Protein 1TI3 (pdb70)

Structure (mmCIF, N/CA/C/O backbone):
data_1TI3
#
_entry.id   1TI3
#
loop_
_atom_site.group_PDB
_atom_site.id
_atom_site.type_symbol
_atom_site.label_atom_id
_atom_site.label_alt_id
_atom_site.label_comp_id
_atom_site.label_asym_id
_atom_site.label_entity_id
_atom_site.label_seq_id
_atom_site.pdbx_PDB_ins_code
_atom_site.Cartn_x
_atom_site.Cartn_y
_atom_site.Cartn_z
_atom_site.occupancy
_atom_site.B_iso_or_equiv
_atom_site.auth_seq_id
_atom_site.auth_comp_id
_atom_site.auth_asym_id
_atom_site.auth_atom_id
_atom_site.pdbx_PDB_model_num
ATOM 1 N N . ALA A 1 1 ? -12.489 9.641 16.914 1.00 0.00 1 ALA A N 1
ATOM 2 C CA . ALA A 1 1 ? -11.226 8.943 16.603 1.00 0.00 1 ALA A CA 1
ATOM 3 C C . ALA A 1 1 ? -11.439 8.187 15.242 1.00 0.00 1 ALA A C 1
ATOM 4 O O . ALA A 1 1 ? -12.292 7.287 15.068 1.00 0.00 1 ALA A O 1
ATOM 12 N N . GLU A 1 2 ? -10.711 8.643 14.258 1.00 0.00 2 GLU A N 1
ATOM 13 C CA . GLU A 1 2 ? -10.891 8.271 12.845 1.00 0.00 2 GLU A CA 1
ATOM 14 C C . GLU A 1 2 ? -9.445 8.214 12.232 1.00 0.00 2 GLU A C 1
ATOM 15 O O . GLU A 1 2 ? -8.724 9.184 12.167 1.00 0.00 2 GLU A O 1
ATOM 28 N N . GLU A 1 3 ? -9.147 7.030 11.662 1.00 0.00 3 GLU A N 1
ATOM 29 C CA . GLU A 1 3 ? -7.829 6.716 11.126 1.00 0.00 3 GLU A CA 1
ATOM 30 C C . GLU A 1 3 ? -7.896 5.509 10.071 1.00 0.00 3 GLU A C 1
ATOM 31 O O . GLU A 1 3 ? -8.845 4.694 10.093 1.00 0.00 3 GLU A O 1
ATOM 44 N N . GLY A 1 4 ? -6.866 5.541 9.226 1.00 0.00 4 GLY A N 1
ATOM 45 C CA . GLY A 1 4 ? -6.468 4.433 8.351 1.00 0.00 4 GLY A CA 1
ATOM 46 C C . GLY A 1 4 ? -5.899 3.273 9.219 1.00 0.00 4 GLY A C 1
ATOM 47 O O . GLY A 1 4 ? -5.446 3.385 10.370 1.00 0.00 4 GLY A O 1
ATOM 51 N N . GLN A 1 5 ? -5.942 2.072 8.622 1.00 0.00 5 GLN A N 1
ATOM 52 C CA . GLN A 1 5 ? -5.759 0.738 9.257 1.00 0.00 5 GLN A CA 1
ATOM 53 C C . GLN A 1 5 ? -4.833 0.016 8.261 1.00 0.00 5 GLN A C 1
ATOM 54 O O . GLN A 1 5 ? -5.182 -0.209 7.085 1.00 0.00 5 GLN A O 1
ATOM 68 N N . VAL A 1 6 ? -3.597 -0.218 8.704 1.00 0.00 6 VAL A N 1
ATOM 69 C CA . VAL A 1 6 ? -2.578 -1.193 8.125 1.00 0.00 6 VAL A CA 1
ATOM 70 C C . VAL A 1 6 ? -2.926 -2.658 8.593 1.00 0.00 6 VAL A C 1
ATOM 71 O O . VAL A 1 6 ? -2.723 -3.022 9.751 1.00 0.00 6 VAL A O 1
ATOM 84 N N . ILE A 1 7 ? -3.246 -3.461 7.562 1.00 0.00 7 ILE A N 1
ATOM 85 C CA . ILE A 1 7 ? -3.661 -4.898 7.617 1.00 0.00 7 ILE A CA 1
ATOM 86 C C . ILE A 1 7 ? -2.578 -5.634 6.754 1.00 0.00 7 ILE A C 1
ATOM 87 O O . ILE A 1 7 ? -2.536 -5.486 5.517 1.00 0.00 7 ILE A O 1
ATOM 103 N N . ALA A 1 8 ? -1.961 -6.690 7.361 1.00 0.00 8 ALA A N 1
ATOM 104 C CA . ALA A 1 8 ? -1.104 -7.711 6.761 1.00 0.00 8 ALA A CA 1
ATOM 105 C C . ALA A 1 8 ? -1.846 -8.791 5.922 1.00 0.00 8 ALA A C 1
ATOM 106 O O . ALA A 1 8 ? -2.991 -9.111 6.216 1.00 0.00 8 ALA A O 1
ATOM 113 N N . CYS A 1 9 ? -1.118 -9.292 4.888 1.00 0.00 9 CYS A N 1
ATOM 114 C CA . CYS A 1 9 ? -1.771 -9.988 3.746 1.00 0.00 9 CYS A CA 1
ATOM 115 C C . CYS A 1 9 ? -0.903 -11.111 3.005 1.00 0.00 9 CYS A C 1
ATOM 116 O O . CYS A 1 9 ? 0.347 -10.995 2.849 1.00 0.00 9 CYS A O 1
ATOM 124 N N . HIS A 1 10 ? -1.556 -12.184 2.533 1.00 0.00 10 HIS A N 1
ATOM 125 C CA . HIS A 1 10 ? -1.001 -13.531 2.454 1.00 0.00 10 HIS A CA 1
ATOM 126 C C . HIS A 1 10 ? -1.387 -14.343 1.192 1.00 0.00 10 HIS A C 1
ATOM 127 O O . HIS A 1 10 ? -0.542 -15.119 0.702 1.00 0.00 10 HIS A O 1
ATOM 141 N N . THR A 1 11 ? -2.700 -14.293 0.756 1.00 0.00 11 THR A N 1
ATOM 142 C CA . THR A 1 11 ? -3.354 -15.231 -0.178 1.00 0.00 11 THR A CA 1
ATOM 143 C C . THR A 1 11 ? -4.407 -14.478 -1.090 1.00 0.00 11 THR A C 1
ATOM 144 O O . THR A 1 11 ? -4.500 -13.236 -1.120 1.00 0.00 11 THR A O 1
ATOM 155 N N . VAL A 1 12 ? -5.245 -15.240 -1.849 1.00 0.00 12 VAL A N 1
ATOM 156 C CA . VAL A 1 12 ? -6.488 -14.734 -2.517 1.00 0.00 12 VAL A CA 1
ATOM 157 C C . VAL A 1 12 ? -7.465 -13.893 -1.654 1.00 0.00 12 VAL A C 1
ATOM 158 O O . VAL A 1 12 ? -8.187 -13.054 -2.150 1.00 0.00 12 VAL A O 1
ATOM 171 N N . ASP A 1 13 ? -7.444 -14.056 -0.311 1.00 0.00 13 ASP A N 1
ATOM 172 C CA . ASP A 1 13 ? -8.090 -13.086 0.597 1.00 0.00 13 ASP A CA 1
ATOM 173 C C . ASP A 1 13 ? -7.718 -11.561 0.515 1.00 0.00 13 ASP A C 1
ATOM 174 O O . ASP A 1 13 ? -8.644 -10.769 0.565 1.00 0.00 13 ASP A O 1
ATOM 184 N N . THR A 1 14 ? -6.469 -11.201 0.318 1.00 0.00 14 THR A N 1
ATOM 185 C CA . THR A 1 14 ? -6.118 -9.847 -0.208 1.00 0.00 14 THR A CA 1
ATOM 186 C C . THR A 1 14 ? -6.642 -9.403 -1.582 1.00 0.00 14 THR A C 1
ATOM 187 O O . THR A 1 14 ? -6.895 -8.195 -1.796 1.00 0.00 14 THR A O 1
ATOM 198 N N . TRP A 1 15 ? -6.776 -10.311 -2.609 1.00 0.00 15 TRP A N 1
ATOM 199 C CA . TRP A 1 15 ? -7.580 -10.046 -3.784 1.00 0.00 15 TRP A CA 1
ATOM 200 C C . TRP A 1 15 ? -8.995 -9.542 -3.506 1.00 0.00 15 TRP A C 1
ATOM 201 O O . TRP A 1 15 ? -9.452 -8.564 -4.139 1.00 0.00 15 TRP A O 1
ATOM 222 N N . LYS A 1 16 ? -9.699 -10.132 -2.566 1.00 0.00 16 LYS A N 1
ATOM 223 C CA . LYS A 1 16 ? -10.946 -9.567 -2.003 1.00 0.00 16 LYS A CA 1
ATOM 224 C C . LYS A 1 16 ? -10.767 -8.169 -1.392 1.00 0.00 16 LYS A C 1
ATOM 225 O O . LYS A 1 16 ? -11.412 -7.249 -1.829 1.00 0.00 16 LYS A O 1
ATOM 243 N N . GLU A 1 17 ? -9.860 -7.898 -0.411 1.00 0.00 17 GLU A N 1
ATOM 244 C CA . GLU A 1 17 ? -9.580 -6.626 0.268 1.00 0.00 17 GLU A CA 1
ATOM 245 C C . GLU A 1 17 ? -9.087 -5.415 -0.673 1.00 0.00 17 GLU A C 1
ATOM 246 O O . GLU A 1 17 ? -9.667 -4.344 -0.699 1.00 0.00 17 GLU A O 1
ATOM 259 N N . HIS A 1 18 ? -7.927 -5.604 -1.358 1.00 0.00 18 HIS A N 1
ATOM 260 C CA . HIS A 1 18 ? -7.349 -4.640 -2.324 1.00 0.00 18 HIS A CA 1
ATOM 261 C C . HIS A 1 18 ? -8.305 -4.099 -3.450 1.00 0.00 18 HIS A C 1
ATOM 262 O O . HIS A 1 18 ? -8.728 -2.933 -3.477 1.00 0.00 18 HIS A O 1
ATOM 276 N N . PHE A 1 19 ? -8.708 -5.049 -4.297 1.00 0.00 19 PHE A N 1
ATOM 277 C CA . PHE A 1 19 ? -9.662 -4.801 -5.412 1.00 0.00 19 PHE A CA 1
ATOM 278 C C . PHE A 1 19 ? -11.113 -4.185 -5.200 1.00 0.00 19 PHE A C 1
ATOM 279 O O . PHE A 1 19 ? -11.428 -3.164 -5.751 1.00 0.00 19 PHE A O 1
ATOM 296 N N . GLU A 1 20 ? -11.874 -4.865 -4.334 1.00 0.00 20 GLU A N 1
ATOM 297 C CA . GLU A 1 20 ? -13.198 -4.464 -3.790 1.00 0.00 20 GLU A CA 1
ATOM 298 C C . GLU A 1 20 ? -13.352 -3.168 -2.894 1.00 0.00 20 GLU A C 1
ATOM 299 O O . GLU A 1 20 ? -14.280 -2.396 -3.116 1.00 0.00 20 GLU A O 1
ATOM 312 N N . LYS A 1 21 ? -12.367 -2.888 -2.007 1.00 0.00 21 LYS A N 1
ATOM 313 C CA . LYS A 1 21 ? -12.146 -1.510 -1.511 1.00 0.00 21 LYS A CA 1
ATOM 314 C C . LYS A 1 21 ? -11.846 -0.464 -2.640 1.00 0.00 21 LYS A C 1
ATOM 315 O O . LYS A 1 21 ? -12.760 0.323 -2.944 1.00 0.00 21 LYS A O 1
ATOM 333 N N . GLY A 1 22 ? -10.741 -0.544 -3.367 1.00 0.00 22 GLY A N 1
ATOM 334 C CA . GLY A 1 22 ? -10.306 0.338 -4.499 1.00 0.00 22 GLY A CA 1
ATOM 335 C C . GLY A 1 22 ? -11.394 0.700 -5.593 1.00 0.00 22 GLY A C 1
ATOM 336 O O . GLY A 1 22 ? -12.040 1.788 -5.489 1.00 0.00 22 GLY A O 1
ATOM 340 N N . LYS A 1 23 ? -11.650 -0.260 -6.545 1.00 0.00 23 LYS A N 1
ATOM 341 C CA . LYS A 1 23 ? -12.802 -0.359 -7.404 1.00 0.00 23 LYS A CA 1
ATOM 342 C C . LYS A 1 23 ? -14.030 -0.969 -6.675 1.00 0.00 23 LYS A C 1
ATOM 343 O O . LYS A 1 23 ? -14.351 -2.138 -6.836 1.00 0.00 23 LYS A O 1
ATOM 361 N N . GLY A 1 24 ? -14.660 -0.091 -5.896 1.00 0.00 24 GLY A N 1
ATOM 362 C CA . GLY A 1 24 ? -15.907 -0.453 -5.257 1.00 0.00 24 GLY A CA 1
ATOM 363 C C . GLY A 1 24 ? -16.486 0.547 -4.299 1.00 0.00 24 GLY A C 1
ATOM 364 O O . GLY A 1 24 ? -17.719 0.709 -4.190 1.00 0.00 24 GLY A O 1
ATOM 368 N N . SER A 1 25 ? -15.505 1.134 -3.562 1.00 0.00 25 SER A N 1
ATOM 369 C CA . SER A 1 25 ? -15.613 2.082 -2.476 1.00 0.00 25 SER A CA 1
ATOM 370 C C . SER A 1 25 ? -14.857 3.362 -2.951 1.00 0.00 25 SER A C 1
ATOM 371 O O . SER A 1 25 ? -13.714 3.324 -3.394 1.00 0.00 25 SER A O 1
ATOM 379 N N . GLN A 1 26 ? -15.523 4.471 -2.595 1.00 0.00 26 GLN A N 1
ATOM 380 C CA . GLN A 1 26 ? -15.004 5.836 -2.621 1.00 0.00 26 GLN A CA 1
ATOM 381 C C . GLN A 1 26 ? -13.945 6.058 -1.476 1.00 0.00 26 GLN A C 1
ATOM 382 O O . GLN A 1 26 ? -14.312 6.794 -0.505 1.00 0.00 26 GLN A O 1
ATOM 396 N N . LYS A 1 27 ? -12.677 5.718 -1.826 1.00 0.00 27 LYS A N 1
ATOM 397 C CA . LYS A 1 27 ? -11.455 5.862 -1.038 1.00 0.00 27 LYS A CA 1
ATOM 398 C C . LYS A 1 27 ? -10.159 5.670 -1.929 1.00 0.00 27 LYS A C 1
ATOM 399 O O . LYS A 1 27 ? -10.154 4.914 -2.951 1.00 0.00 27 LYS A O 1
ATOM 417 N N . LEU A 1 28 ? -9.037 6.284 -1.466 1.00 0.00 28 LEU A N 1
ATOM 418 C CA . LEU A 1 28 ? -7.695 5.827 -1.765 1.00 0.00 28 LEU A CA 1
ATOM 419 C C . LEU A 1 28 ? -7.385 4.555 -0.876 1.00 0.00 28 LEU A C 1
ATOM 420 O O . LEU A 1 28 ? -7.905 4.358 0.222 1.00 0.00 28 LEU A O 1
ATOM 436 N N . ILE A 1 29 ? -6.487 3.732 -1.420 1.00 0.00 29 ILE A N 1
ATOM 437 C CA . ILE A 1 29 ? -6.006 2.451 -0.839 1.00 0.00 29 ILE A CA 1
ATOM 438 C C . ILE A 1 29 ? -4.497 2.351 -1.293 1.00 0.00 29 ILE A C 1
ATOM 439 O O . ILE A 1 29 ? -4.147 2.685 -2.438 1.00 0.00 29 ILE A O 1
ATOM 455 N N . VAL A 1 30 ? -3.651 2.002 -0.355 1.00 0.00 30 VAL A N 1
ATOM 456 C CA . VAL A 1 30 ? -2.226 2.112 -0.438 1.00 0.00 30 VAL A CA 1
ATOM 457 C C . VAL A 1 30 ? -1.664 0.762 0.161 1.00 0.00 30 VAL A C 1
ATOM 458 O O . VAL A 1 30 ? -2.085 0.294 1.250 1.00 0.00 30 VAL A O 1
ATOM 471 N N . VAL A 1 31 ? -0.674 0.215 -0.610 1.00 0.00 31 VAL A N 1
ATOM 472 C CA . VAL A 1 31 ? -0.145 -1.107 -0.445 1.00 0.00 31 VAL A CA 1
ATOM 473 C C . VAL A 1 31 ? 1.314 -1.092 -0.821 1.00 0.00 31 VAL A C 1
ATOM 474 O O . VAL A 1 31 ? 1.724 -0.788 -1.939 1.00 0.00 31 VAL A O 1
ATOM 487 N N . ASP A 1 32 ? 2.109 -1.526 0.204 1.00 0.00 32 ASP A N 1
ATOM 488 C CA . ASP A 1 32 ? 3.516 -1.921 0.106 1.00 0.00 32 ASP A CA 1
ATOM 489 C C . ASP A 1 32 ? 3.578 -3.399 -0.408 1.00 0.00 32 ASP A C 1
ATOM 490 O O . ASP A 1 32 ? 2.792 -4.271 -0.007 1.00 0.00 32 ASP A O 1
ATOM 500 N N . PHE A 1 33 ? 4.665 -3.676 -1.221 1.00 0.00 33 PHE A N 1
ATOM 501 C CA . PHE A 1 33 ? 5.063 -4.912 -1.864 1.00 0.00 33 PHE A CA 1
ATOM 502 C C . PHE A 1 33 ? 6.518 -5.103 -1.379 1.00 0.00 33 PHE A C 1
ATOM 503 O O . PHE A 1 33 ? 7.525 -4.447 -1.805 1.00 0.00 33 PHE A O 1
ATOM 520 N N . THR A 1 34 ? 6.707 -5.976 -0.357 1.00 0.00 34 THR A N 1
ATOM 521 C CA . THR A 1 34 ? 7.939 -6.205 0.473 1.00 0.00 34 THR A CA 1
ATOM 522 C C . THR A 1 34 ? 7.990 -7.685 0.819 1.00 0.00 34 THR A C 1
ATOM 523 O O . THR A 1 34 ? 6.972 -8.331 0.972 1.00 0.00 34 THR A O 1
ATOM 534 N N . ALA A 1 35 ? 9.265 -8.170 0.704 1.00 0.00 35 ALA A N 1
ATOM 535 C CA . ALA A 1 35 ? 9.740 -9.395 1.293 1.00 0.00 35 ALA A CA 1
ATOM 536 C C . ALA A 1 35 ? 9.911 -9.191 2.835 1.00 0.00 35 ALA A C 1
ATOM 537 O O . ALA A 1 35 ? 10.531 -8.253 3.383 1.00 0.00 35 ALA A O 1
ATOM 544 N N . SER A 1 36 ? 9.521 -10.223 3.520 1.00 0.00 36 SER A N 1
ATOM 545 C CA . SER A 1 36 ? 9.745 -10.344 5.003 1.00 0.00 36 SER A CA 1
ATOM 546 C C . SER A 1 36 ? 11.271 -10.207 5.493 1.00 0.00 36 SER A C 1
ATOM 547 O O . SER A 1 36 ? 11.528 -9.588 6.511 1.00 0.00 36 SER A O 1
ATOM 555 N N . TRP A 1 37 ? 12.260 -10.792 4.740 1.00 0.00 37 TRP A N 1
ATOM 556 C CA . TRP A 1 37 ? 13.589 -10.177 4.558 1.00 0.00 37 TRP A CA 1
ATOM 557 C C . TRP A 1 37 ? 13.695 -8.781 3.907 1.00 0.00 37 TRP A C 1
ATOM 558 O O . TRP A 1 37 ? 13.815 -8.634 2.666 1.00 0.00 37 TRP A O 1
ATOM 579 N N . CYS A 1 38 ? 13.658 -7.747 4.787 1.00 0.00 38 CYS A N 1
ATOM 580 C CA . CYS A 1 38 ? 13.847 -6.318 4.460 1.00 0.00 38 CYS A CA 1
ATOM 581 C C . CYS A 1 38 ? 13.831 -5.537 5.810 1.00 0.00 38 CYS A C 1
ATOM 582 O O . CYS A 1 38 ? 12.748 -5.165 6.284 1.00 0.00 38 CYS A O 1
ATOM 590 N N . PRO A 1 39 ? 15.002 -5.333 6.503 1.00 0.00 39 PRO A N 1
ATOM 591 C CA . PRO A 1 39 ? 15.139 -4.314 7.597 1.00 0.00 39 PRO A CA 1
ATOM 592 C C . PRO A 1 39 ? 14.768 -2.803 7.197 1.00 0.00 39 PRO A C 1
ATOM 593 O O . PRO A 1 39 ? 13.901 -2.273 7.888 1.00 0.00 39 PRO A O 1
ATOM 604 N N . PRO A 1 40 ? 15.090 -2.148 6.027 1.00 0.00 40 PRO A N 1
ATOM 605 C CA . PRO A 1 40 ? 14.422 -0.896 5.542 1.00 0.00 40 PRO A CA 1
ATOM 606 C C . PRO A 1 40 ? 12.853 -0.770 5.537 1.00 0.00 40 PRO A C 1
ATOM 607 O O . PRO A 1 40 ? 12.319 0.172 6.174 1.00 0.00 40 PRO A O 1
ATOM 618 N N . CYS A 1 41 ? 12.104 -1.727 4.990 1.00 0.00 41 CYS A N 1
ATOM 619 C CA . CYS A 1 41 ? 10.651 -1.958 5.295 1.00 0.00 41 CYS A CA 1
ATOM 620 C C . CYS A 1 41 ? 10.169 -2.303 6.754 1.00 0.00 41 CYS A C 1
ATOM 621 O O . CYS A 1 41 ? 9.012 -1.957 7.060 1.00 0.00 41 CYS A O 1
ATOM 629 N N . LYS A 1 42 ? 11.001 -2.871 7.589 1.00 0.00 42 LYS A N 1
ATOM 630 C CA . LYS A 1 42 ? 10.836 -2.935 9.089 1.00 0.00 42 LYS A CA 1
ATOM 631 C C . LYS A 1 42 ? 10.749 -1.700 9.933 1.00 0.00 42 LYS A C 1
ATOM 632 O O . LYS A 1 42 ? 10.034 -1.652 10.944 1.00 0.00 42 LYS A O 1
ATOM 650 N N . MET A 1 43 ? 11.615 -0.734 9.652 1.00 0.00 43 MET A N 1
ATOM 651 C CA . MET A 1 43 ? 11.368 0.698 10.033 1.00 0.00 43 MET A CA 1
ATOM 652 C C . MET A 1 43 ? 10.053 1.400 9.385 1.00 0.00 43 MET A C 1
ATOM 653 O O . MET A 1 43 ? 9.245 2.093 10.052 1.00 0.00 43 MET A O 1
ATOM 667 N N . ILE A 1 44 ? 9.887 1.190 8.050 1.00 0.00 44 ILE A N 1
ATOM 668 C CA . ILE A 1 44 ? 8.716 1.657 7.246 1.00 0.00 44 ILE A CA 1
ATOM 669 C C . ILE A 1 44 ? 7.337 1.217 7.687 1.00 0.00 44 ILE A C 1
ATOM 670 O O . ILE A 1 44 ? 6.451 2.085 7.589 1.00 0.00 44 ILE A O 1
ATOM 686 N N . ALA A 1 45 ? 7.125 -0.046 8.063 1.00 0.00 45 ALA A N 1
ATOM 687 C CA . ALA A 1 45 ? 5.894 -0.497 8.722 1.00 0.00 45 ALA A CA 1
ATOM 688 C C . ALA A 1 45 ? 5.366 0.420 9.921 1.00 0.00 45 ALA A C 1
ATOM 689 O O . ALA A 1 45 ? 4.245 0.912 9.838 1.00 0.00 45 ALA A O 1
ATOM 696 N N . PRO A 1 46 ? 6.100 0.755 11.034 1.00 0.00 46 PRO A N 1
ATOM 697 C CA . PRO A 1 46 ? 5.793 1.950 11.860 1.00 0.00 46 PRO A CA 1
ATOM 698 C C . PRO A 1 46 ? 5.541 3.372 11.266 1.00 0.00 46 PRO A C 1
ATOM 699 O O . PRO A 1 46 ? 4.748 4.191 11.765 1.00 0.00 46 PRO A O 1
ATOM 710 N N . ILE A 1 47 ? 6.316 3.765 10.245 1.00 0.00 47 ILE A N 1
ATOM 711 C CA . ILE A 1 47 ? 6.151 4.988 9.408 1.00 0.00 47 ILE A CA 1
ATOM 712 C C . ILE A 1 47 ? 4.769 5.028 8.727 1.00 0.00 47 ILE A C 1
ATOM 713 O O . ILE A 1 47 ? 4.018 5.972 8.952 1.00 0.00 47 ILE A O 1
ATOM 729 N N . PHE A 1 48 ? 4.418 3.974 7.998 1.00 0.00 48 PHE A N 1
ATOM 730 C CA . PHE A 1 48 ? 3.095 3.678 7.424 1.00 0.00 48 PHE A CA 1
ATOM 731 C C . PHE A 1 48 ? 1.877 3.639 8.386 1.00 0.00 48 PHE A C 1
ATOM 732 O O . PHE A 1 48 ? 0.784 4.122 8.016 1.00 0.00 48 PHE A O 1
ATOM 749 N N . ALA A 1 49 ? 2.015 3.207 9.669 1.00 0.00 49 ALA A N 1
ATOM 750 C CA . ALA A 1 49 ? 1.124 3.351 10.855 1.00 0.00 49 ALA A CA 1
ATOM 751 C C . ALA A 1 49 ? 0.984 4.820 11.478 1.00 0.00 49 ALA A C 1
ATOM 752 O O . ALA A 1 49 ? -0.120 5.366 11.618 1.00 0.00 49 ALA A O 1
ATOM 759 N N . GLU A 1 50 ? 2.089 5.546 11.852 1.00 0.00 50 GLU A N 1
ATOM 760 C CA . GLU A 1 50 ? 2.054 6.990 12.217 1.00 0.00 50 GLU A CA 1
ATOM 761 C C . GLU A 1 50 ? 1.332 7.891 11.121 1.00 0.00 50 GLU A C 1
ATOM 762 O O . GLU A 1 50 ? 0.331 8.588 11.319 1.00 0.00 50 GLU A O 1
ATOM 775 N N . LEU A 1 51 ? 1.782 7.761 9.863 1.00 0.00 51 LEU A N 1
ATOM 776 C CA . LEU A 1 51 ? 1.064 8.330 8.642 1.00 0.00 51 LEU A CA 1
ATOM 777 C C . LEU A 1 51 ? -0.426 7.970 8.522 1.00 0.00 51 LEU A C 1
ATOM 778 O O . LEU A 1 51 ? -1.300 8.842 8.385 1.00 0.00 51 LEU A O 1
ATOM 794 N N . ALA A 1 52 ? -0.822 6.692 8.713 1.00 0.00 52 ALA A N 1
ATOM 795 C CA . ALA A 1 52 ? -2.221 6.200 8.905 1.00 0.00 52 ALA A CA 1
ATOM 796 C C . ALA A 1 52 ? -3.180 6.923 9.914 1.00 0.00 52 ALA A C 1
ATOM 797 O O . ALA A 1 52 ? -4.259 7.385 9.580 1.00 0.00 52 ALA A O 1
ATOM 804 N N . LYS A 1 53 ? -2.670 7.120 11.139 1.00 0.00 53 LYS A N 1
ATOM 805 C CA . LYS A 1 53 ? -3.266 8.053 12.172 1.00 0.00 53 LYS A CA 1
ATOM 806 C C . LYS A 1 53 ? -3.433 9.547 11.733 1.00 0.00 53 LYS A C 1
ATOM 807 O O . LYS A 1 53 ? -4.455 10.209 12.042 1.00 0.00 53 LYS A O 1
ATOM 825 N N . LYS A 1 54 ? -2.560 10.035 10.835 1.00 0.00 54 LYS A N 1
ATOM 826 C CA . LYS A 1 54 ? -2.525 11.340 10.118 1.00 0.00 54 LYS A CA 1
ATOM 827 C C . LYS A 1 54 ? -3.656 11.508 9.009 1.00 0.00 54 LYS A C 1
ATOM 828 O O . LYS A 1 54 ? -4.005 12.667 8.744 1.00 0.00 54 LYS A O 1
ATOM 846 N N . PHE A 1 55 ? -4.007 10.405 8.351 1.00 0.00 55 PHE A N 1
ATOM 847 C CA . PHE A 1 55 ? -4.656 10.308 7.052 1.00 0.00 55 PHE A CA 1
ATOM 848 C C . PHE A 1 55 ? -5.845 9.221 7.229 1.00 0.00 55 PHE A C 1
ATOM 849 O O . PHE A 1 55 ? -5.598 8.028 7.232 1.00 0.00 55 PHE A O 1
ATOM 866 N N . PRO A 1 56 ? -7.068 9.706 7.513 1.00 0.00 56 PRO A N 1
ATOM 867 C CA . PRO A 1 56 ? -8.361 8.974 7.450 1.00 0.00 56 PRO A CA 1
ATOM 868 C C . PRO A 1 56 ? -9.080 8.486 6.151 1.00 0.00 56 PRO A C 1
ATOM 869 O O . PRO A 1 56 ? -9.672 7.363 6.192 1.00 0.00 56 PRO A O 1
ATOM 880 N N . ASN A 1 57 ? -8.952 9.242 5.078 1.00 0.00 57 ASN A N 1
ATOM 881 C CA . ASN A 1 57 ? -9.501 9.030 3.710 1.00 0.00 57 ASN A CA 1
ATOM 882 C C . ASN A 1 57 ? -9.007 7.706 2.955 1.00 0.00 57 ASN A C 1
ATOM 883 O O . ASN A 1 57 ? -9.223 7.492 1.769 1.00 0.00 57 ASN A O 1
ATOM 894 N N . VAL A 1 58 ? -8.052 6.977 3.646 1.00 0.00 58 VAL A N 1
ATOM 895 C CA . VAL A 1 58 ? -7.046 6.168 2.906 1.00 0.00 58 VAL A CA 1
ATOM 896 C C . VAL A 1 58 ? -6.745 4.863 3.758 1.00 0.00 58 VAL A C 1
ATOM 897 O O . VAL A 1 58 ? -6.074 4.866 4.797 1.00 0.00 58 VAL A O 1
ATOM 910 N N . THR A 1 59 ? -7.254 3.687 3.218 1.00 0.00 59 THR A N 1
ATOM 911 C CA . THR A 1 59 ? -6.864 2.303 3.673 1.00 0.00 59 THR A CA 1
ATOM 912 C C . THR A 1 59 ? -5.356 1.949 3.299 1.00 0.00 59 THR A C 1
ATOM 913 O O . THR A 1 59 ? -4.698 2.459 2.391 1.00 0.00 59 THR A O 1
ATOM 924 N N . PHE A 1 60 ? -4.818 1.074 4.128 1.00 0.00 60 PHE A N 1
ATOM 925 C CA . PHE A 1 60 ? -3.406 0.706 4.187 1.00 0.00 60 PHE A CA 1
ATOM 926 C C . PHE A 1 60 ? -3.315 -0.837 4.382 1.00 0.00 60 PHE A C 1
ATOM 927 O O . PHE A 1 60 ? -4.026 -1.434 5.194 1.00 0.00 60 PHE A O 1
ATOM 944 N N . LEU A 1 61 ? -2.492 -1.501 3.578 1.00 0.00 61 LEU A N 1
ATOM 945 C CA . LEU A 1 61 ? -2.393 -2.927 3.493 1.00 0.00 61 LEU A CA 1
ATOM 946 C C . LEU A 1 61 ? -0.955 -3.270 3.003 1.00 0.00 61 LEU A C 1
ATOM 947 O O . LEU A 1 61 ? -0.190 -2.402 2.525 1.00 0.00 61 LEU A O 1
ATOM 963 N N . LYS A 1 62 ? -0.492 -4.544 3.242 1.00 0.00 62 LYS A N 1
ATOM 964 C CA . LYS A 1 62 ? 0.979 -4.911 3.034 1.00 0.00 62 LYS A CA 1
ATOM 965 C C . LYS A 1 62 ? 0.983 -6.405 2.819 1.00 0.00 62 LYS A C 1
ATOM 966 O O . LYS A 1 62 ? 0.614 -7.184 3.674 1.00 0.00 62 LYS A O 1
ATOM 984 N N . VAL A 1 63 ? 1.542 -6.714 1.643 1.00 0.00 63 VAL A N 1
ATOM 985 C CA . VAL A 1 63 ? 1.732 -8.057 0.977 1.00 0.00 63 VAL A CA 1
ATOM 986 C C . VAL A 1 63 ? 3.174 -8.543 1.118 1.00 0.00 63 VAL A C 1
ATOM 987 O O . VAL A 1 63 ? 4.074 -7.811 0.693 1.00 0.00 63 VAL A O 1
ATOM 1000 N N . ASP A 1 64 ? 3.249 -9.786 1.664 1.00 0.00 64 ASP A N 1
ATOM 1001 C CA . ASP A 1 64 ? 4.470 -10.680 1.499 1.00 0.00 64 ASP A CA 1
ATOM 1002 C C . ASP A 1 64 ? 4.647 -11.109 -0.015 1.00 0.00 64 ASP A C 1
ATOM 1003 O O . ASP A 1 64 ? 3.863 -11.930 -0.553 1.00 0.00 64 ASP A O 1
ATOM 1013 N N . VAL A 1 65 ? 5.603 -10.439 -0.651 1.00 0.00 65 VAL A N 1
ATOM 1014 C CA . VAL A 1 65 ? 5.982 -10.679 -2.109 1.00 0.00 65 VAL A CA 1
ATOM 1015 C C . VAL A 1 65 ? 6.301 -12.213 -2.440 1.00 0.00 65 VAL A C 1
ATOM 1016 O O . VAL A 1 65 ? 5.781 -12.742 -3.379 1.00 0.00 65 VAL A O 1
ATOM 1029 N N . ASP A 1 66 ? 7.072 -12.920 -1.600 1.00 0.00 66 ASP A N 1
ATOM 1030 C CA . ASP A 1 66 ? 7.304 -14.418 -1.663 1.00 0.00 66 ASP A CA 1
ATOM 1031 C C . ASP A 1 66 ? 5.973 -15.235 -1.792 1.00 0.00 66 ASP A C 1
ATOM 1032 O O . ASP A 1 66 ? 5.870 -16.025 -2.769 1.00 0.00 66 ASP A O 1
ATOM 1042 N N . GLU A 1 67 ? 4.938 -14.954 -1.038 1.00 0.00 67 GLU A N 1
ATOM 1043 C CA . GLU A 1 67 ? 3.512 -15.412 -1.209 1.00 0.00 67 GLU A CA 1
ATOM 1044 C C . GLU A 1 67 ? 2.723 -15.096 -2.511 1.00 0.00 67 GLU A C 1
ATOM 1045 O O . GLU A 1 67 ? 1.984 -15.944 -3.027 1.00 0.00 67 GLU A O 1
ATOM 1058 N N . LEU A 1 68 ? 2.871 -13.872 -3.079 1.00 0.00 68 LEU A N 1
ATOM 1059 C CA . LEU A 1 68 ? 1.917 -13.319 -4.085 1.00 0.00 68 LEU A CA 1
ATOM 1060 C C . LEU A 1 68 ? 2.684 -12.369 -5.086 1.00 0.00 68 LEU A C 1
ATOM 1061 O O . LEU A 1 68 ? 2.385 -11.161 -5.276 1.00 0.00 68 LEU A O 1
ATOM 1077 N N . LYS A 1 69 ? 3.709 -12.946 -5.655 1.00 0.00 69 LYS A N 1
ATOM 1078 C CA . LYS A 1 69 ? 4.411 -12.367 -6.835 1.00 0.00 69 LYS A CA 1
ATOM 1079 C C . LYS A 1 69 ? 3.661 -12.274 -8.163 1.00 0.00 69 LYS A C 1
ATOM 1080 O O . LYS A 1 69 ? 3.909 -11.193 -8.699 1.00 0.00 69 LYS A O 1
ATOM 1098 N N . ALA A 1 70 ? 2.873 -13.236 -8.612 1.00 0.00 70 ALA A N 1
ATOM 1099 C CA . ALA A 1 70 ? 2.010 -13.079 -9.826 1.00 0.00 70 ALA A CA 1
ATOM 1100 C C . ALA A 1 70 ? 1.270 -11.738 -9.993 1.00 0.00 70 ALA A C 1
ATOM 1101 O O . ALA A 1 70 ? 1.640 -11.016 -10.898 1.00 0.00 70 ALA A O 1
ATOM 1108 N N . VAL A 1 71 ? 0.357 -11.477 -9.080 1.00 0.00 71 VAL A N 1
ATOM 1109 C CA . VAL A 1 71 ? -0.225 -10.158 -8.895 1.00 0.00 71 VAL A CA 1
ATOM 1110 C C . VAL A 1 71 ? 0.708 -8.984 -8.550 1.00 0.00 71 VAL A C 1
ATOM 1111 O O . VAL A 1 71 ? 0.587 -7.885 -9.125 1.00 0.00 71 VAL A O 1
ATOM 1124 N N . ALA A 1 72 ? 1.726 -9.050 -7.610 1.00 0.00 72 ALA A N 1
ATOM 1125 C CA . ALA A 1 72 ? 2.716 -7.910 -7.266 1.00 0.00 72 ALA A CA 1
ATOM 1126 C C . ALA A 1 72 ? 3.403 -7.318 -8.545 1.00 0.00 72 ALA A C 1
ATOM 1127 O O . ALA A 1 72 ? 3.348 -6.128 -8.872 1.00 0.00 72 ALA A O 1
ATOM 1134 N N . GLU A 1 73 ? 3.917 -8.302 -9.253 1.00 0.00 73 GLU A N 1
ATOM 1135 C CA . GLU A 1 73 ? 4.555 -8.114 -10.604 1.00 0.00 73 GLU A CA 1
ATOM 1136 C C . GLU A 1 73 ? 3.514 -7.466 -11.555 1.00 0.00 73 GLU A C 1
ATOM 1137 O O . GLU A 1 73 ? 3.918 -6.408 -12.059 1.00 0.00 73 GLU A O 1
ATOM 1150 N N . GLU A 1 74 ? 2.247 -7.968 -11.748 1.00 0.00 74 GLU A N 1
ATOM 1151 C CA . GLU A 1 74 ? 1.168 -7.338 -12.539 1.00 0.00 74 GLU A CA 1
ATOM 1152 C C . GLU A 1 74 ? 0.926 -5.833 -12.287 1.00 0.00 74 GLU A C 1
ATOM 1153 O O . GLU A 1 74 ? 0.762 -5.089 -13.265 1.00 0.00 74 GLU A O 1
ATOM 1166 N N . TRP A 1 75 ? 0.707 -5.395 -11.032 1.00 0.00 75 TRP A N 1
ATOM 1167 C CA . TRP A 1 75 ? 0.596 -3.978 -10.646 1.00 0.00 75 TRP A CA 1
ATOM 1168 C C . TRP A 1 75 ? 1.789 -3.070 -11.148 1.00 0.00 75 TRP A C 1
ATOM 1169 O O . TRP A 1 75 ? 1.557 -2.010 -11.755 1.00 0.00 75 TRP A O 1
ATOM 1190 N N . ASN A 1 76 ? 2.955 -3.559 -10.812 1.00 0.00 76 ASN A N 1
ATOM 1191 C CA . ASN A 1 76 ? 4.226 -3.256 -11.494 1.00 0.00 76 ASN A CA 1
ATOM 1192 C C . ASN A 1 76 ? 5.304 -3.421 -10.322 1.00 0.00 76 ASN A C 1
ATOM 1193 O O . ASN A 1 76 ? 5.399 -2.531 -9.470 1.00 0.00 76 ASN A O 1
ATOM 1204 N N . VAL A 1 77 ? 6.012 -4.532 -10.153 1.00 0.00 77 VAL A N 1
ATOM 1205 C CA . VAL A 1 77 ? 6.935 -4.797 -8.986 1.00 0.00 77 VAL A CA 1
ATOM 1206 C C . VAL A 1 77 ? 7.923 -5.832 -9.669 1.00 0.00 77 VAL A C 1
ATOM 1207 O O . VAL A 1 77 ? 7.942 -7.006 -9.258 1.00 0.00 77 VAL A O 1
ATOM 1220 N N . GLU A 1 78 ? 8.837 -5.349 -10.514 1.00 0.00 78 GLU A N 1
ATOM 1221 C CA . GLU A 1 78 ? 10.210 -5.895 -10.757 1.00 0.00 78 GLU A CA 1
ATOM 1222 C C . GLU A 1 78 ? 11.259 -5.746 -9.540 1.00 0.00 78 GLU A C 1
ATOM 1223 O O . GLU A 1 78 ? 12.441 -6.160 -9.703 1.00 0.00 78 GLU A O 1
ATOM 1236 N N . ALA A 1 79 ? 10.964 -4.975 -8.460 1.00 0.00 79 ALA A N 1
ATOM 1237 C CA . ALA A 1 79 ? 11.962 -4.450 -7.457 1.00 0.00 79 ALA A CA 1
ATOM 1238 C C . ALA A 1 79 ? 11.251 -4.288 -5.978 1.00 0.00 79 ALA A C 1
ATOM 1239 O O . ALA A 1 79 ? 10.080 -3.974 -5.733 1.00 0.00 79 ALA A O 1
ATOM 1246 N N . MET A 1 80 ? 12.012 -4.645 -4.999 1.00 0.00 80 MET A N 1
ATOM 1247 C CA . MET A 1 80 ? 11.811 -4.320 -3.452 1.00 0.00 80 MET A CA 1
ATOM 1248 C C . MET A 1 80 ? 12.249 -2.837 -3.111 1.00 0.00 80 MET A C 1
ATOM 1249 O O . MET A 1 80 ? 13.410 -2.511 -3.208 1.00 0.00 80 MET A O 1
ATOM 1263 N N . PRO A 1 81 ? 11.346 -1.790 -2.641 1.00 0.00 81 PRO A N 1
ATOM 1264 C CA . PRO A 1 81 ? 9.876 -2.237 -2.458 1.00 0.00 81 PRO A CA 1
ATOM 1265 C C . PRO A 1 81 ? 9.079 -1.016 -2.612 1.00 0.00 81 PRO A C 1
ATOM 1266 O O . PRO A 1 81 ? 9.203 0.184 -2.293 1.00 0.00 81 PRO A O 1
ATOM 1277 N N . THR A 1 82 ? 7.997 -1.454 -3.261 1.00 0.00 82 THR A N 1
ATOM 1278 C CA . THR A 1 82 ? 7.018 -0.714 -4.224 1.00 0.00 82 THR A CA 1
ATOM 1279 C C . THR A 1 82 ? 5.574 -0.553 -3.433 1.00 0.00 82 THR A C 1
ATOM 1280 O O . THR A 1 82 ? 4.763 -1.487 -3.180 1.00 0.00 82 THR A O 1
ATOM 1291 N N . PHE A 1 83 ? 5.310 0.733 -3.165 1.00 0.00 83 PHE A N 1
ATOM 1292 C CA . PHE A 1 83 ? 4.020 1.363 -2.775 1.00 0.00 83 PHE A CA 1
ATOM 1293 C C . PHE A 1 83 ? 3.163 1.795 -4.009 1.00 0.00 83 PHE A C 1
ATOM 1294 O O . PHE A 1 83 ? 3.456 2.669 -4.829 1.00 0.00 83 PHE A O 1
ATOM 1311 N N . ILE A 1 84 ? 1.925 1.211 -4.099 1.00 0.00 84 ILE A N 1
ATOM 1312 C CA . ILE A 1 84 ? 0.834 1.383 -5.046 1.00 0.00 84 ILE A CA 1
ATOM 1313 C C . ILE A 1 84 ? -0.336 2.141 -4.427 1.00 0.00 84 ILE A C 1
ATOM 1314 O O . ILE A 1 84 ? -0.582 2.314 -3.166 1.00 0.00 84 ILE A O 1
ATOM 1330 N N . PHE A 1 85 ? -0.999 2.746 -5.408 1.00 0.00 85 PHE A N 1
ATOM 1331 C CA . PHE A 1 85 ? -2.049 3.789 -5.301 1.00 0.00 85 PHE A CA 1
ATOM 1332 C C . PHE A 1 85 ? -3.223 3.506 -6.223 1.00 0.00 85 PHE A C 1
ATOM 1333 O O . PHE A 1 85 ? -3.128 3.617 -7.461 1.00 0.00 85 PHE A O 1
ATOM 1350 N N . LEU A 1 86 ? -4.312 3.112 -5.634 1.00 0.00 86 LEU A N 1
ATOM 1351 C CA . LEU A 1 86 ? -5.441 2.567 -6.268 1.00 0.00 86 LEU A CA 1
ATOM 1352 C C . LEU A 1 86 ? -6.569 3.210 -5.456 1.00 0.00 86 LEU A C 1
ATOM 1353 O O . LEU A 1 86 ? -6.757 3.095 -4.232 1.00 0.00 86 LEU A O 1
ATOM 1369 N N . LYS A 1 87 ? -7.393 3.841 -6.242 1.00 0.00 87 LYS A N 1
ATOM 1370 C CA . LYS A 1 87 ? -8.438 4.759 -5.802 1.00 0.00 87 LYS A CA 1
ATOM 1371 C C . LYS A 1 87 ? -9.794 4.253 -6.427 1.00 0.00 87 LYS A C 1
ATOM 1372 O O . LYS A 1 87 ? -9.817 3.292 -7.206 1.00 0.00 87 LYS A O 1
ATOM 1390 N N . ASP A 1 88 ? -10.857 4.927 -6.120 1.00 0.00 88 ASP A N 1
ATOM 1391 C CA . ASP A 1 88 ? -12.107 4.877 -6.971 1.00 0.00 88 ASP A CA 1
ATOM 1392 C C . ASP A 1 88 ? -12.016 5.426 -8.502 1.00 0.00 88 ASP A C 1
ATOM 1393 O O . ASP A 1 88 ? -12.813 6.233 -8.950 1.00 0.00 88 ASP A O 1
ATOM 1403 N N . GLY A 1 89 ? -11.038 4.993 -9.222 1.00 0.00 89 GLY A N 1
ATOM 1404 C CA . GLY A 1 89 ? -10.845 5.131 -10.641 1.00 0.00 89 GLY A CA 1
ATOM 1405 C C . GLY A 1 89 ? -9.561 4.573 -11.195 1.00 0.00 89 GLY A C 1
ATOM 1406 O O . GLY A 1 89 ? -8.718 5.316 -11.760 1.00 0.00 89 GLY A O 1
ATOM 1410 N N . LYS A 1 90 ? -9.433 3.263 -10.973 1.00 0.00 90 LYS A N 1
ATOM 1411 C CA . LYS A 1 90 ? -8.227 2.381 -11.224 1.00 0.00 90 LYS A CA 1
ATOM 1412 C C . LYS A 1 90 ? -6.819 2.748 -10.553 1.00 0.00 90 LYS A C 1
ATOM 1413 O O . LYS A 1 90 ? -6.723 3.611 -9.680 1.00 0.00 90 LYS A O 1
ATOM 1431 N N . LEU A 1 91 ? -5.700 2.090 -11.016 1.00 0.00 91 LEU A N 1
ATOM 1432 C CA . LEU A 1 91 ? -4.269 2.476 -10.718 1.00 0.00 91 LEU A CA 1
ATOM 1433 C C . LEU A 1 91 ? -3.945 3.961 -11.130 1.00 0.00 91 LEU A C 1
ATOM 1434 O O . LEU A 1 91 ? -3.602 4.299 -12.280 1.00 0.00 91 LEU A O 1
ATOM 1450 N N . VAL A 1 92 ? -3.947 4.821 -10.034 1.00 0.00 92 VAL A N 1
ATOM 1451 C CA . VAL A 1 92 ? -3.436 6.179 -10.017 1.00 0.00 92 VAL A CA 1
ATOM 1452 C C . VAL A 1 92 ? -1.886 6.383 -10.127 1.00 0.00 92 VAL A C 1
ATOM 1453 O O . VAL A 1 92 ? -1.466 7.227 -10.878 1.00 0.00 92 VAL A O 1
ATOM 1466 N N . ASP A 1 93 ? -1.137 5.686 -9.279 1.00 0.00 93 ASP A N 1
ATOM 1467 C CA . ASP A 1 93 ? 0.309 5.889 -9.065 1.00 0.00 93 ASP A CA 1
ATOM 1468 C C . ASP A 1 93 ? 1.050 4.582 -8.594 1.00 0.00 93 ASP A C 1
ATOM 1469 O O . ASP A 1 93 ? 0.466 3.611 -8.171 1.00 0.00 93 ASP A O 1
ATOM 1479 N N . LYS A 1 94 ? 2.356 4.715 -8.791 1.00 0.00 94 LYS A N 1
ATOM 1480 C CA . LYS A 1 94 ? 3.442 3.731 -8.470 1.00 0.00 94 LYS A CA 1
ATOM 1481 C C . LYS A 1 94 ? 4.789 4.477 -8.065 1.00 0.00 94 LYS A C 1
ATOM 1482 O O . LYS A 1 94 ? 5.154 5.437 -8.731 1.00 0.00 94 LYS A O 1
ATOM 1500 N N . THR A 1 95 ? 5.491 4.055 -7.001 1.00 0.00 95 THR A N 1
ATOM 1501 C CA . THR A 1 95 ? 6.751 4.593 -6.386 1.00 0.00 95 THR A CA 1
ATOM 1502 C C . THR A 1 95 ? 7.319 3.472 -5.420 1.00 0.00 95 THR A C 1
ATOM 1503 O O . THR A 1 95 ? 6.507 2.848 -4.793 1.00 0.00 95 THR A O 1
ATOM 1514 N N . VAL A 1 96 ? 8.636 3.305 -5.468 1.00 0.00 96 VAL A N 1
ATOM 1515 C CA . VAL A 1 96 ? 9.353 2.125 -4.963 1.00 0.00 96 VAL A CA 1
ATOM 1516 C C . VAL A 1 96 ? 10.582 2.849 -4.311 1.00 0.00 96 VAL A C 1
ATOM 1517 O O . VAL A 1 96 ? 11.503 3.379 -5.004 1.00 0.00 96 VAL A O 1
ATOM 1530 N N . GLY A 1 97 ? 10.589 2.917 -2.976 1.00 0.00 97 GLY A N 1
ATOM 1531 C CA . GLY A 1 97 ? 11.711 3.276 -2.158 1.00 0.00 97 GLY A CA 1
ATOM 1532 C C . GLY A 1 97 ? 11.215 3.517 -0.750 1.00 0.00 97 GLY A C 1
ATOM 1533 O O . GLY A 1 97 ? 10.546 4.469 -0.561 1.00 0.00 97 GLY A O 1
ATOM 1537 N N . ALA A 1 98 ? 11.718 2.708 0.218 1.00 0.00 98 ALA A N 1
ATOM 1538 C CA . ALA A 1 98 ? 11.661 2.970 1.638 1.00 0.00 98 ALA A CA 1
ATOM 1539 C C . ALA A 1 98 ? 12.379 4.251 2.037 1.00 0.00 98 ALA A C 1
ATOM 1540 O O . ALA A 1 98 ? 13.560 4.470 1.710 1.00 0.00 98 ALA A O 1
ATOM 1547 N N . ASP A 1 99 ? 11.622 5.236 2.548 1.00 0.00 99 ASP A N 1
ATOM 1548 C CA . ASP A 1 99 ? 12.086 6.601 2.918 1.00 0.00 99 ASP A CA 1
ATOM 1549 C C . ASP A 1 99 ? 11.035 7.146 3.900 1.00 0.00 99 ASP A C 1
ATOM 1550 O O . ASP A 1 99 ? 9.871 7.405 3.576 1.00 0.00 99 ASP A O 1
ATOM 1560 N N . LYS A 1 100 ? 11.462 7.477 5.110 1.00 0.00 100 LYS A N 1
ATOM 1561 C CA . LYS A 1 100 ? 10.666 8.091 6.186 1.00 0.00 100 LYS A CA 1
ATOM 1562 C C . LYS A 1 100 ? 9.689 9.312 5.914 1.00 0.00 100 LYS A C 1
ATOM 1563 O O . LYS A 1 100 ? 8.468 9.181 6.061 1.00 0.00 100 LYS A O 1
ATOM 1581 N N . ASP A 1 101 ? 10.233 10.462 5.473 1.00 0.00 101 ASP A N 1
ATOM 1582 C CA . ASP A 1 101 ? 9.488 11.650 4.839 1.00 0.00 101 ASP A CA 1
ATOM 1583 C C . ASP A 1 101 ? 8.812 11.347 3.452 1.00 0.00 101 ASP A C 1
ATOM 1584 O O . ASP A 1 101 ? 7.735 11.845 3.259 1.00 0.00 101 ASP A O 1
ATOM 1594 N N . GLY A 1 102 ? 9.378 10.509 2.550 1.00 0.00 102 GLY A N 1
ATOM 1595 C CA . GLY A 1 102 ? 8.805 10.092 1.233 1.00 0.00 102 GLY A CA 1
ATOM 1596 C C . GLY A 1 102 ? 7.340 9.745 1.145 1.00 0.00 102 GLY A C 1
ATOM 1597 O O . GLY A 1 102 ? 6.623 10.520 0.516 1.00 0.00 102 GLY A O 1
ATOM 1601 N N . LEU A 1 103 ? 6.995 8.615 1.771 1.00 0.00 103 LEU A N 1
ATOM 1602 C CA . LEU A 1 103 ? 5.618 8.124 1.981 1.00 0.00 103 LEU A CA 1
ATOM 1603 C C . LEU A 1 103 ? 4.646 9.298 2.466 1.00 0.00 103 LEU A C 1
ATOM 1604 O O . LEU A 1 103 ? 3.735 9.544 1.675 1.00 0.00 103 LEU A O 1
ATOM 1620 N N . PRO A 1 104 ? 4.744 9.960 3.682 1.00 0.00 104 PRO A N 1
ATOM 1621 C CA . PRO A 1 104 ? 3.902 11.162 4.011 1.00 0.00 104 PRO A CA 1
ATOM 1622 C C . PRO A 1 104 ? 3.687 12.250 2.986 1.00 0.00 104 PRO A C 1
ATOM 1623 O O . PRO A 1 104 ? 2.534 12.632 2.804 1.00 0.00 104 PRO A O 1
ATOM 1634 N N . THR A 1 105 ? 4.763 12.668 2.281 1.00 0.00 105 THR A N 1
ATOM 1635 C CA . THR A 1 105 ? 4.703 13.540 1.050 1.00 0.00 105 THR A CA 1
ATOM 1636 C C . THR A 1 105 ? 3.793 12.925 -0.075 1.00 0.00 105 THR A C 1
ATOM 1637 O O . THR A 1 105 ? 2.831 13.610 -0.489 1.00 0.00 105 THR A O 1
ATOM 1648 N N . LEU A 1 106 ? 4.075 11.685 -0.563 1.00 0.00 106 LEU A N 1
ATOM 1649 C CA . LEU A 1 106 ? 3.359 10.897 -1.566 1.00 0.00 106 LEU A CA 1
ATOM 1650 C C . LEU A 1 106 ? 1.888 10.803 -1.409 1.00 0.00 106 LEU A C 1
ATOM 1651 O O . LEU A 1 106 ? 1.070 11.234 -2.260 1.00 0.00 106 LEU A O 1
ATOM 1667 N N . VAL A 1 107 ? 1.436 10.271 -0.240 1.00 0.00 107 VAL A N 1
ATOM 1668 C CA . VAL A 1 107 ? 0.029 10.310 0.282 1.00 0.00 107 VAL A CA 1
ATOM 1669 C C . VAL A 1 107 ? -0.530 11.732 0.384 1.00 0.00 107 VAL A C 1
ATOM 1670 O O . VAL A 1 107 ? -1.641 11.923 -0.212 1.00 0.00 107 VAL A O 1
ATOM 1683 N N . ALA A 1 108 ? 0.097 12.638 1.088 1.00 0.00 108 ALA A N 1
ATOM 1684 C CA . ALA A 1 108 ? -0.370 14.061 0.948 1.00 0.00 108 ALA A CA 1
ATOM 1685 C C . ALA A 1 108 ? -0.798 14.684 -0.385 1.00 0.00 108 ALA A C 1
ATOM 1686 O O . ALA A 1 108 ? -1.855 15.295 -0.465 1.00 0.00 108 ALA A O 1
ATOM 1693 N N . LYS A 1 109 ? 0.045 14.546 -1.405 1.00 0.00 109 LYS A N 1
ATOM 1694 C CA . LYS A 1 109 ? -0.317 14.846 -2.819 1.00 0.00 109 LYS A CA 1
ATOM 1695 C C . LYS A 1 109 ? -1.570 14.061 -3.309 1.00 0.00 109 LYS A C 1
ATOM 1696 O O . LYS A 1 109 ? -2.539 14.683 -3.767 1.00 0.00 109 LYS A O 1
ATOM 1714 N N . HIS A 1 110 ? -1.514 12.741 -3.230 1.00 0.00 110 HIS A N 1
ATOM 1715 C CA . HIS A 1 110 ? -2.597 11.778 -3.601 1.00 0.00 110 HIS A CA 1
ATOM 1716 C C . HIS A 1 110 ? -4.005 11.877 -2.948 1.00 0.00 110 HIS A C 1
ATOM 1717 O O . HIS A 1 110 ? -5.036 12.038 -3.567 1.00 0.00 110 HIS A O 1
ATOM 1731 N N . ALA A 1 111 ? -4.012 11.790 -1.606 1.00 0.00 111 ALA A N 1
ATOM 1732 C CA . ALA A 1 111 ? -5.158 12.089 -0.701 1.00 0.00 111 ALA A CA 1
ATOM 1733 C C . ALA A 1 111 ? -5.746 13.579 -0.793 1.00 0.00 111 ALA A C 1
ATOM 1734 O O . ALA A 1 111 ? -6.988 13.668 -0.727 1.00 0.00 111 ALA A O 1
ATOM 1741 N N . THR A 1 112 ? -4.953 14.678 -0.855 1.00 0.00 112 THR A N 1
ATOM 1742 C CA . THR A 1 112 ? -5.504 16.021 -1.390 1.00 0.00 112 THR A CA 1
ATOM 1743 C C . THR A 1 112 ? -6.335 15.959 -2.798 1.00 0.00 112 THR A C 1
ATOM 1744 O O . THR A 1 112 ? -7.491 16.385 -2.823 1.00 0.00 112 THR A O 1
ATOM 1755 N N . ALA A 1 113 ? -5.778 15.363 -3.869 1.00 0.00 113 ALA A N 1
ATOM 1756 C CA . ALA A 1 113 ? -6.303 15.073 -5.194 1.00 0.00 113 ALA A CA 1
ATOM 1757 C C . ALA A 1 113 ? -7.370 13.953 -5.070 1.00 0.00 113 ALA A C 1
ATOM 1758 O O . ALA A 1 113 ? -7.235 12.818 -5.423 1.00 0.00 113 ALA A O 1
ATOM 1767 N N . ALA A 1 1 ? -13.034 9.030 17.324 1.00 0.00 1 ALA A N 2
ATOM 1768 C CA . ALA A 1 1 ? -11.958 8.134 16.868 1.00 0.00 1 ALA A CA 2
ATOM 1769 C C . ALA A 1 1 ? -12.300 7.747 15.404 1.00 0.00 1 ALA A C 2
ATOM 1770 O O . ALA A 1 1 ? -13.238 6.967 15.046 1.00 0.00 1 ALA A O 2
ATOM 1778 N N . GLU A 1 2 ? -11.415 8.238 14.524 1.00 0.00 2 GLU A N 2
ATOM 1779 C CA . GLU A 1 2 ? -11.542 8.206 13.057 1.00 0.00 2 GLU A CA 2
ATOM 1780 C C . GLU A 1 2 ? -10.119 8.189 12.424 1.00 0.00 2 GLU A C 2
ATOM 1781 O O . GLU A 1 2 ? -9.344 9.160 12.594 1.00 0.00 2 GLU A O 2
ATOM 1794 N N . GLU A 1 3 ? -9.721 7.085 11.766 1.00 0.00 3 GLU A N 2
ATOM 1795 C CA . GLU A 1 3 ? -8.299 6.817 11.368 1.00 0.00 3 GLU A CA 2
ATOM 1796 C C . GLU A 1 3 ? -8.159 5.805 10.158 1.00 0.00 3 GLU A C 2
ATOM 1797 O O . GLU A 1 3 ? -9.066 5.092 9.809 1.00 0.00 3 GLU A O 2
ATOM 1810 N N . GLY A 1 4 ? -6.909 5.798 9.604 1.00 0.00 4 GLY A N 2
ATOM 1811 C CA . GLY A 1 4 ? -6.347 4.700 8.771 1.00 0.00 4 GLY A CA 2
ATOM 1812 C C . GLY A 1 4 ? -6.058 3.425 9.531 1.00 0.00 4 GLY A C 2
ATOM 1813 O O . GLY A 1 4 ? -6.026 3.452 10.733 1.00 0.00 4 GLY A O 2
ATOM 1817 N N . GLN A 1 5 ? -5.864 2.319 8.801 1.00 0.00 5 GLN A N 2
ATOM 1818 C CA . GLN A 1 5 ? -5.696 0.953 9.361 1.00 0.00 5 GLN A CA 2
ATOM 1819 C C . GLN A 1 5 ? -4.798 0.233 8.352 1.00 0.00 5 GLN A C 2
ATOM 1820 O O . GLN A 1 5 ? -5.109 0.067 7.168 1.00 0.00 5 GLN A O 2
ATOM 1834 N N . VAL A 1 6 ? -3.698 -0.308 8.871 1.00 0.00 6 VAL A N 2
ATOM 1835 C CA . VAL A 1 6 ? -2.785 -1.311 8.311 1.00 0.00 6 VAL A CA 2
ATOM 1836 C C . VAL A 1 6 ? -3.201 -2.836 8.638 1.00 0.00 6 VAL A C 2
ATOM 1837 O O . VAL A 1 6 ? -3.203 -3.287 9.790 1.00 0.00 6 VAL A O 2
ATOM 1850 N N . ILE A 1 7 ? -3.326 -3.635 7.528 1.00 0.00 7 ILE A N 2
ATOM 1851 C CA . ILE A 1 7 ? -3.785 -5.073 7.452 1.00 0.00 7 ILE A CA 2
ATOM 1852 C C . ILE A 1 7 ? -2.768 -5.964 6.594 1.00 0.00 7 ILE A C 2
ATOM 1853 O O . ILE A 1 7 ? -2.419 -5.610 5.461 1.00 0.00 7 ILE A O 2
ATOM 1869 N N . ALA A 1 8 ? -2.319 -7.074 7.202 1.00 0.00 8 ALA A N 2
ATOM 1870 C CA . ALA A 1 8 ? -1.571 -8.221 6.613 1.00 0.00 8 ALA A CA 2
ATOM 1871 C C . ALA A 1 8 ? -2.330 -9.138 5.590 1.00 0.00 8 ALA A C 2
ATOM 1872 O O . ALA A 1 8 ? -3.496 -9.476 5.730 1.00 0.00 8 ALA A O 2
ATOM 1879 N N . CYS A 1 9 ? -1.625 -9.416 4.491 1.00 0.00 9 CYS A N 2
ATOM 1880 C CA . CYS A 1 9 ? -2.208 -9.831 3.154 1.00 0.00 9 CYS A CA 2
ATOM 1881 C C . CYS A 1 9 ? -1.299 -11.029 2.676 1.00 0.00 9 CYS A C 2
ATOM 1882 O O . CYS A 1 9 ? -0.080 -10.924 2.694 1.00 0.00 9 CYS A O 2
ATOM 1890 N N . HIS A 1 10 ? -1.884 -12.103 2.193 1.00 0.00 10 HIS A N 2
ATOM 1891 C CA . HIS A 1 10 ? -1.221 -13.470 2.138 1.00 0.00 10 HIS A CA 2
ATOM 1892 C C . HIS A 1 10 ? -1.680 -14.405 0.968 1.00 0.00 10 HIS A C 2
ATOM 1893 O O . HIS A 1 10 ? -0.997 -15.441 0.725 1.00 0.00 10 HIS A O 2
ATOM 1907 N N . THR A 1 11 ? -2.897 -14.165 0.354 1.00 0.00 11 THR A N 2
ATOM 1908 C CA . THR A 1 11 ? -3.633 -15.216 -0.428 1.00 0.00 11 THR A CA 2
ATOM 1909 C C . THR A 1 11 ? -4.449 -14.463 -1.558 1.00 0.00 11 THR A C 2
ATOM 1910 O O . THR A 1 11 ? -4.228 -13.313 -1.933 1.00 0.00 11 THR A O 2
ATOM 1921 N N . VAL A 1 12 ? -5.363 -15.205 -2.212 1.00 0.00 12 VAL A N 2
ATOM 1922 C CA . VAL A 1 12 ? -6.531 -14.541 -2.834 1.00 0.00 12 VAL A CA 2
ATOM 1923 C C . VAL A 1 12 ? -7.468 -13.546 -2.013 1.00 0.00 12 VAL A C 2
ATOM 1924 O O . VAL A 1 12 ? -8.214 -12.741 -2.631 1.00 0.00 12 VAL A O 2
ATOM 1937 N N . ASP A 1 13 ? -7.424 -13.663 -0.709 1.00 0.00 13 ASP A N 2
ATOM 1938 C CA . ASP A 1 13 ? -8.082 -12.755 0.229 1.00 0.00 13 ASP A CA 2
ATOM 1939 C C . ASP A 1 13 ? -7.744 -11.255 0.033 1.00 0.00 13 ASP A C 2
ATOM 1940 O O . ASP A 1 13 ? -8.651 -10.434 0.128 1.00 0.00 13 ASP A O 2
ATOM 1950 N N . THR A 1 14 ? -6.482 -10.872 -0.121 1.00 0.00 14 THR A N 2
ATOM 1951 C CA . THR A 1 14 ? -6.103 -9.560 -0.736 1.00 0.00 14 THR A CA 2
ATOM 1952 C C . THR A 1 14 ?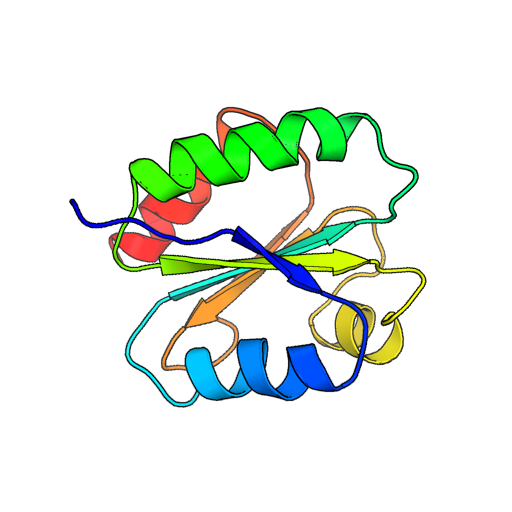 -6.764 -9.139 -2.125 1.00 0.00 14 THR A C 2
ATOM 1953 O O . THR A 1 14 ? -7.108 -7.981 -2.290 1.00 0.00 14 THR A O 2
ATOM 1964 N N . TRP A 1 15 ? -6.816 -10.085 -3.098 1.00 0.00 15 TRP A N 2
ATOM 1965 C CA . TRP A 1 15 ? -7.576 -9.885 -4.353 1.00 0.00 15 TRP A CA 2
ATOM 1966 C C . TRP A 1 15 ? -8.989 -9.326 -4.219 1.00 0.00 15 TRP A C 2
ATOM 1967 O O . TRP A 1 15 ? -9.370 -8.320 -4.875 1.00 0.00 15 TRP A O 2
ATOM 1988 N N . LYS A 1 16 ? -9.770 -9.976 -3.294 1.00 0.00 16 LYS A N 2
ATOM 1989 C CA . LYS A 1 16 ? -10.988 -9.321 -2.709 1.00 0.00 16 LYS A CA 2
ATOM 1990 C C . LYS A 1 16 ? -10.716 -7.898 -2.116 1.00 0.00 16 LYS A C 2
ATOM 1991 O O . LYS A 1 16 ? -11.291 -6.918 -2.627 1.00 0.00 16 LYS A O 2
ATOM 2009 N N . GLU A 1 17 ? -9.909 -7.729 -1.069 1.00 0.00 17 GLU A N 2
ATOM 2010 C CA . GLU A 1 17 ? -9.583 -6.463 -0.343 1.00 0.00 17 GLU A CA 2
ATOM 2011 C C . GLU A 1 17 ? -9.145 -5.226 -1.194 1.00 0.00 17 GLU A C 2
ATOM 2012 O O . GLU A 1 17 ? -9.825 -4.166 -1.276 1.00 0.00 17 GLU A O 2
ATOM 2025 N N . HIS A 1 18 ? -7.986 -5.355 -1.882 1.00 0.00 18 HIS A N 2
ATOM 2026 C CA . HIS A 1 18 ? -7.448 -4.391 -2.854 1.00 0.00 18 HIS A CA 2
ATOM 2027 C C . HIS A 1 18 ? -8.423 -3.918 -3.966 1.00 0.00 18 HIS A C 2
ATOM 2028 O O . HIS A 1 18 ? -8.680 -2.708 -4.030 1.00 0.00 18 HIS A O 2
ATOM 2042 N N . PHE A 1 19 ? -8.981 -4.871 -4.711 1.00 0.00 19 PHE A N 2
ATOM 2043 C CA . PHE A 1 19 ? -10.038 -4.632 -5.741 1.00 0.00 19 PHE A CA 2
ATOM 2044 C C . PHE A 1 19 ? -11.422 -3.953 -5.306 1.00 0.00 19 PHE A C 2
ATOM 2045 O O . PHE A 1 19 ? -11.800 -2.882 -5.778 1.00 0.00 19 PHE A O 2
ATOM 2062 N N . GLU A 1 20 ? -12.171 -4.581 -4.338 1.00 0.00 20 GLU A N 2
ATOM 2063 C CA . GLU A 1 20 ? -13.478 -4.136 -3.777 1.00 0.00 20 GLU A CA 2
ATOM 2064 C C . GLU A 1 20 ? -13.439 -2.787 -3.051 1.00 0.00 20 GLU A C 2
ATOM 2065 O O . GLU A 1 20 ? -14.086 -1.826 -3.574 1.00 0.00 20 GLU A O 2
ATOM 2078 N N . LYS A 1 21 ? -12.695 -2.578 -1.977 1.00 0.00 21 LYS A N 2
ATOM 2079 C CA . LYS A 1 21 ? -12.436 -1.176 -1.390 1.00 0.00 21 LYS A CA 2
ATOM 2080 C C . LYS A 1 21 ? -11.997 -0.113 -2.452 1.00 0.00 21 LYS A C 2
ATOM 2081 O O . LYS A 1 21 ? -12.758 0.869 -2.651 1.00 0.00 21 LYS A O 2
ATOM 2099 N N . GLY A 1 22 ? -10.847 -0.364 -3.152 1.00 0.00 22 GLY A N 2
ATOM 2100 C CA . GLY A 1 22 ? -10.337 0.467 -4.281 1.00 0.00 22 GLY A CA 2
ATOM 2101 C C . GLY A 1 22 ? -11.273 1.034 -5.322 1.00 0.00 22 GLY A C 2
ATOM 2102 O O . GLY A 1 22 ? -11.825 2.136 -5.120 1.00 0.00 22 GLY A O 2
ATOM 2106 N N . LYS A 1 23 ? -11.596 0.198 -6.258 1.00 0.00 23 LYS A N 2
ATOM 2107 C CA . LYS A 1 23 ? -12.813 0.263 -7.034 1.00 0.00 23 LYS A CA 2
ATOM 2108 C C . LYS A 1 23 ? -14.020 -0.288 -6.287 1.00 0.00 23 LYS A C 2
ATOM 2109 O O . LYS A 1 23 ? -14.336 -1.498 -6.271 1.00 0.00 23 LYS A O 2
ATOM 2127 N N . GLY A 1 24 ? -14.763 0.731 -5.776 1.00 0.00 24 GLY A N 2
ATOM 2128 C CA . GLY A 1 24 ? -16.202 0.475 -5.416 1.00 0.00 24 GLY A CA 2
ATOM 2129 C C . GLY A 1 24 ? -16.779 1.438 -4.327 1.00 0.00 24 GLY A C 2
ATOM 2130 O O . GLY A 1 24 ? -17.909 1.963 -4.461 1.00 0.00 24 GLY A O 2
ATOM 2134 N N . SER A 1 25 ? -15.967 1.542 -3.229 1.00 0.00 25 SER A N 2
ATOM 2135 C CA . SER A 1 25 ? -16.159 2.514 -2.087 1.00 0.00 25 SER A CA 2
ATOM 2136 C C . SER A 1 25 ? -15.302 3.758 -2.475 1.00 0.00 25 SER A C 2
ATOM 2137 O O . SER A 1 25 ? -14.149 3.614 -2.840 1.00 0.00 25 SER A O 2
ATOM 2145 N N . GLN A 1 26 ? -15.864 4.936 -2.373 1.00 0.00 26 GLN A N 2
ATOM 2146 C CA . GLN A 1 26 ? -15.267 6.276 -2.528 1.00 0.00 26 GLN A CA 2
ATOM 2147 C C . GLN A 1 26 ? -14.171 6.612 -1.447 1.00 0.00 26 GLN A C 2
ATOM 2148 O O . GLN A 1 26 ? -14.230 7.343 -0.467 1.00 0.00 26 GLN A O 2
ATOM 2162 N N . LYS A 1 27 ? -13.047 6.012 -1.692 1.00 0.00 27 LYS A N 2
ATOM 2163 C CA . LYS A 1 27 ? -11.758 6.048 -0.861 1.00 0.00 27 LYS A CA 2
ATOM 2164 C C . LYS A 1 27 ? -10.469 5.785 -1.666 1.00 0.00 27 LYS A C 2
ATOM 2165 O O . LYS A 1 27 ? -10.488 5.243 -2.797 1.00 0.00 27 LYS A O 2
ATOM 2183 N N . LEU A 1 28 ? -9.399 6.305 -1.060 1.00 0.00 28 LEU A N 2
ATOM 2184 C CA . LEU A 1 28 ? -7.953 5.992 -1.357 1.00 0.00 28 LEU A CA 2
ATOM 2185 C C . LEU A 1 28 ? -7.492 4.663 -0.593 1.00 0.00 28 LEU A C 2
ATOM 2186 O O . LEU A 1 28 ? -7.961 4.241 0.445 1.00 0.00 28 LEU A O 2
ATOM 2202 N N . ILE A 1 29 ? -6.545 3.892 -1.233 1.00 0.00 29 ILE A N 2
ATOM 2203 C CA . ILE A 1 29 ? -5.972 2.582 -0.752 1.00 0.00 29 ILE A CA 2
ATOM 2204 C C . ILE A 1 29 ? -4.463 2.575 -1.273 1.00 0.00 29 ILE A C 2
ATOM 2205 O O . ILE A 1 29 ? -4.101 3.061 -2.340 1.00 0.00 29 ILE A O 2
ATOM 2221 N N . VAL A 1 30 ? -3.559 2.223 -0.388 1.00 0.00 30 VAL A N 2
ATOM 2222 C CA . VAL A 1 30 ? -2.097 2.369 -0.531 1.00 0.00 30 VAL A CA 2
ATOM 2223 C C . VAL A 1 30 ? -1.563 1.129 0.074 1.00 0.00 30 VAL A C 2
ATOM 2224 O O . VAL A 1 30 ? -1.870 0.712 1.156 1.00 0.00 30 VAL A O 2
ATOM 2237 N N . VAL A 1 31 ? -0.681 0.455 -0.644 1.00 0.00 31 VAL A N 2
ATOM 2238 C CA . VAL A 1 31 ? -0.257 -0.961 -0.526 1.00 0.00 31 VAL A CA 2
ATOM 2239 C C . VAL A 1 31 ? 1.326 -0.932 -0.768 1.00 0.00 31 VAL A C 2
ATOM 2240 O O . VAL A 1 31 ? 1.888 -0.849 -1.828 1.00 0.00 31 VAL A O 2
ATOM 2253 N N . ASP A 1 32 ? 2.037 -1.237 0.302 1.00 0.00 32 ASP A N 2
ATOM 2254 C CA . ASP A 1 32 ? 3.392 -1.816 0.355 1.00 0.00 32 ASP A CA 2
ATOM 2255 C C . ASP A 1 32 ? 3.467 -3.359 -0.114 1.00 0.00 32 ASP A C 2
ATOM 2256 O O . ASP A 1 32 ? 2.659 -4.210 0.178 1.00 0.00 32 ASP A O 2
ATOM 2266 N N . PHE A 1 33 ? 4.414 -3.682 -1.023 1.00 0.00 33 PHE A N 2
ATOM 2267 C CA . PHE A 1 33 ? 4.889 -4.947 -1.658 1.00 0.00 33 PHE A CA 2
ATOM 2268 C C . PHE A 1 33 ? 6.342 -5.123 -1.148 1.00 0.00 33 PHE A C 2
ATOM 2269 O O . PHE A 1 33 ? 7.223 -4.199 -1.531 1.00 0.00 33 PHE A O 2
ATOM 2286 N N . THR A 1 34 ? 6.691 -6.114 -0.309 1.00 0.00 34 THR A N 2
ATOM 2287 C CA . THR A 1 34 ? 8.014 -6.129 0.433 1.00 0.00 34 THR A CA 2
ATOM 2288 C C . THR A 1 34 ? 8.137 -7.662 0.833 1.00 0.00 34 THR A C 2
ATOM 2289 O O . THR A 1 34 ? 7.151 -8.376 1.176 1.00 0.00 34 THR A O 2
ATOM 2300 N N . ALA A 1 35 ? 9.430 -8.001 0.800 1.00 0.00 35 ALA A N 2
ATOM 2301 C CA . ALA A 1 35 ? 9.884 -9.248 1.425 1.00 0.00 35 ALA A CA 2
ATOM 2302 C C . ALA A 1 35 ? 10.011 -9.025 2.908 1.00 0.00 35 ALA A C 2
ATOM 2303 O O . ALA A 1 35 ? 10.343 -7.983 3.423 1.00 0.00 35 ALA A O 2
ATOM 2310 N N . SER A 1 36 ? 9.986 -10.087 3.661 1.00 0.00 36 SER A N 2
ATOM 2311 C CA . SER A 1 36 ? 10.381 -10.169 5.124 1.00 0.00 36 SER A CA 2
ATOM 2312 C C . SER A 1 36 ? 11.849 -9.776 5.465 1.00 0.00 36 SER A C 2
ATOM 2313 O O . SER A 1 36 ? 12.140 -9.083 6.448 1.00 0.00 36 SER A O 2
ATOM 2321 N N . TRP A 1 37 ? 12.757 -10.256 4.625 1.00 0.00 37 TRP A N 2
ATOM 2322 C CA . TRP A 1 37 ? 14.139 -9.806 4.445 1.00 0.00 37 TRP A CA 2
ATOM 2323 C C . TRP A 1 37 ? 14.369 -8.400 3.792 1.00 0.00 37 TRP A C 2
ATOM 2324 O O . TRP A 1 37 ? 14.902 -8.234 2.708 1.00 0.00 37 TRP A O 2
ATOM 2345 N N . CYS A 1 38 ? 14.003 -7.399 4.581 1.00 0.00 38 CYS A N 2
ATOM 2346 C CA . CYS A 1 38 ? 14.030 -5.989 4.135 1.00 0.00 38 CYS A CA 2
ATOM 2347 C C . CYS A 1 38 ? 14.134 -5.004 5.387 1.00 0.00 38 CYS A C 2
ATOM 2348 O O . CYS A 1 38 ? 13.078 -4.498 5.812 1.00 0.00 38 CYS A O 2
ATOM 2356 N N . PRO A 1 39 ? 15.346 -4.720 5.988 1.00 0.00 39 PRO A N 2
ATOM 2357 C CA . PRO A 1 39 ? 15.566 -3.663 6.975 1.00 0.00 39 PRO A CA 2
ATOM 2358 C C . PRO A 1 39 ? 15.106 -2.175 6.681 1.00 0.00 39 PRO A C 2
ATOM 2359 O O . PRO A 1 39 ? 14.400 -1.702 7.583 1.00 0.00 39 PRO A O 2
ATOM 2370 N N . PRO A 1 40 ? 15.248 -1.543 5.480 1.00 0.00 40 PRO A N 2
ATOM 2371 C CA . PRO A 1 40 ? 14.534 -0.346 5.048 1.00 0.00 40 PRO A CA 2
ATOM 2372 C C . PRO A 1 40 ? 12.987 -0.292 5.186 1.00 0.00 40 PRO A C 2
ATOM 2373 O O . PRO A 1 40 ? 12.468 0.735 5.643 1.00 0.00 40 PRO A O 2
ATOM 2384 N N . CYS A 1 41 ? 12.276 -1.365 4.811 1.00 0.00 41 CYS A N 2
ATOM 2385 C CA . CYS A 1 41 ? 10.885 -1.706 5.129 1.00 0.00 41 CYS A CA 2
ATOM 2386 C C . CYS A 1 41 ? 10.472 -2.282 6.516 1.00 0.00 41 CYS A C 2
ATOM 2387 O O . CYS A 1 41 ? 9.327 -2.147 6.806 1.00 0.00 41 CYS A O 2
ATOM 2395 N N . LYS A 1 42 ? 11.322 -2.905 7.339 1.00 0.00 42 LYS A N 2
ATOM 2396 C CA . LYS A 1 42 ? 11.144 -3.101 8.809 1.00 0.00 42 LYS A CA 2
ATOM 2397 C C . LYS A 1 42 ? 10.993 -1.806 9.619 1.00 0.00 42 LYS A C 2
ATOM 2398 O O . LYS A 1 42 ? 10.034 -1.763 10.367 1.00 0.00 42 LYS A O 2
ATOM 2416 N N . MET A 1 43 ? 11.778 -0.681 9.413 1.00 0.00 43 MET A N 2
ATOM 2417 C CA . MET A 1 43 ? 11.359 0.711 9.712 1.00 0.00 43 MET A CA 2
ATOM 2418 C C . MET A 1 43 ? 10.149 1.374 8.999 1.00 0.00 43 MET A C 2
ATOM 2419 O O . MET A 1 43 ? 9.385 2.112 9.640 1.00 0.00 43 MET A O 2
ATOM 2433 N N . ILE A 1 44 ? 9.922 1.124 7.696 1.00 0.00 44 ILE A N 2
ATOM 2434 C CA . ILE A 1 44 ? 8.682 1.497 6.928 1.00 0.00 44 ILE A CA 2
ATOM 2435 C C . ILE A 1 44 ? 7.324 0.938 7.369 1.00 0.00 44 ILE A C 2
ATOM 2436 O O . ILE A 1 44 ? 6.356 1.698 7.166 1.00 0.00 44 ILE A O 2
ATOM 2452 N N . ALA A 1 45 ? 7.261 -0.301 7.947 1.00 0.00 45 ALA A N 2
ATOM 2453 C CA . ALA A 1 45 ? 6.072 -0.790 8.638 1.00 0.00 45 ALA A CA 2
ATOM 2454 C C . ALA A 1 45 ? 5.462 0.172 9.676 1.00 0.00 45 ALA A C 2
ATOM 2455 O O . ALA A 1 45 ? 4.403 0.630 9.423 1.00 0.00 45 ALA A O 2
ATOM 2462 N N . PRO A 1 46 ? 6.170 0.624 10.752 1.00 0.00 46 PRO A N 2
ATOM 2463 C CA . PRO A 1 46 ? 5.854 1.874 11.554 1.00 0.00 46 PRO A CA 2
ATOM 2464 C C . PRO A 1 46 ? 5.654 3.273 10.935 1.00 0.00 46 PRO A C 2
ATOM 2465 O O . PRO A 1 46 ? 4.759 4.017 11.368 1.00 0.00 46 PRO A O 2
ATOM 2476 N N . ILE A 1 47 ? 6.454 3.722 9.895 1.00 0.00 47 ILE A N 2
ATOM 2477 C CA . ILE A 1 47 ? 6.092 4.924 9.076 1.00 0.00 47 ILE A CA 2
ATOM 2478 C C . ILE A 1 47 ? 4.645 4.904 8.474 1.00 0.00 47 ILE A C 2
ATOM 2479 O O . ILE A 1 47 ? 3.854 5.787 8.747 1.00 0.00 47 ILE A O 2
ATOM 2495 N N . PHE A 1 48 ? 4.354 3.844 7.707 1.00 0.00 48 PHE A N 2
ATOM 2496 C CA . PHE A 1 48 ? 3.030 3.462 7.217 1.00 0.00 48 PHE A CA 2
ATOM 2497 C C . PHE A 1 48 ? 1.872 3.485 8.280 1.00 0.00 48 PHE A C 2
ATOM 2498 O O . PHE A 1 48 ? 0.843 4.027 7.939 1.00 0.00 48 PHE A O 2
ATOM 2515 N N . ALA A 1 49 ? 2.059 2.980 9.486 1.00 0.00 49 ALA A N 2
ATOM 2516 C CA . ALA A 1 49 ? 1.221 3.154 10.688 1.00 0.00 49 ALA A CA 2
ATOM 2517 C C . ALA A 1 49 ? 1.070 4.576 11.291 1.00 0.00 49 ALA A C 2
ATOM 2518 O O . ALA A 1 49 ? -0.045 4.991 11.540 1.00 0.00 49 ALA A O 2
ATOM 2525 N N . GLU A 1 50 ? 2.139 5.252 11.551 1.00 0.00 50 GLU A N 2
ATOM 2526 C CA . GLU A 1 50 ? 2.141 6.734 11.913 1.00 0.00 50 GLU A CA 2
ATOM 2527 C C . GLU A 1 50 ? 1.380 7.638 10.935 1.00 0.00 50 GLU A C 2
ATOM 2528 O O . GLU A 1 50 ? 0.394 8.318 11.299 1.00 0.00 50 GLU A O 2
ATOM 2541 N N . LEU A 1 51 ? 1.824 7.642 9.681 1.00 0.00 51 LEU A N 2
ATOM 2542 C CA . LEU A 1 51 ? 1.162 8.233 8.545 1.00 0.00 51 LEU A CA 2
ATOM 2543 C C . LEU A 1 51 ? -0.379 7.822 8.417 1.00 0.00 51 LEU A C 2
ATOM 2544 O O . LEU A 1 51 ? -1.185 8.736 8.263 1.00 0.00 51 LEU A O 2
ATOM 2560 N N . ALA A 1 52 ? -0.737 6.523 8.443 1.00 0.00 52 ALA A N 2
ATOM 2561 C CA . ALA A 1 52 ? -2.115 6.038 8.492 1.00 0.00 52 ALA A CA 2
ATOM 2562 C C . ALA A 1 52 ? -2.983 6.744 9.587 1.00 0.00 52 ALA A C 2
ATOM 2563 O O . ALA A 1 52 ? -4.172 6.964 9.344 1.00 0.00 52 ALA A O 2
ATOM 2570 N N . LYS A 1 53 ? -2.488 6.861 10.873 1.00 0.00 53 LYS A N 2
ATOM 2571 C CA . LYS A 1 53 ? -3.115 7.704 11.931 1.00 0.00 53 LYS A CA 2
ATOM 2572 C C . LYS A 1 53 ? -3.342 9.223 11.490 1.00 0.00 53 LYS A C 2
ATOM 2573 O O . LYS A 1 53 ? -4.360 9.728 11.850 1.00 0.00 53 LYS A O 2
ATOM 2591 N N . LYS A 1 54 ? -2.267 9.854 10.907 1.00 0.00 54 LYS A N 2
ATOM 2592 C CA . LYS A 1 54 ? -2.173 11.251 10.340 1.00 0.00 54 LYS A CA 2
ATOM 2593 C C . LYS A 1 54 ? -3.253 11.532 9.212 1.00 0.00 54 LYS A C 2
ATOM 2594 O O . LYS A 1 54 ? -3.520 12.654 8.853 1.00 0.00 54 LYS A O 2
ATOM 2612 N N . PHE A 1 55 ? -3.752 10.459 8.506 1.00 0.00 55 PHE A N 2
ATOM 2613 C CA . PHE A 1 55 ? -4.428 10.433 7.235 1.00 0.00 55 PHE A CA 2
ATOM 2614 C C . PHE A 1 55 ? -5.686 9.400 7.397 1.00 0.00 55 PHE A C 2
ATOM 2615 O O . PHE A 1 55 ? -5.397 8.216 7.200 1.00 0.00 55 PHE A O 2
ATOM 2632 N N . PRO A 1 56 ? -6.982 9.764 7.607 1.00 0.00 56 PRO A N 2
ATOM 2633 C CA . PRO A 1 56 ? -8.214 8.962 7.705 1.00 0.00 56 PRO A CA 2
ATOM 2634 C C . PRO A 1 56 ? -9.041 8.434 6.502 1.00 0.00 56 PRO A C 2
ATOM 2635 O O . PRO A 1 56 ? -9.787 7.498 6.651 1.00 0.00 56 PRO A O 2
ATOM 2646 N N . ASN A 1 57 ? -9.016 9.130 5.323 1.00 0.00 57 ASN A N 2
ATOM 2647 C CA . ASN A 1 57 ? -9.687 8.741 3.985 1.00 0.00 57 ASN A CA 2
ATOM 2648 C C . ASN A 1 57 ? -9.202 7.383 3.298 1.00 0.00 57 ASN A C 2
ATOM 2649 O O . ASN A 1 57 ? -9.546 7.187 2.098 1.00 0.00 57 ASN A O 2
ATOM 2660 N N . VAL A 1 58 ? -8.329 6.662 3.948 1.00 0.00 58 VAL A N 2
ATOM 2661 C CA . VAL A 1 58 ? -7.349 5.828 3.224 1.00 0.00 58 VAL A CA 2
ATOM 2662 C C . VAL A 1 58 ? -7.079 4.581 4.007 1.00 0.00 58 VAL A C 2
ATOM 2663 O O . VAL A 1 58 ? -6.681 4.620 5.191 1.00 0.00 58 VAL A O 2
ATOM 2676 N N . THR A 1 59 ? -7.464 3.445 3.366 1.00 0.00 59 THR A N 2
ATOM 2677 C CA . THR A 1 59 ? -7.059 2.083 3.772 1.00 0.00 59 THR A CA 2
ATOM 2678 C C . THR A 1 59 ? -5.523 1.858 3.451 1.00 0.00 59 THR A C 2
ATOM 2679 O O . THR A 1 59 ? -4.884 2.412 2.550 1.00 0.00 59 THR A O 2
ATOM 2690 N N . PHE A 1 60 ? -4.954 0.902 4.179 1.00 0.00 60 PHE A N 2
ATOM 2691 C CA . PHE A 1 60 ? -3.504 0.485 4.193 1.00 0.00 60 PHE A CA 2
ATOM 2692 C C . PHE A 1 60 ? -3.436 -1.058 4.396 1.00 0.00 60 PHE A C 2
ATOM 2693 O O . PHE A 1 60 ? -4.169 -1.646 5.159 1.00 0.00 60 PHE A O 2
ATOM 2710 N N . LEU A 1 61 ? -2.540 -1.620 3.593 1.00 0.00 61 LEU A N 2
ATOM 2711 C CA . LEU A 1 61 ? -2.392 -3.047 3.511 1.00 0.00 61 LEU A CA 2
ATOM 2712 C C . LEU A 1 61 ? -0.945 -3.404 2.983 1.00 0.00 61 LEU A C 2
ATOM 2713 O O . LEU A 1 61 ? -0.250 -2.648 2.290 1.00 0.00 61 LEU A O 2
ATOM 2729 N N . LYS A 1 62 ? -0.496 -4.646 3.317 1.00 0.00 62 LYS A N 2
ATOM 2730 C CA . LYS A 1 62 ? 0.944 -5.048 3.302 1.00 0.00 62 LYS A CA 2
ATOM 2731 C C . LYS A 1 62 ? 0.938 -6.518 2.822 1.00 0.00 62 LYS A C 2
ATOM 2732 O O . LYS A 1 62 ? 0.397 -7.424 3.468 1.00 0.00 62 LYS A O 2
ATOM 2750 N N . VAL A 1 63 ? 1.409 -6.710 1.579 1.00 0.00 63 VAL A N 2
ATOM 2751 C CA . VAL A 1 63 ? 1.620 -7.987 0.872 1.00 0.00 63 VAL A CA 2
ATOM 2752 C C . VAL A 1 63 ? 3.044 -8.486 1.201 1.00 0.00 63 VAL A C 2
ATOM 2753 O O . VAL A 1 63 ? 4.085 -7.866 0.977 1.00 0.00 63 VAL A O 2
ATOM 2766 N N . ASP A 1 64 ? 3.007 -9.718 1.692 1.00 0.00 64 ASP A N 2
ATOM 2767 C CA . ASP A 1 64 ? 4.119 -10.666 1.835 1.00 0.00 64 ASP A CA 2
ATOM 2768 C C . ASP A 1 64 ? 4.315 -11.232 0.403 1.00 0.00 64 ASP A C 2
ATOM 2769 O O . ASP A 1 64 ? 3.789 -12.300 0.001 1.00 0.00 64 ASP A O 2
ATOM 2779 N N . VAL A 1 65 ? 5.207 -10.514 -0.323 1.00 0.00 65 VAL A N 2
ATOM 2780 C CA . VAL A 1 65 ? 5.721 -11.016 -1.621 1.00 0.00 65 VAL A CA 2
ATOM 2781 C C . VAL A 1 65 ? 6.171 -12.542 -1.795 1.00 0.00 65 VAL A C 2
ATOM 2782 O O . VAL A 1 65 ? 6.002 -13.108 -2.876 1.00 0.00 65 VAL A O 2
ATOM 2795 N N . ASP A 1 66 ? 6.910 -13.081 -0.734 1.00 0.00 66 ASP A N 2
ATOM 2796 C CA . ASP A 1 66 ? 7.277 -14.479 -0.677 1.00 0.00 66 ASP A CA 2
ATOM 2797 C C . ASP A 1 66 ? 6.031 -15.500 -0.964 1.00 0.00 66 ASP A C 2
ATOM 2798 O O . ASP A 1 66 ? 6.106 -16.417 -1.761 1.00 0.00 66 ASP A O 2
ATOM 2808 N N . GLU A 1 67 ? 4.840 -15.200 -0.325 1.00 0.00 67 GLU A N 2
ATOM 2809 C CA . GLU A 1 67 ? 3.514 -15.706 -0.685 1.00 0.00 67 GLU A CA 2
ATOM 2810 C C . GLU A 1 67 ? 2.935 -15.341 -2.118 1.00 0.00 67 GLU A C 2
ATOM 2811 O O . GLU A 1 67 ? 2.154 -16.140 -2.597 1.00 0.00 67 GLU A O 2
ATOM 2824 N N . LEU A 1 68 ? 3.158 -14.107 -2.592 1.00 0.00 68 LEU A N 2
ATOM 2825 C CA . LEU A 1 68 ? 2.394 -13.393 -3.678 1.00 0.00 68 LEU A CA 2
ATOM 2826 C C . LEU A 1 68 ? 3.308 -12.458 -4.662 1.00 0.00 68 LEU A C 2
ATOM 2827 O O . LEU A 1 68 ? 3.108 -11.284 -4.921 1.00 0.00 68 LEU A O 2
ATOM 2843 N N . LYS A 1 69 ? 4.275 -13.194 -5.227 1.00 0.00 69 LYS A N 2
ATOM 2844 C CA . LYS A 1 69 ? 5.229 -12.800 -6.302 1.00 0.00 69 LYS A CA 2
ATOM 2845 C C . LYS A 1 69 ? 4.624 -12.580 -7.704 1.00 0.00 69 LYS A C 2
ATOM 2846 O O . LYS A 1 69 ? 4.980 -11.581 -8.242 1.00 0.00 69 LYS A O 2
ATOM 2864 N N . ALA A 1 70 ? 3.864 -13.542 -8.227 1.00 0.00 70 ALA A N 2
ATOM 2865 C CA . ALA A 1 70 ? 3.101 -13.464 -9.552 1.00 0.00 70 ALA A CA 2
ATOM 2866 C C . ALA A 1 70 ? 2.190 -12.166 -9.816 1.00 0.00 70 ALA A C 2
ATOM 2867 O O . ALA A 1 70 ? 2.559 -11.243 -10.601 1.00 0.00 70 ALA A O 2
ATOM 2874 N N . VAL A 1 71 ? 1.115 -12.026 -9.018 1.00 0.00 71 VAL A N 2
ATOM 2875 C CA . VAL A 1 71 ? 0.356 -10.744 -8.854 1.00 0.00 71 VAL A CA 2
ATOM 2876 C C . VAL A 1 71 ? 1.123 -9.460 -8.284 1.00 0.00 71 VAL A C 2
ATOM 2877 O O . VAL A 1 71 ? 0.810 -8.391 -8.900 1.00 0.00 71 VAL A O 2
ATOM 2890 N N . ALA A 1 72 ? 2.004 -9.494 -7.224 1.00 0.00 72 ALA A N 2
ATOM 2891 C CA . ALA A 1 72 ? 2.932 -8.371 -7.022 1.00 0.00 72 ALA A CA 2
ATOM 2892 C C . ALA A 1 72 ? 3.556 -7.793 -8.350 1.00 0.00 72 ALA A C 2
ATOM 2893 O O . ALA A 1 72 ? 3.097 -6.716 -8.777 1.00 0.00 72 ALA A O 2
ATOM 2900 N N . GLU A 1 73 ? 4.207 -8.692 -9.021 1.00 0.00 73 GLU A N 2
ATOM 2901 C CA . GLU A 1 73 ? 4.789 -8.425 -10.409 1.00 0.00 73 GLU A CA 2
ATOM 2902 C C . GLU A 1 73 ? 3.791 -7.735 -11.460 1.00 0.00 73 GLU A C 2
ATOM 2903 O O . GLU A 1 73 ? 4.006 -6.754 -12.053 1.00 0.00 73 GLU A O 2
ATOM 2916 N N . GLU A 1 74 ? 2.588 -8.353 -11.625 1.00 0.00 74 GLU A N 2
ATOM 2917 C CA . GLU A 1 74 ? 1.405 -7.812 -12.377 1.00 0.00 74 GLU A CA 2
ATOM 2918 C C . GLU A 1 74 ? 0.940 -6.313 -12.173 1.00 0.00 74 GLU A C 2
ATOM 2919 O O . GLU A 1 74 ? 0.832 -5.505 -13.068 1.00 0.00 74 GLU A O 2
ATOM 2932 N N . TRP A 1 75 ? 0.726 -5.817 -10.950 1.00 0.00 75 TRP A N 2
ATOM 2933 C CA . TRP A 1 75 ? 0.513 -4.348 -10.576 1.00 0.00 75 TRP A CA 2
ATOM 2934 C C . TRP A 1 75 ? 1.749 -3.459 -10.932 1.00 0.00 75 TRP A C 2
ATOM 2935 O O . TRP A 1 75 ? 1.453 -2.534 -11.654 1.00 0.00 75 TRP A O 2
ATOM 2956 N N . ASN A 1 76 ? 2.986 -3.939 -10.588 1.00 0.00 76 ASN A N 2
ATOM 2957 C CA . ASN A 1 76 ? 4.220 -3.668 -11.348 1.00 0.00 76 ASN A CA 2
ATOM 2958 C C . ASN A 1 76 ? 5.361 -3.730 -10.279 1.00 0.00 76 ASN A C 2
ATOM 2959 O O . ASN A 1 76 ? 5.752 -2.764 -9.659 1.00 0.00 76 ASN A O 2
ATOM 2970 N N . VAL A 1 77 ? 5.817 -4.917 -9.943 1.00 0.00 77 VAL A N 2
ATOM 2971 C CA . VAL A 1 77 ? 6.823 -5.264 -8.835 1.00 0.00 77 VAL A CA 2
ATOM 2972 C C . VAL A 1 77 ? 7.766 -6.455 -9.300 1.00 0.00 77 VAL A C 2
ATOM 2973 O O . VAL A 1 77 ? 7.643 -7.555 -8.781 1.00 0.00 77 VAL A O 2
ATOM 2986 N N . GLU A 1 78 ? 8.694 -6.097 -10.194 1.00 0.00 78 GLU A N 2
ATOM 2987 C CA . GLU A 1 78 ? 10.138 -6.576 -10.172 1.00 0.00 78 GLU A CA 2
ATOM 2988 C C . GLU A 1 78 ? 11.113 -6.123 -9.049 1.00 0.00 78 GLU A C 2
ATOM 2989 O O . GLU A 1 78 ? 12.366 -6.282 -9.182 1.00 0.00 78 GLU A O 2
ATOM 3002 N N . ALA A 1 79 ? 10.700 -5.236 -8.034 1.00 0.00 79 ALA A N 2
ATOM 3003 C CA . ALA A 1 79 ? 11.564 -4.496 -7.123 1.00 0.00 79 ALA A CA 2
ATOM 3004 C C . ALA A 1 79 ? 10.939 -4.185 -5.826 1.00 0.00 79 ALA A C 2
ATOM 3005 O O . ALA A 1 79 ? 9.955 -3.479 -5.679 1.00 0.00 79 ALA A O 2
ATOM 3012 N N . MET A 1 80 ? 11.658 -4.648 -4.827 1.00 0.00 80 MET A N 2
ATOM 3013 C CA . MET A 1 80 ? 11.591 -4.181 -3.374 1.00 0.00 80 MET A CA 2
ATOM 3014 C C . MET A 1 80 ? 12.088 -2.727 -3.359 1.00 0.00 80 MET A C 2
ATOM 3015 O O . MET A 1 80 ? 13.303 -2.513 -3.506 1.00 0.00 80 MET A O 2
ATOM 3029 N N . PRO A 1 81 ? 11.275 -1.608 -3.015 1.00 0.00 81 PRO A N 2
ATOM 3030 C CA . PRO A 1 81 ? 9.865 -1.830 -2.675 1.00 0.00 81 PRO A CA 2
ATOM 3031 C C . PRO A 1 81 ? 8.895 -0.631 -2.790 1.00 0.00 81 PRO A C 2
ATOM 3032 O O . PRO A 1 81 ? 9.096 0.513 -2.613 1.00 0.00 81 PRO A O 2
ATOM 3043 N N . THR A 1 82 ? 7.730 -1.117 -3.148 1.00 0.00 82 THR A N 2
ATOM 3044 C CA . THR A 1 82 ? 6.744 -0.526 -4.017 1.00 0.00 82 THR A CA 2
ATOM 3045 C C . THR A 1 82 ? 5.397 -0.367 -3.193 1.00 0.00 82 THR A C 2
ATOM 3046 O O . THR A 1 82 ? 4.834 -1.323 -2.758 1.00 0.00 82 THR A O 2
ATOM 3057 N N . PHE A 1 83 ? 5.059 0.902 -3.372 1.00 0.00 83 PHE A N 2
ATOM 3058 C CA . PHE A 1 83 ? 3.896 1.640 -2.796 1.00 0.00 83 PHE A CA 2
ATOM 3059 C C . PHE A 1 83 ? 3.066 2.159 -4.037 1.00 0.00 83 PHE A C 2
ATOM 3060 O O . PHE A 1 83 ? 3.511 2.836 -5.036 1.00 0.00 83 PHE A O 2
ATOM 3077 N N . ILE A 1 84 ? 1.851 1.630 -4.070 1.00 0.00 84 ILE A N 2
ATOM 3078 C CA . ILE A 1 84 ? 0.901 1.589 -5.238 1.00 0.00 84 ILE A CA 2
ATOM 3079 C C . ILE A 1 84 ? -0.453 2.130 -4.677 1.00 0.00 84 ILE A C 2
ATOM 3080 O O . ILE A 1 84 ? -0.853 2.049 -3.516 1.00 0.00 84 ILE A O 2
ATOM 3096 N N . PHE A 1 85 ? -0.999 2.883 -5.629 1.00 0.00 85 PHE A N 2
ATOM 3097 C CA . PHE A 1 85 ? -1.944 3.958 -5.330 1.00 0.00 85 PHE A CA 2
ATOM 3098 C C . PHE A 1 85 ? -3.100 3.692 -6.321 1.00 0.00 85 PHE A C 2
ATOM 3099 O O . PHE A 1 85 ? -2.965 3.635 -7.574 1.00 0.00 85 PHE A O 2
ATOM 3116 N N . LEU A 1 86 ? -4.264 3.305 -5.617 1.00 0.00 86 LEU A N 2
ATOM 3117 C CA . LEU A 1 86 ? -5.494 2.687 -6.239 1.00 0.00 86 LEU A CA 2
ATOM 3118 C C . LEU A 1 86 ? -6.653 3.291 -5.401 1.00 0.00 86 LEU A C 2
ATOM 3119 O O . LEU A 1 86 ? -6.693 3.293 -4.180 1.00 0.00 86 LEU A O 2
ATOM 3135 N N . LYS A 1 87 ? -7.537 3.865 -6.194 1.00 0.00 87 LYS A N 2
ATOM 3136 C CA . LYS A 1 87 ? -8.668 4.739 -5.775 1.00 0.00 87 LYS A CA 2
ATOM 3137 C C . LYS A 1 87 ? -9.973 4.185 -6.499 1.00 0.00 87 LYS A C 2
ATOM 3138 O O . LYS A 1 87 ? -9.927 3.235 -7.232 1.00 0.00 87 LYS A O 2
ATOM 3156 N N . ASP A 1 88 ? -11.080 4.891 -6.152 1.00 0.00 88 ASP A N 2
ATOM 3157 C CA . ASP A 1 88 ? -12.352 4.786 -6.968 1.00 0.00 88 ASP A CA 2
ATOM 3158 C C . ASP A 1 88 ? -12.231 5.226 -8.468 1.00 0.00 88 ASP A C 2
ATOM 3159 O O . ASP A 1 88 ? -12.755 6.285 -8.844 1.00 0.00 88 ASP A O 2
ATOM 3169 N N . GLY A 1 89 ? -11.292 4.601 -9.227 1.00 0.00 89 GLY A N 2
ATOM 3170 C CA . GLY A 1 89 ? -11.200 4.724 -10.712 1.00 0.00 89 GLY A CA 2
ATOM 3171 C C . GLY A 1 89 ? -9.908 4.124 -11.389 1.00 0.00 89 GLY A C 2
ATOM 3172 O O . GLY A 1 89 ? -9.261 4.725 -12.319 1.00 0.00 89 GLY A O 2
ATOM 3176 N N . LYS A 1 90 ? -9.566 2.878 -10.918 1.00 0.00 90 LYS A N 2
ATOM 3177 C CA . LYS A 1 90 ? -8.312 2.063 -11.239 1.00 0.00 90 LYS A CA 2
ATOM 3178 C C . LYS A 1 90 ? -6.970 2.672 -10.641 1.00 0.00 90 LYS A C 2
ATOM 3179 O O . LYS A 1 90 ? -6.960 3.553 -9.783 1.00 0.00 90 LYS A O 2
ATOM 3197 N N . LEU A 1 91 ? -5.799 2.147 -11.098 1.00 0.00 91 LEU A N 2
ATOM 3198 C CA . LEU A 1 91 ? -4.399 2.627 -10.856 1.00 0.00 91 LEU A CA 2
ATOM 3199 C C . LEU A 1 91 ? -4.236 4.149 -11.178 1.00 0.00 91 LEU A C 2
ATOM 3200 O O . LEU A 1 91 ? -4.230 4.526 -12.347 1.00 0.00 91 LEU A O 2
ATOM 3216 N N . VAL A 1 92 ? -4.110 4.954 -10.183 1.00 0.00 92 VAL A N 2
ATOM 3217 C CA . VAL A 1 92 ? -3.697 6.393 -10.200 1.00 0.00 92 VAL A CA 2
ATOM 3218 C C . VAL A 1 92 ? -2.115 6.644 -10.192 1.00 0.00 92 VAL A C 2
ATOM 3219 O O . VAL A 1 92 ? -1.667 7.570 -10.896 1.00 0.00 92 VAL A O 2
ATOM 3232 N N . ASP A 1 93 ? -1.249 5.905 -9.475 1.00 0.00 93 ASP A N 2
ATOM 3233 C CA . ASP A 1 93 ? 0.226 6.182 -9.358 1.00 0.00 93 ASP A CA 2
ATOM 3234 C C . ASP A 1 93 ? 1.082 5.015 -8.737 1.00 0.00 93 ASP A C 2
ATOM 3235 O O . ASP A 1 93 ? 0.479 4.095 -8.160 1.00 0.00 93 ASP A O 2
ATOM 3245 N N . LYS A 1 94 ? 2.444 5.039 -8.897 1.00 0.00 94 LYS A N 2
ATOM 3246 C CA . LYS A 1 94 ? 3.377 4.051 -8.482 1.00 0.00 94 LYS A CA 2
ATOM 3247 C C . LYS A 1 94 ? 4.769 4.671 -8.292 1.00 0.00 94 LYS A C 2
ATOM 3248 O O . LYS A 1 94 ? 5.268 5.466 -9.075 1.00 0.00 94 LYS A O 2
ATOM 3266 N N . THR A 1 95 ? 5.344 4.341 -7.143 1.00 0.00 95 THR A N 2
ATOM 3267 C CA . THR A 1 95 ? 6.528 4.874 -6.573 1.00 0.00 95 THR A CA 2
ATOM 3268 C C . THR A 1 95 ? 7.147 3.564 -5.990 1.00 0.00 95 THR A C 2
ATOM 3269 O O . THR A 1 95 ? 6.520 2.589 -5.605 1.00 0.00 95 THR A O 2
ATOM 3280 N N . VAL A 1 96 ? 8.485 3.588 -5.961 1.00 0.00 96 VAL A N 2
ATOM 3281 C CA . VAL A 1 96 ? 9.317 2.432 -5.530 1.00 0.00 96 VAL A CA 2
ATOM 3282 C C . VAL A 1 96 ? 10.606 3.035 -4.923 1.00 0.00 96 VAL A C 2
ATOM 3283 O O . VAL A 1 96 ? 11.606 3.358 -5.623 1.00 0.00 96 VAL A O 2
ATOM 3296 N N . GLY A 1 97 ? 10.552 3.105 -3.609 1.00 0.00 97 GLY A N 2
ATOM 3297 C CA . GLY A 1 97 ? 11.631 3.646 -2.739 1.00 0.00 97 GLY A CA 2
ATOM 3298 C C . GLY A 1 97 ? 11.206 3.312 -1.293 1.00 0.00 97 GLY A C 2
ATOM 3299 O O . GLY A 1 97 ? 10.332 2.436 -1.052 1.00 0.00 97 GLY A O 2
ATOM 3303 N N . ALA A 1 98 ? 11.937 3.947 -0.351 1.00 0.00 98 ALA A N 2
ATOM 3304 C CA . ALA A 1 98 ? 11.789 3.676 1.145 1.00 0.00 98 ALA A CA 2
ATOM 3305 C C . ALA A 1 98 ? 12.425 4.877 1.819 1.00 0.00 98 ALA A C 2
ATOM 3306 O O . ALA A 1 98 ? 13.652 5.154 1.782 1.00 0.00 98 ALA A O 2
ATOM 3313 N N . ASP A 1 99 ? 11.546 5.718 2.347 1.00 0.00 99 ASP A N 2
ATOM 3314 C CA . ASP A 1 99 ? 11.862 7.061 2.904 1.00 0.00 99 ASP A CA 2
ATOM 3315 C C . ASP A 1 99 ? 10.801 7.387 4.023 1.00 0.00 99 ASP A C 2
ATOM 3316 O O . ASP A 1 99 ? 9.610 7.430 3.811 1.00 0.00 99 ASP A O 2
ATOM 3326 N N . LYS A 1 100 ? 11.307 7.704 5.196 1.00 0.00 100 LYS A N 2
ATOM 3327 C CA . LYS A 1 100 ? 10.488 8.298 6.291 1.00 0.00 100 LYS A CA 2
ATOM 3328 C C . LYS A 1 100 ? 9.542 9.501 6.113 1.00 0.00 100 LYS A C 2
ATOM 3329 O O . LYS A 1 100 ? 8.311 9.367 6.174 1.00 0.00 100 LYS A O 2
ATOM 3347 N N . ASP A 1 101 ? 10.097 10.630 5.708 1.00 0.00 101 ASP A N 2
ATOM 3348 C CA . ASP A 1 101 ? 9.386 11.882 5.203 1.00 0.00 101 ASP A CA 2
ATOM 3349 C C . ASP A 1 101 ? 8.798 11.781 3.745 1.00 0.00 101 ASP A C 2
ATOM 3350 O O . ASP A 1 101 ? 7.739 12.370 3.478 1.00 0.00 101 ASP A O 2
ATOM 3360 N N . GLY A 1 102 ? 9.484 11.151 2.768 1.00 0.00 102 GLY A N 2
ATOM 3361 C CA . GLY A 1 102 ? 9.020 10.847 1.388 1.00 0.00 102 GLY A CA 2
ATOM 3362 C C . GLY A 1 102 ? 7.614 10.273 1.123 1.00 0.00 102 GLY A C 2
ATOM 3363 O O . GLY A 1 102 ? 6.797 10.780 0.327 1.00 0.00 102 GLY A O 2
ATOM 3367 N N . LEU A 1 103 ? 7.379 9.081 1.720 1.00 0.00 103 LEU A N 2
ATOM 3368 C CA . LEU A 1 103 ? 6.065 8.393 1.766 1.00 0.00 103 LEU A CA 2
ATOM 3369 C C . LEU A 1 103 ? 4.860 9.264 2.339 1.00 0.00 103 LEU A C 2
ATOM 3370 O O . LEU A 1 103 ? 3.960 9.516 1.538 1.00 0.00 103 LEU A O 2
ATOM 3386 N N . PRO A 1 104 ? 4.774 9.825 3.605 1.00 0.00 104 PRO A N 2
ATOM 3387 C CA . PRO A 1 104 ? 3.882 10.967 3.974 1.00 0.00 104 PRO A CA 2
ATOM 3388 C C . PRO A 1 104 ? 3.721 12.278 2.998 1.00 0.00 104 PRO A C 2
ATOM 3389 O O . PRO A 1 104 ? 2.574 12.789 2.821 1.00 0.00 104 PRO A O 2
ATOM 3400 N N . THR A 1 105 ? 4.801 12.735 2.328 1.00 0.00 105 THR A N 2
ATOM 3401 C CA . THR A 1 105 ? 4.799 13.816 1.279 1.00 0.00 105 THR A CA 2
ATOM 3402 C C . THR A 1 105 ? 3.974 13.343 0.015 1.00 0.00 105 THR A C 2
ATOM 3403 O O . THR A 1 105 ? 3.034 14.122 -0.323 1.00 0.00 105 THR A O 2
ATOM 3414 N N . LEU A 1 106 ? 4.331 12.218 -0.670 1.00 0.00 106 LEU A N 2
ATOM 3415 C CA . LEU A 1 106 ? 3.540 11.558 -1.718 1.00 0.00 106 LEU A CA 2
ATOM 3416 C C . LEU A 1 106 ? 2.021 11.280 -1.363 1.00 0.00 106 LEU A C 2
ATOM 3417 O O . LEU A 1 106 ? 1.153 11.463 -2.209 1.00 0.00 106 LEU A O 2
ATOM 3433 N N . VAL A 1 107 ? 1.774 10.691 -0.231 1.00 0.00 107 VAL A N 2
ATOM 3434 C CA . VAL A 1 107 ? 0.395 10.374 0.322 1.00 0.00 107 VAL A CA 2
ATOM 3435 C C . VAL A 1 107 ? -0.434 11.672 0.598 1.00 0.00 107 VAL A C 2
ATOM 3436 O O . VAL A 1 107 ? -1.585 11.708 0.372 1.00 0.00 107 VAL A O 2
ATOM 3449 N N . ALA A 1 108 ? 0.167 12.794 1.148 1.00 0.00 108 ALA A N 2
ATOM 3450 C CA . ALA A 1 108 ? -0.412 14.173 1.179 1.00 0.00 108 ALA A CA 2
ATOM 3451 C C . ALA A 1 108 ? -0.803 14.724 -0.235 1.00 0.00 108 ALA A C 2
ATOM 3452 O O . ALA A 1 108 ? -1.974 15.145 -0.428 1.00 0.00 108 ALA A O 2
ATOM 3459 N N . LYS A 1 109 ? 0.027 14.607 -1.250 1.00 0.00 109 LYS A N 2
ATOM 3460 C CA . LYS A 1 109 ? -0.301 14.832 -2.695 1.00 0.00 109 LYS A CA 2
ATOM 3461 C C . LYS A 1 109 ? -1.448 13.910 -3.345 1.00 0.00 109 LYS A C 2
ATOM 3462 O O . LYS A 1 109 ? -2.257 14.411 -4.117 1.00 0.00 109 LYS A O 2
ATOM 3480 N N . HIS A 1 110 ? -1.526 12.590 -3.066 1.00 0.00 110 HIS A N 2
ATOM 3481 C CA . HIS A 1 110 ? -2.717 11.703 -3.325 1.00 0.00 110 HIS A CA 2
ATOM 3482 C C . HIS A 1 110 ? -4.050 12.042 -2.573 1.00 0.00 110 HIS A C 2
ATOM 3483 O O . HIS A 1 110 ? -5.052 12.257 -3.235 1.00 0.00 110 HIS A O 2
ATOM 3497 N N . ALA A 1 111 ? -4.049 11.975 -1.224 1.00 0.00 111 ALA A N 2
ATOM 3498 C CA . ALA A 1 111 ? -5.213 12.209 -0.258 1.00 0.00 111 ALA A CA 2
ATOM 3499 C C . ALA A 1 111 ? -5.973 13.523 -0.407 1.00 0.00 111 ALA A C 2
ATOM 3500 O O . ALA A 1 111 ? -7.190 13.504 -0.499 1.00 0.00 111 ALA A O 2
ATOM 3507 N N . THR A 1 112 ? -5.245 14.656 -0.508 1.00 0.00 112 THR A N 2
ATOM 3508 C CA . THR A 1 112 ? -5.702 15.906 -1.116 1.00 0.00 112 THR A CA 2
ATOM 3509 C C . THR A 1 112 ? -6.107 15.828 -2.601 1.00 0.00 112 THR A C 2
ATOM 3510 O O . THR A 1 112 ? -7.233 16.133 -2.976 1.00 0.00 112 THR A O 2
ATOM 3521 N N . ALA A 1 113 ? -5.168 15.516 -3.486 1.00 0.00 113 ALA A N 2
ATOM 3522 C CA . ALA A 1 113 ? -5.296 15.625 -4.956 1.00 0.00 113 ALA A CA 2
ATOM 3523 C C . ALA A 1 113 ? -6.019 16.913 -5.468 1.00 0.00 113 ALA A C 2
ATOM 3524 O O . ALA A 1 113 ? -7.192 16.931 -5.801 1.00 0.00 113 ALA A O 2
ATOM 3533 N N . ALA A 1 1 ? -12.493 5.913 17.150 1.00 0.00 1 ALA A N 3
ATOM 3534 C CA . ALA A 1 1 ? -11.273 6.351 16.430 1.00 0.00 1 ALA A CA 3
ATOM 3535 C C . ALA A 1 1 ? -11.704 6.450 14.893 1.00 0.00 1 ALA A C 3
ATOM 3536 O O . ALA A 1 1 ? -12.435 5.635 14.334 1.00 0.00 1 ALA A O 3
ATOM 3544 N N . GLU A 1 2 ? -11.113 7.456 14.281 1.00 0.00 2 GLU A N 3
ATOM 3545 C CA . GLU A 1 2 ? -11.309 7.951 12.869 1.00 0.00 2 GLU A CA 3
ATOM 3546 C C . GLU A 1 2 ? -9.874 8.033 12.161 1.00 0.00 2 GLU A C 3
ATOM 3547 O O . GLU A 1 2 ? -9.229 9.097 12.177 1.00 0.00 2 GLU A O 3
ATOM 3560 N N . GLU A 1 3 ? -9.423 6.856 11.701 1.00 0.00 3 GLU A N 3
ATOM 3561 C CA . GLU A 1 3 ? -8.036 6.623 11.249 1.00 0.00 3 GLU A CA 3
ATOM 3562 C C . GLU A 1 3 ? -7.986 5.540 10.156 1.00 0.00 3 GLU A C 3
ATOM 3563 O O . GLU A 1 3 ? -8.771 4.546 10.133 1.00 0.00 3 GLU A O 3
ATOM 3576 N N . GLY A 1 4 ? -6.954 5.587 9.362 1.00 0.00 4 GLY A N 3
ATOM 3577 C CA . GLY A 1 4 ? -6.509 4.488 8.510 1.00 0.00 4 GLY A CA 3
ATOM 3578 C C . GLY A 1 4 ? -5.822 3.297 9.265 1.00 0.00 4 GLY A C 3
ATOM 3579 O O . GLY A 1 4 ? -5.520 3.420 10.467 1.00 0.00 4 GLY A O 3
ATOM 3583 N N . GLN A 1 5 ? -5.529 2.207 8.617 1.00 0.00 5 GLN A N 3
ATOM 3584 C CA . GLN A 1 5 ? -5.091 0.985 9.269 1.00 0.00 5 GLN A CA 3
ATOM 3585 C C . GLN A 1 5 ? -4.370 0.098 8.194 1.00 0.00 5 GLN A C 3
ATOM 3586 O O . GLN A 1 5 ? -4.776 -0.042 7.053 1.00 0.00 5 GLN A O 3
ATOM 3600 N N . VAL A 1 6 ? -3.214 -0.444 8.628 1.00 0.00 6 VAL A N 3
ATOM 3601 C CA . VAL A 1 6 ? -2.334 -1.377 7.874 1.00 0.00 6 VAL A CA 3
ATOM 3602 C C . VAL A 1 6 ? -2.897 -2.791 8.299 1.00 0.00 6 VAL A C 3
ATOM 3603 O O . VAL A 1 6 ? -2.959 -3.112 9.474 1.00 0.00 6 VAL A O 3
ATOM 3616 N N . ILE A 1 7 ? -3.305 -3.523 7.241 1.00 0.00 7 ILE A N 3
ATOM 3617 C CA . ILE A 1 7 ? -3.939 -4.852 7.245 1.00 0.00 7 ILE A CA 3
ATOM 3618 C C . ILE A 1 7 ? -2.847 -5.748 6.502 1.00 0.00 7 ILE A C 3
ATOM 3619 O O . ILE A 1 7 ? -2.425 -5.586 5.367 1.00 0.00 7 ILE A O 3
ATOM 3635 N N . ALA A 1 8 ? -2.508 -6.817 7.285 1.00 0.00 8 ALA A N 3
ATOM 3636 C CA . ALA A 1 8 ? -1.757 -8.052 6.827 1.00 0.00 8 ALA A CA 3
ATOM 3637 C C . ALA A 1 8 ? -2.499 -8.918 5.757 1.00 0.00 8 ALA A C 3
ATOM 3638 O O . ALA A 1 8 ? -3.677 -9.284 5.845 1.00 0.00 8 ALA A O 3
ATOM 3645 N N . CYS A 1 9 ? -1.704 -9.351 4.743 1.00 0.00 9 CYS A N 3
ATOM 3646 C CA . CYS A 1 9 ? -2.108 -10.044 3.491 1.00 0.00 9 CYS A CA 3
ATOM 3647 C C . CYS A 1 9 ? -1.043 -11.141 3.029 1.00 0.00 9 CYS A C 3
ATOM 3648 O O . CYS A 1 9 ? 0.162 -10.948 3.201 1.00 0.00 9 CYS A O 3
ATOM 3656 N N . HIS A 1 10 ? -1.566 -12.266 2.506 1.00 0.00 10 HIS A N 3
ATOM 3657 C CA . HIS A 1 10 ? -0.823 -13.504 2.220 1.00 0.00 10 HIS A CA 3
ATOM 3658 C C . HIS A 1 10 ? -1.364 -14.434 1.038 1.00 0.00 10 HIS A C 3
ATOM 3659 O O . HIS A 1 10 ? -0.626 -15.255 0.436 1.00 0.00 10 HIS A O 3
ATOM 3673 N N . THR A 1 11 ? -2.660 -14.230 0.578 1.00 0.00 11 THR A N 3
ATOM 3674 C CA . THR A 1 11 ? -3.481 -15.256 -0.209 1.00 0.00 11 THR A CA 3
ATOM 3675 C C . THR A 1 11 ? -4.467 -14.544 -1.248 1.00 0.00 11 THR A C 3
ATOM 3676 O O . THR A 1 11 ? -4.546 -13.347 -1.265 1.00 0.00 11 THR A O 3
ATOM 3687 N N . VAL A 1 12 ? -5.343 -15.381 -1.834 1.00 0.00 12 VAL A N 3
ATOM 3688 C CA . VAL A 1 12 ? -6.557 -14.866 -2.574 1.00 0.00 12 VAL A CA 3
ATOM 3689 C C . VAL A 1 12 ? -7.424 -13.895 -1.719 1.00 0.00 12 VAL A C 3
ATOM 3690 O O . VAL A 1 12 ? -8.215 -13.094 -2.301 1.00 0.00 12 VAL A O 3
ATOM 3703 N N . ASP A 1 13 ? -7.534 -14.056 -0.415 1.00 0.00 13 ASP A N 3
ATOM 3704 C CA . ASP A 1 13 ? -8.166 -13.096 0.542 1.00 0.00 13 ASP A CA 3
ATOM 3705 C C . ASP A 1 13 ? -7.778 -11.586 0.320 1.00 0.00 13 ASP A C 3
ATOM 3706 O O . ASP A 1 13 ? -8.699 -10.820 -0.043 1.00 0.00 13 ASP A O 3
ATOM 3716 N N . THR A 1 14 ? -6.510 -11.195 0.330 1.00 0.00 14 THR A N 3
ATOM 3717 C CA . THR A 1 14 ? -6.032 -9.838 -0.271 1.00 0.00 14 THR A CA 3
ATOM 3718 C C . THR A 1 14 ? -6.592 -9.415 -1.749 1.00 0.00 14 THR A C 3
ATOM 3719 O O . THR A 1 14 ? -6.948 -8.252 -1.922 1.00 0.00 14 THR A O 3
ATOM 3730 N N . TRP A 1 15 ? -6.703 -10.371 -2.695 1.00 0.00 15 TRP A N 3
ATOM 3731 C CA . TRP A 1 15 ? -7.438 -10.177 -4.026 1.00 0.00 15 TRP A CA 3
ATOM 3732 C C . TRP A 1 15 ? -8.895 -9.648 -3.862 1.00 0.00 15 TRP A C 3
ATOM 3733 O O . TRP A 1 15 ? -9.271 -8.724 -4.611 1.00 0.00 15 TRP A O 3
ATOM 3754 N N . LYS A 1 16 ? -9.655 -10.171 -2.934 1.00 0.00 16 LYS A N 3
ATOM 3755 C CA . LYS A 1 16 ? -10.886 -9.522 -2.422 1.00 0.00 16 LYS A CA 3
ATOM 3756 C C . LYS A 1 16 ? -10.735 -8.119 -1.705 1.00 0.00 16 LYS A C 3
ATOM 3757 O O . LYS A 1 16 ? -11.591 -7.231 -1.945 1.00 0.00 16 LYS A O 3
ATOM 3775 N N . GLU A 1 17 ? -9.870 -7.965 -0.678 1.00 0.00 17 GLU A N 3
ATOM 3776 C CA . GLU A 1 17 ? -9.571 -6.717 0.102 1.00 0.00 17 GLU A CA 3
ATOM 3777 C C . GLU A 1 17 ? -9.206 -5.450 -0.754 1.00 0.00 17 GLU A C 3
ATOM 3778 O O . GLU A 1 17 ? -9.959 -4.452 -0.866 1.00 0.00 17 GLU A O 3
ATOM 3791 N N . HIS A 1 18 ? -8.101 -5.613 -1.463 1.00 0.00 18 HIS A N 3
ATOM 3792 C CA . HIS A 1 18 ? -7.547 -4.651 -2.439 1.00 0.00 18 HIS A CA 3
ATOM 3793 C C . HIS A 1 18 ? -8.501 -4.136 -3.552 1.00 0.00 18 HIS A C 3
ATOM 3794 O O . HIS A 1 18 ? -8.685 -2.936 -3.677 1.00 0.00 18 HIS A O 3
ATOM 3808 N N . PHE A 1 19 ? -8.956 -5.072 -4.343 1.00 0.00 19 PHE A N 3
ATOM 3809 C CA . PHE A 1 19 ? -9.868 -4.790 -5.491 1.00 0.00 19 PHE A CA 3
ATOM 3810 C C . PHE A 1 19 ? -11.203 -3.942 -5.188 1.00 0.00 19 PHE A C 3
ATOM 3811 O O . PHE A 1 19 ? -11.371 -2.815 -5.696 1.00 0.00 19 PHE A O 3
ATOM 3828 N N . GLU A 1 20 ? -12.084 -4.512 -4.319 1.00 0.00 20 GLU A N 3
ATOM 3829 C CA . GLU A 1 20 ? -13.358 -3.900 -3.871 1.00 0.00 20 GLU A CA 3
ATOM 3830 C C . GLU A 1 20 ? -13.241 -2.551 -3.058 1.00 0.00 20 GLU A C 3
ATOM 3831 O O . GLU A 1 20 ? -14.035 -1.646 -3.337 1.00 0.00 20 GLU A O 3
ATOM 3844 N N . LYS A 1 21 ? -12.341 -2.512 -2.079 1.00 0.00 21 LYS A N 3
ATOM 3845 C CA . LYS A 1 21 ? -11.959 -1.249 -1.408 1.00 0.00 21 LYS A CA 3
ATOM 3846 C C . LYS A 1 21 ? -11.581 -0.104 -2.349 1.00 0.00 21 LYS A C 3
ATOM 3847 O O . LYS A 1 21 ? -12.453 0.741 -2.514 1.00 0.00 21 LYS A O 3
ATOM 3865 N N . GLY A 1 22 ? -10.496 -0.202 -3.086 1.00 0.00 22 GLY A N 3
ATOM 3866 C CA . GLY A 1 22 ? -10.210 0.686 -4.239 1.00 0.00 22 GLY A CA 3
ATOM 3867 C C . GLY A 1 22 ? -11.354 1.031 -5.234 1.00 0.00 22 GLY A C 3
ATOM 3868 O O . GLY A 1 22 ? -12.038 2.044 -5.120 1.00 0.00 22 GLY A O 3
ATOM 3872 N N . LYS A 1 23 ? -11.462 0.277 -6.347 1.00 0.00 23 LYS A N 3
ATOM 3873 C CA . LYS A 1 23 ? -12.695 0.144 -7.142 1.00 0.00 23 LYS A CA 3
ATOM 3874 C C . LYS A 1 23 ? -13.872 -0.488 -6.374 1.00 0.00 23 LYS A C 3
ATOM 3875 O O . LYS A 1 23 ? -14.197 -1.656 -6.486 1.00 0.00 23 LYS A O 3
ATOM 3893 N N . GLY A 1 24 ? -14.580 0.441 -5.742 1.00 0.00 24 GLY A N 3
ATOM 3894 C CA . GLY A 1 24 ? -15.943 0.137 -5.249 1.00 0.00 24 GLY A CA 3
ATOM 3895 C C . GLY A 1 24 ? -16.399 1.164 -4.175 1.00 0.00 24 GLY A C 3
ATOM 3896 O O . GLY A 1 24 ? -17.460 1.818 -4.179 1.00 0.00 24 GLY A O 3
ATOM 3900 N N . SER A 1 25 ? -15.510 1.355 -3.211 1.00 0.00 25 SER A N 3
ATOM 3901 C CA . SER A 1 25 ? -15.616 2.203 -1.997 1.00 0.00 25 SER A CA 3
ATOM 3902 C C . SER A 1 25 ? -15.003 3.589 -2.392 1.00 0.00 25 SER A C 3
ATOM 3903 O O . SER A 1 25 ? -13.825 3.624 -2.737 1.00 0.00 25 SER A O 3
ATOM 3911 N N . GLN A 1 26 ? -15.796 4.730 -2.243 1.00 0.00 26 GLN A N 3
ATOM 3912 C CA . GLN A 1 26 ? -15.353 6.190 -2.374 1.00 0.00 26 GLN A CA 3
ATOM 3913 C C . GLN A 1 26 ? -14.263 6.463 -1.310 1.00 0.00 26 GLN A C 3
ATOM 3914 O O . GLN A 1 26 ? -14.462 6.971 -0.192 1.00 0.00 26 GLN A O 3
ATOM 3928 N N . LYS A 1 27 ? -13.051 6.060 -1.708 1.00 0.00 27 LYS A N 3
ATOM 3929 C CA . LYS A 1 27 ? -11.790 6.240 -0.914 1.00 0.00 27 LYS A CA 3
ATOM 3930 C C . LYS A 1 27 ? -10.515 5.884 -1.782 1.00 0.00 27 LYS A C 3
ATOM 3931 O O . LYS A 1 27 ? -10.589 5.073 -2.750 1.00 0.00 27 LYS A O 3
ATOM 3949 N N . LEU A 1 28 ? -9.350 6.329 -1.308 1.00 0.00 28 LEU A N 3
ATOM 3950 C CA . LEU A 1 28 ? -7.958 5.943 -1.718 1.00 0.00 28 LEU A CA 3
ATOM 3951 C C . LEU A 1 28 ? -7.570 4.618 -0.909 1.00 0.00 28 LEU A C 3
ATOM 3952 O O . LEU A 1 28 ? -8.072 4.327 0.203 1.00 0.00 28 LEU A O 3
ATOM 3968 N N . ILE A 1 29 ? -6.616 3.798 -1.470 1.00 0.00 29 ILE A N 3
ATOM 3969 C CA . ILE A 1 29 ? -6.089 2.505 -0.905 1.00 0.00 29 ILE A CA 3
ATOM 3970 C C . ILE A 1 29 ? -4.613 2.603 -1.429 1.00 0.00 29 ILE A C 3
ATOM 3971 O O . ILE A 1 29 ? -4.249 2.977 -2.560 1.00 0.00 29 ILE A O 3
ATOM 3987 N N . VAL A 1 30 ? -3.728 2.196 -0.537 1.00 0.00 30 VAL A N 3
ATOM 3988 C CA . VAL A 1 30 ? -2.265 2.387 -0.665 1.00 0.00 30 VAL A CA 3
ATOM 3989 C C . VAL A 1 30 ? -1.553 1.161 -0.019 1.00 0.00 30 VAL A C 3
ATOM 3990 O O . VAL A 1 30 ? -1.859 0.770 1.102 1.00 0.00 30 VAL A O 3
ATOM 4003 N N . VAL A 1 31 ? -0.674 0.514 -0.838 1.00 0.00 31 VAL A N 3
ATOM 4004 C CA . VAL A 1 31 ? -0.297 -0.893 -0.689 1.00 0.00 31 VAL A CA 3
ATOM 4005 C C . VAL A 1 31 ? 1.215 -1.087 -0.997 1.00 0.00 31 VAL A C 3
ATOM 4006 O O . VAL A 1 31 ? 1.638 -1.028 -2.137 1.00 0.00 31 VAL A O 3
ATOM 4019 N N . ASP A 1 32 ? 1.934 -1.448 0.068 1.00 0.00 32 ASP A N 3
ATOM 4020 C CA . ASP A 1 32 ? 3.243 -2.078 0.020 1.00 0.00 32 ASP A CA 3
ATOM 4021 C C . ASP A 1 32 ? 3.275 -3.546 -0.494 1.00 0.00 32 ASP A C 3
ATOM 4022 O O . ASP A 1 32 ? 2.441 -4.420 -0.362 1.00 0.00 32 ASP A O 3
ATOM 4032 N N . PHE A 1 33 ? 4.444 -3.775 -1.113 1.00 0.00 33 PHE A N 3
ATOM 4033 C CA . PHE A 1 33 ? 4.797 -5.015 -1.801 1.00 0.00 33 PHE A CA 3
ATOM 4034 C C . PHE A 1 33 ? 6.280 -5.139 -1.257 1.00 0.00 33 PHE A C 3
ATOM 4035 O O . PHE A 1 33 ? 7.188 -4.373 -1.677 1.00 0.00 33 PHE A O 3
ATOM 4052 N N . THR A 1 34 ? 6.508 -6.097 -0.353 1.00 0.00 34 THR A N 3
ATOM 4053 C CA . THR A 1 34 ? 7.771 -6.202 0.405 1.00 0.00 34 THR A CA 3
ATOM 4054 C C . THR A 1 34 ? 7.833 -7.741 0.816 1.00 0.00 34 THR A C 3
ATOM 4055 O O . THR A 1 34 ? 6.826 -8.431 1.138 1.00 0.00 34 THR A O 3
ATOM 4066 N N . ALA A 1 35 ? 9.110 -8.164 0.841 1.00 0.00 35 ALA A N 3
ATOM 4067 C CA . ALA A 1 35 ? 9.632 -9.464 1.385 1.00 0.00 35 ALA A CA 3
ATOM 4068 C C . ALA A 1 35 ? 9.929 -9.273 2.890 1.00 0.00 35 ALA A C 3
ATOM 4069 O O . ALA A 1 35 ? 10.729 -8.331 3.213 1.00 0.00 35 ALA A O 3
ATOM 4076 N N . SER A 1 36 ? 9.409 -10.214 3.673 1.00 0.00 36 SER A N 3
ATOM 4077 C CA . SER A 1 36 ? 9.723 -10.293 5.139 1.00 0.00 36 SER A CA 3
ATOM 4078 C C . SER A 1 36 ? 11.285 -10.085 5.595 1.00 0.00 36 SER A C 3
ATOM 4079 O O . SER A 1 36 ? 11.628 -9.332 6.528 1.00 0.00 36 SER A O 3
ATOM 4087 N N . TRP A 1 37 ? 12.212 -10.771 4.890 1.00 0.00 37 TRP A N 3
ATOM 4088 C CA . TRP A 1 37 ? 13.708 -10.431 4.877 1.00 0.00 37 TRP A CA 3
ATOM 4089 C C . TRP A 1 37 ? 14.013 -9.050 4.335 1.00 0.00 37 TRP A C 3
ATOM 4090 O O . TRP A 1 37 ? 14.342 -8.866 3.150 1.00 0.00 37 TRP A O 3
ATOM 4111 N N . CYS A 1 38 ? 13.752 -8.012 5.138 1.00 0.00 38 CYS A N 3
ATOM 4112 C CA . CYS A 1 38 ? 13.928 -6.566 4.725 1.00 0.00 38 CYS A CA 3
ATOM 4113 C C . CYS A 1 38 ? 13.931 -5.679 5.967 1.00 0.00 38 CYS A C 3
ATOM 4114 O O . CYS A 1 38 ? 12.952 -5.024 6.275 1.00 0.00 38 CYS A O 3
ATOM 4122 N N . PRO A 1 39 ? 15.093 -5.493 6.674 1.00 0.00 39 PRO A N 3
ATOM 4123 C CA . PRO A 1 39 ? 15.276 -4.493 7.750 1.00 0.00 39 PRO A CA 3
ATOM 4124 C C . PRO A 1 39 ? 14.847 -2.989 7.465 1.00 0.00 39 PRO A C 3
ATOM 4125 O O . PRO A 1 39 ? 14.119 -2.519 8.335 1.00 0.00 39 PRO A O 3
ATOM 4136 N N . PRO A 1 40 ? 15.191 -2.359 6.336 1.00 0.00 40 PRO A N 3
ATOM 4137 C CA . PRO A 1 40 ? 14.646 -1.059 5.836 1.00 0.00 40 PRO A CA 3
ATOM 4138 C C . PRO A 1 40 ? 13.105 -0.887 5.879 1.00 0.00 40 PRO A C 3
ATOM 4139 O O . PRO A 1 40 ? 12.601 0.064 6.506 1.00 0.00 40 PRO A O 3
ATOM 4150 N N . CYS A 1 41 ? 12.381 -1.838 5.300 1.00 0.00 41 CYS A N 3
ATOM 4151 C CA . CYS A 1 41 ? 10.913 -2.023 5.482 1.00 0.00 41 CYS A CA 3
ATOM 4152 C C . CYS A 1 41 ? 10.401 -2.438 6.892 1.00 0.00 41 CYS A C 3
ATOM 4153 O O . CYS A 1 41 ? 9.202 -2.084 7.177 1.00 0.00 41 CYS A O 3
ATOM 4161 N N . LYS A 1 42 ? 11.210 -3.037 7.748 1.00 0.00 42 LYS A N 3
ATOM 4162 C CA . LYS A 1 42 ? 10.948 -3.239 9.241 1.00 0.00 42 LYS A CA 3
ATOM 4163 C C . LYS A 1 42 ? 10.776 -1.847 9.997 1.00 0.00 42 LYS A C 3
ATOM 4164 O O . LYS A 1 42 ? 9.830 -1.543 10.703 1.00 0.00 42 LYS A O 3
ATOM 4182 N N . MET A 1 43 ? 11.608 -0.821 9.639 1.00 0.00 43 MET A N 3
ATOM 4183 C CA . MET A 1 43 ? 11.354 0.630 9.895 1.00 0.00 43 MET A CA 3
ATOM 4184 C C . MET A 1 43 ? 10.117 1.306 9.108 1.00 0.00 43 MET A C 3
ATOM 4185 O O . MET A 1 43 ? 9.247 1.958 9.716 1.00 0.00 43 MET A O 3
ATOM 4199 N N . ILE A 1 44 ? 10.066 1.185 7.729 1.00 0.00 44 ILE A N 3
ATOM 4200 C CA . ILE A 1 44 ? 8.922 1.607 6.882 1.00 0.00 44 ILE A CA 3
ATOM 4201 C C . ILE A 1 44 ? 7.434 1.183 7.277 1.00 0.00 44 ILE A C 3
ATOM 4202 O O . ILE A 1 44 ? 6.552 2.023 7.164 1.00 0.00 44 ILE A O 3
ATOM 4218 N N . ALA A 1 45 ? 7.270 -0.036 7.889 1.00 0.00 45 ALA A N 3
ATOM 4219 C CA . ALA A 1 45 ? 6.005 -0.400 8.528 1.00 0.00 45 ALA A CA 3
ATOM 4220 C C . ALA A 1 45 ? 5.460 0.529 9.694 1.00 0.00 45 ALA A C 3
ATOM 4221 O O . ALA A 1 45 ? 4.388 1.052 9.450 1.00 0.00 45 ALA A O 3
ATOM 4228 N N . PRO A 1 46 ? 6.246 0.916 10.753 1.00 0.00 46 PRO A N 3
ATOM 4229 C CA . PRO A 1 46 ? 5.976 2.142 11.521 1.00 0.00 46 PRO A CA 3
ATOM 4230 C C . PRO A 1 46 ? 5.746 3.551 10.796 1.00 0.00 46 PRO A C 3
ATOM 4231 O O . PRO A 1 46 ? 4.930 4.340 11.314 1.00 0.00 46 PRO A O 3
ATOM 4242 N N . ILE A 1 47 ? 6.552 3.893 9.771 1.00 0.00 47 ILE A N 3
ATOM 4243 C CA . ILE A 1 47 ? 6.315 5.106 8.878 1.00 0.00 47 ILE A CA 3
ATOM 4244 C C . ILE A 1 47 ? 4.925 5.162 8.171 1.00 0.00 47 ILE A C 3
ATOM 4245 O O . ILE A 1 47 ? 4.207 6.137 8.317 1.00 0.00 47 ILE A O 3
ATOM 4261 N N . PHE A 1 48 ? 4.595 4.054 7.546 1.00 0.00 48 PHE A N 3
ATOM 4262 C CA . PHE A 1 48 ? 3.215 3.729 7.055 1.00 0.00 48 PHE A CA 3
ATOM 4263 C C . PHE A 1 48 ? 2.027 3.803 8.145 1.00 0.00 48 PHE A C 3
ATOM 4264 O O . PHE A 1 48 ? 0.977 4.461 7.902 1.00 0.00 48 PHE A O 3
ATOM 4281 N N . ALA A 1 49 ? 2.320 3.286 9.366 1.00 0.00 49 ALA A N 3
ATOM 4282 C CA . ALA A 1 49 ? 1.505 3.422 10.636 1.00 0.00 49 ALA A CA 3
ATOM 4283 C C . ALA A 1 49 ? 1.333 4.822 11.262 1.00 0.00 49 ALA A C 3
ATOM 4284 O O . ALA A 1 49 ? 0.136 5.166 11.517 1.00 0.00 49 ALA A O 3
ATOM 4291 N N . GLU A 1 50 ? 2.385 5.637 11.444 1.00 0.00 50 GLU A N 3
ATOM 4292 C CA . GLU A 1 50 ? 2.215 7.142 11.658 1.00 0.00 50 GLU A CA 3
ATOM 4293 C C . GLU A 1 50 ? 1.433 7.917 10.547 1.00 0.00 50 GLU A C 3
ATOM 4294 O O . GLU A 1 50 ? 0.488 8.687 10.869 1.00 0.00 50 GLU A O 3
ATOM 4307 N N . LEU A 1 51 ? 1.827 7.827 9.230 1.00 0.00 51 LEU A N 3
ATOM 4308 C CA . LEU A 1 51 ? 0.924 8.232 8.108 1.00 0.00 51 LEU A CA 3
ATOM 4309 C C . LEU A 1 51 ? -0.621 7.712 8.140 1.00 0.00 51 LEU A C 3
ATOM 4310 O O . LEU A 1 51 ? -1.493 8.548 8.201 1.00 0.00 51 LEU A O 3
ATOM 4326 N N . ALA A 1 52 ? -0.879 6.458 8.380 1.00 0.00 52 ALA A N 3
ATOM 4327 C CA . ALA A 1 52 ? -2.252 5.927 8.708 1.00 0.00 52 ALA A CA 3
ATOM 4328 C C . ALA A 1 52 ? -2.994 6.724 9.793 1.00 0.00 52 ALA A C 3
ATOM 4329 O O . ALA A 1 52 ? -4.181 6.969 9.664 1.00 0.00 52 ALA A O 3
ATOM 4336 N N . LYS A 1 53 ? -2.351 6.996 10.938 1.00 0.00 53 LYS A N 3
ATOM 4337 C CA . LYS A 1 53 ? -2.860 7.889 12.030 1.00 0.00 53 LYS A CA 3
ATOM 4338 C C . LYS A 1 53 ? -3.220 9.317 11.652 1.00 0.00 53 LYS A C 3
ATOM 4339 O O . LYS A 1 53 ? -4.355 9.784 11.864 1.00 0.00 53 LYS A O 3
ATOM 4357 N N . LYS A 1 54 ? -2.301 9.983 10.870 1.00 0.00 54 LYS A N 3
ATOM 4358 C CA . LYS A 1 54 ? -2.472 11.338 10.209 1.00 0.00 54 LYS A CA 3
ATOM 4359 C C . LYS A 1 54 ? -3.756 11.472 9.282 1.00 0.00 54 LYS A C 3
ATOM 4360 O O . LYS A 1 54 ? -4.365 12.558 9.279 1.00 0.00 54 LYS A O 3
ATOM 4378 N N . PHE A 1 55 ? -4.099 10.349 8.572 1.00 0.00 55 PHE A N 3
ATOM 4379 C CA . PHE A 1 55 ? -4.900 10.294 7.306 1.00 0.00 55 PHE A CA 3
ATOM 4380 C C . PHE A 1 55 ? -5.960 9.174 7.397 1.00 0.00 55 PHE A C 3
ATOM 4381 O O . PHE A 1 55 ? -5.626 8.001 7.363 1.00 0.00 55 PHE A O 3
ATOM 4398 N N . PRO A 1 56 ? -7.260 9.530 7.674 1.00 0.00 56 PRO A N 3
ATOM 4399 C CA . PRO A 1 56 ? -8.446 8.626 7.652 1.00 0.00 56 PRO A CA 3
ATOM 4400 C C . PRO A 1 56 ? -9.136 8.333 6.239 1.00 0.00 56 PRO A C 3
ATOM 4401 O O . PRO A 1 56 ? -9.981 7.495 6.138 1.00 0.00 56 PRO A O 3
ATOM 4412 N N . ASN A 1 57 ? -8.980 9.161 5.140 1.00 0.00 57 ASN A N 3
ATOM 4413 C CA . ASN A 1 57 ? -9.495 8.847 3.783 1.00 0.00 57 ASN A CA 3
ATOM 4414 C C . ASN A 1 57 ? -9.033 7.527 3.093 1.00 0.00 57 ASN A C 3
ATOM 4415 O O . ASN A 1 57 ? -9.459 7.335 1.863 1.00 0.00 57 ASN A O 3
ATOM 4426 N N . VAL A 1 58 ? -8.210 6.779 3.775 1.00 0.00 58 VAL A N 3
ATOM 4427 C CA . VAL A 1 58 ? -7.336 5.909 3.071 1.00 0.00 58 VAL A CA 3
ATOM 4428 C C . VAL A 1 58 ? -7.032 4.661 3.899 1.00 0.00 58 VAL A C 3
ATOM 4429 O O . VAL A 1 58 ? -6.556 4.692 5.031 1.00 0.00 58 VAL A O 3
ATOM 4442 N N . THR A 1 59 ? -7.391 3.531 3.337 1.00 0.00 59 THR A N 3
ATOM 4443 C CA . THR A 1 59 ? -7.024 2.133 3.740 1.00 0.00 59 THR A CA 3
ATOM 4444 C C . THR A 1 59 ? -5.562 1.833 3.323 1.00 0.00 59 THR A C 3
ATOM 4445 O O . THR A 1 59 ? -4.957 2.504 2.511 1.00 0.00 59 THR A O 3
ATOM 4456 N N . PHE A 1 60 ? -4.999 0.794 4.053 1.00 0.00 60 PHE A N 3
ATOM 4457 C CA . PHE A 1 60 ? -3.545 0.446 4.013 1.00 0.00 60 PHE A CA 3
ATOM 4458 C C . PHE A 1 60 ? -3.440 -1.081 4.249 1.00 0.00 60 PHE A C 3
ATOM 4459 O O . PHE A 1 60 ? -4.021 -1.698 5.095 1.00 0.00 60 PHE A O 3
ATOM 4476 N N . LEU A 1 61 ? -2.543 -1.610 3.397 1.00 0.00 61 LEU A N 3
ATOM 4477 C CA . LEU A 1 61 ? -2.297 -3.053 3.326 1.00 0.00 61 LEU A CA 3
ATOM 4478 C C . LEU A 1 61 ? -0.875 -3.368 2.829 1.00 0.00 61 LEU A C 3
ATOM 4479 O O . LEU A 1 61 ? -0.251 -2.606 2.094 1.00 0.00 61 LEU A O 3
ATOM 4495 N N . LYS A 1 62 ? -0.374 -4.528 3.194 1.00 0.00 62 LYS A N 3
ATOM 4496 C CA . LYS A 1 62 ? 1.004 -4.973 2.985 1.00 0.00 62 LYS A CA 3
ATOM 4497 C C . LYS A 1 62 ? 0.914 -6.544 2.704 1.00 0.00 62 LYS A C 3
ATOM 4498 O O . LYS A 1 62 ? 0.692 -7.446 3.529 1.00 0.00 62 LYS A O 3
ATOM 4516 N N . VAL A 1 63 ? 1.337 -6.824 1.487 1.00 0.00 63 VAL A N 3
ATOM 4517 C CA . VAL A 1 63 ? 1.614 -8.157 0.868 1.00 0.00 63 VAL A CA 3
ATOM 4518 C C . VAL A 1 63 ? 3.067 -8.697 1.259 1.00 0.00 63 VAL A C 3
ATOM 4519 O O . VAL A 1 63 ? 4.039 -8.088 0.804 1.00 0.00 63 VAL A O 3
ATOM 4532 N N . ASP A 1 64 ? 3.101 -9.923 1.821 1.00 0.00 64 ASP A N 3
ATOM 4533 C CA . ASP A 1 64 ? 4.260 -10.812 1.711 1.00 0.00 64 ASP A CA 3
ATOM 4534 C C . ASP A 1 64 ? 4.572 -11.226 0.208 1.00 0.00 64 ASP A C 3
ATOM 4535 O O . ASP A 1 64 ? 3.779 -11.921 -0.400 1.00 0.00 64 ASP A O 3
ATOM 4545 N N . VAL A 1 65 ? 5.538 -10.696 -0.413 1.00 0.00 65 VAL A N 3
ATOM 4546 C CA . VAL A 1 65 ? 5.971 -11.111 -1.735 1.00 0.00 65 VAL A CA 3
ATOM 4547 C C . VAL A 1 65 ? 6.310 -12.617 -1.963 1.00 0.00 65 VAL A C 3
ATOM 4548 O O . VAL A 1 65 ? 5.835 -13.189 -2.916 1.00 0.00 65 VAL A O 3
ATOM 4561 N N . ASP A 1 66 ? 7.085 -13.291 -1.122 1.00 0.00 66 ASP A N 3
ATOM 4562 C CA . ASP A 1 66 ? 7.325 -14.841 -1.176 1.00 0.00 66 ASP A CA 3
ATOM 4563 C C . ASP A 1 66 ? 6.037 -15.617 -1.536 1.00 0.00 66 ASP A C 3
ATOM 4564 O O . ASP A 1 66 ? 5.894 -16.236 -2.610 1.00 0.00 66 ASP A O 3
ATOM 4574 N N . GLU A 1 67 ? 4.953 -15.345 -0.754 1.00 0.00 67 GLU A N 3
ATOM 4575 C CA . GLU A 1 67 ? 3.557 -15.841 -0.854 1.00 0.00 67 GLU A CA 3
ATOM 4576 C C . GLU A 1 67 ? 2.810 -15.332 -2.183 1.00 0.00 67 GLU A C 3
ATOM 4577 O O . GLU A 1 67 ? 1.907 -16.020 -2.633 1.00 0.00 67 GLU A O 3
ATOM 4590 N N . LEU A 1 68 ? 3.008 -14.159 -2.797 1.00 0.00 68 LEU A N 3
ATOM 4591 C CA . LEU A 1 68 ? 2.247 -13.485 -3.894 1.00 0.00 68 LEU A CA 3
ATOM 4592 C C . LEU A 1 68 ? 3.220 -12.627 -4.763 1.00 0.00 68 LEU A C 3
ATOM 4593 O O . LEU A 1 68 ? 3.000 -11.460 -5.087 1.00 0.00 68 LEU A O 3
ATOM 4609 N N . LYS A 1 69 ? 4.220 -13.251 -5.303 1.00 0.00 69 LYS A N 3
ATOM 4610 C CA . LYS A 1 69 ? 5.246 -12.784 -6.249 1.00 0.00 69 LYS A CA 3
ATOM 4611 C C . LYS A 1 69 ? 4.820 -12.530 -7.735 1.00 0.00 69 LYS A C 3
ATOM 4612 O O . LYS A 1 69 ? 5.199 -11.515 -8.387 1.00 0.00 69 LYS A O 3
ATOM 4630 N N . ALA A 1 70 ? 4.027 -13.500 -8.341 1.00 0.00 70 ALA A N 3
ATOM 4631 C CA . ALA A 1 70 ? 3.347 -13.415 -9.725 1.00 0.00 70 ALA A CA 3
ATOM 4632 C C . ALA A 1 70 ? 2.393 -12.194 -9.889 1.00 0.00 70 ALA A C 3
ATOM 4633 O O . ALA A 1 70 ? 2.489 -11.506 -10.891 1.00 0.00 70 ALA A O 3
ATOM 4640 N N . VAL A 1 71 ? 1.514 -12.071 -8.967 1.00 0.00 71 VAL A N 3
ATOM 4641 C CA . VAL A 1 71 ? 0.648 -10.884 -8.801 1.00 0.00 71 VAL A CA 3
ATOM 4642 C C . VAL A 1 71 ? 1.240 -9.506 -8.530 1.00 0.00 71 VAL A C 3
ATOM 4643 O O . VAL A 1 71 ? 0.835 -8.465 -9.082 1.00 0.00 71 VAL A O 3
ATOM 4656 N N . ALA A 1 72 ? 2.127 -9.491 -7.528 1.00 0.00 72 ALA A N 3
ATOM 4657 C CA . ALA A 1 72 ? 3.013 -8.336 -7.286 1.00 0.00 72 ALA A CA 3
ATOM 4658 C C . ALA A 1 72 ? 3.774 -7.762 -8.553 1.00 0.00 72 ALA A C 3
ATOM 4659 O O . ALA A 1 72 ? 3.663 -6.587 -8.979 1.00 0.00 72 ALA A O 3
ATOM 4666 N N . GLU A 1 73 ? 4.455 -8.732 -9.277 1.00 0.00 73 GLU A N 3
ATOM 4667 C CA . GLU A 1 73 ? 5.008 -8.473 -10.633 1.00 0.00 73 GLU A CA 3
ATOM 4668 C C . GLU A 1 73 ? 3.887 -7.957 -11.585 1.00 0.00 73 GLU A C 3
ATOM 4669 O O . GLU A 1 73 ? 4.105 -6.851 -12.063 1.00 0.00 73 GLU A O 3
ATOM 4682 N N . GLU A 1 74 ? 2.679 -8.608 -11.725 1.00 0.00 74 GLU A N 3
ATOM 4683 C CA . GLU A 1 74 ? 1.455 -8.016 -12.430 1.00 0.00 74 GLU A CA 3
ATOM 4684 C C . GLU A 1 74 ? 1.035 -6.529 -12.234 1.00 0.00 74 GLU A C 3
ATOM 4685 O O . GLU A 1 74 ? 0.946 -5.806 -13.236 1.00 0.00 74 GLU A O 3
ATOM 4698 N N . TRP A 1 75 ? 0.812 -6.048 -11.005 1.00 0.00 75 TRP A N 3
ATOM 4699 C CA . TRP A 1 75 ? 0.698 -4.566 -10.679 1.00 0.00 75 TRP A CA 3
ATOM 4700 C C . TRP A 1 75 ? 1.890 -3.655 -11.054 1.00 0.00 75 TRP A C 3
ATOM 4701 O O . TRP A 1 75 ? 1.645 -2.664 -11.711 1.00 0.00 75 TRP A O 3
ATOM 4722 N N . ASN A 1 76 ? 3.131 -4.068 -10.706 1.00 0.00 76 ASN A N 3
ATOM 4723 C CA . ASN A 1 76 ? 4.330 -3.796 -11.433 1.00 0.00 76 ASN A CA 3
ATOM 4724 C C . ASN A 1 76 ? 5.451 -3.747 -10.347 1.00 0.00 76 ASN A C 3
ATOM 4725 O O . ASN A 1 76 ? 5.955 -2.748 -9.851 1.00 0.00 76 ASN A O 3
ATOM 4736 N N . VAL A 1 77 ? 5.997 -4.978 -9.966 1.00 0.00 77 VAL A N 3
ATOM 4737 C CA . VAL A 1 77 ? 6.903 -5.142 -8.770 1.00 0.00 77 VAL A CA 3
ATOM 4738 C C . VAL A 1 77 ? 7.910 -6.317 -9.164 1.00 0.00 77 VAL A C 3
ATOM 4739 O O . VAL A 1 77 ? 7.839 -7.505 -8.758 1.00 0.00 77 VAL A O 3
ATOM 4752 N N . GLU A 1 78 ? 9.042 -5.899 -9.737 1.00 0.00 78 GLU A N 3
ATOM 4753 C CA . GLU A 1 78 ? 10.319 -6.628 -9.789 1.00 0.00 78 GLU A CA 3
ATOM 4754 C C . GLU A 1 78 ? 11.352 -6.212 -8.681 1.00 0.00 78 GLU A C 3
ATOM 4755 O O . GLU A 1 78 ? 12.527 -6.685 -8.773 1.00 0.00 78 GLU A O 3
ATOM 4768 N N . ALA A 1 79 ? 10.922 -5.457 -7.619 1.00 0.00 79 ALA A N 3
ATOM 4769 C CA . ALA A 1 79 ? 11.762 -4.748 -6.595 1.00 0.00 79 ALA A CA 3
ATOM 4770 C C . ALA A 1 79 ? 11.024 -4.576 -5.282 1.00 0.00 79 ALA A C 3
ATOM 4771 O O . ALA A 1 79 ? 9.931 -3.999 -5.098 1.00 0.00 79 ALA A O 3
ATOM 4778 N N . MET A 1 80 ? 11.838 -4.903 -4.311 1.00 0.00 80 MET A N 3
ATOM 4779 C CA . MET A 1 80 ? 11.704 -4.519 -2.853 1.00 0.00 80 MET A CA 3
ATOM 4780 C C . MET A 1 80 ? 12.272 -3.053 -2.715 1.00 0.00 80 MET A C 3
ATOM 4781 O O . MET A 1 80 ? 13.479 -2.935 -3.011 1.00 0.00 80 MET A O 3
ATOM 4795 N N . PRO A 1 81 ? 11.517 -1.945 -2.311 1.00 0.00 81 PRO A N 3
ATOM 4796 C CA . PRO A 1 81 ? 10.006 -2.171 -2.192 1.00 0.00 81 PRO A CA 3
ATOM 4797 C C . PRO A 1 81 ? 9.107 -0.941 -2.493 1.00 0.00 81 PRO A C 3
ATOM 4798 O O . PRO A 1 81 ? 9.462 0.236 -2.579 1.00 0.00 81 PRO A O 3
ATOM 4809 N N . THR A 1 82 ? 7.937 -1.405 -2.880 1.00 0.00 82 THR A N 3
ATOM 4810 C CA . THR A 1 82 ? 7.062 -0.749 -3.846 1.00 0.00 82 THR A CA 3
ATOM 4811 C C . THR A 1 82 ? 5.663 -0.544 -3.217 1.00 0.00 82 THR A C 3
ATOM 4812 O O . THR A 1 82 ? 4.906 -1.440 -2.844 1.00 0.00 82 THR A O 3
ATOM 4823 N N . PHE A 1 83 ? 5.400 0.714 -3.107 1.00 0.00 83 PHE A N 3
ATOM 4824 C CA . PHE A 1 83 ? 4.059 1.285 -2.956 1.00 0.00 83 PHE A CA 3
ATOM 4825 C C . PHE A 1 83 ? 3.324 1.594 -4.308 1.00 0.00 83 PHE A C 3
ATOM 4826 O O . PHE A 1 83 ? 3.837 2.002 -5.327 1.00 0.00 83 PHE A O 3
ATOM 4843 N N . ILE A 1 84 ? 2.066 1.100 -4.322 1.00 0.00 84 ILE A N 3
ATOM 4844 C CA . ILE A 1 84 ? 1.070 1.068 -5.479 1.00 0.00 84 ILE A CA 3
ATOM 4845 C C . ILE A 1 84 ? -0.170 1.778 -4.805 1.00 0.00 84 ILE A C 3
ATOM 4846 O O . ILE A 1 84 ? -0.486 1.577 -3.621 1.00 0.00 84 ILE A O 3
ATOM 4862 N N . PHE A 1 85 ? -0.763 2.601 -5.649 1.00 0.00 85 PHE A N 3
ATOM 4863 C CA . PHE A 1 85 ? -1.729 3.656 -5.255 1.00 0.00 85 PHE A CA 3
ATOM 4864 C C . PHE A 1 85 ? -2.938 3.594 -6.284 1.00 0.00 85 PHE A C 3
ATOM 4865 O O . PHE A 1 85 ? -2.843 3.841 -7.450 1.00 0.00 85 PHE A O 3
ATOM 4882 N N . LEU A 1 86 ? -4.137 3.302 -5.639 1.00 0.00 86 LEU A N 3
ATOM 4883 C CA . LEU A 1 86 ? -5.310 2.869 -6.447 1.00 0.00 86 LEU A CA 3
ATOM 4884 C C . LEU A 1 86 ? -6.456 3.470 -5.565 1.00 0.00 86 LEU A C 3
ATOM 4885 O O . LEU A 1 86 ? -6.648 3.311 -4.402 1.00 0.00 86 LEU A O 3
ATOM 4901 N N . LYS A 1 87 ? -7.293 4.243 -6.312 1.00 0.00 87 LYS A N 3
ATOM 4902 C CA . LYS A 1 87 ? -8.629 4.934 -5.917 1.00 0.00 87 LYS A CA 3
ATOM 4903 C C . LYS A 1 87 ? -9.850 4.270 -6.575 1.00 0.00 87 LYS A C 3
ATOM 4904 O O . LYS A 1 87 ? -9.689 3.479 -7.520 1.00 0.00 87 LYS A O 3
ATOM 4922 N N . ASP A 1 88 ? -11.042 4.733 -6.149 1.00 0.00 88 ASP A N 3
ATOM 4923 C CA . ASP A 1 88 ? -12.341 4.663 -6.906 1.00 0.00 88 ASP A CA 3
ATOM 4924 C C . ASP A 1 88 ? -12.546 5.171 -8.369 1.00 0.00 88 ASP A C 3
ATOM 4925 O O . ASP A 1 88 ? -13.604 5.459 -8.923 1.00 0.00 88 ASP A O 3
ATOM 4935 N N . GLY A 1 89 ? -11.380 5.347 -8.996 1.00 0.00 89 GLY A N 3
ATOM 4936 C CA . GLY A 1 89 ? -11.136 5.852 -10.334 1.00 0.00 89 GLY A CA 3
ATOM 4937 C C . GLY A 1 89 ? -9.863 5.252 -10.965 1.00 0.00 89 GLY A C 3
ATOM 4938 O O . GLY A 1 89 ? -9.132 5.992 -11.604 1.00 0.00 89 GLY A O 3
ATOM 4942 N N . LYS A 1 90 ? -9.622 3.963 -10.855 1.00 0.00 90 LYS A N 3
ATOM 4943 C CA . LYS A 1 90 ? -8.449 3.141 -11.331 1.00 0.00 90 LYS A CA 3
ATOM 4944 C C . LYS A 1 90 ? -7.077 3.581 -10.616 1.00 0.00 90 LYS A C 3
ATOM 4945 O O . LYS A 1 90 ? -7.013 4.439 -9.708 1.00 0.00 90 LYS A O 3
ATOM 4963 N N . LEU A 1 91 ? -5.991 3.040 -11.087 1.00 0.00 91 LEU A N 3
ATOM 4964 C CA . LEU A 1 91 ? -4.613 3.384 -10.771 1.00 0.00 91 LEU A CA 3
ATOM 4965 C C . LEU A 1 91 ? -4.204 4.874 -11.010 1.00 0.00 91 LEU A C 3
ATOM 4966 O O . LEU A 1 91 ? -4.033 5.339 -12.130 1.00 0.00 91 LEU A O 3
ATOM 4982 N N . VAL A 1 92 ? -4.086 5.545 -9.844 1.00 0.00 92 VAL A N 3
ATOM 4983 C CA . VAL A 1 92 ? -3.555 6.880 -9.735 1.00 0.00 92 VAL A CA 3
ATOM 4984 C C . VAL A 1 92 ? -1.998 6.930 -9.975 1.00 0.00 92 VAL A C 3
ATOM 4985 O O . VAL A 1 92 ? -1.564 7.800 -10.732 1.00 0.00 92 VAL A O 3
ATOM 4998 N N . ASP A 1 93 ? -1.157 6.111 -9.177 1.00 0.00 93 ASP A N 3
ATOM 4999 C CA . ASP A 1 93 ? 0.306 6.330 -9.105 1.00 0.00 93 ASP A CA 3
ATOM 5000 C C . ASP A 1 93 ? 1.086 5.023 -8.677 1.00 0.00 93 ASP A C 3
ATOM 5001 O O . ASP A 1 93 ? 0.564 4.099 -8.103 1.00 0.00 93 ASP A O 3
ATOM 5011 N N . LYS A 1 94 ? 2.443 5.059 -8.913 1.00 0.00 94 LYS A N 3
ATOM 5012 C CA . LYS A 1 94 ? 3.412 3.974 -8.704 1.00 0.00 94 LYS A CA 3
ATOM 5013 C C . LYS A 1 94 ? 4.851 4.592 -8.405 1.00 0.00 94 LYS A C 3
ATOM 5014 O O . LYS A 1 94 ? 5.218 5.579 -9.016 1.00 0.00 94 LYS A O 3
ATOM 5032 N N . THR A 1 95 ? 5.521 4.104 -7.298 1.00 0.00 95 THR A N 3
ATOM 5033 C CA . THR A 1 95 ? 6.818 4.554 -6.801 1.00 0.00 95 THR A CA 3
ATOM 5034 C C . THR A 1 95 ? 7.398 3.387 -5.876 1.00 0.00 95 THR A C 3
ATOM 5035 O O . THR A 1 95 ? 6.697 2.599 -5.248 1.00 0.00 95 THR A O 3
ATOM 5046 N N . VAL A 1 96 ? 8.753 3.341 -5.832 1.00 0.00 96 VAL A N 3
ATOM 5047 C CA . VAL A 1 96 ? 9.588 2.161 -5.424 1.00 0.00 96 VAL A CA 3
ATOM 5048 C C . VAL A 1 96 ? 10.728 2.815 -4.611 1.00 0.00 96 VAL A C 3
ATOM 5049 O O . VAL A 1 96 ? 11.749 3.237 -5.148 1.00 0.00 96 VAL A O 3
ATOM 5062 N N . GLY A 1 97 ? 10.609 2.873 -3.287 1.00 0.00 97 GLY A N 3
ATOM 5063 C CA . GLY A 1 97 ? 11.690 3.489 -2.435 1.00 0.00 97 GLY A CA 3
ATOM 5064 C C . GLY A 1 97 ? 11.343 3.312 -0.983 1.00 0.00 97 GLY A C 3
ATOM 5065 O O . GLY A 1 97 ? 10.325 2.764 -0.543 1.00 0.00 97 GLY A O 3
ATOM 5069 N N . ALA A 1 98 ? 12.239 3.931 -0.208 1.00 0.00 98 ALA A N 3
ATOM 5070 C CA . ALA A 1 98 ? 12.320 3.944 1.227 1.00 0.00 98 ALA A CA 3
ATOM 5071 C C . ALA A 1 98 ? 12.783 5.370 1.759 1.00 0.00 98 ALA A C 3
ATOM 5072 O O . ALA A 1 98 ? 13.873 5.894 1.457 1.00 0.00 98 ALA A O 3
ATOM 5079 N N . ASP A 1 99 ? 11.919 6.004 2.608 1.00 0.00 99 ASP A N 3
ATOM 5080 C CA . ASP A 1 99 ? 12.164 7.319 3.264 1.00 0.00 99 ASP A CA 3
ATOM 5081 C C . ASP A 1 99 ? 11.045 7.678 4.303 1.00 0.00 99 ASP A C 3
ATOM 5082 O O . ASP A 1 99 ? 9.824 7.622 3.994 1.00 0.00 99 ASP A O 3
ATOM 5092 N N . LYS A 1 100 ? 11.551 8.057 5.494 1.00 0.00 100 LYS A N 3
ATOM 5093 C CA . LYS A 1 100 ? 10.777 8.581 6.608 1.00 0.00 100 LYS A CA 3
ATOM 5094 C C . LYS A 1 100 ? 9.627 9.668 6.197 1.00 0.00 100 LYS A C 3
ATOM 5095 O O . LYS A 1 100 ? 8.407 9.429 6.408 1.00 0.00 100 LYS A O 3
ATOM 5113 N N . ASP A 1 101 ? 9.961 10.799 5.517 1.00 0.00 101 ASP A N 3
ATOM 5114 C CA . ASP A 1 101 ? 9.192 11.930 4.918 1.00 0.00 101 ASP A CA 3
ATOM 5115 C C . ASP A 1 101 ? 8.505 11.689 3.499 1.00 0.00 101 ASP A C 3
ATOM 5116 O O . ASP A 1 101 ? 7.373 12.225 3.367 1.00 0.00 101 ASP A O 3
ATOM 5126 N N . GLY A 1 102 ? 9.211 11.010 2.597 1.00 0.00 102 GLY A N 3
ATOM 5127 C CA . GLY A 1 102 ? 8.786 10.668 1.209 1.00 0.00 102 GLY A CA 3
ATOM 5128 C C . GLY A 1 102 ? 7.300 10.100 1.103 1.00 0.00 102 GLY A C 3
ATOM 5129 O O . GLY A 1 102 ? 6.410 10.742 0.522 1.00 0.00 102 GLY A O 3
ATOM 5133 N N . LEU A 1 103 ? 7.026 8.933 1.823 1.00 0.00 103 LEU A N 3
ATOM 5134 C CA . LEU A 1 103 ? 5.607 8.390 1.967 1.00 0.00 103 LEU A CA 3
ATOM 5135 C C . LEU A 1 103 ? 4.486 9.391 2.543 1.00 0.00 103 LEU A C 3
ATOM 5136 O O . LEU A 1 103 ? 3.544 9.553 1.777 1.00 0.00 103 LEU A O 3
ATOM 5152 N N . PRO A 1 104 ? 4.649 10.176 3.658 1.00 0.00 104 PRO A N 3
ATOM 5153 C CA . PRO A 1 104 ? 3.844 11.382 3.929 1.00 0.00 104 PRO A CA 3
ATOM 5154 C C . PRO A 1 104 ? 3.637 12.520 2.854 1.00 0.00 104 PRO A C 3
ATOM 5155 O O . PRO A 1 104 ? 2.508 12.960 2.715 1.00 0.00 104 PRO A O 3
ATOM 5166 N N . THR A 1 105 ? 4.727 12.835 2.102 1.00 0.00 105 THR A N 3
ATOM 5167 C CA . THR A 1 105 ? 4.870 13.781 0.966 1.00 0.00 105 THR A CA 3
ATOM 5168 C C . THR A 1 105 ? 4.015 13.342 -0.274 1.00 0.00 105 THR A C 3
ATOM 5169 O O . THR A 1 105 ? 3.144 14.158 -0.656 1.00 0.00 105 THR A O 3
ATOM 5180 N N . LEU A 1 106 ? 4.314 12.132 -0.846 1.00 0.00 106 LEU A N 3
ATOM 5181 C CA . LEU A 1 106 ? 3.543 11.388 -1.871 1.00 0.00 106 LEU A CA 3
ATOM 5182 C C . LEU A 1 106 ? 1.984 11.130 -1.692 1.00 0.00 106 LEU A C 3
ATOM 5183 O O . LEU A 1 106 ? 1.198 11.373 -2.632 1.00 0.00 106 LEU A O 3
ATOM 5199 N N . VAL A 1 107 ? 1.621 10.645 -0.486 1.00 0.00 107 VAL A N 3
ATOM 5200 C CA . VAL A 1 107 ? 0.226 10.509 0.078 1.00 0.00 107 VAL A CA 3
ATOM 5201 C C . VAL A 1 107 ? -0.471 11.838 0.301 1.00 0.00 107 VAL A C 3
ATOM 5202 O O . VAL A 1 107 ? -1.581 11.976 -0.257 1.00 0.00 107 VAL A O 3
ATOM 5215 N N . ALA A 1 108 ? 0.096 12.859 0.963 1.00 0.00 108 ALA A N 3
ATOM 5216 C CA . ALA A 1 108 ? -0.477 14.253 0.926 1.00 0.00 108 ALA A CA 3
ATOM 5217 C C . ALA A 1 108 ? -1.002 14.729 -0.446 1.00 0.00 108 ALA A C 3
ATOM 5218 O O . ALA A 1 108 ? -2.212 15.006 -0.661 1.00 0.00 108 ALA A O 3
ATOM 5225 N N . LYS A 1 109 ? -0.058 14.820 -1.372 1.00 0.00 109 LYS A N 3
ATOM 5226 C CA . LYS A 1 109 ? -0.367 15.053 -2.857 1.00 0.00 109 LYS A CA 3
ATOM 5227 C C . LYS A 1 109 ? -1.549 14.279 -3.505 1.00 0.00 109 LYS A C 3
ATOM 5228 O O . LYS A 1 109 ? -2.441 14.875 -4.140 1.00 0.00 109 LYS A O 3
ATOM 5246 N N . HIS A 1 110 ? -1.614 12.895 -3.310 1.00 0.00 110 HIS A N 3
ATOM 5247 C CA . HIS A 1 110 ? -2.748 12.004 -3.679 1.00 0.00 110 HIS A CA 3
ATOM 5248 C C . HIS A 1 110 ? -4.046 12.369 -2.857 1.00 0.00 110 HIS A C 3
ATOM 5249 O O . HIS A 1 110 ? -4.993 12.879 -3.503 1.00 0.00 110 HIS A O 3
ATOM 5263 N N . ALA A 1 111 ? -4.092 12.148 -1.551 1.00 0.00 111 ALA A N 3
ATOM 5264 C CA . ALA A 1 111 ? -5.198 12.490 -0.619 1.00 0.00 111 ALA A CA 3
ATOM 5265 C C . ALA A 1 111 ? -6.031 13.782 -0.666 1.00 0.00 111 ALA A C 3
ATOM 5266 O O . ALA A 1 111 ? -7.154 13.801 -0.248 1.00 0.00 111 ALA A O 3
ATOM 5273 N N . THR A 1 112 ? -5.432 14.899 -1.146 1.00 0.00 112 THR A N 3
ATOM 5274 C CA . THR A 1 112 ? -6.081 16.255 -1.447 1.00 0.00 112 THR A CA 3
ATOM 5275 C C . THR A 1 112 ? -6.981 16.163 -2.717 1.00 0.00 112 THR A C 3
ATOM 5276 O O . THR A 1 112 ? -8.181 15.968 -2.594 1.00 0.00 112 THR A O 3
ATOM 5287 N N . ALA A 1 113 ? -6.497 16.293 -3.986 1.00 0.00 113 ALA A N 3
ATOM 5288 C CA . ALA A 1 113 ? -7.323 16.020 -5.204 1.00 0.00 113 ALA A CA 3
ATOM 5289 C C . ALA A 1 113 ? -8.056 14.706 -5.192 1.00 0.00 113 ALA A C 3
ATOM 5290 O O . ALA A 1 113 ? -9.266 14.643 -4.810 1.00 0.00 113 ALA A O 3
ATOM 5299 N N . ALA A 1 1 ? -13.588 7.522 16.813 1.00 0.00 1 ALA A N 4
ATOM 5300 C CA . ALA A 1 1 ? -12.604 6.559 16.189 1.00 0.00 1 ALA A CA 4
ATOM 5301 C C . ALA A 1 1 ? -12.779 6.515 14.661 1.00 0.00 1 ALA A C 4
ATOM 5302 O O . ALA A 1 1 ? -13.678 5.920 14.020 1.00 0.00 1 ALA A O 4
ATOM 5310 N N . GLU A 1 2 ? -11.779 7.144 13.963 1.00 0.00 2 GLU A N 4
ATOM 5311 C CA . GLU A 1 2 ? -11.769 7.327 12.477 1.00 0.00 2 GLU A CA 4
ATOM 5312 C C . GLU A 1 2 ? -10.288 7.562 12.180 1.00 0.00 2 GLU A C 4
ATOM 5313 O O . GLU A 1 2 ? -9.715 8.576 12.498 1.00 0.00 2 GLU A O 4
ATOM 5326 N N . GLU A 1 3 ? -9.744 6.504 11.553 1.00 0.00 3 GLU A N 4
ATOM 5327 C CA . GLU A 1 3 ? -8.322 6.447 11.161 1.00 0.00 3 GLU A CA 4
ATOM 5328 C C . GLU A 1 3 ? -8.133 5.315 10.130 1.00 0.00 3 GLU A C 4
ATOM 5329 O O . GLU A 1 3 ? -8.853 4.389 9.957 1.00 0.00 3 GLU A O 4
ATOM 5342 N N . GLY A 1 4 ? -6.975 5.508 9.500 1.00 0.00 4 GLY A N 4
ATOM 5343 C CA . GLY A 1 4 ? -6.234 4.565 8.620 1.00 0.00 4 GLY A CA 4
ATOM 5344 C C . GLY A 1 4 ? -5.650 3.419 9.429 1.00 0.00 4 GLY A C 4
ATOM 5345 O O . GLY A 1 4 ? -5.464 3.437 10.667 1.00 0.00 4 GLY A O 4
ATOM 5349 N N . GLN A 1 5 ? -5.449 2.340 8.690 1.00 0.00 5 GLN A N 4
ATOM 5350 C CA . GLN A 1 5 ? -5.097 1.050 9.258 1.00 0.00 5 GLN A CA 4
ATOM 5351 C C . GLN A 1 5 ? -4.247 0.285 8.165 1.00 0.00 5 GLN A C 4
ATOM 5352 O O . GLN A 1 5 ? -4.636 0.240 6.992 1.00 0.00 5 GLN A O 4
ATOM 5366 N N . VAL A 1 6 ? -3.132 -0.314 8.643 1.00 0.00 6 VAL A N 4
ATOM 5367 C CA . VAL A 1 6 ? -2.167 -1.172 7.934 1.00 0.00 6 VAL A CA 4
ATOM 5368 C C . VAL A 1 6 ? -2.445 -2.601 8.501 1.00 0.00 6 VAL A C 4
ATOM 5369 O O . VAL A 1 6 ? -2.381 -2.936 9.680 1.00 0.00 6 VAL A O 4
ATOM 5382 N N . ILE A 1 7 ? -2.905 -3.447 7.604 1.00 0.00 7 ILE A N 4
ATOM 5383 C CA . ILE A 1 7 ? -3.415 -4.851 7.733 1.00 0.00 7 ILE A CA 4
ATOM 5384 C C . ILE A 1 7 ? -2.454 -5.749 6.887 1.00 0.00 7 ILE A C 4
ATOM 5385 O O . ILE A 1 7 ? -2.350 -5.619 5.651 1.00 0.00 7 ILE A O 4
ATOM 5401 N N . ALA A 1 8 ? -1.849 -6.668 7.641 1.00 0.00 8 ALA A N 4
ATOM 5402 C CA . ALA A 1 8 ? -1.107 -7.840 7.161 1.00 0.00 8 ALA A CA 4
ATOM 5403 C C . ALA A 1 8 ? -1.821 -8.815 6.181 1.00 0.00 8 ALA A C 4
ATOM 5404 O O . ALA A 1 8 ? -2.981 -9.212 6.347 1.00 0.00 8 ALA A O 4
ATOM 5411 N N . CYS A 1 9 ? -1.156 -9.156 5.053 1.00 0.00 9 CYS A N 4
ATOM 5412 C CA . CYS A 1 9 ? -1.758 -9.764 3.804 1.00 0.00 9 CYS A CA 4
ATOM 5413 C C . CYS A 1 9 ? -0.797 -10.802 3.114 1.00 0.00 9 CYS A C 4
ATOM 5414 O O . CYS A 1 9 ? 0.412 -10.687 3.087 1.00 0.00 9 CYS A O 4
ATOM 5422 N N . HIS A 1 10 ? -1.449 -11.945 2.633 1.00 0.00 10 HIS A N 4
ATOM 5423 C CA . HIS A 1 10 ? -0.734 -13.211 2.361 1.00 0.00 10 HIS A CA 4
ATOM 5424 C C . HIS A 1 10 ? -1.382 -14.038 1.148 1.00 0.00 10 HIS A C 4
ATOM 5425 O O . HIS A 1 10 ? -0.781 -14.990 0.670 1.00 0.00 10 HIS A O 4
ATOM 5439 N N . THR A 1 11 ? -2.643 -13.856 0.788 1.00 0.00 11 THR A N 4
ATOM 5440 C CA . THR A 1 11 ? -3.425 -14.976 0.120 1.00 0.00 11 THR A CA 4
ATOM 5441 C C . THR A 1 11 ? -4.493 -14.292 -0.826 1.00 0.00 11 THR A C 4
ATOM 5442 O O . THR A 1 11 ? -4.602 -13.025 -0.813 1.00 0.00 11 THR A O 4
ATOM 5453 N N . VAL A 1 12 ? -5.306 -15.034 -1.691 1.00 0.00 12 VAL A N 4
ATOM 5454 C CA . VAL A 1 12 ? -6.509 -14.485 -2.412 1.00 0.00 12 VAL A CA 4
ATOM 5455 C C . VAL A 1 12 ? -7.609 -13.651 -1.531 1.00 0.00 12 VAL A C 4
ATOM 5456 O O . VAL A 1 12 ? -8.478 -12.986 -2.065 1.00 0.00 12 VAL A O 4
ATOM 5469 N N . ASP A 1 13 ? -7.604 -13.829 -0.175 1.00 0.00 13 ASP A N 4
ATOM 5470 C CA . ASP A 1 13 ? -8.302 -12.976 0.752 1.00 0.00 13 ASP A CA 4
ATOM 5471 C C . ASP A 1 13 ? -7.858 -11.494 0.621 1.00 0.00 13 ASP A C 4
ATOM 5472 O O . ASP A 1 13 ? -8.798 -10.667 0.659 1.00 0.00 13 ASP A O 4
ATOM 5482 N N . THR A 1 14 ? -6.603 -11.124 0.510 1.00 0.00 14 THR A N 4
ATOM 5483 C CA . THR A 1 14 ? -6.175 -9.799 -0.001 1.00 0.00 14 THR A CA 4
ATOM 5484 C C . THR A 1 14 ? -6.749 -9.333 -1.432 1.00 0.00 14 THR A C 4
ATOM 5485 O O . THR A 1 14 ? -7.164 -8.177 -1.483 1.00 0.00 14 THR A O 4
ATOM 5496 N N . TRP A 1 15 ? -6.806 -10.234 -2.386 1.00 0.00 15 TRP A N 4
ATOM 5497 C CA . TRP A 1 15 ? -7.574 -9.952 -3.602 1.00 0.00 15 TRP A CA 4
ATOM 5498 C C . TRP A 1 15 ? -9.083 -9.534 -3.382 1.00 0.00 15 TRP A C 4
ATOM 5499 O O . TRP A 1 15 ? -9.536 -8.682 -4.160 1.00 0.00 15 TRP A O 4
ATOM 5520 N N . LYS A 1 16 ? -9.780 -10.081 -2.432 1.00 0.00 16 LYS A N 4
ATOM 5521 C CA . LYS A 1 16 ? -11.040 -9.435 -1.960 1.00 0.00 16 LYS A CA 4
ATOM 5522 C C . LYS A 1 16 ? -10.849 -7.981 -1.476 1.00 0.00 16 LYS A C 4
ATOM 5523 O O . LYS A 1 16 ? -11.529 -7.034 -1.978 1.00 0.00 16 LYS A O 4
ATOM 5541 N N . GLU A 1 17 ? -10.039 -7.816 -0.412 1.00 0.00 17 GLU A N 4
ATOM 5542 C CA . GLU A 1 17 ? -9.722 -6.517 0.254 1.00 0.00 17 GLU A CA 4
ATOM 5543 C C . GLU A 1 17 ? -9.313 -5.325 -0.598 1.00 0.00 17 GLU A C 4
ATOM 5544 O O . GLU A 1 17 ? -9.951 -4.242 -0.593 1.00 0.00 17 GLU A O 4
ATOM 5557 N N . HIS A 1 18 ? -8.187 -5.501 -1.303 1.00 0.00 18 HIS A N 4
ATOM 5558 C CA . HIS A 1 18 ? -7.625 -4.556 -2.262 1.00 0.00 18 HIS A CA 4
ATOM 5559 C C . HIS A 1 18 ? -8.618 -4.148 -3.387 1.00 0.00 18 HIS A C 4
ATOM 5560 O O . HIS A 1 18 ? -8.961 -2.945 -3.499 1.00 0.00 18 HIS A O 4
ATOM 5574 N N . PHE A 1 19 ? -9.119 -5.104 -4.194 1.00 0.00 19 PHE A N 4
ATOM 5575 C CA . PHE A 1 19 ? -10.133 -4.926 -5.230 1.00 0.00 19 PHE A CA 4
ATOM 5576 C C . PHE A 1 19 ? -11.522 -4.308 -4.791 1.00 0.00 19 PHE A C 4
ATOM 5577 O O . PHE A 1 19 ? -11.865 -3.313 -5.449 1.00 0.00 19 PHE A O 4
ATOM 5594 N N . GLU A 1 20 ? -12.273 -4.857 -3.786 1.00 0.00 20 GLU A N 4
ATOM 5595 C CA . GLU A 1 20 ? -13.464 -4.233 -3.093 1.00 0.00 20 GLU A CA 4
ATOM 5596 C C . GLU A 1 20 ? -13.338 -2.784 -2.572 1.00 0.00 20 GLU A C 4
ATOM 5597 O O . GLU A 1 20 ? -14.216 -1.999 -2.926 1.00 0.00 20 GLU A O 4
ATOM 5610 N N . LYS A 1 21 ? -12.398 -2.430 -1.702 1.00 0.00 21 LYS A N 4
ATOM 5611 C CA . LYS A 1 21 ? -12.095 -1.034 -1.273 1.00 0.00 21 LYS A CA 4
ATOM 5612 C C . LYS A 1 21 ? -11.760 -0.062 -2.469 1.00 0.00 21 LYS A C 4
ATOM 5613 O O . LYS A 1 21 ? -12.544 0.875 -2.742 1.00 0.00 21 LYS A O 4
ATOM 5631 N N . GLY A 1 22 ? -10.739 -0.408 -3.211 1.00 0.00 22 GLY A N 4
ATOM 5632 C CA . GLY A 1 22 ? -10.234 0.318 -4.402 1.00 0.00 22 GLY A CA 4
ATOM 5633 C C . GLY A 1 22 ? -11.292 0.739 -5.427 1.00 0.00 22 GLY A C 4
ATOM 5634 O O . GLY A 1 22 ? -11.853 1.790 -5.320 1.00 0.00 22 GLY A O 4
ATOM 5638 N N . LYS A 1 23 ? -11.681 -0.196 -6.305 1.00 0.00 23 LYS A N 4
ATOM 5639 C CA . LYS A 1 23 ? -12.799 -0.248 -7.176 1.00 0.00 23 LYS A CA 4
ATOM 5640 C C . LYS A 1 23 ? -14.026 -0.951 -6.417 1.00 0.00 23 LYS A C 4
ATOM 5641 O O . LYS A 1 23 ? -14.139 -2.198 -6.327 1.00 0.00 23 LYS A O 4
ATOM 5659 N N . GLY A 1 24 ? -14.765 -0.062 -5.752 1.00 0.00 24 GLY A N 4
ATOM 5660 C CA . GLY A 1 24 ? -16.087 -0.384 -5.229 1.00 0.00 24 GLY A CA 4
ATOM 5661 C C . GLY A 1 24 ? -16.597 0.753 -4.206 1.00 0.00 24 GLY A C 4
ATOM 5662 O O . GLY A 1 24 ? -17.788 1.039 -4.114 1.00 0.00 24 GLY A O 4
ATOM 5666 N N . SER A 1 25 ? -15.634 1.393 -3.512 1.00 0.00 25 SER A N 4
ATOM 5667 C CA . SER A 1 25 ? -15.756 2.373 -2.426 1.00 0.00 25 SER A CA 4
ATOM 5668 C C . SER A 1 25 ? -15.040 3.709 -2.902 1.00 0.00 25 SER A C 4
ATOM 5669 O O . SER A 1 25 ? -13.879 3.747 -3.241 1.00 0.00 25 SER A O 4
ATOM 5677 N N . GLN A 1 26 ? -15.782 4.848 -2.715 1.00 0.00 26 GLN A N 4
ATOM 5678 C CA . GLN A 1 26 ? -15.247 6.210 -2.802 1.00 0.00 26 GLN A CA 4
ATOM 5679 C C . GLN A 1 26 ? -14.129 6.483 -1.695 1.00 0.00 26 GLN A C 4
ATOM 5680 O O . GLN A 1 26 ? -14.333 7.180 -0.652 1.00 0.00 26 GLN A O 4
ATOM 5694 N N . LYS A 1 27 ? -12.910 5.914 -2.011 1.00 0.00 27 LYS A N 4
ATOM 5695 C CA . LYS A 1 27 ? -11.719 5.976 -1.162 1.00 0.00 27 LYS A CA 4
ATOM 5696 C C . LYS A 1 27 ? -10.422 5.666 -2.058 1.00 0.00 27 LYS A C 4
ATOM 5697 O O . LYS A 1 27 ? -10.498 5.052 -3.114 1.00 0.00 27 LYS A O 4
ATOM 5715 N N . LEU A 1 28 ? -9.340 6.073 -1.460 1.00 0.00 28 LEU A N 4
ATOM 5716 C CA . LEU A 1 28 ? -7.931 5.681 -1.754 1.00 0.00 28 LEU A CA 4
ATOM 5717 C C . LEU A 1 28 ? -7.437 4.435 -1.024 1.00 0.00 28 LEU A C 4
ATOM 5718 O O . LEU A 1 28 ? -7.952 4.145 0.044 1.00 0.00 28 LEU A O 4
ATOM 5734 N N . ILE A 1 29 ? -6.533 3.676 -1.619 1.00 0.00 29 ILE A N 4
ATOM 5735 C CA . ILE A 1 29 ? -5.914 2.416 -1.212 1.00 0.00 29 ILE A CA 4
ATOM 5736 C C . ILE A 1 29 ? -4.386 2.438 -1.664 1.00 0.00 29 ILE A C 4
ATOM 5737 O O . ILE A 1 29 ? -3.957 2.724 -2.815 1.00 0.00 29 ILE A O 4
ATOM 5753 N N . VAL A 1 30 ? -3.556 2.308 -0.648 1.00 0.00 30 VAL A N 4
ATOM 5754 C CA . VAL A 1 30 ? -2.124 2.499 -0.664 1.00 0.00 30 VAL A CA 4
ATOM 5755 C C . VAL A 1 30 ? -1.502 1.166 -0.017 1.00 0.00 30 VAL A C 4
ATOM 5756 O O . VAL A 1 30 ? -1.783 0.678 1.065 1.00 0.00 30 VAL A O 4
ATOM 5769 N N . VAL A 1 31 ? -0.688 0.549 -0.873 1.00 0.00 31 VAL A N 4
ATOM 5770 C CA . VAL A 1 31 ? -0.412 -0.932 -0.737 1.00 0.00 31 VAL A CA 4
ATOM 5771 C C . VAL A 1 31 ? 1.171 -1.228 -1.130 1.00 0.00 31 VAL A C 4
ATOM 5772 O O . VAL A 1 31 ? 1.610 -1.262 -2.337 1.00 0.00 31 VAL A O 4
ATOM 5785 N N . ASP A 1 32 ? 1.898 -1.570 -0.068 1.00 0.00 32 ASP A N 4
ATOM 5786 C CA . ASP A 1 32 ? 3.246 -2.124 -0.083 1.00 0.00 32 ASP A CA 4
ATOM 5787 C C . ASP A 1 32 ? 3.345 -3.629 -0.596 1.00 0.00 32 ASP A C 4
ATOM 5788 O O . ASP A 1 32 ? 2.490 -4.486 -0.278 1.00 0.00 32 ASP A O 4
ATOM 5798 N N . PHE A 1 33 ? 4.400 -3.925 -1.279 1.00 0.00 33 PHE A N 4
ATOM 5799 C CA . PHE A 1 33 ? 4.705 -5.196 -1.957 1.00 0.00 33 PHE A CA 4
ATOM 5800 C C . PHE A 1 33 ? 6.207 -5.414 -1.600 1.00 0.00 33 PHE A C 4
ATOM 5801 O O . PHE A 1 33 ? 7.001 -4.566 -2.058 1.00 0.00 33 PHE A O 4
ATOM 5818 N N . THR A 1 34 ? 6.411 -6.295 -0.585 1.00 0.00 34 THR A N 4
ATOM 5819 C CA . THR A 1 34 ? 7.664 -6.428 0.113 1.00 0.00 34 THR A CA 4
ATOM 5820 C C . THR A 1 34 ? 7.681 -7.912 0.388 1.00 0.00 34 THR A C 4
ATOM 5821 O O . THR A 1 34 ? 6.726 -8.629 0.724 1.00 0.00 34 THR A O 4
ATOM 5832 N N . ALA A 1 35 ? 8.945 -8.417 0.398 1.00 0.00 35 ALA A N 4
ATOM 5833 C CA . ALA A 1 35 ? 9.322 -9.642 1.172 1.00 0.00 35 ALA A CA 4
ATOM 5834 C C . ALA A 1 35 ? 9.446 -9.248 2.744 1.00 0.00 35 ALA A C 4
ATOM 5835 O O . ALA A 1 35 ? 10.133 -8.257 3.134 1.00 0.00 35 ALA A O 4
ATOM 5842 N N . SER A 1 36 ? 8.675 -9.945 3.605 1.00 0.00 36 SER A N 4
ATOM 5843 C CA . SER A 1 36 ? 8.769 -9.818 5.073 1.00 0.00 36 SER A CA 4
ATOM 5844 C C . SER A 1 36 ? 10.127 -9.571 5.714 1.00 0.00 36 SER A C 4
ATOM 5845 O O . SER A 1 36 ? 10.367 -8.506 6.379 1.00 0.00 36 SER A O 4
ATOM 5853 N N . TRP A 1 37 ? 11.170 -10.426 5.396 1.00 0.00 37 TRP A N 4
ATOM 5854 C CA . TRP A 1 37 ? 12.688 -10.203 5.545 1.00 0.00 37 TRP A CA 4
ATOM 5855 C C . TRP A 1 37 ? 13.252 -8.936 4.812 1.00 0.00 37 TRP A C 4
ATOM 5856 O O . TRP A 1 37 ? 13.603 -8.986 3.609 1.00 0.00 37 TRP A O 4
ATOM 5877 N N . CYS A 1 38 ? 13.243 -7.813 5.501 1.00 0.00 38 CYS A N 4
ATOM 5878 C CA . CYS A 1 38 ? 13.693 -6.492 4.915 1.00 0.00 38 CYS A CA 4
ATOM 5879 C C . CYS A 1 38 ? 13.888 -5.508 6.136 1.00 0.00 38 CYS A C 4
ATOM 5880 O O . CYS A 1 38 ? 12.869 -4.946 6.547 1.00 0.00 38 CYS A O 4
ATOM 5888 N N . PRO A 1 39 ? 15.121 -5.153 6.593 1.00 0.00 39 PRO A N 4
ATOM 5889 C CA . PRO A 1 39 ? 15.412 -3.967 7.459 1.00 0.00 39 PRO A CA 4
ATOM 5890 C C . PRO A 1 39 ? 15.002 -2.585 6.940 1.00 0.00 39 PRO A C 4
ATOM 5891 O O . PRO A 1 39 ? 14.470 -1.882 7.793 1.00 0.00 39 PRO A O 4
ATOM 5902 N N . PRO A 1 40 ? 15.131 -2.104 5.619 1.00 0.00 40 PRO A N 4
ATOM 5903 C CA . PRO A 1 40 ? 14.481 -0.928 5.042 1.00 0.00 40 PRO A CA 4
ATOM 5904 C C . PRO A 1 40 ? 12.935 -0.815 5.256 1.00 0.00 40 PRO A C 4
ATOM 5905 O O . PRO A 1 40 ? 12.440 0.218 5.683 1.00 0.00 40 PRO A O 4
ATOM 5916 N N . CYS A 1 41 ? 12.177 -1.827 4.876 1.00 0.00 41 CYS A N 4
ATOM 5917 C CA . CYS A 1 41 ? 10.782 -2.028 5.255 1.00 0.00 41 CYS A CA 4
ATOM 5918 C C . CYS A 1 41 ? 10.487 -2.364 6.753 1.00 0.00 41 CYS A C 4
ATOM 5919 O O . CYS A 1 41 ? 9.307 -2.247 7.129 1.00 0.00 41 CYS A O 4
ATOM 5927 N N . LYS A 1 42 ? 11.426 -2.779 7.586 1.00 0.00 42 LYS A N 4
ATOM 5928 C CA . LYS A 1 42 ? 11.325 -2.671 9.108 1.00 0.00 42 LYS A CA 4
ATOM 5929 C C . LYS A 1 42 ? 11.134 -1.190 9.640 1.00 0.00 42 LYS A C 4
ATOM 5930 O O . LYS A 1 42 ? 10.196 -0.893 10.379 1.00 0.00 42 LYS A O 4
ATOM 5948 N N . MET A 1 43 ? 12.074 -0.172 9.401 1.00 0.00 43 MET A N 4
ATOM 5949 C CA . MET A 1 43 ? 11.761 1.256 9.569 1.00 0.00 43 MET A CA 4
ATOM 5950 C C . MET A 1 43 ? 10.442 1.824 8.942 1.00 0.00 43 MET A C 4
ATOM 5951 O O . MET A 1 43 ? 9.701 2.469 9.672 1.00 0.00 43 MET A O 4
ATOM 5965 N N . ILE A 1 44 ? 10.229 1.589 7.646 1.00 0.00 44 ILE A N 4
ATOM 5966 C CA . ILE A 1 44 ? 8.842 1.776 6.968 1.00 0.00 44 ILE A CA 4
ATOM 5967 C C . ILE A 1 44 ? 7.600 1.146 7.686 1.00 0.00 44 ILE A C 4
ATOM 5968 O O . ILE A 1 44 ? 6.575 1.810 7.659 1.00 0.00 44 ILE A O 4
ATOM 5984 N N . ALA A 1 45 ? 7.671 0.034 8.409 1.00 0.00 45 ALA A N 4
ATOM 5985 C CA . ALA A 1 45 ? 6.538 -0.498 9.218 1.00 0.00 45 ALA A CA 4
ATOM 5986 C C . ALA A 1 45 ? 5.905 0.573 10.248 1.00 0.00 45 ALA A C 4
ATOM 5987 O O . ALA A 1 45 ? 4.773 1.094 10.031 1.00 0.00 45 ALA A O 4
ATOM 5994 N N . PRO A 1 46 ? 6.594 1.062 11.348 1.00 0.00 46 PRO A N 4
ATOM 5995 C CA . PRO A 1 46 ? 6.218 2.332 12.043 1.00 0.00 46 PRO A CA 4
ATOM 5996 C C . PRO A 1 46 ? 6.014 3.684 11.148 1.00 0.00 46 PRO A C 4
ATOM 5997 O O . PRO A 1 46 ? 5.017 4.322 11.452 1.00 0.00 46 PRO A O 4
ATOM 6008 N N . ILE A 1 47 ? 6.852 4.013 10.151 1.00 0.00 47 ILE A N 4
ATOM 6009 C CA . ILE A 1 47 ? 6.572 5.145 9.211 1.00 0.00 47 ILE A CA 4
ATOM 6010 C C . ILE A 1 47 ? 5.155 5.099 8.551 1.00 0.00 47 ILE A C 4
ATOM 6011 O O . ILE A 1 47 ? 4.341 6.043 8.666 1.00 0.00 47 ILE A O 4
ATOM 6027 N N . PHE A 1 48 ? 4.849 3.942 7.935 1.00 0.00 48 PHE A N 4
ATOM 6028 C CA . PHE A 1 48 ? 3.469 3.583 7.398 1.00 0.00 48 PHE A CA 4
ATOM 6029 C C . PHE A 1 48 ? 2.300 3.598 8.437 1.00 0.00 48 PHE A C 4
ATOM 6030 O O . PHE A 1 48 ? 1.167 3.869 8.122 1.00 0.00 48 PHE A O 4
ATOM 6047 N N . ALA A 1 49 ? 2.522 3.241 9.705 1.00 0.00 49 ALA A N 4
ATOM 6048 C CA . ALA A 1 49 ? 1.680 3.379 10.838 1.00 0.00 49 ALA A CA 4
ATOM 6049 C C . ALA A 1 49 ? 1.462 4.721 11.567 1.00 0.00 49 ALA A C 4
ATOM 6050 O O . ALA A 1 49 ? 0.324 4.924 11.998 1.00 0.00 49 ALA A O 4
ATOM 6057 N N . GLU A 1 50 ? 2.443 5.595 11.702 1.00 0.00 50 GLU A N 4
ATOM 6058 C CA . GLU A 1 50 ? 2.303 7.022 12.032 1.00 0.00 50 GLU A CA 4
ATOM 6059 C C . GLU A 1 50 ? 1.411 7.746 10.950 1.00 0.00 50 GLU A C 4
ATOM 6060 O O . GLU A 1 50 ? 0.317 8.309 11.231 1.00 0.00 50 GLU A O 4
ATOM 6073 N N . LEU A 1 51 ? 1.876 7.783 9.666 1.00 0.00 51 LEU A N 4
ATOM 6074 C CA . LEU A 1 51 ? 1.176 8.254 8.455 1.00 0.00 51 LEU A CA 4
ATOM 6075 C C . LEU A 1 51 ? -0.314 7.687 8.383 1.00 0.00 51 LEU A C 4
ATOM 6076 O O . LEU A 1 51 ? -1.257 8.419 8.147 1.00 0.00 51 LEU A O 4
ATOM 6092 N N . ALA A 1 52 ? -0.563 6.358 8.585 1.00 0.00 52 ALA A N 4
ATOM 6093 C CA . ALA A 1 52 ? -1.952 5.825 8.772 1.00 0.00 52 ALA A CA 4
ATOM 6094 C C . ALA A 1 52 ? -2.861 6.443 9.880 1.00 0.00 52 ALA A C 4
ATOM 6095 O O . ALA A 1 52 ? -4.028 6.803 9.624 1.00 0.00 52 ALA A O 4
ATOM 6102 N N . LYS A 1 53 ? -2.229 6.578 11.076 1.00 0.00 53 LYS A N 4
ATOM 6103 C CA . LYS A 1 53 ? -2.881 7.425 12.149 1.00 0.00 53 LYS A CA 4
ATOM 6104 C C . LYS A 1 53 ? -3.200 8.923 11.745 1.00 0.00 53 LYS A C 4
ATOM 6105 O O . LYS A 1 53 ? -4.259 9.414 12.139 1.00 0.00 53 LYS A O 4
ATOM 6123 N N . LYS A 1 54 ? -2.410 9.607 10.944 1.00 0.00 54 LYS A N 4
ATOM 6124 C CA . LYS A 1 54 ? -2.615 10.905 10.333 1.00 0.00 54 LYS A CA 4
ATOM 6125 C C . LYS A 1 54 ? -3.777 11.110 9.324 1.00 0.00 54 LYS A C 4
ATOM 6126 O O . LYS A 1 54 ? -4.338 12.183 9.143 1.00 0.00 54 LYS A O 4
ATOM 6144 N N . PHE A 1 55 ? -4.116 10.036 8.622 1.00 0.00 55 PHE A N 4
ATOM 6145 C CA . PHE A 1 55 ? -4.835 9.942 7.329 1.00 0.00 55 PHE A CA 4
ATOM 6146 C C . PHE A 1 55 ? -6.028 8.916 7.308 1.00 0.00 55 PHE A C 4
ATOM 6147 O O . PHE A 1 55 ? -5.832 7.770 6.936 1.00 0.00 55 PHE A O 4
ATOM 6164 N N . PRO A 1 56 ? -7.290 9.389 7.516 1.00 0.00 56 PRO A N 4
ATOM 6165 C CA . PRO A 1 56 ? -8.555 8.724 7.445 1.00 0.00 56 PRO A CA 4
ATOM 6166 C C . PRO A 1 56 ? -9.244 8.152 6.120 1.00 0.00 56 PRO A C 4
ATOM 6167 O O . PRO A 1 56 ? -9.955 7.151 6.155 1.00 0.00 56 PRO A O 4
ATOM 6178 N N . ASN A 1 57 ? -9.102 8.929 5.019 1.00 0.00 57 ASN A N 4
ATOM 6179 C CA . ASN A 1 57 ? -9.621 8.712 3.628 1.00 0.00 57 ASN A CA 4
ATOM 6180 C C . ASN A 1 57 ? -9.098 7.425 2.816 1.00 0.00 57 ASN A C 4
ATOM 6181 O O . ASN A 1 57 ? -9.270 7.336 1.607 1.00 0.00 57 ASN A O 4
ATOM 6192 N N . VAL A 1 58 ? -8.112 6.718 3.456 1.00 0.00 58 VAL A N 4
ATOM 6193 C CA . VAL A 1 58 ? -7.164 5.943 2.721 1.00 0.00 58 VAL A CA 4
ATOM 6194 C C . VAL A 1 58 ? -6.932 4.678 3.701 1.00 0.00 58 VAL A C 4
ATOM 6195 O O . VAL A 1 58 ? -6.274 4.750 4.759 1.00 0.00 58 VAL A O 4
ATOM 6208 N N . THR A 1 59 ? -7.415 3.519 3.193 1.00 0.00 59 THR A N 4
ATOM 6209 C CA . THR A 1 59 ? -6.978 2.209 3.600 1.00 0.00 59 THR A CA 4
ATOM 6210 C C . THR A 1 59 ? -5.582 1.812 3.116 1.00 0.00 59 THR A C 4
ATOM 6211 O O . THR A 1 59 ? -5.168 2.229 2.029 1.00 0.00 59 THR A O 4
ATOM 6222 N N . PHE A 1 60 ? -4.939 1.011 3.926 1.00 0.00 60 PHE A N 4
ATOM 6223 C CA . PHE A 1 60 ? -3.514 0.607 3.819 1.00 0.00 60 PHE A CA 4
ATOM 6224 C C . PHE A 1 60 ? -3.390 -0.943 4.194 1.00 0.00 60 PHE A C 4
ATOM 6225 O O . PHE A 1 60 ? -3.981 -1.559 5.110 1.00 0.00 60 PHE A O 4
ATOM 6242 N N . LEU A 1 61 ? -2.545 -1.586 3.337 1.00 0.00 61 LEU A N 4
ATOM 6243 C CA . LEU A 1 61 ? -2.345 -3.002 3.366 1.00 0.00 61 LEU A CA 4
ATOM 6244 C C . LEU A 1 61 ? -0.943 -3.372 2.776 1.00 0.00 61 LEU A C 4
ATOM 6245 O O . LEU A 1 61 ? -0.262 -2.539 2.232 1.00 0.00 61 LEU A O 4
ATOM 6261 N N . LYS A 1 62 ? -0.487 -4.559 3.209 1.00 0.00 62 LYS A N 4
ATOM 6262 C CA . LYS A 1 62 ? 0.974 -4.888 3.096 1.00 0.00 62 LYS A CA 4
ATOM 6263 C C . LYS A 1 62 ? 1.050 -6.474 2.851 1.00 0.00 62 LYS A C 4
ATOM 6264 O O . LYS A 1 62 ? 0.870 -7.411 3.689 1.00 0.00 62 LYS A O 4
ATOM 6282 N N . VAL A 1 63 ? 1.355 -6.748 1.595 1.00 0.00 63 VAL A N 4
ATOM 6283 C CA . VAL A 1 63 ? 1.480 -8.104 0.942 1.00 0.00 63 VAL A CA 4
ATOM 6284 C C . VAL A 1 63 ? 2.968 -8.568 1.048 1.00 0.00 63 VAL A C 4
ATOM 6285 O O . VAL A 1 63 ? 3.904 -8.019 0.471 1.00 0.00 63 VAL A O 4
ATOM 6298 N N . ASP A 1 64 ? 3.106 -9.715 1.748 1.00 0.00 64 ASP A N 4
ATOM 6299 C CA . ASP A 1 64 ? 4.186 -10.660 1.553 1.00 0.00 64 ASP A CA 4
ATOM 6300 C C . ASP A 1 64 ? 4.205 -11.279 0.125 1.00 0.00 64 ASP A C 4
ATOM 6301 O O . ASP A 1 64 ? 3.390 -12.074 -0.347 1.00 0.00 64 ASP A O 4
ATOM 6311 N N . VAL A 1 65 ? 5.155 -10.757 -0.657 1.00 0.00 65 VAL A N 4
ATOM 6312 C CA . VAL A 1 65 ? 5.492 -11.138 -2.035 1.00 0.00 65 VAL A CA 4
ATOM 6313 C C . VAL A 1 65 ? 5.785 -12.657 -2.377 1.00 0.00 65 VAL A C 4
ATOM 6314 O O . VAL A 1 65 ? 5.293 -13.169 -3.403 1.00 0.00 65 VAL A O 4
ATOM 6327 N N . ASP A 1 66 ? 6.534 -13.397 -1.539 1.00 0.00 66 ASP A N 4
ATOM 6328 C CA . ASP A 1 66 ? 6.784 -14.875 -1.676 1.00 0.00 66 ASP A CA 4
ATOM 6329 C C . ASP A 1 66 ? 5.577 -15.774 -2.127 1.00 0.00 66 ASP A C 4
ATOM 6330 O O . ASP A 1 66 ? 5.657 -16.438 -3.108 1.00 0.00 66 ASP A O 4
ATOM 6340 N N . GLU A 1 67 ? 4.449 -15.585 -1.437 1.00 0.00 67 GLU A N 4
ATOM 6341 C CA . GLU A 1 67 ? 3.085 -16.077 -1.768 1.00 0.00 67 GLU A CA 4
ATOM 6342 C C . GLU A 1 67 ? 2.272 -15.388 -2.949 1.00 0.00 67 GLU A C 4
ATOM 6343 O O . GLU A 1 67 ? 1.376 -16.024 -3.521 1.00 0.00 67 GLU A O 4
ATOM 6356 N N . LEU A 1 68 ? 2.671 -14.181 -3.454 1.00 0.00 68 LEU A N 4
ATOM 6357 C CA . LEU A 1 68 ? 1.865 -13.298 -4.354 1.00 0.00 68 LEU A CA 4
ATOM 6358 C C . LEU A 1 68 ? 2.675 -12.314 -5.290 1.00 0.00 68 LEU A C 4
ATOM 6359 O O . LEU A 1 68 ? 2.520 -11.115 -5.350 1.00 0.00 68 LEU A O 4
ATOM 6375 N N . LYS A 1 69 ? 3.629 -12.847 -5.987 1.00 0.00 69 LYS A N 4
ATOM 6376 C CA . LYS A 1 69 ? 4.520 -12.291 -7.033 1.00 0.00 69 LYS A CA 4
ATOM 6377 C C . LYS A 1 69 ? 3.842 -12.047 -8.408 1.00 0.00 69 LYS A C 4
ATOM 6378 O O . LYS A 1 69 ? 4.049 -10.998 -9.039 1.00 0.00 69 LYS A O 4
ATOM 6396 N N . ALA A 1 70 ? 2.936 -12.962 -8.858 1.00 0.00 70 ALA A N 4
ATOM 6397 C CA . ALA A 1 70 ? 2.135 -12.777 -10.100 1.00 0.00 70 ALA A CA 4
ATOM 6398 C C . ALA A 1 70 ? 1.295 -11.453 -10.090 1.00 0.00 70 ALA A C 4
ATOM 6399 O O . ALA A 1 70 ? 1.338 -10.633 -11.028 1.00 0.00 70 ALA A O 4
ATOM 6406 N N . VAL A 1 71 ? 0.493 -11.250 -9.084 1.00 0.00 71 VAL A N 4
ATOM 6407 C CA . VAL A 1 71 ? -0.203 -10.034 -8.756 1.00 0.00 71 VAL A CA 4
ATOM 6408 C C . VAL A 1 71 ? 0.706 -8.760 -8.517 1.00 0.00 71 VAL A C 4
ATOM 6409 O O . VAL A 1 71 ? 0.467 -7.694 -9.101 1.00 0.00 71 VAL A O 4
ATOM 6422 N N . ALA A 1 72 ? 1.755 -8.837 -7.588 1.00 0.00 72 ALA A N 4
ATOM 6423 C CA . ALA A 1 72 ? 2.815 -7.791 -7.462 1.00 0.00 72 ALA A CA 4
ATOM 6424 C C . ALA A 1 72 ? 3.495 -7.220 -8.712 1.00 0.00 72 ALA A C 4
ATOM 6425 O O . ALA A 1 72 ? 3.349 -6.044 -8.957 1.00 0.00 72 ALA A O 4
ATOM 6432 N N . GLU A 1 73 ? 4.005 -8.169 -9.472 1.00 0.00 73 GLU A N 4
ATOM 6433 C CA . GLU A 1 73 ? 4.597 -8.027 -10.783 1.00 0.00 73 GLU A CA 4
ATOM 6434 C C . GLU A 1 73 ? 3.506 -7.374 -11.749 1.00 0.00 73 GLU A C 4
ATOM 6435 O O . GLU A 1 73 ? 3.909 -6.325 -12.234 1.00 0.00 73 GLU A O 4
ATOM 6448 N N . GLU A 1 74 ? 2.169 -7.845 -11.826 1.00 0.00 74 GLU A N 4
ATOM 6449 C CA . GLU A 1 74 ? 1.071 -7.177 -12.549 1.00 0.00 74 GLU A CA 4
ATOM 6450 C C . GLU A 1 74 ? 0.882 -5.586 -12.357 1.00 0.00 74 GLU A C 4
ATOM 6451 O O . GLU A 1 74 ? 0.847 -4.808 -13.273 1.00 0.00 74 GLU A O 4
ATOM 6464 N N . TRP A 1 75 ? 0.766 -5.085 -11.093 1.00 0.00 75 TRP A N 4
ATOM 6465 C CA . TRP A 1 75 ? 0.806 -3.627 -10.797 1.00 0.00 75 TRP A CA 4
ATOM 6466 C C . TRP A 1 75 ? 2.044 -2.773 -11.253 1.00 0.00 75 TRP A C 4
ATOM 6467 O O . TRP A 1 75 ? 1.933 -1.690 -11.817 1.00 0.00 75 TRP A O 4
ATOM 6488 N N . ASN A 1 76 ? 3.201 -3.362 -10.943 1.00 0.00 76 ASN A N 4
ATOM 6489 C CA . ASN A 1 76 ? 4.478 -3.261 -11.640 1.00 0.00 76 ASN A CA 4
ATOM 6490 C C . ASN A 1 76 ? 5.604 -3.261 -10.502 1.00 0.00 76 ASN A C 4
ATOM 6491 O O . ASN A 1 76 ? 5.931 -2.308 -9.873 1.00 0.00 76 ASN A O 4
ATOM 6502 N N . VAL A 1 77 ? 6.062 -4.496 -10.284 1.00 0.00 77 VAL A N 4
ATOM 6503 C CA . VAL A 1 77 ? 7.007 -4.870 -9.221 1.00 0.00 77 VAL A CA 4
ATOM 6504 C C . VAL A 1 77 ? 8.019 -5.993 -9.618 1.00 0.00 77 VAL A C 4
ATOM 6505 O O . VAL A 1 77 ? 7.968 -7.127 -9.154 1.00 0.00 77 VAL A O 4
ATOM 6518 N N . GLU A 1 78 ? 8.978 -5.576 -10.383 1.00 0.00 78 GLU A N 4
ATOM 6519 C CA . GLU A 1 78 ? 10.295 -6.155 -10.467 1.00 0.00 78 GLU A CA 4
ATOM 6520 C C . GLU A 1 78 ? 11.179 -6.101 -9.162 1.00 0.00 78 GLU A C 4
ATOM 6521 O O . GLU A 1 78 ? 11.888 -7.096 -8.837 1.00 0.00 78 GLU A O 4
ATOM 6534 N N . ALA A 1 79 ? 11.024 -5.122 -8.304 1.00 0.00 79 ALA A N 4
ATOM 6535 C CA . ALA A 1 79 ? 12.012 -4.505 -7.308 1.00 0.00 79 ALA A CA 4
ATOM 6536 C C . ALA A 1 79 ? 11.314 -4.375 -5.971 1.00 0.00 79 ALA A C 4
ATOM 6537 O O . ALA A 1 79 ? 10.173 -3.795 -5.869 1.00 0.00 79 ALA A O 4
ATOM 6544 N N . MET A 1 80 ? 12.036 -4.802 -4.853 1.00 0.00 80 MET A N 4
ATOM 6545 C CA . MET A 1 80 ? 11.777 -4.502 -3.455 1.00 0.00 80 MET A CA 4
ATOM 6546 C C . MET A 1 80 ? 12.334 -3.090 -3.163 1.00 0.00 80 MET A C 4
ATOM 6547 O O . MET A 1 80 ? 13.536 -2.818 -3.319 1.00 0.00 80 MET A O 4
ATOM 6561 N N . PRO A 1 81 ? 11.461 -2.211 -2.529 1.00 0.00 81 PRO A N 4
ATOM 6562 C CA . PRO A 1 81 ? 9.966 -2.407 -2.342 1.00 0.00 81 PRO A CA 4
ATOM 6563 C C . PRO A 1 81 ? 9.055 -1.117 -2.444 1.00 0.00 81 PRO A C 4
ATOM 6564 O O . PRO A 1 81 ? 9.260 0.099 -2.297 1.00 0.00 81 PRO A O 4
ATOM 6575 N N . THR A 1 82 ? 8.014 -1.522 -3.051 1.00 0.00 82 THR A N 4
ATOM 6576 C CA . THR A 1 82 ? 7.196 -0.738 -3.928 1.00 0.00 82 THR A CA 4
ATOM 6577 C C . THR A 1 82 ? 5.759 -0.598 -3.412 1.00 0.00 82 THR A C 4
ATOM 6578 O O . THR A 1 82 ? 5.153 -1.560 -3.033 1.00 0.00 82 THR A O 4
ATOM 6589 N N . PHE A 1 83 ? 5.256 0.607 -3.200 1.00 0.00 83 PHE A N 4
ATOM 6590 C CA . PHE A 1 83 ? 3.948 1.103 -2.843 1.00 0.00 83 PHE A CA 4
ATOM 6591 C C . PHE A 1 83 ? 3.209 1.507 -4.194 1.00 0.00 83 PHE A C 4
ATOM 6592 O O . PHE A 1 83 ? 3.766 2.002 -5.194 1.00 0.00 83 PHE A O 4
ATOM 6609 N N . ILE A 1 84 ? 1.959 1.140 -4.218 1.00 0.00 84 ILE A N 4
ATOM 6610 C CA . ILE A 1 84 ? 0.988 1.233 -5.330 1.00 0.00 84 ILE A CA 4
ATOM 6611 C C . ILE A 1 84 ? -0.291 1.856 -4.753 1.00 0.00 84 ILE A C 4
ATOM 6612 O O . ILE A 1 84 ? -1.042 1.435 -3.776 1.00 0.00 84 ILE A O 4
ATOM 6628 N N . PHE A 1 85 ? -0.684 2.892 -5.477 1.00 0.00 85 PHE A N 4
ATOM 6629 C CA . PHE A 1 85 ? -1.816 3.831 -5.270 1.00 0.00 85 PHE A CA 4
ATOM 6630 C C . PHE A 1 85 ? -2.924 3.373 -6.279 1.00 0.00 85 PHE A C 4
ATOM 6631 O O . PHE A 1 85 ? -2.783 3.431 -7.516 1.00 0.00 85 PHE A O 4
ATOM 6648 N N . LEU A 1 86 ? -4.063 2.896 -5.747 1.00 0.00 86 LEU A N 4
ATOM 6649 C CA . LEU A 1 86 ? -5.139 2.201 -6.442 1.00 0.00 86 LEU A CA 4
ATOM 6650 C C . LEU A 1 86 ? -6.411 2.879 -5.728 1.00 0.00 86 LEU A C 4
ATOM 6651 O O . LEU A 1 86 ? -6.643 2.825 -4.486 1.00 0.00 86 LEU A O 4
ATOM 6667 N N . LYS A 1 87 ? -7.260 3.418 -6.507 1.00 0.00 87 LYS A N 4
ATOM 6668 C CA . LYS A 1 87 ? -8.368 4.276 -6.166 1.00 0.00 87 LYS A CA 4
ATOM 6669 C C . LYS A 1 87 ? -9.696 3.668 -6.772 1.00 0.00 87 LYS A C 4
ATOM 6670 O O . LYS A 1 87 ? -9.729 2.672 -7.567 1.00 0.00 87 LYS A O 4
ATOM 6688 N N . ASP A 1 88 ? -10.869 4.211 -6.436 1.00 0.00 88 ASP A N 4
ATOM 6689 C CA . ASP A 1 88 ? -12.018 4.287 -7.389 1.00 0.00 88 ASP A CA 4
ATOM 6690 C C . ASP A 1 88 ? -11.752 5.055 -8.769 1.00 0.00 88 ASP A C 4
ATOM 6691 O O . ASP A 1 88 ? -12.537 5.821 -9.228 1.00 0.00 88 ASP A O 4
ATOM 6701 N N . GLY A 1 89 ? -10.657 4.614 -9.458 1.00 0.00 89 GLY A N 4
ATOM 6702 C CA . GLY A 1 89 ? -10.304 5.123 -10.813 1.00 0.00 89 GLY A CA 4
ATOM 6703 C C . GLY A 1 89 ? -9.043 4.387 -11.390 1.00 0.00 89 GLY A C 4
ATOM 6704 O O . GLY A 1 89 ? -8.189 5.035 -12.087 1.00 0.00 89 GLY A O 4
ATOM 6708 N N . LYS A 1 90 ? -8.967 3.023 -11.191 1.00 0.00 90 LYS A N 4
ATOM 6709 C CA . LYS A 1 90 ? -7.865 2.098 -11.534 1.00 0.00 90 LYS A CA 4
ATOM 6710 C C . LYS A 1 90 ? -6.554 2.515 -10.893 1.00 0.00 90 LYS A C 4
ATOM 6711 O O . LYS A 1 90 ? -6.556 3.410 -9.997 1.00 0.00 90 LYS A O 4
ATOM 6729 N N . LEU A 1 91 ? -5.436 1.943 -11.293 1.00 0.00 91 LEU A N 4
ATOM 6730 C CA . LEU A 1 91 ? -4.037 2.320 -10.920 1.00 0.00 91 LEU A CA 4
ATOM 6731 C C . LEU A 1 91 ? -3.716 3.819 -11.302 1.00 0.00 91 LEU A C 4
ATOM 6732 O O . LEU A 1 91 ? -3.249 4.194 -12.389 1.00 0.00 91 LEU A O 4
ATOM 6748 N N . VAL A 1 92 ? -3.793 4.671 -10.242 1.00 0.00 92 VAL A N 4
ATOM 6749 C CA . VAL A 1 92 ? -3.317 6.051 -10.172 1.00 0.00 92 VAL A CA 4
ATOM 6750 C C . VAL A 1 92 ? -1.790 6.352 -10.001 1.00 0.00 92 VAL A C 4
ATOM 6751 O O . VAL A 1 92 ? -1.429 7.388 -10.573 1.00 0.00 92 VAL A O 4
ATOM 6764 N N . ASP A 1 93 ? -0.870 5.571 -9.273 1.00 0.00 93 ASP A N 4
ATOM 6765 C CA . ASP A 1 93 ? 0.529 5.904 -8.972 1.00 0.00 93 ASP A CA 4
ATOM 6766 C C . ASP A 1 93 ? 1.348 4.682 -8.430 1.00 0.00 93 ASP A C 4
ATOM 6767 O O . ASP A 1 93 ? 0.814 3.616 -8.106 1.00 0.00 93 ASP A O 4
ATOM 6777 N N . LYS A 1 94 ? 2.717 4.864 -8.424 1.00 0.00 94 LYS A N 4
ATOM 6778 C CA . LYS A 1 94 ? 3.692 3.850 -8.033 1.00 0.00 94 LYS A CA 4
ATOM 6779 C C . LYS A 1 94 ? 5.068 4.463 -7.675 1.00 0.00 94 LYS A C 4
ATOM 6780 O O . LYS A 1 94 ? 5.599 5.362 -8.346 1.00 0.00 94 LYS A O 4
ATOM 6798 N N . THR A 1 95 ? 5.590 4.054 -6.485 1.00 0.00 95 THR A N 4
ATOM 6799 C CA . THR A 1 95 ? 6.871 4.535 -5.848 1.00 0.00 95 THR A CA 4
ATOM 6800 C C . THR A 1 95 ? 7.465 3.332 -4.992 1.00 0.00 95 THR A C 4
ATOM 6801 O O . THR A 1 95 ? 6.856 2.731 -4.111 1.00 0.00 95 THR A O 4
ATOM 6812 N N . VAL A 1 96 ? 8.811 3.344 -5.163 1.00 0.00 96 VAL A N 4
ATOM 6813 C CA . VAL A 1 96 ? 9.609 2.158 -4.800 1.00 0.00 96 VAL A CA 4
ATOM 6814 C C . VAL A 1 96 ? 10.865 2.738 -4.095 1.00 0.00 96 VAL A C 4
ATOM 6815 O O . VAL A 1 96 ? 11.729 3.239 -4.741 1.00 0.00 96 VAL A O 4
ATOM 6828 N N . GLY A 1 97 ? 10.906 2.582 -2.737 1.00 0.00 97 GLY A N 4
ATOM 6829 C CA . GLY A 1 97 ? 12.106 2.855 -1.875 1.00 0.00 97 GLY A CA 4
ATOM 6830 C C . GLY A 1 97 ? 11.614 2.668 -0.436 1.00 0.00 97 GLY A C 4
ATOM 6831 O O . GLY A 1 97 ? 10.907 1.700 -0.042 1.00 0.00 97 GLY A O 4
ATOM 6835 N N . ALA A 1 98 ? 12.272 3.465 0.398 1.00 0.00 98 ALA A N 4
ATOM 6836 C CA . ALA A 1 98 ? 12.040 3.553 1.844 1.00 0.00 98 ALA A CA 4
ATOM 6837 C C . ALA A 1 98 ? 12.784 4.869 2.416 1.00 0.00 98 ALA A C 4
ATOM 6838 O O . ALA A 1 98 ? 14.003 4.887 2.587 1.00 0.00 98 ALA A O 4
ATOM 6845 N N . ASP A 1 99 ? 11.993 5.943 2.660 1.00 0.00 99 ASP A N 4
ATOM 6846 C CA . ASP A 1 99 ? 12.463 7.297 3.069 1.00 0.00 99 ASP A CA 4
ATOM 6847 C C . ASP A 1 99 ? 11.284 7.772 3.996 1.00 0.00 99 ASP A C 4
ATOM 6848 O O . ASP A 1 99 ? 10.166 7.964 3.561 1.00 0.00 99 ASP A O 4
ATOM 6858 N N . LYS A 1 100 ? 11.652 8.029 5.302 1.00 0.00 100 LYS A N 4
ATOM 6859 C CA . LYS A 1 100 ? 10.798 8.555 6.440 1.00 0.00 100 LYS A CA 4
ATOM 6860 C C . LYS A 1 100 ? 9.868 9.777 6.168 1.00 0.00 100 LYS A C 4
ATOM 6861 O O . LYS A 1 100 ? 8.707 9.838 6.578 1.00 0.00 100 LYS A O 4
ATOM 6879 N N . ASP A 1 101 ? 10.417 10.704 5.392 1.00 0.00 101 ASP A N 4
ATOM 6880 C CA . ASP A 1 101 ? 9.792 11.940 4.766 1.00 0.00 101 ASP A CA 4
ATOM 6881 C C . ASP A 1 101 ? 9.040 11.692 3.448 1.00 0.00 101 ASP A C 4
ATOM 6882 O O . ASP A 1 101 ? 7.867 12.081 3.337 1.00 0.00 101 ASP A O 4
ATOM 6892 N N . GLY A 1 102 ? 9.633 10.929 2.473 1.00 0.00 102 GLY A N 4
ATOM 6893 C CA . GLY A 1 102 ? 9.103 10.580 1.181 1.00 0.00 102 GLY A CA 4
ATOM 6894 C C . GLY A 1 102 ? 7.604 10.110 1.021 1.00 0.00 102 GLY A C 4
ATOM 6895 O O . GLY A 1 102 ? 6.781 10.696 0.325 1.00 0.00 102 GLY A O 4
ATOM 6899 N N . LEU A 1 103 ? 7.218 9.151 1.846 1.00 0.00 103 LEU A N 4
ATOM 6900 C CA . LEU A 1 103 ? 5.941 8.442 1.937 1.00 0.00 103 LEU A CA 4
ATOM 6901 C C . LEU A 1 103 ? 4.859 9.426 2.536 1.00 0.00 103 LEU A C 4
ATOM 6902 O O . LEU A 1 103 ? 3.856 9.663 1.824 1.00 0.00 103 LEU A O 4
ATOM 6918 N N . PRO A 1 104 ? 4.922 10.012 3.751 1.00 0.00 104 PRO A N 4
ATOM 6919 C CA . PRO A 1 104 ? 4.057 11.138 4.144 1.00 0.00 104 PRO A CA 4
ATOM 6920 C C . PRO A 1 104 ? 3.834 12.309 3.135 1.00 0.00 104 PRO A C 4
ATOM 6921 O O . PRO A 1 104 ? 2.683 12.694 2.945 1.00 0.00 104 PRO A O 4
ATOM 6932 N N . THR A 1 105 ? 4.908 12.747 2.458 1.00 0.00 105 THR A N 4
ATOM 6933 C CA . THR A 1 105 ? 4.803 13.734 1.308 1.00 0.00 105 THR A CA 4
ATOM 6934 C C . THR A 1 105 ? 3.918 13.255 0.046 1.00 0.00 105 THR A C 4
ATOM 6935 O O . THR A 1 105 ? 2.873 13.838 -0.265 1.00 0.00 105 THR A O 4
ATOM 6946 N N . LEU A 1 106 ? 4.319 12.196 -0.591 1.00 0.00 106 LEU A N 4
ATOM 6947 C CA . LEU A 1 106 ? 3.503 11.476 -1.687 1.00 0.00 106 LEU A CA 4
ATOM 6948 C C . LEU A 1 106 ? 1.928 11.320 -1.360 1.00 0.00 106 LEU A C 4
ATOM 6949 O O . LEU A 1 106 ? 1.052 11.792 -2.107 1.00 0.00 106 LEU A O 4
ATOM 6965 N N . VAL A 1 107 ? 1.609 10.654 -0.261 1.00 0.00 107 VAL A N 4
ATOM 6966 C CA . VAL A 1 107 ? 0.208 10.543 0.243 1.00 0.00 107 VAL A CA 4
ATOM 6967 C C . VAL A 1 107 ? -0.540 11.895 0.483 1.00 0.00 107 VAL A C 4
ATOM 6968 O O . VAL A 1 107 ? -1.738 11.983 0.097 1.00 0.00 107 VAL A O 4
ATOM 6981 N N . ALA A 1 108 ? 0.079 12.898 1.172 1.00 0.00 108 ALA A N 4
ATOM 6982 C CA . ALA A 1 108 ? -0.443 14.262 1.227 1.00 0.00 108 ALA A CA 4
ATOM 6983 C C . ALA A 1 108 ? -0.883 14.851 -0.159 1.00 0.00 108 ALA A C 4
ATOM 6984 O O . ALA A 1 108 ? -2.024 15.238 -0.365 1.00 0.00 108 ALA A O 4
ATOM 6991 N N . LYS A 1 109 ? -0.055 14.705 -1.170 1.00 0.00 109 LYS A N 4
ATOM 6992 C CA . LYS A 1 109 ? -0.327 15.034 -2.561 1.00 0.00 109 LYS A CA 4
ATOM 6993 C C . LYS A 1 109 ? -1.610 14.266 -3.213 1.00 0.00 109 LYS A C 4
ATOM 6994 O O . LYS A 1 109 ? -2.403 14.898 -3.897 1.00 0.00 109 LYS A O 4
ATOM 7012 N N . HIS A 1 110 ? -1.721 12.945 -2.976 1.00 0.00 110 HIS A N 4
ATOM 7013 C CA . HIS A 1 110 ? -2.827 12.006 -3.410 1.00 0.00 110 HIS A CA 4
ATOM 7014 C C . HIS A 1 110 ? -4.274 12.121 -2.753 1.00 0.00 110 HIS A C 4
ATOM 7015 O O . HIS A 1 110 ? -5.334 12.072 -3.440 1.00 0.00 110 HIS A O 4
ATOM 7029 N N . ALA A 1 111 ? -4.303 12.053 -1.456 1.00 0.00 111 ALA A N 4
ATOM 7030 C CA . ALA A 1 111 ? -5.489 12.385 -0.604 1.00 0.00 111 ALA A CA 4
ATOM 7031 C C . ALA A 1 111 ? -6.166 13.781 -0.620 1.00 0.00 111 ALA A C 4
ATOM 7032 O O . ALA A 1 111 ? -7.391 13.943 -0.780 1.00 0.00 111 ALA A O 4
ATOM 7039 N N . THR A 1 112 ? -5.325 14.802 -0.432 1.00 0.00 112 THR A N 4
ATOM 7040 C CA . THR A 1 112 ? -5.691 16.266 -0.538 1.00 0.00 112 THR A CA 4
ATOM 7041 C C . THR A 1 112 ? -6.114 16.752 -2.030 1.00 0.00 112 THR A C 4
ATOM 7042 O O . THR A 1 112 ? -7.122 17.422 -2.170 1.00 0.00 112 THR A O 4
ATOM 7053 N N . ALA A 1 113 ? -5.589 16.138 -3.125 1.00 0.00 113 ALA A N 4
ATOM 7054 C CA . ALA A 1 113 ? -6.200 16.120 -4.474 1.00 0.00 113 ALA A CA 4
ATOM 7055 C C . ALA A 1 113 ? -7.628 15.599 -4.553 1.00 0.00 113 ALA A C 4
ATOM 7056 O O . ALA A 1 113 ? -8.620 16.247 -4.844 1.00 0.00 113 ALA A O 4
ATOM 7065 N N . ALA A 1 1 ? -13.638 8.172 16.964 1.00 0.00 1 ALA A N 5
ATOM 7066 C CA . ALA A 1 1 ? -12.380 7.494 16.612 1.00 0.00 1 ALA A CA 5
ATOM 7067 C C . ALA A 1 1 ? -12.426 7.092 15.082 1.00 0.00 1 ALA A C 5
ATOM 7068 O O . ALA A 1 1 ? -13.138 6.182 14.675 1.00 0.00 1 ALA A O 5
ATOM 7076 N N . GLU A 1 2 ? -11.569 7.732 14.227 1.00 0.00 2 GLU A N 5
ATOM 7077 C CA . GLU A 1 2 ? -11.708 7.724 12.747 1.00 0.00 2 GLU A CA 5
ATOM 7078 C C . GLU A 1 2 ? -10.249 7.883 12.164 1.00 0.00 2 GLU A C 5
ATOM 7079 O O . GLU A 1 2 ? -9.630 8.952 12.307 1.00 0.00 2 GLU A O 5
ATOM 7092 N N . GLU A 1 3 ? -9.715 6.798 11.512 1.00 0.00 3 GLU A N 5
ATOM 7093 C CA . GLU A 1 3 ? -8.290 6.745 11.073 1.00 0.00 3 GLU A CA 5
ATOM 7094 C C . GLU A 1 3 ? -8.127 5.656 9.919 1.00 0.00 3 GLU A C 5
ATOM 7095 O O . GLU A 1 3 ? -9.031 4.868 9.673 1.00 0.00 3 GLU A O 5
ATOM 7108 N N . GLY A 1 4 ? -6.981 5.713 9.210 1.00 0.00 4 GLY A N 5
ATOM 7109 C CA . GLY A 1 4 ? -6.475 4.522 8.451 1.00 0.00 4 GLY A CA 5
ATOM 7110 C C . GLY A 1 4 ? -6.133 3.403 9.305 1.00 0.00 4 GLY A C 5
ATOM 7111 O O . GLY A 1 4 ? -6.098 3.570 10.531 1.00 0.00 4 GLY A O 5
ATOM 7115 N N . GLN A 1 5 ? -5.653 2.274 8.662 1.00 0.00 5 GLN A N 5
ATOM 7116 C CA . GLN A 1 5 ? -5.327 0.999 9.347 1.00 0.00 5 GLN A CA 5
ATOM 7117 C C . GLN A 1 5 ? -4.388 0.235 8.315 1.00 0.00 5 GLN A C 5
ATOM 7118 O O . GLN A 1 5 ? -4.689 0.077 7.171 1.00 0.00 5 GLN A O 5
ATOM 7132 N N . VAL A 1 6 ? -3.362 -0.353 8.904 1.00 0.00 6 VAL A N 5
ATOM 7133 C CA . VAL A 1 6 ? -2.323 -1.227 8.388 1.00 0.00 6 VAL A CA 5
ATOM 7134 C C . VAL A 1 6 ? -2.709 -2.715 8.685 1.00 0.00 6 VAL A C 5
ATOM 7135 O O . VAL A 1 6 ? -3.059 -3.066 9.798 1.00 0.00 6 VAL A O 5
ATOM 7148 N N . ILE A 1 7 ? -2.887 -3.453 7.574 1.00 0.00 7 ILE A N 5
ATOM 7149 C CA . ILE A 1 7 ? -3.545 -4.759 7.502 1.00 0.00 7 ILE A CA 5
ATOM 7150 C C . ILE A 1 7 ? -2.629 -5.715 6.539 1.00 0.00 7 ILE A C 5
ATOM 7151 O O . ILE A 1 7 ? -2.538 -5.550 5.318 1.00 0.00 7 ILE A O 5
ATOM 7167 N N . ALA A 1 8 ? -2.024 -6.760 7.241 1.00 0.00 8 ALA A N 5
ATOM 7168 C CA . ALA A 1 8 ? -1.364 -7.849 6.648 1.00 0.00 8 ALA A CA 5
ATOM 7169 C C . ALA A 1 8 ? -2.190 -8.693 5.654 1.00 0.00 8 ALA A C 5
ATOM 7170 O O . ALA A 1 8 ? -3.364 -9.095 5.907 1.00 0.00 8 ALA A O 5
ATOM 7177 N N . CYS A 1 9 ? -1.438 -9.130 4.645 1.00 0.00 9 CYS A N 5
ATOM 7178 C CA . CYS A 1 9 ? -1.961 -9.716 3.410 1.00 0.00 9 CYS A CA 5
ATOM 7179 C C . CYS A 1 9 ? -1.043 -10.835 2.871 1.00 0.00 9 CYS A C 5
ATOM 7180 O O . CYS A 1 9 ? 0.168 -10.694 2.784 1.00 0.00 9 CYS A O 5
ATOM 7188 N N . HIS A 1 10 ? -1.660 -11.971 2.464 1.00 0.00 10 HIS A N 5
ATOM 7189 C CA . HIS A 1 10 ? -0.969 -13.283 2.259 1.00 0.00 10 HIS A CA 5
ATOM 7190 C C . HIS A 1 10 ? -1.589 -14.217 1.167 1.00 0.00 10 HIS A C 5
ATOM 7191 O O . HIS A 1 10 ? -0.903 -15.248 0.943 1.00 0.00 10 HIS A O 5
ATOM 7205 N N . THR A 1 11 ? -2.799 -13.993 0.613 1.00 0.00 11 THR A N 5
ATOM 7206 C CA . THR A 1 11 ? -3.528 -15.079 -0.120 1.00 0.00 11 THR A CA 5
ATOM 7207 C C . THR A 1 11 ? -4.562 -14.357 -1.088 1.00 0.00 11 THR A C 5
ATOM 7208 O O . THR A 1 11 ? -4.621 -13.140 -1.202 1.00 0.00 11 THR A O 5
ATOM 7219 N N . VAL A 1 12 ? -5.479 -15.112 -1.781 1.00 0.00 12 VAL A N 5
ATOM 7220 C CA . VAL A 1 12 ? -6.681 -14.558 -2.456 1.00 0.00 12 VAL A CA 5
ATOM 7221 C C . VAL A 1 12 ? -7.747 -13.768 -1.576 1.00 0.00 12 VAL A C 5
ATOM 7222 O O . VAL A 1 12 ? -8.652 -13.108 -2.050 1.00 0.00 12 VAL A O 5
ATOM 7235 N N . ASP A 1 13 ? -7.714 -13.890 -0.282 1.00 0.00 13 ASP A N 5
ATOM 7236 C CA . ASP A 1 13 ? -8.250 -12.885 0.629 1.00 0.00 13 ASP A CA 5
ATOM 7237 C C . ASP A 1 13 ? -7.858 -11.348 0.514 1.00 0.00 13 ASP A C 5
ATOM 7238 O O . ASP A 1 13 ? -8.738 -10.483 0.572 1.00 0.00 13 ASP A O 5
ATOM 7248 N N . THR A 1 14 ? -6.575 -10.954 0.329 1.00 0.00 14 THR A N 5
ATOM 7249 C CA . THR A 1 14 ? -6.176 -9.629 -0.237 1.00 0.00 14 THR A CA 5
ATOM 7250 C C . THR A 1 14 ? -6.714 -9.179 -1.690 1.00 0.00 14 THR A C 5
ATOM 7251 O O . THR A 1 14 ? -6.858 -7.965 -1.897 1.00 0.00 14 THR A O 5
ATOM 7262 N N . TRP A 1 15 ? -6.891 -10.139 -2.629 1.00 0.00 15 TRP A N 5
ATOM 7263 C CA . TRP A 1 15 ? -7.744 -9.928 -3.833 1.00 0.00 15 TRP A CA 5
ATOM 7264 C C . TRP A 1 15 ? -9.242 -9.444 -3.505 1.00 0.00 15 TRP A C 5
ATOM 7265 O O . TRP A 1 15 ? -9.779 -8.540 -4.117 1.00 0.00 15 TRP A O 5
ATOM 7286 N N . LYS A 1 16 ? -9.894 -10.033 -2.478 1.00 0.00 16 LYS A N 5
ATOM 7287 C CA . LYS A 1 16 ? -11.130 -9.512 -1.757 1.00 0.00 16 LYS A CA 5
ATOM 7288 C C . LYS A 1 16 ? -10.947 -8.030 -1.247 1.00 0.00 16 LYS A C 5
ATOM 7289 O O . LYS A 1 16 ? -11.851 -7.210 -1.441 1.00 0.00 16 LYS A O 5
ATOM 7307 N N . GLU A 1 17 ? -9.900 -7.772 -0.440 1.00 0.00 17 GLU A N 5
ATOM 7308 C CA . GLU A 1 17 ? -9.477 -6.437 -0.039 1.00 0.00 17 GLU A CA 5
ATOM 7309 C C . GLU A 1 17 ? -9.084 -5.318 -1.074 1.00 0.00 17 GLU A C 5
ATOM 7310 O O . GLU A 1 17 ? -9.862 -4.396 -1.257 1.00 0.00 17 GLU A O 5
ATOM 7323 N N . HIS A 1 18 ? -7.963 -5.500 -1.720 1.00 0.00 18 HIS A N 5
ATOM 7324 C CA . HIS A 1 18 ? -7.348 -4.534 -2.689 1.00 0.00 18 HIS A CA 5
ATOM 7325 C C . HIS A 1 18 ? -8.285 -4.014 -3.845 1.00 0.00 18 HIS A C 5
ATOM 7326 O O . HIS A 1 18 ? -8.610 -2.848 -4.024 1.00 0.00 18 HIS A O 5
ATOM 7340 N N . PHE A 1 19 ? -8.784 -4.975 -4.603 1.00 0.00 19 PHE A N 5
ATOM 7341 C CA . PHE A 1 19 ? -9.823 -4.796 -5.644 1.00 0.00 19 PHE A CA 5
ATOM 7342 C C . PHE A 1 19 ? -11.225 -4.170 -5.405 1.00 0.00 19 PHE A C 5
ATOM 7343 O O . PHE A 1 19 ? -11.634 -3.152 -5.977 1.00 0.00 19 PHE A O 5
ATOM 7360 N N . GLU A 1 20 ? -11.970 -4.800 -4.451 1.00 0.00 20 GLU A N 5
ATOM 7361 C CA . GLU A 1 20 ? -13.307 -4.455 -3.911 1.00 0.00 20 GLU A CA 5
ATOM 7362 C C . GLU A 1 20 ? -13.450 -3.078 -3.133 1.00 0.00 20 GLU A C 5
ATOM 7363 O O . GLU A 1 20 ? -14.393 -2.315 -3.458 1.00 0.00 20 GLU A O 5
ATOM 7376 N N . LYS A 1 21 ? -12.569 -2.813 -2.150 1.00 0.00 21 LYS A N 5
ATOM 7377 C CA . LYS A 1 21 ? -12.213 -1.440 -1.692 1.00 0.00 21 LYS A CA 5
ATOM 7378 C C . LYS A 1 21 ? -11.768 -0.376 -2.790 1.00 0.00 21 LYS A C 5
ATOM 7379 O O . LYS A 1 21 ? -12.484 0.576 -3.046 1.00 0.00 21 LYS A O 5
ATOM 7397 N N . GLY A 1 22 ? -10.623 -0.633 -3.420 1.00 0.00 22 GLY A N 5
ATOM 7398 C CA . GLY A 1 22 ? -10.079 0.193 -4.564 1.00 0.00 22 GLY A CA 5
ATOM 7399 C C . GLY A 1 22 ? -11.057 0.619 -5.650 1.00 0.00 22 GLY A C 5
ATOM 7400 O O . GLY A 1 22 ? -11.697 1.656 -5.484 1.00 0.00 22 GLY A O 5
ATOM 7404 N N . LYS A 1 23 ? -11.263 -0.090 -6.762 1.00 0.00 23 LYS A N 5
ATOM 7405 C CA . LYS A 1 23 ? -12.443 -0.088 -7.623 1.00 0.00 23 LYS A CA 5
ATOM 7406 C C . LYS A 1 23 ? -13.676 -0.693 -6.782 1.00 0.00 23 LYS A C 5
ATOM 7407 O O . LYS A 1 23 ? -13.905 -1.876 -6.621 1.00 0.00 23 LYS A O 5
ATOM 7425 N N . GLY A 1 24 ? -14.400 0.280 -6.257 1.00 0.00 24 GLY A N 5
ATOM 7426 C CA . GLY A 1 24 ? -15.793 0.045 -5.765 1.00 0.00 24 GLY A CA 5
ATOM 7427 C C . GLY A 1 24 ? -16.258 1.142 -4.735 1.00 0.00 24 GLY A C 5
ATOM 7428 O O . GLY A 1 24 ? -17.376 1.708 -4.786 1.00 0.00 24 GLY A O 5
ATOM 7432 N N . SER A 1 25 ? -15.481 1.027 -3.716 1.00 0.00 25 SER A N 5
ATOM 7433 C CA . SER A 1 25 ? -15.604 1.819 -2.482 1.00 0.00 25 SER A CA 5
ATOM 7434 C C . SER A 1 25 ? -14.811 3.149 -2.768 1.00 0.00 25 SER A C 5
ATOM 7435 O O . SER A 1 25 ? -13.637 3.167 -3.195 1.00 0.00 25 SER A O 5
ATOM 7443 N N . GLN A 1 26 ? -15.555 4.226 -2.588 1.00 0.00 26 GLN A N 5
ATOM 7444 C CA . GLN A 1 26 ? -15.049 5.622 -2.641 1.00 0.00 26 GLN A CA 5
ATOM 7445 C C . GLN A 1 26 ? -14.092 6.054 -1.513 1.00 0.00 26 GLN A C 5
ATOM 7446 O O . GLN A 1 26 ? -14.440 6.752 -0.568 1.00 0.00 26 GLN A O 5
ATOM 7460 N N . LYS A 1 27 ? -12.800 5.594 -1.680 1.00 0.00 27 LYS A N 5
ATOM 7461 C CA . LYS A 1 27 ? -11.606 5.812 -0.841 1.00 0.00 27 LYS A CA 5
ATOM 7462 C C . LYS A 1 27 ? -10.355 5.742 -1.748 1.00 0.00 27 LYS A C 5
ATOM 7463 O O . LYS A 1 27 ? -10.372 5.328 -2.926 1.00 0.00 27 LYS A O 5
ATOM 7481 N N . LEU A 1 28 ? -9.204 5.974 -1.115 1.00 0.00 28 LEU A N 5
ATOM 7482 C CA . LEU A 1 28 ? -7.847 5.770 -1.563 1.00 0.00 28 LEU A CA 5
ATOM 7483 C C . LEU A 1 28 ? -7.315 4.581 -0.784 1.00 0.00 28 LEU A C 5
ATOM 7484 O O . LEU A 1 28 ? -7.829 4.182 0.276 1.00 0.00 28 LEU A O 5
ATOM 7500 N N . ILE A 1 29 ? -6.343 3.870 -1.362 1.00 0.00 29 ILE A N 5
ATOM 7501 C CA . ILE A 1 29 ? -5.695 2.657 -0.904 1.00 0.00 29 ILE A CA 5
ATOM 7502 C C . ILE A 1 29 ? -4.216 2.796 -1.421 1.00 0.00 29 ILE A C 5
ATOM 7503 O O . ILE A 1 29 ? -3.959 3.289 -2.545 1.00 0.00 29 ILE A O 5
ATOM 7519 N N . VAL A 1 30 ? -3.267 2.477 -0.555 1.00 0.00 30 VAL A N 5
ATOM 7520 C CA . VAL A 1 30 ? -1.813 2.743 -0.714 1.00 0.00 30 VAL A CA 5
ATOM 7521 C C . VAL A 1 30 ? -1.232 1.436 -0.134 1.00 0.00 30 VAL A C 5
ATOM 7522 O O . VAL A 1 30 ? -1.639 0.903 0.940 1.00 0.00 30 VAL A O 5
ATOM 7535 N N . VAL A 1 31 ? -0.352 0.808 -0.842 1.00 0.00 31 VAL A N 5
ATOM 7536 C CA . VAL A 1 31 ? -0.062 -0.729 -0.747 1.00 0.00 31 VAL A CA 5
ATOM 7537 C C . VAL A 1 31 ? 1.431 -0.971 -0.956 1.00 0.00 31 VAL A C 5
ATOM 7538 O O . VAL A 1 31 ? 1.998 -0.841 -2.049 1.00 0.00 31 VAL A O 5
ATOM 7551 N N . ASP A 1 32 ? 2.035 -1.483 0.141 1.00 0.00 32 ASP A N 5
ATOM 7552 C CA . ASP A 1 32 ? 3.380 -2.131 0.115 1.00 0.00 32 ASP A CA 5
ATOM 7553 C C . ASP A 1 32 ? 3.295 -3.593 -0.480 1.00 0.00 32 ASP A C 5
ATOM 7554 O O . ASP A 1 32 ? 2.299 -4.343 -0.356 1.00 0.00 32 ASP A O 5
ATOM 7564 N N . PHE A 1 33 ? 4.358 -3.933 -1.276 1.00 0.00 33 PHE A N 5
ATOM 7565 C CA . PHE A 1 33 ? 4.724 -5.168 -1.939 1.00 0.00 33 PHE A CA 5
ATOM 7566 C C . PHE A 1 33 ? 6.274 -5.213 -1.646 1.00 0.00 33 PHE A C 5
ATOM 7567 O O . PHE A 1 33 ? 7.014 -4.368 -2.198 1.00 0.00 33 PHE A O 5
ATOM 7584 N N . THR A 1 34 ? 6.545 -6.087 -0.747 1.00 0.00 34 THR A N 5
ATOM 7585 C CA . THR A 1 34 ? 7.821 -6.198 -0.086 1.00 0.00 34 THR A CA 5
ATOM 7586 C C . THR A 1 34 ? 7.931 -7.687 0.223 1.00 0.00 34 THR A C 5
ATOM 7587 O O . THR A 1 34 ? 6.965 -8.409 0.455 1.00 0.00 34 THR A O 5
ATOM 7598 N N . ALA A 1 35 ? 9.151 -8.129 0.308 1.00 0.00 35 ALA A N 5
ATOM 7599 C CA . ALA A 1 35 ? 9.608 -9.324 0.956 1.00 0.00 35 ALA A CA 5
ATOM 7600 C C . ALA A 1 35 ? 9.670 -9.116 2.494 1.00 0.00 35 ALA A C 5
ATOM 7601 O O . ALA A 1 35 ? 10.168 -8.030 2.980 1.00 0.00 35 ALA A O 5
ATOM 7608 N N . SER A 1 36 ? 9.260 -10.102 3.250 1.00 0.00 36 SER A N 5
ATOM 7609 C CA . SER A 1 36 ? 9.484 -10.116 4.758 1.00 0.00 36 SER A CA 5
ATOM 7610 C C . SER A 1 36 ? 10.955 -9.862 5.320 1.00 0.00 36 SER A C 5
ATOM 7611 O O . SER A 1 36 ? 11.307 -9.106 6.224 1.00 0.00 36 SER A O 5
ATOM 7619 N N . TRP A 1 37 ? 11.820 -10.439 4.575 1.00 0.00 37 TRP A N 5
ATOM 7620 C CA . TRP A 1 37 ? 13.238 -10.199 4.740 1.00 0.00 37 TRP A CA 5
ATOM 7621 C C . TRP A 1 37 ? 13.753 -8.817 4.262 1.00 0.00 37 TRP A C 5
ATOM 7622 O O . TRP A 1 37 ? 14.306 -8.733 3.152 1.00 0.00 37 TRP A O 5
ATOM 7643 N N . CYS A 1 38 ? 13.653 -7.776 5.107 1.00 0.00 38 CYS A N 5
ATOM 7644 C CA . CYS A 1 38 ? 14.007 -6.336 4.680 1.00 0.00 38 CYS A CA 5
ATOM 7645 C C . CYS A 1 38 ? 14.129 -5.434 5.973 1.00 0.00 38 CYS A C 5
ATOM 7646 O O . CYS A 1 38 ? 13.106 -4.775 6.288 1.00 0.00 38 CYS A O 5
ATOM 7654 N N . PRO A 1 39 ? 15.372 -5.276 6.564 1.00 0.00 39 PRO A N 5
ATOM 7655 C CA . PRO A 1 39 ? 15.665 -4.184 7.585 1.00 0.00 39 PRO A CA 5
ATOM 7656 C C . PRO A 1 39 ? 15.196 -2.714 7.255 1.00 0.00 39 PRO A C 5
ATOM 7657 O O . PRO A 1 39 ? 14.413 -2.172 8.059 1.00 0.00 39 PRO A O 5
ATOM 7668 N N . PRO A 1 40 ? 15.413 -2.174 6.011 1.00 0.00 40 PRO A N 5
ATOM 7669 C CA . PRO A 1 40 ? 14.686 -0.978 5.539 1.00 0.00 40 PRO A CA 5
ATOM 7670 C C . PRO A 1 40 ? 13.128 -0.922 5.750 1.00 0.00 40 PRO A C 5
ATOM 7671 O O . PRO A 1 40 ? 12.600 -0.009 6.379 1.00 0.00 40 PRO A O 5
ATOM 7682 N N . CYS A 1 41 ? 12.394 -1.931 5.218 1.00 0.00 41 CYS A N 5
ATOM 7683 C CA . CYS A 1 41 ? 10.941 -2.133 5.507 1.00 0.00 41 CYS A CA 5
ATOM 7684 C C . CYS A 1 41 ? 10.478 -2.473 6.972 1.00 0.00 41 CYS A C 5
ATOM 7685 O O . CYS A 1 41 ? 9.379 -2.161 7.343 1.00 0.00 41 CYS A O 5
ATOM 7693 N N . LYS A 1 42 ? 11.387 -3.050 7.798 1.00 0.00 42 LYS A N 5
ATOM 7694 C CA . LYS A 1 42 ? 11.249 -3.082 9.315 1.00 0.00 42 LYS A CA 5
ATOM 7695 C C . LYS A 1 42 ? 11.118 -1.716 10.054 1.00 0.00 42 LYS A C 5
ATOM 7696 O O . LYS A 1 42 ? 10.202 -1.595 10.900 1.00 0.00 42 LYS A O 5
ATOM 7714 N N . MET A 1 43 ? 11.902 -0.671 9.675 1.00 0.00 43 MET A N 5
ATOM 7715 C CA . MET A 1 43 ? 11.531 0.743 9.940 1.00 0.00 43 MET A CA 5
ATOM 7716 C C . MET A 1 43 ? 10.206 1.358 9.247 1.00 0.00 43 MET A C 5
ATOM 7717 O O . MET A 1 43 ? 9.381 1.975 9.998 1.00 0.00 43 MET A O 5
ATOM 7731 N N . ILE A 1 44 ? 10.059 1.231 7.876 1.00 0.00 44 ILE A N 5
ATOM 7732 C CA . ILE A 1 44 ? 8.812 1.539 7.136 1.00 0.00 44 ILE A CA 5
ATOM 7733 C C . ILE A 1 44 ? 7.441 1.097 7.648 1.00 0.00 44 ILE A C 5
ATOM 7734 O O . ILE A 1 44 ? 6.448 1.835 7.429 1.00 0.00 44 ILE A O 5
ATOM 7750 N N . ALA A 1 45 ? 7.319 -0.123 8.191 1.00 0.00 45 ALA A N 5
ATOM 7751 C CA . ALA A 1 45 ? 6.106 -0.598 8.908 1.00 0.00 45 ALA A CA 5
ATOM 7752 C C . ALA A 1 45 ? 5.762 0.382 10.071 1.00 0.00 45 ALA A C 5
ATOM 7753 O O . ALA A 1 45 ? 4.681 0.986 9.813 1.00 0.00 45 ALA A O 5
ATOM 7760 N N . PRO A 1 46 ? 6.448 0.721 11.180 1.00 0.00 46 PRO A N 5
ATOM 7761 C CA . PRO A 1 46 ? 6.178 1.836 12.101 1.00 0.00 46 PRO A CA 5
ATOM 7762 C C . PRO A 1 46 ? 5.885 3.231 11.439 1.00 0.00 46 PRO A C 5
ATOM 7763 O O . PRO A 1 46 ? 4.890 3.792 11.813 1.00 0.00 46 PRO A O 5
ATOM 7774 N N . ILE A 1 47 ? 6.553 3.673 10.373 1.00 0.00 47 ILE A N 5
ATOM 7775 C CA . ILE A 1 47 ? 6.172 4.858 9.552 1.00 0.00 47 ILE A CA 5
ATOM 7776 C C . ILE A 1 47 ? 4.731 4.813 8.985 1.00 0.00 47 ILE A C 5
ATOM 7777 O O . ILE A 1 47 ? 3.861 5.620 9.335 1.00 0.00 47 ILE A O 5
ATOM 7793 N N . PHE A 1 48 ? 4.457 3.835 8.209 1.00 0.00 48 PHE A N 5
ATOM 7794 C CA . PHE A 1 48 ? 3.156 3.506 7.557 1.00 0.00 48 PHE A CA 5
ATOM 7795 C C . PHE A 1 48 ? 1.967 3.417 8.658 1.00 0.00 48 PHE A C 5
ATOM 7796 O O . PHE A 1 48 ? 0.889 3.854 8.339 1.00 0.00 48 PHE A O 5
ATOM 7813 N N . ALA A 1 49 ? 2.144 2.915 9.918 1.00 0.00 49 ALA A N 5
ATOM 7814 C CA . ALA A 1 49 ? 1.266 3.107 11.063 1.00 0.00 49 ALA A CA 5
ATOM 7815 C C . ALA A 1 49 ? 1.053 4.526 11.603 1.00 0.00 49 ALA A C 5
ATOM 7816 O O . ALA A 1 49 ? -0.057 4.969 11.886 1.00 0.00 49 ALA A O 5
ATOM 7823 N N . GLU A 1 50 ? 2.122 5.221 11.997 1.00 0.00 50 GLU A N 5
ATOM 7824 C CA . GLU A 1 50 ? 2.070 6.673 12.304 1.00 0.00 50 GLU A CA 5
ATOM 7825 C C . GLU A 1 50 ? 1.440 7.611 11.228 1.00 0.00 50 GLU A C 5
ATOM 7826 O O . GLU A 1 50 ? 0.477 8.354 11.561 1.00 0.00 50 GLU A O 5
ATOM 7839 N N . LEU A 1 51 ? 1.851 7.472 9.957 1.00 0.00 51 LEU A N 5
ATOM 7840 C CA . LEU A 1 51 ? 1.173 7.987 8.760 1.00 0.00 51 LEU A CA 5
ATOM 7841 C C . LEU A 1 51 ? -0.341 7.617 8.573 1.00 0.00 51 LEU A C 5
ATOM 7842 O O . LEU A 1 51 ? -1.159 8.463 8.254 1.00 0.00 51 LEU A O 5
ATOM 7858 N N . ALA A 1 52 ? -0.729 6.387 8.985 1.00 0.00 52 ALA A N 5
ATOM 7859 C CA . ALA A 1 52 ? -2.125 5.906 9.167 1.00 0.00 52 ALA A CA 5
ATOM 7860 C C . ALA A 1 52 ? -2.956 6.616 10.239 1.00 0.00 52 ALA A C 5
ATOM 7861 O O . ALA A 1 52 ? -4.036 7.096 9.891 1.00 0.00 52 ALA A O 5
ATOM 7868 N N . LYS A 1 53 ? -2.352 6.784 11.461 1.00 0.00 53 LYS A N 5
ATOM 7869 C CA . LYS A 1 53 ? -2.838 7.764 12.481 1.00 0.00 53 LYS A CA 5
ATOM 7870 C C . LYS A 1 53 ? -3.050 9.227 12.030 1.00 0.00 53 LYS A C 5
ATOM 7871 O O . LYS A 1 53 ? -4.079 9.863 12.375 1.00 0.00 53 LYS A O 5
ATOM 7889 N N . LYS A 1 54 ? -2.179 9.742 11.074 1.00 0.00 54 LYS A N 5
ATOM 7890 C CA . LYS A 1 54 ? -2.328 10.991 10.365 1.00 0.00 54 LYS A CA 5
ATOM 7891 C C . LYS A 1 54 ? -3.531 11.174 9.385 1.00 0.00 54 LYS A C 5
ATOM 7892 O O . LYS A 1 54 ? -4.032 12.276 9.188 1.00 0.00 54 LYS A O 5
ATOM 7910 N N . PHE A 1 55 ? -3.907 10.086 8.675 1.00 0.00 55 PHE A N 5
ATOM 7911 C CA . PHE A 1 55 ? -4.608 9.991 7.362 1.00 0.00 55 PHE A CA 5
ATOM 7912 C C . PHE A 1 55 ? -5.860 8.957 7.445 1.00 0.00 55 PHE A C 5
ATOM 7913 O O . PHE A 1 55 ? -5.741 7.776 7.074 1.00 0.00 55 PHE A O 5
ATOM 7930 N N . PRO A 1 56 ? -7.132 9.423 7.810 1.00 0.00 56 PRO A N 5
ATOM 7931 C CA . PRO A 1 56 ? -8.485 8.763 7.732 1.00 0.00 56 PRO A CA 5
ATOM 7932 C C . PRO A 1 56 ? -9.160 8.312 6.338 1.00 0.00 56 PRO A C 5
ATOM 7933 O O . PRO A 1 56 ? -9.987 7.442 6.398 1.00 0.00 56 PRO A O 5
ATOM 7944 N N . ASN A 1 57 ? -8.964 9.031 5.261 1.00 0.00 57 ASN A N 5
ATOM 7945 C CA . ASN A 1 57 ? -9.474 8.686 3.911 1.00 0.00 57 ASN A CA 5
ATOM 7946 C C . ASN A 1 57 ? -9.040 7.388 3.195 1.00 0.00 57 ASN A C 5
ATOM 7947 O O . ASN A 1 57 ? -9.560 7.055 2.088 1.00 0.00 57 ASN A O 5
ATOM 7958 N N . VAL A 1 58 ? -8.019 6.771 3.773 1.00 0.00 58 VAL A N 5
ATOM 7959 C CA . VAL A 1 58 ? -6.986 6.036 2.990 1.00 0.00 58 VAL A CA 5
ATOM 7960 C C . VAL A 1 58 ? -6.668 4.743 3.789 1.00 0.00 58 VAL A C 5
ATOM 7961 O O . VAL A 1 58 ? -5.874 4.760 4.713 1.00 0.00 58 VAL A O 5
ATOM 7974 N N . THR A 1 59 ? -7.123 3.599 3.299 1.00 0.00 59 THR A N 5
ATOM 7975 C CA . THR A 1 59 ? -6.611 2.260 3.670 1.00 0.00 59 THR A CA 5
ATOM 7976 C C . THR A 1 59 ? -5.113 1.983 3.235 1.00 0.00 59 THR A C 5
ATOM 7977 O O . THR A 1 59 ? -4.517 2.741 2.458 1.00 0.00 59 THR A O 5
ATOM 7988 N N . PHE A 1 60 ? -4.615 1.021 4.001 1.00 0.00 60 PHE A N 5
ATOM 7989 C CA . PHE A 1 60 ? -3.194 0.741 3.967 1.00 0.00 60 PHE A CA 5
ATOM 7990 C C . PHE A 1 60 ? -3.034 -0.741 4.266 1.00 0.00 60 PHE A C 5
ATOM 7991 O O . PHE A 1 60 ? -3.472 -1.302 5.280 1.00 0.00 60 PHE A O 5
ATOM 8008 N N . LEU A 1 61 ? -2.331 -1.330 3.364 1.00 0.00 61 LEU A N 5
ATOM 8009 C CA . LEU A 1 61 ? -2.220 -2.804 3.257 1.00 0.00 61 LEU A CA 5
ATOM 8010 C C . LEU A 1 61 ? -0.713 -3.153 2.815 1.00 0.00 61 LEU A C 5
ATOM 8011 O O . LEU A 1 61 ? -0.012 -2.409 2.074 1.00 0.00 61 LEU A O 5
ATOM 8027 N N . LYS A 1 62 ? -0.257 -4.279 3.291 1.00 0.00 62 LYS A N 5
ATOM 8028 C CA . LYS A 1 62 ? 1.169 -4.744 3.208 1.00 0.00 62 LYS A CA 5
ATOM 8029 C C . LYS A 1 62 ? 1.032 -6.324 2.866 1.00 0.00 62 LYS A C 5
ATOM 8030 O O . LYS A 1 62 ? 0.630 -7.170 3.677 1.00 0.00 62 LYS A O 5
ATOM 8048 N N . VAL A 1 63 ? 1.409 -6.560 1.587 1.00 0.00 63 VAL A N 5
ATOM 8049 C CA . VAL A 1 63 ? 1.593 -7.850 0.896 1.00 0.00 63 VAL A CA 5
ATOM 8050 C C . VAL A 1 63 ? 3.100 -8.294 1.114 1.00 0.00 63 VAL A C 5
ATOM 8051 O O . VAL A 1 63 ? 4.036 -7.690 0.562 1.00 0.00 63 VAL A O 5
ATOM 8064 N N . ASP A 1 64 ? 3.167 -9.586 1.622 1.00 0.00 64 ASP A N 5
ATOM 8065 C CA . ASP A 1 64 ? 4.370 -10.444 1.470 1.00 0.00 64 ASP A CA 5
ATOM 8066 C C . ASP A 1 64 ? 4.406 -10.967 -0.009 1.00 0.00 64 ASP A C 5
ATOM 8067 O O . ASP A 1 64 ? 3.588 -11.807 -0.429 1.00 0.00 64 ASP A O 5
ATOM 8077 N N . VAL A 1 65 ? 5.464 -10.530 -0.768 1.00 0.00 65 VAL A N 5
ATOM 8078 C CA . VAL A 1 65 ? 5.919 -11.121 -2.060 1.00 0.00 65 VAL A CA 5
ATOM 8079 C C . VAL A 1 65 ? 6.221 -12.601 -2.098 1.00 0.00 65 VAL A C 5
ATOM 8080 O O . VAL A 1 65 ? 5.813 -13.230 -3.051 1.00 0.00 65 VAL A O 5
ATOM 8093 N N . ASP A 1 66 ? 6.921 -13.070 -1.073 1.00 0.00 66 ASP A N 5
ATOM 8094 C CA . ASP A 1 66 ? 7.160 -14.578 -0.851 1.00 0.00 66 ASP A CA 5
ATOM 8095 C C . ASP A 1 66 ? 5.864 -15.488 -0.888 1.00 0.00 66 ASP A C 5
ATOM 8096 O O . ASP A 1 66 ? 5.908 -16.564 -1.474 1.00 0.00 66 ASP A O 5
ATOM 8106 N N . GLU A 1 67 ? 4.722 -15.008 -0.267 1.00 0.00 67 GLU A N 5
ATOM 8107 C CA . GLU A 1 67 ? 3.298 -15.411 -0.586 1.00 0.00 67 GLU A CA 5
ATOM 8108 C C . GLU A 1 67 ? 2.678 -15.094 -2.020 1.00 0.00 67 GLU A C 5
ATOM 8109 O O . GLU A 1 67 ? 1.943 -15.975 -2.503 1.00 0.00 67 GLU A O 5
ATOM 8122 N N . LEU A 1 68 ? 2.808 -13.865 -2.568 1.00 0.00 68 LEU A N 5
ATOM 8123 C CA . LEU A 1 68 ? 2.020 -13.290 -3.696 1.00 0.00 68 LEU A CA 5
ATOM 8124 C C . LEU A 1 68 ? 2.917 -12.348 -4.637 1.00 0.00 68 LEU A C 5
ATOM 8125 O O . LEU A 1 68 ? 2.815 -11.121 -4.928 1.00 0.00 68 LEU A O 5
ATOM 8141 N N . LYS A 1 69 ? 3.866 -13.072 -5.204 1.00 0.00 69 LYS A N 5
ATOM 8142 C CA . LYS A 1 69 ? 4.772 -12.661 -6.307 1.00 0.00 69 LYS A CA 5
ATOM 8143 C C . LYS A 1 69 ? 4.161 -12.384 -7.730 1.00 0.00 69 LYS A C 5
ATOM 8144 O O . LYS A 1 69 ? 4.346 -11.284 -8.293 1.00 0.00 69 LYS A O 5
ATOM 8162 N N . ALA A 1 70 ? 3.315 -13.362 -8.133 1.00 0.00 70 ALA A N 5
ATOM 8163 C CA . ALA A 1 70 ? 2.498 -13.209 -9.385 1.00 0.00 70 ALA A CA 5
ATOM 8164 C C . ALA A 1 70 ? 1.601 -11.987 -9.524 1.00 0.00 70 ALA A C 5
ATOM 8165 O O . ALA A 1 70 ? 1.812 -11.164 -10.382 1.00 0.00 70 ALA A O 5
ATOM 8172 N N . VAL A 1 71 ? 0.666 -11.862 -8.593 1.00 0.00 71 VAL A N 5
ATOM 8173 C CA . VAL A 1 71 ? -0.163 -10.649 -8.404 1.00 0.00 71 VAL A CA 5
ATOM 8174 C C . VAL A 1 71 ? 0.660 -9.338 -8.140 1.00 0.00 71 VAL A C 5
ATOM 8175 O O . VAL A 1 71 ? 0.332 -8.334 -8.781 1.00 0.00 71 VAL A O 5
ATOM 8188 N N . ALA A 1 72 ? 1.600 -9.208 -7.258 1.00 0.00 72 ALA A N 5
ATOM 8189 C CA . ALA A 1 72 ? 2.461 -7.975 -7.185 1.00 0.00 72 ALA A CA 5
ATOM 8190 C C . ALA A 1 72 ? 3.104 -7.437 -8.506 1.00 0.00 72 ALA A C 5
ATOM 8191 O O . ALA A 1 72 ? 2.850 -6.384 -9.030 1.00 0.00 72 ALA A O 5
ATOM 8198 N N . GLU A 1 73 ? 3.708 -8.405 -9.222 1.00 0.00 73 GLU A N 5
ATOM 8199 C CA . GLU A 1 73 ? 4.211 -8.257 -10.619 1.00 0.00 73 GLU A CA 5
ATOM 8200 C C . GLU A 1 73 ? 3.155 -7.707 -11.553 1.00 0.00 73 GLU A C 5
ATOM 8201 O O . GLU A 1 73 ? 3.393 -6.642 -12.162 1.00 0.00 73 GLU A O 5
ATOM 8214 N N . GLU A 1 74 ? 1.931 -8.327 -11.558 1.00 0.00 74 GLU A N 5
ATOM 8215 C CA . GLU A 1 74 ? 0.734 -7.801 -12.332 1.00 0.00 74 GLU A CA 5
ATOM 8216 C C . GLU A 1 74 ? 0.354 -6.284 -12.209 1.00 0.00 74 GLU A C 5
ATOM 8217 O O . GLU A 1 74 ? 0.259 -5.663 -13.266 1.00 0.00 74 GLU A O 5
ATOM 8230 N N . TRP A 1 75 ? 0.138 -5.808 -10.978 1.00 0.00 75 TRP A N 5
ATOM 8231 C CA . TRP A 1 75 ? -0.183 -4.370 -10.631 1.00 0.00 75 TRP A CA 5
ATOM 8232 C C . TRP A 1 75 ? 0.897 -3.438 -11.189 1.00 0.00 75 TRP A C 5
ATOM 8233 O O . TRP A 1 75 ? 0.613 -2.537 -11.963 1.00 0.00 75 TRP A O 5
ATOM 8254 N N . ASN A 1 76 ? 2.169 -3.756 -10.913 1.00 0.00 76 ASN A N 5
ATOM 8255 C CA . ASN A 1 76 ? 3.347 -3.400 -11.675 1.00 0.00 76 ASN A CA 5
ATOM 8256 C C . ASN A 1 76 ? 4.526 -3.310 -10.683 1.00 0.00 76 ASN A C 5
ATOM 8257 O O . ASN A 1 76 ? 4.896 -2.187 -10.238 1.00 0.00 76 ASN A O 5
ATOM 8268 N N . VAL A 1 77 ? 5.202 -4.452 -10.450 1.00 0.00 77 VAL A N 5
ATOM 8269 C CA . VAL A 1 77 ? 6.164 -4.637 -9.327 1.00 0.00 77 VAL A CA 5
ATOM 8270 C C . VAL A 1 77 ? 7.219 -5.686 -10.037 1.00 0.00 77 VAL A C 5
ATOM 8271 O O . VAL A 1 77 ? 7.315 -6.886 -9.773 1.00 0.00 77 VAL A O 5
ATOM 8284 N N . GLU A 1 78 ? 8.132 -5.047 -10.781 1.00 0.00 78 GLU A N 5
ATOM 8285 C CA . GLU A 1 78 ? 9.447 -5.504 -11.080 1.00 0.00 78 GLU A CA 5
ATOM 8286 C C . GLU A 1 78 ? 10.591 -5.301 -10.044 1.00 0.00 78 GLU A C 5
ATOM 8287 O O . GLU A 1 78 ? 11.788 -5.371 -10.351 1.00 0.00 78 GLU A O 5
ATOM 8300 N N . ALA A 1 79 ? 10.293 -4.823 -8.791 1.00 0.00 79 ALA A N 5
ATOM 8301 C CA . ALA A 1 79 ? 11.333 -4.426 -7.820 1.00 0.00 79 ALA A CA 5
ATOM 8302 C C . ALA A 1 79 ? 10.808 -4.301 -6.232 1.00 0.00 79 ALA A C 5
ATOM 8303 O O . ALA A 1 79 ? 9.742 -3.767 -6.001 1.00 0.00 79 ALA A O 5
ATOM 8310 N N . MET A 1 80 ? 11.597 -4.914 -5.399 1.00 0.00 80 MET A N 5
ATOM 8311 C CA . MET A 1 80 ? 11.564 -4.717 -3.928 1.00 0.00 80 MET A CA 5
ATOM 8312 C C . MET A 1 80 ? 12.221 -3.315 -3.473 1.00 0.00 80 MET A C 5
ATOM 8313 O O . MET A 1 80 ? 13.457 -3.288 -3.641 1.00 0.00 80 MET A O 5
ATOM 8327 N N . PRO A 1 81 ? 11.485 -2.272 -2.909 1.00 0.00 81 PRO A N 5
ATOM 8328 C CA . PRO A 1 81 ? 9.987 -2.374 -2.788 1.00 0.00 81 PRO A CA 5
ATOM 8329 C C . PRO A 1 81 ? 9.060 -1.102 -2.824 1.00 0.00 81 PRO A C 5
ATOM 8330 O O . PRO A 1 81 ? 9.503 0.045 -2.585 1.00 0.00 81 PRO A O 5
ATOM 8341 N N . THR A 1 82 ? 7.959 -1.433 -3.441 1.00 0.00 82 THR A N 5
ATOM 8342 C CA . THR A 1 82 ? 7.049 -0.591 -4.337 1.00 0.00 82 THR A CA 5
ATOM 8343 C C . THR A 1 82 ? 5.688 -0.481 -3.628 1.00 0.00 82 THR A C 5
ATOM 8344 O O . THR A 1 82 ? 5.074 -1.386 -2.954 1.00 0.00 82 THR A O 5
ATOM 8355 N N . PHE A 1 83 ? 5.311 0.785 -3.735 1.00 0.00 83 PHE A N 5
ATOM 8356 C CA . PHE A 1 83 ? 4.189 1.492 -3.059 1.00 0.00 83 PHE A CA 5
ATOM 8357 C C . PHE A 1 83 ? 3.352 1.976 -4.263 1.00 0.00 83 PHE A C 5
ATOM 8358 O O . PHE A 1 83 ? 3.786 2.690 -5.174 1.00 0.00 83 PHE A O 5
ATOM 8375 N N . ILE A 1 84 ? 2.122 1.478 -4.350 1.00 0.00 84 ILE A N 5
ATOM 8376 C CA . ILE A 1 84 ? 1.151 1.467 -5.443 1.00 0.00 84 ILE A CA 5
ATOM 8377 C C . ILE A 1 84 ? -0.143 2.052 -4.868 1.00 0.00 84 ILE A C 5
ATOM 8378 O O . ILE A 1 84 ? -0.700 1.830 -3.783 1.00 0.00 84 ILE A O 5
ATOM 8394 N N . PHE A 1 85 ? -0.666 2.925 -5.732 1.00 0.00 85 PHE A N 5
ATOM 8395 C CA . PHE A 1 85 ? -1.695 3.964 -5.494 1.00 0.00 85 PHE A CA 5
ATOM 8396 C C . PHE A 1 85 ? -2.862 3.653 -6.503 1.00 0.00 85 PHE A C 5
ATOM 8397 O O . PHE A 1 85 ? -2.774 3.648 -7.750 1.00 0.00 85 PHE A O 5
ATOM 8414 N N . LEU A 1 86 ? -3.926 3.180 -5.851 1.00 0.00 86 LEU A N 5
ATOM 8415 C CA . LEU A 1 86 ? -5.096 2.618 -6.433 1.00 0.00 86 LEU A CA 5
ATOM 8416 C C . LEU A 1 86 ? -6.283 3.235 -5.619 1.00 0.00 86 LEU A C 5
ATOM 8417 O O . LEU A 1 86 ? -6.407 3.327 -4.390 1.00 0.00 86 LEU A O 5
ATOM 8433 N N . LYS A 1 87 ? -7.237 3.697 -6.433 1.00 0.00 87 LYS A N 5
ATOM 8434 C CA . LYS A 1 87 ? -8.395 4.555 -6.043 1.00 0.00 87 LYS A CA 5
ATOM 8435 C C . LYS A 1 87 ? -9.738 4.030 -6.681 1.00 0.00 87 LYS A C 5
ATOM 8436 O O . LYS A 1 87 ? -9.774 3.154 -7.553 1.00 0.00 87 LYS A O 5
ATOM 8454 N N . ASP A 1 88 ? -10.869 4.678 -6.284 1.00 0.00 88 ASP A N 5
ATOM 8455 C CA . ASP A 1 88 ? -12.018 4.767 -7.136 1.00 0.00 88 ASP A CA 5
ATOM 8456 C C . ASP A 1 88 ? -11.907 5.425 -8.568 1.00 0.00 88 ASP A C 5
ATOM 8457 O O . ASP A 1 88 ? -12.871 6.082 -9.062 1.00 0.00 88 ASP A O 5
ATOM 8467 N N . GLY A 1 89 ? -10.849 5.059 -9.301 1.00 0.00 89 GLY A N 5
ATOM 8468 C CA . GLY A 1 89 ? -10.572 5.453 -10.684 1.00 0.00 89 GLY A CA 5
ATOM 8469 C C . GLY A 1 89 ? -9.253 4.728 -11.207 1.00 0.00 89 GLY A C 5
ATOM 8470 O O . GLY A 1 89 ? -8.343 5.381 -11.789 1.00 0.00 89 GLY A O 5
ATOM 8474 N N . LYS A 1 90 ? -9.210 3.314 -11.026 1.00 0.00 90 LYS A N 5
ATOM 8475 C CA . LYS A 1 90 ? -8.102 2.338 -11.341 1.00 0.00 90 LYS A CA 5
ATOM 8476 C C . LYS A 1 90 ? -6.675 2.781 -10.762 1.00 0.00 90 LYS A C 5
ATOM 8477 O O . LYS A 1 90 ? -6.553 3.436 -9.706 1.00 0.00 90 LYS A O 5
ATOM 8495 N N . LEU A 1 91 ? -5.541 2.280 -11.346 1.00 0.00 91 LEU A N 5
ATOM 8496 C CA . LEU A 1 91 ? -4.167 2.690 -11.045 1.00 0.00 91 LEU A CA 5
ATOM 8497 C C . LEU A 1 91 ? -4.012 4.261 -11.378 1.00 0.00 91 LEU A C 5
ATOM 8498 O O . LEU A 1 91 ? -3.822 4.703 -12.514 1.00 0.00 91 LEU A O 5
ATOM 8514 N N . VAL A 1 92 ? -3.973 4.992 -10.279 1.00 0.00 92 VAL A N 5
ATOM 8515 C CA . VAL A 1 92 ? -3.543 6.411 -10.123 1.00 0.00 92 VAL A CA 5
ATOM 8516 C C . VAL A 1 92 ? -1.997 6.699 -10.144 1.00 0.00 92 VAL A C 5
ATOM 8517 O O . VAL A 1 92 ? -1.655 7.605 -10.974 1.00 0.00 92 VAL A O 5
ATOM 8530 N N . ASP A 1 93 ? -1.128 5.941 -9.491 1.00 0.00 93 ASP A N 5
ATOM 8531 C CA . ASP A 1 93 ? 0.336 6.253 -9.444 1.00 0.00 93 ASP A CA 5
ATOM 8532 C C . ASP A 1 93 ? 1.173 5.098 -8.812 1.00 0.00 93 ASP A C 5
ATOM 8533 O O . ASP A 1 93 ? 0.574 4.077 -8.350 1.00 0.00 93 ASP A O 5
ATOM 8543 N N . LYS A 1 94 ? 2.493 5.200 -8.924 1.00 0.00 94 LYS A N 5
ATOM 8544 C CA . LYS A 1 94 ? 3.478 4.158 -8.447 1.00 0.00 94 LYS A CA 5
ATOM 8545 C C . LYS A 1 94 ? 4.918 4.865 -8.246 1.00 0.00 94 LYS A C 5
ATOM 8546 O O . LYS A 1 94 ? 5.456 5.660 -9.054 1.00 0.00 94 LYS A O 5
ATOM 8564 N N . THR A 1 95 ? 5.478 4.346 -7.098 1.00 0.00 95 THR A N 5
ATOM 8565 C CA . THR A 1 95 ? 6.786 4.845 -6.586 1.00 0.00 95 THR A CA 5
ATOM 8566 C C . THR A 1 95 ? 7.396 3.656 -5.750 1.00 0.00 95 THR A C 5
ATOM 8567 O O . THR A 1 95 ? 6.671 2.883 -5.154 1.00 0.00 95 THR A O 5
ATOM 8578 N N . VAL A 1 96 ? 8.723 3.679 -5.708 1.00 0.00 96 VAL A N 5
ATOM 8579 C CA . VAL A 1 96 ? 9.529 2.541 -5.274 1.00 0.00 96 VAL A CA 5
ATOM 8580 C C . VAL A 1 96 ? 10.812 3.021 -4.521 1.00 0.00 96 VAL A C 5
ATOM 8581 O O . VAL A 1 96 ? 11.733 3.625 -5.119 1.00 0.00 96 VAL A O 5
ATOM 8594 N N . GLY A 1 97 ? 10.724 2.894 -3.152 1.00 0.00 97 GLY A N 5
ATOM 8595 C CA . GLY A 1 97 ? 11.863 3.439 -2.337 1.00 0.00 97 GLY A CA 5
ATOM 8596 C C . GLY A 1 97 ? 11.786 2.991 -0.891 1.00 0.00 97 GLY A C 5
ATOM 8597 O O . GLY A 1 97 ? 11.234 1.859 -0.621 1.00 0.00 97 GLY A O 5
ATOM 8601 N N . ALA A 1 98 ? 12.128 3.888 0.076 1.00 0.00 98 ALA A N 5
ATOM 8602 C CA . ALA A 1 98 ? 11.887 3.696 1.569 1.00 0.00 98 ALA A CA 5
ATOM 8603 C C . ALA A 1 98 ? 12.536 4.984 2.122 1.00 0.00 98 ALA A C 5
ATOM 8604 O O . ALA A 1 98 ? 13.691 5.378 1.955 1.00 0.00 98 ALA A O 5
ATOM 8611 N N . ASP A 1 99 ? 11.607 5.835 2.716 1.00 0.00 99 ASP A N 5
ATOM 8612 C CA . ASP A 1 99 ? 11.931 7.198 3.311 1.00 0.00 99 ASP A CA 5
ATOM 8613 C C . ASP A 1 99 ? 10.689 7.473 4.249 1.00 0.00 99 ASP A C 5
ATOM 8614 O O . ASP A 1 99 ? 9.489 7.348 3.912 1.00 0.00 99 ASP A O 5
ATOM 8624 N N . LYS A 1 100 ? 11.131 7.848 5.469 1.00 0.00 100 LYS A N 5
ATOM 8625 C CA . LYS A 1 100 ? 10.325 8.334 6.585 1.00 0.00 100 LYS A CA 5
ATOM 8626 C C . LYS A 1 100 ? 9.477 9.619 6.334 1.00 0.00 100 LYS A C 5
ATOM 8627 O O . LYS A 1 100 ? 8.254 9.568 6.372 1.00 0.00 100 LYS A O 5
ATOM 8645 N N . ASP A 1 101 ? 10.061 10.720 5.870 1.00 0.00 101 ASP A N 5
ATOM 8646 C CA . ASP A 1 101 ? 9.432 11.876 5.375 1.00 0.00 101 ASP A CA 5
ATOM 8647 C C . ASP A 1 101 ? 8.763 11.658 3.998 1.00 0.00 101 ASP A C 5
ATOM 8648 O O . ASP A 1 101 ? 7.605 11.986 3.782 1.00 0.00 101 ASP A O 5
ATOM 8658 N N . GLY A 1 102 ? 9.453 11.028 3.042 1.00 0.00 102 GLY A N 5
ATOM 8659 C CA . GLY A 1 102 ? 8.993 10.722 1.663 1.00 0.00 102 GLY A CA 5
ATOM 8660 C C . GLY A 1 102 ? 7.547 10.185 1.263 1.00 0.00 102 GLY A C 5
ATOM 8661 O O . GLY A 1 102 ? 6.749 10.794 0.486 1.00 0.00 102 GLY A O 5
ATOM 8665 N N . LEU A 1 103 ? 7.203 9.096 1.927 1.00 0.00 103 LEU A N 5
ATOM 8666 C CA . LEU A 1 103 ? 5.879 8.415 1.943 1.00 0.00 103 LEU A CA 5
ATOM 8667 C C . LEU A 1 103 ? 4.680 9.235 2.577 1.00 0.00 103 LEU A C 5
ATOM 8668 O O . LEU A 1 103 ? 3.710 9.387 1.811 1.00 0.00 103 LEU A O 5
ATOM 8684 N N . PRO A 1 104 ? 4.651 9.836 3.769 1.00 0.00 104 PRO A N 5
ATOM 8685 C CA . PRO A 1 104 ? 3.724 10.946 4.098 1.00 0.00 104 PRO A CA 5
ATOM 8686 C C . PRO A 1 104 ? 3.568 12.151 3.133 1.00 0.00 104 PRO A C 5
ATOM 8687 O O . PRO A 1 104 ? 2.495 12.755 3.015 1.00 0.00 104 PRO A O 5
ATOM 8698 N N . THR A 1 105 ? 4.655 12.622 2.501 1.00 0.00 105 THR A N 5
ATOM 8699 C CA . THR A 1 105 ? 4.665 13.695 1.477 1.00 0.00 105 THR A CA 5
ATOM 8700 C C . THR A 1 105 ? 3.888 13.319 0.139 1.00 0.00 105 THR A C 5
ATOM 8701 O O . THR A 1 105 ? 2.820 13.862 -0.190 1.00 0.00 105 THR A O 5
ATOM 8712 N N . LEU A 1 106 ? 4.250 12.198 -0.474 1.00 0.00 106 LEU A N 5
ATOM 8713 C CA . LEU A 1 106 ? 3.442 11.531 -1.606 1.00 0.00 106 LEU A CA 5
ATOM 8714 C C . LEU A 1 106 ? 1.960 11.139 -1.409 1.00 0.00 106 LEU A C 5
ATOM 8715 O O . LEU A 1 106 ? 1.194 11.477 -2.273 1.00 0.00 106 LEU A O 5
ATOM 8731 N N . VAL A 1 107 ? 1.587 10.652 -0.226 1.00 0.00 107 VAL A N 5
ATOM 8732 C CA . VAL A 1 107 ? 0.239 10.411 0.307 1.00 0.00 107 VAL A CA 5
ATOM 8733 C C . VAL A 1 107 ? -0.658 11.680 0.518 1.00 0.00 107 VAL A C 5
ATOM 8734 O O . VAL A 1 107 ? -1.817 11.649 0.159 1.00 0.00 107 VAL A O 5
ATOM 8747 N N . ALA A 1 108 ? -0.153 12.661 1.160 1.00 0.00 108 ALA A N 5
ATOM 8748 C CA . ALA A 1 108 ? -0.741 13.967 1.314 1.00 0.00 108 ALA A CA 5
ATOM 8749 C C . ALA A 1 108 ? -1.129 14.574 -0.071 1.00 0.00 108 ALA A C 5
ATOM 8750 O O . ALA A 1 108 ? -2.300 14.782 -0.334 1.00 0.00 108 ALA A O 5
ATOM 8757 N N . LYS A 1 109 ? -0.211 14.701 -1.029 1.00 0.00 109 LYS A N 5
ATOM 8758 C CA . LYS A 1 109 ? -0.537 15.028 -2.416 1.00 0.00 109 LYS A CA 5
ATOM 8759 C C . LYS A 1 109 ? -1.748 14.170 -3.069 1.00 0.00 109 LYS A C 5
ATOM 8760 O O . LYS A 1 109 ? -2.670 14.722 -3.716 1.00 0.00 109 LYS A O 5
ATOM 8778 N N . HIS A 1 110 ? -1.738 12.826 -2.880 1.00 0.00 110 HIS A N 5
ATOM 8779 C CA . HIS A 1 110 ? -2.837 11.884 -3.283 1.00 0.00 110 HIS A CA 5
ATOM 8780 C C . HIS A 1 110 ? -4.232 12.000 -2.613 1.00 0.00 110 HIS A C 5
ATOM 8781 O O . HIS A 1 110 ? -5.234 12.152 -3.335 1.00 0.00 110 HIS A O 5
ATOM 8795 N N . ALA A 1 111 ? -4.277 12.000 -1.278 1.00 0.00 111 ALA A N 5
ATOM 8796 C CA . ALA A 1 111 ? -5.429 12.422 -0.487 1.00 0.00 111 ALA A CA 5
ATOM 8797 C C . ALA A 1 111 ? -6.024 13.869 -0.783 1.00 0.00 111 ALA A C 5
ATOM 8798 O O . ALA A 1 111 ? -7.212 13.957 -0.523 1.00 0.00 111 ALA A O 5
ATOM 8805 N N . THR A 1 112 ? -5.225 14.763 -1.398 1.00 0.00 112 THR A N 5
ATOM 8806 C CA . THR A 1 112 ? -5.604 16.050 -2.049 1.00 0.00 112 THR A CA 5
ATOM 8807 C C . THR A 1 112 ? -6.231 15.788 -3.499 1.00 0.00 112 THR A C 5
ATOM 8808 O O . THR A 1 112 ? -7.440 15.505 -3.652 1.00 0.00 112 THR A O 5
ATOM 8819 N N . ALA A 1 113 ? -5.388 15.821 -4.486 1.00 0.00 113 ALA A N 5
ATOM 8820 C CA . ALA A 1 113 ? -5.653 15.378 -5.868 1.00 0.00 113 ALA A CA 5
ATOM 8821 C C . ALA A 1 113 ? -6.298 14.014 -6.124 1.00 0.00 113 ALA A C 5
ATOM 8822 O O . ALA A 1 113 ? -7.529 13.828 -6.435 1.00 0.00 113 ALA A O 5
ATOM 8831 N N . ALA A 1 1 ? -13.107 6.022 17.339 1.00 0.00 1 ALA A N 6
ATOM 8832 C CA . ALA A 1 1 ? -12.130 6.410 16.366 1.00 0.00 1 ALA A CA 6
ATOM 8833 C C . ALA A 1 1 ? -12.593 6.666 14.911 1.00 0.00 1 ALA A C 6
ATOM 8834 O O . ALA A 1 1 ? -13.645 6.217 14.489 1.00 0.00 1 ALA A O 6
ATOM 8842 N N . GLU A 1 2 ? -11.721 7.319 14.153 1.00 0.00 2 GLU A N 6
ATOM 8843 C CA . GLU A 1 2 ? -12.052 7.711 12.743 1.00 0.00 2 GLU A CA 6
ATOM 8844 C C . GLU A 1 2 ? -10.709 8.042 11.989 1.00 0.00 2 GLU A C 6
ATOM 8845 O O . GLU A 1 2 ? -10.204 9.163 11.983 1.00 0.00 2 GLU A O 6
ATOM 8858 N N . GLU A 1 3 ? -10.047 6.902 11.636 1.00 0.00 3 GLU A N 6
ATOM 8859 C CA . GLU A 1 3 ? -8.628 6.788 11.111 1.00 0.00 3 GLU A CA 6
ATOM 8860 C C . GLU A 1 3 ? -8.433 5.709 10.007 1.00 0.00 3 GLU A C 6
ATOM 8861 O O . GLU A 1 3 ? -9.237 4.776 9.848 1.00 0.00 3 GLU A O 6
ATOM 8874 N N . GLY A 1 4 ? -7.263 5.860 9.303 1.00 0.00 4 GLY A N 6
ATOM 8875 C CA . GLY A 1 4 ? -6.619 4.785 8.594 1.00 0.00 4 GLY A CA 6
ATOM 8876 C C . GLY A 1 4 ? -6.014 3.715 9.520 1.00 0.00 4 GLY A C 6
ATOM 8877 O O . GLY A 1 4 ? -5.842 3.812 10.726 1.00 0.00 4 GLY A O 6
ATOM 8881 N N . GLN A 1 5 ? -5.858 2.514 8.890 1.00 0.00 5 GLN A N 6
ATOM 8882 C CA . GLN A 1 5 ? -5.486 1.248 9.545 1.00 0.00 5 GLN A CA 6
ATOM 8883 C C . GLN A 1 5 ? -4.669 0.372 8.496 1.00 0.00 5 GLN A C 6
ATOM 8884 O O . GLN A 1 5 ? -5.128 0.168 7.351 1.00 0.00 5 GLN A O 6
ATOM 8898 N N . VAL A 1 6 ? -3.557 -0.167 9.009 1.00 0.00 6 VAL A N 6
ATOM 8899 C CA . VAL A 1 6 ? -2.606 -1.067 8.349 1.00 0.00 6 VAL A CA 6
ATOM 8900 C C . VAL A 1 6 ? -3.047 -2.488 8.742 1.00 0.00 6 VAL A C 6
ATOM 8901 O O . VAL A 1 6 ? -3.188 -2.924 9.867 1.00 0.00 6 VAL A O 6
ATOM 8914 N N . ILE A 1 7 ? -3.200 -3.300 7.693 1.00 0.00 7 ILE A N 6
ATOM 8915 C CA . ILE A 1 7 ? -3.750 -4.718 7.635 1.00 0.00 7 ILE A CA 6
ATOM 8916 C C . ILE A 1 7 ? -2.602 -5.552 6.876 1.00 0.00 7 ILE A C 6
ATOM 8917 O O . ILE A 1 7 ? -2.305 -5.342 5.668 1.00 0.00 7 ILE A O 6
ATOM 8933 N N . ALA A 1 8 ? -2.093 -6.569 7.582 1.00 0.00 8 ALA A N 6
ATOM 8934 C CA . ALA A 1 8 ? -1.241 -7.686 7.039 1.00 0.00 8 ALA A CA 6
ATOM 8935 C C . ALA A 1 8 ? -1.977 -8.490 5.926 1.00 0.00 8 ALA A C 6
ATOM 8936 O O . ALA A 1 8 ? -3.206 -8.670 5.885 1.00 0.00 8 ALA A O 6
ATOM 8943 N N . CYS A 1 9 ? -1.171 -8.974 4.967 1.00 0.00 9 CYS A N 6
ATOM 8944 C CA . CYS A 1 9 ? -1.622 -9.617 3.729 1.00 0.00 9 CYS A CA 6
ATOM 8945 C C . CYS A 1 9 ? -0.593 -10.703 3.180 1.00 0.00 9 CYS A C 6
ATOM 8946 O O . CYS A 1 9 ? 0.634 -10.459 3.133 1.00 0.00 9 CYS A O 6
ATOM 8954 N N . HIS A 1 10 ? -1.221 -11.870 2.770 1.00 0.00 10 HIS A N 6
ATOM 8955 C CA . HIS A 1 10 ? -0.452 -13.106 2.546 1.00 0.00 10 HIS A CA 6
ATOM 8956 C C . HIS A 1 10 ? -1.110 -14.036 1.463 1.00 0.00 10 HIS A C 6
ATOM 8957 O O . HIS A 1 10 ? -0.445 -14.962 1.052 1.00 0.00 10 HIS A O 6
ATOM 8971 N N . THR A 1 11 ? -2.382 -13.875 1.022 1.00 0.00 11 THR A N 6
ATOM 8972 C CA . THR A 1 11 ? -3.286 -14.904 0.420 1.00 0.00 11 THR A CA 6
ATOM 8973 C C . THR A 1 11 ? -4.237 -14.238 -0.681 1.00 0.00 11 THR A C 6
ATOM 8974 O O . THR A 1 11 ? -4.102 -13.001 -0.818 1.00 0.00 11 THR A O 6
ATOM 8985 N N . VAL A 1 12 ? -5.143 -15.016 -1.273 1.00 0.00 12 VAL A N 6
ATOM 8986 C CA . VAL A 1 12 ? -6.421 -14.448 -1.879 1.00 0.00 12 VAL A CA 6
ATOM 8987 C C . VAL A 1 12 ? -7.355 -13.588 -0.944 1.00 0.00 12 VAL A C 6
ATOM 8988 O O . VAL A 1 12 ? -8.190 -12.815 -1.482 1.00 0.00 12 VAL A O 6
ATOM 9001 N N . ASP A 1 13 ? -7.240 -13.652 0.396 1.00 0.00 13 ASP A N 6
ATOM 9002 C CA . ASP A 1 13 ? -7.867 -12.712 1.320 1.00 0.00 13 ASP A CA 6
ATOM 9003 C C . ASP A 1 13 ? -7.601 -11.146 1.035 1.00 0.00 13 ASP A C 6
ATOM 9004 O O . ASP A 1 13 ? -8.481 -10.349 1.054 1.00 0.00 13 ASP A O 6
ATOM 9014 N N . THR A 1 14 ? -6.343 -10.757 0.675 1.00 0.00 14 THR A N 6
ATOM 9015 C CA . THR A 1 14 ? -6.005 -9.461 0.087 1.00 0.00 14 THR A CA 6
ATOM 9016 C C . THR A 1 14 ? -6.639 -9.140 -1.295 1.00 0.00 14 THR A C 6
ATOM 9017 O O . THR A 1 14 ? -7.109 -8.040 -1.596 1.00 0.00 14 THR A O 6
ATOM 9028 N N . TRP A 1 15 ? -6.734 -10.130 -2.167 1.00 0.00 15 TRP A N 6
ATOM 9029 C CA . TRP A 1 15 ? -7.416 -10.009 -3.473 1.00 0.00 15 TRP A CA 6
ATOM 9030 C C . TRP A 1 15 ? -8.879 -9.448 -3.397 1.00 0.00 15 TRP A C 6
ATOM 9031 O O . TRP A 1 15 ? -9.183 -8.441 -4.020 1.00 0.00 15 TRP A O 6
ATOM 9052 N N . LYS A 1 16 ? -9.665 -10.065 -2.494 1.00 0.00 16 LYS A N 6
ATOM 9053 C CA . LYS A 1 16 ? -10.946 -9.493 -2.047 1.00 0.00 16 LYS A CA 6
ATOM 9054 C C . LYS A 1 16 ? -10.887 -8.068 -1.391 1.00 0.00 16 LYS A C 6
ATOM 9055 O O . LYS A 1 16 ? -11.712 -7.190 -1.704 1.00 0.00 16 LYS A O 6
ATOM 9073 N N . GLU A 1 17 ? -9.971 -7.863 -0.460 1.00 0.00 17 GLU A N 6
ATOM 9074 C CA . GLU A 1 17 ? -9.685 -6.543 0.199 1.00 0.00 17 GLU A CA 6
ATOM 9075 C C . GLU A 1 17 ? -9.254 -5.301 -0.746 1.00 0.00 17 GLU A C 6
ATOM 9076 O O . GLU A 1 17 ? -9.975 -4.277 -0.907 1.00 0.00 17 GLU A O 6
ATOM 9089 N N . HIS A 1 18 ? -8.117 -5.421 -1.375 1.00 0.00 18 HIS A N 6
ATOM 9090 C CA . HIS A 1 18 ? -7.615 -4.428 -2.366 1.00 0.00 18 HIS A CA 6
ATOM 9091 C C . HIS A 1 18 ? -8.620 -3.928 -3.493 1.00 0.00 18 HIS A C 6
ATOM 9092 O O . HIS A 1 18 ? -9.068 -2.774 -3.556 1.00 0.00 18 HIS A O 6
ATOM 9106 N N . PHE A 1 19 ? -8.998 -4.922 -4.340 1.00 0.00 19 PHE A N 6
ATOM 9107 C CA . PHE A 1 19 ? -9.914 -4.691 -5.468 1.00 0.00 19 PHE A CA 6
ATOM 9108 C C . PHE A 1 19 ? -11.367 -4.015 -5.228 1.00 0.00 19 PHE A C 6
ATOM 9109 O O . PHE A 1 19 ? -11.733 -2.947 -5.701 1.00 0.00 19 PHE A O 6
ATOM 9126 N N . GLU A 1 20 ? -12.121 -4.707 -4.404 1.00 0.00 20 GLU A N 6
ATOM 9127 C CA . GLU A 1 20 ? -13.443 -4.212 -3.908 1.00 0.00 20 GLU A CA 6
ATOM 9128 C C . GLU A 1 20 ? -13.434 -2.865 -3.125 1.00 0.00 20 GLU A C 6
ATOM 9129 O O . GLU A 1 20 ? -14.415 -2.116 -3.312 1.00 0.00 20 GLU A O 6
ATOM 9142 N N . LYS A 1 21 ? -12.490 -2.573 -2.208 1.00 0.00 21 LYS A N 6
ATOM 9143 C CA . LYS A 1 21 ? -12.304 -1.271 -1.585 1.00 0.00 21 LYS A CA 6
ATOM 9144 C C . LYS A 1 21 ? -11.908 -0.167 -2.640 1.00 0.00 21 LYS A C 6
ATOM 9145 O O . LYS A 1 21 ? -12.556 0.869 -2.796 1.00 0.00 21 LYS A O 6
ATOM 9163 N N . GLY A 1 22 ? -10.770 -0.347 -3.259 1.00 0.00 22 GLY A N 6
ATOM 9164 C CA . GLY A 1 22 ? -10.192 0.610 -4.269 1.00 0.00 22 GLY A CA 6
ATOM 9165 C C . GLY A 1 22 ? -11.162 1.038 -5.425 1.00 0.00 22 GLY A C 6
ATOM 9166 O O . GLY A 1 22 ? -11.774 2.137 -5.336 1.00 0.00 22 GLY A O 6
ATOM 9170 N N . LYS A 1 23 ? -11.332 0.082 -6.360 1.00 0.00 23 LYS A N 6
ATOM 9171 C CA . LYS A 1 23 ? -12.445 0.005 -7.343 1.00 0.00 23 LYS A CA 6
ATOM 9172 C C . LYS A 1 23 ? -13.717 -0.611 -6.551 1.00 0.00 23 LYS A C 6
ATOM 9173 O O . LYS A 1 23 ? -14.089 -1.784 -6.594 1.00 0.00 23 LYS A O 6
ATOM 9191 N N . GLY A 1 24 ? -14.457 0.334 -6.032 1.00 0.00 24 GLY A N 6
ATOM 9192 C CA . GLY A 1 24 ? -15.840 0.105 -5.591 1.00 0.00 24 GLY A CA 6
ATOM 9193 C C . GLY A 1 24 ? -16.479 1.037 -4.552 1.00 0.00 24 GLY A C 6
ATOM 9194 O O . GLY A 1 24 ? -17.754 1.240 -4.480 1.00 0.00 24 GLY A O 6
ATOM 9198 N N . SER A 1 25 ? -15.552 1.543 -3.732 1.00 0.00 25 SER A N 6
ATOM 9199 C CA . SER A 1 25 ? -15.756 2.443 -2.550 1.00 0.00 25 SER A CA 6
ATOM 9200 C C . SER A 1 25 ? -14.994 3.727 -2.857 1.00 0.00 25 SER A C 6
ATOM 9201 O O . SER A 1 25 ? -13.776 3.770 -3.215 1.00 0.00 25 SER A O 6
ATOM 9209 N N . GLN A 1 26 ? -15.688 4.835 -2.498 1.00 0.00 26 GLN A N 6
ATOM 9210 C CA . GLN A 1 26 ? -15.148 6.194 -2.459 1.00 0.00 26 GLN A CA 6
ATOM 9211 C C . GLN A 1 26 ? -13.985 6.434 -1.398 1.00 0.00 26 GLN A C 6
ATOM 9212 O O . GLN A 1 26 ? -14.171 7.093 -0.400 1.00 0.00 26 GLN A O 6
ATOM 9226 N N . LYS A 1 27 ? -12.825 5.936 -1.728 1.00 0.00 27 LYS A N 6
ATOM 9227 C CA . LYS A 1 27 ? -11.593 5.930 -0.893 1.00 0.00 27 LYS A CA 6
ATOM 9228 C C . LYS A 1 27 ? -10.345 5.758 -1.790 1.00 0.00 27 LYS A C 6
ATOM 9229 O O . LYS A 1 27 ? -10.367 5.052 -2.854 1.00 0.00 27 LYS A O 6
ATOM 9247 N N . LEU A 1 28 ? -9.229 6.254 -1.295 1.00 0.00 28 LEU A N 6
ATOM 9248 C CA . LEU A 1 28 ? -7.886 5.898 -1.705 1.00 0.00 28 LEU A CA 6
ATOM 9249 C C . LEU A 1 28 ? -7.491 4.657 -0.881 1.00 0.00 28 LEU A C 6
ATOM 9250 O O . LEU A 1 28 ? -7.937 4.387 0.243 1.00 0.00 28 LEU A O 6
ATOM 9266 N N . ILE A 1 29 ? -6.567 3.836 -1.450 1.00 0.00 29 ILE A N 6
ATOM 9267 C CA . ILE A 1 29 ? -6.027 2.606 -0.855 1.00 0.00 29 ILE A CA 6
ATOM 9268 C C . ILE A 1 29 ? -4.553 2.551 -1.464 1.00 0.00 29 ILE A C 6
ATOM 9269 O O . ILE A 1 29 ? -4.212 2.935 -2.598 1.00 0.00 29 ILE A O 6
ATOM 9285 N N . VAL A 1 30 ? -3.668 2.194 -0.520 1.00 0.00 30 VAL A N 6
ATOM 9286 C CA . VAL A 1 30 ? -2.190 2.398 -0.613 1.00 0.00 30 VAL A CA 6
ATOM 9287 C C . VAL A 1 30 ? -1.546 1.091 -0.052 1.00 0.00 30 VAL A C 6
ATOM 9288 O O . VAL A 1 30 ? -1.815 0.710 1.100 1.00 0.00 30 VAL A O 6
ATOM 9301 N N . VAL A 1 31 ? -0.561 0.504 -0.774 1.00 0.00 31 VAL A N 6
ATOM 9302 C CA . VAL A 1 31 ? -0.193 -0.917 -0.629 1.00 0.00 31 VAL A CA 6
ATOM 9303 C C . VAL A 1 31 ? 1.312 -1.183 -0.956 1.00 0.00 31 VAL A C 6
ATOM 9304 O O . VAL A 1 31 ? 1.794 -1.077 -2.102 1.00 0.00 31 VAL A O 6
ATOM 9317 N N . ASP A 1 32 ? 2.029 -1.572 0.091 1.00 0.00 32 ASP A N 6
ATOM 9318 C CA . ASP A 1 32 ? 3.397 -2.069 0.145 1.00 0.00 32 ASP A CA 6
ATOM 9319 C C . ASP A 1 32 ? 3.511 -3.553 -0.316 1.00 0.00 32 ASP A C 6
ATOM 9320 O O . ASP A 1 32 ? 2.781 -4.456 0.039 1.00 0.00 32 ASP A O 6
ATOM 9330 N N . PHE A 1 33 ? 4.571 -3.676 -1.207 1.00 0.00 33 PHE A N 6
ATOM 9331 C CA . PHE A 1 33 ? 5.149 -4.875 -1.733 1.00 0.00 33 PHE A CA 6
ATOM 9332 C C . PHE A 1 33 ? 6.577 -4.892 -1.136 1.00 0.00 33 PHE A C 6
ATOM 9333 O O . PHE A 1 33 ? 7.404 -4.012 -1.548 1.00 0.00 33 PHE A O 6
ATOM 9350 N N . THR A 1 34 ? 6.769 -5.829 -0.237 1.00 0.00 34 THR A N 6
ATOM 9351 C CA . THR A 1 34 ? 7.985 -5.958 0.636 1.00 0.00 34 THR A CA 6
ATOM 9352 C C . THR A 1 34 ? 7.973 -7.481 0.922 1.00 0.00 34 THR A C 6
ATOM 9353 O O . THR A 1 34 ? 7.030 -8.087 1.445 1.00 0.00 34 THR A O 6
ATOM 9364 N N . ALA A 1 35 ? 9.195 -7.968 0.804 1.00 0.00 35 ALA A N 6
ATOM 9365 C CA . ALA A 1 35 ? 9.605 -9.073 1.538 1.00 0.00 35 ALA A CA 6
ATOM 9366 C C . ALA A 1 35 ? 9.883 -8.854 3.020 1.00 0.00 35 ALA A C 6
ATOM 9367 O O . ALA A 1 35 ? 10.204 -7.724 3.358 1.00 0.00 35 ALA A O 6
ATOM 9374 N N . SER A 1 36 ? 9.746 -9.931 3.850 1.00 0.00 36 SER A N 6
ATOM 9375 C CA . SER A 1 36 ? 10.332 -9.960 5.222 1.00 0.00 36 SER A CA 6
ATOM 9376 C C . SER A 1 36 ? 11.833 -9.695 5.299 1.00 0.00 36 SER A C 6
ATOM 9377 O O . SER A 1 36 ? 12.291 -8.897 6.128 1.00 0.00 36 SER A O 6
ATOM 9385 N N . TRP A 1 37 ? 12.629 -10.320 4.385 1.00 0.00 37 TRP A N 6
ATOM 9386 C CA . TRP A 1 37 ? 14.082 -9.977 4.073 1.00 0.00 37 TRP A CA 6
ATOM 9387 C C . TRP A 1 37 ? 14.347 -8.508 3.484 1.00 0.00 37 TRP A C 6
ATOM 9388 O O . TRP A 1 37 ? 15.035 -8.171 2.497 1.00 0.00 37 TRP A O 6
ATOM 9409 N N . CYS A 1 38 ? 13.925 -7.518 4.323 1.00 0.00 38 CYS A N 6
ATOM 9410 C CA . CYS A 1 38 ? 14.041 -6.051 4.104 1.00 0.00 38 CYS A CA 6
ATOM 9411 C C . CYS A 1 38 ? 14.069 -5.322 5.480 1.00 0.00 38 CYS A C 6
ATOM 9412 O O . CYS A 1 38 ? 13.000 -4.850 5.929 1.00 0.00 38 CYS A O 6
ATOM 9420 N N . PRO A 1 39 ? 15.207 -5.227 6.230 1.00 0.00 39 PRO A N 6
ATOM 9421 C CA . PRO A 1 39 ? 15.388 -4.237 7.298 1.00 0.00 39 PRO A CA 6
ATOM 9422 C C . PRO A 1 39 ? 15.025 -2.675 7.076 1.00 0.00 39 PRO A C 6
ATOM 9423 O O . PRO A 1 39 ? 14.412 -2.059 7.944 1.00 0.00 39 PRO A O 6
ATOM 9434 N N . PRO A 1 40 ? 15.244 -2.069 5.868 1.00 0.00 40 PRO A N 6
ATOM 9435 C CA . PRO A 1 40 ? 14.578 -0.845 5.408 1.00 0.00 40 PRO A CA 6
ATOM 9436 C C . PRO A 1 40 ? 12.997 -0.747 5.399 1.00 0.00 40 PRO A C 6
ATOM 9437 O O . PRO A 1 40 ? 12.407 0.284 5.709 1.00 0.00 40 PRO A O 6
ATOM 9448 N N . CYS A 1 41 ? 12.337 -1.838 5.066 1.00 0.00 41 CYS A N 6
ATOM 9449 C CA . CYS A 1 41 ? 10.924 -2.088 5.342 1.00 0.00 41 CYS A CA 6
ATOM 9450 C C . CYS A 1 41 ? 10.458 -2.471 6.816 1.00 0.00 41 CYS A C 6
ATOM 9451 O O . CYS A 1 41 ? 9.298 -2.204 7.169 1.00 0.00 41 CYS A O 6
ATOM 9459 N N . LYS A 1 42 ? 11.309 -3.087 7.588 1.00 0.00 42 LYS A N 6
ATOM 9460 C CA . LYS A 1 42 ? 11.095 -3.233 9.044 1.00 0.00 42 LYS A CA 6
ATOM 9461 C C . LYS A 1 42 ? 10.980 -1.876 9.830 1.00 0.00 42 LYS A C 6
ATOM 9462 O O . LYS A 1 42 ? 10.169 -1.780 10.752 1.00 0.00 42 LYS A O 6
ATOM 9480 N N . MET A 1 43 ? 11.786 -0.816 9.499 1.00 0.00 43 MET A N 6
ATOM 9481 C CA . MET A 1 43 ? 11.398 0.657 9.751 1.00 0.00 43 MET A CA 6
ATOM 9482 C C . MET A 1 43 ? 10.082 1.254 9.052 1.00 0.00 43 MET A C 6
ATOM 9483 O O . MET A 1 43 ? 9.242 1.894 9.687 1.00 0.00 43 MET A O 6
ATOM 9497 N N . ILE A 1 44 ? 9.927 1.021 7.743 1.00 0.00 44 ILE A N 6
ATOM 9498 C CA . ILE A 1 44 ? 8.793 1.435 6.881 1.00 0.00 44 ILE A CA 6
ATOM 9499 C C . ILE A 1 44 ? 7.299 1.081 7.221 1.00 0.00 44 ILE A C 6
ATOM 9500 O O . ILE A 1 44 ? 6.377 1.958 7.055 1.00 0.00 44 ILE A O 6
ATOM 9516 N N . ALA A 1 45 ? 7.016 -0.194 7.670 1.00 0.00 45 ALA A N 6
ATOM 9517 C CA . ALA A 1 45 ? 5.716 -0.582 8.283 1.00 0.00 45 ALA A CA 6
ATOM 9518 C C . ALA A 1 45 ? 5.338 0.259 9.512 1.00 0.00 45 ALA A C 6
ATOM 9519 O O . ALA A 1 45 ? 4.212 0.822 9.527 1.00 0.00 45 ALA A O 6
ATOM 9526 N N . PRO A 1 46 ? 6.155 0.422 10.572 1.00 0.00 46 PRO A N 6
ATOM 9527 C CA . PRO A 1 46 ? 6.008 1.523 11.566 1.00 0.00 46 PRO A CA 6
ATOM 9528 C C . PRO A 1 46 ? 5.779 3.004 11.109 1.00 0.00 46 PRO A C 6
ATOM 9529 O O . PRO A 1 46 ? 4.882 3.691 11.635 1.00 0.00 46 PRO A O 6
ATOM 9540 N N . ILE A 1 47 ? 6.458 3.544 10.066 1.00 0.00 47 ILE A N 6
ATOM 9541 C CA . ILE A 1 47 ? 6.116 4.815 9.322 1.00 0.00 47 ILE A CA 6
ATOM 9542 C C . ILE A 1 47 ? 4.713 4.806 8.692 1.00 0.00 47 ILE A C 6
ATOM 9543 O O . ILE A 1 47 ? 3.878 5.648 9.092 1.00 0.00 47 ILE A O 6
ATOM 9559 N N . PHE A 1 48 ? 4.432 3.883 7.791 1.00 0.00 48 PHE A N 6
ATOM 9560 C CA . PHE A 1 48 ? 3.067 3.594 7.291 1.00 0.00 48 PHE A CA 6
ATOM 9561 C C . PHE A 1 48 ? 1.932 3.495 8.348 1.00 0.00 48 PHE A C 6
ATOM 9562 O O . PHE A 1 48 ? 0.778 3.773 8.020 1.00 0.00 48 PHE A O 6
ATOM 9579 N N . ALA A 1 49 ? 2.144 3.019 9.556 1.00 0.00 49 ALA A N 6
ATOM 9580 C CA . ALA A 1 49 ? 1.245 3.117 10.710 1.00 0.00 49 ALA A CA 6
ATOM 9581 C C . ALA A 1 49 ? 1.051 4.581 11.291 1.00 0.00 49 ALA A C 6
ATOM 9582 O O . ALA A 1 49 ? -0.065 5.018 11.513 1.00 0.00 49 ALA A O 6
ATOM 9589 N N . GLU A 1 50 ? 2.145 5.243 11.566 1.00 0.00 50 GLU A N 6
ATOM 9590 C CA . GLU A 1 50 ? 2.110 6.713 11.944 1.00 0.00 50 GLU A CA 6
ATOM 9591 C C . GLU A 1 50 ? 1.409 7.643 10.945 1.00 0.00 50 GLU A C 6
ATOM 9592 O O . GLU A 1 50 ? 0.386 8.219 11.363 1.00 0.00 50 GLU A O 6
ATOM 9605 N N . LEU A 1 51 ? 1.762 7.589 9.572 1.00 0.00 51 LEU A N 6
ATOM 9606 C CA . LEU A 1 51 ? 1.004 8.120 8.485 1.00 0.00 51 LEU A CA 6
ATOM 9607 C C . LEU A 1 51 ? -0.544 7.604 8.376 1.00 0.00 51 LEU A C 6
ATOM 9608 O O . LEU A 1 51 ? -1.422 8.415 8.114 1.00 0.00 51 LEU A O 6
ATOM 9624 N N . ALA A 1 52 ? -0.878 6.296 8.536 1.00 0.00 52 ALA A N 6
ATOM 9625 C CA . ALA A 1 52 ? -2.305 5.814 8.618 1.00 0.00 52 ALA A CA 6
ATOM 9626 C C . ALA A 1 52 ? -3.229 6.499 9.754 1.00 0.00 52 ALA A C 6
ATOM 9627 O O . ALA A 1 52 ? -4.383 6.750 9.450 1.00 0.00 52 ALA A O 6
ATOM 9634 N N . LYS A 1 53 ? -2.631 6.637 10.950 1.00 0.00 53 LYS A N 6
ATOM 9635 C CA . LYS A 1 53 ? -3.177 7.486 12.053 1.00 0.00 53 LYS A CA 6
ATOM 9636 C C . LYS A 1 53 ? -3.408 9.064 11.726 1.00 0.00 53 LYS A C 6
ATOM 9637 O O . LYS A 1 53 ? -4.290 9.760 12.235 1.00 0.00 53 LYS A O 6
ATOM 9655 N N . LYS A 1 54 ? -2.503 9.631 10.913 1.00 0.00 54 LYS A N 6
ATOM 9656 C CA . LYS A 1 54 ? -2.570 11.016 10.349 1.00 0.00 54 LYS A CA 6
ATOM 9657 C C . LYS A 1 54 ? -3.798 11.278 9.387 1.00 0.00 54 LYS A C 6
ATOM 9658 O O . LYS A 1 54 ? -4.327 12.394 9.464 1.00 0.00 54 LYS A O 6
ATOM 9676 N N . PHE A 1 55 ? -4.128 10.267 8.501 1.00 0.00 55 PHE A N 6
ATOM 9677 C CA . PHE A 1 55 ? -4.674 10.410 7.169 1.00 0.00 55 PHE A CA 6
ATOM 9678 C C . PHE A 1 55 ? -5.920 9.394 7.095 1.00 0.00 55 PHE A C 6
ATOM 9679 O O . PHE A 1 55 ? -5.829 8.286 6.548 1.00 0.00 55 PHE A O 6
ATOM 9696 N N . PRO A 1 56 ? -7.129 9.799 7.639 1.00 0.00 56 PRO A N 6
ATOM 9697 C CA . PRO A 1 56 ? -8.356 9.035 7.621 1.00 0.00 56 PRO A CA 6
ATOM 9698 C C . PRO A 1 56 ? -8.999 8.529 6.300 1.00 0.00 56 PRO A C 6
ATOM 9699 O O . PRO A 1 56 ? -9.628 7.489 6.390 1.00 0.00 56 PRO A O 6
ATOM 9710 N N . ASN A 1 57 ? -9.006 9.251 5.180 1.00 0.00 57 ASN A N 6
ATOM 9711 C CA . ASN A 1 57 ? -9.613 8.883 3.875 1.00 0.00 57 ASN A CA 6
ATOM 9712 C C . ASN A 1 57 ? -9.143 7.525 3.158 1.00 0.00 57 ASN A C 6
ATOM 9713 O O . ASN A 1 57 ? -9.457 7.382 1.952 1.00 0.00 57 ASN A O 6
ATOM 9724 N N . VAL A 1 58 ? -8.245 6.778 3.778 1.00 0.00 58 VAL A N 6
ATOM 9725 C CA . VAL A 1 58 ? -7.282 5.864 3.153 1.00 0.00 58 VAL A CA 6
ATOM 9726 C C . VAL A 1 58 ? -7.052 4.507 3.906 1.00 0.00 58 VAL A C 6
ATOM 9727 O O . VAL A 1 58 ? -6.389 4.398 4.945 1.00 0.00 58 VAL A O 6
ATOM 9740 N N . THR A 1 59 ? -7.511 3.400 3.336 1.00 0.00 59 THR A N 6
ATOM 9741 C CA . THR A 1 59 ? -7.088 2.027 3.666 1.00 0.00 59 THR A CA 6
ATOM 9742 C C . THR A 1 59 ? -5.618 1.739 3.334 1.00 0.00 59 THR A C 6
ATOM 9743 O O . THR A 1 59 ? -5.019 2.302 2.409 1.00 0.00 59 THR A O 6
ATOM 9754 N N . PHE A 1 60 ? -4.928 0.956 4.154 1.00 0.00 60 PHE A N 6
ATOM 9755 C CA . PHE A 1 60 ? -3.501 0.706 4.189 1.00 0.00 60 PHE A CA 6
ATOM 9756 C C . PHE A 1 60 ? -3.338 -0.778 4.438 1.00 0.00 60 PHE A C 6
ATOM 9757 O O . PHE A 1 60 ? -3.919 -1.452 5.302 1.00 0.00 60 PHE A O 6
ATOM 9774 N N . LEU A 1 61 ? -2.500 -1.409 3.572 1.00 0.00 61 LEU A N 6
ATOM 9775 C CA . LEU A 1 61 ? -2.318 -2.849 3.486 1.00 0.00 61 LEU A CA 6
ATOM 9776 C C . LEU A 1 61 ? -0.903 -3.131 2.968 1.00 0.00 61 LEU A C 6
ATOM 9777 O O . LEU A 1 61 ? -0.206 -2.305 2.399 1.00 0.00 61 LEU A O 6
ATOM 9793 N N . LYS A 1 62 ? -0.380 -4.311 3.272 1.00 0.00 62 LYS A N 6
ATOM 9794 C CA . LYS A 1 62 ? 1.104 -4.651 3.161 1.00 0.00 62 LYS A CA 6
ATOM 9795 C C . LYS A 1 62 ? 1.179 -6.194 2.818 1.00 0.00 62 LYS A C 6
ATOM 9796 O O . LYS A 1 62 ? 0.889 -7.045 3.680 1.00 0.00 62 LYS A O 6
ATOM 9814 N N . VAL A 1 63 ? 1.676 -6.411 1.598 1.00 0.00 63 VAL A N 6
ATOM 9815 C CA . VAL A 1 63 ? 1.794 -7.625 0.913 1.00 0.00 63 VAL A CA 6
ATOM 9816 C C . VAL A 1 63 ? 3.256 -8.255 1.207 1.00 0.00 63 VAL A C 6
ATOM 9817 O O . VAL A 1 63 ? 4.286 -7.735 0.737 1.00 0.00 63 VAL A O 6
ATOM 9830 N N . ASP A 1 64 ? 3.315 -9.372 1.983 1.00 0.00 64 ASP A N 6
ATOM 9831 C CA . ASP A 1 64 ? 4.455 -10.277 2.091 1.00 0.00 64 ASP A CA 6
ATOM 9832 C C . ASP A 1 64 ? 4.484 -11.001 0.684 1.00 0.00 64 ASP A C 6
ATOM 9833 O O . ASP A 1 64 ? 3.601 -11.812 0.379 1.00 0.00 64 ASP A O 6
ATOM 9843 N N . VAL A 1 65 ? 5.377 -10.496 -0.170 1.00 0.00 65 VAL A N 6
ATOM 9844 C CA . VAL A 1 65 ? 5.705 -11.012 -1.559 1.00 0.00 65 VAL A CA 6
ATOM 9845 C C . VAL A 1 65 ? 6.110 -12.477 -1.839 1.00 0.00 65 VAL A C 6
ATOM 9846 O O . VAL A 1 65 ? 5.767 -12.967 -2.935 1.00 0.00 65 VAL A O 6
ATOM 9859 N N . ASP A 1 66 ? 6.751 -13.124 -0.867 1.00 0.00 66 ASP A N 6
ATOM 9860 C CA . ASP A 1 66 ? 7.002 -14.558 -0.973 1.00 0.00 66 ASP A CA 6
ATOM 9861 C C . ASP A 1 66 ? 5.772 -15.481 -1.305 1.00 0.00 66 ASP A C 6
ATOM 9862 O O . ASP A 1 66 ? 5.810 -16.217 -2.274 1.00 0.00 66 ASP A O 6
ATOM 9872 N N . GLU A 1 67 ? 4.670 -15.233 -0.650 1.00 0.00 67 GLU A N 6
ATOM 9873 C CA . GLU A 1 67 ? 3.332 -15.716 -1.060 1.00 0.00 67 GLU A CA 6
ATOM 9874 C C . GLU A 1 67 ? 2.724 -15.306 -2.510 1.00 0.00 67 GLU A C 6
ATOM 9875 O O . GLU A 1 67 ? 2.185 -16.110 -3.288 1.00 0.00 67 GLU A O 6
ATOM 9888 N N . LEU A 1 68 ? 2.907 -14.009 -2.890 1.00 0.00 68 LEU A N 6
ATOM 9889 C CA . LEU A 1 68 ? 2.030 -13.260 -3.813 1.00 0.00 68 LEU A CA 6
ATOM 9890 C C . LEU A 1 68 ? 2.943 -12.330 -4.811 1.00 0.00 68 LEU A C 6
ATOM 9891 O O . LEU A 1 68 ? 2.763 -11.117 -5.021 1.00 0.00 68 LEU A O 6
ATOM 9907 N N . LYS A 1 69 ? 3.904 -12.978 -5.439 1.00 0.00 69 LYS A N 6
ATOM 9908 C CA . LYS A 1 69 ? 4.793 -12.466 -6.509 1.00 0.00 69 LYS A CA 6
ATOM 9909 C C . LYS A 1 69 ? 4.235 -12.326 -7.912 1.00 0.00 69 LYS A C 6
ATOM 9910 O O . LYS A 1 69 ? 4.690 -11.345 -8.543 1.00 0.00 69 LYS A O 6
ATOM 9928 N N . ALA A 1 70 ? 3.444 -13.323 -8.361 1.00 0.00 70 ALA A N 6
ATOM 9929 C CA . ALA A 1 70 ? 2.684 -13.315 -9.652 1.00 0.00 70 ALA A CA 6
ATOM 9930 C C . ALA A 1 70 ? 1.790 -12.098 -9.870 1.00 0.00 70 ALA A C 6
ATOM 9931 O O . ALA A 1 70 ? 2.031 -11.365 -10.850 1.00 0.00 70 ALA A O 6
ATOM 9938 N N . VAL A 1 71 ? 0.880 -11.912 -8.895 1.00 0.00 71 VAL A N 6
ATOM 9939 C CA . VAL A 1 71 ? 0.164 -10.613 -8.711 1.00 0.00 71 VAL A CA 6
ATOM 9940 C C . VAL A 1 71 ? 0.913 -9.223 -8.453 1.00 0.00 71 VAL A C 6
ATOM 9941 O O . VAL A 1 71 ? 0.560 -8.275 -9.190 1.00 0.00 71 VAL A O 6
ATOM 9954 N N . ALA A 1 72 ? 1.836 -9.128 -7.510 1.00 0.00 72 ALA A N 6
ATOM 9955 C CA . ALA A 1 72 ? 2.783 -8.022 -7.451 1.00 0.00 72 ALA A CA 6
ATOM 9956 C C . ALA A 1 72 ? 3.382 -7.538 -8.761 1.00 0.00 72 ALA A C 6
ATOM 9957 O O . ALA A 1 72 ? 3.207 -6.410 -9.181 1.00 0.00 72 ALA A O 6
ATOM 9964 N N . GLU A 1 73 ? 3.986 -8.474 -9.465 1.00 0.00 73 GLU A N 6
ATOM 9965 C CA . GLU A 1 73 ? 4.316 -8.261 -10.896 1.00 0.00 73 GLU A CA 6
ATOM 9966 C C . GLU A 1 73 ? 3.214 -7.682 -11.816 1.00 0.00 73 GLU A C 6
ATOM 9967 O O . GLU A 1 73 ? 3.488 -6.563 -12.248 1.00 0.00 73 GLU A O 6
ATOM 9980 N N . GLU A 1 74 ? 1.992 -8.309 -11.889 1.00 0.00 74 GLU A N 6
ATOM 9981 C CA . GLU A 1 74 ? 0.778 -7.836 -12.654 1.00 0.00 74 GLU A CA 6
ATOM 9982 C C . GLU A 1 74 ? 0.336 -6.380 -12.470 1.00 0.00 74 GLU A C 6
ATOM 9983 O O . GLU A 1 74 ? -0.139 -5.822 -13.474 1.00 0.00 74 GLU A O 6
ATOM 9996 N N . TRP A 1 75 ? 0.140 -5.797 -11.238 1.00 0.00 75 TRP A N 6
ATOM 9997 C CA . TRP A 1 75 ? 0.017 -4.372 -11.063 1.00 0.00 75 TRP A CA 6
ATOM 9998 C C . TRP A 1 75 ? 1.225 -3.544 -11.551 1.00 0.00 75 TRP A C 6
ATOM 9999 O O . TRP A 1 75 ? 0.902 -2.556 -12.181 1.00 0.00 75 TRP A O 6
ATOM 10020 N N . ASN A 1 76 ? 2.473 -3.812 -11.221 1.00 0.00 76 ASN A N 6
ATOM 10021 C CA . ASN A 1 76 ? 3.704 -3.493 -11.970 1.00 0.00 76 ASN A CA 6
ATOM 10022 C C . ASN A 1 76 ? 4.891 -3.485 -10.899 1.00 0.00 76 ASN A C 6
ATOM 10023 O O . ASN A 1 76 ? 5.195 -2.402 -10.385 1.00 0.00 76 ASN A O 6
ATOM 10034 N N . VAL A 1 77 ? 5.523 -4.621 -10.529 1.00 0.00 77 VAL A N 6
ATOM 10035 C CA . VAL A 1 77 ? 6.381 -4.755 -9.347 1.00 0.00 77 VAL A CA 6
ATOM 10036 C C . VAL A 1 77 ? 7.420 -5.867 -9.718 1.00 0.00 77 VAL A C 6
ATOM 10037 O O . VAL A 1 77 ? 7.212 -7.021 -9.539 1.00 0.00 77 VAL A O 6
ATOM 10050 N N . GLU A 1 78 ? 8.576 -5.498 -10.209 1.00 0.00 78 GLU A N 6
ATOM 10051 C CA . GLU A 1 78 ? 9.888 -6.260 -10.375 1.00 0.00 78 GLU A CA 6
ATOM 10052 C C . GLU A 1 78 ? 10.829 -6.135 -9.116 1.00 0.00 78 GLU A C 6
ATOM 10053 O O . GLU A 1 78 ? 11.942 -6.731 -9.230 1.00 0.00 78 GLU A O 6
ATOM 10066 N N . ALA A 1 79 ? 10.484 -5.323 -8.118 1.00 0.00 79 ALA A N 6
ATOM 10067 C CA . ALA A 1 79 ? 11.451 -4.676 -7.216 1.00 0.00 79 ALA A CA 6
ATOM 10068 C C . ALA A 1 79 ? 10.931 -4.505 -5.708 1.00 0.00 79 ALA A C 6
ATOM 10069 O O . ALA A 1 79 ? 9.920 -3.821 -5.462 1.00 0.00 79 ALA A O 6
ATOM 10076 N N . MET A 1 80 ? 11.821 -4.919 -4.795 1.00 0.00 80 MET A N 6
ATOM 10077 C CA . MET A 1 80 ? 11.879 -4.359 -3.392 1.00 0.00 80 MET A CA 6
ATOM 10078 C C . MET A 1 80 ? 12.410 -2.906 -3.383 1.00 0.00 80 MET A C 6
ATOM 10079 O O . MET A 1 80 ? 13.551 -2.767 -3.837 1.00 0.00 80 MET A O 6
ATOM 10093 N N . PRO A 1 81 ? 11.620 -1.769 -2.978 1.00 0.00 81 PRO A N 6
ATOM 10094 C CA . PRO A 1 81 ? 10.167 -1.948 -2.626 1.00 0.00 81 PRO A CA 6
ATOM 10095 C C . PRO A 1 81 ? 9.152 -0.777 -2.850 1.00 0.00 81 PRO A C 6
ATOM 10096 O O . PRO A 1 81 ? 9.204 0.439 -2.660 1.00 0.00 81 PRO A O 6
ATOM 10107 N N . THR A 1 82 ? 8.022 -1.263 -3.223 1.00 0.00 82 THR A N 6
ATOM 10108 C CA . THR A 1 82 ? 7.113 -0.688 -4.266 1.00 0.00 82 THR A CA 6
ATOM 10109 C C . THR A 1 82 ? 5.744 -0.542 -3.608 1.00 0.00 82 THR A C 6
ATOM 10110 O O . THR A 1 82 ? 5.194 -1.374 -2.808 1.00 0.00 82 THR A O 6
ATOM 10121 N N . PHE A 1 83 ? 5.252 0.635 -3.912 1.00 0.00 83 PHE A N 6
ATOM 10122 C CA . PHE A 1 83 ? 4.094 1.321 -3.252 1.00 0.00 83 PHE A CA 6
ATOM 10123 C C . PHE A 1 83 ? 3.127 1.860 -4.359 1.00 0.00 83 PHE A C 6
ATOM 10124 O O . PHE A 1 83 ? 3.446 2.777 -5.094 1.00 0.00 83 PHE A O 6
ATOM 10141 N N . ILE A 1 84 ? 2.014 1.214 -4.518 1.00 0.00 84 ILE A N 6
ATOM 10142 C CA . ILE A 1 84 ? 0.954 1.305 -5.528 1.00 0.00 84 ILE A CA 6
ATOM 10143 C C . ILE A 1 84 ? -0.293 1.917 -4.814 1.00 0.00 84 ILE A C 6
ATOM 10144 O O . ILE A 1 84 ? -0.528 1.864 -3.615 1.00 0.00 84 ILE A O 6
ATOM 10160 N N . PHE A 1 85 ? -0.975 2.696 -5.716 1.00 0.00 85 PHE A N 6
ATOM 10161 C CA . PHE A 1 85 ? -1.931 3.774 -5.324 1.00 0.00 85 PHE A CA 6
ATOM 10162 C C . PHE A 1 85 ? -3.163 3.587 -6.298 1.00 0.00 85 PHE A C 6
ATOM 10163 O O . PHE A 1 85 ? -3.002 3.743 -7.539 1.00 0.00 85 PHE A O 6
ATOM 10180 N N . LEU A 1 86 ? -4.214 3.017 -5.636 1.00 0.00 86 LEU A N 6
ATOM 10181 C CA . LEU A 1 86 ? -5.389 2.445 -6.344 1.00 0.00 86 LEU A CA 6
ATOM 10182 C C . LEU A 1 86 ? -6.486 3.192 -5.476 1.00 0.00 86 LEU A C 6
ATOM 10183 O O . LEU A 1 86 ? -6.723 3.141 -4.283 1.00 0.00 86 LEU A O 6
ATOM 10199 N N . LYS A 1 87 ? -7.260 3.829 -6.327 1.00 0.00 87 LYS A N 6
ATOM 10200 C CA . LYS A 1 87 ? -8.428 4.691 -6.017 1.00 0.00 87 LYS A CA 6
ATOM 10201 C C . LYS A 1 87 ? -9.747 4.112 -6.637 1.00 0.00 87 LYS A C 6
ATOM 10202 O O . LYS A 1 87 ? -9.720 3.306 -7.588 1.00 0.00 87 LYS A O 6
ATOM 10220 N N . ASP A 1 88 ? -10.885 4.784 -6.237 1.00 0.00 88 ASP A N 6
ATOM 10221 C CA . ASP A 1 88 ? -12.047 4.907 -7.133 1.00 0.00 88 ASP A CA 6
ATOM 10222 C C . ASP A 1 88 ? -11.878 5.644 -8.572 1.00 0.00 88 ASP A C 6
ATOM 10223 O O . ASP A 1 88 ? -12.707 6.505 -8.916 1.00 0.00 88 ASP A O 6
ATOM 10233 N N . GLY A 1 89 ? -10.787 5.212 -9.266 1.00 0.00 89 GLY A N 6
ATOM 10234 C CA . GLY A 1 89 ? -10.368 5.695 -10.637 1.00 0.00 89 GLY A CA 6
ATOM 10235 C C . GLY A 1 89 ? -9.272 4.779 -11.271 1.00 0.00 89 GLY A C 6
ATOM 10236 O O . GLY A 1 89 ? -8.450 5.313 -12.000 1.00 0.00 89 GLY A O 6
ATOM 10240 N N . LYS A 1 90 ? -9.271 3.487 -10.963 1.00 0.00 90 LYS A N 6
ATOM 10241 C CA . LYS A 1 90 ? -8.130 2.607 -11.243 1.00 0.00 90 LYS A CA 6
ATOM 10242 C C . LYS A 1 90 ? -6.716 3.034 -10.531 1.00 0.00 90 LYS A C 6
ATOM 10243 O O . LYS A 1 90 ? -6.677 3.638 -9.488 1.00 0.00 90 LYS A O 6
ATOM 10261 N N . LEU A 1 91 ? -5.635 2.687 -11.162 1.00 0.00 91 LEU A N 6
ATOM 10262 C CA . LEU A 1 91 ? -4.249 3.003 -10.714 1.00 0.00 91 LEU A CA 6
ATOM 10263 C C . LEU A 1 91 ? -3.833 4.471 -10.879 1.00 0.00 91 LEU A C 6
ATOM 10264 O O . LEU A 1 91 ? -3.301 4.847 -11.919 1.00 0.00 91 LEU A O 6
ATOM 10280 N N . VAL A 1 92 ? -4.077 5.247 -9.877 1.00 0.00 92 VAL A N 6
ATOM 10281 C CA . VAL A 1 92 ? -3.583 6.644 -9.776 1.00 0.00 92 VAL A CA 6
ATOM 10282 C C . VAL A 1 92 ? -2.050 6.892 -9.708 1.00 0.00 92 VAL A C 6
ATOM 10283 O O . VAL A 1 92 ? -1.638 7.904 -10.292 1.00 0.00 92 VAL A O 6
ATOM 10296 N N . ASP A 1 93 ? -1.197 5.972 -9.164 1.00 0.00 93 ASP A N 6
ATOM 10297 C CA . ASP A 1 93 ? 0.276 6.150 -9.003 1.00 0.00 93 ASP A CA 6
ATOM 10298 C C . ASP A 1 93 ? 1.019 4.802 -8.681 1.00 0.00 93 ASP A C 6
ATOM 10299 O O . ASP A 1 93 ? 0.404 3.796 -8.385 1.00 0.00 93 ASP A O 6
ATOM 10309 N N . LYS A 1 94 ? 2.348 4.839 -8.726 1.00 0.00 94 LYS A N 6
ATOM 10310 C CA . LYS A 1 94 ? 3.260 3.740 -8.392 1.00 0.00 94 LYS A CA 6
ATOM 10311 C C . LYS A 1 94 ? 4.686 4.396 -8.253 1.00 0.00 94 LYS A C 6
ATOM 10312 O O . LYS A 1 94 ? 5.052 5.258 -9.021 1.00 0.00 94 LYS A O 6
ATOM 10330 N N . THR A 1 95 ? 5.382 4.097 -7.176 1.00 0.00 95 THR A N 6
ATOM 10331 C CA . THR A 1 95 ? 6.656 4.665 -6.703 1.00 0.00 95 THR A CA 6
ATOM 10332 C C . THR A 1 95 ? 7.379 3.392 -6.012 1.00 0.00 95 THR A C 6
ATOM 10333 O O . THR A 1 95 ? 6.810 2.351 -5.811 1.00 0.00 95 THR A O 6
ATOM 10344 N N . VAL A 1 96 ? 8.740 3.438 -5.888 1.00 0.00 96 VAL A N 6
ATOM 10345 C CA . VAL A 1 96 ? 9.572 2.245 -5.506 1.00 0.00 96 VAL A CA 6
ATOM 10346 C C . VAL A 1 96 ? 10.783 2.949 -4.759 1.00 0.00 96 VAL A C 6
ATOM 10347 O O . VAL A 1 96 ? 11.738 3.530 -5.407 1.00 0.00 96 VAL A O 6
ATOM 10360 N N . GLY A 1 97 ? 10.779 2.769 -3.378 1.00 0.00 97 GLY A N 6
ATOM 10361 C CA . GLY A 1 97 ? 11.848 3.219 -2.515 1.00 0.00 97 GLY A CA 6
ATOM 10362 C C . GLY A 1 97 ? 11.542 2.853 -1.080 1.00 0.00 97 GLY A C 6
ATOM 10363 O O . GLY A 1 97 ? 10.844 1.912 -0.788 1.00 0.00 97 GLY A O 6
ATOM 10367 N N . ALA A 1 98 ? 12.205 3.611 -0.188 1.00 0.00 98 ALA A N 6
ATOM 10368 C CA . ALA A 1 98 ? 12.033 3.438 1.291 1.00 0.00 98 ALA A CA 6
ATOM 10369 C C . ALA A 1 98 ? 12.713 4.713 1.896 1.00 0.00 98 ALA A C 6
ATOM 10370 O O . ALA A 1 98 ? 13.936 4.899 1.759 1.00 0.00 98 ALA A O 6
ATOM 10377 N N . ASP A 1 99 ? 11.891 5.577 2.597 1.00 0.00 99 ASP A N 6
ATOM 10378 C CA . ASP A 1 99 ? 12.268 6.867 3.221 1.00 0.00 99 ASP A CA 6
ATOM 10379 C C . ASP A 1 99 ? 11.148 7.255 4.299 1.00 0.00 99 ASP A C 6
ATOM 10380 O O . ASP A 1 99 ? 9.987 7.425 3.985 1.00 0.00 99 ASP A O 6
ATOM 10390 N N . LYS A 1 100 ? 11.589 7.432 5.554 1.00 0.00 100 LYS A N 6
ATOM 10391 C CA . LYS A 1 100 ? 10.716 7.984 6.619 1.00 0.00 100 LYS A CA 6
ATOM 10392 C C . LYS A 1 100 ? 9.754 9.293 6.398 1.00 0.00 100 LYS A C 6
ATOM 10393 O O . LYS A 1 100 ? 8.695 9.270 7.007 1.00 0.00 100 LYS A O 6
ATOM 10411 N N . ASP A 1 101 ? 10.173 10.241 5.594 1.00 0.00 101 ASP A N 6
ATOM 10412 C CA . ASP A 1 101 ? 9.608 11.546 5.221 1.00 0.00 101 ASP A CA 6
ATOM 10413 C C . ASP A 1 101 ? 8.988 11.602 3.789 1.00 0.00 101 ASP A C 6
ATOM 10414 O O . ASP A 1 101 ? 7.852 12.037 3.691 1.00 0.00 101 ASP A O 6
ATOM 10424 N N . GLY A 1 102 ? 9.733 11.078 2.796 1.00 0.00 102 GLY A N 6
ATOM 10425 C CA . GLY A 1 102 ? 9.295 10.900 1.397 1.00 0.00 102 GLY A CA 6
ATOM 10426 C C . GLY A 1 102 ? 7.937 10.209 1.147 1.00 0.00 102 GLY A C 6
ATOM 10427 O O . GLY A 1 102 ? 7.172 10.661 0.303 1.00 0.00 102 GLY A O 6
ATOM 10431 N N . LEU A 1 103 ? 7.660 9.136 1.859 1.00 0.00 103 LEU A N 6
ATOM 10432 C CA . LEU A 1 103 ? 6.356 8.396 1.925 1.00 0.00 103 LEU A CA 6
ATOM 10433 C C . LEU A 1 103 ? 5.214 9.319 2.499 1.00 0.00 103 LEU A C 6
ATOM 10434 O O . LEU A 1 103 ? 4.387 9.574 1.661 1.00 0.00 103 LEU A O 6
ATOM 10450 N N . PRO A 1 104 ? 5.232 9.880 3.731 1.00 0.00 104 PRO A N 6
ATOM 10451 C CA . PRO A 1 104 ? 4.280 10.884 4.206 1.00 0.00 104 PRO A CA 6
ATOM 10452 C C . PRO A 1 104 ? 3.963 12.062 3.159 1.00 0.00 104 PRO A C 6
ATOM 10453 O O . PRO A 1 104 ? 2.820 12.512 3.109 1.00 0.00 104 PRO A O 6
ATOM 10464 N N . THR A 1 105 ? 4.970 12.645 2.408 1.00 0.00 105 THR A N 6
ATOM 10465 C CA . THR A 1 105 ? 4.831 13.654 1.315 1.00 0.00 105 THR A CA 6
ATOM 10466 C C . THR A 1 105 ? 3.940 13.284 0.047 1.00 0.00 105 THR A C 6
ATOM 10467 O O . THR A 1 105 ? 3.149 14.097 -0.489 1.00 0.00 105 THR A O 6
ATOM 10478 N N . LEU A 1 106 ? 4.281 12.040 -0.383 1.00 0.00 106 LEU A N 6
ATOM 10479 C CA . LEU A 1 106 ? 3.661 11.318 -1.518 1.00 0.00 106 LEU A CA 6
ATOM 10480 C C . LEU A 1 106 ? 2.128 11.077 -1.327 1.00 0.00 106 LEU A C 6
ATOM 10481 O O . LEU A 1 106 ? 1.293 11.426 -2.118 1.00 0.00 106 LEU A O 6
ATOM 10497 N N . VAL A 1 107 ? 1.742 10.316 -0.249 1.00 0.00 107 VAL A N 6
ATOM 10498 C CA . VAL A 1 107 ? 0.335 10.182 0.196 1.00 0.00 107 VAL A CA 6
ATOM 10499 C C . VAL A 1 107 ? -0.447 11.513 0.589 1.00 0.00 107 VAL A C 6
ATOM 10500 O O . VAL A 1 107 ? -1.626 11.617 0.269 1.00 0.00 107 VAL A O 6
ATOM 10513 N N . ALA A 1 108 ? 0.236 12.488 1.221 1.00 0.00 108 ALA A N 6
ATOM 10514 C CA . ALA A 1 108 ? -0.224 13.886 1.319 1.00 0.00 108 ALA A CA 6
ATOM 10515 C C . ALA A 1 108 ? -0.753 14.524 -0.005 1.00 0.00 108 ALA A C 6
ATOM 10516 O O . ALA A 1 108 ? -1.890 15.021 -0.031 1.00 0.00 108 ALA A O 6
ATOM 10523 N N . LYS A 1 109 ? 0.042 14.570 -1.083 1.00 0.00 109 LYS A N 6
ATOM 10524 C CA . LYS A 1 109 ? -0.377 14.862 -2.432 1.00 0.00 109 LYS A CA 6
ATOM 10525 C C . LYS A 1 109 ? -1.567 14.065 -3.096 1.00 0.00 109 LYS A C 6
ATOM 10526 O O . LYS A 1 109 ? -2.501 14.666 -3.684 1.00 0.00 109 LYS A O 6
ATOM 10544 N N . HIS A 1 110 ? -1.547 12.748 -3.028 1.00 0.00 110 HIS A N 6
ATOM 10545 C CA . HIS A 1 110 ? -2.625 11.831 -3.426 1.00 0.00 110 HIS A CA 6
ATOM 10546 C C . HIS A 1 110 ? -3.971 12.071 -2.592 1.00 0.00 110 HIS A C 6
ATOM 10547 O O . HIS A 1 110 ? -4.993 12.348 -3.237 1.00 0.00 110 HIS A O 6
ATOM 10561 N N . ALA A 1 111 ? -3.985 11.945 -1.228 1.00 0.00 111 ALA A N 6
ATOM 10562 C CA . ALA A 1 111 ? -5.110 12.322 -0.339 1.00 0.00 111 ALA A CA 6
ATOM 10563 C C . ALA A 1 111 ? -5.818 13.718 -0.558 1.00 0.00 111 ALA A C 6
ATOM 10564 O O . ALA A 1 111 ? -7.057 13.843 -0.400 1.00 0.00 111 ALA A O 6
ATOM 10571 N N . THR A 1 112 ? -5.018 14.781 -0.746 1.00 0.00 112 THR A N 6
ATOM 10572 C CA . THR A 1 112 ? -5.531 16.162 -1.257 1.00 0.00 112 THR A CA 6
ATOM 10573 C C . THR A 1 112 ? -6.281 16.157 -2.655 1.00 0.00 112 THR A C 6
ATOM 10574 O O . THR A 1 112 ? -7.457 16.516 -2.774 1.00 0.00 112 THR A O 6
ATOM 10585 N N . ALA A 1 113 ? -5.677 15.724 -3.723 1.00 0.00 113 ALA A N 6
ATOM 10586 C CA . ALA A 1 113 ? -6.345 15.415 -5.020 1.00 0.00 113 ALA A CA 6
ATOM 10587 C C . ALA A 1 113 ? -7.582 14.453 -4.975 1.00 0.00 113 ALA A C 6
ATOM 10588 O O . ALA A 1 113 ? -8.624 14.502 -5.628 1.00 0.00 113 ALA A O 6
ATOM 10597 N N . ALA A 1 1 ? -13.911 10.653 15.674 1.00 0.00 1 ALA A N 7
ATOM 10598 C CA . ALA A 1 1 ? -12.878 9.539 15.737 1.00 0.00 1 ALA A CA 7
ATOM 10599 C C . ALA A 1 1 ? -12.950 8.701 14.428 1.00 0.00 1 ALA A C 7
ATOM 10600 O O . ALA A 1 1 ? -13.924 7.974 14.152 1.00 0.00 1 ALA A O 7
ATOM 10608 N N . GLU A 1 2 ? -11.895 8.923 13.645 1.00 0.00 2 GLU A N 7
ATOM 10609 C CA . GLU A 1 2 ? -11.771 8.339 12.294 1.00 0.00 2 GLU A CA 7
ATOM 10610 C C . GLU A 1 2 ? -10.231 8.328 11.841 1.00 0.00 2 GLU A C 7
ATOM 10611 O O . GLU A 1 2 ? -9.353 9.142 12.139 1.00 0.00 2 GLU A O 7
ATOM 10624 N N . GLU A 1 3 ? -9.848 7.207 11.179 1.00 0.00 3 GLU A N 7
ATOM 10625 C CA . GLU A 1 3 ? -8.463 6.948 10.752 1.00 0.00 3 GLU A CA 7
ATOM 10626 C C . GLU A 1 3 ? -8.384 5.851 9.623 1.00 0.00 3 GLU A C 7
ATOM 10627 O O . GLU A 1 3 ? -9.356 5.091 9.445 1.00 0.00 3 GLU A O 7
ATOM 10640 N N . GLY A 1 4 ? -7.194 5.827 9.057 1.00 0.00 4 GLY A N 7
ATOM 10641 C CA . GLY A 1 4 ? -6.684 4.656 8.211 1.00 0.00 4 GLY A CA 7
ATOM 10642 C C . GLY A 1 4 ? -6.297 3.483 9.070 1.00 0.00 4 GLY A C 7
ATOM 10643 O O . GLY A 1 4 ? -6.130 3.595 10.296 1.00 0.00 4 GLY A O 7
ATOM 10647 N N . GLN A 1 5 ? -5.940 2.382 8.419 1.00 0.00 5 GLN A N 7
ATOM 10648 C CA . GLN A 1 5 ? -5.712 1.130 9.115 1.00 0.00 5 GLN A CA 7
ATOM 10649 C C . GLN A 1 5 ? -4.832 0.236 8.203 1.00 0.00 5 GLN A C 7
ATOM 10650 O O . GLN A 1 5 ? -5.140 -0.147 7.077 1.00 0.00 5 GLN A O 7
ATOM 10664 N N . VAL A 1 6 ? -3.760 -0.206 8.797 1.00 0.00 6 VAL A N 7
ATOM 10665 C CA . VAL A 1 6 ? -2.794 -1.214 8.358 1.00 0.00 6 VAL A CA 7
ATOM 10666 C C . VAL A 1 6 ? -3.291 -2.676 8.725 1.00 0.00 6 VAL A C 7
ATOM 10667 O O . VAL A 1 6 ? -3.653 -3.050 9.884 1.00 0.00 6 VAL A O 7
ATOM 10680 N N . ILE A 1 7 ? -3.357 -3.527 7.627 1.00 0.00 7 ILE A N 7
ATOM 10681 C CA . ILE A 1 7 ? -3.773 -4.951 7.539 1.00 0.00 7 ILE A CA 7
ATOM 10682 C C . ILE A 1 7 ? -2.646 -5.890 6.829 1.00 0.00 7 ILE A C 7
ATOM 10683 O O . ILE A 1 7 ? -2.344 -5.816 5.667 1.00 0.00 7 ILE A O 7
ATOM 10699 N N . ALA A 1 8 ? -2.058 -6.834 7.583 1.00 0.00 8 ALA A N 7
ATOM 10700 C CA . ALA A 1 8 ? -1.228 -8.000 7.115 1.00 0.00 8 ALA A CA 7
ATOM 10701 C C . ALA A 1 8 ? -1.995 -8.914 6.092 1.00 0.00 8 ALA A C 7
ATOM 10702 O O . ALA A 1 8 ? -3.207 -9.174 6.185 1.00 0.00 8 ALA A O 7
ATOM 10709 N N . CYS A 1 9 ? -1.249 -9.328 5.022 1.00 0.00 9 CYS A N 7
ATOM 10710 C CA . CYS A 1 9 ? -1.881 -9.834 3.767 1.00 0.00 9 CYS A CA 7
ATOM 10711 C C . CYS A 1 9 ? -0.904 -10.875 3.165 1.00 0.00 9 CYS A C 7
ATOM 10712 O O . CYS A 1 9 ? 0.344 -10.846 3.139 1.00 0.00 9 CYS A O 7
ATOM 10720 N N . HIS A 1 10 ? -1.541 -12.043 2.827 1.00 0.00 10 HIS A N 7
ATOM 10721 C CA . HIS A 1 10 ? -0.867 -13.365 2.620 1.00 0.00 10 HIS A CA 7
ATOM 10722 C C . HIS A 1 10 ? -1.464 -14.327 1.522 1.00 0.00 10 HIS A C 7
ATOM 10723 O O . HIS A 1 10 ? -0.770 -15.272 1.157 1.00 0.00 10 HIS A O 7
ATOM 10737 N N . THR A 1 11 ? -2.676 -14.113 1.036 1.00 0.00 11 THR A N 7
ATOM 10738 C CA . THR A 1 11 ? -3.468 -15.085 0.305 1.00 0.00 11 THR A CA 7
ATOM 10739 C C . THR A 1 11 ? -4.398 -14.298 -0.724 1.00 0.00 11 THR A C 7
ATOM 10740 O O . THR A 1 11 ? -4.418 -13.074 -0.712 1.00 0.00 11 THR A O 7
ATOM 10751 N N . VAL A 1 12 ? -5.324 -15.003 -1.342 1.00 0.00 12 VAL A N 7
ATOM 10752 C CA . VAL A 1 12 ? -6.525 -14.426 -2.026 1.00 0.00 12 VAL A CA 7
ATOM 10753 C C . VAL A 1 12 ? -7.580 -13.596 -1.205 1.00 0.00 12 VAL A C 7
ATOM 10754 O O . VAL A 1 12 ? -8.465 -12.892 -1.732 1.00 0.00 12 VAL A O 7
ATOM 10767 N N . ASP A 1 13 ? -7.479 -13.656 0.157 1.00 0.00 13 ASP A N 7
ATOM 10768 C CA . ASP A 1 13 ? -8.152 -12.667 1.099 1.00 0.00 13 ASP A CA 7
ATOM 10769 C C . ASP A 1 13 ? -7.844 -11.185 0.809 1.00 0.00 13 ASP A C 7
ATOM 10770 O O . ASP A 1 13 ? -8.806 -10.425 0.659 1.00 0.00 13 ASP A O 7
ATOM 10780 N N . THR A 1 14 ? -6.570 -10.778 0.749 1.00 0.00 14 THR A N 7
ATOM 10781 C CA . THR A 1 14 ? -6.162 -9.470 0.167 1.00 0.00 14 THR A CA 7
ATOM 10782 C C . THR A 1 14 ? -6.776 -9.127 -1.246 1.00 0.00 14 THR A C 7
ATOM 10783 O O . THR A 1 14 ? -7.217 -8.010 -1.471 1.00 0.00 14 THR A O 7
ATOM 10794 N N . TRP A 1 15 ? -6.875 -10.067 -2.225 1.00 0.00 15 TRP A N 7
ATOM 10795 C CA . TRP A 1 15 ? -7.554 -9.844 -3.517 1.00 0.00 15 TRP A CA 7
ATOM 10796 C C . TRP A 1 15 ? -9.013 -9.302 -3.334 1.00 0.00 15 TRP A C 7
ATOM 10797 O O . TRP A 1 15 ? -9.376 -8.251 -3.866 1.00 0.00 15 TRP A O 7
ATOM 10818 N N . LYS A 1 16 ? -9.851 -9.972 -2.475 1.00 0.00 16 LYS A N 7
ATOM 10819 C CA . LYS A 1 16 ? -11.078 -9.341 -1.996 1.00 0.00 16 LYS A CA 7
ATOM 10820 C C . LYS A 1 16 ? -10.991 -7.850 -1.426 1.00 0.00 16 LYS A C 7
ATOM 10821 O O . LYS A 1 16 ? -11.671 -6.976 -1.958 1.00 0.00 16 LYS A O 7
ATOM 10839 N N . GLU A 1 17 ? -10.023 -7.620 -0.448 1.00 0.00 17 GLU A N 7
ATOM 10840 C CA . GLU A 1 17 ? -9.767 -6.278 0.251 1.00 0.00 17 GLU A CA 7
ATOM 10841 C C . GLU A 1 17 ? -9.241 -5.136 -0.674 1.00 0.00 17 GLU A C 7
ATOM 10842 O O . GLU A 1 17 ? -9.909 -4.162 -0.827 1.00 0.00 17 GLU A O 7
ATOM 10855 N N . HIS A 1 18 ? -8.052 -5.293 -1.336 1.00 0.00 18 HIS A N 7
ATOM 10856 C CA . HIS A 1 18 ? -7.452 -4.371 -2.282 1.00 0.00 18 HIS A CA 7
ATOM 10857 C C . HIS A 1 18 ? -8.424 -3.914 -3.456 1.00 0.00 18 HIS A C 7
ATOM 10858 O O . HIS A 1 18 ? -8.747 -2.740 -3.629 1.00 0.00 18 HIS A O 7
ATOM 10872 N N . PHE A 1 19 ? -8.876 -4.850 -4.277 1.00 0.00 19 PHE A N 7
ATOM 10873 C CA . PHE A 1 19 ? -9.746 -4.650 -5.402 1.00 0.00 19 PHE A CA 7
ATOM 10874 C C . PHE A 1 19 ? -11.245 -4.078 -5.179 1.00 0.00 19 PHE A C 7
ATOM 10875 O O . PHE A 1 19 ? -11.517 -2.959 -5.543 1.00 0.00 19 PHE A O 7
ATOM 10892 N N . GLU A 1 20 ? -12.052 -4.828 -4.361 1.00 0.00 20 GLU A N 7
ATOM 10893 C CA . GLU A 1 20 ? -13.381 -4.357 -3.823 1.00 0.00 20 GLU A CA 7
ATOM 10894 C C . GLU A 1 20 ? -13.318 -2.996 -3.057 1.00 0.00 20 GLU A C 7
ATOM 10895 O O . GLU A 1 20 ? -14.187 -2.145 -3.398 1.00 0.00 20 GLU A O 7
ATOM 10908 N N . LYS A 1 21 ? -12.357 -2.736 -2.101 1.00 0.00 21 LYS A N 7
ATOM 10909 C CA . LYS A 1 21 ? -12.042 -1.351 -1.554 1.00 0.00 21 LYS A CA 7
ATOM 10910 C C . LYS A 1 21 ? -11.734 -0.206 -2.653 1.00 0.00 21 LYS A C 7
ATOM 10911 O O . LYS A 1 21 ? -12.531 0.761 -2.809 1.00 0.00 21 LYS A O 7
ATOM 10929 N N . GLY A 1 22 ? -10.712 -0.441 -3.432 1.00 0.00 22 GLY A N 7
ATOM 10930 C CA . GLY A 1 22 ? -10.199 0.489 -4.478 1.00 0.00 22 GLY A CA 7
ATOM 10931 C C . GLY A 1 22 ? -11.214 0.934 -5.549 1.00 0.00 22 GLY A C 7
ATOM 10932 O O . GLY A 1 22 ? -11.930 1.909 -5.412 1.00 0.00 22 GLY A O 7
ATOM 10936 N N . LYS A 1 23 ? -11.298 0.073 -6.598 1.00 0.00 23 LYS A N 7
ATOM 10937 C CA . LYS A 1 23 ? -12.411 0.070 -7.553 1.00 0.00 23 LYS A CA 7
ATOM 10938 C C . LYS A 1 23 ? -13.592 -0.604 -6.797 1.00 0.00 23 LYS A C 7
ATOM 10939 O O . LYS A 1 23 ? -13.792 -1.782 -6.745 1.00 0.00 23 LYS A O 7
ATOM 10957 N N . GLY A 1 24 ? -14.462 0.255 -6.292 1.00 0.00 24 GLY A N 7
ATOM 10958 C CA . GLY A 1 24 ? -15.845 -0.029 -5.876 1.00 0.00 24 GLY A CA 7
ATOM 10959 C C . GLY A 1 24 ? -16.406 1.026 -4.778 1.00 0.00 24 GLY A C 7
ATOM 10960 O O . GLY A 1 24 ? -17.474 1.523 -4.828 1.00 0.00 24 GLY A O 7
ATOM 10964 N N . SER A 1 25 ? -15.536 1.223 -3.744 1.00 0.00 25 SER A N 7
ATOM 10965 C CA . SER A 1 25 ? -15.699 2.059 -2.585 1.00 0.00 25 SER A CA 7
ATOM 10966 C C . SER A 1 25 ? -15.050 3.435 -2.976 1.00 0.00 25 SER A C 7
ATOM 10967 O O . SER A 1 25 ? -13.872 3.500 -3.338 1.00 0.00 25 SER A O 7
ATOM 10975 N N . GLN A 1 26 ? -15.825 4.510 -2.899 1.00 0.00 26 GLN A N 7
ATOM 10976 C CA . GLN A 1 26 ? -15.367 5.957 -3.001 1.00 0.00 26 GLN A CA 7
ATOM 10977 C C . GLN A 1 26 ? -14.285 6.359 -1.885 1.00 0.00 26 GLN A C 7
ATOM 10978 O O . GLN A 1 26 ? -14.533 6.816 -0.819 1.00 0.00 26 GLN A O 7
ATOM 10992 N N . LYS A 1 27 ? -13.013 5.901 -2.161 1.00 0.00 27 LYS A N 7
ATOM 10993 C CA . LYS A 1 27 ? -11.840 6.146 -1.281 1.00 0.00 27 LYS A CA 7
ATOM 10994 C C . LYS A 1 27 ? -10.521 5.827 -2.071 1.00 0.00 27 LYS A C 7
ATOM 10995 O O . LYS A 1 27 ? -10.573 5.376 -3.260 1.00 0.00 27 LYS A O 7
ATOM 11013 N N . LEU A 1 28 ? -9.396 6.184 -1.440 1.00 0.00 28 LEU A N 7
ATOM 11014 C CA . LEU A 1 28 ? -7.975 5.772 -1.742 1.00 0.00 28 LEU A CA 7
ATOM 11015 C C . LEU A 1 28 ? -7.634 4.510 -0.813 1.00 0.00 28 LEU A C 7
ATOM 11016 O O . LEU A 1 28 ? -8.007 4.329 0.345 1.00 0.00 28 LEU A O 7
ATOM 11032 N N . ILE A 1 29 ? -6.712 3.741 -1.473 1.00 0.00 29 ILE A N 7
ATOM 11033 C CA . ILE A 1 29 ? -6.074 2.446 -0.948 1.00 0.00 29 ILE A CA 7
ATOM 11034 C C . ILE A 1 29 ? -4.541 2.587 -1.425 1.00 0.00 29 ILE A C 7
ATOM 11035 O O . ILE A 1 29 ? -4.252 3.136 -2.496 1.00 0.00 29 ILE A O 7
ATOM 11051 N N . VAL A 1 30 ? -3.673 2.068 -0.518 1.00 0.00 30 VAL A N 7
ATOM 11052 C CA . VAL A 1 30 ? -2.214 2.189 -0.571 1.00 0.00 30 VAL A CA 7
ATOM 11053 C C . VAL A 1 30 ? -1.639 0.887 0.007 1.00 0.00 30 VAL A C 7
ATOM 11054 O O . VAL A 1 30 ? -2.122 0.289 0.992 1.00 0.00 30 VAL A O 7
ATOM 11067 N N . VAL A 1 31 ? -0.570 0.368 -0.739 1.00 0.00 31 VAL A N 7
ATOM 11068 C CA . VAL A 1 31 ? -0.075 -1.002 -0.599 1.00 0.00 31 VAL A CA 7
ATOM 11069 C C . VAL A 1 31 ? 1.424 -1.167 -0.959 1.00 0.00 31 VAL A C 7
ATOM 11070 O O . VAL A 1 31 ? 1.886 -1.155 -2.107 1.00 0.00 31 VAL A O 7
ATOM 11083 N N . ASP A 1 32 ? 2.149 -1.554 0.082 1.00 0.00 32 ASP A N 7
ATOM 11084 C CA . ASP A 1 32 ? 3.550 -2.031 0.060 1.00 0.00 32 ASP A CA 7
ATOM 11085 C C . ASP A 1 32 ? 3.514 -3.521 -0.430 1.00 0.00 32 ASP A C 7
ATOM 11086 O O . ASP A 1 32 ? 2.838 -4.411 0.043 1.00 0.00 32 ASP A O 7
ATOM 11096 N N . PHE A 1 33 ? 4.378 -3.773 -1.442 1.00 0.00 33 PHE A N 7
ATOM 11097 C CA . PHE A 1 33 ? 4.786 -5.066 -2.038 1.00 0.00 33 PHE A CA 7
ATOM 11098 C C . PHE A 1 33 ? 6.326 -5.069 -1.626 1.00 0.00 33 PHE A C 7
ATOM 11099 O O . PHE A 1 33 ? 7.157 -4.364 -2.243 1.00 0.00 33 PHE A O 7
ATOM 11116 N N . THR A 1 34 ? 6.614 -5.902 -0.570 1.00 0.00 34 THR A N 7
ATOM 11117 C CA . THR A 1 34 ? 7.925 -5.913 0.145 1.00 0.00 34 THR A CA 7
ATOM 11118 C C . THR A 1 34 ? 8.020 -7.414 0.574 1.00 0.00 34 THR A C 7
ATOM 11119 O O . THR A 1 34 ? 7.038 -8.156 0.863 1.00 0.00 34 THR A O 7
ATOM 11130 N N . ALA A 1 35 ? 9.262 -7.849 0.662 1.00 0.00 35 ALA A N 7
ATOM 11131 C CA . ALA A 1 35 ? 9.744 -9.154 1.189 1.00 0.00 35 ALA A CA 7
ATOM 11132 C C . ALA A 1 35 ? 9.972 -9.087 2.715 1.00 0.00 35 ALA A C 7
ATOM 11133 O O . ALA A 1 35 ? 10.389 -8.083 3.311 1.00 0.00 35 ALA A O 7
ATOM 11140 N N . SER A 1 36 ? 9.847 -10.223 3.381 1.00 0.00 36 SER A N 7
ATOM 11141 C CA . SER A 1 36 ? 10.456 -10.441 4.677 1.00 0.00 36 SER A CA 7
ATOM 11142 C C . SER A 1 36 ? 12.020 -10.241 4.802 1.00 0.00 36 SER A C 7
ATOM 11143 O O . SER A 1 36 ? 12.570 -9.701 5.806 1.00 0.00 36 SER A O 7
ATOM 11151 N N . TRP A 1 37 ? 12.752 -10.673 3.774 1.00 0.00 37 TRP A N 7
ATOM 11152 C CA . TRP A 1 37 ? 14.090 -10.134 3.424 1.00 0.00 37 TRP A CA 7
ATOM 11153 C C . TRP A 1 37 ? 14.176 -8.616 3.027 1.00 0.00 37 TRP A C 7
ATOM 11154 O O . TRP A 1 37 ? 14.365 -8.339 1.882 1.00 0.00 37 TRP A O 7
ATOM 11175 N N . CYS A 1 38 ? 14.017 -7.705 4.005 1.00 0.00 38 CYS A N 7
ATOM 11176 C CA . CYS A 1 38 ? 14.074 -6.167 3.876 1.00 0.00 38 CYS A CA 7
ATOM 11177 C C . CYS A 1 38 ? 14.127 -5.419 5.303 1.00 0.00 38 CYS A C 7
ATOM 11178 O O . CYS A 1 38 ? 13.091 -5.118 5.884 1.00 0.00 38 CYS A O 7
ATOM 11186 N N . PRO A 1 39 ? 15.325 -4.993 5.887 1.00 0.00 39 PRO A N 7
ATOM 11187 C CA . PRO A 1 39 ? 15.482 -4.022 7.060 1.00 0.00 39 PRO A CA 7
ATOM 11188 C C . PRO A 1 39 ? 14.988 -2.548 6.706 1.00 0.00 39 PRO A C 7
ATOM 11189 O O . PRO A 1 39 ? 14.191 -2.005 7.484 1.00 0.00 39 PRO A O 7
ATOM 11200 N N . PRO A 1 40 ? 15.271 -1.876 5.545 1.00 0.00 40 PRO A N 7
ATOM 11201 C CA . PRO A 1 40 ? 14.561 -0.671 5.131 1.00 0.00 40 PRO A CA 7
ATOM 11202 C C . PRO A 1 40 ? 12.982 -0.575 5.176 1.00 0.00 40 PRO A C 7
ATOM 11203 O O . PRO A 1 40 ? 12.496 0.297 5.875 1.00 0.00 40 PRO A O 7
ATOM 11214 N N . CYS A 1 41 ? 12.276 -1.542 4.633 1.00 0.00 41 CYS A N 7
ATOM 11215 C CA . CYS A 1 41 ? 10.832 -1.822 4.964 1.00 0.00 41 CYS A CA 7
ATOM 11216 C C . CYS A 1 41 ? 10.403 -2.420 6.345 1.00 0.00 41 CYS A C 7
ATOM 11217 O O . CYS A 1 41 ? 9.260 -2.265 6.823 1.00 0.00 41 CYS A O 7
ATOM 11225 N N . LYS A 1 42 ? 11.341 -3.027 7.105 1.00 0.00 42 LYS A N 7
ATOM 11226 C CA . LYS A 1 42 ? 11.143 -3.239 8.597 1.00 0.00 42 LYS A CA 7
ATOM 11227 C C . LYS A 1 42 ? 10.840 -1.922 9.422 1.00 0.00 42 LYS A C 7
ATOM 11228 O O . LYS A 1 42 ? 9.819 -1.953 10.113 1.00 0.00 42 LYS A O 7
ATOM 11246 N N . MET A 1 43 ? 11.685 -0.878 9.321 1.00 0.00 43 MET A N 7
ATOM 11247 C CA . MET A 1 43 ? 11.411 0.562 9.741 1.00 0.00 43 MET A CA 7
ATOM 11248 C C . MET A 1 43 ? 10.243 1.314 9.082 1.00 0.00 43 MET A C 7
ATOM 11249 O O . MET A 1 43 ? 9.370 1.899 9.704 1.00 0.00 43 MET A O 7
ATOM 11263 N N . ILE A 1 44 ? 10.071 1.127 7.783 1.00 0.00 44 ILE A N 7
ATOM 11264 C CA . ILE A 1 44 ? 8.860 1.451 7.036 1.00 0.00 44 ILE A CA 7
ATOM 11265 C C . ILE A 1 44 ? 7.459 0.910 7.534 1.00 0.00 44 ILE A C 7
ATOM 11266 O O . ILE A 1 44 ? 6.411 1.534 7.407 1.00 0.00 44 ILE A O 7
ATOM 11282 N N . ALA A 1 45 ? 7.421 -0.347 8.122 1.00 0.00 45 ALA A N 7
ATOM 11283 C CA . ALA A 1 45 ? 6.191 -0.877 8.850 1.00 0.00 45 ALA A CA 7
ATOM 11284 C C . ALA A 1 45 ? 5.623 0.206 9.895 1.00 0.00 45 ALA A C 7
ATOM 11285 O O . ALA A 1 45 ? 4.591 0.859 9.610 1.00 0.00 45 ALA A O 7
ATOM 11292 N N . PRO A 1 46 ? 6.259 0.483 11.058 1.00 0.00 46 PRO A N 7
ATOM 11293 C CA . PRO A 1 46 ? 5.917 1.742 11.801 1.00 0.00 46 PRO A CA 7
ATOM 11294 C C . PRO A 1 46 ? 5.782 3.154 11.182 1.00 0.00 46 PRO A C 7
ATOM 11295 O O . PRO A 1 46 ? 4.908 3.862 11.686 1.00 0.00 46 PRO A O 7
ATOM 11306 N N . ILE A 1 47 ? 6.549 3.583 10.121 1.00 0.00 47 ILE A N 7
ATOM 11307 C CA . ILE A 1 47 ? 6.190 4.772 9.312 1.00 0.00 47 ILE A CA 7
ATOM 11308 C C . ILE A 1 47 ? 4.799 4.876 8.739 1.00 0.00 47 ILE A C 7
ATOM 11309 O O . ILE A 1 47 ? 3.967 5.780 9.026 1.00 0.00 47 ILE A O 7
ATOM 11325 N N . PHE A 1 48 ? 4.582 3.889 7.853 1.00 0.00 48 PHE A N 7
ATOM 11326 C CA . PHE A 1 48 ? 3.270 3.536 7.203 1.00 0.00 48 PHE A CA 7
ATOM 11327 C C . PHE A 1 48 ? 2.017 3.450 8.203 1.00 0.00 48 PHE A C 7
ATOM 11328 O O . PHE A 1 48 ? 0.946 4.025 7.936 1.00 0.00 48 PHE A O 7
ATOM 11345 N N . ALA A 1 49 ? 2.218 2.830 9.383 1.00 0.00 49 ALA A N 7
ATOM 11346 C CA . ALA A 1 49 ? 1.381 2.989 10.578 1.00 0.00 49 ALA A CA 7
ATOM 11347 C C . ALA A 1 49 ? 1.066 4.398 11.294 1.00 0.00 49 ALA A C 7
ATOM 11348 O O . ALA A 1 49 ? -0.072 4.618 11.560 1.00 0.00 49 ALA A O 7
ATOM 11355 N N . GLU A 1 50 ? 2.094 5.239 11.662 1.00 0.00 50 GLU A N 7
ATOM 11356 C CA . GLU A 1 50 ? 1.935 6.618 12.150 1.00 0.00 50 GLU A CA 7
ATOM 11357 C C . GLU A 1 50 ? 1.222 7.605 11.159 1.00 0.00 50 GLU A C 7
ATOM 11358 O O . GLU A 1 50 ? 0.136 8.132 11.502 1.00 0.00 50 GLU A O 7
ATOM 11371 N N . LEU A 1 51 ? 1.713 7.653 9.909 1.00 0.00 51 LEU A N 7
ATOM 11372 C CA . LEU A 1 51 ? 0.948 8.206 8.732 1.00 0.00 51 LEU A CA 7
ATOM 11373 C C . LEU A 1 51 ? -0.512 7.634 8.486 1.00 0.00 51 LEU A C 7
ATOM 11374 O O . LEU A 1 51 ? -1.388 8.439 8.116 1.00 0.00 51 LEU A O 7
ATOM 11390 N N . ALA A 1 52 ? -0.796 6.384 8.629 1.00 0.00 52 ALA A N 7
ATOM 11391 C CA . ALA A 1 52 ? -2.148 5.864 8.696 1.00 0.00 52 ALA A CA 7
ATOM 11392 C C . ALA A 1 52 ? -3.092 6.409 9.835 1.00 0.00 52 ALA A C 7
ATOM 11393 O O . ALA A 1 52 ? -4.304 6.543 9.691 1.00 0.00 52 ALA A O 7
ATOM 11400 N N . LYS A 1 53 ? -2.461 6.644 11.002 1.00 0.00 53 LYS A N 7
ATOM 11401 C CA . LYS A 1 53 ? -3.052 7.428 12.204 1.00 0.00 53 LYS A CA 7
ATOM 11402 C C . LYS A 1 53 ? -3.337 8.963 12.010 1.00 0.00 53 LYS A C 7
ATOM 11403 O O . LYS A 1 53 ? -4.270 9.530 12.511 1.00 0.00 53 LYS A O 7
ATOM 11421 N N . LYS A 1 54 ? -2.429 9.515 11.224 1.00 0.00 54 LYS A N 7
ATOM 11422 C CA . LYS A 1 54 ? -2.497 10.911 10.707 1.00 0.00 54 LYS A CA 7
ATOM 11423 C C . LYS A 1 54 ? -3.612 11.211 9.638 1.00 0.00 54 LYS A C 7
ATOM 11424 O O . LYS A 1 54 ? -4.081 12.339 9.565 1.00 0.00 54 LYS A O 7
ATOM 11442 N N . PHE A 1 55 ? -4.051 10.256 8.818 1.00 0.00 55 PHE A N 7
ATOM 11443 C CA . PHE A 1 55 ? -4.759 10.327 7.524 1.00 0.00 55 PHE A CA 7
ATOM 11444 C C . PHE A 1 55 ? -5.969 9.243 7.438 1.00 0.00 55 PHE A C 7
ATOM 11445 O O . PHE A 1 55 ? -5.831 7.999 7.293 1.00 0.00 55 PHE A O 7
ATOM 11462 N N . PRO A 1 56 ? -7.274 9.746 7.618 1.00 0.00 56 PRO A N 7
ATOM 11463 C CA . PRO A 1 56 ? -8.610 9.060 7.514 1.00 0.00 56 PRO A CA 7
ATOM 11464 C C . PRO A 1 56 ? -9.353 8.392 6.292 1.00 0.00 56 PRO A C 7
ATOM 11465 O O . PRO A 1 56 ? -10.033 7.365 6.295 1.00 0.00 56 PRO A O 7
ATOM 11476 N N . ASN A 1 57 ? -9.203 9.069 5.108 1.00 0.00 57 ASN A N 7
ATOM 11477 C CA . ASN A 1 57 ? -9.739 8.787 3.719 1.00 0.00 57 ASN A CA 7
ATOM 11478 C C . ASN A 1 57 ? -9.201 7.465 3.024 1.00 0.00 57 ASN A C 7
ATOM 11479 O O . ASN A 1 57 ? -9.578 7.161 1.925 1.00 0.00 57 ASN A O 7
ATOM 11490 N N . VAL A 1 58 ? -8.372 6.744 3.777 1.00 0.00 58 VAL A N 7
ATOM 11491 C CA . VAL A 1 58 ? -7.273 5.950 3.121 1.00 0.00 58 VAL A CA 7
ATOM 11492 C C . VAL A 1 58 ? -7.120 4.603 3.987 1.00 0.00 58 VAL A C 7
ATOM 11493 O O . VAL A 1 58 ? -6.378 4.635 5.010 1.00 0.00 58 VAL A O 7
ATOM 11506 N N . THR A 1 59 ? -7.655 3.464 3.512 1.00 0.00 59 THR A N 7
ATOM 11507 C CA . THR A 1 59 ? -7.031 2.140 3.845 1.00 0.00 59 THR A CA 7
ATOM 11508 C C . THR A 1 59 ? -5.587 1.852 3.360 1.00 0.00 59 THR A C 7
ATOM 11509 O O . THR A 1 59 ? -5.055 2.402 2.376 1.00 0.00 59 THR A O 7
ATOM 11520 N N . PHE A 1 60 ? -4.950 0.932 4.144 1.00 0.00 60 PHE A N 7
ATOM 11521 C CA . PHE A 1 60 ? -3.458 0.699 4.112 1.00 0.00 60 PHE A CA 7
ATOM 11522 C C . PHE A 1 60 ? -3.215 -0.842 4.375 1.00 0.00 60 PHE A C 7
ATOM 11523 O O . PHE A 1 60 ? -3.958 -1.468 5.120 1.00 0.00 60 PHE A O 7
ATOM 11540 N N . LEU A 1 61 ? -2.351 -1.487 3.538 1.00 0.00 61 LEU A N 7
ATOM 11541 C CA . LEU A 1 61 ? -2.281 -2.947 3.490 1.00 0.00 61 LEU A CA 7
ATOM 11542 C C . LEU A 1 61 ? -0.831 -3.247 3.015 1.00 0.00 61 LEU A C 7
ATOM 11543 O O . LEU A 1 61 ? -0.230 -2.572 2.165 1.00 0.00 61 LEU A O 7
ATOM 11559 N N . LYS A 1 62 ? -0.354 -4.395 3.446 1.00 0.00 62 LYS A N 7
ATOM 11560 C CA . LYS A 1 62 ? 1.051 -4.852 3.319 1.00 0.00 62 LYS A CA 7
ATOM 11561 C C . LYS A 1 62 ? 1.090 -6.377 3.088 1.00 0.00 62 LYS A C 7
ATOM 11562 O O . LYS A 1 62 ? 0.898 -7.224 4.003 1.00 0.00 62 LYS A O 7
ATOM 11580 N N . VAL A 1 63 ? 1.553 -6.648 1.877 1.00 0.00 63 VAL A N 7
ATOM 11581 C CA . VAL A 1 63 ? 1.790 -7.965 1.127 1.00 0.00 63 VAL A CA 7
ATOM 11582 C C . VAL A 1 63 ? 3.226 -8.508 1.397 1.00 0.00 63 VAL A C 7
ATOM 11583 O O . VAL A 1 63 ? 4.204 -7.845 0.954 1.00 0.00 63 VAL A O 7
ATOM 11596 N N . ASP A 1 64 ? 3.367 -9.667 2.096 1.00 0.00 64 ASP A N 7
ATOM 11597 C CA . ASP A 1 64 ? 4.553 -10.593 1.887 1.00 0.00 64 ASP A CA 7
ATOM 11598 C C . ASP A 1 64 ? 4.548 -11.025 0.430 1.00 0.00 64 ASP A C 7
ATOM 11599 O O . ASP A 1 64 ? 3.714 -11.829 0.057 1.00 0.00 64 ASP A O 7
ATOM 11609 N N . VAL A 1 65 ? 5.442 -10.468 -0.372 1.00 0.00 65 VAL A N 7
ATOM 11610 C CA . VAL A 1 65 ? 5.672 -10.847 -1.840 1.00 0.00 65 VAL A CA 7
ATOM 11611 C C . VAL A 1 65 ? 5.988 -12.318 -2.077 1.00 0.00 65 VAL A C 7
ATOM 11612 O O . VAL A 1 65 ? 5.559 -12.840 -3.118 1.00 0.00 65 VAL A O 7
ATOM 11625 N N . ASP A 1 66 ? 6.873 -13.024 -1.273 1.00 0.00 66 ASP A N 7
ATOM 11626 C CA . ASP A 1 66 ? 7.102 -14.523 -1.357 1.00 0.00 66 ASP A CA 7
ATOM 11627 C C . ASP A 1 66 ? 5.767 -15.360 -1.446 1.00 0.00 66 ASP A C 7
ATOM 11628 O O . ASP A 1 66 ? 5.721 -16.296 -2.236 1.00 0.00 66 ASP A O 7
ATOM 11638 N N . GLU A 1 67 ? 4.711 -14.941 -0.712 1.00 0.00 67 GLU A N 7
ATOM 11639 C CA . GLU A 1 67 ? 3.303 -15.418 -0.870 1.00 0.00 67 GLU A CA 7
ATOM 11640 C C . GLU A 1 67 ? 2.675 -15.092 -2.235 1.00 0.00 67 GLU A C 7
ATOM 11641 O O . GLU A 1 67 ? 1.887 -15.932 -2.725 1.00 0.00 67 GLU A O 7
ATOM 11654 N N . LEU A 1 68 ? 2.786 -13.864 -2.702 1.00 0.00 68 LEU A N 7
ATOM 11655 C CA . LEU A 1 68 ? 1.947 -13.166 -3.698 1.00 0.00 68 LEU A CA 7
ATOM 11656 C C . LEU A 1 68 ? 2.826 -12.299 -4.685 1.00 0.00 68 LEU A C 7
ATOM 11657 O O . LEU A 1 68 ? 2.468 -11.151 -4.976 1.00 0.00 68 LEU A O 7
ATOM 11673 N N . LYS A 1 69 ? 3.800 -12.970 -5.262 1.00 0.00 69 LYS A N 7
ATOM 11674 C CA . LYS A 1 69 ? 4.734 -12.522 -6.300 1.00 0.00 69 LYS A CA 7
ATOM 11675 C C . LYS A 1 69 ? 3.991 -12.430 -7.694 1.00 0.00 69 LYS A C 7
ATOM 11676 O O . LYS A 1 69 ? 4.072 -11.362 -8.247 1.00 0.00 69 LYS A O 7
ATOM 11694 N N . ALA A 1 70 ? 3.211 -13.492 -8.158 1.00 0.00 70 ALA A N 7
ATOM 11695 C CA . ALA A 1 70 ? 2.473 -13.442 -9.457 1.00 0.00 70 ALA A CA 7
ATOM 11696 C C . ALA A 1 70 ? 1.620 -12.181 -9.708 1.00 0.00 70 ALA A C 7
ATOM 11697 O O . ALA A 1 70 ? 1.959 -11.459 -10.634 1.00 0.00 70 ALA A O 7
ATOM 11704 N N . VAL A 1 71 ? 0.633 -11.829 -8.813 1.00 0.00 71 VAL A N 7
ATOM 11705 C CA . VAL A 1 71 ? -0.044 -10.512 -8.620 1.00 0.00 71 VAL A CA 7
ATOM 11706 C C . VAL A 1 71 ? 0.789 -9.198 -8.406 1.00 0.00 71 VAL A C 7
ATOM 11707 O O . VAL A 1 71 ? 0.526 -8.123 -8.971 1.00 0.00 71 VAL A O 7
ATOM 11720 N N . ALA A 1 72 ? 1.768 -9.194 -7.460 1.00 0.00 72 ALA A N 7
ATOM 11721 C CA . ALA A 1 72 ? 2.772 -8.098 -7.283 1.00 0.00 72 ALA A CA 7
ATOM 11722 C C . ALA A 1 72 ? 3.415 -7.682 -8.572 1.00 0.00 72 ALA A C 7
ATOM 11723 O O . ALA A 1 72 ? 3.209 -6.558 -8.978 1.00 0.00 72 ALA A O 7
ATOM 11730 N N . GLU A 1 73 ? 3.901 -8.690 -9.331 1.00 0.00 73 GLU A N 7
ATOM 11731 C CA . GLU A 1 73 ? 4.401 -8.522 -10.738 1.00 0.00 73 GLU A CA 7
ATOM 11732 C C . GLU A 1 73 ? 3.344 -7.849 -11.584 1.00 0.00 73 GLU A C 7
ATOM 11733 O O . GLU A 1 73 ? 3.685 -6.757 -12.003 1.00 0.00 73 GLU A O 7
ATOM 11746 N N . GLU A 1 74 ? 2.119 -8.325 -11.656 1.00 0.00 74 GLU A N 7
ATOM 11747 C CA . GLU A 1 74 ? 0.962 -7.697 -12.373 1.00 0.00 74 GLU A CA 7
ATOM 11748 C C . GLU A 1 74 ? 0.685 -6.144 -12.233 1.00 0.00 74 GLU A C 7
ATOM 11749 O O . GLU A 1 74 ? 0.578 -5.340 -13.217 1.00 0.00 74 GLU A O 7
ATOM 11762 N N . TRP A 1 75 ? 0.462 -5.596 -11.004 1.00 0.00 75 TRP A N 7
ATOM 11763 C CA . TRP A 1 75 ? 0.350 -4.141 -10.668 1.00 0.00 75 TRP A CA 7
ATOM 11764 C C . TRP A 1 75 ? 1.585 -3.279 -11.042 1.00 0.00 75 TRP A C 7
ATOM 11765 O O . TRP A 1 75 ? 1.424 -2.202 -11.592 1.00 0.00 75 TRP A O 7
ATOM 11786 N N . ASN A 1 76 ? 2.804 -3.803 -10.760 1.00 0.00 76 ASN A N 7
ATOM 11787 C CA . ASN A 1 76 ? 4.080 -3.604 -11.564 1.00 0.00 76 ASN A CA 7
ATOM 11788 C C . ASN A 1 76 ? 5.238 -3.611 -10.440 1.00 0.00 76 ASN A C 7
ATOM 11789 O O . ASN A 1 76 ? 5.719 -2.628 -9.896 1.00 0.00 76 ASN A O 7
ATOM 11800 N N . VAL A 1 77 ? 5.648 -4.793 -10.172 1.00 0.00 77 VAL A N 7
ATOM 11801 C CA . VAL A 1 77 ? 6.591 -5.154 -9.132 1.00 0.00 77 VAL A CA 7
ATOM 11802 C C . VAL A 1 77 ? 7.692 -6.186 -9.697 1.00 0.00 77 VAL A C 7
ATOM 11803 O O . VAL A 1 77 ? 7.671 -7.365 -9.266 1.00 0.00 77 VAL A O 7
ATOM 11816 N N . GLU A 1 78 ? 8.630 -5.637 -10.523 1.00 0.00 78 GLU A N 7
ATOM 11817 C CA . GLU A 1 78 ? 9.998 -6.081 -10.640 1.00 0.00 78 GLU A CA 7
ATOM 11818 C C . GLU A 1 78 ? 10.997 -5.968 -9.412 1.00 0.00 78 GLU A C 7
ATOM 11819 O O . GLU A 1 78 ? 12.000 -6.670 -9.455 1.00 0.00 78 GLU A O 7
ATOM 11832 N N . ALA A 1 79 ? 10.755 -5.146 -8.411 1.00 0.00 79 ALA A N 7
ATOM 11833 C CA . ALA A 1 79 ? 11.792 -4.665 -7.443 1.00 0.00 79 ALA A CA 7
ATOM 11834 C C . ALA A 1 79 ? 11.158 -4.388 -6.082 1.00 0.00 79 ALA A C 7
ATOM 11835 O O . ALA A 1 79 ? 10.125 -3.772 -5.927 1.00 0.00 79 ALA A O 7
ATOM 11842 N N . MET A 1 80 ? 11.960 -4.761 -5.130 1.00 0.00 80 MET A N 7
ATOM 11843 C CA . MET A 1 80 ? 11.696 -4.454 -3.687 1.00 0.00 80 MET A CA 7
ATOM 11844 C C . MET A 1 80 ? 12.245 -3.005 -3.439 1.00 0.00 80 MET A C 7
ATOM 11845 O O . MET A 1 80 ? 13.467 -2.803 -3.698 1.00 0.00 80 MET A O 7
ATOM 11859 N N . PRO A 1 81 ? 11.457 -1.929 -3.015 1.00 0.00 81 PRO A N 7
ATOM 11860 C CA . PRO A 1 81 ? 10.034 -2.108 -2.856 1.00 0.00 81 PRO A CA 7
ATOM 11861 C C . PRO A 1 81 ? 9.076 -0.881 -2.904 1.00 0.00 81 PRO A C 7
ATOM 11862 O O . PRO A 1 81 ? 9.437 0.264 -2.732 1.00 0.00 81 PRO A O 7
ATOM 11873 N N . THR A 1 82 ? 7.935 -1.387 -3.397 1.00 0.00 82 THR A N 7
ATOM 11874 C CA . THR A 1 82 ? 6.985 -0.728 -4.346 1.00 0.00 82 THR A CA 7
ATOM 11875 C C . THR A 1 82 ? 5.676 -0.625 -3.615 1.00 0.00 82 THR A C 7
ATOM 11876 O O . THR A 1 82 ? 5.104 -1.626 -3.239 1.00 0.00 82 THR A O 7
ATOM 11887 N N . PHE A 1 83 ? 5.354 0.651 -3.345 1.00 0.00 83 PHE A N 7
ATOM 11888 C CA . PHE A 1 83 ? 4.112 1.172 -2.864 1.00 0.00 83 PHE A CA 7
ATOM 11889 C C . PHE A 1 83 ? 3.316 1.577 -4.093 1.00 0.00 83 PHE A C 7
ATOM 11890 O O . PHE A 1 83 ? 3.678 2.458 -4.980 1.00 0.00 83 PHE A O 7
ATOM 11907 N N . ILE A 1 84 ? 2.160 0.972 -4.248 1.00 0.00 84 ILE A N 7
ATOM 11908 C CA . ILE A 1 84 ? 1.143 1.116 -5.291 1.00 0.00 84 ILE A CA 7
ATOM 11909 C C . ILE A 1 84 ? -0.156 1.885 -4.668 1.00 0.00 84 ILE A C 7
ATOM 11910 O O . ILE A 1 84 ? -0.519 1.737 -3.469 1.00 0.00 84 ILE A O 7
ATOM 11926 N N . PHE A 1 85 ? -0.715 2.669 -5.542 1.00 0.00 85 PHE A N 7
ATOM 11927 C CA . PHE A 1 85 ? -1.648 3.775 -5.247 1.00 0.00 85 PHE A CA 7
ATOM 11928 C C . PHE A 1 85 ? -2.815 3.432 -6.204 1.00 0.00 85 PHE A C 7
ATOM 11929 O O . PHE A 1 85 ? -2.691 3.624 -7.423 1.00 0.00 85 PHE A O 7
ATOM 11946 N N . LEU A 1 86 ? -3.961 3.038 -5.612 1.00 0.00 86 LEU A N 7
ATOM 11947 C CA . LEU A 1 86 ? -5.181 2.443 -6.218 1.00 0.00 86 LEU A CA 7
ATOM 11948 C C . LEU A 1 86 ? -6.353 3.126 -5.436 1.00 0.00 86 LEU A C 7
ATOM 11949 O O . LEU A 1 86 ? -6.666 3.096 -4.258 1.00 0.00 86 LEU A O 7
ATOM 11965 N N . LYS A 1 87 ? -7.271 3.700 -6.258 1.00 0.00 87 LYS A N 7
ATOM 11966 C CA . LYS A 1 87 ? -8.501 4.410 -5.959 1.00 0.00 87 LYS A CA 7
ATOM 11967 C C . LYS A 1 87 ? -9.695 3.802 -6.776 1.00 0.00 87 LYS A C 7
ATOM 11968 O O . LYS A 1 87 ? -9.560 2.822 -7.592 1.00 0.00 87 LYS A O 7
ATOM 11986 N N . ASP A 1 88 ? -10.844 4.341 -6.499 1.00 0.00 88 ASP A N 7
ATOM 11987 C CA . ASP A 1 88 ? -12.006 4.255 -7.513 1.00 0.00 88 ASP A CA 7
ATOM 11988 C C . ASP A 1 88 ? -11.847 4.885 -8.927 1.00 0.00 88 ASP A C 7
ATOM 11989 O O . ASP A 1 88 ? -12.611 5.628 -9.479 1.00 0.00 88 ASP A O 7
ATOM 11999 N N . GLY A 1 89 ? -10.645 4.671 -9.454 1.00 0.00 89 GLY A N 7
ATOM 12000 C CA . GLY A 1 89 ? -10.210 5.109 -10.813 1.00 0.00 89 GLY A CA 7
ATOM 12001 C C . GLY A 1 89 ? -8.977 4.338 -11.285 1.00 0.00 89 GLY A C 7
ATOM 12002 O O . GLY A 1 89 ? -8.055 4.921 -11.790 1.00 0.00 89 GLY A O 7
ATOM 12006 N N . LYS A 1 90 ? -9.021 2.982 -11.066 1.00 0.00 90 LYS A N 7
ATOM 12007 C CA . LYS A 1 90 ? -7.867 2.010 -11.299 1.00 0.00 90 LYS A CA 7
ATOM 12008 C C . LYS A 1 90 ? -6.505 2.475 -10.604 1.00 0.00 90 LYS A C 7
ATOM 12009 O O . LYS A 1 90 ? -6.540 3.337 -9.744 1.00 0.00 90 LYS A O 7
ATOM 12027 N N . LEU A 1 91 ? -5.379 1.997 -11.100 1.00 0.00 91 LEU A N 7
ATOM 12028 C CA . LEU A 1 91 ? -4.039 2.440 -10.742 1.00 0.00 91 LEU A CA 7
ATOM 12029 C C . LEU A 1 91 ? -3.606 3.920 -11.146 1.00 0.00 91 LEU A C 7
ATOM 12030 O O . LEU A 1 91 ? -3.154 4.144 -12.263 1.00 0.00 91 LEU A O 7
ATOM 12046 N N . VAL A 1 92 ? -3.817 4.852 -10.198 1.00 0.00 92 VAL A N 7
ATOM 12047 C CA . VAL A 1 92 ? -3.350 6.271 -10.199 1.00 0.00 92 VAL A CA 7
ATOM 12048 C C . VAL A 1 92 ? -1.873 6.653 -10.071 1.00 0.00 92 VAL A C 7
ATOM 12049 O O . VAL A 1 92 ? -1.475 7.702 -10.550 1.00 0.00 92 VAL A O 7
ATOM 12062 N N . ASP A 1 93 ? -1.032 5.868 -9.380 1.00 0.00 93 ASP A N 7
ATOM 12063 C CA . ASP A 1 93 ? 0.409 6.150 -9.133 1.00 0.00 93 ASP A CA 7
ATOM 12064 C C . ASP A 1 93 ? 1.179 4.936 -8.566 1.00 0.00 93 ASP A C 7
ATOM 12065 O O . ASP A 1 93 ? 0.575 3.955 -8.118 1.00 0.00 93 ASP A O 7
ATOM 12075 N N . LYS A 1 94 ? 2.476 4.998 -8.623 1.00 0.00 94 LYS A N 7
ATOM 12076 C CA . LYS A 1 94 ? 3.414 3.913 -8.277 1.00 0.00 94 LYS A CA 7
ATOM 12077 C C . LYS A 1 94 ? 4.853 4.527 -7.903 1.00 0.00 94 LYS A C 7
ATOM 12078 O O . LYS A 1 94 ? 5.239 5.524 -8.557 1.00 0.00 94 LYS A O 7
ATOM 12096 N N . THR A 1 95 ? 5.515 4.036 -6.913 1.00 0.00 95 THR A N 7
ATOM 12097 C CA . THR A 1 95 ? 6.826 4.520 -6.411 1.00 0.00 95 THR A CA 7
ATOM 12098 C C . THR A 1 95 ? 7.481 3.417 -5.522 1.00 0.00 95 THR A C 7
ATOM 12099 O O . THR A 1 95 ? 6.871 2.611 -4.876 1.00 0.00 95 THR A O 7
ATOM 12110 N N . VAL A 1 96 ? 8.779 3.428 -5.564 1.00 0.00 96 VAL A N 7
ATOM 12111 C CA . VAL A 1 96 ? 9.662 2.283 -5.116 1.00 0.00 96 VAL A CA 7
ATOM 12112 C C . VAL A 1 96 ? 10.886 2.829 -4.455 1.00 0.00 96 VAL A C 7
ATOM 12113 O O . VAL A 1 96 ? 11.853 3.345 -5.010 1.00 0.00 96 VAL A O 7
ATOM 12126 N N . GLY A 1 97 ? 10.855 2.833 -3.091 1.00 0.00 97 GLY A N 7
ATOM 12127 C CA . GLY A 1 97 ? 11.922 3.382 -2.213 1.00 0.00 97 GLY A CA 7
ATOM 12128 C C . GLY A 1 97 ? 11.832 2.984 -0.731 1.00 0.00 97 GLY A C 7
ATOM 12129 O O . GLY A 1 97 ? 11.290 1.876 -0.417 1.00 0.00 97 GLY A O 7
ATOM 12133 N N . ALA A 1 98 ? 12.270 3.783 0.276 1.00 0.00 98 ALA A N 7
ATOM 12134 C CA . ALA A 1 98 ? 12.182 3.523 1.720 1.00 0.00 98 ALA A CA 7
ATOM 12135 C C . ALA A 1 98 ? 12.741 4.753 2.492 1.00 0.00 98 ALA A C 7
ATOM 12136 O O . ALA A 1 98 ? 13.955 4.861 2.484 1.00 0.00 98 ALA A O 7
ATOM 12143 N N . ASP A 1 99 ? 11.891 5.664 3.090 1.00 0.00 99 ASP A N 7
ATOM 12144 C CA . ASP A 1 99 ? 12.390 6.912 3.703 1.00 0.00 99 ASP A CA 7
ATOM 12145 C C . ASP A 1 99 ? 11.252 7.538 4.603 1.00 0.00 99 ASP A C 7
ATOM 12146 O O . ASP A 1 99 ? 10.154 7.771 4.078 1.00 0.00 99 ASP A O 7
ATOM 12156 N N . LYS A 1 100 ? 11.531 7.955 5.862 1.00 0.00 100 LYS A N 7
ATOM 12157 C CA . LYS A 1 100 ? 10.526 8.580 6.758 1.00 0.00 100 LYS A CA 7
ATOM 12158 C C . LYS A 1 100 ? 9.622 9.717 6.205 1.00 0.00 100 LYS A C 7
ATOM 12159 O O . LYS A 1 100 ? 8.398 9.603 6.333 1.00 0.00 100 LYS A O 7
ATOM 12177 N N . ASP A 1 101 ? 10.239 10.862 5.881 1.00 0.00 101 ASP A N 7
ATOM 12178 C CA . ASP A 1 101 ? 9.655 11.996 5.105 1.00 0.00 101 ASP A CA 7
ATOM 12179 C C . ASP A 1 101 ? 9.092 11.655 3.656 1.00 0.00 101 ASP A C 7
ATOM 12180 O O . ASP A 1 101 ? 8.069 12.209 3.279 1.00 0.00 101 ASP A O 7
ATOM 12190 N N . GLY A 1 102 ? 9.854 10.822 2.855 1.00 0.00 102 GLY A N 7
ATOM 12191 C CA . GLY A 1 102 ? 9.315 10.360 1.501 1.00 0.00 102 GLY A CA 7
ATOM 12192 C C . GLY A 1 102 ? 7.788 9.981 1.404 1.00 0.00 102 GLY A C 7
ATOM 12193 O O . GLY A 1 102 ? 6.919 10.724 0.927 1.00 0.00 102 GLY A O 7
ATOM 12197 N N . LEU A 1 103 ? 7.500 8.736 1.836 1.00 0.00 103 LEU A N 7
ATOM 12198 C CA . LEU A 1 103 ? 6.067 8.283 1.960 1.00 0.00 103 LEU A CA 7
ATOM 12199 C C . LEU A 1 103 ? 4.896 9.207 2.450 1.00 0.00 103 LEU A C 7
ATOM 12200 O O . LEU A 1 103 ? 3.942 9.412 1.689 1.00 0.00 103 LEU A O 7
ATOM 12216 N N . PRO A 1 104 ? 4.924 9.817 3.639 1.00 0.00 104 PRO A N 7
ATOM 12217 C CA . PRO A 1 104 ? 4.073 11.020 3.998 1.00 0.00 104 PRO A CA 7
ATOM 12218 C C . PRO A 1 104 ? 3.913 12.202 2.949 1.00 0.00 104 PRO A C 7
ATOM 12219 O O . PRO A 1 104 ? 2.776 12.630 2.784 1.00 0.00 104 PRO A O 7
ATOM 12230 N N . THR A 1 105 ? 4.998 12.665 2.373 1.00 0.00 105 THR A N 7
ATOM 12231 C CA . THR A 1 105 ? 4.948 13.636 1.205 1.00 0.00 105 THR A CA 7
ATOM 12232 C C . THR A 1 105 ? 4.058 13.229 -0.008 1.00 0.00 105 THR A C 7
ATOM 12233 O O . THR A 1 105 ? 3.178 14.020 -0.413 1.00 0.00 105 THR A O 7
ATOM 12244 N N . LEU A 1 106 ? 4.380 12.063 -0.651 1.00 0.00 106 LEU A N 7
ATOM 12245 C CA . LEU A 1 106 ? 3.633 11.373 -1.736 1.00 0.00 106 LEU A CA 7
ATOM 12246 C C . LEU A 1 106 ? 2.120 11.080 -1.422 1.00 0.00 106 LEU A C 7
ATOM 12247 O O . LEU A 1 106 ? 1.204 11.395 -2.195 1.00 0.00 106 LEU A O 7
ATOM 12263 N N . VAL A 1 107 ? 1.809 10.316 -0.368 1.00 0.00 107 VAL A N 7
ATOM 12264 C CA . VAL A 1 107 ? 0.421 10.174 0.228 1.00 0.00 107 VAL A CA 7
ATOM 12265 C C . VAL A 1 107 ? -0.360 11.478 0.434 1.00 0.00 107 VAL A C 7
ATOM 12266 O O . VAL A 1 107 ? -1.530 11.532 0.028 1.00 0.00 107 VAL A O 7
ATOM 12279 N N . ALA A 1 108 ? 0.234 12.459 1.180 1.00 0.00 108 ALA A N 7
ATOM 12280 C CA . ALA A 1 108 ? -0.338 13.797 1.236 1.00 0.00 108 ALA A CA 7
ATOM 12281 C C . ALA A 1 108 ? -0.789 14.464 -0.048 1.00 0.00 108 ALA A C 7
ATOM 12282 O O . ALA A 1 108 ? -1.947 14.906 -0.075 1.00 0.00 108 ALA A O 7
ATOM 12289 N N . LYS A 1 109 ? 0.073 14.563 -1.111 1.00 0.00 109 LYS A N 7
ATOM 12290 C CA . LYS A 1 109 ? -0.399 14.832 -2.478 1.00 0.00 109 LYS A CA 7
ATOM 12291 C C . LYS A 1 109 ? -1.627 14.005 -2.987 1.00 0.00 109 LYS A C 7
ATOM 12292 O O . LYS A 1 109 ? -2.547 14.552 -3.569 1.00 0.00 109 LYS A O 7
ATOM 12310 N N . HIS A 1 110 ? -1.557 12.610 -2.872 1.00 0.00 110 HIS A N 7
ATOM 12311 C CA . HIS A 1 110 ? -2.653 11.714 -3.186 1.00 0.00 110 HIS A CA 7
ATOM 12312 C C . HIS A 1 110 ? -4.042 11.926 -2.389 1.00 0.00 110 HIS A C 7
ATOM 12313 O O . HIS A 1 110 ? -4.976 12.486 -2.920 1.00 0.00 110 HIS A O 7
ATOM 12327 N N . ALA A 1 111 ? -4.022 11.584 -1.117 1.00 0.00 111 ALA A N 7
ATOM 12328 C CA . ALA A 1 111 ? -5.121 11.721 -0.152 1.00 0.00 111 ALA A CA 7
ATOM 12329 C C . ALA A 1 111 ? -5.778 13.146 0.080 1.00 0.00 111 ALA A C 7
ATOM 12330 O O . ALA A 1 111 ? -7.025 13.146 0.004 1.00 0.00 111 ALA A O 7
ATOM 12337 N N . THR A 1 112 ? -5.005 14.169 0.310 1.00 0.00 112 THR A N 7
ATOM 12338 C CA . THR A 1 112 ? -5.536 15.561 0.553 1.00 0.00 112 THR A CA 7
ATOM 12339 C C . THR A 1 112 ? -6.562 15.996 -0.479 1.00 0.00 112 THR A C 7
ATOM 12340 O O . THR A 1 112 ? -7.777 16.122 -0.203 1.00 0.00 112 THR A O 7
ATOM 12351 N N . ALA A 1 113 ? -6.158 16.201 -1.711 1.00 0.00 113 ALA A N 7
ATOM 12352 C CA . ALA A 1 113 ? -7.065 16.364 -2.867 1.00 0.00 113 ALA A CA 7
ATOM 12353 C C . ALA A 1 113 ? -8.075 15.208 -3.292 1.00 0.00 113 ALA A C 7
ATOM 12354 O O . ALA A 1 113 ? -9.219 15.374 -3.789 1.00 0.00 113 ALA A O 7
ATOM 12363 N N . ALA A 1 1 ? -11.931 9.134 17.348 1.00 0.00 1 ALA A N 8
ATOM 12364 C CA . ALA A 1 1 ? -11.011 8.376 16.536 1.00 0.00 1 ALA A CA 8
ATOM 12365 C C . ALA A 1 1 ? -11.069 8.865 15.100 1.00 0.00 1 ALA A C 8
ATOM 12366 O O . ALA A 1 1 ? -12.128 9.043 14.507 1.00 0.00 1 ALA A O 8
ATOM 12374 N N . GLU A 1 2 ? -9.887 8.945 14.410 1.00 0.00 2 GLU A N 8
ATOM 12375 C CA . GLU A 1 2 ? -9.758 9.586 13.058 1.00 0.00 2 GLU A CA 8
ATOM 12376 C C . GLU A 1 2 ? -8.484 9.065 12.339 1.00 0.00 2 GLU A C 8
ATOM 12377 O O . GLU A 1 2 ? -7.376 9.614 12.416 1.00 0.00 2 GLU A O 8
ATOM 12390 N N . GLU A 1 3 ? -8.605 7.983 11.591 1.00 0.00 3 GLU A N 8
ATOM 12391 C CA . GLU A 1 3 ? -7.448 7.279 10.914 1.00 0.00 3 GLU A CA 8
ATOM 12392 C C . GLU A 1 3 ? -7.845 6.271 9.778 1.00 0.00 3 GLU A C 8
ATOM 12393 O O . GLU A 1 3 ? -9.013 5.811 9.646 1.00 0.00 3 GLU A O 8
ATOM 12406 N N . GLY A 1 4 ? -6.783 5.901 9.030 1.00 0.00 4 GLY A N 8
ATOM 12407 C CA . GLY A 1 4 ? -6.632 4.634 8.292 1.00 0.00 4 GLY A CA 8
ATOM 12408 C C . GLY A 1 4 ? -5.930 3.512 9.096 1.00 0.00 4 GLY A C 8
ATOM 12409 O O . GLY A 1 4 ? -5.590 3.704 10.286 1.00 0.00 4 GLY A O 8
ATOM 12413 N N . GLN A 1 5 ? -5.704 2.401 8.487 1.00 0.00 5 GLN A N 8
ATOM 12414 C CA . GLN A 1 5 ? -5.227 1.185 9.183 1.00 0.00 5 GLN A CA 8
ATOM 12415 C C . GLN A 1 5 ? -4.509 0.225 8.204 1.00 0.00 5 GLN A C 8
ATOM 12416 O O . GLN A 1 5 ? -4.787 0.095 6.982 1.00 0.00 5 GLN A O 8
ATOM 12430 N N . VAL A 1 6 ? -3.675 -0.607 8.807 1.00 0.00 6 VAL A N 8
ATOM 12431 C CA . VAL A 1 6 ? -2.578 -1.381 8.240 1.00 0.00 6 VAL A CA 8
ATOM 12432 C C . VAL A 1 6 ? -2.857 -2.897 8.643 1.00 0.00 6 VAL A C 8
ATOM 12433 O O . VAL A 1 6 ? -2.857 -3.271 9.796 1.00 0.00 6 VAL A O 8
ATOM 12446 N N . ILE A 1 7 ? -2.955 -3.686 7.557 1.00 0.00 7 ILE A N 8
ATOM 12447 C CA . ILE A 1 7 ? -3.505 -5.053 7.536 1.00 0.00 7 ILE A CA 8
ATOM 12448 C C . ILE A 1 7 ? -2.419 -5.845 6.705 1.00 0.00 7 ILE A C 8
ATOM 12449 O O . ILE A 1 7 ? -2.147 -5.640 5.487 1.00 0.00 7 ILE A O 8
ATOM 12465 N N . ALA A 1 8 ? -1.938 -6.914 7.336 1.00 0.00 8 ALA A N 8
ATOM 12466 C CA . ALA A 1 8 ? -1.208 -8.006 6.689 1.00 0.00 8 ALA A CA 8
ATOM 12467 C C . ALA A 1 8 ? -1.949 -8.955 5.786 1.00 0.00 8 ALA A C 8
ATOM 12468 O O . ALA A 1 8 ? -3.125 -9.309 5.996 1.00 0.00 8 ALA A O 8
ATOM 12475 N N . CYS A 1 9 ? -1.237 -9.301 4.711 1.00 0.00 9 CYS A N 8
ATOM 12476 C CA . CYS A 1 9 ? -1.804 -9.972 3.547 1.00 0.00 9 CYS A CA 8
ATOM 12477 C C . CYS A 1 9 ? -0.666 -10.933 2.977 1.00 0.00 9 CYS A C 8
ATOM 12478 O O . CYS A 1 9 ? 0.546 -10.696 2.894 1.00 0.00 9 CYS A O 8
ATOM 12486 N N . HIS A 1 10 ? -1.192 -12.127 2.751 1.00 0.00 10 HIS A N 8
ATOM 12487 C CA . HIS A 1 10 ? -0.407 -13.366 2.403 1.00 0.00 10 HIS A CA 8
ATOM 12488 C C . HIS A 1 10 ? -0.978 -14.342 1.373 1.00 0.00 10 HIS A C 8
ATOM 12489 O O . HIS A 1 10 ? -0.378 -15.369 1.102 1.00 0.00 10 HIS A O 8
ATOM 12503 N N . THR A 1 11 ? -2.191 -14.137 0.861 1.00 0.00 11 THR A N 8
ATOM 12504 C CA . THR A 1 11 ? -3.055 -15.203 0.241 1.00 0.00 11 THR A CA 8
ATOM 12505 C C . THR A 1 11 ? -3.980 -14.637 -0.875 1.00 0.00 11 THR A C 8
ATOM 12506 O O . THR A 1 11 ? -3.957 -13.409 -1.059 1.00 0.00 11 THR A O 8
ATOM 12517 N N . VAL A 1 12 ? -4.971 -15.376 -1.403 1.00 0.00 12 VAL A N 8
ATOM 12518 C CA . VAL A 1 12 ? -6.246 -14.776 -2.021 1.00 0.00 12 VAL A CA 8
ATOM 12519 C C . VAL A 1 12 ? -7.197 -13.817 -1.205 1.00 0.00 12 VAL A C 8
ATOM 12520 O O . VAL A 1 12 ? -7.994 -13.084 -1.822 1.00 0.00 12 VAL A O 8
ATOM 12533 N N . ASP A 1 13 ? -6.998 -13.788 0.115 1.00 0.00 13 ASP A N 8
ATOM 12534 C CA . ASP A 1 13 ? -7.667 -12.766 0.987 1.00 0.00 13 ASP A CA 8
ATOM 12535 C C . ASP A 1 13 ? -7.612 -11.254 0.555 1.00 0.00 13 ASP A C 8
ATOM 12536 O O . ASP A 1 13 ? -8.630 -10.571 0.393 1.00 0.00 13 ASP A O 8
ATOM 12546 N N . THR A 1 14 ? -6.371 -10.874 0.232 1.00 0.00 14 THR A N 8
ATOM 12547 C CA . THR A 1 14 ? -6.075 -9.567 -0.437 1.00 0.00 14 THR A CA 8
ATOM 12548 C C . THR A 1 14 ? -6.696 -9.369 -1.902 1.00 0.00 14 THR A C 8
ATOM 12549 O O . THR A 1 14 ? -7.095 -8.291 -2.321 1.00 0.00 14 THR A O 8
ATOM 12560 N N . TRP A 1 15 ? -6.850 -10.482 -2.693 1.00 0.00 15 TRP A N 8
ATOM 12561 C CA . TRP A 1 15 ? -7.680 -10.471 -3.904 1.00 0.00 15 TRP A CA 8
ATOM 12562 C C . TRP A 1 15 ? -9.189 -9.986 -3.746 1.00 0.00 15 TRP A C 8
ATOM 12563 O O . TRP A 1 15 ? -9.686 -9.159 -4.504 1.00 0.00 15 TRP A O 8
ATOM 12584 N N . LYS A 1 16 ? -9.837 -10.427 -2.666 1.00 0.00 16 LYS A N 8
ATOM 12585 C CA . LYS A 1 16 ? -11.093 -9.736 -2.102 1.00 0.00 16 LYS A CA 8
ATOM 12586 C C . LYS A 1 16 ? -10.823 -8.205 -1.612 1.00 0.00 16 LYS A C 8
ATOM 12587 O O . LYS A 1 16 ? -11.481 -7.260 -2.089 1.00 0.00 16 LYS A O 8
ATOM 12605 N N . GLU A 1 17 ? -9.854 -7.977 -0.726 1.00 0.00 17 GLU A N 8
ATOM 12606 C CA . GLU A 1 17 ? -9.429 -6.653 -0.256 1.00 0.00 17 GLU A CA 8
ATOM 12607 C C . GLU A 1 17 ? -8.936 -5.451 -1.146 1.00 0.00 17 GLU A C 8
ATOM 12608 O O . GLU A 1 17 ? -9.562 -4.379 -1.237 1.00 0.00 17 GLU A O 8
ATOM 12621 N N . HIS A 1 18 ? -7.795 -5.650 -1.843 1.00 0.00 18 HIS A N 8
ATOM 12622 C CA . HIS A 1 18 ? -7.235 -4.732 -2.824 1.00 0.00 18 HIS A CA 8
ATOM 12623 C C . HIS A 1 18 ? -8.227 -4.278 -3.984 1.00 0.00 18 HIS A C 8
ATOM 12624 O O . HIS A 1 18 ? -8.545 -3.134 -4.170 1.00 0.00 18 HIS A O 8
ATOM 12638 N N . PHE A 1 19 ? -8.650 -5.299 -4.766 1.00 0.00 19 PHE A N 8
ATOM 12639 C CA . PHE A 1 19 ? -9.680 -5.183 -5.862 1.00 0.00 19 PHE A CA 8
ATOM 12640 C C . PHE A 1 19 ? -11.043 -4.475 -5.485 1.00 0.00 19 PHE A C 8
ATOM 12641 O O . PHE A 1 19 ? -11.384 -3.460 -6.073 1.00 0.00 19 PHE A O 8
ATOM 12658 N N . GLU A 1 20 ? -11.734 -5.019 -4.506 1.00 0.00 20 GLU A N 8
ATOM 12659 C CA . GLU A 1 20 ? -13.049 -4.577 -3.953 1.00 0.00 20 GLU A CA 8
ATOM 12660 C C . GLU A 1 20 ? -13.062 -3.132 -3.336 1.00 0.00 20 GLU A C 8
ATOM 12661 O O . GLU A 1 20 ? -13.845 -2.341 -3.825 1.00 0.00 20 GLU A O 8
ATOM 12674 N N . LYS A 1 21 ? -12.268 -2.767 -2.278 1.00 0.00 21 LYS A N 8
ATOM 12675 C CA . LYS A 1 21 ? -12.019 -1.365 -1.808 1.00 0.00 21 LYS A CA 8
ATOM 12676 C C . LYS A 1 21 ? -11.675 -0.421 -2.966 1.00 0.00 21 LYS A C 8
ATOM 12677 O O . LYS A 1 21 ? -12.506 0.417 -3.226 1.00 0.00 21 LYS A O 8
ATOM 12695 N N . GLY A 1 22 ? -10.609 -0.697 -3.794 1.00 0.00 22 GLY A N 8
ATOM 12696 C CA . GLY A 1 22 ? -10.066 0.043 -4.911 1.00 0.00 22 GLY A CA 8
ATOM 12697 C C . GLY A 1 22 ? -11.219 0.493 -5.940 1.00 0.00 22 GLY A C 8
ATOM 12698 O O . GLY A 1 22 ? -11.941 1.431 -5.685 1.00 0.00 22 GLY A O 8
ATOM 12702 N N . LYS A 1 23 ? -11.390 -0.373 -7.005 1.00 0.00 23 LYS A N 8
ATOM 12703 C CA . LYS A 1 23 ? -12.646 -0.413 -7.754 1.00 0.00 23 LYS A CA 8
ATOM 12704 C C . LYS A 1 23 ? -13.784 -1.044 -6.884 1.00 0.00 23 LYS A C 8
ATOM 12705 O O . LYS A 1 23 ? -14.046 -2.214 -6.906 1.00 0.00 23 LYS A O 8
ATOM 12723 N N . GLY A 1 24 ? -14.591 -0.121 -6.340 1.00 0.00 24 GLY A N 8
ATOM 12724 C CA . GLY A 1 24 ? -15.927 -0.402 -5.836 1.00 0.00 24 GLY A CA 8
ATOM 12725 C C . GLY A 1 24 ? -16.458 0.632 -4.807 1.00 0.00 24 GLY A C 8
ATOM 12726 O O . GLY A 1 24 ? -17.613 0.955 -4.796 1.00 0.00 24 GLY A O 8
ATOM 12730 N N . SER A 1 25 ? -15.494 0.964 -3.981 1.00 0.00 25 SER A N 8
ATOM 12731 C CA . SER A 1 25 ? -15.542 1.799 -2.756 1.00 0.00 25 SER A CA 8
ATOM 12732 C C . SER A 1 25 ? -14.847 3.199 -3.120 1.00 0.00 25 SER A C 8
ATOM 12733 O O . SER A 1 25 ? -13.689 3.298 -3.543 1.00 0.00 25 SER A O 8
ATOM 12741 N N . GLN A 1 26 ? -15.623 4.258 -2.876 1.00 0.00 26 GLN A N 8
ATOM 12742 C CA . GLN A 1 26 ? -15.150 5.688 -2.874 1.00 0.00 26 GLN A CA 8
ATOM 12743 C C . GLN A 1 26 ? -14.140 6.031 -1.751 1.00 0.00 26 GLN A C 8
ATOM 12744 O O . GLN A 1 26 ? -14.437 6.684 -0.784 1.00 0.00 26 GLN A O 8
ATOM 12758 N N . LYS A 1 27 ? -12.871 5.553 -1.988 1.00 0.00 27 LYS A N 8
ATOM 12759 C CA . LYS A 1 27 ? -11.794 5.758 -1.013 1.00 0.00 27 LYS A CA 8
ATOM 12760 C C . LYS A 1 27 ? -10.460 5.593 -1.929 1.00 0.00 27 LYS A C 8
ATOM 12761 O O . LYS A 1 27 ? -10.361 4.920 -2.987 1.00 0.00 27 LYS A O 8
ATOM 12779 N N . LEU A 1 28 ? -9.396 6.084 -1.287 1.00 0.00 28 LEU A N 8
ATOM 12780 C CA . LEU A 1 28 ? -8.019 5.778 -1.623 1.00 0.00 28 LEU A CA 8
ATOM 12781 C C . LEU A 1 28 ? -7.503 4.529 -0.869 1.00 0.00 28 LEU A C 8
ATOM 12782 O O . LEU A 1 28 ? -8.096 4.128 0.175 1.00 0.00 28 LEU A O 8
ATOM 12798 N N . ILE A 1 29 ? -6.532 3.839 -1.463 1.00 0.00 29 ILE A N 8
ATOM 12799 C CA . ILE A 1 29 ? -5.914 2.602 -1.077 1.00 0.00 29 ILE A CA 8
ATOM 12800 C C . ILE A 1 29 ? -4.470 2.722 -1.597 1.00 0.00 29 ILE A C 8
ATOM 12801 O O . ILE A 1 29 ? -4.170 3.084 -2.751 1.00 0.00 29 ILE A O 8
ATOM 12817 N N . VAL A 1 30 ? -3.601 2.351 -0.680 1.00 0.00 30 VAL A N 8
ATOM 12818 C CA . VAL A 1 30 ? -2.100 2.483 -0.822 1.00 0.00 30 VAL A CA 8
ATOM 12819 C C . VAL A 1 30 ? -1.550 1.086 -0.190 1.00 0.00 30 VAL A C 8
ATOM 12820 O O . VAL A 1 30 ? -2.029 0.460 0.832 1.00 0.00 30 VAL A O 8
ATOM 12833 N N . VAL A 1 31 ? -0.526 0.571 -0.867 1.00 0.00 31 VAL A N 8
ATOM 12834 C CA . VAL A 1 31 ? -0.102 -0.863 -0.672 1.00 0.00 31 VAL A CA 8
ATOM 12835 C C . VAL A 1 31 ? 1.422 -1.018 -0.945 1.00 0.00 31 VAL A C 8
ATOM 12836 O O . VAL A 1 31 ? 1.907 -1.159 -2.046 1.00 0.00 31 VAL A O 8
ATOM 12849 N N . ASP A 1 32 ? 2.167 -1.247 0.133 1.00 0.00 32 ASP A N 8
ATOM 12850 C CA . ASP A 1 32 ? 3.484 -1.844 0.176 1.00 0.00 32 ASP A CA 8
ATOM 12851 C C . ASP A 1 32 ? 3.520 -3.359 -0.247 1.00 0.00 32 ASP A C 8
ATOM 12852 O O . ASP A 1 32 ? 2.607 -4.150 0.012 1.00 0.00 32 ASP A O 8
ATOM 12862 N N . PHE A 1 33 ? 4.543 -3.623 -1.036 1.00 0.00 33 PHE A N 8
ATOM 12863 C CA . PHE A 1 33 ? 4.774 -4.857 -1.778 1.00 0.00 33 PHE A CA 8
ATOM 12864 C C . PHE A 1 33 ? 6.289 -5.133 -1.521 1.00 0.00 33 PHE A C 8
ATOM 12865 O O . PHE A 1 33 ? 7.112 -4.420 -2.074 1.00 0.00 33 PHE A O 8
ATOM 12882 N N . THR A 1 34 ? 6.548 -5.953 -0.471 1.00 0.00 34 THR A N 8
ATOM 12883 C CA . THR A 1 34 ? 7.846 -6.091 0.247 1.00 0.00 34 THR A CA 8
ATOM 12884 C C . THR A 1 34 ? 8.009 -7.578 0.407 1.00 0.00 34 THR A C 8
ATOM 12885 O O . THR A 1 34 ? 7.142 -8.421 0.800 1.00 0.00 34 THR A O 8
ATOM 12896 N N . ALA A 1 35 ? 9.268 -7.904 0.453 1.00 0.00 35 ALA A N 8
ATOM 12897 C CA . ALA A 1 35 ? 9.802 -9.163 1.045 1.00 0.00 35 ALA A CA 8
ATOM 12898 C C . ALA A 1 35 ? 9.895 -9.151 2.599 1.00 0.00 35 ALA A C 8
ATOM 12899 O O . ALA A 1 35 ? 10.637 -8.349 3.171 1.00 0.00 35 ALA A O 8
ATOM 12906 N N . SER A 1 36 ? 9.335 -10.187 3.273 1.00 0.00 36 SER A N 8
ATOM 12907 C CA . SER A 1 36 ? 9.497 -10.369 4.770 1.00 0.00 36 SER A CA 8
ATOM 12908 C C . SER A 1 36 ? 10.930 -10.244 5.433 1.00 0.00 36 SER A C 8
ATOM 12909 O O . SER A 1 36 ? 11.131 -9.564 6.475 1.00 0.00 36 SER A O 8
ATOM 12917 N N . TRP A 1 37 ? 11.930 -10.671 4.684 1.00 0.00 37 TRP A N 8
ATOM 12918 C CA . TRP A 1 37 ? 13.380 -10.458 4.874 1.00 0.00 37 TRP A CA 8
ATOM 12919 C C . TRP A 1 37 ? 13.677 -9.065 4.244 1.00 0.00 37 TRP A C 8
ATOM 12920 O O . TRP A 1 37 ? 14.040 -8.913 3.102 1.00 0.00 37 TRP A O 8
ATOM 12941 N N . CYS A 1 38 ? 13.549 -8.073 5.160 1.00 0.00 38 CYS A N 8
ATOM 12942 C CA . CYS A 1 38 ? 13.856 -6.648 4.937 1.00 0.00 38 CYS A CA 8
ATOM 12943 C C . CYS A 1 38 ? 13.825 -5.856 6.286 1.00 0.00 38 CYS A C 8
ATOM 12944 O O . CYS A 1 38 ? 12.692 -5.564 6.655 1.00 0.00 38 CYS A O 8
ATOM 12952 N N . PRO A 1 39 ? 14.930 -5.590 7.026 1.00 0.00 39 PRO A N 8
ATOM 12953 C CA . PRO A 1 39 ? 14.993 -4.484 8.067 1.00 0.00 39 PRO A CA 8
ATOM 12954 C C . PRO A 1 39 ? 14.576 -2.957 7.665 1.00 0.00 39 PRO A C 8
ATOM 12955 O O . PRO A 1 39 ? 13.958 -2.285 8.534 1.00 0.00 39 PRO A O 8
ATOM 12966 N N . PRO A 1 40 ? 14.969 -2.387 6.467 1.00 0.00 40 PRO A N 8
ATOM 12967 C CA . PRO A 1 40 ? 14.423 -1.079 5.922 1.00 0.00 40 PRO A CA 8
ATOM 12968 C C . PRO A 1 40 ? 12.820 -0.978 5.801 1.00 0.00 40 PRO A C 8
ATOM 12969 O O . PRO A 1 40 ? 12.279 0.042 6.308 1.00 0.00 40 PRO A O 8
ATOM 12980 N N . CYS A 1 41 ? 12.125 -1.939 5.191 1.00 0.00 41 CYS A N 8
ATOM 12981 C CA . CYS A 1 41 ? 10.688 -2.204 5.345 1.00 0.00 41 CYS A CA 8
ATOM 12982 C C . CYS A 1 41 ? 9.989 -2.631 6.698 1.00 0.00 41 CYS A C 8
ATOM 12983 O O . CYS A 1 41 ? 8.790 -2.381 6.901 1.00 0.00 41 CYS A O 8
ATOM 12991 N N . LYS A 1 42 ? 10.768 -3.309 7.578 1.00 0.00 42 LYS A N 8
ATOM 12992 C CA . LYS A 1 42 ? 10.417 -3.469 9.000 1.00 0.00 42 LYS A CA 8
ATOM 12993 C C . LYS A 1 42 ? 10.170 -2.137 9.798 1.00 0.00 42 LYS A C 8
ATOM 12994 O O . LYS A 1 42 ? 9.093 -2.159 10.449 1.00 0.00 42 LYS A O 8
ATOM 13012 N N . MET A 1 43 ? 11.070 -1.170 9.764 1.00 0.00 43 MET A N 8
ATOM 13013 C CA . MET A 1 43 ? 10.771 0.264 10.095 1.00 0.00 43 MET A CA 8
ATOM 13014 C C . MET A 1 43 ? 9.775 1.124 9.259 1.00 0.00 43 MET A C 8
ATOM 13015 O O . MET A 1 43 ? 8.964 1.913 9.788 1.00 0.00 43 MET A O 8
ATOM 13029 N N . ILE A 1 44 ? 9.761 0.869 7.914 1.00 0.00 44 ILE A N 8
ATOM 13030 C CA . ILE A 1 44 ? 8.674 1.377 7.010 1.00 0.00 44 ILE A CA 8
ATOM 13031 C C . ILE A 1 44 ? 7.200 1.009 7.418 1.00 0.00 44 ILE A C 8
ATOM 13032 O O . ILE A 1 44 ? 6.328 1.827 7.160 1.00 0.00 44 ILE A O 8
ATOM 13048 N N . ALA A 1 45 ? 6.912 -0.241 7.947 1.00 0.00 45 ALA A N 8
ATOM 13049 C CA . ALA A 1 45 ? 5.631 -0.532 8.642 1.00 0.00 45 ALA A CA 8
ATOM 13050 C C . ALA A 1 45 ? 5.233 0.487 9.757 1.00 0.00 45 ALA A C 8
ATOM 13051 O O . ALA A 1 45 ? 4.271 1.158 9.580 1.00 0.00 45 ALA A O 8
ATOM 13058 N N . PRO A 1 46 ? 5.955 0.857 10.872 1.00 0.00 46 PRO A N 8
ATOM 13059 C CA . PRO A 1 46 ? 5.718 2.096 11.697 1.00 0.00 46 PRO A CA 8
ATOM 13060 C C . PRO A 1 46 ? 5.564 3.452 11.050 1.00 0.00 46 PRO A C 8
ATOM 13061 O O . PRO A 1 46 ? 4.780 4.267 11.485 1.00 0.00 46 PRO A O 8
ATOM 13072 N N . ILE A 1 47 ? 6.342 3.889 9.982 1.00 0.00 47 ILE A N 8
ATOM 13073 C CA . ILE A 1 47 ? 6.039 5.002 9.076 1.00 0.00 47 ILE A CA 8
ATOM 13074 C C . ILE A 1 47 ? 4.616 4.975 8.434 1.00 0.00 47 ILE A C 8
ATOM 13075 O O . ILE A 1 47 ? 3.848 5.924 8.656 1.00 0.00 47 ILE A O 8
ATOM 13091 N N . PHE A 1 48 ? 4.252 3.830 7.726 1.00 0.00 48 PHE A N 8
ATOM 13092 C CA . PHE A 1 48 ? 2.940 3.502 7.182 1.00 0.00 48 PHE A CA 8
ATOM 13093 C C . PHE A 1 48 ? 1.788 3.395 8.201 1.00 0.00 48 PHE A C 8
ATOM 13094 O O . PHE A 1 48 ? 0.677 3.848 7.878 1.00 0.00 48 PHE A O 8
ATOM 13111 N N . ALA A 1 49 ? 2.077 2.962 9.424 1.00 0.00 49 ALA A N 8
ATOM 13112 C CA . ALA A 1 49 ? 1.223 3.097 10.629 1.00 0.00 49 ALA A CA 8
ATOM 13113 C C . ALA A 1 49 ? 1.011 4.543 11.212 1.00 0.00 49 ALA A C 8
ATOM 13114 O O . ALA A 1 49 ? -0.150 5.002 11.478 1.00 0.00 49 ALA A O 8
ATOM 13121 N N . GLU A 1 50 ? 2.080 5.288 11.540 1.00 0.00 50 GLU A N 8
ATOM 13122 C CA . GLU A 1 50 ? 1.961 6.753 11.825 1.00 0.00 50 GLU A CA 8
ATOM 13123 C C . GLU A 1 50 ? 1.204 7.625 10.761 1.00 0.00 50 GLU A C 8
ATOM 13124 O O . GLU A 1 50 ? 0.283 8.345 11.140 1.00 0.00 50 GLU A O 8
ATOM 13137 N N . LEU A 1 51 ? 1.733 7.571 9.554 1.00 0.00 51 LEU A N 8
ATOM 13138 C CA . LEU A 1 51 ? 1.064 8.136 8.362 1.00 0.00 51 LEU A CA 8
ATOM 13139 C C . LEU A 1 51 ? -0.464 7.797 8.227 1.00 0.00 51 LEU A C 8
ATOM 13140 O O . LEU A 1 51 ? -1.301 8.678 8.138 1.00 0.00 51 LEU A O 8
ATOM 13156 N N . ALA A 1 52 ? -0.815 6.513 8.409 1.00 0.00 52 ALA A N 8
ATOM 13157 C CA . ALA A 1 52 ? -2.219 6.057 8.559 1.00 0.00 52 ALA A CA 8
ATOM 13158 C C . ALA A 1 52 ? -3.048 6.743 9.687 1.00 0.00 52 ALA A C 8
ATOM 13159 O O . ALA A 1 52 ? -4.207 7.133 9.446 1.00 0.00 52 ALA A O 8
ATOM 13166 N N . LYS A 1 53 ? -2.470 6.912 10.874 1.00 0.00 53 LYS A N 8
ATOM 13167 C CA . LYS A 1 53 ? -3.007 7.765 11.990 1.00 0.00 53 LYS A CA 8
ATOM 13168 C C . LYS A 1 53 ? -3.283 9.255 11.685 1.00 0.00 53 LYS A C 8
ATOM 13169 O O . LYS A 1 53 ? -4.271 9.930 12.014 1.00 0.00 53 LYS A O 8
ATOM 13187 N N . LYS A 1 54 ? -2.351 9.889 10.848 1.00 0.00 54 LYS A N 8
ATOM 13188 C CA . LYS A 1 54 ? -2.610 11.216 10.216 1.00 0.00 54 LYS A CA 8
ATOM 13189 C C . LYS A 1 54 ? -3.841 11.346 9.190 1.00 0.00 54 LYS A C 8
ATOM 13190 O O . LYS A 1 54 ? -4.141 12.495 8.893 1.00 0.00 54 LYS A O 8
ATOM 13208 N N . PHE A 1 55 ? -4.187 10.299 8.491 1.00 0.00 55 PHE A N 8
ATOM 13209 C CA . PHE A 1 55 ? -4.902 10.277 7.217 1.00 0.00 55 PHE A CA 8
ATOM 13210 C C . PHE A 1 55 ? -6.067 9.135 7.138 1.00 0.00 55 PHE A C 8
ATOM 13211 O O . PHE A 1 55 ? -5.827 7.960 6.974 1.00 0.00 55 PHE A O 8
ATOM 13228 N N . PRO A 1 56 ? -7.364 9.541 7.378 1.00 0.00 56 PRO A N 8
ATOM 13229 C CA . PRO A 1 56 ? -8.672 8.783 7.406 1.00 0.00 56 PRO A CA 8
ATOM 13230 C C . PRO A 1 56 ? -9.419 8.092 6.284 1.00 0.00 56 PRO A C 8
ATOM 13231 O O . PRO A 1 56 ? -10.067 7.055 6.439 1.00 0.00 56 PRO A O 8
ATOM 13242 N N . ASN A 1 57 ? -9.338 8.703 5.070 1.00 0.00 57 ASN A N 8
ATOM 13243 C CA . ASN A 1 57 ? -10.010 8.313 3.783 1.00 0.00 57 ASN A CA 8
ATOM 13244 C C . ASN A 1 57 ? -9.471 7.012 3.147 1.00 0.00 57 ASN A C 8
ATOM 13245 O O . ASN A 1 57 ? -9.964 6.662 2.059 1.00 0.00 57 ASN A O 8
ATOM 13256 N N . VAL A 1 58 ? -8.466 6.388 3.714 1.00 0.00 58 VAL A N 8
ATOM 13257 C CA . VAL A 1 58 ? -7.371 5.701 3.031 1.00 0.00 58 VAL A CA 8
ATOM 13258 C C . VAL A 1 58 ? -7.040 4.399 3.806 1.00 0.00 58 VAL A C 8
ATOM 13259 O O . VAL A 1 58 ? -6.649 4.542 4.919 1.00 0.00 58 VAL A O 8
ATOM 13272 N N . THR A 1 59 ? -7.173 3.190 3.203 1.00 0.00 59 THR A N 8
ATOM 13273 C CA . THR A 1 59 ? -6.811 1.829 3.690 1.00 0.00 59 THR A CA 8
ATOM 13274 C C . THR A 1 59 ? -5.296 1.678 3.208 1.00 0.00 59 THR A C 8
ATOM 13275 O O . THR A 1 59 ? -4.939 2.028 2.068 1.00 0.00 59 THR A O 8
ATOM 13286 N N . PHE A 1 60 ? -4.535 0.956 4.030 1.00 0.00 60 PHE A N 8
ATOM 13287 C CA . PHE A 1 60 ? -3.113 0.643 3.985 1.00 0.00 60 PHE A CA 8
ATOM 13288 C C . PHE A 1 60 ? -2.893 -0.887 4.245 1.00 0.00 60 PHE A C 8
ATOM 13289 O O . PHE A 1 60 ? -3.545 -1.540 5.112 1.00 0.00 60 PHE A O 8
ATOM 13306 N N . LEU A 1 61 ? -2.153 -1.530 3.309 1.00 0.00 61 LEU A N 8
ATOM 13307 C CA . LEU A 1 61 ? -2.100 -3.055 3.164 1.00 0.00 61 LEU A CA 8
ATOM 13308 C C . LEU A 1 61 ? -0.706 -3.483 2.618 1.00 0.00 61 LEU A C 8
ATOM 13309 O O . LEU A 1 61 ? -0.106 -2.783 1.803 1.00 0.00 61 LEU A O 8
ATOM 13325 N N . LYS A 1 62 ? -0.193 -4.563 3.156 1.00 0.00 62 LYS A N 8
ATOM 13326 C CA . LYS A 1 62 ? 1.220 -4.905 3.192 1.00 0.00 62 LYS A CA 8
ATOM 13327 C C . LYS A 1 62 ? 1.274 -6.449 2.874 1.00 0.00 62 LYS A C 8
ATOM 13328 O O . LYS A 1 62 ? 0.659 -7.266 3.576 1.00 0.00 62 LYS A O 8
ATOM 13346 N N . VAL A 1 63 ? 1.955 -6.806 1.821 1.00 0.00 63 VAL A N 8
ATOM 13347 C CA . VAL A 1 63 ? 1.826 -8.053 1.031 1.00 0.00 63 VAL A CA 8
ATOM 13348 C C . VAL A 1 63 ? 3.316 -8.571 1.018 1.00 0.00 63 VAL A C 8
ATOM 13349 O O . VAL A 1 63 ? 4.225 -7.936 0.432 1.00 0.00 63 VAL A O 8
ATOM 13362 N N . ASP A 1 64 ? 3.429 -9.763 1.578 1.00 0.00 64 ASP A N 8
ATOM 13363 C CA . ASP A 1 64 ? 4.570 -10.723 1.400 1.00 0.00 64 ASP A CA 8
ATOM 13364 C C . ASP A 1 64 ? 4.668 -11.196 -0.089 1.00 0.00 64 ASP A C 8
ATOM 13365 O O . ASP A 1 64 ? 3.738 -11.849 -0.648 1.00 0.00 64 ASP A O 8
ATOM 13375 N N . VAL A 1 65 ? 5.695 -10.696 -0.732 1.00 0.00 65 VAL A N 8
ATOM 13376 C CA . VAL A 1 65 ? 6.079 -11.001 -2.189 1.00 0.00 65 VAL A CA 8
ATOM 13377 C C . VAL A 1 65 ? 6.388 -12.538 -2.492 1.00 0.00 65 VAL A C 8
ATOM 13378 O O . VAL A 1 65 ? 5.836 -13.089 -3.442 1.00 0.00 65 VAL A O 8
ATOM 13391 N N . ASP A 1 66 ? 7.032 -13.167 -1.519 1.00 0.00 66 ASP A N 8
ATOM 13392 C CA . ASP A 1 66 ? 7.244 -14.608 -1.403 1.00 0.00 66 ASP A CA 8
ATOM 13393 C C . ASP A 1 66 ? 6.037 -15.587 -1.590 1.00 0.00 66 ASP A C 8
ATOM 13394 O O . ASP A 1 66 ? 6.162 -16.485 -2.406 1.00 0.00 66 ASP A O 8
ATOM 13404 N N . GLU A 1 67 ? 4.928 -15.295 -0.927 1.00 0.00 67 GLU A N 8
ATOM 13405 C CA . GLU A 1 67 ? 3.575 -15.817 -1.304 1.00 0.00 67 GLU A CA 8
ATOM 13406 C C . GLU A 1 67 ? 2.873 -15.367 -2.646 1.00 0.00 67 GLU A C 8
ATOM 13407 O O . GLU A 1 67 ? 2.164 -16.165 -3.265 1.00 0.00 67 GLU A O 8
ATOM 13420 N N . LEU A 1 68 ? 3.074 -14.125 -3.059 1.00 0.00 68 LEU A N 8
ATOM 13421 C CA . LEU A 1 68 ? 2.277 -13.387 -4.071 1.00 0.00 68 LEU A CA 8
ATOM 13422 C C . LEU A 1 68 ? 3.216 -12.482 -4.981 1.00 0.00 68 LEU A C 8
ATOM 13423 O O . LEU A 1 68 ? 3.086 -11.284 -5.159 1.00 0.00 68 LEU A O 8
ATOM 13439 N N . LYS A 1 69 ? 4.112 -13.203 -5.664 1.00 0.00 69 LYS A N 8
ATOM 13440 C CA . LYS A 1 69 ? 4.995 -12.637 -6.708 1.00 0.00 69 LYS A CA 8
ATOM 13441 C C . LYS A 1 69 ? 4.347 -12.440 -8.096 1.00 0.00 69 LYS A C 8
ATOM 13442 O O . LYS A 1 69 ? 4.560 -11.377 -8.661 1.00 0.00 69 LYS A O 8
ATOM 13460 N N . ALA A 1 70 ? 3.513 -13.369 -8.626 1.00 0.00 70 ALA A N 8
ATOM 13461 C CA . ALA A 1 70 ? 2.812 -13.218 -9.854 1.00 0.00 70 ALA A CA 8
ATOM 13462 C C . ALA A 1 70 ? 1.911 -11.894 -9.960 1.00 0.00 70 ALA A C 8
ATOM 13463 O O . ALA A 1 70 ? 2.250 -10.943 -10.682 1.00 0.00 70 ALA A O 8
ATOM 13470 N N . VAL A 1 71 ? 0.949 -11.783 -9.026 1.00 0.00 71 VAL A N 8
ATOM 13471 C CA . VAL A 1 71 ? 0.151 -10.571 -8.777 1.00 0.00 71 VAL A CA 8
ATOM 13472 C C . VAL A 1 71 ? 0.925 -9.285 -8.449 1.00 0.00 71 VAL A C 8
ATOM 13473 O O . VAL A 1 71 ? 0.564 -8.249 -8.974 1.00 0.00 71 VAL A O 8
ATOM 13486 N N . ALA A 1 72 ? 1.788 -9.221 -7.375 1.00 0.00 72 ALA A N 8
ATOM 13487 C CA . ALA A 1 72 ? 2.718 -8.001 -7.291 1.00 0.00 72 ALA A CA 8
ATOM 13488 C C . ALA A 1 72 ? 3.423 -7.442 -8.590 1.00 0.00 72 ALA A C 8
ATOM 13489 O O . ALA A 1 72 ? 3.231 -6.277 -8.996 1.00 0.00 72 ALA A O 8
ATOM 13496 N N . GLU A 1 73 ? 3.990 -8.382 -9.407 1.00 0.00 73 GLU A N 8
ATOM 13497 C CA . GLU A 1 73 ? 4.510 -8.180 -10.792 1.00 0.00 73 GLU A CA 8
ATOM 13498 C C . GLU A 1 73 ? 3.424 -7.547 -11.722 1.00 0.00 73 GLU A C 8
ATOM 13499 O O . GLU A 1 73 ? 3.717 -6.455 -12.248 1.00 0.00 73 GLU A O 8
ATOM 13512 N N . GLU A 1 74 ? 2.143 -8.130 -11.870 1.00 0.00 74 GLU A N 8
ATOM 13513 C CA . GLU A 1 74 ? 0.921 -7.569 -12.572 1.00 0.00 74 GLU A CA 8
ATOM 13514 C C . GLU A 1 74 ? 0.539 -6.110 -12.176 1.00 0.00 74 GLU A C 8
ATOM 13515 O O . GLU A 1 74 ? 0.508 -5.270 -13.115 1.00 0.00 74 GLU A O 8
ATOM 13528 N N . TRP A 1 75 ? 0.387 -5.682 -10.882 1.00 0.00 75 TRP A N 8
ATOM 13529 C CA . TRP A 1 75 ? 0.197 -4.281 -10.431 1.00 0.00 75 TRP A CA 8
ATOM 13530 C C . TRP A 1 75 ? 1.386 -3.363 -10.985 1.00 0.00 75 TRP A C 8
ATOM 13531 O O . TRP A 1 75 ? 1.086 -2.454 -11.717 1.00 0.00 75 TRP A O 8
ATOM 13552 N N . ASN A 1 76 ? 2.617 -3.756 -10.641 1.00 0.00 76 ASN A N 8
ATOM 13553 C CA . ASN A 1 76 ? 3.919 -3.416 -11.434 1.00 0.00 76 ASN A CA 8
ATOM 13554 C C . ASN A 1 76 ? 5.041 -3.497 -10.355 1.00 0.00 76 ASN A C 8
ATOM 13555 O O . ASN A 1 76 ? 5.316 -2.503 -9.688 1.00 0.00 76 ASN A O 8
ATOM 13566 N N . VAL A 1 77 ? 5.619 -4.653 -10.166 1.00 0.00 77 VAL A N 8
ATOM 13567 C CA . VAL A 1 77 ? 6.563 -4.969 -8.983 1.00 0.00 77 VAL A CA 8
ATOM 13568 C C . VAL A 1 77 ? 7.542 -6.035 -9.458 1.00 0.00 77 VAL A C 8
ATOM 13569 O O . VAL A 1 77 ? 7.720 -7.127 -8.900 1.00 0.00 77 VAL A O 8
ATOM 13582 N N . GLU A 1 78 ? 8.373 -5.603 -10.375 1.00 0.00 78 GLU A N 8
ATOM 13583 C CA . GLU A 1 78 ? 9.752 -6.135 -10.530 1.00 0.00 78 GLU A CA 8
ATOM 13584 C C . GLU A 1 78 ? 10.862 -5.856 -9.413 1.00 0.00 78 GLU A C 8
ATOM 13585 O O . GLU A 1 78 ? 12.014 -6.335 -9.540 1.00 0.00 78 GLU A O 8
ATOM 13598 N N . ALA A 1 79 ? 10.578 -5.016 -8.456 1.00 0.00 79 ALA A N 8
ATOM 13599 C CA . ALA A 1 79 ? 11.445 -4.366 -7.499 1.00 0.00 79 ALA A CA 8
ATOM 13600 C C . ALA A 1 79 ? 10.817 -4.317 -6.048 1.00 0.00 79 ALA A C 8
ATOM 13601 O O . ALA A 1 79 ? 9.673 -3.871 -5.873 1.00 0.00 79 ALA A O 8
ATOM 13608 N N . MET A 1 80 ? 11.808 -4.576 -5.089 1.00 0.00 80 MET A N 8
ATOM 13609 C CA . MET A 1 80 ? 11.742 -4.269 -3.590 1.00 0.00 80 MET A CA 8
ATOM 13610 C C . MET A 1 80 ? 12.207 -2.775 -3.450 1.00 0.00 80 MET A C 8
ATOM 13611 O O . MET A 1 80 ? 13.384 -2.451 -3.800 1.00 0.00 80 MET A O 8
ATOM 13625 N N . PRO A 1 81 ? 11.313 -1.875 -2.853 1.00 0.00 81 PRO A N 8
ATOM 13626 C CA . PRO A 1 81 ? 9.818 -2.113 -2.555 1.00 0.00 81 PRO A CA 8
ATOM 13627 C C . PRO A 1 81 ? 8.849 -0.939 -2.515 1.00 0.00 81 PRO A C 8
ATOM 13628 O O . PRO A 1 81 ? 9.173 0.264 -2.376 1.00 0.00 81 PRO A O 8
ATOM 13639 N N . THR A 1 82 ? 7.787 -1.330 -3.216 1.00 0.00 82 THR A N 8
ATOM 13640 C CA . THR A 1 82 ? 6.726 -0.622 -3.979 1.00 0.00 82 THR A CA 8
ATOM 13641 C C . THR A 1 82 ? 5.408 -0.463 -3.105 1.00 0.00 82 THR A C 8
ATOM 13642 O O . THR A 1 82 ? 4.696 -1.304 -2.694 1.00 0.00 82 THR A O 8
ATOM 13653 N N . PHE A 1 83 ? 5.008 0.771 -3.216 1.00 0.00 83 PHE A N 8
ATOM 13654 C CA . PHE A 1 83 ? 3.747 1.373 -2.930 1.00 0.00 83 PHE A CA 8
ATOM 13655 C C . PHE A 1 83 ? 3.093 1.826 -4.298 1.00 0.00 83 PHE A C 8
ATOM 13656 O O . PHE A 1 83 ? 3.792 2.663 -4.985 1.00 0.00 83 PHE A O 8
ATOM 13673 N N . ILE A 1 84 ? 1.877 1.296 -4.422 1.00 0.00 84 ILE A N 8
ATOM 13674 C CA . ILE A 1 84 ? 0.934 1.394 -5.593 1.00 0.00 84 ILE A CA 8
ATOM 13675 C C . ILE A 1 84 ? -0.432 2.023 -5.006 1.00 0.00 84 ILE A C 8
ATOM 13676 O O . ILE A 1 84 ? -0.983 1.700 -3.963 1.00 0.00 84 ILE A O 8
ATOM 13692 N N . PHE A 1 85 ? -0.853 2.957 -5.767 1.00 0.00 85 PHE A N 8
ATOM 13693 C CA . PHE A 1 85 ? -1.879 3.974 -5.448 1.00 0.00 85 PHE A CA 8
ATOM 13694 C C . PHE A 1 85 ? -3.025 3.564 -6.491 1.00 0.00 85 PHE A C 8
ATOM 13695 O O . PHE A 1 85 ? -2.850 3.525 -7.729 1.00 0.00 85 PHE A O 8
ATOM 13712 N N . LEU A 1 86 ? -4.111 3.080 -5.897 1.00 0.00 86 LEU A N 8
ATOM 13713 C CA . LEU A 1 86 ? -5.275 2.575 -6.578 1.00 0.00 86 LEU A CA 8
ATOM 13714 C C . LEU A 1 86 ? -6.440 3.344 -5.752 1.00 0.00 86 LEU A C 8
ATOM 13715 O O . LEU A 1 86 ? -6.684 3.208 -4.570 1.00 0.00 86 LEU A O 8
ATOM 13731 N N . LYS A 1 87 ? -7.193 4.163 -6.477 1.00 0.00 87 LYS A N 8
ATOM 13732 C CA . LYS A 1 87 ? -8.379 4.963 -6.117 1.00 0.00 87 LYS A CA 8
ATOM 13733 C C . LYS A 1 87 ? -9.714 4.304 -6.613 1.00 0.00 87 LYS A C 8
ATOM 13734 O O . LYS A 1 87 ? -9.658 3.276 -7.307 1.00 0.00 87 LYS A O 8
ATOM 13752 N N . ASP A 1 88 ? -10.915 4.845 -6.274 1.00 0.00 88 ASP A N 8
ATOM 13753 C CA . ASP A 1 88 ? -12.132 4.749 -7.086 1.00 0.00 88 ASP A CA 8
ATOM 13754 C C . ASP A 1 88 ? -12.114 5.216 -8.640 1.00 0.00 88 ASP A C 8
ATOM 13755 O O . ASP A 1 88 ? -12.846 6.140 -9.075 1.00 0.00 88 ASP A O 8
ATOM 13765 N N . GLY A 1 89 ? -11.053 4.786 -9.340 1.00 0.00 89 GLY A N 8
ATOM 13766 C CA . GLY A 1 89 ? -10.827 5.005 -10.803 1.00 0.00 89 GLY A CA 8
ATOM 13767 C C . GLY A 1 89 ? -9.559 4.255 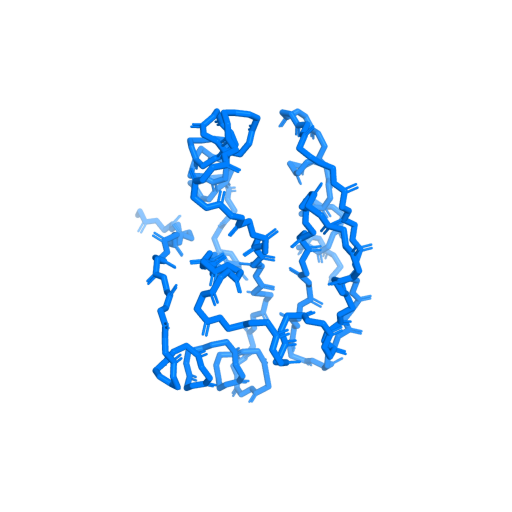-11.429 1.00 0.00 89 GLY A C 8
ATOM 13768 O O . GLY A 1 89 ? -8.913 4.795 -12.286 1.00 0.00 89 GLY A O 8
ATOM 13772 N N . LYS A 1 90 ? -9.422 2.986 -11.115 1.00 0.00 90 LYS A N 8
ATOM 13773 C CA . LYS A 1 90 ? -8.245 2.127 -11.370 1.00 0.00 90 LYS A CA 8
ATOM 13774 C C . LYS A 1 90 ? -6.911 2.823 -10.838 1.00 0.00 90 LYS A C 8
ATOM 13775 O O . LYS A 1 90 ? -6.923 3.591 -9.898 1.00 0.00 90 LYS A O 8
ATOM 13793 N N . LEU A 1 91 ? -5.734 2.312 -11.209 1.00 0.00 91 LEU A N 8
ATOM 13794 C CA . LEU A 1 91 ? -4.349 2.836 -10.911 1.00 0.00 91 LEU A CA 8
ATOM 13795 C C . LEU A 1 91 ? -4.198 4.299 -11.323 1.00 0.00 91 LEU A C 8
ATOM 13796 O O . LEU A 1 91 ? -4.133 4.679 -12.484 1.00 0.00 91 LEU A O 8
ATOM 13812 N N . VAL A 1 92 ? -4.108 5.052 -10.213 1.00 0.00 92 VAL A N 8
ATOM 13813 C CA . VAL A 1 92 ? -3.698 6.521 -10.076 1.00 0.00 92 VAL A CA 8
ATOM 13814 C C . VAL A 1 92 ? -2.137 6.723 -10.179 1.00 0.00 92 VAL A C 8
ATOM 13815 O O . VAL A 1 92 ? -1.685 7.490 -11.034 1.00 0.00 92 VAL A O 8
ATOM 13828 N N . ASP A 1 93 ? -1.253 6.044 -9.414 1.00 0.00 93 ASP A N 8
ATOM 13829 C CA . ASP A 1 93 ? 0.268 6.376 -9.401 1.00 0.00 93 ASP A CA 8
ATOM 13830 C C . ASP A 1 93 ? 1.040 5.187 -8.696 1.00 0.00 93 ASP A C 8
ATOM 13831 O O . ASP A 1 93 ? 0.548 4.190 -8.231 1.00 0.00 93 ASP A O 8
ATOM 13841 N N . LYS A 1 94 ? 2.384 5.318 -8.797 1.00 0.00 94 LYS A N 8
ATOM 13842 C CA . LYS A 1 94 ? 3.337 4.254 -8.267 1.00 0.00 94 LYS A CA 8
ATOM 13843 C C . LYS A 1 94 ? 4.823 4.863 -8.092 1.00 0.00 94 LYS A C 8
ATOM 13844 O O . LYS A 1 94 ? 5.380 5.544 -8.976 1.00 0.00 94 LYS A O 8
ATOM 13862 N N . THR A 1 95 ? 5.410 4.490 -6.948 1.00 0.00 95 THR A N 8
ATOM 13863 C CA . THR A 1 95 ? 6.743 4.930 -6.432 1.00 0.00 95 THR A CA 8
ATOM 13864 C C . THR A 1 95 ? 7.406 3.680 -5.682 1.00 0.00 95 THR A C 8
ATOM 13865 O O . THR A 1 95 ? 6.638 2.754 -5.367 1.00 0.00 95 THR A O 8
ATOM 13876 N N . VAL A 1 96 ? 8.700 3.701 -5.519 1.00 0.00 96 VAL A N 8
ATOM 13877 C CA . VAL A 1 96 ? 9.441 2.469 -5.158 1.00 0.00 96 VAL A CA 8
ATOM 13878 C C . VAL A 1 96 ? 10.644 3.069 -4.388 1.00 0.00 96 VAL A C 8
ATOM 13879 O O . VAL A 1 96 ? 11.588 3.582 -4.967 1.00 0.00 96 VAL A O 8
ATOM 13892 N N . GLY A 1 97 ? 10.692 2.944 -3.070 1.00 0.00 97 GLY A N 8
ATOM 13893 C CA . GLY A 1 97 ? 11.801 3.309 -2.252 1.00 0.00 97 GLY A CA 8
ATOM 13894 C C . GLY A 1 97 ? 11.409 2.884 -0.770 1.00 0.00 97 GLY A C 8
ATOM 13895 O O . GLY A 1 97 ? 10.432 2.220 -0.386 1.00 0.00 97 GLY A O 8
ATOM 13899 N N . ALA A 1 98 ? 12.219 3.509 0.042 1.00 0.00 98 ALA A N 8
ATOM 13900 C CA . ALA A 1 98 ? 12.213 3.321 1.508 1.00 0.00 98 ALA A CA 8
ATOM 13901 C C . ALA A 1 98 ? 12.748 4.620 2.200 1.00 0.00 98 ALA A C 8
ATOM 13902 O O . ALA A 1 98 ? 13.913 4.834 2.415 1.00 0.00 98 ALA A O 8
ATOM 13909 N N . ASP A 1 99 ? 11.740 5.478 2.562 1.00 0.00 99 ASP A N 8
ATOM 13910 C CA . ASP A 1 99 ? 12.061 6.877 2.973 1.00 0.00 99 ASP A CA 8
ATOM 13911 C C . ASP A 1 99 ? 10.862 7.367 3.885 1.00 0.00 99 ASP A C 8
ATOM 13912 O O . ASP A 1 99 ? 9.735 7.502 3.555 1.00 0.00 99 ASP A O 8
ATOM 13922 N N . LYS A 1 100 ? 11.326 7.602 5.131 1.00 0.00 100 LYS A N 8
ATOM 13923 C CA . LYS A 1 100 ? 10.544 8.081 6.343 1.00 0.00 100 LYS A CA 8
ATOM 13924 C C . LYS A 1 100 ? 9.630 9.360 6.193 1.00 0.00 100 LYS A C 8
ATOM 13925 O O . LYS A 1 100 ? 8.417 9.348 6.480 1.00 0.00 100 LYS A O 8
ATOM 13943 N N . ASP A 1 101 ? 10.224 10.455 5.665 1.00 0.00 101 ASP A N 8
ATOM 13944 C CA . ASP A 1 101 ? 9.543 11.670 5.251 1.00 0.00 101 ASP A CA 8
ATOM 13945 C C . ASP A 1 101 ? 8.821 11.588 3.874 1.00 0.00 101 ASP A C 8
ATOM 13946 O O . ASP A 1 101 ? 7.618 12.038 3.761 1.00 0.00 101 ASP A O 8
ATOM 13956 N N . GLY A 1 102 ? 9.427 11.023 2.828 1.00 0.00 102 GLY A N 8
ATOM 13957 C CA . GLY A 1 102 ? 8.850 10.788 1.471 1.00 0.00 102 GLY A CA 8
ATOM 13958 C C . GLY A 1 102 ? 7.417 10.212 1.320 1.00 0.00 102 GLY A C 8
ATOM 13959 O O . GLY A 1 102 ? 6.525 10.708 0.658 1.00 0.00 102 GLY A O 8
ATOM 13963 N N . LEU A 1 103 ? 7.267 9.042 1.951 1.00 0.00 103 LEU A N 8
ATOM 13964 C CA . LEU A 1 103 ? 5.963 8.329 2.066 1.00 0.00 103 LEU A CA 8
ATOM 13965 C C . LEU A 1 103 ? 4.753 9.171 2.667 1.00 0.00 103 LEU A C 8
ATOM 13966 O O . LEU A 1 103 ? 3.721 9.290 2.006 1.00 0.00 103 LEU A O 8
ATOM 13982 N N . PRO A 1 104 ? 4.813 9.844 3.875 1.00 0.00 104 PRO A N 8
ATOM 13983 C CA . PRO A 1 104 ? 3.872 10.974 4.205 1.00 0.00 104 PRO A CA 8
ATOM 13984 C C . PRO A 1 104 ? 3.690 12.136 3.109 1.00 0.00 104 PRO A C 8
ATOM 13985 O O . PRO A 1 104 ? 2.529 12.514 2.805 1.00 0.00 104 PRO A O 8
ATOM 13996 N N . THR A 1 105 ? 4.815 12.658 2.595 1.00 0.00 105 THR A N 8
ATOM 13997 C CA . THR A 1 105 ? 4.851 13.782 1.554 1.00 0.00 105 THR A CA 8
ATOM 13998 C C . THR A 1 105 ? 3.987 13.389 0.325 1.00 0.00 105 THR A C 8
ATOM 13999 O O . THR A 1 105 ? 3.037 14.088 -0.027 1.00 0.00 105 THR A O 8
ATOM 14010 N N . LEU A 1 106 ? 4.365 12.284 -0.327 1.00 0.00 106 LEU A N 8
ATOM 14011 C CA . LEU A 1 106 ? 3.622 11.605 -1.454 1.00 0.00 106 LEU A CA 8
ATOM 14012 C C . LEU A 1 106 ? 2.059 11.311 -1.146 1.00 0.00 106 LEU A C 8
ATOM 14013 O O . LEU A 1 106 ? 1.179 11.708 -1.903 1.00 0.00 106 LEU A O 8
ATOM 14029 N N . VAL A 1 107 ? 1.733 10.586 -0.081 1.00 0.00 107 VAL A N 8
ATOM 14030 C CA . VAL A 1 107 ? 0.300 10.372 0.462 1.00 0.00 107 VAL A CA 8
ATOM 14031 C C . VAL A 1 107 ? -0.503 11.666 0.778 1.00 0.00 107 VAL A C 8
ATOM 14032 O O . VAL A 1 107 ? -1.636 11.706 0.355 1.00 0.00 107 VAL A O 8
ATOM 14045 N N . ALA A 1 108 ? 0.100 12.679 1.479 1.00 0.00 108 ALA A N 8
ATOM 14046 C CA . ALA A 1 108 ? -0.529 14.034 1.596 1.00 0.00 108 ALA A CA 8
ATOM 14047 C C . ALA A 1 108 ? -1.025 14.660 0.303 1.00 0.00 108 ALA A C 8
ATOM 14048 O O . ALA A 1 108 ? -2.231 14.952 0.151 1.00 0.00 108 ALA A O 8
ATOM 14055 N N . LYS A 1 109 ? -0.116 14.817 -0.665 1.00 0.00 109 LYS A N 8
ATOM 14056 C CA . LYS A 1 109 ? -0.439 15.202 -2.047 1.00 0.00 109 LYS A CA 8
ATOM 14057 C C . LYS A 1 109 ? -1.484 14.353 -2.806 1.00 0.00 109 LYS A C 8
ATOM 14058 O O . LYS A 1 109 ? -2.309 14.881 -3.550 1.00 0.00 109 LYS A O 8
ATOM 14076 N N . HIS A 1 110 ? -1.564 12.987 -2.638 1.00 0.00 110 HIS A N 8
ATOM 14077 C CA . HIS A 1 110 ? -2.573 12.072 -3.113 1.00 0.00 110 HIS A CA 8
ATOM 14078 C C . HIS A 1 110 ? -4.006 12.274 -2.498 1.00 0.00 110 HIS A C 8
ATOM 14079 O O . HIS A 1 110 ? -4.941 12.588 -3.203 1.00 0.00 110 HIS A O 8
ATOM 14093 N N . ALA A 1 111 ? -4.098 12.157 -1.172 1.00 0.00 111 ALA A N 8
ATOM 14094 C CA . ALA A 1 111 ? -5.290 12.495 -0.402 1.00 0.00 111 ALA A CA 8
ATOM 14095 C C . ALA A 1 111 ? -5.878 13.968 -0.622 1.00 0.00 111 ALA A C 8
ATOM 14096 O O . ALA A 1 111 ? -7.074 14.088 -0.925 1.00 0.00 111 ALA A O 8
ATOM 14103 N N . THR A 1 112 ? -5.093 15.038 -0.506 1.00 0.00 112 THR A N 8
ATOM 14104 C CA . THR A 1 112 ? -5.430 16.415 -0.883 1.00 0.00 112 THR A CA 8
ATOM 14105 C C . THR A 1 112 ? -5.973 16.653 -2.360 1.00 0.00 112 THR A C 8
ATOM 14106 O O . THR A 1 112 ? -7.010 17.315 -2.575 1.00 0.00 112 THR A O 8
ATOM 14117 N N . ALA A 1 113 ? -5.318 16.033 -3.378 1.00 0.00 113 ALA A N 8
ATOM 14118 C CA . ALA A 1 113 ? -5.759 15.926 -4.759 1.00 0.00 113 ALA A CA 8
ATOM 14119 C C . ALA A 1 113 ? -7.113 15.044 -4.934 1.00 0.00 113 ALA A C 8
ATOM 14120 O O . ALA A 1 113 ? -7.190 13.841 -4.778 1.00 0.00 113 ALA A O 8
ATOM 14129 N N . ALA A 1 1 ? -11.641 11.942 16.983 1.00 0.00 1 ALA A N 9
ATOM 14130 C CA . ALA A 1 1 ? -11.109 10.783 16.258 1.00 0.00 1 ALA A CA 9
ATOM 14131 C C . ALA A 1 1 ? -10.563 11.225 14.886 1.00 0.00 1 ALA A C 9
ATOM 14132 O O . ALA A 1 1 ? -11.314 11.853 14.121 1.00 0.00 1 ALA A O 9
ATOM 14140 N N . GLU A 1 2 ? -9.432 10.599 14.541 1.00 0.00 2 GLU A N 9
ATOM 14141 C CA . GLU A 1 2 ? -8.641 10.852 13.332 1.00 0.00 2 GLU A CA 9
ATOM 14142 C C . GLU A 1 2 ? -7.695 9.614 13.119 1.00 0.00 2 GLU A C 9
ATOM 14143 O O . GLU A 1 2 ? -6.548 9.572 13.576 1.00 0.00 2 GLU A O 9
ATOM 14156 N N . GLU A 1 3 ? -8.134 8.638 12.285 1.00 0.00 3 GLU A N 9
ATOM 14157 C CA . GLU A 1 3 ? -7.282 7.397 11.965 1.00 0.00 3 GLU A CA 9
ATOM 14158 C C . GLU A 1 3 ? -7.887 6.424 10.910 1.00 0.00 3 GLU A C 9
ATOM 14159 O O . GLU A 1 3 ? -9.060 6.408 10.575 1.00 0.00 3 GLU A O 9
ATOM 14172 N N . GLY A 1 4 ? -6.963 5.623 10.358 1.00 0.00 4 GLY A N 9
ATOM 14173 C CA . GLY A 1 4 ? -7.060 4.641 9.236 1.00 0.00 4 GLY A CA 9
ATOM 14174 C C . GLY A 1 4 ? -6.359 3.418 9.896 1.00 0.00 4 GLY A C 9
ATOM 14175 O O . GLY A 1 4 ? -6.291 3.186 11.113 1.00 0.00 4 GLY A O 9
ATOM 14179 N N . GLN A 1 5 ? -5.960 2.457 9.027 1.00 0.00 5 GLN A N 9
ATOM 14180 C CA . GLN A 1 5 ? -5.554 1.069 9.465 1.00 0.00 5 GLN A CA 9
ATOM 14181 C C . GLN A 1 5 ? -4.549 0.534 8.413 1.00 0.00 5 GLN A C 9
ATOM 14182 O O . GLN A 1 5 ? -4.629 0.818 7.194 1.00 0.00 5 GLN A O 9
ATOM 14196 N N . VAL A 1 6 ? -3.698 -0.322 9.000 1.00 0.00 6 VAL A N 9
ATOM 14197 C CA . VAL A 1 6 ? -2.666 -1.157 8.399 1.00 0.00 6 VAL A CA 9
ATOM 14198 C C . VAL A 1 6 ? -3.041 -2.610 8.834 1.00 0.00 6 VAL A C 9
ATOM 14199 O O . VAL A 1 6 ? -3.038 -2.991 10.029 1.00 0.00 6 VAL A O 9
ATOM 14212 N N . ILE A 1 7 ? -3.202 -3.427 7.810 1.00 0.00 7 ILE A N 9
ATOM 14213 C CA . ILE A 1 7 ? -3.641 -4.810 7.833 1.00 0.00 7 ILE A CA 9
ATOM 14214 C C . ILE A 1 7 ? -2.634 -5.747 6.960 1.00 0.00 7 ILE A C 9
ATOM 14215 O O . ILE A 1 7 ? -2.251 -5.424 5.831 1.00 0.00 7 ILE A O 9
ATOM 14231 N N . ALA A 1 8 ? -2.229 -6.836 7.633 1.00 0.00 8 ALA A N 9
ATOM 14232 C CA . ALA A 1 8 ? -1.401 -7.966 7.130 1.00 0.00 8 ALA A CA 9
ATOM 14233 C C . ALA A 1 8 ? -2.058 -8.974 6.104 1.00 0.00 8 ALA A C 9
ATOM 14234 O O . ALA A 1 8 ? -3.015 -9.722 6.441 1.00 0.00 8 ALA A O 9
ATOM 14241 N N . CYS A 1 9 ? -1.470 -9.040 4.875 1.00 0.00 9 CYS A N 9
ATOM 14242 C CA . CYS A 1 9 ? -1.906 -9.644 3.621 1.00 0.00 9 CYS A CA 9
ATOM 14243 C C . CYS A 1 9 ? -0.798 -10.709 3.146 1.00 0.00 9 CYS A C 9
ATOM 14244 O O . CYS A 1 9 ? 0.449 -10.614 3.282 1.00 0.00 9 CYS A O 9
ATOM 14252 N N . HIS A 1 10 ? -1.338 -11.862 2.734 1.00 0.00 10 HIS A N 9
ATOM 14253 C CA . HIS A 1 10 ? -0.612 -13.147 2.495 1.00 0.00 10 HIS A CA 9
ATOM 14254 C C . HIS A 1 10 ? -1.038 -14.058 1.304 1.00 0.00 10 HIS A C 9
ATOM 14255 O O . HIS A 1 10 ? -0.356 -15.006 0.992 1.00 0.00 10 HIS A O 9
ATOM 14269 N N . THR A 1 11 ? -2.298 -13.958 0.850 1.00 0.00 11 THR A N 9
ATOM 14270 C CA . THR A 1 11 ? -3.004 -14.993 0.034 1.00 0.00 11 THR A CA 9
ATOM 14271 C C . THR A 1 11 ? -3.989 -14.318 -0.930 1.00 0.00 11 THR A C 9
ATOM 14272 O O . THR A 1 11 ? -4.007 -13.098 -1.094 1.00 0.00 11 THR A O 9
ATOM 14283 N N . VAL A 1 12 ? -4.915 -15.131 -1.546 1.00 0.00 12 VAL A N 9
ATOM 14284 C CA . VAL A 1 12 ? -6.151 -14.620 -2.297 1.00 0.00 12 VAL A CA 9
ATOM 14285 C C . VAL A 1 12 ? -7.149 -13.734 -1.491 1.00 0.00 12 VAL A C 9
ATOM 14286 O O . VAL A 1 12 ? -8.012 -12.960 -1.979 1.00 0.00 12 VAL A O 9
ATOM 14299 N N . ASP A 1 13 ? -7.171 -13.884 -0.141 1.00 0.00 13 ASP A N 9
ATOM 14300 C CA . ASP A 1 13 ? -7.826 -12.945 0.775 1.00 0.00 13 ASP A CA 9
ATOM 14301 C C . ASP A 1 13 ? -7.570 -11.388 0.674 1.00 0.00 13 ASP A C 9
ATOM 14302 O O . ASP A 1 13 ? -8.488 -10.593 0.838 1.00 0.00 13 ASP A O 9
ATOM 14312 N N . THR A 1 14 ? -6.296 -11.057 0.326 1.00 0.00 14 THR A N 9
ATOM 14313 C CA . THR A 1 14 ? -5.877 -9.733 -0.236 1.00 0.00 14 THR A CA 9
ATOM 14314 C C . THR A 1 14 ? -6.521 -9.320 -1.602 1.00 0.00 14 THR A C 9
ATOM 14315 O O . THR A 1 14 ? -6.797 -8.180 -1.819 1.00 0.00 14 THR A O 9
ATOM 14326 N N . TRP A 1 15 ? -6.601 -10.255 -2.587 1.00 0.00 15 TRP A N 9
ATOM 14327 C CA . TRP A 1 15 ? -7.437 -10.054 -3.849 1.00 0.00 15 TRP A CA 9
ATOM 14328 C C . TRP A 1 15 ? -8.852 -9.487 -3.687 1.00 0.00 15 TRP A C 9
ATOM 14329 O O . TRP A 1 15 ? -9.248 -8.503 -4.366 1.00 0.00 15 TRP A O 9
ATOM 14350 N N . LYS A 1 16 ? -9.625 -10.133 -2.778 1.00 0.00 16 LYS A N 9
ATOM 14351 C CA . LYS A 1 16 ? -10.910 -9.637 -2.172 1.00 0.00 16 LYS A CA 9
ATOM 14352 C C . LYS A 1 16 ? -10.854 -8.220 -1.418 1.00 0.00 16 LYS A C 9
ATOM 14353 O O . LYS A 1 16 ? -11.735 -7.411 -1.594 1.00 0.00 16 LYS A O 9
ATOM 14371 N N . GLU A 1 17 ? -9.772 -7.926 -0.675 1.00 0.00 17 GLU A N 9
ATOM 14372 C CA . GLU A 1 17 ? -9.500 -6.641 -0.011 1.00 0.00 17 GLU A CA 9
ATOM 14373 C C . GLU A 1 17 ? -9.084 -5.563 -1.020 1.00 0.00 17 GLU A C 9
ATOM 14374 O O . GLU A 1 17 ? -9.782 -4.580 -1.163 1.00 0.00 17 GLU A O 9
ATOM 14387 N N . HIS A 1 18 ? -7.935 -5.639 -1.768 1.00 0.00 18 HIS A N 9
ATOM 14388 C CA . HIS A 1 18 ? -7.454 -4.641 -2.769 1.00 0.00 18 HIS A CA 9
ATOM 14389 C C . HIS A 1 18 ? -8.363 -4.085 -3.887 1.00 0.00 18 HIS A C 9
ATOM 14390 O O . HIS A 1 18 ? -8.761 -2.943 -4.008 1.00 0.00 18 HIS A O 9
ATOM 14404 N N . PHE A 1 19 ? -8.804 -5.056 -4.682 1.00 0.00 19 PHE A N 9
ATOM 14405 C CA . PHE A 1 19 ? -9.794 -4.940 -5.783 1.00 0.00 19 PHE A CA 9
ATOM 14406 C C . PHE A 1 19 ? -11.296 -4.536 -5.415 1.00 0.00 19 PHE A C 9
ATOM 14407 O O . PHE A 1 19 ? -11.878 -3.607 -5.952 1.00 0.00 19 PHE A O 9
ATOM 14424 N N . GLU A 1 20 ? -11.864 -5.307 -4.536 1.00 0.00 20 GLU A N 9
ATOM 14425 C CA . GLU A 1 20 ? -13.248 -5.069 -3.950 1.00 0.00 20 GLU A CA 9
ATOM 14426 C C . GLU A 1 20 ? -13.446 -3.773 -3.178 1.00 0.00 20 GLU A C 9
ATOM 14427 O O . GLU A 1 20 ? -14.461 -3.077 -3.414 1.00 0.00 20 GLU A O 9
ATOM 14440 N N . LYS A 1 21 ? -12.508 -3.326 -2.300 1.00 0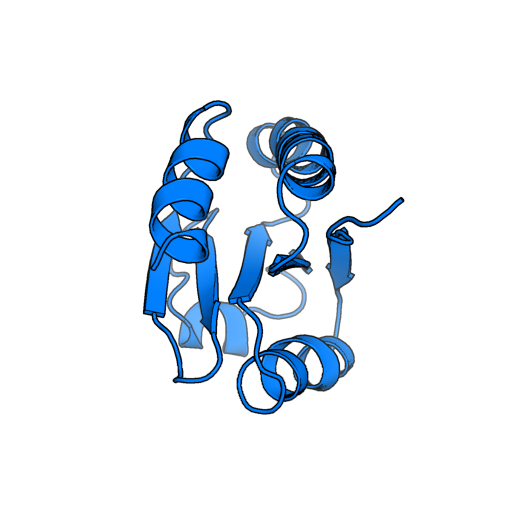.00 21 LYS A N 9
ATOM 14441 C CA . LYS A 1 21 ? -12.363 -1.942 -1.739 1.00 0.00 21 LYS A CA 9
ATOM 14442 C C . LYS A 1 21 ? -12.145 -0.736 -2.695 1.00 0.00 21 LYS A C 9
ATOM 14443 O O . LYS A 1 21 ? -13.018 0.115 -2.883 1.00 0.00 21 LYS A O 9
ATOM 14461 N N . GLY A 1 22 ? -11.007 -0.808 -3.382 1.00 0.00 22 GLY A N 9
ATOM 14462 C CA . GLY A 1 22 ? -10.627 0.213 -4.408 1.00 0.00 22 GLY A CA 9
ATOM 14463 C C . GLY A 1 22 ? -11.761 0.629 -5.466 1.00 0.00 22 GLY A C 9
ATOM 14464 O O . GLY A 1 22 ? -12.384 1.702 -5.361 1.00 0.00 22 GLY A O 9
ATOM 14468 N N . LYS A 1 23 ? -12.071 -0.336 -6.301 1.00 0.00 23 LYS A N 9
ATOM 14469 C CA . LYS A 1 23 ? -13.368 -0.417 -7.054 1.00 0.00 23 LYS A CA 9
ATOM 14470 C C . LYS A 1 23 ? -14.479 -1.072 -6.165 1.00 0.00 23 LYS A C 9
ATOM 14471 O O . LYS A 1 23 ? -14.721 -2.325 -6.179 1.00 0.00 23 LYS A O 9
ATOM 14489 N N . GLY A 1 24 ? -15.063 -0.149 -5.477 1.00 0.00 24 GLY A N 9
ATOM 14490 C CA . GLY A 1 24 ? -16.290 -0.385 -4.707 1.00 0.00 24 GLY A CA 9
ATOM 14491 C C . GLY A 1 24 ? -16.765 0.736 -3.741 1.00 0.00 24 GLY A C 9
ATOM 14492 O O . GLY A 1 24 ? -17.936 1.144 -3.665 1.00 0.00 24 GLY A O 9
ATOM 14496 N N . SER A 1 25 ? -15.788 1.393 -3.152 1.00 0.00 25 SER A N 9
ATOM 14497 C CA . SER A 1 25 ? -15.832 2.356 -2.013 1.00 0.00 25 SER A CA 9
ATOM 14498 C C . SER A 1 25 ? -15.258 3.674 -2.582 1.00 0.00 25 SER A C 9
ATOM 14499 O O . SER A 1 25 ? -14.201 3.810 -3.137 1.00 0.00 25 SER A O 9
ATOM 14507 N N . GLN A 1 26 ? -15.921 4.724 -2.157 1.00 0.00 26 GLN A N 9
ATOM 14508 C CA . GLN A 1 26 ? -15.466 6.169 -2.246 1.00 0.00 26 GLN A CA 9
ATOM 14509 C C . GLN A 1 26 ? -14.319 6.448 -1.227 1.00 0.00 26 GLN A C 9
ATOM 14510 O O . GLN A 1 26 ? -14.496 7.097 -0.190 1.00 0.00 26 GLN A O 9
ATOM 14524 N N . LYS A 1 27 ? -13.053 6.033 -1.642 1.00 0.00 27 LYS A N 9
ATOM 14525 C CA . LYS A 1 27 ? -11.759 6.172 -0.943 1.00 0.00 27 LYS A CA 9
ATOM 14526 C C . LYS A 1 27 ? -10.558 5.846 -1.926 1.00 0.00 27 LYS A C 9
ATOM 14527 O O . LYS A 1 27 ? -10.673 5.364 -3.095 1.00 0.00 27 LYS A O 9
ATOM 14545 N N . LEU A 1 28 ? -9.421 6.278 -1.464 1.00 0.00 28 LEU A N 9
ATOM 14546 C CA . LEU A 1 28 ? -8.090 5.868 -1.851 1.00 0.00 28 LEU A CA 9
ATOM 14547 C C . LEU A 1 28 ? -7.672 4.594 -1.006 1.00 0.00 28 LEU A C 9
ATOM 14548 O O . LEU A 1 28 ? -8.077 4.414 0.184 1.00 0.00 28 LEU A O 9
ATOM 14564 N N . ILE A 1 29 ? -6.960 3.661 -1.651 1.00 0.00 29 ILE A N 9
ATOM 14565 C CA . ILE A 1 29 ? -6.579 2.296 -1.126 1.00 0.00 29 ILE A CA 9
ATOM 14566 C C . ILE A 1 29 ? -5.165 2.082 -1.755 1.00 0.00 29 ILE A C 9
ATOM 14567 O O . ILE A 1 29 ? -4.884 2.279 -2.910 1.00 0.00 29 ILE A O 9
ATOM 14583 N N . VAL A 1 30 ? -4.232 1.774 -0.856 1.00 0.00 30 VAL A N 9
ATOM 14584 C CA . VAL A 1 30 ? -2.755 1.691 -0.981 1.00 0.00 30 VAL A CA 9
ATOM 14585 C C . VAL A 1 30 ? -2.138 0.397 -0.456 1.00 0.00 30 VAL A C 9
ATOM 14586 O O . VAL A 1 30 ? -2.698 -0.183 0.511 1.00 0.00 30 VAL A O 9
ATOM 14599 N N . VAL A 1 31 ? -1.015 -0.030 -0.985 1.00 0.00 31 VAL A N 9
ATOM 14600 C CA . VAL A 1 31 ? -0.380 -1.330 -0.744 1.00 0.00 31 VAL A CA 9
ATOM 14601 C C . VAL A 1 31 ? 1.120 -1.191 -1.048 1.00 0.00 31 VAL A C 9
ATOM 14602 O O . VAL A 1 31 ? 1.562 -1.120 -2.188 1.00 0.00 31 VAL A O 9
ATOM 14615 N N . ASP A 1 32 ? 1.869 -1.507 0.005 1.00 0.00 32 ASP A N 9
ATOM 14616 C CA . ASP A 1 32 ? 3.245 -1.934 -0.039 1.00 0.00 32 ASP A CA 9
ATOM 14617 C C . ASP A 1 32 ? 3.502 -3.486 -0.369 1.00 0.00 32 ASP A C 9
ATOM 14618 O O . ASP A 1 32 ? 3.244 -4.306 0.444 1.00 0.00 32 ASP A O 9
ATOM 14628 N N . PHE A 1 33 ? 4.012 -3.779 -1.582 1.00 0.00 33 PHE A N 9
ATOM 14629 C CA . PHE A 1 33 ? 4.562 -5.058 -2.083 1.00 0.00 33 PHE A CA 9
ATOM 14630 C C . PHE A 1 33 ? 6.089 -5.058 -1.626 1.00 0.00 33 PHE A C 9
ATOM 14631 O O . PHE A 1 33 ? 6.901 -4.343 -2.198 1.00 0.00 33 PHE A O 9
ATOM 14648 N N . THR A 1 34 ? 6.344 -5.808 -0.580 1.00 0.00 34 THR A N 9
ATOM 14649 C CA . THR A 1 34 ? 7.657 -5.770 0.175 1.00 0.00 34 THR A CA 9
ATOM 14650 C C . THR A 1 34 ? 7.783 -7.210 0.747 1.00 0.00 34 THR A C 9
ATOM 14651 O O . THR A 1 34 ? 6.870 -7.890 1.109 1.00 0.00 34 THR A O 9
ATOM 14662 N N . ALA A 1 35 ? 9.016 -7.606 0.763 1.00 0.00 35 ALA A N 9
ATOM 14663 C CA . ALA A 1 35 ? 9.525 -8.913 1.324 1.00 0.00 35 ALA A CA 9
ATOM 14664 C C . ALA A 1 35 ? 9.545 -9.016 2.864 1.00 0.00 35 ALA A C 9
ATOM 14665 O O . ALA A 1 35 ? 9.744 -8.048 3.593 1.00 0.00 35 ALA A O 9
ATOM 14672 N N . SER A 1 36 ? 9.408 -10.214 3.447 1.00 0.00 36 SER A N 9
ATOM 14673 C CA . SER A 1 36 ? 9.951 -10.540 4.829 1.00 0.00 36 SER A CA 9
ATOM 14674 C C . SER A 1 36 ? 11.451 -10.335 5.089 1.00 0.00 36 SER A C 9
ATOM 14675 O O . SER A 1 36 ? 11.829 -9.806 6.113 1.00 0.00 36 SER A O 9
ATOM 14683 N N . TRP A 1 37 ? 12.269 -10.689 4.097 1.00 0.00 37 TRP A N 9
ATOM 14684 C CA . TRP A 1 37 ? 13.696 -10.266 3.887 1.00 0.00 37 TRP A CA 9
ATOM 14685 C C . TRP A 1 37 ? 13.882 -8.733 3.554 1.00 0.00 37 TRP A C 9
ATOM 14686 O O . TRP A 1 37 ? 14.246 -8.305 2.431 1.00 0.00 37 TRP A O 9
ATOM 14707 N N . CYS A 1 38 ? 13.418 -7.902 4.589 1.00 0.00 38 CYS A N 9
ATOM 14708 C CA . CYS A 1 38 ? 13.333 -6.439 4.434 1.00 0.00 38 CYS A CA 9
ATOM 14709 C C . CYS A 1 38 ? 13.375 -5.757 5.795 1.00 0.00 38 CYS A C 9
ATOM 14710 O O . CYS A 1 38 ? 12.353 -5.380 6.320 1.00 0.00 38 CYS A O 9
ATOM 14718 N N . PRO A 1 39 ? 14.569 -5.558 6.464 1.00 0.00 39 PRO A N 9
ATOM 14719 C CA . PRO A 1 39 ? 14.874 -4.608 7.602 1.00 0.00 39 PRO A CA 9
ATOM 14720 C C . PRO A 1 39 ? 14.469 -3.114 7.330 1.00 0.00 39 PRO A C 9
ATOM 14721 O O . PRO A 1 39 ? 13.838 -2.590 8.269 1.00 0.00 39 PRO A O 9
ATOM 14732 N N . PRO A 1 40 ? 14.776 -2.393 6.182 1.00 0.00 40 PRO A N 9
ATOM 14733 C CA . PRO A 1 40 ? 14.175 -1.070 5.825 1.00 0.00 40 PRO A CA 9
ATOM 14734 C C . PRO A 1 40 ? 12.640 -0.879 5.997 1.00 0.00 40 PRO A C 9
ATOM 14735 O O . PRO A 1 40 ? 12.136 0.121 6.518 1.00 0.00 40 PRO A O 9
ATOM 14746 N N . CYS A 1 41 ? 11.922 -1.789 5.456 1.00 0.00 41 CYS A N 9
ATOM 14747 C CA . CYS A 1 41 ? 10.475 -1.983 5.731 1.00 0.00 41 CYS A CA 9
ATOM 14748 C C . CYS A 1 41 ? 9.971 -2.555 7.114 1.00 0.00 41 CYS A C 9
ATOM 14749 O O . CYS A 1 41 ? 8.857 -2.210 7.485 1.00 0.00 41 CYS A O 9
ATOM 14757 N N . LYS A 1 42 ? 10.778 -3.264 7.875 1.00 0.00 42 LYS A N 9
ATOM 14758 C CA . LYS A 1 42 ? 10.538 -3.527 9.271 1.00 0.00 42 LYS A CA 9
ATOM 14759 C C . LYS A 1 42 ? 10.520 -2.221 10.173 1.00 0.00 42 LYS A C 9
ATOM 14760 O O . LYS A 1 42 ? 9.705 -2.129 11.056 1.00 0.00 42 LYS A O 9
ATOM 14778 N N . MET A 1 43 ? 11.311 -1.152 9.934 1.00 0.00 43 MET A N 9
ATOM 14779 C CA . MET A 1 43 ? 11.065 0.360 10.355 1.00 0.00 43 MET A CA 9
ATOM 14780 C C . MET A 1 43 ? 9.876 1.113 9.651 1.00 0.00 43 MET A C 9
ATOM 14781 O O . MET A 1 43 ? 9.067 1.767 10.314 1.00 0.00 43 MET A O 9
ATOM 14795 N N . ILE A 1 44 ? 9.791 1.058 8.269 1.00 0.00 44 ILE A N 9
ATOM 14796 C CA . ILE A 1 44 ? 8.599 1.586 7.483 1.00 0.00 44 ILE A CA 9
ATOM 14797 C C . ILE A 1 44 ? 7.191 1.137 7.902 1.00 0.00 44 ILE A C 9
ATOM 14798 O O . ILE A 1 44 ? 6.274 1.916 7.831 1.00 0.00 44 ILE A O 9
ATOM 14814 N N . ALA A 1 45 ? 6.988 -0.136 8.344 1.00 0.00 45 ALA A N 9
ATOM 14815 C CA . ALA A 1 45 ? 5.714 -0.614 9.028 1.00 0.00 45 ALA A CA 9
ATOM 14816 C C . ALA A 1 45 ? 5.119 0.335 10.140 1.00 0.00 45 ALA A C 9
ATOM 14817 O O . ALA A 1 45 ? 4.115 0.995 9.864 1.00 0.00 45 ALA A O 9
ATOM 14824 N N . PRO A 1 46 ? 5.753 0.541 11.281 1.00 0.00 46 PRO A N 9
ATOM 14825 C CA . PRO A 1 46 ? 5.494 1.765 12.071 1.00 0.00 46 PRO A CA 9
ATOM 14826 C C . PRO A 1 46 ? 5.372 3.169 11.472 1.00 0.00 46 PRO A C 9
ATOM 14827 O O . PRO A 1 46 ? 4.423 3.928 11.775 1.00 0.00 46 PRO A O 9
ATOM 14838 N N . ILE A 1 47 ? 6.234 3.567 10.526 1.00 0.00 47 ILE A N 9
ATOM 14839 C CA . ILE A 1 47 ? 6.041 4.805 9.690 1.00 0.00 47 ILE A CA 9
ATOM 14840 C C . ILE A 1 47 ? 4.619 4.874 8.952 1.00 0.00 47 ILE A C 9
ATOM 14841 O O . ILE A 1 47 ? 3.715 5.674 9.234 1.00 0.00 47 ILE A O 9
ATOM 14857 N N . PHE A 1 48 ? 4.416 3.926 8.063 1.00 0.00 48 PHE A N 9
ATOM 14858 C CA . PHE A 1 48 ? 3.134 3.665 7.372 1.00 0.00 48 PHE A CA 9
ATOM 14859 C C . PHE A 1 48 ? 1.928 3.532 8.346 1.00 0.00 48 PHE A C 9
ATOM 14860 O O . PHE A 1 48 ? 0.843 3.974 7.925 1.00 0.00 48 PHE A O 9
ATOM 14877 N N . ALA A 1 49 ? 2.051 3.104 9.614 1.00 0.00 49 ALA A N 9
ATOM 14878 C CA . ALA A 1 49 ? 1.097 3.197 10.741 1.00 0.00 49 ALA A CA 9
ATOM 14879 C C . ALA A 1 49 ? 0.901 4.655 11.321 1.00 0.00 49 ALA A C 9
ATOM 14880 O O . ALA A 1 49 ? -0.259 5.064 11.462 1.00 0.00 49 ALA A O 9
ATOM 14887 N N . GLU A 1 50 ? 1.914 5.455 11.637 1.00 0.00 50 GLU A N 9
ATOM 14888 C CA . GLU A 1 50 ? 1.839 6.922 11.924 1.00 0.00 50 GLU A CA 9
ATOM 14889 C C . GLU A 1 50 ? 1.068 7.731 10.881 1.00 0.00 50 GLU A C 9
ATOM 14890 O O . GLU A 1 50 ? 0.172 8.503 11.216 1.00 0.00 50 GLU A O 9
ATOM 14903 N N . LEU A 1 51 ? 1.540 7.625 9.610 1.00 0.00 51 LEU A N 9
ATOM 14904 C CA . LEU A 1 51 ? 0.832 8.052 8.446 1.00 0.00 51 LEU A CA 9
ATOM 14905 C C . LEU A 1 51 ? -0.627 7.565 8.318 1.00 0.00 51 LEU A C 9
ATOM 14906 O O . LEU A 1 51 ? -1.436 8.420 7.970 1.00 0.00 51 LEU A O 9
ATOM 14922 N N . ALA A 1 52 ? -0.978 6.301 8.489 1.00 0.00 52 ALA A N 9
ATOM 14923 C CA . ALA A 1 52 ? -2.401 5.909 8.630 1.00 0.00 52 ALA A CA 9
ATOM 14924 C C . ALA A 1 52 ? -3.350 6.696 9.620 1.00 0.00 52 ALA A C 9
ATOM 14925 O O . ALA A 1 52 ? -4.442 7.079 9.243 1.00 0.00 52 ALA A O 9
ATOM 14932 N N . LYS A 1 53 ? -2.846 6.876 10.869 1.00 0.00 53 LYS A N 9
ATOM 14933 C CA . LYS A 1 53 ? -3.449 7.842 11.858 1.00 0.00 53 LYS A CA 9
ATOM 14934 C C . LYS A 1 53 ? -3.564 9.318 11.360 1.00 0.00 53 LYS A C 9
ATOM 14935 O O . LYS A 1 53 ? -4.604 9.916 11.687 1.00 0.00 53 LYS A O 9
ATOM 14953 N N . LYS A 1 54 ? -2.567 9.924 10.722 1.00 0.00 54 LYS A N 9
ATOM 14954 C CA . LYS A 1 54 ? -2.642 11.191 10.031 1.00 0.00 54 LYS A CA 9
ATOM 14955 C C . LYS A 1 54 ? -3.778 11.417 8.861 1.00 0.00 54 LYS A C 9
ATOM 14956 O O . LYS A 1 54 ? -4.317 12.489 8.565 1.00 0.00 54 LYS A O 9
ATOM 14974 N N . PHE A 1 55 ? -4.118 10.239 8.278 1.00 0.00 55 PHE A N 9
ATOM 14975 C CA . PHE A 1 55 ? -4.738 10.117 6.956 1.00 0.00 55 PHE A CA 9
ATOM 14976 C C . PHE A 1 55 ? -5.883 9.069 7.060 1.00 0.00 55 PHE A C 9
ATOM 14977 O O . PHE A 1 55 ? -5.633 7.929 6.716 1.00 0.00 55 PHE A O 9
ATOM 14994 N N . PRO A 1 56 ? -7.099 9.414 7.607 1.00 0.00 56 PRO A N 9
ATOM 14995 C CA . PRO A 1 56 ? -8.409 8.681 7.487 1.00 0.00 56 PRO A CA 9
ATOM 14996 C C . PRO A 1 56 ? -9.229 8.429 6.143 1.00 0.00 56 PRO A C 9
ATOM 14997 O O . PRO A 1 56 ? -10.087 7.518 6.116 1.00 0.00 56 PRO A O 9
ATOM 15008 N N . ASN A 1 57 ? -8.976 9.197 5.122 1.00 0.00 57 ASN A N 9
ATOM 15009 C CA . ASN A 1 57 ? -9.535 9.063 3.703 1.00 0.00 57 ASN A CA 9
ATOM 15010 C C . ASN A 1 57 ? -9.111 7.760 2.888 1.00 0.00 57 ASN A C 9
ATOM 15011 O O . ASN A 1 57 ? -9.602 7.512 1.797 1.00 0.00 57 ASN A O 9
ATOM 15022 N N . VAL A 1 58 ? -8.177 6.930 3.556 1.00 0.00 58 VAL A N 9
ATOM 15023 C CA . VAL A 1 58 ? -7.274 6.055 2.827 1.00 0.00 58 VAL A CA 9
ATOM 15024 C C . VAL A 1 58 ? -7.032 4.742 3.655 1.00 0.00 58 VAL A C 9
ATOM 15025 O O . VAL A 1 58 ? -6.415 4.785 4.682 1.00 0.00 58 VAL A O 9
ATOM 15038 N N . THR A 1 59 ? -7.521 3.548 3.243 1.00 0.00 59 THR A N 9
ATOM 15039 C CA . THR A 1 59 ? -6.995 2.278 3.715 1.00 0.00 59 THR A CA 9
ATOM 15040 C C . THR A 1 59 ? -5.523 2.003 3.218 1.00 0.00 59 THR A C 9
ATOM 15041 O O . THR A 1 59 ? -5.057 2.485 2.164 1.00 0.00 59 THR A O 9
ATOM 15052 N N . PHE A 1 60 ? -4.812 1.177 4.009 1.00 0.00 60 PHE A N 9
ATOM 15053 C CA . PHE A 1 60 ? -3.449 0.647 3.900 1.00 0.00 60 PHE A CA 9
ATOM 15054 C C . PHE A 1 60 ? -3.275 -0.841 4.285 1.00 0.00 60 PHE A C 9
ATOM 15055 O O . PHE A 1 60 ? -3.814 -1.354 5.311 1.00 0.00 60 PHE A O 9
ATOM 15072 N N . LEU A 1 61 ? -2.604 -1.532 3.356 1.00 0.00 61 LEU A N 9
ATOM 15073 C CA . LEU A 1 61 ? -2.413 -3.017 3.289 1.00 0.00 61 LEU A CA 9
ATOM 15074 C C . LEU A 1 61 ? -0.918 -3.350 2.895 1.00 0.00 61 LEU A C 9
ATOM 15075 O O . LEU A 1 61 ? -0.220 -2.495 2.317 1.00 0.00 61 LEU A O 9
ATOM 15091 N N . LYS A 1 62 ? -0.470 -4.572 3.243 1.00 0.00 62 LYS A N 9
ATOM 15092 C CA . LYS A 1 62 ? 1.013 -4.824 3.252 1.00 0.00 62 LYS A CA 9
ATOM 15093 C C . LYS A 1 62 ? 1.084 -6.348 3.005 1.00 0.00 62 LYS A C 9
ATOM 15094 O O . LYS A 1 62 ? 0.938 -7.282 3.829 1.00 0.00 62 LYS A O 9
ATOM 15112 N N . VAL A 1 63 ? 1.469 -6.536 1.732 1.00 0.00 63 VAL A N 9
ATOM 15113 C CA . VAL A 1 63 ? 1.822 -7.866 1.128 1.00 0.00 63 VAL A CA 9
ATOM 15114 C C . VAL A 1 63 ? 3.256 -8.290 1.490 1.00 0.00 63 VAL A C 9
ATOM 15115 O O . VAL A 1 63 ? 4.211 -7.597 1.133 1.00 0.00 63 VAL A O 9
ATOM 15128 N N . ASP A 1 64 ? 3.360 -9.394 2.246 1.00 0.00 64 ASP A N 9
ATOM 15129 C CA . ASP A 1 64 ? 4.572 -10.307 2.104 1.00 0.00 64 ASP A CA 9
ATOM 15130 C C . ASP A 1 64 ? 4.502 -10.987 0.682 1.00 0.00 64 ASP A C 9
ATOM 15131 O O . ASP A 1 64 ? 3.753 -11.921 0.418 1.00 0.00 64 ASP A O 9
ATOM 15141 N N . VAL A 1 65 ? 5.372 -10.470 -0.123 1.00 0.00 65 VAL A N 9
ATOM 15142 C CA . VAL A 1 65 ? 5.688 -10.878 -1.535 1.00 0.00 65 VAL A CA 9
ATOM 15143 C C . VAL A 1 65 ? 6.281 -12.279 -1.882 1.00 0.00 65 VAL A C 9
ATOM 15144 O O . VAL A 1 65 ? 6.195 -12.712 -3.056 1.00 0.00 65 VAL A O 9
ATOM 15157 N N . ASP A 1 66 ? 6.774 -13.006 -0.887 1.00 0.00 66 ASP A N 9
ATOM 15158 C CA . ASP A 1 66 ? 7.107 -14.450 -1.018 1.00 0.00 66 ASP A CA 9
ATOM 15159 C C . ASP A 1 66 ? 5.940 -15.292 -1.595 1.00 0.00 66 ASP A C 9
ATOM 15160 O O . ASP A 1 66 ? 6.100 -15.888 -2.625 1.00 0.00 66 ASP A O 9
ATOM 15170 N N . GLU A 1 67 ? 4.717 -15.344 -0.975 1.00 0.00 67 GLU A N 9
ATOM 15171 C CA . GLU A 1 67 ? 3.438 -15.923 -1.527 1.00 0.00 67 GLU A CA 9
ATOM 15172 C C . GLU A 1 67 ? 2.802 -15.201 -2.825 1.00 0.00 67 GLU A C 9
ATOM 15173 O O . GLU A 1 67 ? 1.962 -15.893 -3.428 1.00 0.00 67 GLU A O 9
ATOM 15186 N N . LEU A 1 68 ? 3.138 -13.935 -3.160 1.00 0.00 68 LEU A N 9
ATOM 15187 C CA . LEU A 1 68 ? 2.370 -13.008 -3.996 1.00 0.00 68 LEU A CA 9
ATOM 15188 C C . LEU A 1 68 ? 3.275 -12.050 -4.871 1.00 0.00 68 LEU A C 9
ATOM 15189 O O . LEU A 1 68 ? 2.884 -10.897 -5.175 1.00 0.00 68 LEU A O 9
ATOM 15205 N N . LYS A 1 69 ? 4.374 -12.638 -5.423 1.00 0.00 69 LYS A N 9
ATOM 15206 C CA . LYS A 1 69 ? 5.204 -12.111 -6.541 1.00 0.00 69 LYS A CA 9
ATOM 15207 C C . LYS A 1 69 ? 4.477 -11.955 -7.954 1.00 0.00 69 LYS A C 9
ATOM 15208 O O . LYS A 1 69 ? 4.673 -10.984 -8.632 1.00 0.00 69 LYS A O 9
ATOM 15226 N N . ALA A 1 70 ? 3.846 -12.994 -8.531 1.00 0.00 70 ALA A N 9
ATOM 15227 C CA . ALA A 1 70 ? 3.075 -12.968 -9.876 1.00 0.00 70 ALA A CA 9
ATOM 15228 C C . ALA A 1 70 ? 2.215 -11.671 -10.051 1.00 0.00 70 ALA A C 9
ATOM 15229 O O . ALA A 1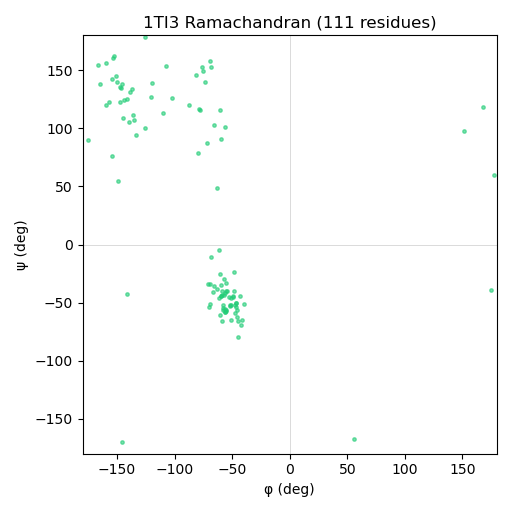 70 ? 2.524 -10.897 -10.917 1.00 0.00 70 ALA A O 9
ATOM 15236 N N . VAL A 1 71 ? 1.273 -11.366 -9.109 1.00 0.00 71 VAL A N 9
ATOM 15237 C CA . VAL A 1 71 ? 0.483 -10.103 -8.949 1.00 0.00 71 VAL A CA 9
ATOM 15238 C C . VAL A 1 71 ? 1.309 -8.844 -8.686 1.00 0.00 71 VAL A C 9
ATOM 15239 O O . VAL A 1 71 ? 1.223 -7.916 -9.420 1.00 0.00 71 VAL A O 9
ATOM 15252 N N . ALA A 1 72 ? 2.271 -8.897 -7.704 1.00 0.00 72 ALA A N 9
ATOM 15253 C CA . ALA A 1 72 ? 3.276 -7.788 -7.495 1.00 0.00 72 ALA A CA 9
ATOM 15254 C C . ALA A 1 72 ? 3.890 -7.159 -8.762 1.00 0.00 72 ALA A C 9
ATOM 15255 O O . ALA A 1 72 ? 3.645 -6.026 -9.139 1.00 0.00 72 ALA A O 9
ATOM 15262 N N . GLU A 1 73 ? 4.452 -8.052 -9.517 1.00 0.00 73 GLU A N 9
ATOM 15263 C CA . GLU A 1 73 ? 5.005 -7.831 -10.856 1.00 0.00 73 GLU A CA 9
ATOM 15264 C C . GLU A 1 73 ? 3.893 -7.303 -11.859 1.00 0.00 73 GLU A C 9
ATOM 15265 O O . GLU A 1 73 ? 4.093 -6.211 -12.302 1.00 0.00 73 GLU A O 9
ATOM 15278 N N . GLU A 1 74 ? 2.679 -7.946 -12.056 1.00 0.00 74 GLU A N 9
ATOM 15279 C CA . GLU A 1 74 ? 1.542 -7.460 -12.958 1.00 0.00 74 GLU A CA 9
ATOM 15280 C C . GLU A 1 74 ? 1.078 -5.995 -12.718 1.00 0.00 74 GLU A C 9
ATOM 15281 O O . GLU A 1 74 ? 1.062 -5.247 -13.684 1.00 0.00 74 GLU A O 9
ATOM 15294 N N . TRP A 1 75 ? 0.742 -5.458 -11.486 1.00 0.00 75 TRP A N 9
ATOM 15295 C CA . TRP A 1 75 ? 0.547 -4.024 -11.185 1.00 0.00 75 TRP A CA 9
ATOM 15296 C C . TRP A 1 75 ? 1.739 -3.072 -11.487 1.00 0.00 75 TRP A C 9
ATOM 15297 O O . TRP A 1 75 ? 1.511 -2.021 -12.133 1.00 0.00 75 TRP A O 9
ATOM 15318 N N . ASN A 1 76 ? 2.940 -3.507 -11.073 1.00 0.00 76 ASN A N 9
ATOM 15319 C CA . ASN A 1 76 ? 4.203 -3.193 -11.820 1.00 0.00 76 ASN A CA 9
ATOM 15320 C C . ASN A 1 76 ? 5.328 -3.097 -10.735 1.00 0.00 76 ASN A C 9
ATOM 15321 O O . ASN A 1 76 ? 5.608 -1.981 -10.217 1.00 0.00 76 ASN A O 9
ATOM 15332 N N . VAL A 1 77 ? 6.002 -4.207 -10.431 1.00 0.00 77 VAL A N 9
ATOM 15333 C CA . VAL A 1 77 ? 6.964 -4.373 -9.292 1.00 0.00 77 VAL A CA 9
ATOM 15334 C C . VAL A 1 77 ? 8.048 -5.375 -9.804 1.00 0.00 77 VAL A C 9
ATOM 15335 O O . VAL A 1 77 ? 8.070 -6.562 -9.586 1.00 0.00 77 VAL A O 9
ATOM 15348 N N . GLU A 1 78 ? 8.984 -4.775 -10.466 1.00 0.00 78 GLU A N 9
ATOM 15349 C CA . GLU A 1 78 ? 10.401 -5.255 -10.694 1.00 0.00 78 GLU A CA 9
ATOM 15350 C C . GLU A 1 78 ? 11.462 -5.072 -9.557 1.00 0.00 78 GLU A C 9
ATOM 15351 O O . GLU A 1 78 ? 12.641 -5.359 -9.761 1.00 0.00 78 GLU A O 9
ATOM 15364 N N . ALA A 1 79 ? 10.977 -4.529 -8.367 1.00 0.00 79 ALA A N 9
ATOM 15365 C CA . ALA A 1 79 ? 11.874 -4.084 -7.303 1.00 0.00 79 ALA A CA 9
ATOM 15366 C C . ALA A 1 79 ? 11.191 -3.972 -5.899 1.00 0.00 79 ALA A C 9
ATOM 15367 O O . ALA A 1 79 ? 10.193 -3.312 -5.706 1.00 0.00 79 ALA A O 9
ATOM 15374 N N . MET A 1 80 ? 11.878 -4.600 -4.945 1.00 0.00 80 MET A N 9
ATOM 15375 C CA . MET A 1 80 ? 11.806 -4.248 -3.517 1.00 0.00 80 MET A CA 9
ATOM 15376 C C . MET A 1 80 ? 12.334 -2.748 -3.251 1.00 0.00 80 MET A C 9
ATOM 15377 O O . MET A 1 80 ? 13.509 -2.489 -3.462 1.00 0.00 80 MET A O 9
ATOM 15391 N N . PRO A 1 81 ? 11.537 -1.682 -2.745 1.00 0.00 81 PRO A N 9
ATOM 15392 C CA . PRO A 1 81 ? 10.044 -1.850 -2.496 1.00 0.00 81 PRO A CA 9
ATOM 15393 C C . PRO A 1 81 ? 8.896 -0.713 -2.546 1.00 0.00 81 PRO A C 9
ATOM 15394 O O . PRO A 1 81 ? 9.132 0.453 -2.491 1.00 0.00 81 PRO A O 9
ATOM 15405 N N . THR A 1 82 ? 7.742 -1.196 -3.050 1.00 0.00 82 THR A N 9
ATOM 15406 C CA . THR A 1 82 ? 6.910 -0.475 -4.022 1.00 0.00 82 THR A CA 9
ATOM 15407 C C . THR A 1 82 ? 5.437 -0.546 -3.549 1.00 0.00 82 THR A C 9
ATOM 15408 O O . THR A 1 82 ? 4.757 -1.594 -3.420 1.00 0.00 82 THR A O 9
ATOM 15419 N N . PHE A 1 83 ? 4.986 0.743 -3.490 1.00 0.00 83 PHE A N 9
ATOM 15420 C CA . PHE A 1 83 ? 3.717 1.277 -2.997 1.00 0.00 83 PHE A CA 9
ATOM 15421 C C . PHE A 1 83 ? 2.901 1.620 -4.309 1.00 0.00 83 PHE A C 9
ATOM 15422 O O . PHE A 1 83 ? 3.452 2.147 -5.293 1.00 0.00 83 PHE A O 9
ATOM 15439 N N . ILE A 1 84 ? 1.682 1.175 -4.353 1.00 0.00 84 ILE A N 9
ATOM 15440 C CA . ILE A 1 84 ? 0.779 1.099 -5.519 1.00 0.00 84 ILE A CA 9
ATOM 15441 C C . ILE A 1 84 ? -0.587 1.663 -4.923 1.00 0.00 84 ILE A C 9
ATOM 15442 O O . ILE A 1 84 ? -0.929 1.500 -3.733 1.00 0.00 84 ILE A O 9
ATOM 15458 N N . PHE A 1 85 ? -1.267 2.408 -5.832 1.00 0.00 85 PHE A N 9
ATOM 15459 C CA . PHE A 1 85 ? -2.227 3.488 -5.441 1.00 0.00 85 PHE A CA 9
ATOM 15460 C C . PHE A 1 85 ? -3.416 3.202 -6.464 1.00 0.00 85 PHE A C 9
ATOM 15461 O O . PHE A 1 85 ? -3.240 3.328 -7.711 1.00 0.00 85 PHE A O 9
ATOM 15478 N N . LEU A 1 86 ? -4.552 2.855 -5.889 1.00 0.00 86 LEU A N 9
ATOM 15479 C CA . LEU A 1 86 ? -5.861 2.434 -6.515 1.00 0.00 86 LEU A CA 9
ATOM 15480 C C . LEU A 1 86 ? -6.889 3.340 -5.846 1.00 0.00 86 LEU A C 9
ATOM 15481 O O . LEU A 1 86 ? -7.133 3.391 -4.640 1.00 0.00 86 LEU A O 9
ATOM 15497 N N . LYS A 1 87 ? -7.635 3.932 -6.791 1.00 0.00 87 LYS A N 9
ATOM 15498 C CA . LYS A 1 87 ? -8.823 4.799 -6.638 1.00 0.00 87 LYS A CA 9
ATOM 15499 C C . LYS A 1 87 ? -10.145 4.042 -6.795 1.00 0.00 87 LYS A C 9
ATOM 15500 O O . LYS A 1 87 ? -10.218 3.019 -7.407 1.00 0.00 87 LYS A O 9
ATOM 15518 N N . ASP A 1 88 ? -11.250 4.640 -6.389 1.00 0.00 88 ASP A N 9
ATOM 15519 C CA . ASP A 1 88 ? -12.597 4.486 -7.120 1.00 0.00 88 ASP A CA 9
ATOM 15520 C C . ASP A 1 88 ? -12.608 5.076 -8.623 1.00 0.00 88 ASP A C 9
ATOM 15521 O O . ASP A 1 88 ? -13.481 5.852 -8.997 1.00 0.00 88 ASP A O 9
ATOM 15531 N N . GLY A 1 89 ? -11.672 4.669 -9.410 1.00 0.00 89 GLY A N 9
ATOM 15532 C CA . GLY A 1 89 ? -11.487 4.947 -10.866 1.00 0.00 89 GLY A CA 9
ATOM 15533 C C . GLY A 1 89 ? -10.265 4.235 -11.560 1.00 0.00 89 GLY A C 9
ATOM 15534 O O . GLY A 1 89 ? -9.702 4.859 -12.465 1.00 0.00 89 GLY A O 9
ATOM 15538 N N . LYS A 1 90 ? -9.938 2.958 -11.127 1.00 0.00 90 LYS A N 9
ATOM 15539 C CA . LYS A 1 90 ? -8.762 2.054 -11.592 1.00 0.00 90 LYS A CA 9
ATOM 15540 C C . LYS A 1 90 ? -7.334 2.618 -11.046 1.00 0.00 90 LYS A C 9
ATOM 15541 O O . LYS A 1 90 ? -7.324 3.617 -10.327 1.00 0.00 90 LYS A O 9
ATOM 15559 N N . LEU A 1 91 ? -6.286 1.768 -11.384 1.00 0.00 91 LEU A N 9
ATOM 15560 C CA . LEU A 1 91 ? -4.830 2.022 -11.127 1.00 0.00 91 LEU A CA 9
ATOM 15561 C C . LEU A 1 91 ? -4.407 3.464 -11.522 1.00 0.00 91 LEU A C 9
ATOM 15562 O O . LEU A 1 91 ? -4.104 3.764 -12.740 1.00 0.00 91 LEU A O 9
ATOM 15578 N N . VAL A 1 92 ? -4.342 4.366 -10.526 1.00 0.00 92 VAL A N 9
ATOM 15579 C CA . VAL A 1 92 ? -3.810 5.756 -10.608 1.00 0.00 92 VAL A CA 9
ATOM 15580 C C . VAL A 1 92 ? -2.251 5.792 -10.767 1.00 0.00 92 VAL A C 9
ATOM 15581 O O . VAL A 1 92 ? -1.757 6.189 -11.863 1.00 0.00 92 VAL A O 9
ATOM 15594 N N . ASP A 1 93 ? -1.453 5.455 -9.712 1.00 0.00 93 ASP A N 9
ATOM 15595 C CA . ASP A 1 93 ? -0.019 5.778 -9.605 1.00 0.00 93 ASP A CA 9
ATOM 15596 C C . ASP A 1 93 ? 0.806 4.793 -8.709 1.00 0.00 93 ASP A C 9
ATOM 15597 O O . ASP A 1 93 ? 0.330 3.763 -8.278 1.00 0.00 93 ASP A O 9
ATOM 15607 N N . LYS A 1 94 ? 2.167 5.034 -8.628 1.00 0.00 94 LYS A N 9
ATOM 15608 C CA . LYS A 1 94 ? 3.204 4.148 -7.910 1.00 0.00 94 LYS A CA 9
ATOM 15609 C C . LYS A 1 94 ? 4.543 4.878 -7.672 1.00 0.00 94 LYS A C 9
ATOM 15610 O O . LYS A 1 94 ? 4.862 5.855 -8.361 1.00 0.00 94 LYS A O 9
ATOM 15628 N N . THR A 1 95 ? 5.319 4.351 -6.696 1.00 0.00 95 THR A N 9
ATOM 15629 C CA . THR A 1 95 ? 6.603 4.940 -6.283 1.00 0.00 95 THR A CA 9
ATOM 15630 C C . THR A 1 95 ? 7.314 3.757 -5.552 1.00 0.00 95 THR A C 9
ATOM 15631 O O . THR A 1 95 ? 6.897 3.160 -4.551 1.00 0.00 95 THR A O 9
ATOM 15642 N N . VAL A 1 96 ? 8.562 3.588 -5.917 1.00 0.00 96 VAL A N 9
ATOM 15643 C CA . VAL A 1 96 ? 9.519 2.532 -5.538 1.00 0.00 96 VAL A CA 9
ATOM 15644 C C . VAL A 1 96 ? 10.699 3.217 -4.650 1.00 0.00 96 VAL A C 9
ATOM 15645 O O . VAL A 1 96 ? 11.573 3.904 -5.183 1.00 0.00 96 VAL A O 9
ATOM 15658 N N . GLY A 1 97 ? 10.603 3.111 -3.318 1.00 0.00 97 GLY A N 9
ATOM 15659 C CA . GLY A 1 97 ? 11.670 3.532 -2.299 1.00 0.00 97 GLY A CA 9
ATOM 15660 C C . GLY A 1 97 ? 11.285 3.193 -0.815 1.00 0.00 97 GLY A C 9
ATOM 15661 O O . GLY A 1 97 ? 10.414 2.400 -0.501 1.00 0.00 97 GLY A O 9
ATOM 15665 N N . ALA A 1 98 ? 12.023 3.910 0.104 1.00 0.00 98 ALA A N 9
ATOM 15666 C CA . ALA A 1 98 ? 11.918 3.657 1.611 1.00 0.00 98 ALA A CA 9
ATOM 15667 C C . ALA A 1 98 ? 12.540 4.911 2.372 1.00 0.00 98 ALA A C 9
ATOM 15668 O O . ALA A 1 98 ? 13.770 4.995 2.382 1.00 0.00 98 ALA A O 9
ATOM 15675 N N . ASP A 1 99 ? 11.640 5.798 2.894 1.00 0.00 99 ASP A N 9
ATOM 15676 C CA . ASP A 1 99 ? 12.039 7.146 3.420 1.00 0.00 99 ASP A CA 9
ATOM 15677 C C . ASP A 1 99 ? 10.910 7.579 4.436 1.00 0.00 99 ASP A C 9
ATOM 15678 O O . ASP A 1 99 ? 9.711 7.587 4.118 1.00 0.00 99 ASP A O 9
ATOM 15688 N N . LYS A 1 100 ? 11.384 7.962 5.641 1.00 0.00 100 LYS A N 9
ATOM 15689 C CA . LYS A 1 100 ? 10.617 8.320 6.867 1.00 0.00 100 LYS A CA 9
ATOM 15690 C C . LYS A 1 100 ? 9.541 9.491 6.726 1.00 0.00 100 LYS A C 9
ATOM 15691 O O . LYS A 1 100 ? 8.334 9.230 6.992 1.00 0.00 100 LYS A O 9
ATOM 15709 N N . ASP A 1 101 ? 9.985 10.682 6.378 1.00 0.00 101 ASP A N 9
ATOM 15710 C CA . ASP A 1 101 ? 9.129 11.735 5.742 1.00 0.00 101 ASP A CA 9
ATOM 15711 C C . ASP A 1 101 ? 8.670 11.536 4.257 1.00 0.00 101 ASP A C 9
ATOM 15712 O O . ASP A 1 101 ? 7.550 11.793 3.841 1.00 0.00 101 ASP A O 9
ATOM 15722 N N . GLY A 1 102 ? 9.593 11.116 3.391 1.00 0.00 102 GLY A N 9
ATOM 15723 C CA . GLY A 1 102 ? 9.256 10.728 1.957 1.00 0.00 102 GLY A CA 9
ATOM 15724 C C . GLY A 1 102 ? 7.877 9.993 1.595 1.00 0.00 102 GLY A C 9
ATOM 15725 O O . GLY A 1 102 ? 7.073 10.539 0.875 1.00 0.00 102 GLY A O 9
ATOM 15729 N N . LEU A 1 103 ? 7.579 8.873 2.268 1.00 0.00 103 LEU A N 9
ATOM 15730 C CA . LEU A 1 103 ? 6.268 8.201 2.242 1.00 0.00 103 LEU A CA 9
ATOM 15731 C C . LEU A 1 103 ? 5.116 9.117 2.768 1.00 0.00 103 LEU A C 9
ATOM 15732 O O . LEU A 1 103 ? 4.265 9.300 1.916 1.00 0.00 103 LEU A O 9
ATOM 15748 N N . PRO A 1 104 ? 4.981 9.782 4.008 1.00 0.00 104 PRO A N 9
ATOM 15749 C CA . PRO A 1 104 ? 4.015 10.848 4.308 1.00 0.00 104 PRO A CA 9
ATOM 15750 C C . PRO A 1 104 ? 3.895 12.076 3.260 1.00 0.00 104 PRO A C 9
ATOM 15751 O O . PRO A 1 104 ? 2.745 12.476 2.940 1.00 0.00 104 PRO A O 9
ATOM 15762 N N . THR A 1 105 ? 4.951 12.442 2.633 1.00 0.00 105 THR A N 9
ATOM 15763 C CA . THR A 1 105 ? 4.999 13.460 1.507 1.00 0.00 105 THR A CA 9
ATOM 15764 C C . THR A 1 105 ? 4.148 13.031 0.284 1.00 0.00 105 THR A C 9
ATOM 15765 O O . THR A 1 105 ? 3.194 13.718 -0.046 1.00 0.00 105 THR A O 9
ATOM 15776 N N . LEU A 1 106 ? 4.611 11.912 -0.246 1.00 0.00 106 LEU A N 9
ATOM 15777 C CA . LEU A 1 106 ? 3.965 11.194 -1.374 1.00 0.00 106 LEU A CA 9
ATOM 15778 C C . LEU A 1 106 ? 2.442 10.882 -1.213 1.00 0.00 106 LEU A C 9
ATOM 15779 O O . LEU A 1 106 ? 1.638 11.390 -2.009 1.00 0.00 106 LEU A O 9
ATOM 15795 N N . VAL A 1 107 ? 2.064 10.126 -0.173 1.00 0.00 107 VAL A N 9
ATOM 15796 C CA . VAL A 1 107 ? 0.625 9.969 0.256 1.00 0.00 107 VAL A CA 9
ATOM 15797 C C . VAL A 1 107 ? -0.181 11.264 0.402 1.00 0.00 107 VAL A C 9
ATOM 15798 O O . VAL A 1 107 ? -1.300 11.374 -0.163 1.00 0.00 107 VAL A O 9
ATOM 15811 N N . ALA A 1 108 ? 0.352 12.258 1.143 1.00 0.00 108 ALA A N 9
ATOM 15812 C CA . ALA A 1 108 ? -0.240 13.639 1.291 1.00 0.00 108 ALA A CA 9
ATOM 15813 C C . ALA A 1 108 ? -0.592 14.259 -0.086 1.00 0.00 108 ALA A C 9
ATOM 15814 O O . ALA A 1 108 ? -1.685 14.667 -0.367 1.00 0.00 108 ALA A O 9
ATOM 15821 N N . LYS A 1 109 ? 0.413 14.277 -0.934 1.00 0.00 109 LYS A N 9
ATOM 15822 C CA . LYS A 1 109 ? 0.226 14.544 -2.377 1.00 0.00 109 LYS A CA 9
ATOM 15823 C C . LYS A 1 109 ? -0.828 13.783 -3.166 1.00 0.00 109 LYS A C 9
ATOM 15824 O O . LYS A 1 109 ? -1.613 14.451 -3.780 1.00 0.00 109 LYS A O 9
ATOM 15842 N N . HIS A 1 110 ? -0.910 12.426 -3.112 1.00 0.00 110 HIS A N 9
ATOM 15843 C CA . HIS A 1 110 ? -1.976 11.578 -3.713 1.00 0.00 110 HIS A CA 9
ATOM 15844 C C . HIS A 1 110 ? -3.485 11.766 -3.201 1.00 0.00 110 HIS A C 9
ATOM 15845 O O . HIS A 1 110 ? -4.452 11.803 -3.976 1.00 0.00 110 HIS A O 9
ATOM 15859 N N . ALA A 1 111 ? -3.604 11.806 -1.893 1.00 0.00 111 ALA A N 9
ATOM 15860 C CA . ALA A 1 111 ? -4.856 12.036 -1.126 1.00 0.00 111 ALA A CA 9
ATOM 15861 C C . ALA A 1 111 ? -5.567 13.455 -1.261 1.00 0.00 111 ALA A C 9
ATOM 15862 O O . ALA A 1 111 ? -6.770 13.530 -1.584 1.00 0.00 111 ALA A O 9
ATOM 15869 N N . THR A 1 112 ? -4.789 14.524 -0.981 1.00 0.00 112 THR A N 9
ATOM 15870 C CA . THR A 1 112 ? -5.160 15.966 -1.202 1.00 0.00 112 THR A CA 9
ATOM 15871 C C . THR A 1 112 ? -5.621 16.332 -2.628 1.00 0.00 112 THR A C 9
ATOM 15872 O O . THR A 1 112 ? -6.691 16.950 -2.764 1.00 0.00 112 THR A O 9
ATOM 15883 N N . ALA A 1 113 ? -4.934 15.931 -3.732 1.00 0.00 113 ALA A N 9
ATOM 15884 C CA . ALA A 1 113 ? -5.437 15.819 -5.126 1.00 0.00 113 ALA A CA 9
ATOM 15885 C C . ALA A 1 113 ? -6.519 14.690 -5.284 1.00 0.00 113 ALA A C 9
ATOM 15886 O O . ALA A 1 113 ? -6.666 13.721 -4.453 1.00 0.00 113 ALA A O 9
ATOM 15895 N N . ALA A 1 1 ? -10.429 9.567 17.594 1.00 0.00 1 ALA A N 10
ATOM 15896 C CA . ALA A 1 1 ? -9.929 8.369 16.962 1.00 0.00 1 ALA A CA 10
ATOM 15897 C C . ALA A 1 1 ? -10.329 8.459 15.417 1.00 0.00 1 ALA A C 10
ATOM 15898 O O . ALA A 1 1 ? -11.527 8.500 15.033 1.00 0.00 1 ALA A O 10
ATOM 15906 N N . GLU A 1 2 ? -9.348 8.731 14.496 1.00 0.00 2 GLU A N 10
ATOM 15907 C CA . GLU A 1 2 ? -9.570 9.297 13.186 1.00 0.00 2 GLU A CA 10
ATOM 15908 C C . GLU A 1 2 ? -8.511 8.681 12.250 1.00 0.00 2 GLU A C 10
ATOM 15909 O O . GLU A 1 2 ? -7.468 9.263 12.026 1.00 0.00 2 GLU A O 10
ATOM 15922 N N . GLU A 1 3 ? -8.765 7.473 11.701 1.00 0.00 3 GLU A N 10
ATOM 15923 C CA . GLU A 1 3 ? -7.689 6.595 11.126 1.00 0.00 3 GLU A CA 10
ATOM 15924 C C . GLU A 1 3 ? -8.136 5.598 10.009 1.00 0.00 3 GLU A C 10
ATOM 15925 O O . GLU A 1 3 ? -9.292 5.066 9.895 1.00 0.00 3 GLU A O 10
ATOM 15938 N N . GLY A 1 4 ? -7.131 5.281 9.168 1.00 0.00 4 GLY A N 10
ATOM 15939 C CA . GLY A 1 4 ? -7.003 4.027 8.421 1.00 0.00 4 GLY A CA 10
ATOM 15940 C C . GLY A 1 4 ? -6.565 2.861 9.313 1.00 0.00 4 GLY A C 10
ATOM 15941 O O . GLY A 1 4 ? -6.652 2.926 10.561 1.00 0.00 4 GLY A O 10
ATOM 15945 N N . GLN A 1 5 ? -6.176 1.804 8.641 1.00 0.00 5 GLN A N 10
ATOM 15946 C CA . GLN A 1 5 ? -5.897 0.450 9.231 1.00 0.00 5 GLN A CA 10
ATOM 15947 C C . GLN A 1 5 ? -4.771 -0.220 8.355 1.00 0.00 5 GLN A C 10
ATOM 15948 O O . GLN A 1 5 ? -4.972 -0.415 7.147 1.00 0.00 5 GLN A O 10
ATOM 15962 N N . VAL A 1 6 ? -3.560 -0.377 8.910 1.00 0.00 6 VAL A N 10
ATOM 15963 C CA . VAL A 1 6 ? -2.367 -1.088 8.350 1.00 0.00 6 VAL A CA 10
ATOM 15964 C C . VAL A 1 6 ? -2.474 -2.571 8.701 1.00 0.00 6 VAL A C 10
ATOM 15965 O O . VAL A 1 6 ? -2.378 -2.996 9.826 1.00 0.00 6 VAL A O 10
ATOM 15978 N N . ILE A 1 7 ? -2.663 -3.423 7.749 1.00 0.00 7 ILE A N 10
ATOM 15979 C CA . ILE A 1 7 ? -3.141 -4.816 7.831 1.00 0.00 7 ILE A CA 10
ATOM 15980 C C . ILE A 1 7 ? -2.163 -5.707 6.876 1.00 0.00 7 ILE A C 10
ATOM 15981 O O . ILE A 1 7 ? -1.880 -5.430 5.706 1.00 0.00 7 ILE A O 10
ATOM 15997 N N . ALA A 1 8 ? -1.625 -6.807 7.487 1.00 0.00 8 ALA A N 10
ATOM 15998 C CA . ALA A 1 8 ? -0.958 -7.927 6.818 1.00 0.00 8 ALA A CA 10
ATOM 15999 C C . ALA A 1 8 ? -1.848 -8.720 5.779 1.00 0.00 8 ALA A C 10
ATOM 16000 O O . ALA A 1 8 ? -3.027 -8.974 6.119 1.00 0.00 8 ALA A O 10
ATOM 16007 N N . CYS A 1 9 ? -1.250 -9.188 4.729 1.00 0.00 9 CYS A N 10
ATOM 16008 C CA . CYS A 1 9 ? -1.959 -9.696 3.575 1.00 0.00 9 CYS A CA 10
ATOM 16009 C C . CYS A 1 9 ? -0.983 -10.771 3.005 1.00 0.00 9 CYS A C 10
ATOM 16010 O O . CYS A 1 9 ? 0.242 -10.631 3.057 1.00 0.00 9 CYS A O 10
ATOM 16018 N N . HIS A 1 10 ? -1.547 -11.877 2.523 1.00 0.00 10 HIS A N 10
ATOM 16019 C CA . HIS A 1 10 ? -0.855 -13.160 2.150 1.00 0.00 10 HIS A CA 10
ATOM 16020 C C . HIS A 1 10 ? -1.460 -14.019 0.940 1.00 0.00 10 HIS A C 10
ATOM 16021 O O . HIS A 1 10 ? -0.830 -14.987 0.534 1.00 0.00 10 HIS A O 10
ATOM 16035 N N . THR A 1 11 ? -2.685 -13.813 0.455 1.00 0.00 11 THR A N 10
ATOM 16036 C CA . THR A 1 11 ? -3.528 -14.823 -0.253 1.00 0.00 11 THR A CA 10
ATOM 16037 C C . THR A 1 11 ? -4.406 -14.101 -1.373 1.00 0.00 11 THR A C 10
ATOM 16038 O O . THR A 1 11 ? -4.233 -12.961 -1.679 1.00 0.00 11 THR A O 10
ATOM 16049 N N . VAL A 1 12 ? -5.324 -14.860 -2.027 1.00 0.00 12 VAL A N 10
ATOM 16050 C CA . VAL A 1 12 ? -6.505 -14.316 -2.793 1.00 0.00 12 VAL A CA 10
ATOM 16051 C C . VAL A 1 12 ? -7.602 -13.501 -1.923 1.00 0.00 12 VAL A C 10
ATOM 16052 O O . VAL A 1 12 ? -8.505 -12.780 -2.478 1.00 0.00 12 VAL A O 10
ATOM 16065 N N . ASP A 1 13 ? -7.520 -13.617 -0.603 1.00 0.00 13 ASP A N 10
ATOM 16066 C CA . ASP A 1 13 ? -8.253 -12.800 0.383 1.00 0.00 13 ASP A CA 10
ATOM 16067 C C . ASP A 1 13 ? -8.005 -11.242 0.387 1.00 0.00 13 ASP A C 10
ATOM 16068 O O . ASP A 1 13 ? -8.845 -10.421 0.615 1.00 0.00 13 ASP A O 10
ATOM 16078 N N . THR A 1 14 ? -6.707 -10.906 0.189 1.00 0.00 14 THR A N 10
ATOM 16079 C CA . THR A 1 14 ? -6.259 -9.566 -0.199 1.00 0.00 14 THR A CA 10
ATOM 16080 C C . THR A 1 14 ? -6.708 -9.000 -1.540 1.00 0.00 14 THR A C 10
ATOM 16081 O O . THR A 1 14 ? -6.925 -7.778 -1.606 1.00 0.00 14 THR A O 10
ATOM 16092 N N . TRP A 1 15 ? -6.772 -9.862 -2.602 1.00 0.00 15 TRP A N 10
ATOM 16093 C CA . TRP A 1 15 ? -7.604 -9.500 -3.801 1.00 0.00 15 TRP A CA 10
ATOM 16094 C C . TRP A 1 15 ? -9.020 -9.002 -3.437 1.00 0.00 15 TRP A C 10
ATOM 16095 O O . TRP A 1 15 ? -9.360 -7.915 -3.894 1.00 0.00 15 TRP A O 10
ATOM 16116 N N . LYS A 1 16 ? -9.816 -9.706 -2.681 1.00 0.00 16 LYS A N 10
ATOM 16117 C CA . LYS A 1 16 ? -11.022 -9.186 -2.035 1.00 0.00 16 LYS A CA 10
ATOM 16118 C C . LYS A 1 16 ? -10.983 -7.834 -1.165 1.00 0.00 16 LYS A C 10
ATOM 16119 O O . LYS A 1 16 ? -11.962 -7.085 -1.175 1.00 0.00 16 LYS A O 10
ATOM 16137 N N . GLU A 1 17 ? -9.925 -7.516 -0.466 1.00 0.00 17 GLU A N 10
ATOM 16138 C CA . GLU A 1 17 ? -9.611 -6.315 0.277 1.00 0.00 17 GLU A CA 10
ATOM 16139 C C . GLU A 1 17 ? -9.177 -5.064 -0.591 1.00 0.00 17 GLU A C 10
ATOM 16140 O O . GLU A 1 17 ? -9.909 -4.030 -0.489 1.00 0.00 17 GLU A O 10
ATOM 16153 N N . HIS A 1 18 ? -8.120 -5.222 -1.376 1.00 0.00 18 HIS A N 10
ATOM 16154 C CA . HIS A 1 18 ? -7.598 -4.222 -2.322 1.00 0.00 18 HIS A CA 10
ATOM 16155 C C . HIS A 1 18 ? -8.648 -3.618 -3.323 1.00 0.00 18 HIS A C 10
ATOM 16156 O O . HIS A 1 18 ? -8.912 -2.421 -3.280 1.00 0.00 18 HIS A O 10
ATOM 16170 N N . PHE A 1 19 ? -9.170 -4.524 -4.113 1.00 0.00 19 PHE A N 10
ATOM 16171 C CA . PHE A 1 19 ? -10.162 -4.329 -5.193 1.00 0.00 19 PHE A CA 10
ATOM 16172 C C . PHE A 1 19 ? -11.616 -3.889 -4.771 1.00 0.00 19 PHE A C 10
ATOM 16173 O O . PHE A 1 19 ? -11.969 -2.756 -5.148 1.00 0.00 19 PHE A O 10
ATOM 16190 N N . GLU A 1 20 ? -12.381 -4.576 -3.897 1.00 0.00 20 GLU A N 10
ATOM 16191 C CA . GLU A 1 20 ? -13.671 -4.168 -3.267 1.00 0.00 20 GLU A CA 10
ATOM 16192 C C . GLU A 1 20 ? -13.667 -2.863 -2.429 1.00 0.00 20 GLU A C 10
ATOM 16193 O O . GLU A 1 20 ? -14.617 -2.074 -2.541 1.00 0.00 20 GLU A O 10
ATOM 16206 N N . LYS A 1 21 ? -12.717 -2.617 -1.470 1.00 0.00 21 LYS A N 10
ATOM 16207 C CA . LYS A 1 21 ? -12.431 -1.226 -0.914 1.00 0.00 21 LYS A CA 10
ATOM 16208 C C . LYS A 1 21 ? -12.115 -0.127 -1.968 1.00 0.00 21 LYS A C 10
ATOM 16209 O O . LYS A 1 21 ? -12.931 0.844 -2.090 1.00 0.00 21 LYS A O 10
ATOM 16227 N N . GLY A 1 22 ? -11.006 -0.296 -2.767 1.00 0.00 22 GLY A N 10
ATOM 16228 C CA . GLY A 1 22 ? -10.598 0.569 -3.885 1.00 0.00 22 GLY A CA 10
ATOM 16229 C C . GLY A 1 22 ? -11.678 1.117 -4.815 1.00 0.00 22 GLY A C 10
ATOM 16230 O O . GLY A 1 22 ? -11.993 2.323 -4.680 1.00 0.00 22 GLY A O 10
ATOM 16234 N N . LYS A 1 23 ? -11.996 0.312 -5.826 1.00 0.00 23 LYS A N 10
ATOM 16235 C CA . LYS A 1 23 ? -13.291 0.355 -6.560 1.00 0.00 23 LYS A CA 10
ATOM 16236 C C . LYS A 1 23 ? -14.445 -0.273 -5.685 1.00 0.00 23 LYS A C 10
ATOM 16237 O O . LYS A 1 23 ? -14.743 -1.494 -5.710 1.00 0.00 23 LYS A O 10
ATOM 16255 N N . GLY A 1 24 ? -15.143 0.648 -5.067 1.00 0.00 24 GLY A N 10
ATOM 16256 C CA . GLY A 1 24 ? -16.371 0.294 -4.304 1.00 0.00 24 GLY A CA 10
ATOM 16257 C C . GLY A 1 24 ? -16.850 1.563 -3.602 1.00 0.00 24 GLY A C 10
ATOM 16258 O O . GLY A 1 24 ? -17.970 2.084 -3.792 1.00 0.00 24 GLY A O 10
ATOM 16262 N N . SER A 1 25 ? -15.896 2.065 -2.762 1.00 0.00 25 SER A N 10
ATOM 16263 C CA . SER A 1 25 ? -15.935 3.226 -1.886 1.00 0.00 25 SER A CA 10
ATOM 16264 C C . SER A 1 25 ? -14.899 4.293 -2.315 1.00 0.00 25 SER A C 10
ATOM 16265 O O . SER A 1 25 ? -13.751 3.966 -2.676 1.00 0.00 25 SER A O 10
ATOM 16273 N N . GLN A 1 26 ? -15.425 5.600 -2.314 1.00 0.00 26 GLN A N 10
ATOM 16274 C CA . GLN A 1 26 ? -14.690 6.886 -2.496 1.00 0.00 26 GLN A CA 10
ATOM 16275 C C . GLN A 1 26 ? -13.561 7.053 -1.425 1.00 0.00 26 GLN A C 10
ATOM 16276 O O . GLN A 1 26 ? -13.701 7.805 -0.480 1.00 0.00 26 GLN A O 10
ATOM 16290 N N . LYS A 1 27 ? -12.470 6.342 -1.689 1.00 0.00 27 LYS A N 10
ATOM 16291 C CA . LYS A 1 27 ? -11.223 6.299 -0.874 1.00 0.00 27 LYS A CA 10
ATOM 16292 C C . LYS A 1 27 ? -10.024 5.869 -1.797 1.00 0.00 27 LYS A C 10
ATOM 16293 O O . LYS A 1 27 ? -10.190 5.023 -2.734 1.00 0.00 27 LYS A O 10
ATOM 16311 N N . LEU A 1 28 ? -8.886 6.420 -1.494 1.00 0.00 28 LEU A N 10
ATOM 16312 C CA . LEU A 1 28 ? -7.567 5.870 -1.839 1.00 0.00 28 LEU A CA 10
ATOM 16313 C C . LEU A 1 28 ? -7.246 4.562 -0.961 1.00 0.00 28 LEU A C 10
ATOM 16314 O O . LEU A 1 28 ? -7.742 4.304 0.181 1.00 0.00 28 LEU A O 10
ATOM 16330 N N . ILE A 1 29 ? -6.399 3.660 -1.500 1.00 0.00 29 ILE A N 10
ATOM 16331 C CA . ILE A 1 29 ? -6.054 2.365 -0.916 1.00 0.00 29 ILE A CA 10
ATOM 16332 C C . ILE A 1 29 ? -4.554 2.139 -1.427 1.00 0.00 29 ILE A C 10
ATOM 16333 O O . ILE A 1 29 ? -4.350 2.181 -2.657 1.00 0.00 29 ILE A O 10
ATOM 16349 N N . VAL A 1 30 ? -3.616 1.880 -0.567 1.00 0.00 30 VAL A N 10
ATOM 16350 C CA . VAL A 1 30 ? -2.174 2.087 -0.693 1.00 0.00 30 VAL A CA 10
ATOM 16351 C C . VAL A 1 30 ? -1.556 0.763 -0.123 1.00 0.00 30 VAL A C 10
ATOM 16352 O O . VAL A 1 30 ? -1.784 0.396 0.989 1.00 0.00 30 VAL A O 10
ATOM 16365 N N . VAL A 1 31 ? -0.966 0.056 -1.065 1.00 0.00 31 VAL A N 10
ATOM 16366 C CA . VAL A 1 31 ? -0.710 -1.394 -1.037 1.00 0.00 31 VAL A CA 10
ATOM 16367 C C . VAL A 1 31 ? 0.820 -1.574 -1.410 1.00 0.00 31 VAL A C 10
ATOM 16368 O O . VAL A 1 31 ? 1.269 -1.563 -2.569 1.00 0.00 31 VAL A O 10
ATOM 16381 N N . ASP A 1 32 ? 1.596 -1.812 -0.343 1.00 0.00 32 ASP A N 10
ATOM 16382 C CA . ASP A 1 32 ? 3.023 -2.266 -0.263 1.00 0.00 32 ASP A CA 10
ATOM 16383 C C . ASP A 1 32 ? 3.179 -3.702 -0.817 1.00 0.00 32 ASP A C 10
ATOM 16384 O O . ASP A 1 32 ? 2.422 -4.623 -0.547 1.00 0.00 32 ASP A O 10
ATOM 16394 N N . PHE A 1 33 ? 4.352 -3.983 -1.352 1.00 0.00 33 PHE A N 10
ATOM 16395 C CA . PHE A 1 33 ? 4.782 -5.173 -2.044 1.00 0.00 33 PHE A CA 10
ATOM 16396 C C . PHE A 1 33 ? 6.285 -5.202 -1.617 1.00 0.00 33 PHE A C 10
ATOM 16397 O O . PHE A 1 33 ? 7.215 -4.543 -2.205 1.00 0.00 33 PHE A O 10
ATOM 16414 N N . THR A 1 34 ? 6.503 -6.006 -0.552 1.00 0.00 34 THR A N 10
ATOM 16415 C CA . THR A 1 34 ? 7.840 -6.136 0.203 1.00 0.00 34 THR A CA 10
ATOM 16416 C C . THR A 1 34 ? 7.873 -7.613 0.620 1.00 0.00 34 THR A C 10
ATOM 16417 O O . THR A 1 34 ? 6.930 -8.304 0.953 1.00 0.00 34 THR A O 10
ATOM 16428 N N . ALA A 1 35 ? 9.054 -8.089 0.797 1.00 0.00 35 ALA A N 10
ATOM 16429 C CA . ALA A 1 35 ? 9.480 -9.365 1.393 1.00 0.00 35 ALA A CA 10
ATOM 16430 C C . ALA A 1 35 ? 9.687 -9.221 2.940 1.00 0.00 35 ALA A C 10
ATOM 16431 O O . ALA A 1 35 ? 10.105 -8.145 3.394 1.00 0.00 35 ALA A O 10
ATOM 16438 N N . SER A 1 36 ? 9.355 -10.315 3.584 1.00 0.00 36 SER A N 10
ATOM 16439 C CA . SER A 1 36 ? 9.730 -10.426 5.006 1.00 0.00 36 SER A CA 10
ATOM 16440 C C . SER A 1 36 ? 11.223 -10.231 5.392 1.00 0.00 36 SER A C 10
ATOM 16441 O O . SER A 1 36 ? 11.437 -9.541 6.355 1.00 0.00 36 SER A O 10
ATOM 16449 N N . TRP A 1 37 ? 12.230 -10.705 4.620 1.00 0.00 37 TRP A N 10
ATOM 16450 C CA . TRP A 1 37 ? 13.666 -10.295 4.654 1.00 0.00 37 TRP A CA 10
ATOM 16451 C C . TRP A 1 37 ? 14.004 -8.820 4.199 1.00 0.00 37 TRP A C 10
ATOM 16452 O O . TRP A 1 37 ? 14.536 -8.666 3.084 1.00 0.00 37 TRP A O 10
ATOM 16473 N N . CYS A 1 38 ? 13.787 -7.822 5.065 1.00 0.00 38 CYS A N 10
ATOM 16474 C CA . CYS A 1 38 ? 14.019 -6.397 4.721 1.00 0.00 38 CYS A CA 10
ATOM 16475 C C . CYS A 1 38 ? 13.998 -5.524 5.983 1.00 0.00 38 CYS A C 10
ATOM 16476 O O . CYS A 1 38 ? 12.897 -4.974 6.285 1.00 0.00 38 CYS A O 10
ATOM 16484 N N . PRO A 1 39 ? 15.129 -5.312 6.648 1.00 0.00 39 PRO A N 10
ATOM 16485 C CA . PRO A 1 39 ? 15.260 -4.189 7.617 1.00 0.00 39 PRO A CA 10
ATOM 16486 C C . PRO A 1 39 ? 14.790 -2.734 7.149 1.00 0.00 39 PRO A C 10
ATOM 16487 O O . PRO A 1 39 ? 14.171 -2.026 7.936 1.00 0.00 39 PRO A O 10
ATOM 16498 N N . PRO A 1 40 ? 15.096 -2.229 5.887 1.00 0.00 40 PRO A N 10
ATOM 16499 C CA . PRO A 1 40 ? 14.418 -1.062 5.302 1.00 0.00 40 PRO A CA 10
ATOM 16500 C C . PRO A 1 40 ? 12.932 -0.824 5.428 1.00 0.00 40 PRO A C 10
ATOM 16501 O O . PRO A 1 40 ? 12.507 0.227 5.890 1.00 0.00 40 PRO A O 10
ATOM 16512 N N . CYS A 1 41 ? 12.166 -1.788 4.926 1.00 0.00 41 CYS A N 10
ATOM 16513 C CA . CYS A 1 41 ? 10.750 -1.937 5.240 1.00 0.00 41 CYS A CA 10
ATOM 16514 C C . CYS A 1 41 ? 10.294 -2.430 6.673 1.00 0.00 41 CYS A C 10
ATOM 16515 O O . CYS A 1 41 ? 9.153 -2.156 7.008 1.00 0.00 41 CYS A O 10
ATOM 16523 N N . LYS A 1 42 ? 11.150 -2.979 7.485 1.00 0.00 42 LYS A N 10
ATOM 16524 C CA . LYS A 1 42 ? 10.958 -2.958 8.941 1.00 0.00 42 LYS A CA 10
ATOM 16525 C C . LYS A 1 42 ? 10.810 -1.579 9.742 1.00 0.00 42 LYS A C 10
ATOM 16526 O O . LYS A 1 42 ? 9.946 -1.538 10.575 1.00 0.00 42 LYS A O 10
ATOM 16544 N N . MET A 1 43 ? 11.616 -0.570 9.394 1.00 0.00 43 MET A N 10
ATOM 16545 C CA . MET A 1 43 ? 11.332 0.908 9.697 1.00 0.00 43 MET A CA 10
ATOM 16546 C C . MET A 1 43 ? 10.114 1.575 8.942 1.00 0.00 43 MET A C 10
ATOM 16547 O O . MET A 1 43 ? 9.345 2.321 9.555 1.00 0.00 43 MET A O 10
ATOM 16561 N N . ILE A 1 44 ? 9.967 1.246 7.639 1.00 0.00 44 ILE A N 10
ATOM 16562 C CA . ILE A 1 44 ? 8.717 1.649 6.924 1.00 0.00 44 ILE A CA 10
ATOM 16563 C C . ILE A 1 44 ? 7.341 1.160 7.533 1.00 0.00 44 ILE A C 10
ATOM 16564 O O . ILE A 1 44 ? 6.394 1.927 7.455 1.00 0.00 44 ILE A O 10
ATOM 16580 N N . ALA A 1 45 ? 7.224 -0.127 7.961 1.00 0.00 45 ALA A N 10
ATOM 16581 C CA . ALA A 1 45 ? 6.013 -0.591 8.754 1.00 0.00 45 ALA A CA 10
ATOM 16582 C C . ALA A 1 45 ? 5.462 0.404 9.880 1.00 0.00 45 ALA A C 10
ATOM 16583 O O . ALA A 1 45 ? 4.397 1.021 9.726 1.00 0.00 45 ALA A O 10
ATOM 16590 N N . PRO A 1 46 ? 6.216 0.798 10.914 1.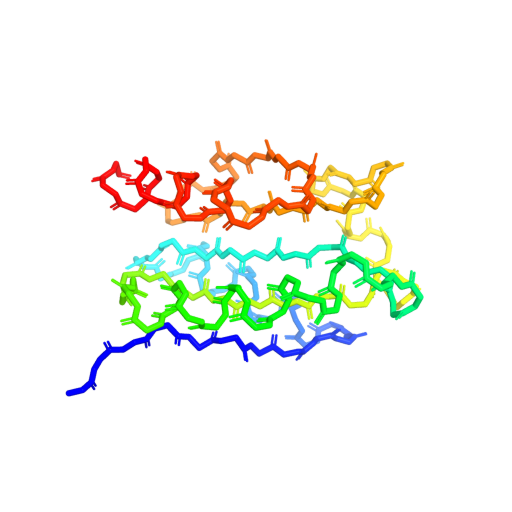00 0.00 46 PRO A N 10
ATOM 16591 C CA . PRO A 1 46 ? 5.957 1.974 11.781 1.00 0.00 46 PRO A CA 10
ATOM 16592 C C . PRO A 1 46 ? 5.594 3.333 11.133 1.00 0.00 46 PRO A C 10
ATOM 16593 O O . PRO A 1 46 ? 4.546 3.881 11.516 1.00 0.00 46 PRO A O 10
ATOM 16604 N N . ILE A 1 47 ? 6.377 3.783 10.060 1.00 0.00 47 ILE A N 10
ATOM 16605 C CA . ILE A 1 47 ? 6.104 4.962 9.201 1.00 0.00 47 ILE A CA 10
ATOM 16606 C C . ILE A 1 47 ? 4.715 4.985 8.525 1.00 0.00 47 ILE A C 10
ATOM 16607 O O . ILE A 1 47 ? 3.986 6.004 8.526 1.00 0.00 47 ILE A O 10
ATOM 16623 N N . PHE A 1 48 ? 4.269 3.837 8.002 1.00 0.00 48 PHE A N 10
ATOM 16624 C CA . PHE A 1 48 ? 2.890 3.491 7.430 1.00 0.00 48 PHE A CA 10
ATOM 16625 C C . PHE A 1 48 ? 1.776 3.476 8.484 1.00 0.00 48 PHE A C 10
ATOM 16626 O O . PHE A 1 48 ? 0.682 3.944 8.104 1.00 0.00 48 PHE A O 10
ATOM 16643 N N . ALA A 1 49 ? 2.070 3.014 9.708 1.00 0.00 49 ALA A N 10
ATOM 16644 C CA . ALA A 1 49 ? 1.248 3.197 10.900 1.00 0.00 49 ALA A CA 10
ATOM 16645 C C . ALA A 1 49 ? 0.946 4.632 11.476 1.00 0.00 49 ALA A C 10
ATOM 16646 O O . ALA A 1 49 ? -0.230 5.089 11.570 1.00 0.00 49 ALA A O 10
ATOM 16653 N N . GLU A 1 50 ? 2.025 5.427 11.711 1.00 0.00 50 GLU A N 10
ATOM 16654 C CA . GLU A 1 50 ? 1.921 6.895 11.894 1.00 0.00 50 GLU A CA 10
ATOM 16655 C C . GLU A 1 50 ? 1.144 7.676 10.842 1.00 0.00 50 GLU A C 10
ATOM 16656 O O . GLU A 1 50 ? 0.138 8.319 11.235 1.00 0.00 50 GLU A O 10
ATOM 16669 N N . LEU A 1 51 ? 1.507 7.612 9.525 1.00 0.00 51 LEU A N 10
ATOM 16670 C CA . LEU A 1 51 ? 0.675 8.050 8.421 1.00 0.00 51 LEU A CA 10
ATOM 16671 C C . LEU A 1 51 ? -0.839 7.551 8.384 1.00 0.00 51 LEU A C 10
ATOM 16672 O O . LEU A 1 51 ? -1.712 8.408 8.121 1.00 0.00 51 LEU A O 10
ATOM 16688 N N . ALA A 1 52 ? -1.194 6.250 8.618 1.00 0.00 52 ALA A N 10
ATOM 16689 C CA . ALA A 1 52 ? -2.596 5.771 8.838 1.00 0.00 52 ALA A CA 10
ATOM 16690 C C . ALA A 1 52 ? -3.474 6.545 9.920 1.00 0.00 52 ALA A C 10
ATOM 16691 O O . ALA A 1 52 ? -4.685 6.730 9.706 1.00 0.00 52 ALA A O 10
ATOM 16698 N N . LYS A 1 53 ? -2.857 6.888 11.061 1.00 0.00 53 LYS A N 10
ATOM 16699 C CA . LYS A 1 53 ? -3.342 7.783 12.161 1.00 0.00 53 LYS A CA 10
ATOM 16700 C C . LYS A 1 53 ? -3.578 9.301 11.793 1.00 0.00 53 LYS A C 10
ATOM 16701 O O . LYS A 1 53 ? -4.482 10.015 12.292 1.00 0.00 53 LYS A O 10
ATOM 16719 N N . LYS A 1 54 ? -2.710 9.849 10.975 1.00 0.00 54 LYS A N 10
ATOM 16720 C CA . LYS A 1 54 ? -2.857 11.135 10.295 1.00 0.00 54 LYS A CA 10
ATOM 16721 C C . LYS A 1 54 ? -4.069 11.355 9.277 1.00 0.00 54 LYS A C 10
ATOM 16722 O O . LYS A 1 54 ? -4.662 12.428 9.067 1.00 0.00 54 LYS A O 10
ATOM 16740 N N . PHE A 1 55 ? -4.302 10.296 8.583 1.00 0.00 55 PHE A N 10
ATOM 16741 C CA . PHE A 1 55 ? -4.958 10.247 7.279 1.00 0.00 55 PHE A CA 10
ATOM 16742 C C . PHE A 1 55 ? -6.206 9.170 7.132 1.00 0.00 55 PHE A C 10
ATOM 16743 O O . PHE A 1 55 ? -6.000 8.108 6.564 1.00 0.00 55 PHE A O 10
ATOM 16760 N N . PRO A 1 56 ? -7.421 9.493 7.647 1.00 0.00 56 PRO A N 10
ATOM 16761 C CA . PRO A 1 56 ? -8.696 8.685 7.618 1.00 0.00 56 PRO A CA 10
ATOM 16762 C C . PRO A 1 56 ? -9.562 8.144 6.309 1.00 0.00 56 PRO A C 10
ATOM 16763 O O . PRO A 1 56 ? -10.211 7.109 6.363 1.00 0.00 56 PRO A O 10
ATOM 16774 N N . ASN A 1 57 ? -9.359 8.781 5.112 1.00 0.00 57 ASN A N 10
ATOM 16775 C CA . ASN A 1 57 ? -9.907 8.484 3.777 1.00 0.00 57 ASN A CA 10
ATOM 16776 C C . ASN A 1 57 ? -9.245 7.395 2.950 1.00 0.00 57 ASN A C 10
ATOM 16777 O O . ASN A 1 57 ? -9.225 7.391 1.763 1.00 0.00 57 ASN A O 10
ATOM 16788 N N . VAL A 1 58 ? -8.420 6.561 3.654 1.00 0.00 58 VAL A N 10
ATOM 16789 C CA . VAL A 1 58 ? -7.376 5.715 2.981 1.00 0.00 58 VAL A CA 10
ATOM 16790 C C . VAL A 1 58 ? -7.119 4.421 3.834 1.00 0.00 58 VAL A C 10
ATOM 16791 O O . VAL A 1 58 ? -6.677 4.466 4.984 1.00 0.00 58 VAL A O 10
ATOM 16804 N N . THR A 1 59 ? -7.398 3.273 3.232 1.00 0.00 59 THR A N 10
ATOM 16805 C CA . THR A 1 59 ? -7.110 1.921 3.749 1.00 0.00 59 THR A CA 10
ATOM 16806 C C . THR A 1 59 ? -5.638 1.613 3.317 1.00 0.00 59 THR A C 10
ATOM 16807 O O . THR A 1 59 ? -5.004 2.236 2.473 1.00 0.00 59 THR A O 10
ATOM 16818 N N . PHE A 1 60 ? -5.016 0.650 4.052 1.00 0.00 60 PHE A N 10
ATOM 16819 C CA . PHE A 1 60 ? -3.527 0.442 4.046 1.00 0.00 60 PHE A CA 10
ATOM 16820 C C . PHE A 1 60 ? -3.247 -1.037 4.321 1.00 0.00 60 PHE A C 10
ATOM 16821 O O . PHE A 1 60 ? -3.734 -1.684 5.252 1.00 0.00 60 PHE A O 10
ATOM 16838 N N . LEU A 1 61 ? -2.513 -1.584 3.401 1.00 0.00 61 LEU A N 10
ATOM 16839 C CA . LEU A 1 61 ? -2.266 -3.062 3.311 1.00 0.00 61 LEU A CA 10
ATOM 16840 C C . LEU A 1 61 ? -0.836 -3.281 2.770 1.00 0.00 61 LEU A C 10
ATOM 16841 O O . LEU A 1 61 ? -0.185 -2.474 2.112 1.00 0.00 61 LEU A O 10
ATOM 16857 N N . LYS A 1 62 ? -0.339 -4.452 3.110 1.00 0.00 62 LYS A N 10
ATOM 16858 C CA . LYS A 1 62 ? 1.095 -4.891 2.961 1.00 0.00 62 LYS A CA 10
ATOM 16859 C C . LYS A 1 62 ? 1.124 -6.391 2.650 1.00 0.00 62 LYS A C 10
ATOM 16860 O O . LYS A 1 62 ? 0.969 -7.285 3.494 1.00 0.00 62 LYS A O 10
ATOM 16878 N N . VAL A 1 63 ? 1.499 -6.606 1.356 1.00 0.00 63 VAL A N 10
ATOM 16879 C CA . VAL A 1 63 ? 1.713 -7.952 0.637 1.00 0.00 63 VAL A CA 10
ATOM 16880 C C . VAL A 1 63 ? 3.153 -8.436 0.980 1.00 0.00 63 VAL A C 10
ATOM 16881 O O . VAL A 1 63 ? 4.184 -7.916 0.453 1.00 0.00 63 VAL A O 10
ATOM 16894 N N . ASP A 1 64 ? 3.119 -9.646 1.603 1.00 0.00 64 ASP A N 10
ATOM 16895 C CA . ASP A 1 64 ? 4.310 -10.549 1.649 1.00 0.00 64 ASP A CA 10
ATOM 16896 C C . ASP A 1 64 ? 4.577 -11.153 0.207 1.00 0.00 64 ASP A C 10
ATOM 16897 O O . ASP A 1 64 ? 3.836 -11.995 -0.307 1.00 0.00 64 ASP A O 10
ATOM 16907 N N . VAL A 1 65 ? 5.618 -10.667 -0.436 1.00 0.00 65 VAL A N 10
ATOM 16908 C CA . VAL A 1 65 ? 6.064 -11.068 -1.798 1.00 0.00 65 VAL A CA 10
ATOM 16909 C C . VAL A 1 65 ? 6.346 -12.537 -2.095 1.00 0.00 65 VAL A C 10
ATOM 16910 O O . VAL A 1 65 ? 5.963 -13.001 -3.175 1.00 0.00 65 VAL A O 10
ATOM 16923 N N . ASP A 1 66 ? 6.929 -13.356 -1.190 1.00 0.00 66 ASP A N 10
ATOM 16924 C CA . ASP A 1 66 ? 7.166 -14.798 -1.313 1.00 0.00 66 ASP A CA 10
ATOM 16925 C C . ASP A 1 66 ? 5.877 -15.592 -1.606 1.00 0.00 66 ASP A C 10
ATOM 16926 O O . ASP A 1 66 ? 5.911 -16.493 -2.466 1.00 0.00 66 ASP A O 10
ATOM 16936 N N . GLU A 1 67 ? 4.754 -15.197 -0.939 1.00 0.00 67 GLU A N 10
ATOM 16937 C CA . GLU A 1 67 ? 3.346 -15.565 -1.226 1.00 0.00 67 GLU A CA 10
ATOM 16938 C C . GLU A 1 67 ? 2.663 -15.173 -2.568 1.00 0.00 67 GLU A C 10
ATOM 16939 O O . GLU A 1 67 ? 1.713 -15.850 -2.989 1.00 0.00 67 GLU A O 10
ATOM 16952 N N . LEU A 1 68 ? 2.974 -13.958 -3.088 1.00 0.00 68 LEU A N 10
ATOM 16953 C CA . LEU A 1 68 ? 2.211 -13.213 -4.118 1.00 0.00 68 LEU A CA 10
ATOM 16954 C C . LEU A 1 68 ? 3.062 -12.284 -5.106 1.00 0.00 68 LEU A C 10
ATOM 16955 O O . LEU A 1 68 ? 2.722 -11.167 -5.545 1.00 0.00 68 LEU A O 10
ATOM 16971 N N . LYS A 1 69 ? 4.146 -12.911 -5.505 1.00 0.00 69 LYS A N 10
ATOM 16972 C CA . LYS A 1 69 ? 5.080 -12.436 -6.562 1.00 0.00 69 LYS A CA 10
ATOM 16973 C C . LYS A 1 69 ? 4.531 -12.301 -8.015 1.00 0.00 69 LYS A C 10
ATOM 16974 O O . LYS A 1 69 ? 4.695 -11.219 -8.641 1.00 0.00 69 LYS A O 10
ATOM 16992 N N . ALA A 1 70 ? 3.811 -13.314 -8.505 1.00 0.00 70 ALA A N 10
ATOM 16993 C CA . ALA A 1 70 ? 3.118 -13.317 -9.822 1.00 0.00 70 ALA A CA 10
ATOM 16994 C C . ALA A 1 70 ? 2.218 -12.027 -10.112 1.00 0.00 70 ALA A C 10
ATOM 16995 O O . ALA A 1 70 ? 2.550 -11.229 -11.039 1.00 0.00 70 ALA A O 10
ATOM 17002 N N . VAL A 1 71 ? 1.196 -11.803 -9.297 1.00 0.00 71 VAL A N 10
ATOM 17003 C CA . VAL A 1 71 ? 0.444 -10.543 -9.230 1.00 0.00 71 VAL A CA 10
ATOM 17004 C C . VAL A 1 71 ? 1.236 -9.164 -9.072 1.00 0.00 71 VAL A C 10
ATOM 17005 O O . VAL A 1 71 ? 1.005 -8.162 -9.796 1.00 0.00 71 VAL A O 10
ATOM 17018 N N . ALA A 1 72 ? 2.072 -9.132 -8.000 1.00 0.00 72 ALA A N 10
ATOM 17019 C CA . ALA A 1 72 ? 2.896 -7.931 -7.624 1.00 0.00 72 ALA A CA 10
ATOM 17020 C C . ALA A 1 72 ? 3.733 -7.347 -8.812 1.00 0.00 72 ALA A C 10
ATOM 17021 O O . ALA A 1 72 ? 3.479 -6.227 -9.276 1.00 0.00 72 ALA A O 10
ATOM 17028 N N . GLU A 1 73 ? 4.543 -8.258 -9.354 1.00 0.00 73 GLU A N 10
ATOM 17029 C CA . GLU A 1 73 ? 5.346 -8.048 -10.598 1.00 0.00 73 GLU A CA 10
ATOM 17030 C C . GLU A 1 73 ? 4.448 -7.609 -11.775 1.00 0.00 73 GLU A C 10
ATOM 17031 O O . GLU A 1 73 ? 4.727 -6.539 -12.269 1.00 0.00 73 GLU A O 10
ATOM 17044 N N . GLU A 1 74 ? 3.232 -8.262 -11.966 1.00 0.00 74 GLU A N 10
ATOM 17045 C CA . GLU A 1 74 ? 2.114 -7.795 -12.920 1.00 0.00 74 GLU A CA 10
ATOM 17046 C C . GLU A 1 74 ? 1.731 -6.269 -13.018 1.00 0.00 74 GLU A C 10
ATOM 17047 O O . GLU A 1 74 ? 1.822 -5.737 -14.156 1.00 0.00 74 GLU A O 10
ATOM 17060 N N . TRP A 1 75 ? 1.316 -5.665 -11.881 1.00 0.00 75 TRP A N 10
ATOM 17061 C CA . TRP A 1 75 ? 1.167 -4.217 -11.645 1.00 0.00 75 TRP A CA 10
ATOM 17062 C C . TRP A 1 75 ? 2.450 -3.345 -11.967 1.00 0.00 75 TRP A C 10
ATOM 17063 O O . TRP A 1 75 ? 2.303 -2.335 -12.651 1.00 0.00 75 TRP A O 10
ATOM 17084 N N . ASN A 1 76 ? 3.584 -3.684 -11.442 1.00 0.00 76 ASN A N 10
ATOM 17085 C CA . ASN A 1 76 ? 4.929 -3.493 -11.902 1.00 0.00 76 ASN A CA 10
ATOM 17086 C C . ASN A 1 76 ? 5.859 -3.385 -10.645 1.00 0.00 76 ASN A C 10
ATOM 17087 O O . ASN A 1 76 ? 6.153 -2.277 -10.137 1.00 0.00 76 ASN A O 10
ATOM 17098 N N . VAL A 1 77 ? 6.115 -4.534 -10.081 1.00 0.00 77 VAL A N 10
ATOM 17099 C CA . VAL A 1 77 ? 7.075 -4.856 -8.988 1.00 0.00 77 VAL A CA 10
ATOM 17100 C C . VAL A 1 77 ? 8.452 -5.451 -9.560 1.00 0.00 77 VAL A C 10
ATOM 17101 O O . VAL A 1 77 ? 8.808 -6.629 -9.472 1.00 0.00 77 VAL A O 10
ATOM 17114 N N . GLU A 1 78 ? 9.283 -4.509 -9.938 1.00 0.00 78 GLU A N 10
ATOM 17115 C CA . GLU A 1 78 ? 10.765 -4.716 -10.107 1.00 0.00 78 GLU A CA 10
ATOM 17116 C C . GLU A 1 78 ? 11.596 -5.101 -8.843 1.00 0.00 78 GLU A C 10
ATOM 17117 O O . GLU A 1 78 ? 12.620 -5.787 -8.902 1.00 0.00 78 GLU A O 10
ATOM 17130 N N . ALA A 1 79 ? 11.220 -4.515 -7.709 1.00 0.00 79 ALA A N 10
ATOM 17131 C CA . ALA A 1 79 ? 12.104 -4.381 -6.546 1.00 0.00 79 ALA A CA 10
ATOM 17132 C C . ALA A 1 79 ? 11.279 -4.523 -5.229 1.00 0.00 79 ALA A C 10
ATOM 17133 O O . ALA A 1 79 ? 10.119 -4.083 -5.023 1.00 0.00 79 ALA A O 10
ATOM 17140 N N . MET A 1 80 ? 12.137 -4.985 -4.245 1.00 0.00 80 MET A N 10
ATOM 17141 C CA . MET A 1 80 ? 12.057 -4.556 -2.809 1.00 0.00 80 MET A CA 10
ATOM 17142 C C . MET A 1 80 ? 12.596 -3.089 -2.692 1.00 0.00 80 MET A C 10
ATOM 17143 O O . MET A 1 80 ? 13.810 -2.844 -2.659 1.00 0.00 80 MET A O 10
ATOM 17157 N N . PRO A 1 81 ? 11.667 -2.134 -2.423 1.00 0.00 81 PRO A N 10
ATOM 17158 C CA . PRO A 1 81 ? 10.206 -2.318 -2.336 1.00 0.00 81 PRO A CA 10
ATOM 17159 C C . PRO A 1 81 ? 9.210 -1.113 -2.637 1.00 0.00 81 PRO A C 10
ATOM 17160 O O . PRO A 1 81 ? 9.332 0.124 -2.373 1.00 0.00 81 PRO A O 10
ATOM 17171 N N . THR A 1 82 ? 8.240 -1.576 -3.355 1.00 0.00 82 THR A N 10
ATOM 17172 C CA . THR A 1 82 ? 7.267 -0.942 -4.238 1.00 0.00 82 THR A CA 10
ATOM 17173 C C . THR A 1 82 ? 5.883 -0.862 -3.323 1.00 0.00 82 THR A C 10
ATOM 17174 O O . THR A 1 82 ? 5.596 -1.619 -2.405 1.00 0.00 82 THR A O 10
ATOM 17185 N N . PHE A 1 83 ? 5.308 0.404 -3.477 1.00 0.00 83 PHE A N 10
ATOM 17186 C CA . PHE A 1 83 ? 3.988 0.903 -3.013 1.00 0.00 83 PHE A CA 10
ATOM 17187 C C . PHE A 1 83 ? 3.288 1.408 -4.349 1.00 0.00 83 PHE A C 10
ATOM 17188 O O . PHE A 1 83 ? 3.841 1.900 -5.349 1.00 0.00 83 PHE A O 10
ATOM 17205 N N . ILE A 1 84 ? 2.024 1.015 -4.321 1.00 0.00 84 ILE A N 10
ATOM 17206 C CA . ILE A 1 84 ? 1.112 1.052 -5.499 1.00 0.00 84 ILE A CA 10
ATOM 17207 C C . ILE A 1 84 ? -0.255 1.586 -4.997 1.00 0.00 84 ILE A C 10
ATOM 17208 O O . ILE A 1 84 ? -0.767 1.284 -3.920 1.00 0.00 84 ILE A O 10
ATOM 17224 N N . PHE A 1 85 ? -0.940 2.346 -5.860 1.00 0.00 85 PHE A N 10
ATOM 17225 C CA . PHE A 1 85 ? -1.978 3.405 -5.518 1.00 0.00 85 PHE A CA 10
ATOM 17226 C C . PHE A 1 85 ? -3.158 3.138 -6.505 1.00 0.00 85 PHE A C 10
ATOM 17227 O O . PHE A 1 85 ? -3.041 3.264 -7.735 1.00 0.00 85 PHE A O 10
ATOM 17244 N N . LEU A 1 86 ? -4.268 2.743 -5.881 1.00 0.00 86 LEU A N 10
ATOM 17245 C CA . LEU A 1 86 ? -5.531 2.239 -6.514 1.00 0.00 86 LEU A CA 10
ATOM 17246 C C . LEU A 1 86 ? -6.545 3.182 -5.694 1.00 0.00 86 LEU A C 10
ATOM 17247 O O . LEU A 1 86 ? -6.641 3.223 -4.426 1.00 0.00 86 LEU A O 10
ATOM 17263 N N . LYS A 1 87 ? -7.257 3.948 -6.477 1.00 0.00 87 LYS A N 10
ATOM 17264 C CA . LYS A 1 87 ? -8.419 4.792 -6.103 1.00 0.00 87 LYS A CA 10
ATOM 17265 C C . LYS A 1 87 ? -9.790 4.170 -6.467 1.00 0.00 87 LYS A C 10
ATOM 17266 O O . LYS A 1 87 ? -9.948 3.099 -7.167 1.00 0.00 87 LYS A O 10
ATOM 17284 N N . ASP A 1 88 ? -10.861 4.900 -6.096 1.00 0.00 88 ASP A N 10
ATOM 17285 C CA . ASP A 1 88 ? -12.100 4.868 -6.953 1.00 0.00 88 ASP A CA 10
ATOM 17286 C C . ASP A 1 88 ? -12.043 5.335 -8.538 1.00 0.00 88 ASP A C 10
ATOM 17287 O O . ASP A 1 88 ? -12.929 5.986 -9.056 1.00 0.00 88 ASP A O 10
ATOM 17297 N N . GLY A 1 89 ? -10.941 4.992 -9.156 1.00 0.00 89 GLY A N 10
ATOM 17298 C CA . GLY A 1 89 ? -10.617 5.314 -10.547 1.00 0.00 89 GLY A CA 10
ATOM 17299 C C . GLY A 1 89 ? -9.572 4.489 -11.264 1.00 0.00 89 GLY A C 10
ATOM 17300 O O . GLY A 1 89 ? -8.926 5.038 -12.099 1.00 0.00 89 GLY A O 10
ATOM 17304 N N . LYS A 1 90 ? -9.481 3.142 -10.986 1.00 0.00 90 LYS A N 10
ATOM 17305 C CA . LYS A 1 90 ? -8.400 2.200 -11.408 1.00 0.00 90 LYS A CA 10
ATOM 17306 C C . LYS A 1 90 ? -7.038 2.522 -10.669 1.00 0.00 90 LYS A C 10
ATOM 17307 O O . LYS A 1 90 ? -6.928 3.292 -9.671 1.00 0.00 90 LYS A O 10
ATOM 17325 N N . LEU A 1 91 ? -5.892 1.942 -11.220 1.00 0.00 91 LEU A N 10
ATOM 17326 C CA . LEU A 1 91 ? -4.485 2.130 -10.865 1.00 0.00 91 LEU A CA 10
ATOM 17327 C C . LEU A 1 91 ? -3.961 3.575 -11.270 1.00 0.00 91 LEU A C 10
ATOM 17328 O O . LEU A 1 91 ? -3.590 3.899 -12.421 1.00 0.00 91 LEU A O 10
ATOM 17344 N N . VAL A 1 92 ? -3.984 4.512 -10.284 1.00 0.00 92 VAL A N 10
ATOM 17345 C CA . VAL A 1 92 ? -3.425 5.918 -10.404 1.00 0.00 92 VAL A CA 10
ATOM 17346 C C . VAL A 1 92 ? -1.868 5.988 -10.469 1.00 0.00 92 VAL A C 10
ATOM 17347 O O . VAL A 1 92 ? -1.356 6.712 -11.284 1.00 0.00 92 VAL A O 10
ATOM 17360 N N . ASP A 1 93 ? -1.077 5.367 -9.548 1.00 0.00 93 ASP A N 10
ATOM 17361 C CA . ASP A 1 93 ? 0.362 5.673 -9.289 1.00 0.00 93 ASP A CA 10
ATOM 17362 C C . ASP A 1 93 ? 1.209 4.460 -8.716 1.00 0.00 93 ASP A C 10
ATOM 17363 O O . ASP A 1 93 ? 0.631 3.423 -8.281 1.00 0.00 93 ASP A O 10
ATOM 17373 N N . LYS A 1 94 ? 2.534 4.639 -8.819 1.00 0.00 94 LYS A N 10
ATOM 17374 C CA . LYS A 1 94 ? 3.533 3.612 -8.466 1.00 0.00 94 LYS A CA 10
ATOM 17375 C C . LYS A 1 94 ? 4.985 4.225 -8.280 1.00 0.00 94 LYS A C 10
ATOM 17376 O O . LYS A 1 94 ? 5.475 4.979 -9.086 1.00 0.00 94 LYS A O 10
ATOM 17394 N N . THR A 1 95 ? 5.486 3.970 -7.102 1.00 0.00 95 THR A N 10
ATOM 17395 C CA . THR A 1 95 ? 6.761 4.575 -6.593 1.00 0.00 95 THR A CA 10
ATOM 17396 C C . THR A 1 95 ? 7.355 3.498 -5.636 1.00 0.00 95 THR A C 10
ATOM 17397 O O . THR A 1 95 ? 6.703 2.805 -4.908 1.00 0.00 95 THR A O 10
ATOM 17408 N N . VAL A 1 96 ? 8.609 3.404 -5.683 1.00 0.00 96 VAL A N 10
ATOM 17409 C CA . VAL A 1 96 ? 9.461 2.260 -5.214 1.00 0.00 96 VAL A CA 10
ATOM 17410 C C . VAL A 1 96 ? 10.623 2.991 -4.441 1.00 0.00 96 VAL A C 10
ATOM 17411 O O . VAL A 1 96 ? 11.399 3.762 -5.011 1.00 0.00 96 VAL A O 10
ATOM 17424 N N . GLY A 1 97 ? 10.587 2.892 -3.066 1.00 0.00 97 GLY A N 10
ATOM 17425 C CA . GLY A 1 97 ? 11.673 3.328 -2.154 1.00 0.00 97 GLY A CA 10
ATOM 17426 C C . GLY A 1 97 ? 11.230 3.148 -0.697 1.00 0.00 97 GLY A C 10
ATOM 17427 O O . GLY A 1 97 ? 10.313 2.367 -0.390 1.00 0.00 97 GLY A O 10
ATOM 17431 N N . ALA A 1 98 ? 11.962 3.821 0.221 1.00 0.00 98 ALA A N 10
ATOM 17432 C CA . ALA A 1 98 ? 11.744 3.722 1.739 1.00 0.00 98 ALA A CA 10
ATOM 17433 C C . ALA A 1 98 ? 12.481 4.868 2.450 1.00 0.00 98 ALA A C 10
ATOM 17434 O O . ALA A 1 98 ? 13.676 4.852 2.728 1.00 0.00 98 ALA A O 10
ATOM 17441 N N . ASP A 1 99 ? 11.686 5.845 2.931 1.00 0.00 99 ASP A N 10
ATOM 17442 C CA . ASP A 1 99 ? 12.146 7.114 3.578 1.00 0.00 99 ASP A CA 10
ATOM 17443 C C . ASP A 1 99 ? 11.058 7.645 4.482 1.00 0.00 99 ASP A C 10
ATOM 17444 O O . ASP A 1 99 ? 9.980 7.907 3.961 1.00 0.00 99 ASP A O 10
ATOM 17454 N N . LYS A 1 100 ? 11.487 7.973 5.701 1.00 0.00 100 LYS A N 10
ATOM 17455 C CA . LYS A 1 100 ? 10.635 8.577 6.774 1.00 0.00 100 LYS A CA 10
ATOM 17456 C C . LYS A 1 100 ? 9.623 9.676 6.435 1.00 0.00 100 LYS A C 10
ATOM 17457 O O . LYS A 1 100 ? 8.395 9.568 6.496 1.00 0.00 100 LYS A O 10
ATOM 17475 N N . ASP A 1 101 ? 10.163 10.797 5.954 1.00 0.00 101 ASP A N 10
ATOM 17476 C CA . ASP A 1 101 ? 9.413 11.837 5.124 1.00 0.00 101 ASP A CA 10
ATOM 17477 C C . ASP A 1 101 ? 8.813 11.492 3.768 1.00 0.00 101 ASP A C 10
ATOM 17478 O O . ASP A 1 101 ? 7.653 11.835 3.453 1.00 0.00 101 ASP A O 10
ATOM 17488 N N . GLY A 1 102 ? 9.627 10.859 2.847 1.00 0.00 102 GLY A N 10
ATOM 17489 C CA . GLY A 1 102 ? 9.241 10.492 1.469 1.00 0.00 102 GLY A CA 10
ATOM 17490 C C . GLY A 1 102 ? 7.788 9.968 1.214 1.00 0.00 102 GLY A C 10
ATOM 17491 O O . GLY A 1 102 ? 7.051 10.645 0.528 1.00 0.00 102 GLY A O 10
ATOM 17495 N N . LEU A 1 103 ? 7.460 8.826 1.793 1.00 0.00 103 LEU A N 10
ATOM 17496 C CA . LEU A 1 103 ? 6.114 8.211 1.840 1.00 0.00 103 LEU A CA 10
ATOM 17497 C C . LEU A 1 103 ? 4.911 9.091 2.389 1.00 0.00 103 LEU A C 10
ATOM 17498 O O . LEU A 1 103 ? 3.921 9.108 1.680 1.00 0.00 103 LEU A O 10
ATOM 17514 N N . PRO A 1 104 ? 4.926 9.688 3.646 1.00 0.00 104 PRO A N 10
ATOM 17515 C CA . PRO A 1 104 ? 4.007 10.762 4.096 1.00 0.00 104 PRO A CA 10
ATOM 17516 C C . PRO A 1 104 ? 3.595 11.951 3.133 1.00 0.00 104 PRO A C 10
ATOM 17517 O O . PRO A 1 104 ? 2.364 12.123 2.963 1.00 0.00 104 PRO A O 10
ATOM 17528 N N . THR A 1 105 ? 4.632 12.481 2.401 1.00 0.00 105 THR A N 10
ATOM 17529 C CA . THR A 1 105 ? 4.551 13.485 1.345 1.00 0.00 105 THR A CA 10
ATOM 17530 C C . THR A 1 105 ? 3.853 13.080 -0.033 1.00 0.00 105 THR A C 10
ATOM 17531 O O . THR A 1 105 ? 2.927 13.713 -0.555 1.00 0.00 105 THR A O 10
ATOM 17542 N N . LEU A 1 106 ? 4.281 11.922 -0.599 1.00 0.00 106 LEU A N 10
ATOM 17543 C CA . LEU A 1 106 ? 3.499 11.241 -1.742 1.00 0.00 106 LEU A CA 10
ATOM 17544 C C . LEU A 1 106 ? 1.981 10.918 -1.548 1.00 0.00 106 LEU A C 10
ATOM 17545 O O . LEU A 1 106 ? 1.133 11.298 -2.328 1.00 0.00 106 LEU A O 10
ATOM 17561 N N . VAL A 1 107 ? 1.613 10.298 -0.364 1.00 0.00 107 VAL A N 10
ATOM 17562 C CA . VAL A 1 107 ? 0.267 9.983 0.170 1.00 0.00 107 VAL A CA 10
ATOM 17563 C C . VAL A 1 107 ? -0.640 11.181 0.424 1.00 0.00 107 VAL A C 10
ATOM 17564 O O . VAL A 1 107 ? -1.766 11.165 -0.046 1.00 0.00 107 VAL A O 10
ATOM 17577 N N . ALA A 1 108 ? -0.169 12.171 1.265 1.00 0.00 108 ALA A N 10
ATOM 17578 C CA . ALA A 1 108 ? -0.865 13.419 1.372 1.00 0.00 108 ALA A CA 10
ATOM 17579 C C . ALA A 1 108 ? -1.242 14.177 0.036 1.00 0.00 108 ALA A C 10
ATOM 17580 O O . ALA A 1 108 ? -2.394 14.633 -0.180 1.00 0.00 108 ALA A O 10
ATOM 17587 N N . LYS A 1 109 ? -0.205 14.316 -0.833 1.00 0.00 109 LYS A N 10
ATOM 17588 C CA . LYS A 1 109 ? -0.470 14.781 -2.230 1.00 0.00 109 LYS A CA 10
ATOM 17589 C C . LYS A 1 109 ? -1.588 13.921 -3.018 1.00 0.00 109 LYS A C 10
ATOM 17590 O O . LYS A 1 109 ? -2.477 14.417 -3.711 1.00 0.00 109 LYS A O 10
ATOM 17608 N N . HIS A 1 110 ? -1.641 12.599 -2.844 1.00 0.00 110 HIS A N 10
ATOM 17609 C CA . HIS A 1 110 ? -2.686 11.666 -3.242 1.00 0.00 110 HIS A CA 10
ATOM 17610 C C . HIS A 1 110 ? -4.131 11.670 -2.610 1.00 0.00 110 HIS A C 10
ATOM 17611 O O . HIS A 1 110 ? -5.185 11.697 -3.306 1.00 0.00 110 HIS A O 10
ATOM 17625 N N . ALA A 1 111 ? -4.190 11.618 -1.301 1.00 0.00 111 ALA A N 10
ATOM 17626 C CA . ALA A 1 111 ? -5.402 11.895 -0.485 1.00 0.00 111 ALA A CA 10
ATOM 17627 C C . ALA A 1 111 ? -6.081 13.242 -0.591 1.00 0.00 111 ALA A C 10
ATOM 17628 O O . ALA A 1 111 ? -7.289 13.278 -0.707 1.00 0.00 111 ALA A O 10
ATOM 17635 N N . THR A 1 112 ? -5.259 14.340 -0.730 1.00 0.00 112 THR A N 10
ATOM 17636 C CA . THR A 1 112 ? -5.806 15.628 -1.322 1.00 0.00 112 THR A CA 10
ATOM 17637 C C . THR A 1 112 ? -6.489 15.396 -2.787 1.00 0.00 112 THR A C 10
ATOM 17638 O O . THR A 1 112 ? -7.718 15.404 -2.903 1.00 0.00 112 THR A O 10
ATOM 17649 N N . ALA A 1 113 ? -5.733 15.208 -3.864 1.00 0.00 113 ALA A N 10
ATOM 17650 C CA . ALA A 1 113 ? -6.120 14.825 -5.260 1.00 0.00 113 ALA A CA 10
ATOM 17651 C C . ALA A 1 113 ? -7.071 13.595 -5.478 1.00 0.00 113 ALA A C 10
ATOM 17652 O O . ALA A 1 113 ? -7.358 12.834 -4.574 1.00 0.00 113 ALA A O 10
ATOM 17661 N N . ALA A 1 1 ? -13.155 9.227 17.003 1.00 0.00 1 ALA A N 11
ATOM 17662 C CA . ALA A 1 1 ? -11.969 8.429 16.584 1.00 0.00 1 ALA A CA 11
ATOM 17663 C C . ALA A 1 1 ? -12.106 7.999 15.070 1.00 0.00 1 ALA A C 11
ATOM 17664 O O . ALA A 1 1 ? -13.045 7.268 14.676 1.00 0.00 1 ALA A O 11
ATOM 17672 N N . GLU A 1 2 ? -11.190 8.505 14.233 1.00 0.00 2 GLU A N 11
ATOM 17673 C CA . GLU A 1 2 ? -11.298 8.391 12.751 1.00 0.00 2 GLU A CA 11
ATOM 17674 C C . GLU A 1 2 ? -9.848 8.453 12.185 1.00 0.00 2 GLU A C 11
ATOM 17675 O O . GLU A 1 2 ? -9.182 9.488 12.217 1.00 0.00 2 GLU A O 11
ATOM 17688 N N . GLU A 1 3 ? -9.441 7.347 11.550 1.00 0.00 3 GLU A N 11
ATOM 17689 C CA . GLU A 1 3 ? -8.082 7.109 11.033 1.00 0.00 3 GLU A CA 11
ATOM 17690 C C . GLU A 1 3 ? -8.104 6.082 9.876 1.00 0.00 3 GLU A C 11
ATOM 17691 O O . GLU A 1 3 ? -9.022 5.257 9.750 1.00 0.00 3 GLU A O 11
ATOM 17704 N N . GLY A 1 4 ? -6.970 6.142 9.117 1.00 0.00 4 GLY A N 11
ATOM 17705 C CA . GLY A 1 4 ? -6.441 5.039 8.304 1.00 0.00 4 GLY A CA 11
ATOM 17706 C C . GLY A 1 4 ? -5.941 3.789 9.134 1.00 0.00 4 GLY A C 11
ATOM 17707 O O . GLY A 1 4 ? -5.723 3.850 10.338 1.00 0.00 4 GLY A O 11
ATOM 17711 N N . GLN A 1 5 ? -5.725 2.652 8.457 1.00 0.00 5 GLN A N 11
ATOM 17712 C CA . GLN A 1 5 ? -5.572 1.327 9.102 1.00 0.00 5 GLN A CA 11
ATOM 17713 C C . GLN A 1 5 ? -4.701 0.444 8.207 1.00 0.00 5 GLN A C 11
ATOM 17714 O O . GLN A 1 5 ? -5.038 0.060 7.069 1.00 0.00 5 GLN A O 11
ATOM 17728 N N . VAL A 1 6 ? -3.580 0.075 8.767 1.00 0.00 6 VAL A N 11
ATOM 17729 C CA . VAL A 1 6 ? -2.593 -0.842 8.255 1.00 0.00 6 VAL A CA 11
ATOM 17730 C C . VAL A 1 6 ? -3.097 -2.328 8.663 1.00 0.00 6 VAL A C 11
ATOM 17731 O O . VAL A 1 6 ? -3.156 -2.699 9.848 1.00 0.00 6 VAL A O 11
ATOM 17744 N N . ILE A 1 7 ? -3.347 -3.139 7.637 1.00 0.00 7 ILE A N 11
ATOM 17745 C CA . ILE A 1 7 ? -3.883 -4.495 7.597 1.00 0.00 7 ILE A CA 11
ATOM 17746 C C . ILE A 1 7 ? -2.842 -5.426 6.809 1.00 0.00 7 ILE A C 11
ATOM 17747 O O . ILE A 1 7 ? -2.487 -5.241 5.650 1.00 0.00 7 ILE A O 11
ATOM 17763 N N . ALA A 1 8 ? -2.465 -6.533 7.474 1.00 0.00 8 ALA A N 11
ATOM 17764 C CA . ALA A 1 8 ? -1.763 -7.677 6.845 1.00 0.00 8 ALA A CA 11
ATOM 17765 C C . ALA A 1 8 ? -2.431 -8.518 5.718 1.00 0.00 8 ALA A C 11
ATOM 17766 O O . ALA A 1 8 ? -3.638 -8.840 5.767 1.00 0.00 8 ALA A O 11
ATOM 17773 N N . CYS A 1 9 ? -1.633 -8.949 4.728 1.00 0.00 9 CYS A N 11
ATOM 17774 C CA . CYS A 1 9 ? -2.031 -9.592 3.434 1.00 0.00 9 CYS A CA 11
ATOM 17775 C C . CYS A 1 9 ? -0.890 -10.570 2.984 1.00 0.00 9 CYS A C 11
ATOM 17776 O O . CYS A 1 9 ? 0.310 -10.190 2.908 1.00 0.00 9 CYS A O 11
ATOM 17784 N N . HIS A 1 10 ? -1.405 -11.758 2.707 1.00 0.00 10 HIS A N 11
ATOM 17785 C CA . HIS A 1 10 ? -0.572 -12.973 2.558 1.00 0.00 10 HIS A CA 11
ATOM 17786 C C . HIS A 1 10 ? -1.041 -14.002 1.451 1.00 0.00 10 HIS A C 11
ATOM 17787 O O . HIS A 1 10 ? -0.247 -14.855 1.102 1.00 0.00 10 HIS A O 11
ATOM 17801 N N . THR A 1 11 ? -2.326 -13.922 0.954 1.00 0.00 11 THR A N 11
ATOM 17802 C CA . THR A 1 11 ? -3.092 -14.975 0.245 1.00 0.00 11 THR A CA 11
ATOM 17803 C C . THR A 1 11 ? -4.041 -14.411 -0.830 1.00 0.00 11 THR A C 11
ATOM 17804 O O . THR A 1 11 ? -4.102 -13.213 -1.094 1.00 0.00 11 THR A O 11
ATOM 17815 N N . VAL A 1 12 ? -4.880 -15.231 -1.509 1.00 0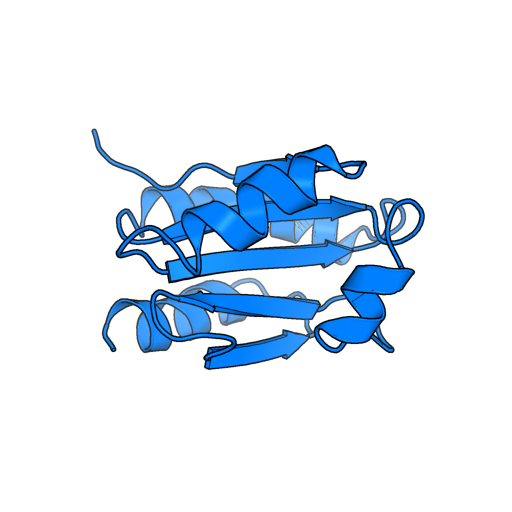.00 12 VAL A N 11
ATOM 17816 C CA . VAL A 1 12 ? -6.118 -14.805 -2.305 1.00 0.00 12 VAL A CA 11
ATOM 17817 C C . VAL A 1 12 ? -7.212 -13.889 -1.555 1.00 0.00 12 VAL A C 11
ATOM 17818 O O . VAL A 1 12 ? -7.858 -13.075 -2.191 1.00 0.00 12 VAL A O 11
ATOM 17831 N N . ASP A 1 13 ? -7.253 -13.926 -0.213 1.00 0.00 13 ASP A N 11
ATOM 17832 C CA . ASP A 1 13 ? -7.860 -12.877 0.694 1.00 0.00 13 ASP A CA 11
ATOM 17833 C C . ASP A 1 13 ? -7.564 -11.381 0.398 1.00 0.00 13 ASP A C 11
ATOM 17834 O O . ASP A 1 13 ? -8.523 -10.565 0.373 1.00 0.00 13 ASP A O 11
ATOM 17844 N N . THR A 1 14 ? -6.327 -10.986 0.084 1.00 0.00 14 THR A N 11
ATOM 17845 C CA . THR A 1 14 ? -5.980 -9.702 -0.533 1.00 0.00 14 THR A CA 11
ATOM 17846 C C . THR A 1 14 ? -6.458 -9.387 -2.003 1.00 0.00 14 THR A C 11
ATOM 17847 O O . THR A 1 14 ? -6.684 -8.228 -2.355 1.00 0.00 14 THR A O 11
ATOM 17858 N N . TRP A 1 15 ? -6.647 -10.363 -2.850 1.00 0.00 15 TRP A N 11
ATOM 17859 C CA . TRP A 1 15 ? -7.435 -10.228 -4.111 1.00 0.00 15 TRP A CA 11
ATOM 17860 C C . TRP A 1 15 ? -8.882 -9.732 -3.818 1.00 0.00 15 TRP A C 11
ATOM 17861 O O . TRP A 1 15 ? -9.231 -8.730 -4.450 1.00 0.00 15 TRP A O 11
ATOM 17882 N N . LYS A 1 16 ? -9.598 -10.330 -2.865 1.00 0.00 16 LYS A N 11
ATOM 17883 C CA . LYS A 1 16 ? -10.847 -9.707 -2.292 1.00 0.00 16 LYS A CA 11
ATOM 17884 C C . LYS A 1 16 ? -10.748 -8.266 -1.675 1.00 0.00 16 LYS A C 11
ATOM 17885 O O . LYS A 1 16 ? -11.362 -7.308 -2.172 1.00 0.00 16 LYS A O 11
ATOM 17903 N N . GLU A 1 17 ? -9.886 -8.067 -0.684 1.00 0.00 17 GLU A N 11
ATOM 17904 C CA . GLU A 1 17 ? -9.590 -6.776 0.023 1.00 0.00 17 GLU A CA 11
ATOM 17905 C C . GLU A 1 17 ? -9.161 -5.605 -0.917 1.00 0.00 17 GLU A C 11
ATOM 17906 O O . GLU A 1 17 ? -9.937 -4.649 -1.058 1.00 0.00 17 GLU A O 11
ATOM 17919 N N . HIS A 1 18 ? -7.992 -5.683 -1.613 1.00 0.00 18 HIS A N 11
ATOM 17920 C CA . HIS A 1 18 ? -7.457 -4.649 -2.591 1.00 0.00 18 HIS A CA 11
ATOM 17921 C C . HIS A 1 18 ? -8.423 -4.147 -3.696 1.00 0.00 18 HIS A C 11
ATOM 17922 O O . HIS A 1 18 ? -8.612 -2.905 -3.813 1.00 0.00 18 HIS A O 11
ATOM 17936 N N . PHE A 1 19 ? -8.917 -5.146 -4.485 1.00 0.00 19 PHE A N 11
ATOM 17937 C CA . PHE A 1 19 ? -9.843 -4.905 -5.625 1.00 0.00 19 PHE A CA 11
ATOM 17938 C C . PHE A 1 19 ? -11.184 -4.238 -5.241 1.00 0.00 19 PHE A C 11
ATOM 17939 O O . PHE A 1 19 ? -11.448 -3.083 -5.567 1.00 0.00 19 PHE A O 11
ATOM 17956 N N . GLU A 1 20 ? -11.977 -4.932 -4.418 1.00 0.00 20 GLU A N 11
ATOM 17957 C CA . GLU A 1 20 ? -13.250 -4.422 -3.843 1.00 0.00 20 GLU A CA 11
ATOM 17958 C C . GLU A 1 20 ? -13.283 -3.030 -3.059 1.00 0.00 20 GLU A C 11
ATOM 17959 O O . GLU A 1 20 ? -14.084 -2.174 -3.510 1.00 0.00 20 GLU A O 11
ATOM 17972 N N . LYS A 1 21 ? -12.385 -2.805 -2.085 1.00 0.00 21 LYS A N 11
ATOM 17973 C CA . LYS A 1 21 ? -12.193 -1.486 -1.454 1.00 0.00 21 LYS A CA 11
ATOM 17974 C C . LYS A 1 21 ? -11.803 -0.327 -2.462 1.00 0.00 21 LYS A C 11
ATOM 17975 O O . LYS A 1 21 ? -12.523 0.649 -2.702 1.00 0.00 21 LYS A O 11
ATOM 17993 N N . GLY A 1 22 ? -10.608 -0.562 -3.136 1.00 0.00 22 GLY A N 11
ATOM 17994 C CA . GLY A 1 22 ? -10.041 0.281 -4.171 1.00 0.00 22 GLY A CA 11
ATOM 17995 C C . GLY A 1 22 ? -11.101 0.778 -5.189 1.00 0.00 22 GLY A C 11
ATOM 17996 O O . GLY A 1 22 ? -11.789 1.774 -4.955 1.00 0.00 22 GLY A O 11
ATOM 18000 N N . LYS A 1 23 ? -11.294 -0.051 -6.220 1.00 0.00 23 LYS A N 11
ATOM 18001 C CA . LYS A 1 23 ? -12.551 -0.052 -7.062 1.00 0.00 23 LYS A CA 11
ATOM 18002 C C . LYS A 1 23 ? -13.787 -0.646 -6.275 1.00 0.00 23 LYS A C 11
ATOM 18003 O O . LYS A 1 23 ? -14.071 -1.858 -6.309 1.00 0.00 23 LYS A O 11
ATOM 18021 N N . GLY A 1 24 ? -14.559 0.282 -5.744 1.00 0.00 24 GLY A N 11
ATOM 18022 C CA . GLY A 1 24 ? -15.960 0.003 -5.338 1.00 0.00 24 GLY A CA 11
ATOM 18023 C C . GLY A 1 24 ? -16.614 0.932 -4.243 1.00 0.00 24 GLY A C 11
ATOM 18024 O O . GLY A 1 24 ? -17.741 1.322 -4.287 1.00 0.00 24 GLY A O 11
ATOM 18028 N N . SER A 1 25 ? -15.691 1.267 -3.324 1.00 0.00 25 SER A N 11
ATOM 18029 C CA . SER A 1 25 ? -15.876 2.164 -2.214 1.00 0.00 25 SER A CA 11
ATOM 18030 C C . SER A 1 25 ? -15.108 3.435 -2.760 1.00 0.00 25 SER A C 11
ATOM 18031 O O . SER A 1 25 ? -13.952 3.483 -3.190 1.00 0.00 25 SER A O 11
ATOM 18039 N N . GLN A 1 26 ? -15.802 4.504 -2.561 1.00 0.00 26 GLN A N 11
ATOM 18040 C CA . GLN A 1 26 ? -15.224 5.896 -2.639 1.00 0.00 26 GLN A CA 11
ATOM 18041 C C . GLN A 1 26 ? -14.197 6.233 -1.496 1.00 0.00 26 GLN A C 11
ATOM 18042 O O . GLN A 1 26 ? -14.512 6.908 -0.511 1.00 0.00 26 GLN A O 11
ATOM 18056 N N . LYS A 1 27 ? -12.957 5.803 -1.791 1.00 0.00 27 LYS A N 11
ATOM 18057 C CA . LYS A 1 27 ? -11.692 5.929 -0.971 1.00 0.00 27 LYS A CA 11
ATOM 18058 C C . LYS A 1 27 ? -10.432 5.624 -1.911 1.00 0.00 27 LYS A C 11
ATOM 18059 O O . LYS A 1 27 ? -10.556 5.078 -3.065 1.00 0.00 27 LYS A O 11
ATOM 18077 N N . LEU A 1 28 ? -9.351 6.117 -1.317 1.00 0.00 28 LEU A N 11
ATOM 18078 C CA . LEU A 1 28 ? -7.968 5.814 -1.685 1.00 0.00 28 LEU A CA 11
ATOM 18079 C C . LEU A 1 28 ? -7.516 4.654 -0.729 1.00 0.00 28 LEU A C 11
ATOM 18080 O O . LEU A 1 28 ? -7.908 4.420 0.421 1.00 0.00 28 LEU A O 11
ATOM 18096 N N . ILE A 1 29 ? -6.715 3.821 -1.351 1.00 0.00 29 ILE A N 11
ATOM 18097 C CA . ILE A 1 29 ? -6.084 2.645 -0.792 1.00 0.00 29 ILE A CA 11
ATOM 18098 C C . ILE A 1 29 ? -4.628 2.646 -1.335 1.00 0.00 29 ILE A C 11
ATOM 18099 O O . ILE A 1 29 ? -4.333 2.841 -2.532 1.00 0.00 29 ILE A O 11
ATOM 18115 N N . VAL A 1 30 ? -3.706 2.206 -0.524 1.00 0.00 30 VAL A N 11
ATOM 18116 C CA . VAL A 1 30 ? -2.204 2.286 -0.664 1.00 0.00 30 VAL A CA 11
ATOM 18117 C C . VAL A 1 30 ? -1.668 0.864 -0.228 1.00 0.00 30 VAL A C 11
ATOM 18118 O O . VAL A 1 30 ? -2.104 0.233 0.702 1.00 0.00 30 VAL A O 11
ATOM 18131 N N . VAL A 1 31 ? -0.644 0.390 -0.930 1.00 0.00 31 VAL A N 11
ATOM 18132 C CA . VAL A 1 31 ? -0.102 -0.987 -0.900 1.00 0.00 31 VAL A CA 11
ATOM 18133 C C . VAL A 1 31 ? 1.415 -1.070 -1.049 1.00 0.00 31 VAL A C 11
ATOM 18134 O O . VAL A 1 31 ? 1.932 -0.923 -2.151 1.00 0.00 31 VAL A O 11
ATOM 18147 N N . ASP A 1 32 ? 2.090 -1.368 0.063 1.00 0.00 32 ASP A N 11
ATOM 18148 C CA . ASP A 1 32 ? 3.465 -2.087 0.059 1.00 0.00 32 ASP A CA 11
ATOM 18149 C C . ASP A 1 32 ? 3.401 -3.540 -0.487 1.00 0.00 32 ASP A C 11
ATOM 18150 O O . ASP A 1 32 ? 2.436 -4.324 -0.346 1.00 0.00 32 ASP A O 11
ATOM 18160 N N . PHE A 1 33 ? 4.591 -3.842 -1.042 1.00 0.00 33 PHE A N 11
ATOM 18161 C CA . PHE A 1 33 ? 4.960 -5.132 -1.843 1.00 0.00 33 PHE A CA 11
ATOM 18162 C C . PHE A 1 33 ? 6.350 -5.296 -1.288 1.00 0.00 33 PHE A C 11
ATOM 18163 O O . PHE A 1 33 ? 7.199 -4.382 -1.640 1.00 0.00 33 PHE A O 11
ATOM 18180 N N . THR A 1 34 ? 6.617 -6.135 -0.331 1.00 0.00 34 THR A N 11
ATOM 18181 C CA . THR A 1 34 ? 7.808 -6.130 0.506 1.00 0.00 34 THR A CA 11
ATOM 18182 C C . THR A 1 34 ? 7.936 -7.626 0.779 1.00 0.00 34 THR A C 11
ATOM 18183 O O . THR A 1 34 ? 6.933 -8.390 1.055 1.00 0.00 34 THR A O 11
ATOM 18194 N N . ALA A 1 35 ? 9.182 -8.114 0.766 1.00 0.00 35 ALA A N 11
ATOM 18195 C CA . ALA A 1 35 ? 9.624 -9.402 1.227 1.00 0.00 35 ALA A CA 11
ATOM 18196 C C . ALA A 1 35 ? 9.734 -9.365 2.873 1.00 0.00 35 ALA A C 11
ATOM 18197 O O . ALA A 1 35 ? 10.032 -8.352 3.494 1.00 0.00 35 ALA A O 11
ATOM 18204 N N . SER A 1 36 ? 9.602 -10.552 3.454 1.00 0.00 36 SER A N 11
ATOM 18205 C CA . SER A 1 36 ? 9.854 -10.845 4.891 1.00 0.00 36 SER A CA 11
ATOM 18206 C C . SER A 1 36 ? 11.287 -10.455 5.396 1.00 0.00 36 SER A C 11
ATOM 18207 O O . SER A 1 36 ? 11.545 -9.957 6.546 1.00 0.00 36 SER A O 11
ATOM 18215 N N . TRP A 1 37 ? 12.248 -10.941 4.536 1.00 0.00 37 TRP A N 11
ATOM 18216 C CA . TRP A 1 37 ? 13.621 -10.471 4.462 1.00 0.00 37 TRP A CA 11
ATOM 18217 C C . TRP A 1 37 ? 13.765 -8.959 3.929 1.00 0.00 37 TRP A C 11
ATOM 18218 O O . TRP A 1 37 ? 13.755 -8.753 2.700 1.00 0.00 37 TRP A O 11
ATOM 18239 N N . CYS A 1 38 ? 13.675 -7.934 4.822 1.00 0.00 38 CYS A N 11
ATOM 18240 C CA . CYS A 1 38 ? 13.780 -6.479 4.471 1.00 0.00 38 CYS A CA 11
ATOM 18241 C C . CYS A 1 38 ? 13.936 -5.585 5.752 1.00 0.00 38 CYS A C 11
ATOM 18242 O O . CYS A 1 38 ? 12.907 -5.157 6.243 1.00 0.00 38 CYS A O 11
ATOM 18250 N N . PRO A 1 39 ? 15.176 -5.316 6.246 1.00 0.00 39 PRO A N 11
ATOM 18251 C CA . PRO A 1 39 ? 15.436 -4.260 7.247 1.00 0.00 39 PRO A CA 11
ATOM 18252 C C . PRO A 1 39 ? 14.909 -2.731 7.049 1.00 0.00 39 PRO A C 11
ATOM 18253 O O . PRO A 1 39 ? 14.427 -2.117 8.012 1.00 0.00 39 PRO A O 11
ATOM 18264 N N . PRO A 1 40 ? 14.991 -2.181 5.826 1.00 0.00 40 PRO A N 11
ATOM 18265 C CA . PRO A 1 40 ? 14.274 -0.919 5.442 1.00 0.00 40 PRO A CA 11
ATOM 18266 C C . PRO A 1 40 ? 12.742 -0.856 5.684 1.00 0.00 40 PRO A C 11
ATOM 18267 O O . PRO A 1 40 ? 12.273 -0.071 6.516 1.00 0.00 40 PRO A O 11
ATOM 18278 N N . CYS A 1 41 ? 11.977 -1.859 5.120 1.00 0.00 41 CYS A N 11
ATOM 18279 C CA . CYS A 1 41 ? 10.599 -2.124 5.574 1.00 0.00 41 CYS A CA 11
ATOM 18280 C C . CYS A 1 41 ? 10.331 -2.586 7.065 1.00 0.00 41 CYS A C 11
ATOM 18281 O O . CYS A 1 41 ? 9.240 -2.365 7.588 1.00 0.00 41 CYS A O 11
ATOM 18289 N N . LYS A 1 42 ? 11.270 -3.122 7.797 1.00 0.00 42 LYS A N 11
ATOM 18290 C CA . LYS A 1 42 ? 11.249 -3.163 9.288 1.00 0.00 42 LYS A CA 11
ATOM 18291 C C . LYS A 1 42 ? 11.144 -1.780 10.041 1.00 0.00 42 LYS A C 11
ATOM 18292 O O . LYS A 1 42 ? 10.447 -1.661 11.053 1.00 0.00 42 LYS A O 11
ATOM 18310 N N . MET A 1 43 ? 11.839 -0.716 9.570 1.00 0.00 43 MET A N 11
ATOM 18311 C CA . MET A 1 43 ? 11.429 0.713 9.825 1.00 0.00 43 MET A CA 11
ATOM 18312 C C . MET A 1 43 ? 10.100 1.229 9.155 1.00 0.00 43 MET A C 11
ATOM 18313 O O . MET A 1 43 ? 9.251 1.800 9.833 1.00 0.00 43 MET A O 11
ATOM 18327 N N . ILE A 1 44 ? 9.925 1.096 7.826 1.00 0.00 44 ILE A N 11
ATOM 18328 C CA . ILE A 1 44 ? 8.633 1.417 7.158 1.00 0.00 44 ILE A CA 11
ATOM 18329 C C . ILE A 1 44 ? 7.276 0.870 7.676 1.00 0.00 44 ILE A C 11
ATOM 18330 O O . ILE A 1 44 ? 6.279 1.549 7.522 1.00 0.00 44 ILE A O 11
ATOM 18346 N N . ALA A 1 45 ? 7.277 -0.344 8.272 1.00 0.00 45 ALA A N 11
ATOM 18347 C CA . ALA A 1 45 ? 6.122 -0.951 8.976 1.00 0.00 45 ALA A CA 11
ATOM 18348 C C . ALA A 1 45 ? 5.508 -0.029 10.118 1.00 0.00 45 ALA A C 11
ATOM 18349 O O . ALA A 1 45 ? 4.349 0.371 9.979 1.00 0.00 45 ALA A O 11
ATOM 18356 N N . PRO A 1 46 ? 6.290 0.384 11.171 1.00 0.00 46 PRO A N 11
ATOM 18357 C CA . PRO A 1 46 ? 5.937 1.545 12.006 1.00 0.00 46 PRO A CA 11
ATOM 18358 C C . PRO A 1 46 ? 5.655 2.979 11.389 1.00 0.00 46 PRO A C 11
ATOM 18359 O O . PRO A 1 46 ? 4.745 3.605 11.895 1.00 0.00 46 PRO A O 11
ATOM 18370 N N . ILE A 1 47 ? 6.418 3.418 10.369 1.00 0.00 47 ILE A N 11
ATOM 18371 C CA . ILE A 1 47 ? 6.074 4.646 9.533 1.00 0.00 47 ILE A CA 11
ATOM 18372 C C . ILE A 1 47 ? 4.698 4.563 8.925 1.00 0.00 47 ILE A C 11
ATOM 18373 O O . ILE A 1 47 ? 3.854 5.463 9.076 1.00 0.00 47 ILE A O 11
ATOM 18389 N N . PHE A 1 48 ? 4.375 3.479 8.172 1.00 0.00 48 PHE A N 11
ATOM 18390 C CA . PHE A 1 48 ? 2.997 3.152 7.680 1.00 0.00 48 PHE A CA 11
ATOM 18391 C C . PHE A 1 48 ? 1.817 3.299 8.654 1.00 0.00 48 PHE A C 11
ATOM 18392 O O . PHE A 1 48 ? 0.767 3.809 8.269 1.00 0.00 48 PHE A O 11
ATOM 18409 N N . ALA A 1 49 ? 2.036 2.743 9.855 1.00 0.00 49 ALA A N 11
ATOM 18410 C CA . ALA A 1 49 ? 1.190 2.968 11.058 1.00 0.00 49 ALA A CA 11
ATOM 18411 C C . ALA A 1 49 ? 1.088 4.410 11.681 1.00 0.00 49 ALA A C 11
ATOM 18412 O O . ALA A 1 49 ? -0.008 4.849 11.920 1.00 0.00 49 ALA A O 11
ATOM 18419 N N . GLU A 1 50 ? 2.231 5.129 11.837 1.00 0.00 50 GLU A N 11
ATOM 18420 C CA . GLU A 1 50 ? 2.241 6.644 12.094 1.00 0.00 50 GLU A CA 11
ATOM 18421 C C . GLU A 1 50 ? 1.500 7.566 11.023 1.00 0.00 50 GLU A C 11
ATOM 18422 O O . GLU A 1 50 ? 0.556 8.281 11.360 1.00 0.00 50 GLU A O 11
ATOM 18435 N N . LEU A 1 51 ? 1.881 7.330 9.800 1.00 0.00 51 LEU A N 11
ATOM 18436 C CA . LEU A 1 51 ? 1.232 7.835 8.581 1.00 0.00 51 LEU A CA 11
ATOM 18437 C C . LEU A 1 51 ? -0.308 7.547 8.467 1.00 0.00 51 LEU A C 11
ATOM 18438 O O . LEU A 1 51 ? -1.075 8.473 8.317 1.00 0.00 51 LEU A O 11
ATOM 18454 N N . ALA A 1 52 ? -0.710 6.272 8.482 1.00 0.00 52 ALA A N 11
ATOM 18455 C CA . ALA A 1 52 ? -2.176 5.887 8.659 1.00 0.00 52 ALA A CA 11
ATOM 18456 C C . ALA A 1 52 ? -2.938 6.545 9.802 1.00 0.00 52 ALA A C 11
ATOM 18457 O O . ALA A 1 52 ? -4.089 6.908 9.622 1.00 0.00 52 ALA A O 11
ATOM 18464 N N . LYS A 1 53 ? -2.362 6.642 11.022 1.00 0.00 53 LYS A N 11
ATOM 18465 C CA . LYS A 1 53 ? -2.841 7.567 12.112 1.00 0.00 53 LYS A CA 11
ATOM 18466 C C . LYS A 1 53 ? -3.058 9.057 11.719 1.00 0.00 53 LYS A C 11
ATOM 18467 O O . LYS A 1 53 ? -4.081 9.605 12.087 1.00 0.00 53 LYS A O 11
ATOM 18485 N N . LYS A 1 54 ? -2.121 9.695 10.987 1.00 0.00 54 LYS A N 11
ATOM 18486 C CA . LYS A 1 54 ? -2.226 11.040 10.342 1.00 0.00 54 LYS A CA 11
ATOM 18487 C C . LYS A 1 54 ? -3.367 11.364 9.324 1.00 0.00 54 LYS A C 11
ATOM 18488 O O . LYS A 1 54 ? -3.886 12.471 9.235 1.00 0.00 54 LYS A O 11
ATOM 18506 N N . PHE A 1 55 ? -3.772 10.314 8.609 1.00 0.00 55 PHE A N 11
ATOM 18507 C CA . PHE A 1 55 ? -4.507 10.298 7.280 1.00 0.00 55 PHE A CA 11
ATOM 18508 C C . PHE A 1 55 ? -5.754 9.332 7.288 1.00 0.00 55 PHE A C 11
ATOM 18509 O O . PHE A 1 55 ? -5.591 8.124 7.040 1.00 0.00 55 PHE A O 11
ATOM 18526 N N . PRO A 1 56 ? -6.975 9.864 7.563 1.00 0.00 56 PRO A N 11
ATOM 18527 C CA . PRO A 1 56 ? -8.328 9.249 7.540 1.00 0.00 56 PRO A CA 11
ATOM 18528 C C . PRO A 1 56 ? -9.084 8.720 6.260 1.00 0.00 56 PRO A C 11
ATOM 18529 O O . PRO A 1 56 ? -9.788 7.664 6.341 1.00 0.00 56 PRO A O 11
ATOM 18540 N N . ASN A 1 57 ? -9.031 9.414 5.097 1.00 0.00 57 ASN A N 11
ATOM 18541 C CA . ASN A 1 57 ? -9.666 9.047 3.766 1.00 0.00 57 ASN A CA 11
ATOM 18542 C C . ASN A 1 57 ? -9.037 7.792 3.064 1.00 0.00 57 ASN A C 11
ATOM 18543 O O . ASN A 1 57 ? -9.339 7.600 1.826 1.00 0.00 57 ASN A O 11
ATOM 18554 N N . VAL A 1 58 ? -8.037 7.101 3.742 1.00 0.00 58 VAL A N 11
ATOM 18555 C CA . VAL A 1 58 ? -7.055 6.317 3.097 1.00 0.00 58 VAL A CA 11
ATOM 18556 C C . VAL A 1 58 ? -6.785 5.092 4.043 1.00 0.00 58 VAL A C 11
ATOM 18557 O O . VAL A 1 58 ? -6.193 5.125 5.137 1.00 0.00 58 VAL A O 11
ATOM 18570 N N . THR A 1 59 ? -7.095 3.912 3.428 1.00 0.00 59 THR A N 11
ATOM 18571 C CA . THR A 1 59 ? -6.714 2.555 3.860 1.00 0.00 59 THR A CA 11
ATOM 18572 C C . THR A 1 59 ? -5.290 2.184 3.266 1.00 0.00 59 THR A C 11
ATOM 18573 O O . THR A 1 59 ? -4.730 2.655 2.264 1.00 0.00 59 THR A O 11
ATOM 18584 N N . PHE A 1 60 ? -4.668 1.232 4.013 1.00 0.00 60 PHE A N 11
ATOM 18585 C CA . PHE A 1 60 ? -3.314 0.742 3.884 1.00 0.00 60 PHE A CA 11
ATOM 18586 C C . PHE A 1 60 ? -3.297 -0.793 4.046 1.00 0.00 60 PHE A C 11
ATOM 18587 O O . PHE A 1 60 ? -3.963 -1.300 4.925 1.00 0.00 60 PHE A O 11
ATOM 18604 N N . LEU A 1 61 ? -2.439 -1.514 3.328 1.00 0.00 61 LEU A N 11
ATOM 18605 C CA . LEU A 1 61 ? -2.311 -2.950 3.342 1.00 0.00 61 LEU A CA 11
ATOM 18606 C C . LEU A 1 61 ? -0.866 -3.320 2.818 1.00 0.00 61 LEU A C 11
ATOM 18607 O O . LEU A 1 61 ? -0.164 -2.580 2.140 1.00 0.00 61 LEU A O 11
ATOM 18623 N N . LYS A 1 62 ? -0.359 -4.423 3.266 1.00 0.00 62 LYS A N 11
ATOM 18624 C CA . LYS A 1 62 ? 0.981 -4.887 3.116 1.00 0.00 62 LYS A CA 11
ATOM 18625 C C . LYS A 1 62 ? 0.875 -6.358 2.781 1.00 0.00 62 LYS A C 11
ATOM 18626 O O . LYS A 1 62 ? 0.449 -7.267 3.517 1.00 0.00 62 LYS A O 11
ATOM 18644 N N . VAL A 1 63 ? 1.241 -6.503 1.485 1.00 0.00 63 VAL A N 11
ATOM 18645 C CA . VAL A 1 63 ? 1.397 -7.813 0.798 1.00 0.00 63 VAL A CA 11
ATOM 18646 C C . VAL A 1 63 ? 2.823 -8.208 1.165 1.00 0.00 63 VAL A C 11
ATOM 18647 O O . VAL A 1 63 ? 3.834 -7.654 0.767 1.00 0.00 63 VAL A O 11
ATOM 18660 N N . ASP A 1 64 ? 2.992 -9.343 1.786 1.00 0.00 64 ASP A N 11
ATOM 18661 C CA . ASP A 1 64 ? 4.223 -10.130 1.862 1.00 0.00 64 ASP A CA 11
ATOM 18662 C C . ASP A 1 64 ? 4.317 -10.892 0.485 1.00 0.00 64 ASP A C 11
ATOM 18663 O O . ASP A 1 64 ? 3.462 -11.733 0.099 1.00 0.00 64 ASP A O 11
ATOM 18673 N N . VAL A 1 65 ? 5.406 -10.509 -0.282 1.00 0.00 65 VAL A N 11
ATOM 18674 C CA . VAL A 1 65 ? 5.779 -10.914 -1.648 1.00 0.00 65 VAL A CA 11
ATOM 18675 C C . VAL A 1 65 ? 5.982 -12.433 -1.840 1.00 0.00 65 VAL A C 11
ATOM 18676 O O . VAL A 1 65 ? 5.673 -12.960 -2.924 1.00 0.00 65 VAL A O 11
ATOM 18689 N N . ASP A 1 66 ? 6.631 -13.011 -0.878 1.00 0.00 66 ASP A N 11
ATOM 18690 C CA . ASP A 1 66 ? 6.979 -14.512 -0.767 1.00 0.00 66 ASP A CA 11
ATOM 18691 C C . ASP A 1 66 ? 5.766 -15.390 -1.152 1.00 0.00 66 ASP A C 11
ATOM 18692 O O . ASP A 1 66 ? 5.900 -16.180 -2.100 1.00 0.00 66 ASP A O 11
ATOM 18702 N N . GLU A 1 67 ? 4.601 -15.309 -0.466 1.00 0.00 67 GLU A N 11
ATOM 18703 C CA . GLU A 1 67 ? 3.343 -15.908 -0.867 1.00 0.00 67 GLU A CA 11
ATOM 18704 C C . GLU A 1 67 ? 2.683 -15.455 -2.203 1.00 0.00 67 GLU A C 11
ATOM 18705 O O . GLU A 1 67 ? 1.794 -16.115 -2.793 1.00 0.00 67 GLU A O 11
ATOM 18718 N N . LEU A 1 68 ? 3.058 -14.299 -2.755 1.00 0.00 68 LEU A N 11
ATOM 18719 C CA . LEU A 1 68 ? 2.169 -13.551 -3.778 1.00 0.00 68 LEU A CA 11
ATOM 18720 C C . LEU A 1 68 ? 3.051 -12.684 -4.699 1.00 0.00 68 LEU A C 11
ATOM 18721 O O . LEU A 1 68 ? 2.794 -11.482 -5.028 1.00 0.00 68 LEU A O 11
ATOM 18737 N N . LYS A 1 69 ? 4.064 -13.285 -5.285 1.00 0.00 69 LYS A N 11
ATOM 18738 C CA . LYS A 1 69 ? 4.986 -12.714 -6.327 1.00 0.00 69 LYS A CA 11
ATOM 18739 C C . LYS A 1 69 ? 4.390 -12.387 -7.738 1.00 0.00 69 LYS A C 11
ATOM 18740 O O . LYS A 1 69 ? 4.502 -11.261 -8.185 1.00 0.00 69 LYS A O 11
ATOM 18758 N N . ALA A 1 70 ? 3.786 -13.466 -8.337 1.00 0.00 70 ALA A N 11
ATOM 18759 C CA . ALA A 1 70 ? 3.128 -13.490 -9.566 1.00 0.00 70 ALA A CA 11
ATOM 18760 C C . ALA A 1 70 ? 2.153 -12.356 -9.804 1.00 0.00 70 ALA A C 11
ATOM 18761 O O . ALA A 1 70 ? 2.262 -11.621 -10.725 1.00 0.00 70 ALA A O 11
ATOM 18768 N N . VAL A 1 71 ? 1.104 -12.168 -8.917 1.00 0.00 71 VAL A N 11
ATOM 18769 C CA . VAL A 1 71 ? 0.356 -10.829 -8.760 1.00 0.00 71 VAL A CA 11
ATOM 18770 C C . VAL A 1 71 ? 1.133 -9.494 -8.492 1.00 0.00 71 VAL A C 11
ATOM 18771 O O . VAL A 1 71 ? 0.849 -8.539 -9.236 1.00 0.00 71 VAL A O 11
ATOM 18784 N N . ALA A 1 72 ? 1.983 -9.519 -7.477 1.00 0.00 72 ALA A N 11
ATOM 18785 C CA . ALA A 1 72 ? 2.894 -8.237 -7.283 1.00 0.00 72 ALA A CA 11
ATOM 18786 C C . ALA A 1 72 ? 3.558 -7.622 -8.515 1.00 0.00 72 ALA A C 11
ATOM 18787 O O . ALA A 1 72 ? 3.449 -6.429 -8.761 1.00 0.00 72 ALA A O 11
ATOM 18794 N N . GLU A 1 73 ? 4.247 -8.461 -9.179 1.00 0.00 73 GLU A N 11
ATOM 18795 C CA . GLU A 1 73 ? 4.820 -8.227 -10.494 1.00 0.00 73 GLU A CA 11
ATOM 18796 C C . GLU A 1 73 ? 3.778 -7.725 -11.517 1.00 0.00 73 GLU A C 11
ATOM 18797 O O . GLU A 1 73 ? 3.878 -6.668 -12.117 1.00 0.00 73 GLU A O 11
ATOM 18810 N N . GLU A 1 74 ? 2.574 -8.398 -11.614 1.00 0.00 74 GLU A N 11
ATOM 18811 C CA . GLU A 1 74 ? 1.411 -7.967 -12.363 1.00 0.00 74 GLU A CA 11
ATOM 18812 C C . GLU A 1 74 ? 0.832 -6.560 -12.026 1.00 0.00 74 GLU A C 11
ATOM 18813 O O . GLU A 1 74 ? 0.545 -5.654 -12.980 1.00 0.00 74 GLU A O 11
ATOM 18826 N N . TRP A 1 75 ? 0.727 -6.148 -10.691 1.00 0.00 75 TRP A N 11
ATOM 18827 C CA . TRP A 1 75 ? 0.533 -4.778 -10.267 1.00 0.00 75 TRP A CA 11
ATOM 18828 C C . TRP A 1 75 ? 1.448 -3.708 -10.883 1.00 0.00 75 TRP A C 11
ATOM 18829 O O . TRP A 1 75 ? 1.007 -2.724 -11.493 1.00 0.00 75 TRP A O 11
ATOM 18850 N N . ASN A 1 76 ? 2.781 -4.016 -10.726 1.00 0.00 76 ASN A N 11
ATOM 18851 C CA . ASN A 1 76 ? 3.838 -3.489 -11.664 1.00 0.00 76 ASN A CA 11
ATOM 18852 C C . ASN A 1 76 ? 5.136 -3.399 -10.762 1.00 0.00 76 ASN A C 11
ATOM 18853 O O . ASN A 1 76 ? 5.562 -2.338 -10.312 1.00 0.00 76 ASN A O 11
ATOM 18864 N N . VAL A 1 77 ? 5.682 -4.460 -10.275 1.00 0.00 77 VAL A N 11
ATOM 18865 C CA . VAL A 1 77 ? 6.655 -4.559 -9.091 1.00 0.00 77 VAL A CA 11
ATOM 18866 C C . VAL A 1 77 ? 7.655 -5.543 -9.737 1.00 0.00 77 VAL A C 11
ATOM 18867 O O . VAL A 1 77 ? 7.640 -6.741 -9.522 1.00 0.00 77 VAL A O 11
ATOM 18880 N N . GLU A 1 78 ? 8.680 -4.961 -10.331 1.00 0.00 78 GLU A N 11
ATOM 18881 C CA . GLU A 1 78 ? 10.161 -5.487 -10.443 1.00 0.00 78 GLU A CA 11
ATOM 18882 C C . GLU A 1 78 ? 11.176 -5.461 -9.233 1.00 0.00 78 GLU A C 11
ATOM 18883 O O . GLU A 1 78 ? 12.082 -6.154 -9.313 1.00 0.00 78 GLU A O 11
ATOM 18896 N N . ALA A 1 79 ? 10.868 -4.643 -8.179 1.00 0.00 79 ALA A N 11
ATOM 18897 C CA . ALA A 1 79 ? 11.721 -4.253 -7.051 1.00 0.00 79 ALA A CA 11
ATOM 18898 C C . ALA A 1 79 ? 10.949 -4.121 -5.661 1.00 0.00 79 ALA A C 11
ATOM 18899 O O . ALA A 1 79 ? 9.735 -3.837 -5.458 1.00 0.00 79 ALA A O 11
ATOM 18906 N N . MET A 1 80 ? 11.793 -4.388 -4.656 1.00 0.00 80 MET A N 11
ATOM 18907 C CA . MET A 1 80 ? 11.505 -4.350 -3.248 1.00 0.00 80 MET A CA 11
ATOM 18908 C C . MET A 1 80 ? 12.050 -3.087 -2.635 1.00 0.00 80 MET A C 11
ATOM 18909 O O . MET A 1 80 ? 13.329 -2.959 -2.637 1.00 0.00 80 MET A O 11
ATOM 18923 N N . PRO A 1 81 ? 11.250 -2.049 -2.227 1.00 0.00 81 PRO A N 11
ATOM 18924 C CA . PRO A 1 81 ? 9.745 -2.145 -2.261 1.00 0.00 81 PRO A CA 11
ATOM 18925 C C . PRO A 1 81 ? 8.859 -0.801 -2.501 1.00 0.00 81 PRO A C 11
ATOM 18926 O O . PRO A 1 81 ? 9.217 0.408 -2.400 1.00 0.00 81 PRO A O 11
ATOM 18937 N N . THR A 1 82 ? 7.719 -1.277 -3.035 1.00 0.00 82 THR A N 11
ATOM 18938 C CA . THR A 1 82 ? 6.958 -0.684 -4.083 1.00 0.00 82 THR A CA 11
ATOM 18939 C C . THR A 1 82 ? 5.567 -0.364 -3.411 1.00 0.00 82 THR A C 11
ATOM 18940 O O . THR A 1 82 ? 4.888 -1.011 -2.663 1.00 0.00 82 THR A O 11
ATOM 18951 N N . PHE A 1 83 ? 5.052 0.876 -3.727 1.00 0.00 83 PHE A N 11
ATOM 18952 C CA . PHE A 1 83 ? 3.857 1.487 -3.231 1.00 0.00 83 PHE A CA 11
ATOM 18953 C C . PHE A 1 83 ? 3.044 2.141 -4.397 1.00 0.00 83 PHE A C 11
ATOM 18954 O O . PHE A 1 83 ? 3.360 3.137 -5.015 1.00 0.00 83 PHE A O 11
ATOM 18971 N N . ILE A 1 84 ? 1.847 1.461 -4.552 1.00 0.00 84 ILE A N 11
ATOM 18972 C CA . ILE A 1 84 ? 0.931 1.531 -5.661 1.00 0.00 84 ILE A CA 11
ATOM 18973 C C . ILE A 1 84 ? -0.498 1.905 -4.966 1.00 0.00 84 ILE A C 11
ATOM 18974 O O . ILE A 1 84 ? -0.814 1.580 -3.797 1.00 0.00 84 ILE A O 11
ATOM 18990 N N . PHE A 1 85 ? -1.067 2.805 -5.685 1.00 0.00 85 PHE A N 11
ATOM 18991 C CA . PHE A 1 85 ? -2.162 3.627 -5.366 1.00 0.00 85 PHE A CA 11
ATOM 18992 C C . PHE A 1 85 ? -3.295 3.276 -6.322 1.00 0.00 85 PHE A C 11
ATOM 18993 O O . PHE A 1 85 ? -3.177 3.393 -7.535 1.00 0.00 85 PHE A O 11
ATOM 19010 N N . LEU A 1 86 ? -4.387 2.850 -5.661 1.00 0.00 86 LEU A N 11
ATOM 19011 C CA . LEU A 1 86 ? -5.535 2.170 -6.373 1.00 0.00 86 LEU A CA 11
ATOM 19012 C C . LEU A 1 86 ? -6.661 2.861 -5.515 1.00 0.00 86 LEU A C 11
ATOM 19013 O O . LEU A 1 86 ? -6.713 2.864 -4.284 1.00 0.00 86 LEU A O 11
ATOM 19029 N N . LYS A 1 87 ? -7.510 3.613 -6.308 1.00 0.00 87 LYS A N 11
ATOM 19030 C CA . LYS A 1 87 ? -8.670 4.468 -5.908 1.00 0.00 87 LYS A CA 11
ATOM 19031 C C . LYS A 1 87 ? -9.973 3.911 -6.625 1.00 0.00 87 LYS A C 11
ATOM 19032 O O . LYS A 1 87 ? -9.865 2.961 -7.411 1.00 0.00 87 LYS A O 11
ATOM 19050 N N . ASP A 1 88 ? -11.108 4.507 -6.382 1.00 0.00 88 ASP A N 11
ATOM 19051 C CA . ASP A 1 88 ? -12.326 4.540 -7.265 1.00 0.00 88 ASP A CA 11
ATOM 19052 C C . ASP A 1 88 ? -12.311 5.017 -8.752 1.00 0.00 88 ASP A C 11
ATOM 19053 O O . ASP A 1 88 ? -13.354 5.473 -9.259 1.00 0.00 88 ASP A O 11
ATOM 19063 N N . GLY A 1 89 ? -11.242 4.611 -9.450 1.00 0.00 89 GLY A N 11
ATOM 19064 C CA . GLY A 1 89 ? -11.043 4.808 -10.923 1.00 0.00 89 GLY A CA 11
ATOM 19065 C C . GLY A 1 89 ? -9.805 4.133 -11.485 1.00 0.00 89 GLY A C 11
ATOM 19066 O O . GLY A 1 89 ? -8.879 4.787 -11.980 1.00 0.00 89 GLY A O 11
ATOM 19070 N N . LYS A 1 90 ? -9.687 2.843 -11.252 1.00 0.00 90 LYS A N 11
ATOM 19071 C CA . LYS A 1 90 ? -8.501 1.959 -11.634 1.00 0.00 90 LYS A CA 11
ATOM 19072 C C . LYS A 1 90 ? -7.128 2.397 -10.933 1.00 0.00 90 LYS A C 11
ATOM 19073 O O . LYS A 1 90 ? -7.206 2.988 -9.839 1.00 0.00 90 LYS A O 11
ATOM 19091 N N . LEU A 1 91 ? -5.978 1.908 -11.406 1.00 0.00 91 LEU A N 11
ATOM 19092 C CA . LEU A 1 91 ? -4.606 2.385 -11.044 1.00 0.00 91 LEU A CA 11
ATOM 19093 C C . LEU A 1 91 ? -4.352 3.897 -11.265 1.00 0.00 91 LEU A C 11
ATOM 19094 O O . LEU A 1 91 ? -4.267 4.321 -12.456 1.00 0.00 91 LEU A O 11
ATOM 19110 N N . VAL A 1 92 ? -4.330 4.683 -10.191 1.00 0.00 92 VAL A N 11
ATOM 19111 C CA . VAL A 1 92 ? -3.988 6.132 -10.064 1.00 0.00 92 VAL A CA 11
ATOM 19112 C C . VAL A 1 92 ? -2.474 6.471 -10.124 1.00 0.00 92 VAL A C 11
ATOM 19113 O O . VAL A 1 92 ? -2.137 7.333 -10.854 1.00 0.00 92 VAL A O 11
ATOM 19126 N N . ASP A 1 93 ? -1.572 5.786 -9.296 1.00 0.00 93 ASP A N 11
ATOM 19127 C CA . ASP A 1 93 ? -0.167 6.220 -9.147 1.00 0.00 93 ASP A CA 11
ATOM 19128 C C . ASP A 1 93 ? 0.784 5.177 -8.511 1.00 0.00 93 ASP A C 11
ATOM 19129 O O . ASP A 1 93 ? 0.295 4.184 -8.006 1.00 0.00 93 ASP A O 11
ATOM 19139 N N . LYS A 1 94 ? 2.073 5.397 -8.708 1.00 0.00 94 LYS A N 11
ATOM 19140 C CA . LYS A 1 94 ? 3.097 4.445 -8.353 1.00 0.00 94 LYS A CA 11
ATOM 19141 C C . LYS A 1 94 ? 4.442 5.135 -8.101 1.00 0.00 94 LYS A C 11
ATOM 19142 O O . LYS A 1 94 ? 4.841 6.008 -8.899 1.00 0.00 94 LYS A O 11
ATOM 19160 N N . THR A 1 95 ? 5.200 4.591 -7.123 1.00 0.00 95 THR A N 11
ATOM 19161 C CA . THR A 1 95 ? 6.593 5.018 -6.722 1.00 0.00 95 THR A CA 11
ATOM 19162 C C . THR A 1 95 ? 7.086 3.784 -5.826 1.00 0.00 95 THR A C 11
ATOM 19163 O O . THR A 1 95 ? 6.404 3.104 -5.074 1.00 0.00 95 THR A O 11
ATOM 19174 N N . VAL A 1 96 ? 8.423 3.576 -5.811 1.00 0.00 96 VAL A N 11
ATOM 19175 C CA . VAL A 1 96 ? 9.242 2.434 -5.245 1.00 0.00 96 VAL A CA 11
ATOM 19176 C C . VAL A 1 96 ? 10.381 3.229 -4.511 1.00 0.00 96 VAL A C 11
ATOM 19177 O O . VAL A 1 96 ? 11.149 3.937 -5.113 1.00 0.00 96 VAL A O 11
ATOM 19190 N N . GLY A 1 97 ? 10.222 3.310 -3.223 1.00 0.00 97 GLY A N 11
ATOM 19191 C CA . GLY A 1 97 ? 11.213 3.899 -2.342 1.00 0.00 97 GLY A CA 11
ATOM 19192 C C . GLY A 1 97 ? 10.805 3.993 -0.831 1.00 0.00 97 GLY A C 11
ATOM 19193 O O . GLY A 1 97 ? 9.928 4.761 -0.461 1.00 0.00 97 GLY A O 11
ATOM 19197 N N . ALA A 1 98 ? 11.538 3.197 -0.051 1.00 0.00 98 ALA A N 11
ATOM 19198 C CA . ALA A 1 98 ? 11.519 3.225 1.436 1.00 0.00 98 ALA A CA 11
ATOM 19199 C C . ALA A 1 98 ? 12.250 4.486 2.058 1.00 0.00 98 ALA A C 11
ATOM 19200 O O . ALA A 1 98 ? 13.484 4.549 1.885 1.00 0.00 98 ALA A O 11
ATOM 19207 N N . ASP A 1 99 ? 11.469 5.487 2.609 1.00 0.00 99 ASP A N 11
ATOM 19208 C CA . ASP A 1 99 ? 12.012 6.771 3.090 1.00 0.00 99 ASP A CA 11
ATOM 19209 C C . ASP A 1 99 ? 10.960 7.357 3.989 1.00 0.00 99 ASP A C 11
ATOM 19210 O O . ASP A 1 99 ? 9.901 7.749 3.546 1.00 0.00 99 ASP A O 11
ATOM 19220 N N . LYS A 1 100 ? 11.305 7.441 5.265 1.00 0.00 100 LYS A N 11
ATOM 19221 C CA . LYS A 1 100 ? 10.519 8.034 6.311 1.00 0.00 100 LYS A CA 11
ATOM 19222 C C . LYS A 1 100 ? 9.673 9.356 6.164 1.00 0.00 100 LYS A C 11
ATOM 19223 O O . LYS A 1 100 ? 8.499 9.380 6.507 1.00 0.00 100 LYS A O 11
ATOM 19241 N N . ASP A 1 101 ? 10.328 10.400 5.713 1.00 0.00 101 ASP A N 11
ATOM 19242 C CA . ASP A 1 101 ? 9.771 11.632 5.160 1.00 0.00 101 ASP A CA 11
ATOM 19243 C C . ASP A 1 101 ? 8.975 11.538 3.799 1.00 0.00 101 ASP A C 11
ATOM 19244 O O . ASP A 1 101 ? 7.982 12.202 3.570 1.00 0.00 101 ASP A O 11
ATOM 19254 N N . GLY A 1 102 ? 9.580 10.867 2.807 1.00 0.00 102 GLY A N 11
ATOM 19255 C CA . GLY A 1 102 ? 9.087 10.605 1.438 1.00 0.00 102 GLY A CA 11
ATOM 19256 C C . GLY A 1 102 ? 7.598 10.207 1.273 1.00 0.00 102 GLY A C 11
ATOM 19257 O O . GLY A 1 102 ? 6.739 10.883 0.693 1.00 0.00 102 GLY A O 11
ATOM 19261 N N . LEU A 1 103 ? 7.339 8.997 1.773 1.00 0.00 103 LEU A N 11
ATOM 19262 C CA . LEU A 1 103 ? 6.020 8.362 1.852 1.00 0.00 103 LEU A CA 11
ATOM 19263 C C . LEU A 1 103 ? 4.840 9.218 2.475 1.00 0.00 103 LEU A C 11
ATOM 19264 O O . LEU A 1 103 ? 3.825 9.372 1.816 1.00 0.00 103 LEU A O 11
ATOM 19280 N N . PRO A 1 104 ? 5.015 9.892 3.685 1.00 0.00 104 PRO A N 11
ATOM 19281 C CA . PRO A 1 104 ? 4.086 11.037 4.090 1.00 0.00 104 PRO A CA 11
ATOM 19282 C C . PRO A 1 104 ? 3.845 12.296 3.158 1.00 0.00 104 PRO A C 11
ATOM 19283 O O . PRO A 1 104 ? 2.702 12.601 2.841 1.00 0.00 104 PRO A O 11
ATOM 19294 N N . THR A 1 105 ? 4.902 12.814 2.520 1.00 0.00 105 THR A N 11
ATOM 19295 C CA . THR A 1 105 ? 4.815 13.794 1.402 1.00 0.00 105 THR A CA 11
ATOM 19296 C C . THR A 1 105 ? 3.967 13.397 0.118 1.00 0.00 105 THR A C 11
ATOM 19297 O O . THR A 1 105 ? 2.970 14.091 -0.212 1.00 0.00 105 THR A O 11
ATOM 19308 N N . LEU A 1 106 ? 4.304 12.232 -0.539 1.00 0.00 106 LEU A N 11
ATOM 19309 C CA . LEU A 1 106 ? 3.476 11.559 -1.597 1.00 0.00 106 LEU A CA 11
ATOM 19310 C C . LEU A 1 106 ? 2.001 11.138 -1.272 1.00 0.00 106 LEU A C 11
ATOM 19311 O O . LEU A 1 106 ? 1.114 11.360 -2.065 1.00 0.00 106 LEU A O 11
ATOM 19327 N N . VAL A 1 107 ? 1.733 10.653 -0.043 1.00 0.00 107 VAL A N 11
ATOM 19328 C CA . VAL A 1 107 ? 0.370 10.466 0.592 1.00 0.00 107 VAL A CA 11
ATOM 19329 C C . VAL A 1 107 ? -0.503 11.732 0.737 1.00 0.00 107 VAL A C 11
ATOM 19330 O O . VAL A 1 107 ? -1.677 11.772 0.367 1.00 0.00 107 VAL A O 11
ATOM 19343 N N . ALA A 1 108 ? 0.078 12.774 1.334 1.00 0.00 108 ALA A N 11
ATOM 19344 C CA . ALA A 1 108 ? -0.514 14.141 1.380 1.00 0.00 108 ALA A CA 11
ATOM 19345 C C . ALA A 1 108 ? -1.012 14.798 0.094 1.00 0.00 108 ALA A C 11
ATOM 19346 O O . ALA A 1 108 ? -2.186 15.184 -0.090 1.00 0.00 108 ALA A O 11
ATOM 19353 N N . LYS A 1 109 ? -0.082 14.779 -0.880 1.00 0.00 109 LYS A N 11
ATOM 19354 C CA . LYS A 1 109 ? -0.436 15.064 -2.309 1.00 0.00 109 LYS A CA 11
ATOM 19355 C C . LYS A 1 109 ? -1.548 14.187 -2.955 1.00 0.00 109 LYS A C 11
ATOM 19356 O O . LYS A 1 109 ? -2.451 14.714 -3.602 1.00 0.00 109 LYS A O 11
ATOM 19374 N N . HIS A 1 110 ? -1.522 12.813 -2.690 1.00 0.00 110 HIS A N 11
ATOM 19375 C CA . HIS A 1 110 ? -2.634 11.880 -2.969 1.00 0.00 110 HIS A CA 11
ATOM 19376 C C . HIS A 1 110 ? -4.061 12.020 -2.314 1.00 0.00 110 HIS A C 11
ATOM 19377 O O . HIS A 1 110 ? -5.143 11.923 -2.947 1.00 0.00 110 HIS A O 11
ATOM 19391 N N . ALA A 1 111 ? -4.050 12.256 -1.037 1.00 0.00 111 ALA A N 11
ATOM 19392 C CA . ALA A 1 111 ? -5.191 12.763 -0.301 1.00 0.00 111 ALA A CA 11
ATOM 19393 C C . ALA A 1 111 ? -5.774 14.161 -0.762 1.00 0.00 111 ALA A C 11
ATOM 19394 O O . ALA A 1 111 ? -6.990 14.309 -0.806 1.00 0.00 111 ALA A O 11
ATOM 19401 N N . THR A 1 112 ? -4.899 15.138 -0.959 1.00 0.00 112 THR A N 11
ATOM 19402 C CA . THR A 1 112 ? -5.273 16.452 -1.553 1.00 0.00 112 THR A CA 11
ATOM 19403 C C . THR A 1 112 ? -6.012 16.290 -2.934 1.00 0.00 112 THR A C 11
ATOM 19404 O O . THR A 1 112 ? -7.213 16.588 -3.032 1.00 0.00 112 THR A O 11
ATOM 19415 N N . ALA A 1 113 ? -5.250 15.805 -3.927 1.00 0.00 113 ALA A N 11
ATOM 19416 C CA . ALA A 1 113 ? -5.720 15.472 -5.298 1.00 0.00 113 ALA A CA 11
ATOM 19417 C C . ALA A 1 113 ? -6.633 14.253 -5.389 1.00 0.00 113 ALA A C 11
ATOM 19418 O O . ALA A 1 113 ? -6.231 13.109 -5.550 1.00 0.00 113 ALA A O 11
ATOM 19427 N N . ALA A 1 1 ? -12.993 8.213 17.338 1.00 0.00 1 ALA A N 12
ATOM 19428 C CA . ALA A 1 1 ? -11.767 8.245 16.557 1.00 0.00 1 ALA A CA 12
ATOM 19429 C C . ALA A 1 1 ? -12.038 7.510 15.211 1.00 0.00 1 ALA A C 12
ATOM 19430 O O . ALA A 1 1 ? -12.614 6.428 15.161 1.00 0.00 1 ALA A O 12
ATOM 19438 N N . GLU A 1 2 ? -11.576 8.165 14.151 1.00 0.00 2 GLU A N 12
ATOM 19439 C CA . GLU A 1 2 ? -11.815 7.821 12.725 1.00 0.00 2 GLU A CA 12
ATOM 19440 C C . GLU A 1 2 ? -10.494 8.120 11.962 1.00 0.00 2 GLU A C 12
ATOM 19441 O O . GLU A 1 2 ? -10.096 9.293 11.892 1.00 0.00 2 GLU A O 12
ATOM 19454 N N . GLU A 1 3 ? -9.791 7.039 11.539 1.00 0.00 3 GLU A N 12
ATOM 19455 C CA . GLU A 1 3 ? -8.389 7.122 11.067 1.00 0.00 3 GLU A CA 12
ATOM 19456 C C . GLU A 1 3 ? -8.119 5.941 10.087 1.00 0.00 3 GLU A C 12
ATOM 19457 O O . GLU A 1 3 ? -8.896 4.997 9.905 1.00 0.00 3 GLU A O 12
ATOM 19470 N N . GLY A 1 4 ? -6.919 5.927 9.495 1.00 0.00 4 GLY A N 12
ATOM 19471 C CA . GLY A 1 4 ? -6.313 4.795 8.715 1.00 0.00 4 GLY A CA 12
ATOM 19472 C C . GLY A 1 4 ? -5.904 3.604 9.564 1.00 0.00 4 GLY A C 12
ATOM 19473 O O . GLY A 1 4 ? -5.848 3.628 10.767 1.00 0.00 4 GLY A O 12
ATOM 19477 N N . GLN A 1 5 ? -5.626 2.516 8.818 1.00 0.00 5 GLN A N 12
ATOM 19478 C CA . GLN A 1 5 ? -5.570 1.190 9.466 1.00 0.00 5 GLN A CA 12
ATOM 19479 C C . GLN A 1 5 ? -4.575 0.326 8.612 1.00 0.00 5 GLN A C 12
ATOM 19480 O O . GLN A 1 5 ? -4.798 0.089 7.428 1.00 0.00 5 GLN A O 12
ATOM 19494 N N . VAL A 1 6 ? -3.547 -0.267 9.279 1.00 0.00 6 VAL A N 12
ATOM 19495 C CA . VAL A 1 6 ? -2.382 -1.114 8.799 1.00 0.00 6 VAL A CA 12
ATOM 19496 C C . VAL A 1 6 ? -2.780 -2.591 9.212 1.00 0.00 6 VAL A C 12
ATOM 19497 O O . VAL A 1 6 ? -2.940 -2.878 10.426 1.00 0.00 6 VAL A O 12
ATOM 19510 N N . ILE A 1 7 ? -2.872 -3.435 8.144 1.00 0.00 7 ILE A N 12
ATOM 19511 C CA . ILE A 1 7 ? -3.237 -4.931 8.101 1.00 0.00 7 ILE A CA 12
ATOM 19512 C C . ILE A 1 7 ? -2.183 -5.602 7.115 1.00 0.00 7 ILE A C 12
ATOM 19513 O O . ILE A 1 7 ? -2.068 -5.258 5.923 1.00 0.00 7 ILE A O 12
ATOM 19529 N N . ALA A 1 8 ? -1.600 -6.712 7.611 1.00 0.00 8 ALA A N 12
ATOM 19530 C CA . ALA A 1 8 ? -1.035 -7.833 6.762 1.00 0.00 8 ALA A CA 12
ATOM 19531 C C . ALA A 1 8 ? -1.988 -8.537 5.763 1.00 0.00 8 ALA A C 12
ATOM 19532 O O . ALA A 1 8 ? -3.238 -8.430 5.865 1.00 0.00 8 ALA A O 12
ATOM 19539 N N . CYS A 1 9 ? -1.404 -9.088 4.670 1.00 0.00 9 CYS A N 12
ATOM 19540 C CA . CYS A 1 9 ? -2.070 -9.645 3.473 1.00 0.00 9 CYS A CA 12
ATOM 19541 C C . CYS A 1 9 ? -1.150 -10.810 2.859 1.00 0.00 9 CYS A C 12
ATOM 19542 O O . CYS A 1 9 ? 0.096 -10.793 2.748 1.00 0.00 9 CYS A O 12
ATOM 19550 N N . HIS A 1 10 ? -1.826 -11.811 2.357 1.00 0.00 10 HIS A N 12
ATOM 19551 C CA . HIS A 1 10 ? -1.343 -13.230 2.324 1.00 0.00 10 HIS A CA 12
ATOM 19552 C C . HIS A 1 10 ? -1.604 -14.014 1.008 1.00 0.00 10 HIS A C 12
ATOM 19553 O O . HIS A 1 10 ? -0.671 -14.643 0.542 1.00 0.00 10 HIS A O 12
ATOM 19567 N N . THR A 1 11 ? -2.831 -13.951 0.446 1.00 0.00 11 THR A N 12
ATOM 19568 C CA . THR A 1 11 ? -3.420 -14.895 -0.564 1.00 0.00 11 THR A CA 12
ATOM 19569 C C . THR A 1 11 ? -4.388 -14.173 -1.625 1.00 0.00 11 THR A C 12
ATOM 19570 O O . THR A 1 11 ? -4.561 -12.940 -1.620 1.00 0.00 11 THR A O 12
ATOM 19581 N N . VAL A 1 12 ? -5.119 -14.964 -2.419 1.00 0.00 12 VAL A N 12
ATOM 19582 C CA . VAL A 1 12 ? -6.407 -14.437 -3.062 1.00 0.00 12 VAL A CA 12
ATOM 19583 C C . VAL A 1 12 ? -7.479 -13.704 -2.156 1.00 0.00 12 VAL A C 12
ATOM 19584 O O . VAL A 1 12 ? -8.342 -12.909 -2.577 1.00 0.00 12 VAL A O 12
ATOM 19597 N N . ASP A 1 13 ? -7.415 -13.896 -0.806 1.00 0.00 13 ASP A N 12
ATOM 19598 C CA . ASP A 1 13 ? -8.109 -13.062 0.169 1.00 0.00 13 ASP A CA 12
ATOM 19599 C C . ASP A 1 13 ? -7.802 -11.572 0.097 1.00 0.00 13 ASP A C 12
ATOM 19600 O O . ASP A 1 13 ? -8.789 -10.840 0.123 1.00 0.00 13 ASP A O 12
ATOM 19610 N N . THR A 1 14 ? -6.582 -11.156 -0.043 1.00 0.00 14 THR A N 12
ATOM 19611 C CA . THR A 1 14 ? -6.291 -9.698 -0.397 1.00 0.00 14 THR A CA 12
ATOM 19612 C C . THR A 1 14 ? -6.901 -9.150 -1.718 1.00 0.00 14 THR A C 12
ATOM 19613 O O . THR A 1 14 ? -7.320 -7.980 -1.773 1.00 0.00 14 THR A O 12
ATOM 19624 N N . TRP A 1 15 ? -7.057 -10.009 -2.790 1.00 0.00 15 TRP A N 12
ATOM 19625 C CA . TRP A 1 15 ? -8.023 -9.671 -3.896 1.00 0.00 15 TRP A CA 12
ATOM 19626 C C . TRP A 1 15 ? -9.485 -9.294 -3.508 1.00 0.00 15 TRP A C 12
ATOM 19627 O O . TRP A 1 15 ? -10.091 -8.375 -4.077 1.00 0.00 15 TRP A O 12
ATOM 19648 N N . LYS A 1 16 ? -9.989 -9.995 -2.464 1.00 0.00 16 LYS A N 12
ATOM 19649 C CA . LYS A 1 16 ? -11.101 -9.439 -1.661 1.00 0.00 16 LYS A CA 12
ATOM 19650 C C . LYS A 1 16 ? -10.876 -8.043 -0.999 1.00 0.00 16 LYS A C 12
ATOM 19651 O O . LYS A 1 16 ? -11.812 -7.287 -1.147 1.00 0.00 16 LYS A O 12
ATOM 19669 N N . GLU A 1 17 ? -9.884 -7.822 -0.136 1.00 0.00 17 GLU A N 12
ATOM 19670 C CA . GLU A 1 17 ? -9.626 -6.509 0.523 1.00 0.00 17 GLU A CA 12
ATOM 19671 C C . GLU A 1 17 ? -9.294 -5.335 -0.489 1.00 0.00 17 GLU A C 12
ATOM 19672 O O . GLU A 1 17 ? -10.058 -4.382 -0.629 1.00 0.00 17 GLU A O 12
ATOM 19685 N N . HIS A 1 18 ? -8.197 -5.424 -1.197 1.00 0.00 18 HIS A N 12
ATOM 19686 C CA . HIS A 1 18 ? -7.641 -4.468 -2.175 1.00 0.00 18 HIS A CA 12
ATOM 19687 C C . HIS A 1 18 ? -8.584 -4.060 -3.352 1.00 0.00 18 HIS A C 12
ATOM 19688 O O . HIS A 1 18 ? -8.894 -2.899 -3.508 1.00 0.00 18 HIS A O 12
ATOM 19702 N N . PHE A 1 19 ? -9.015 -5.023 -4.140 1.00 0.00 19 PHE A N 12
ATOM 19703 C CA . PHE A 1 19 ? -9.985 -4.824 -5.251 1.00 0.00 19 PHE A CA 12
ATOM 19704 C C . PHE A 1 19 ? -11.370 -4.235 -4.861 1.00 0.00 19 PHE A C 12
ATOM 19705 O O . PHE A 1 19 ? -11.638 -3.128 -5.334 1.00 0.00 19 PHE A O 12
ATOM 19722 N N . GLU A 1 20 ? -12.155 -4.896 -4.003 1.00 0.00 20 GLU A N 12
ATOM 19723 C CA . GLU A 1 20 ? -13.438 -4.377 -3.457 1.00 0.00 20 GLU A CA 12
ATOM 19724 C C . GLU A 1 20 ? -13.519 -2.967 -2.889 1.00 0.00 20 GLU A C 12
ATOM 19725 O O . GLU A 1 20 ? -14.398 -2.200 -3.275 1.00 0.00 20 GLU A O 12
ATOM 19738 N N . LYS A 1 21 ? -12.638 -2.682 -1.875 1.00 0.00 21 LYS A N 12
ATOM 19739 C CA . LYS A 1 21 ? -12.346 -1.272 -1.452 1.00 0.00 21 LYS A CA 12
ATOM 19740 C C . LYS A 1 21 ? -11.855 -0.277 -2.540 1.00 0.00 21 LYS A C 12
ATOM 19741 O O . LYS A 1 21 ? -12.608 0.645 -2.915 1.00 0.00 21 LYS A O 12
ATOM 19759 N N . GLY A 1 22 ? -10.711 -0.580 -3.174 1.00 0.00 22 GLY A N 12
ATOM 19760 C CA . GLY A 1 22 ? -10.127 0.209 -4.275 1.00 0.00 22 GLY A CA 12
ATOM 19761 C C . GLY A 1 22 ? -11.054 0.683 -5.429 1.00 0.00 22 GLY A C 12
ATOM 19762 O O . GLY A 1 22 ? -11.505 1.856 -5.479 1.00 0.00 22 GLY A O 12
ATOM 19766 N N . LYS A 1 23 ? -11.202 -0.194 -6.411 1.00 0.00 23 LYS A N 12
ATOM 19767 C CA . LYS A 1 23 ? -12.369 -0.215 -7.316 1.00 0.00 23 LYS A CA 12
ATOM 19768 C C . LYS A 1 23 ? -13.673 -0.674 -6.557 1.00 0.00 23 LYS A C 12
ATOM 19769 O O . LYS A 1 23 ? -14.048 -1.870 -6.476 1.00 0.00 23 LYS A O 12
ATOM 19787 N N . GLY A 1 24 ? -14.428 0.319 -6.197 1.00 0.00 24 GLY A N 12
ATOM 19788 C CA . GLY A 1 24 ? -15.877 0.180 -5.876 1.00 0.00 24 GLY A CA 12
ATOM 19789 C C . GLY A 1 24 ? -16.424 1.249 -4.881 1.00 0.00 24 GLY A C 12
ATOM 19790 O O . GLY A 1 24 ? -17.368 1.976 -5.184 1.00 0.00 24 GLY A O 12
ATOM 19794 N N . SER A 1 25 ? -15.722 1.257 -3.810 1.00 0.00 25 SER A N 12
ATOM 19795 C CA . SER A 1 25 ? -15.834 2.250 -2.714 1.00 0.00 25 SER A CA 12
ATOM 19796 C C . SER A 1 25 ? -15.010 3.588 -3.060 1.00 0.00 25 SER A C 12
ATOM 19797 O O . SER A 1 25 ? -13.868 3.450 -3.411 1.00 0.00 25 SER A O 12
ATOM 19805 N N . GLN A 1 26 ? -15.659 4.755 -2.912 1.00 0.00 26 GLN A N 12
ATOM 19806 C CA . GLN A 1 26 ? -15.050 6.074 -2.809 1.00 0.00 26 GLN A CA 12
ATOM 19807 C C . GLN A 1 26 ? -13.986 6.313 -1.656 1.00 0.00 26 GLN A C 12
ATOM 19808 O O . GLN A 1 26 ? -14.209 6.993 -0.639 1.00 0.00 26 GLN A O 12
ATOM 19822 N N . LYS A 1 27 ? -12.770 5.815 -1.879 1.00 0.00 27 LYS A N 12
ATOM 19823 C CA . LYS A 1 27 ? -11.576 5.909 -1.003 1.00 0.00 27 LYS A CA 12
ATOM 19824 C C . LYS A 1 27 ? -10.283 5.697 -1.890 1.00 0.00 27 LYS A C 12
ATOM 19825 O O . LYS A 1 27 ? -10.314 5.099 -3.000 1.00 0.00 27 LYS A O 12
ATOM 19843 N N . LEU A 1 28 ? -9.228 6.241 -1.381 1.00 0.00 28 LEU A N 12
ATOM 19844 C CA . LEU A 1 28 ? -7.860 5.757 -1.610 1.00 0.00 28 LEU A CA 12
ATOM 19845 C C . LEU A 1 28 ? -7.527 4.443 -0.748 1.00 0.00 28 LEU A C 12
ATOM 19846 O O . LEU A 1 28 ? -7.976 4.182 0.369 1.00 0.00 28 LEU A O 12
ATOM 19862 N N . ILE A 1 29 ? -6.602 3.671 -1.320 1.00 0.00 29 ILE A N 12
ATOM 19863 C CA . ILE A 1 29 ? -6.027 2.423 -0.777 1.00 0.00 29 ILE A CA 12
ATOM 19864 C C . ILE A 1 29 ? -4.519 2.520 -1.317 1.00 0.00 29 ILE A C 12
ATOM 19865 O O . ILE A 1 29 ? -4.161 2.722 -2.508 1.00 0.00 29 ILE A O 12
ATOM 19881 N N . VAL A 1 30 ? -3.626 2.454 -0.389 1.00 0.00 30 VAL A N 12
ATOM 19882 C CA . VAL A 1 30 ? -2.156 2.550 -0.471 1.00 0.00 30 VAL A CA 12
ATOM 19883 C C . VAL A 1 30 ? -1.675 1.217 0.075 1.00 0.00 30 VAL A C 12
ATOM 19884 O O . VAL A 1 30 ? -2.011 0.821 1.220 1.00 0.00 30 VAL A O 12
ATOM 19897 N N . VAL A 1 31 ? -0.562 0.704 -0.605 1.00 0.00 31 VAL A N 12
ATOM 19898 C CA . VAL A 1 31 ? -0.194 -0.735 -0.509 1.00 0.00 31 VAL A CA 12
ATOM 19899 C C . VAL A 1 31 ? 1.283 -0.873 -0.687 1.00 0.00 31 VAL A C 12
ATOM 19900 O O . VAL A 1 31 ? 1.730 -0.777 -1.821 1.00 0.00 31 VAL A O 12
ATOM 19913 N N . ASP A 1 32 ? 2.024 -1.110 0.383 1.00 0.00 32 ASP A N 12
ATOM 19914 C CA . ASP A 1 32 ? 3.281 -1.880 0.326 1.00 0.00 32 ASP A CA 12
ATOM 19915 C C . ASP A 1 32 ? 3.286 -3.350 -0.208 1.00 0.00 32 ASP A C 12
ATOM 19916 O O . ASP A 1 32 ? 2.463 -4.234 0.052 1.00 0.00 32 ASP A O 12
ATOM 19926 N N . PHE A 1 33 ? 4.311 -3.701 -0.935 1.00 0.00 33 PHE A N 12
ATOM 19927 C CA . PHE A 1 33 ? 4.739 -4.981 -1.580 1.00 0.00 33 PHE A CA 12
ATOM 19928 C C . PHE A 1 33 ? 6.193 -5.092 -1.139 1.00 0.00 33 PHE A C 12
ATOM 19929 O O . PHE A 1 33 ? 7.088 -4.278 -1.596 1.00 0.00 33 PHE A O 12
ATOM 19946 N N . THR A 1 34 ? 6.406 -6.082 -0.253 1.00 0.00 34 THR A N 12
ATOM 19947 C CA . THR A 1 34 ? 7.652 -6.213 0.565 1.00 0.00 34 THR A CA 12
ATOM 19948 C C . THR A 1 34 ? 7.827 -7.736 0.699 1.00 0.00 34 THR A C 12
ATOM 19949 O O . THR A 1 34 ? 6.897 -8.531 0.773 1.00 0.00 34 THR A O 12
ATOM 19960 N N . ALA A 1 35 ? 9.122 -8.147 0.860 1.00 0.00 35 ALA A N 12
ATOM 19961 C CA . ALA A 1 35 ? 9.599 -9.428 1.500 1.00 0.00 35 ALA A CA 12
ATOM 19962 C C . ALA A 1 35 ? 9.720 -9.388 3.016 1.00 0.00 35 ALA A C 12
ATOM 19963 O O . ALA A 1 35 ? 9.876 -8.292 3.618 1.00 0.00 35 ALA A O 12
ATOM 19970 N N . SER A 1 36 ? 9.726 -10.550 3.680 1.00 0.00 36 SER A N 12
ATOM 19971 C CA . SER A 1 36 ? 10.199 -10.765 5.067 1.00 0.00 36 SER A CA 12
ATOM 19972 C C . SER A 1 36 ? 11.751 -10.435 5.125 1.00 0.00 36 SER A C 12
ATOM 19973 O O . SER A 1 36 ? 12.201 -9.700 6.015 1.00 0.00 36 SER A O 12
ATOM 19981 N N . TRP A 1 37 ? 12.587 -10.884 4.126 1.00 0.00 37 TRP A N 12
ATOM 19982 C CA . TRP A 1 37 ? 13.986 -10.375 3.795 1.00 0.00 37 TRP A CA 12
ATOM 19983 C C . TRP A 1 37 ? 14.127 -8.876 3.217 1.00 0.00 37 TRP A C 12
ATOM 19984 O O . TRP A 1 37 ? 14.605 -8.632 2.115 1.00 0.00 37 TRP A O 12
ATOM 20005 N N . CYS A 1 38 ? 13.812 -7.886 4.082 1.00 0.00 38 CYS A N 12
ATOM 20006 C CA . CYS A 1 38 ? 13.806 -6.431 3.681 1.00 0.00 38 CYS A CA 12
ATOM 20007 C C . CYS A 1 38 ? 13.755 -5.554 4.974 1.00 0.00 38 CYS A C 12
ATOM 20008 O O . CYS A 1 38 ? 12.693 -5.252 5.474 1.00 0.00 38 CYS A O 12
ATOM 20016 N N . PRO A 1 39 ? 14.915 -5.201 5.538 1.00 0.00 39 PRO A N 12
ATOM 20017 C CA . PRO A 1 39 ? 15.074 -4.170 6.545 1.00 0.00 39 PRO A CA 12
ATOM 20018 C C . PRO A 1 39 ? 14.539 -2.728 6.242 1.00 0.00 39 PRO A C 12
ATOM 20019 O O . PRO A 1 39 ? 13.926 -2.124 7.136 1.00 0.00 39 PRO A O 12
ATOM 20030 N N . PRO A 1 40 ? 14.770 -2.078 5.026 1.00 0.00 40 PRO A N 12
ATOM 20031 C CA . PRO A 1 40 ? 13.907 -0.842 4.608 1.00 0.00 40 PRO A CA 12
ATOM 20032 C C . PRO A 1 40 ? 12.347 -0.773 4.866 1.00 0.00 40 PRO A C 12
ATOM 20033 O O . PRO A 1 40 ? 11.798 0.327 5.163 1.00 0.00 40 PRO A O 12
ATOM 20044 N N . CYS A 1 41 ? 11.645 -1.792 4.470 1.00 0.00 41 CYS A N 12
ATOM 20045 C CA . CYS A 1 41 ? 10.264 -2.028 4.935 1.00 0.00 41 CYS A CA 12
ATOM 20046 C C . CYS A 1 41 ? 10.059 -2.440 6.435 1.00 0.00 41 CYS A C 12
ATOM 20047 O O . CYS A 1 41 ? 9.040 -2.139 7.042 1.00 0.00 41 CYS A O 12
ATOM 20055 N N . LYS A 1 42 ? 10.979 -3.107 7.113 1.00 0.00 42 LYS A N 12
ATOM 20056 C CA . LYS A 1 42 ? 11.050 -3.194 8.569 1.00 0.00 42 LYS A CA 12
ATOM 20057 C C . LYS A 1 42 ? 10.915 -1.828 9.354 1.00 0.00 42 LYS A C 12
ATOM 20058 O O . LYS A 1 42 ? 10.126 -1.710 10.265 1.00 0.00 42 LYS A O 12
ATOM 20076 N N . MET A 1 43 ? 11.677 -0.851 8.950 1.00 0.00 43 MET A N 12
ATOM 20077 C CA . MET A 1 43 ? 11.435 0.586 9.305 1.00 0.00 43 MET A CA 12
ATOM 20078 C C . MET A 1 43 ? 10.066 1.247 8.850 1.00 0.00 43 MET A C 12
ATOM 20079 O O . MET A 1 43 ? 9.316 1.945 9.562 1.00 0.00 43 MET A O 12
ATOM 20093 N N . ILE A 1 44 ? 9.756 1.025 7.538 1.00 0.00 44 ILE A N 12
ATOM 20094 C CA . ILE A 1 44 ? 8.475 1.489 6.988 1.00 0.00 44 ILE A CA 12
ATOM 20095 C C . ILE A 1 44 ? 7.124 1.031 7.693 1.00 0.00 44 ILE A C 12
ATOM 20096 O O . ILE A 1 44 ? 6.192 1.800 7.715 1.00 0.00 44 ILE A O 12
ATOM 20112 N N . ALA A 1 45 ? 7.007 -0.168 8.239 1.00 0.00 45 ALA A N 12
ATOM 20113 C CA . ALA A 1 45 ? 5.872 -0.624 9.046 1.00 0.00 45 ALA A CA 12
ATOM 20114 C C . ALA A 1 45 ? 5.438 0.383 10.189 1.00 0.00 45 ALA A C 12
ATOM 20115 O O . ALA A 1 45 ? 4.296 0.891 10.046 1.00 0.00 45 ALA A O 12
ATOM 20122 N N . PRO A 1 46 ? 6.251 0.768 11.207 1.00 0.00 46 PRO A N 12
ATOM 20123 C CA . PRO A 1 46 ? 6.045 1.946 12.099 1.00 0.00 46 PRO A CA 12
ATOM 20124 C C . PRO A 1 46 ? 5.833 3.347 11.458 1.00 0.00 46 PRO A C 12
ATOM 20125 O O . PRO A 1 46 ? 4.856 3.995 11.771 1.00 0.00 46 PRO A O 12
ATOM 20136 N N . ILE A 1 47 ? 6.608 3.746 10.407 1.00 0.00 47 ILE A N 12
ATOM 20137 C CA . ILE A 1 47 ? 6.178 4.919 9.502 1.00 0.00 47 ILE A CA 12
ATOM 20138 C C . ILE A 1 47 ? 4.751 4.983 8.879 1.00 0.00 47 ILE A C 12
ATOM 20139 O O . ILE A 1 47 ? 3.892 5.820 9.232 1.00 0.00 47 ILE A O 12
ATOM 20155 N N . PHE A 1 48 ? 4.419 3.922 8.140 1.00 0.00 48 PHE A N 12
ATOM 20156 C CA . PHE A 1 48 ? 3.050 3.607 7.586 1.00 0.00 48 PHE A CA 12
ATOM 20157 C C . PHE A 1 48 ? 1.913 3.565 8.680 1.00 0.00 48 PHE A C 12
ATOM 20158 O O . PHE A 1 48 ? 0.774 3.825 8.294 1.00 0.00 48 PHE A O 12
ATOM 20175 N N . ALA A 1 49 ? 2.196 3.229 9.963 1.00 0.00 49 ALA A N 12
ATOM 20176 C CA . ALA A 1 49 ? 1.327 3.485 11.130 1.00 0.00 49 ALA A CA 12
ATOM 20177 C C . ALA A 1 49 ? 1.123 4.936 11.667 1.00 0.00 49 ALA A C 12
ATOM 20178 O O . ALA A 1 49 ? -0.055 5.403 11.859 1.00 0.00 49 ALA A O 12
ATOM 20185 N N . GLU A 1 50 ? 2.204 5.747 11.811 1.00 0.00 50 GLU A N 12
ATOM 20186 C CA . GLU A 1 50 ? 2.166 7.246 12.036 1.00 0.00 50 GLU A CA 12
ATOM 20187 C C . GLU A 1 50 ? 1.429 7.993 10.884 1.00 0.00 50 GLU A C 12
ATOM 20188 O O . GLU A 1 50 ? 0.508 8.794 11.157 1.00 0.00 50 GLU A O 12
ATOM 20201 N N . LEU A 1 51 ? 1.815 7.758 9.675 1.00 0.00 51 LEU A N 12
ATOM 20202 C CA . LEU A 1 51 ? 1.064 8.197 8.451 1.00 0.00 51 LEU A CA 12
ATOM 20203 C C . LEU A 1 51 ? -0.459 7.848 8.457 1.00 0.00 51 LEU A C 12
ATOM 20204 O O . LEU A 1 51 ? -1.331 8.682 8.240 1.00 0.00 51 LEU A O 12
ATOM 20220 N N . ALA A 1 52 ? -0.781 6.594 8.811 1.00 0.00 52 ALA A N 12
ATOM 20221 C CA . ALA A 1 52 ? -2.176 6.140 9.005 1.00 0.00 52 ALA A CA 12
ATOM 20222 C C . ALA A 1 52 ? -3.088 6.887 10.002 1.00 0.00 52 ALA A C 12
ATOM 20223 O O . ALA A 1 52 ? -4.272 7.177 9.737 1.00 0.00 52 ALA A O 12
ATOM 20230 N N . LYS A 1 53 ? -2.528 7.177 11.189 1.00 0.00 53 LYS A N 12
ATOM 20231 C CA . LYS A 1 53 ? -3.082 8.112 12.192 1.00 0.00 53 LYS A CA 12
ATOM 20232 C C . LYS A 1 53 ? -3.327 9.572 11.690 1.00 0.00 53 LYS A C 12
ATOM 20233 O O . LYS A 1 53 ? -4.387 10.167 11.975 1.00 0.00 53 LYS A O 12
ATOM 20251 N N . LYS A 1 54 ? -2.366 10.131 10.917 1.00 0.00 54 LYS A N 12
ATOM 20252 C CA . LYS A 1 54 ? -2.490 11.366 10.143 1.00 0.00 54 LYS A CA 12
ATOM 20253 C C . LYS A 1 54 ? -3.765 11.538 9.142 1.00 0.00 54 LYS A C 12
ATOM 20254 O O . LYS A 1 54 ? -4.305 12.655 9.025 1.00 0.00 54 LYS A O 12
ATOM 20272 N N . PHE A 1 55 ? -4.112 10.430 8.485 1.00 0.00 55 PHE A N 12
ATOM 20273 C CA . PHE A 1 55 ? -4.864 10.371 7.200 1.00 0.00 55 PHE A CA 12
ATOM 20274 C C . PHE A 1 55 ? -6.021 9.229 7.338 1.00 0.00 55 PHE A C 12
ATOM 20275 O O . PHE A 1 55 ? -5.764 8.037 7.185 1.00 0.00 55 PHE A O 12
ATOM 20292 N N . PRO A 1 56 ? -7.280 9.633 7.518 1.00 0.00 56 PRO A N 12
ATOM 20293 C CA . PRO A 1 56 ? -8.575 8.831 7.423 1.00 0.00 56 PRO A CA 12
ATOM 20294 C C . PRO A 1 56 ? -9.270 8.249 6.142 1.00 0.00 56 PRO A C 12
ATOM 20295 O O . PRO A 1 56 ? -10.051 7.299 6.227 1.00 0.00 56 PRO A O 12
ATOM 20306 N N . ASN A 1 57 ? -9.233 9.008 5.108 1.00 0.00 57 ASN A N 12
ATOM 20307 C CA . ASN A 1 57 ? -9.826 8.736 3.781 1.00 0.00 57 ASN A CA 12
ATOM 20308 C C . ASN A 1 57 ? -9.290 7.354 3.075 1.00 0.00 57 ASN A C 12
ATOM 20309 O O . ASN A 1 57 ? -9.665 7.037 1.941 1.00 0.00 57 ASN A O 12
ATOM 20320 N N . VAL A 1 58 ? -8.307 6.681 3.756 1.00 0.00 58 VAL A N 12
ATOM 20321 C CA . VAL A 1 58 ? -7.361 5.861 3.047 1.00 0.00 58 VAL A CA 12
ATOM 20322 C C . VAL A 1 58 ? -7.022 4.611 3.962 1.00 0.00 58 VAL A C 12
ATOM 20323 O O . VAL A 1 58 ? -6.310 4.631 4.999 1.00 0.00 58 VAL A O 12
ATOM 20336 N N . THR A 1 59 ? -7.490 3.440 3.515 1.00 0.00 59 THR A N 12
ATOM 20337 C CA . THR A 1 59 ? -7.013 2.113 4.011 1.00 0.00 59 THR A CA 12
ATOM 20338 C C . THR A 1 59 ? -5.475 1.815 3.658 1.00 0.00 59 THR A C 12
ATOM 20339 O O . THR A 1 59 ? -4.911 2.329 2.691 1.00 0.00 59 THR A O 12
ATOM 20350 N N . PHE A 1 60 ? -4.798 0.950 4.344 1.00 0.00 60 PHE A N 12
ATOM 20351 C CA . PHE A 1 60 ? -3.319 0.737 4.320 1.00 0.00 60 PHE A CA 12
ATOM 20352 C C . PHE A 1 60 ? -3.014 -0.767 4.620 1.00 0.00 60 PHE A C 12
ATOM 20353 O O . PHE A 1 60 ? -3.296 -1.281 5.669 1.00 0.00 60 PHE A O 12
ATOM 20370 N N . LEU A 1 61 ? -2.468 -1.455 3.628 1.00 0.00 61 LEU A N 12
ATOM 20371 C CA . LEU A 1 61 ? -2.340 -2.942 3.551 1.00 0.00 61 LEU A CA 12
ATOM 20372 C C . LEU A 1 61 ? -1.001 -3.345 2.868 1.00 0.00 61 LEU A C 12
ATOM 20373 O O . LEU A 1 61 ? -0.349 -2.575 2.171 1.00 0.00 61 LEU A O 12
ATOM 20389 N N . LYS A 1 62 ? -0.499 -4.579 3.171 1.00 0.00 62 LYS A N 12
ATOM 20390 C CA . LYS A 1 62 ? 0.892 -4.955 2.873 1.00 0.00 62 LYS A CA 12
ATOM 20391 C C . LYS A 1 62 ? 0.963 -6.489 2.645 1.00 0.00 62 LYS A C 12
ATOM 20392 O O . LYS A 1 62 ? 0.711 -7.382 3.499 1.00 0.00 62 LYS A O 12
ATOM 20410 N N . VAL A 1 63 ? 1.439 -6.765 1.465 1.00 0.00 63 VAL A N 12
ATOM 20411 C CA . VAL A 1 63 ? 1.604 -8.048 0.823 1.00 0.00 63 VAL A CA 12
ATOM 20412 C C . VAL A 1 63 ? 3.157 -8.583 1.111 1.00 0.00 63 VAL A C 12
ATOM 20413 O O . VAL A 1 63 ? 4.151 -8.036 0.655 1.00 0.00 63 VAL A O 12
ATOM 20426 N N . ASP A 1 64 ? 3.181 -9.854 1.543 1.00 0.00 64 ASP A N 12
ATOM 20427 C CA . ASP A 1 64 ? 4.365 -10.788 1.439 1.00 0.00 64 ASP A CA 12
ATOM 20428 C C . ASP A 1 64 ? 4.523 -11.297 -0.029 1.00 0.00 64 ASP A C 12
ATOM 20429 O O . ASP A 1 64 ? 3.831 -12.246 -0.448 1.00 0.00 64 ASP A O 12
ATOM 20439 N N . VAL A 1 65 ? 5.457 -10.693 -0.752 1.00 0.00 65 VAL A N 12
ATOM 20440 C CA . VAL A 1 65 ? 5.961 -11.016 -2.136 1.00 0.00 65 VAL A CA 12
ATOM 20441 C C . VAL A 1 65 ? 6.262 -12.447 -2.468 1.00 0.00 65 VAL A C 12
ATOM 20442 O O . VAL A 1 65 ? 5.905 -12.860 -3.571 1.00 0.00 65 VAL A O 12
ATOM 20455 N N . ASP A 1 66 ? 6.933 -13.263 -1.558 1.00 0.00 66 ASP A N 12
ATOM 20456 C CA . ASP A 1 66 ? 7.086 -14.782 -1.696 1.00 0.00 66 ASP A CA 12
ATOM 20457 C C . ASP A 1 66 ? 5.700 -15.491 -1.896 1.00 0.00 66 ASP A C 12
ATOM 20458 O O . ASP A 1 66 ? 5.478 -16.142 -2.894 1.00 0.00 66 ASP A O 12
ATOM 20468 N N . GLU A 1 67 ? 4.797 -15.211 -0.956 1.00 0.00 67 GLU A N 12
ATOM 20469 C CA . GLU A 1 67 ? 3.387 -15.606 -1.079 1.00 0.00 67 GLU A CA 12
ATOM 20470 C C . GLU A 1 67 ? 2.600 -15.203 -2.419 1.00 0.00 67 GLU A C 12
ATOM 20471 O O . GLU A 1 67 ? 1.643 -15.812 -2.873 1.00 0.00 67 GLU A O 12
ATOM 20484 N N . LEU A 1 68 ? 2.955 -14.041 -3.066 1.00 0.00 68 LEU A N 12
ATOM 20485 C CA . LEU A 1 68 ? 2.189 -13.468 -4.162 1.00 0.00 68 LEU A CA 12
ATOM 20486 C C . LEU A 1 68 ? 3.208 -12.546 -5.028 1.00 0.00 68 LEU A C 12
ATOM 20487 O O . LEU A 1 68 ? 3.013 -11.363 -5.369 1.00 0.00 68 LEU A O 12
ATOM 20503 N N . LYS A 1 69 ? 4.203 -13.253 -5.635 1.00 0.00 69 LYS A N 12
ATOM 20504 C CA . LYS A 1 69 ? 5.039 -12.748 -6.685 1.00 0.00 69 LYS A CA 12
ATOM 20505 C C . LYS A 1 69 ? 4.405 -12.362 -8.031 1.00 0.00 69 LYS A C 12
ATOM 20506 O O . LYS A 1 69 ? 4.660 -11.320 -8.598 1.00 0.00 69 LYS A O 12
ATOM 20524 N N . ALA A 1 70 ? 3.596 -13.244 -8.581 1.00 0.00 70 ALA A N 12
ATOM 20525 C CA . ALA A 1 70 ? 2.897 -13.093 -9.894 1.00 0.00 70 ALA A CA 12
ATOM 20526 C C . ALA A 1 70 ? 2.060 -11.720 -10.198 1.00 0.00 70 ALA A C 12
ATOM 20527 O O . ALA A 1 70 ? 2.386 -10.871 -11.016 1.00 0.00 70 ALA A O 12
ATOM 20534 N N . VAL A 1 71 ? 1.038 -11.552 -9.391 1.00 0.00 71 VAL A N 12
ATOM 20535 C CA . VAL A 1 71 ? 0.285 -10.305 -9.178 1.00 0.00 71 VAL A CA 12
ATOM 20536 C C . VAL A 1 71 ? 1.098 -9.086 -8.654 1.00 0.00 71 VAL A C 12
ATOM 20537 O O . VAL A 1 71 ? 0.871 -7.954 -9.046 1.00 0.00 71 VAL A O 12
ATOM 20550 N N . ALA A 1 72 ? 2.115 -9.251 -7.779 1.00 0.00 72 ALA A N 12
ATOM 20551 C CA . ALA A 1 72 ? 3.020 -8.082 -7.447 1.00 0.00 72 ALA A CA 12
ATOM 20552 C C . ALA A 1 72 ? 3.691 -7.430 -8.688 1.00 0.00 72 ALA A C 12
ATOM 20553 O O . ALA A 1 72 ? 3.555 -6.259 -9.048 1.00 0.00 72 ALA A O 12
ATOM 20560 N N . GLU A 1 73 ? 4.314 -8.340 -9.483 1.00 0.00 73 GLU A N 12
ATOM 20561 C CA . GLU A 1 73 ? 4.893 -7.972 -10.807 1.00 0.00 73 GLU A CA 12
ATOM 20562 C C . GLU A 1 73 ? 3.826 -7.210 -11.647 1.00 0.00 73 GLU A C 12
ATOM 20563 O O . GLU A 1 73 ? 4.264 -6.086 -11.961 1.00 0.00 73 GLU A O 12
ATOM 20576 N N . GLU A 1 74 ? 2.540 -7.689 -11.837 1.00 0.00 74 GLU A N 12
ATOM 20577 C CA . GLU A 1 74 ? 1.460 -6.990 -12.583 1.00 0.00 74 GLU A CA 12
ATOM 20578 C C . GLU A 1 74 ? 1.230 -5.438 -12.191 1.00 0.00 74 GLU A C 12
ATOM 20579 O O . GLU A 1 74 ? 1.257 -4.563 -13.046 1.00 0.00 74 GLU A O 12
ATOM 20592 N N . TRP A 1 75 ? 0.954 -5.175 -10.834 1.00 0.00 75 TRP A N 12
ATOM 20593 C CA . TRP A 1 75 ? 0.782 -3.791 -10.271 1.00 0.00 75 TRP A CA 12
ATOM 20594 C C . TRP A 1 75 ? 2.081 -2.899 -10.487 1.00 0.00 75 TRP A C 12
ATOM 20595 O O . TRP A 1 75 ? 1.910 -1.821 -11.008 1.00 0.00 75 TRP A O 12
ATOM 20616 N N . ASN A 1 76 ? 3.267 -3.416 -10.262 1.00 0.00 76 ASN A N 12
ATOM 20617 C CA . ASN A 1 76 ? 4.564 -3.101 -10.927 1.00 0.00 76 ASN A CA 12
ATOM 20618 C C . ASN A 1 76 ? 5.678 -3.280 -9.889 1.00 0.00 76 ASN A C 12
ATOM 20619 O O . ASN A 1 76 ? 5.948 -2.251 -9.268 1.00 0.00 76 ASN A O 12
ATOM 20630 N N . VAL A 1 77 ? 6.226 -4.508 -9.709 1.00 0.00 77 VAL A N 12
ATOM 20631 C CA . VAL A 1 77 ? 7.165 -4.944 -8.613 1.00 0.00 77 VAL A CA 12
ATOM 20632 C C . VAL A 1 77 ? 8.019 -5.952 -9.437 1.00 0.00 77 VAL A C 12
ATOM 20633 O O . VAL A 1 77 ? 8.075 -7.159 -9.192 1.00 0.00 77 VAL A O 12
ATOM 20646 N N . GLU A 1 78 ? 9.025 -5.369 -10.058 1.00 0.00 78 GLU A N 12
ATOM 20647 C CA . GLU A 1 78 ? 10.305 -5.880 -10.380 1.00 0.00 78 GLU A CA 12
ATOM 20648 C C . GLU A 1 78 ? 11.398 -5.778 -9.271 1.00 0.00 78 GLU A C 12
ATOM 20649 O O . GLU A 1 78 ? 12.501 -6.396 -9.365 1.00 0.00 78 GLU A O 12
ATOM 20662 N N . ALA A 1 79 ? 11.135 -5.042 -8.142 1.00 0.00 79 ALA A N 12
ATOM 20663 C CA . ALA A 1 79 ? 12.117 -4.639 -7.031 1.00 0.00 79 ALA A CA 12
ATOM 20664 C C . ALA A 1 79 ? 11.379 -4.428 -5.625 1.00 0.00 79 ALA A C 12
ATOM 20665 O O . ALA A 1 79 ? 10.355 -3.849 -5.465 1.00 0.00 79 ALA A O 12
ATOM 20672 N N . MET A 1 80 ? 12.095 -4.822 -4.620 1.00 0.00 80 MET A N 12
ATOM 20673 C CA . MET A 1 80 ? 11.959 -4.281 -3.273 1.00 0.00 80 MET A CA 12
ATOM 20674 C C . MET A 1 80 ? 12.417 -2.703 -3.039 1.00 0.00 80 MET A C 12
ATOM 20675 O O . MET A 1 80 ? 13.611 -2.444 -3.215 1.00 0.00 80 MET A O 12
ATOM 20689 N N . PRO A 1 81 ? 11.656 -1.737 -2.451 1.00 0.00 81 PRO A N 12
ATOM 20690 C CA . PRO A 1 81 ? 10.165 -2.022 -2.302 1.00 0.00 81 PRO A CA 12
ATOM 20691 C C . PRO A 1 81 ? 9.194 -0.803 -2.497 1.00 0.00 81 PRO A C 12
ATOM 20692 O O . PRO A 1 81 ? 9.432 0.327 -2.408 1.00 0.00 81 PRO A O 12
ATOM 20703 N N . THR A 1 82 ? 8.004 -1.295 -2.778 1.00 0.00 82 THR A N 12
ATOM 20704 C CA . THR A 1 82 ? 7.102 -0.687 -3.785 1.00 0.00 82 THR A CA 12
ATOM 20705 C C . THR A 1 82 ? 5.674 -0.510 -3.218 1.00 0.00 82 THR A C 12
ATOM 20706 O O . THR A 1 82 ? 5.025 -1.474 -2.704 1.00 0.00 82 THR A O 12
ATOM 20717 N N . PHE A 1 83 ? 5.333 0.827 -3.269 1.00 0.00 83 PHE A N 12
ATOM 20718 C CA . PHE A 1 83 ? 4.062 1.494 -2.976 1.00 0.00 83 PHE A CA 12
ATOM 20719 C C . PHE A 1 83 ? 3.310 1.798 -4.252 1.00 0.00 83 PHE A C 12
ATOM 20720 O O . PHE A 1 83 ? 3.720 2.213 -5.317 1.00 0.00 83 PHE A O 12
ATOM 20737 N N . ILE A 1 84 ? 2.052 1.325 -4.147 1.00 0.00 84 ILE A N 12
ATOM 20738 C CA . ILE A 1 84 ? 0.958 1.291 -5.187 1.00 0.00 84 ILE A CA 12
ATOM 20739 C C . ILE A 1 84 ? -0.336 1.941 -4.563 1.00 0.00 84 ILE A C 12
ATOM 20740 O O . ILE A 1 84 ? -0.673 1.748 -3.426 1.00 0.00 84 ILE A O 12
ATOM 20756 N N . PHE A 1 85 ? -0.801 2.749 -5.490 1.00 0.00 85 PHE A N 12
ATOM 20757 C CA . PHE A 1 85 ? -1.822 3.768 -5.244 1.00 0.00 85 PHE A CA 12
ATOM 20758 C C . PHE A 1 85 ? -2.926 3.377 -6.281 1.00 0.00 85 PHE A C 12
ATOM 20759 O O . PHE A 1 85 ? -2.812 3.417 -7.539 1.00 0.00 85 PHE A O 12
ATOM 20776 N N . LEU A 1 86 ? -3.992 2.767 -5.648 1.00 0.00 86 LEU A N 12
ATOM 20777 C CA . LEU A 1 86 ? -5.248 2.219 -6.230 1.00 0.00 86 LEU A CA 12
ATOM 20778 C C . LEU A 1 86 ? -6.311 2.955 -5.400 1.00 0.00 86 LEU A C 12
ATOM 20779 O O . LEU A 1 86 ? -6.357 3.138 -4.193 1.00 0.00 86 LEU A O 12
ATOM 20795 N N . LYS A 1 87 ? -7.240 3.535 -6.143 1.00 0.00 87 LYS A N 12
ATOM 20796 C CA . LYS A 1 87 ? -8.360 4.481 -5.716 1.00 0.00 87 LYS A CA 12
ATOM 20797 C C . LYS A 1 87 ? -9.595 4.082 -6.561 1.00 0.00 87 LYS A C 12
ATOM 20798 O O . LYS A 1 87 ? -9.573 3.272 -7.477 1.00 0.00 87 LYS A O 12
ATOM 20816 N N . ASP A 1 88 ? -10.832 4.623 -6.222 1.00 0.00 88 ASP A N 12
ATOM 20817 C CA . ASP A 1 88 ? -11.999 4.618 -7.143 1.00 0.00 88 ASP A CA 12
ATOM 20818 C C . ASP A 1 88 ? -11.915 5.138 -8.573 1.00 0.00 88 ASP A C 12
ATOM 20819 O O . ASP A 1 88 ? -12.730 5.909 -9.082 1.00 0.00 88 ASP A O 12
ATOM 20829 N N . GLY A 1 89 ? -11.005 4.515 -9.286 1.00 0.00 89 GLY A N 12
ATOM 20830 C CA . GLY A 1 89 ? -10.805 4.562 -10.694 1.00 0.00 89 GLY A CA 12
ATOM 20831 C C . GLY A 1 89 ? -9.536 3.749 -11.082 1.00 0.00 89 GLY A C 12
ATOM 20832 O O . GLY A 1 89 ? -8.671 4.343 -11.748 1.00 0.00 89 GLY A O 12
ATOM 20836 N N . LYS A 1 90 ? -9.332 2.476 -10.674 1.00 0.00 90 LYS A N 12
ATOM 20837 C CA . LYS A 1 90 ? -8.163 1.586 -10.945 1.00 0.00 90 LYS A CA 12
ATOM 20838 C C . LYS A 1 90 ? -6.722 2.144 -10.466 1.00 0.00 90 LYS A C 12
ATOM 20839 O O . LYS A 1 90 ? -6.659 3.111 -9.682 1.00 0.00 90 LYS A O 12
ATOM 20857 N N . LEU A 1 91 ? -5.653 1.618 -11.020 1.00 0.00 91 LEU A N 12
ATOM 20858 C CA . LEU A 1 91 ? -4.233 1.951 -10.804 1.00 0.00 91 LEU A CA 12
ATOM 20859 C C . LEU A 1 91 ? -3.750 3.415 -11.153 1.00 0.00 91 LEU A C 12
ATOM 20860 O O . LEU A 1 91 ? -3.327 3.686 -12.317 1.00 0.00 91 LEU A O 12
ATOM 20876 N N . VAL A 1 92 ? -3.895 4.309 -10.166 1.00 0.00 92 VAL A N 12
ATOM 20877 C CA . VAL A 1 92 ? -3.443 5.675 -10.220 1.00 0.00 92 VAL A CA 12
ATOM 20878 C C . VAL A 1 92 ? -1.854 5.952 -10.230 1.00 0.00 92 VAL A C 12
ATOM 20879 O O . VAL A 1 92 ? -1.546 6.803 -11.080 1.00 0.00 92 VAL A O 12
ATOM 20892 N N . ASP A 1 93 ? -1.013 5.402 -9.330 1.00 0.00 93 ASP A N 12
ATOM 20893 C CA . ASP A 1 93 ? 0.390 5.875 -9.153 1.00 0.00 93 ASP A CA 12
ATOM 20894 C C . ASP A 1 93 ? 1.242 4.676 -8.487 1.00 0.00 93 ASP A C 12
ATOM 20895 O O . ASP A 1 93 ? 0.699 3.789 -7.892 1.00 0.00 93 ASP A O 12
ATOM 20905 N N . LYS A 1 94 ? 2.563 4.873 -8.601 1.00 0.00 94 LYS A N 12
ATOM 20906 C CA . LYS A 1 94 ? 3.605 3.923 -8.132 1.00 0.00 94 LYS A CA 12
ATOM 20907 C C . LYS A 1 94 ? 4.962 4.625 -7.830 1.00 0.00 94 LYS A C 12
ATOM 20908 O O . LYS A 1 94 ? 5.166 5.737 -8.419 1.00 0.00 94 LYS A O 12
ATOM 20926 N N . THR A 1 95 ? 5.668 4.114 -6.768 1.00 0.00 95 THR A N 12
ATOM 20927 C CA . THR A 1 95 ? 6.961 4.680 -6.280 1.00 0.00 95 THR A CA 12
ATOM 20928 C C . THR A 1 95 ? 7.562 3.526 -5.426 1.00 0.00 95 THR A C 12
ATOM 20929 O O . THR A 1 95 ? 7.218 3.227 -4.289 1.00 0.00 95 THR A O 12
ATOM 20940 N N . VAL A 1 96 ? 8.648 3.036 -6.032 1.00 0.00 96 VAL A N 12
ATOM 20941 C CA . VAL A 1 96 ? 9.594 1.996 -5.598 1.00 0.00 96 VAL A CA 12
ATOM 20942 C C . VAL A 1 96 ? 10.776 2.755 -4.861 1.00 0.00 96 VAL A C 12
ATOM 20943 O O . VAL A 1 96 ? 11.637 3.429 -5.437 1.00 0.00 96 VAL A O 12
ATOM 20956 N N . GLY A 1 97 ? 10.638 2.763 -3.543 1.00 0.00 97 GLY A N 12
ATOM 20957 C CA . GLY A 1 97 ? 11.728 3.015 -2.555 1.00 0.00 97 GLY A CA 12
ATOM 20958 C C . GLY A 1 97 ? 11.192 3.616 -1.210 1.00 0.00 97 GLY A C 12
ATOM 20959 O O . GLY A 1 97 ? 10.856 4.856 -1.095 1.00 0.00 97 GLY A O 12
ATOM 20963 N N . ALA A 1 98 ? 11.033 2.782 -0.234 1.00 0.00 98 ALA A N 12
ATOM 20964 C CA . ALA A 1 98 ? 10.811 3.297 1.151 1.00 0.00 98 ALA A CA 12
ATOM 20965 C C . ALA A 1 98 ? 11.759 4.372 1.700 1.00 0.00 98 ALA A C 12
ATOM 20966 O O . ALA A 1 98 ? 12.979 4.286 1.585 1.00 0.00 98 ALA A O 12
ATOM 20973 N N . ASP A 1 99 ? 11.121 5.436 2.342 1.00 0.00 99 ASP A N 12
ATOM 20974 C CA . ASP A 1 99 ? 11.798 6.633 2.865 1.00 0.00 99 ASP A CA 12
ATOM 20975 C C . ASP A 1 99 ? 10.819 7.095 4.021 1.00 0.00 99 ASP A C 12
ATOM 20976 O O . ASP A 1 99 ? 9.654 7.241 3.823 1.00 0.00 99 ASP A O 12
ATOM 20986 N N . LYS A 1 100 ? 11.416 7.393 5.170 1.00 0.00 100 LYS A N 12
ATOM 20987 C CA . LYS A 1 100 ? 10.661 7.879 6.331 1.00 0.00 100 LYS A CA 12
ATOM 20988 C C . LYS A 1 100 ? 9.634 9.104 6.125 1.00 0.00 100 LYS A C 12
ATOM 20989 O O . LYS A 1 100 ? 8.428 8.978 6.325 1.00 0.00 100 LYS A O 12
ATOM 21007 N N . ASP A 1 101 ? 10.137 10.221 5.664 1.00 0.00 101 ASP A N 12
ATOM 21008 C CA . ASP A 1 101 ? 9.382 11.419 5.153 1.00 0.00 101 ASP A CA 12
ATOM 21009 C C . ASP A 1 101 ? 8.594 11.303 3.749 1.00 0.00 101 ASP A C 12
ATOM 21010 O O . ASP A 1 101 ? 7.492 11.888 3.674 1.00 0.00 101 ASP A O 12
ATOM 21020 N N . GLY A 1 102 ? 9.266 10.705 2.751 1.00 0.00 102 GLY A N 12
ATOM 21021 C CA . GLY A 1 102 ? 8.719 10.451 1.433 1.00 0.00 102 GLY A CA 12
ATOM 21022 C C . GLY A 1 102 ? 7.362 9.802 1.296 1.00 0.00 102 GLY A C 12
ATOM 21023 O O . GLY A 1 102 ? 6.447 10.204 0.593 1.00 0.00 102 GLY A O 12
ATOM 21027 N N . LEU A 1 103 ? 7.101 8.750 2.118 1.00 0.00 103 LEU A N 12
ATOM 21028 C CA . LEU A 1 103 ? 5.758 8.083 2.354 1.00 0.00 103 LEU A CA 12
ATOM 21029 C C . LEU A 1 103 ? 4.669 9.181 2.774 1.00 0.00 103 LEU A C 12
ATOM 21030 O O . LEU A 1 103 ? 3.877 9.486 1.901 1.00 0.00 103 LEU A O 12
ATOM 21046 N N . PRO A 1 104 ? 4.593 9.890 3.898 1.00 0.00 104 PRO A N 12
ATOM 21047 C CA . PRO A 1 104 ? 3.914 11.164 4.101 1.00 0.00 104 PRO A CA 12
ATOM 21048 C C . PRO A 1 104 ? 3.876 12.305 3.074 1.00 0.00 104 PRO A C 12
ATOM 21049 O O . PRO A 1 104 ? 2.764 12.737 2.847 1.00 0.00 104 PRO A O 12
ATOM 21060 N N . THR A 1 105 ? 5.016 12.624 2.387 1.00 0.00 105 THR A N 12
ATOM 21061 C CA . THR A 1 105 ? 5.052 13.609 1.270 1.00 0.00 105 THR A CA 12
ATOM 21062 C C . THR A 1 105 ? 4.111 13.372 0.040 1.00 0.00 105 THR A C 12
ATOM 21063 O O . THR A 1 105 ? 3.220 14.225 -0.256 1.00 0.00 105 THR A O 12
ATOM 21074 N N . LEU A 1 106 ? 4.350 12.224 -0.591 1.00 0.00 106 LEU A N 12
ATOM 21075 C CA . LEU A 1 106 ? 3.541 11.591 -1.650 1.00 0.00 106 LEU A CA 12
ATOM 21076 C C . LEU A 1 106 ? 2.039 11.248 -1.271 1.00 0.00 106 LEU A C 12
ATOM 21077 O O . LEU A 1 106 ? 1.208 11.556 -2.105 1.00 0.00 106 LEU A O 12
ATOM 21093 N N . VAL A 1 107 ? 1.720 10.551 -0.154 1.00 0.00 107 VAL A N 12
ATOM 21094 C CA . VAL A 1 107 ? 0.349 10.291 0.384 1.00 0.00 107 VAL A CA 12
ATOM 21095 C C . VAL A 1 107 ? -0.488 11.592 0.537 1.00 0.00 107 VAL A C 12
ATOM 21096 O O . VAL A 1 107 ? -1.619 11.668 0.025 1.00 0.00 107 VAL A O 12
ATOM 21109 N N . ALA A 1 108 ? 0.058 12.583 1.293 1.00 0.00 108 ALA A N 12
ATOM 21110 C CA . ALA A 1 108 ? -0.451 13.975 1.354 1.00 0.00 108 ALA A CA 12
ATOM 21111 C C . ALA A 1 108 ? -0.778 14.742 0.040 1.00 0.00 108 ALA A C 12
ATOM 21112 O O . ALA A 1 108 ? -1.865 15.320 -0.037 1.00 0.00 108 ALA A O 12
ATOM 21119 N N . LYS A 1 109 ? 0.057 14.631 -0.988 1.00 0.00 109 LYS A N 12
ATOM 21120 C CA . LYS A 1 109 ? -0.279 14.897 -2.419 1.00 0.00 109 LYS A CA 12
ATOM 21121 C C . LYS A 1 109 ? -1.463 14.046 -3.078 1.00 0.00 109 LYS A C 12
ATOM 21122 O O . LYS A 1 109 ? -2.375 14.620 -3.652 1.00 0.00 109 LYS A O 12
ATOM 21140 N N . HIS A 1 110 ? -1.484 12.687 -2.918 1.00 0.00 110 HIS A N 12
ATOM 21141 C CA . HIS A 1 110 ? -2.519 11.702 -3.321 1.00 0.00 110 HIS A CA 12
ATOM 21142 C C . HIS A 1 110 ? -3.926 11.960 -2.658 1.00 0.00 110 HIS A C 12
ATOM 21143 O O . HIS A 1 110 ? -4.939 12.196 -3.275 1.00 0.00 110 HIS A O 12
ATOM 21157 N N . ALA A 1 111 ? -3.953 11.783 -1.354 1.00 0.00 111 ALA A N 12
ATOM 21158 C CA . ALA A 1 111 ? -5.121 12.120 -0.434 1.00 0.00 111 ALA A CA 12
ATOM 21159 C C . ALA A 1 111 ? -5.733 13.571 -0.551 1.00 0.00 111 ALA A C 12
ATOM 21160 O O . ALA A 1 111 ? -6.925 13.709 -0.668 1.00 0.00 111 ALA A O 12
ATOM 21167 N N . THR A 1 112 ? -4.953 14.668 -0.494 1.00 0.00 112 THR A N 12
ATOM 21168 C CA . THR A 1 112 ? -5.301 16.077 -0.909 1.00 0.00 112 THR A CA 12
ATOM 21169 C C . THR A 1 112 ? -5.772 16.285 -2.388 1.00 0.00 112 THR A C 12
ATOM 21170 O O . THR A 1 112 ? -6.966 16.093 -2.624 1.00 0.00 112 THR A O 12
ATOM 21181 N N . ALA A 1 113 ? -4.797 16.532 -3.307 1.00 0.00 113 ALA A N 12
ATOM 21182 C CA . ALA A 1 113 ? -5.028 16.560 -4.786 1.00 0.00 113 ALA A CA 12
ATOM 21183 C C . ALA A 1 113 ? -5.534 15.217 -5.357 1.00 0.00 113 ALA A C 12
ATOM 21184 O O . ALA A 1 113 ? -4.881 14.176 -5.277 1.00 0.00 113 ALA A O 12
ATOM 21193 N N . ALA A 1 1 ? -11.768 10.145 17.149 1.00 0.00 1 ALA A N 13
ATOM 21194 C CA . ALA A 1 1 ? -10.841 9.010 16.778 1.00 0.00 1 ALA A CA 13
ATOM 21195 C C . ALA A 1 1 ? -11.231 8.332 15.422 1.00 0.00 1 ALA A C 13
ATOM 21196 O O . ALA A 1 1 ? -12.085 7.486 15.309 1.00 0.00 1 ALA A O 13
ATOM 21204 N N . GLU A 1 2 ? -10.614 8.852 14.405 1.00 0.00 2 GLU A N 13
ATOM 21205 C CA . GLU A 1 2 ? -10.987 8.634 12.988 1.00 0.00 2 GLU A CA 13
ATOM 21206 C C . GLU A 1 2 ? -9.636 8.474 12.262 1.00 0.00 2 GLU A C 13
ATOM 21207 O O . GLU A 1 2 ? -8.825 9.389 12.106 1.00 0.00 2 GLU A O 13
ATOM 21220 N N . GLU A 1 3 ? -9.411 7.256 11.739 1.00 0.00 3 GLU A N 13
ATOM 21221 C CA . GLU A 1 3 ? -8.090 6.778 11.236 1.00 0.00 3 GLU A CA 13
ATOM 21222 C C . GLU A 1 3 ? -8.140 5.722 10.109 1.00 0.00 3 GLU A C 13
ATOM 21223 O O . GLU A 1 3 ? -8.977 4.867 10.029 1.00 0.00 3 GLU A O 13
ATOM 21236 N N . GLY A 1 4 ? -7.010 5.759 9.358 1.00 0.00 4 GLY A N 13
ATOM 21237 C CA . GLY A 1 4 ? -6.582 4.565 8.544 1.00 0.00 4 GLY A CA 13
ATOM 21238 C C . GLY A 1 4 ? -6.239 3.253 9.324 1.00 0.00 4 GLY A C 13
ATOM 21239 O O . GLY A 1 4 ? -6.147 3.248 10.563 1.00 0.00 4 GLY A O 13
ATOM 21243 N N . GLN A 1 5 ? -6.060 2.162 8.553 1.00 0.00 5 GLN A N 13
ATOM 21244 C CA . GLN A 1 5 ? -6.042 0.802 9.110 1.00 0.00 5 GLN A CA 13
ATOM 21245 C C . GLN A 1 5 ? -5.113 -0.086 8.214 1.00 0.00 5 GLN A C 13
ATOM 21246 O O . GLN A 1 5 ? -5.463 -0.543 7.109 1.00 0.00 5 GLN A O 13
ATOM 21260 N N . VAL A 1 6 ? -3.967 -0.398 8.822 1.00 0.00 6 VAL A N 13
ATOM 21261 C CA . VAL A 1 6 ? -2.905 -1.337 8.326 1.00 0.00 6 VAL A CA 13
ATOM 21262 C C . VAL A 1 6 ? -3.353 -2.798 8.694 1.00 0.00 6 VAL A C 13
ATOM 21263 O O . VAL A 1 6 ? -3.625 -3.143 9.884 1.00 0.00 6 VAL A O 13
ATOM 21276 N N . ILE A 1 7 ? -3.372 -3.643 7.630 1.00 0.00 7 ILE A N 13
ATOM 21277 C CA . ILE A 1 7 ? -3.777 -5.040 7.588 1.00 0.00 7 ILE A CA 13
ATOM 21278 C C . ILE A 1 7 ? -2.579 -5.773 6.778 1.00 0.00 7 ILE A C 13
ATOM 21279 O O . ILE A 1 7 ? -2.281 -5.499 5.539 1.00 0.00 7 ILE A O 13
ATOM 21295 N N . ALA A 1 8 ? -2.059 -6.884 7.361 1.00 0.00 8 ALA A N 13
ATOM 21296 C CA . ALA A 1 8 ? -1.285 -7.960 6.660 1.00 0.00 8 ALA A CA 13
ATOM 21297 C C . ALA A 1 8 ? -2.091 -8.808 5.670 1.00 0.00 8 ALA A C 13
ATOM 21298 O O . ALA A 1 8 ? -3.248 -9.180 5.937 1.00 0.00 8 ALA A O 13
ATOM 21305 N N . CYS A 1 9 ? -1.343 -9.274 4.642 1.00 0.00 9 CYS A N 13
ATOM 21306 C CA . CYS A 1 9 ? -1.939 -9.834 3.401 1.00 0.00 9 CYS A CA 13
ATOM 21307 C C . CYS A 1 9 ? -0.927 -10.904 2.877 1.00 0.00 9 CYS A C 13
ATOM 21308 O O . CYS A 1 9 ? 0.251 -10.691 2.615 1.00 0.00 9 CYS A O 13
ATOM 21316 N N . HIS A 1 10 ? -1.493 -12.085 2.696 1.00 0.00 10 HIS A N 13
ATOM 21317 C CA . HIS A 1 10 ? -0.898 -13.442 2.590 1.00 0.00 10 HIS A CA 13
ATOM 21318 C C . HIS A 1 10 ? -1.283 -14.216 1.222 1.00 0.00 10 HIS A C 13
ATOM 21319 O O . HIS A 1 10 ? -0.423 -14.896 0.753 1.00 0.00 10 HIS A O 13
ATOM 21333 N N . THR A 1 11 ? -2.527 -14.161 0.712 1.00 0.00 11 THR A N 13
ATOM 21334 C CA . THR A 1 11 ? -3.078 -15.008 -0.354 1.00 0.00 11 THR A CA 13
ATOM 21335 C C . THR A 1 11 ? -4.169 -14.174 -1.160 1.00 0.00 11 THR A C 13
ATOM 21336 O O . THR A 1 11 ? -4.266 -12.957 -1.004 1.00 0.00 11 THR A O 13
ATOM 21347 N N . VAL A 1 12 ? -4.918 -14.859 -2.062 1.00 0.00 12 VAL A N 13
ATOM 21348 C CA . VAL A 1 12 ? -6.086 -14.308 -2.799 1.00 0.00 12 VAL A CA 13
ATOM 21349 C C . VAL A 1 12 ? -7.280 -13.789 -1.910 1.00 0.00 12 VAL A C 13
ATOM 21350 O O . VAL A 1 12 ? -8.116 -13.029 -2.417 1.00 0.00 12 VAL A O 13
ATOM 21363 N N . ASP A 1 13 ? -7.320 -14.050 -0.600 1.00 0.00 13 ASP A N 13
ATOM 21364 C CA . ASP A 1 13 ? -8.007 -13.220 0.351 1.00 0.00 13 ASP A CA 13
ATOM 21365 C C . ASP A 1 13 ? -7.569 -11.696 0.385 1.00 0.00 13 ASP A C 13
ATOM 21366 O O . ASP A 1 13 ? -8.584 -10.947 0.488 1.00 0.00 13 ASP A O 13
ATOM 21376 N N . THR A 1 14 ? -6.312 -11.262 0.257 1.00 0.00 14 THR A N 13
ATOM 21377 C CA . THR A 1 14 ? -5.974 -9.860 -0.174 1.00 0.00 14 THR A CA 13
ATOM 21378 C C . THR A 1 14 ? -6.672 -9.351 -1.541 1.00 0.00 14 THR A C 13
ATOM 21379 O O . THR A 1 14 ? -7.182 -8.230 -1.560 1.00 0.00 14 THR A O 13
ATOM 21390 N N . TRP A 1 15 ? -6.833 -10.202 -2.615 1.00 0.00 15 TRP A N 13
ATOM 21391 C CA . TRP A 1 15 ? -7.743 -9.902 -3.774 1.00 0.00 15 TRP A CA 13
ATOM 21392 C C . TRP A 1 15 ? -9.209 -9.506 -3.390 1.00 0.00 15 TRP A C 13
ATOM 21393 O O . TRP A 1 15 ? -9.774 -8.571 -3.966 1.00 0.00 15 TRP A O 13
ATOM 21414 N N . LYS A 1 16 ? -9.897 -10.318 -2.565 1.00 0.00 16 LYS A N 13
ATOM 21415 C CA . LYS A 1 16 ? -11.149 -9.852 -1.868 1.00 0.00 16 LYS A CA 13
ATOM 21416 C C . LYS A 1 16 ? -11.185 -8.495 -1.010 1.00 0.00 16 LYS A C 13
ATOM 21417 O O . LYS A 1 16 ? -12.114 -7.696 -1.133 1.00 0.00 16 LYS A O 13
ATOM 21435 N N . GLU A 1 17 ? -10.055 -8.210 -0.357 1.00 0.00 17 GLU A N 13
ATOM 21436 C CA . GLU A 1 17 ? -9.798 -6.934 0.397 1.00 0.00 17 GLU A CA 13
ATOM 21437 C C . GLU A 1 17 ? -9.556 -5.688 -0.473 1.00 0.00 17 GLU A C 13
ATOM 21438 O O . GLU A 1 17 ? -10.298 -4.719 -0.348 1.00 0.00 17 GLU A O 13
ATOM 21451 N N . HIS A 1 18 ? -8.480 -5.617 -1.302 1.00 0.00 18 HIS A N 13
ATOM 21452 C CA . HIS A 1 18 ? -7.879 -4.536 -2.161 1.00 0.00 18 HIS A CA 13
ATOM 21453 C C . HIS A 1 18 ? -8.752 -3.892 -3.304 1.00 0.00 18 HIS A C 13
ATOM 21454 O O . HIS A 1 18 ? -9.048 -2.696 -3.331 1.00 0.00 18 HIS A O 13
ATOM 21468 N N . PHE A 1 19 ? -9.203 -4.734 -4.201 1.00 0.00 19 PHE A N 13
ATOM 21469 C CA . PHE A 1 19 ? -10.144 -4.463 -5.321 1.00 0.00 19 PHE A CA 13
ATOM 21470 C C . PHE A 1 19 ? -11.558 -4.049 -4.940 1.00 0.00 19 PHE A C 13
ATOM 21471 O O . PHE A 1 19 ? -11.976 -2.964 -5.365 1.00 0.00 19 PHE A O 13
ATOM 21488 N N . GLU A 1 20 ? -12.254 -4.807 -4.116 1.00 0.00 20 GLU A N 13
ATOM 21489 C CA . GLU A 1 20 ? -13.520 -4.430 -3.422 1.00 0.00 20 GLU A CA 13
ATOM 21490 C C . GLU A 1 20 ? -13.581 -3.081 -2.670 1.00 0.00 20 GLU A C 13
ATOM 21491 O O . GLU A 1 20 ? -14.403 -2.212 -3.092 1.00 0.00 20 GLU A O 13
ATOM 21504 N N . LYS A 1 21 ? -12.610 -2.853 -1.763 1.00 0.00 21 LYS A N 13
ATOM 21505 C CA . LYS A 1 21 ? -12.375 -1.517 -1.092 1.00 0.00 21 LYS A CA 13
ATOM 21506 C C . LYS A 1 21 ? -12.096 -0.305 -2.121 1.00 0.00 21 LYS A C 13
ATOM 21507 O O . LYS A 1 21 ? -12.881 0.631 -2.299 1.00 0.00 21 LYS A O 13
ATOM 21525 N N . GLY A 1 22 ? -11.031 -0.498 -2.904 1.00 0.00 22 GLY A N 13
ATOM 21526 C CA . GLY A 1 22 ? -10.584 0.397 -3.958 1.00 0.00 22 GLY A CA 13
ATOM 21527 C C . GLY A 1 22 ? -11.649 0.883 -4.941 1.00 0.00 22 GLY A C 13
ATOM 21528 O O . GLY A 1 22 ? -12.277 1.962 -4.807 1.00 0.00 22 GLY A O 13
ATOM 21532 N N . LYS A 1 23 ? -11.895 0.071 -5.910 1.00 0.00 23 LYS A N 13
ATOM 21533 C CA . LYS A 1 23 ? -13.070 0.091 -6.770 1.00 0.00 23 LYS A CA 13
ATOM 21534 C C . LYS A 1 23 ? -14.260 -0.597 -6.042 1.00 0.00 23 LYS A C 13
ATOM 21535 O O . LYS A 1 23 ? -14.461 -1.815 -6.080 1.00 0.00 23 LYS A O 13
ATOM 21553 N N . GLY A 1 24 ? -14.993 0.273 -5.382 1.00 0.00 24 GLY A N 13
ATOM 21554 C CA . GLY A 1 24 ? -16.290 0.055 -4.797 1.00 0.00 24 GLY A CA 13
ATOM 21555 C C . GLY A 1 24 ? -16.760 1.134 -3.789 1.00 0.00 24 GLY A C 13
ATOM 21556 O O . GLY A 1 24 ? -17.970 1.318 -3.663 1.00 0.00 24 GLY A O 13
ATOM 21560 N N . SER A 1 25 ? -15.801 1.701 -3.110 1.00 0.00 25 SER A N 13
ATOM 21561 C CA . SER A 1 25 ? -15.827 2.537 -1.974 1.00 0.00 25 SER A CA 13
ATOM 21562 C C . SER A 1 25 ? -15.138 3.873 -2.528 1.00 0.00 25 SER A C 13
ATOM 21563 O O . SER A 1 25 ? -14.027 3.877 -3.070 1.00 0.00 25 SER A O 13
ATOM 21571 N N . GLN A 1 26 ? -15.719 4.979 -2.183 1.00 0.00 26 GLN A N 13
ATOM 21572 C CA . GLN A 1 26 ? -15.146 6.348 -2.239 1.00 0.00 26 GLN A CA 13
ATOM 21573 C C . GLN A 1 26 ? -13.992 6.622 -1.169 1.00 0.00 26 GLN A C 13
ATOM 21574 O O . GLN A 1 26 ? -14.183 7.378 -0.210 1.00 0.00 26 GLN A O 13
ATOM 21588 N N . LYS A 1 27 ? -12.848 6.055 -1.459 1.00 0.00 27 LYS A N 13
ATOM 21589 C CA . LYS A 1 27 ? -11.624 6.084 -0.698 1.00 0.00 27 LYS A CA 13
ATOM 21590 C C . LYS A 1 27 ? -10.415 5.821 -1.689 1.00 0.00 27 LYS A C 13
ATOM 21591 O O . LYS A 1 27 ? -10.464 5.151 -2.721 1.00 0.00 27 LYS A O 13
ATOM 21609 N N . LEU A 1 28 ? -9.269 6.320 -1.209 1.00 0.00 28 LEU A N 13
ATOM 21610 C CA . LEU A 1 28 ? -7.895 5.801 -1.531 1.00 0.00 28 LEU A CA 13
ATOM 21611 C C . LEU A 1 28 ? -7.441 4.464 -0.723 1.00 0.00 28 LEU A C 13
ATOM 21612 O O . LEU A 1 28 ? -7.734 4.332 0.449 1.00 0.00 28 LEU A O 13
ATOM 21628 N N . ILE A 1 29 ? -6.816 3.524 -1.352 1.00 0.00 29 ILE A N 13
ATOM 21629 C CA . ILE A 1 29 ? -6.327 2.184 -0.894 1.00 0.00 29 ILE A CA 13
ATOM 21630 C C . ILE A 1 29 ? -4.803 2.020 -1.441 1.00 0.00 29 ILE A C 13
ATOM 21631 O O . ILE A 1 29 ? -4.435 2.089 -2.622 1.00 0.00 29 ILE A O 13
ATOM 21647 N N . VAL A 1 30 ? -3.931 1.816 -0.440 1.00 0.00 30 VAL A N 13
ATOM 21648 C CA . VAL A 1 30 ? -2.442 2.009 -0.474 1.00 0.00 30 VAL A CA 13
ATOM 21649 C C . VAL A 1 30 ? -1.840 0.692 0.090 1.00 0.00 30 VAL A C 13
ATOM 21650 O O . VAL A 1 30 ? -2.147 0.396 1.264 1.00 0.00 30 VAL A O 13
ATOM 21663 N N . VAL A 1 31 ? -0.866 0.207 -0.689 1.00 0.00 31 VAL A N 13
ATOM 21664 C CA . VAL A 1 31 ? -0.310 -1.146 -0.626 1.00 0.00 31 VAL A CA 13
ATOM 21665 C C . VAL A 1 31 ? 1.238 -1.248 -0.783 1.00 0.00 31 VAL A C 13
ATOM 21666 O O . VAL A 1 31 ? 1.639 -1.048 -1.935 1.00 0.00 31 VAL A O 13
ATOM 21679 N N . ASP A 1 32 ? 2.060 -1.498 0.318 1.00 0.00 32 ASP A N 13
ATOM 21680 C CA . ASP A 1 32 ? 3.470 -2.069 0.290 1.00 0.00 32 ASP A CA 13
ATOM 21681 C C . ASP A 1 32 ? 3.454 -3.471 -0.279 1.00 0.00 32 ASP A C 13
ATOM 21682 O O . ASP A 1 32 ? 2.536 -4.273 -0.129 1.00 0.00 32 ASP A O 13
ATOM 21692 N N . PHE A 1 33 ? 4.640 -3.775 -0.971 1.00 0.00 33 PHE A N 13
ATOM 21693 C CA . PHE A 1 33 ? 4.988 -5.008 -1.691 1.00 0.00 33 PHE A CA 13
ATOM 21694 C C . PHE A 1 33 ? 6.500 -5.036 -1.353 1.00 0.00 33 PHE A C 13
ATOM 21695 O O . PHE A 1 33 ? 7.287 -4.298 -1.997 1.00 0.00 33 PHE A O 13
ATOM 21712 N N . THR A 1 34 ? 6.849 -5.815 -0.351 1.00 0.00 34 THR A N 13
ATOM 21713 C CA . THR A 1 34 ? 8.196 -5.901 0.270 1.00 0.00 34 THR A CA 13
ATOM 21714 C C . THR A 1 34 ? 8.233 -7.368 0.869 1.00 0.00 34 THR A C 13
ATOM 21715 O O . THR A 1 34 ? 7.285 -8.054 1.271 1.00 0.00 34 THR A O 13
ATOM 21726 N N . ALA A 1 35 ? 9.482 -7.775 0.888 1.00 0.00 35 ALA A N 13
ATOM 21727 C CA . ALA A 1 35 ? 9.881 -8.852 1.717 1.00 0.00 35 ALA A CA 13
ATOM 21728 C C . ALA A 1 35 ? 10.061 -8.542 3.226 1.00 0.00 35 ALA A C 13
ATOM 21729 O O . ALA A 1 35 ? 10.341 -7.359 3.674 1.00 0.00 35 ALA A O 13
ATOM 21736 N N . SER A 1 36 ? 9.491 -9.468 4.036 1.00 0.00 36 SER A N 13
ATOM 21737 C CA . SER A 1 36 ? 9.694 -9.561 5.490 1.00 0.00 36 SER A CA 13
ATOM 21738 C C . SER A 1 36 ? 11.161 -9.499 6.038 1.00 0.00 36 SER A C 13
ATOM 21739 O O . SER A 1 36 ? 11.374 -8.762 7.009 1.00 0.00 36 SER A O 13
ATOM 21747 N N . TRP A 1 37 ? 12.059 -10.173 5.317 1.00 0.00 37 TRP A N 13
ATOM 21748 C CA . TRP A 1 37 ? 13.531 -9.894 5.184 1.00 0.00 37 TRP A CA 13
ATOM 21749 C C . TRP A 1 37 ? 13.784 -8.591 4.411 1.00 0.00 37 TRP A C 13
ATOM 21750 O O . TRP A 1 37 ? 14.028 -8.499 3.181 1.00 0.00 37 TRP A O 13
ATOM 21771 N N . CYS A 1 38 ? 13.831 -7.438 5.146 1.00 0.00 38 CYS A N 13
ATOM 21772 C CA . CYS A 1 38 ? 14.124 -6.084 4.621 1.00 0.00 38 CYS A CA 13
ATOM 21773 C C . CYS A 1 38 ? 14.133 -5.128 5.864 1.00 0.00 38 CYS A C 13
ATOM 21774 O O . CYS A 1 38 ? 13.119 -4.618 6.193 1.00 0.00 38 CYS A O 13
ATOM 21782 N N . PRO A 1 39 ? 15.266 -4.767 6.492 1.00 0.00 39 PRO A N 13
ATOM 21783 C CA . PRO A 1 39 ? 15.421 -3.678 7.519 1.00 0.00 39 PRO A CA 13
ATOM 21784 C C . PRO A 1 39 ? 14.868 -2.302 7.103 1.00 0.00 39 PRO A C 13
ATOM 21785 O O . PRO A 1 39 ? 14.243 -1.731 7.996 1.00 0.00 39 PRO A O 13
ATOM 21796 N N . PRO A 1 40 ? 15.108 -1.653 5.923 1.00 0.00 40 PRO A N 13
ATOM 21797 C CA . PRO A 1 40 ? 14.356 -0.447 5.445 1.00 0.00 40 PRO A CA 13
ATOM 21798 C C . PRO A 1 40 ? 12.802 -0.449 5.573 1.00 0.00 40 PRO A C 13
ATOM 21799 O O . PRO A 1 40 ? 12.175 0.468 6.128 1.00 0.00 40 PRO A O 13
ATOM 21810 N N . CYS A 1 41 ? 12.208 -1.566 5.185 1.00 0.00 41 CYS A N 13
ATOM 21811 C CA . CYS A 1 41 ? 10.831 -2.004 5.435 1.00 0.00 41 CYS A CA 13
ATOM 21812 C C . CYS A 1 41 ? 10.310 -2.430 6.835 1.00 0.00 41 CYS A C 13
ATOM 21813 O O . CYS A 1 41 ? 9.160 -2.223 7.128 1.00 0.00 41 CYS A O 13
ATOM 21821 N N . LYS A 1 42 ? 11.271 -3.010 7.611 1.00 0.00 42 LYS A N 13
ATOM 21822 C CA . LYS A 1 42 ? 11.122 -3.085 9.107 1.00 0.00 42 LYS A CA 13
ATOM 21823 C C . LYS A 1 42 ? 10.932 -1.803 9.910 1.00 0.00 42 LYS A C 13
ATOM 21824 O O . LYS A 1 42 ? 10.161 -1.819 10.858 1.00 0.00 42 LYS A O 13
ATOM 21842 N N . MET A 1 43 ? 11.723 -0.671 9.685 1.00 0.00 43 MET A N 13
ATOM 21843 C CA . MET A 1 43 ? 11.377 0.720 10.078 1.00 0.00 43 MET A CA 13
ATOM 21844 C C . MET A 1 43 ? 10.095 1.284 9.333 1.00 0.00 43 MET A C 13
ATOM 21845 O O . MET A 1 43 ? 9.226 1.844 10.033 1.00 0.00 43 MET A O 13
ATOM 21859 N N . ILE A 1 44 ? 9.992 1.151 7.993 1.00 0.00 44 ILE A N 13
ATOM 21860 C CA . ILE A 1 44 ? 8.709 1.447 7.250 1.00 0.00 44 ILE A CA 13
ATOM 21861 C C . ILE A 1 44 ? 7.277 0.933 7.733 1.00 0.00 44 ILE A C 13
ATOM 21862 O O . ILE A 1 44 ? 6.311 1.643 7.582 1.00 0.00 44 ILE A O 13
ATOM 21878 N N . ALA A 1 45 ? 7.130 -0.277 8.263 1.00 0.00 45 ALA A N 13
ATOM 21879 C CA . ALA A 1 45 ? 5.923 -0.687 8.901 1.00 0.00 45 ALA A CA 13
ATOM 21880 C C . ALA A 1 45 ? 5.355 0.230 10.101 1.00 0.00 45 ALA A C 13
ATOM 21881 O O . ALA A 1 45 ? 4.160 0.581 9.954 1.00 0.00 45 ALA A O 13
ATOM 21888 N N . PRO A 1 46 ? 6.039 0.613 11.226 1.00 0.00 46 PRO A N 13
ATOM 21889 C CA . PRO A 1 46 ? 5.764 1.819 11.999 1.00 0.00 46 PRO A CA 13
ATOM 21890 C C . PRO A 1 46 ? 5.545 3.208 11.272 1.00 0.00 46 PRO A C 13
ATOM 21891 O O . PRO A 1 46 ? 4.591 3.903 11.646 1.00 0.00 46 PRO A O 13
ATOM 21902 N N . ILE A 1 47 ? 6.349 3.626 10.255 1.00 0.00 47 ILE A N 13
ATOM 21903 C CA . ILE A 1 47 ? 5.892 4.774 9.319 1.00 0.00 47 ILE A CA 13
ATOM 21904 C C . ILE A 1 47 ? 4.456 4.552 8.689 1.00 0.00 47 ILE A C 13
ATOM 21905 O O . ILE A 1 47 ? 3.594 5.363 8.886 1.00 0.00 47 ILE A O 13
ATOM 21921 N N . PHE A 1 48 ? 4.198 3.417 7.948 1.00 0.00 48 PHE A N 13
ATOM 21922 C CA . PHE A 1 48 ? 2.809 3.025 7.475 1.00 0.00 48 PHE A CA 13
ATOM 21923 C C . PHE A 1 48 ? 1.603 3.141 8.483 1.00 0.00 48 PHE A C 13
ATOM 21924 O O . PHE A 1 48 ? 0.558 3.711 8.120 1.00 0.00 48 PHE A O 13
ATOM 21941 N N . ALA A 1 49 ? 1.793 2.684 9.738 1.00 0.00 49 ALA A N 13
ATOM 21942 C CA . ALA A 1 49 ? 0.896 2.896 10.899 1.00 0.00 49 ALA A CA 13
ATOM 21943 C C . ALA A 1 49 ? 0.772 4.416 11.445 1.00 0.00 49 ALA A C 13
ATOM 21944 O O . ALA A 1 49 ? -0.366 4.859 11.590 1.00 0.00 49 ALA A O 13
ATOM 21951 N N . GLU A 1 50 ? 1.922 5.185 11.620 1.00 0.00 50 GLU A N 13
ATOM 21952 C CA . GLU A 1 50 ? 1.915 6.631 11.873 1.00 0.00 50 GLU A CA 13
ATOM 21953 C C . GLU A 1 50 ? 1.114 7.550 10.839 1.00 0.00 50 GLU A C 13
ATOM 21954 O O . GLU A 1 50 ? 0.326 8.451 11.160 1.00 0.00 50 GLU A O 13
ATOM 21967 N N . LEU A 1 51 ? 1.445 7.367 9.595 1.00 0.00 51 LEU A N 13
ATOM 21968 C CA . LEU A 1 51 ? 0.797 7.992 8.413 1.00 0.00 51 LEU A CA 13
ATOM 21969 C C . LEU A 1 51 ? -0.687 7.590 8.245 1.00 0.00 51 LEU A C 13
ATOM 21970 O O . LEU A 1 51 ? -1.451 8.331 7.709 1.00 0.00 51 LEU A O 13
ATOM 21986 N N . ALA A 1 52 ? -1.111 6.318 8.562 1.00 0.00 52 ALA A N 13
ATOM 21987 C CA . ALA A 1 52 ? -2.530 6.022 8.821 1.00 0.00 52 ALA A CA 13
ATOM 21988 C C . ALA A 1 52 ? -3.229 6.845 9.922 1.00 0.00 52 ALA A C 13
ATOM 21989 O O . ALA A 1 52 ? -4.334 7.320 9.691 1.00 0.00 52 ALA A O 13
ATOM 21996 N N . LYS A 1 53 ? -2.588 7.050 11.083 1.00 0.00 53 LYS A N 13
ATOM 21997 C CA . LYS A 1 53 ? -2.987 8.047 12.075 1.00 0.00 53 LYS A CA 13
ATOM 21998 C C . LYS A 1 53 ? -3.004 9.586 11.620 1.00 0.00 53 LYS A C 13
ATOM 21999 O O . LYS A 1 53 ? -3.825 10.296 12.240 1.00 0.00 53 LYS A O 13
ATOM 22017 N N . LYS A 1 54 ? -2.098 10.066 10.697 1.00 0.00 54 LYS A N 13
ATOM 22018 C CA . LYS A 1 54 ? -2.134 11.357 9.985 1.00 0.00 54 LYS A CA 13
ATOM 22019 C C . LYS A 1 54 ? -3.295 11.576 8.991 1.00 0.00 54 LYS A C 13
ATOM 22020 O O . LYS A 1 54 ? -3.761 12.737 8.719 1.00 0.00 54 LYS A O 13
ATOM 22038 N N . PHE A 1 55 ? -3.798 10.464 8.342 1.00 0.00 55 PHE A N 13
ATOM 22039 C CA . PHE A 1 55 ? -4.532 10.431 7.089 1.00 0.00 55 PHE A CA 13
ATOM 22040 C C . PHE A 1 55 ? -5.714 9.326 7.241 1.00 0.00 55 PHE A C 13
ATOM 22041 O O . PHE A 1 55 ? -5.496 8.163 6.962 1.00 0.00 55 PHE A O 13
ATOM 22058 N N . PRO A 1 56 ? -6.968 9.703 7.557 1.00 0.00 56 PRO A N 13
ATOM 22059 C CA . PRO A 1 56 ? -8.269 8.962 7.575 1.00 0.00 56 PRO A CA 13
ATOM 22060 C C . PRO A 1 56 ? -9.277 8.717 6.425 1.00 0.00 56 PRO A C 13
ATOM 22061 O O . PRO A 1 56 ? -10.366 8.111 6.574 1.00 0.00 56 PRO A O 13
ATOM 22072 N N . ASN A 1 57 ? -9.087 9.318 5.215 1.00 0.00 57 ASN A N 13
ATOM 22073 C CA . ASN A 1 57 ? -9.747 8.982 3.895 1.00 0.00 57 ASN A CA 13
ATOM 22074 C C . ASN A 1 57 ? -9.219 7.709 3.129 1.00 0.00 57 ASN A C 13
ATOM 22075 O O . ASN A 1 57 ? -9.503 7.554 1.925 1.00 0.00 57 ASN A O 13
ATOM 22086 N N . VAL A 1 58 ? -8.365 6.841 3.814 1.00 0.00 58 VAL A N 13
ATOM 22087 C CA . VAL A 1 58 ? -7.348 6.023 3.061 1.00 0.00 58 VAL A CA 13
ATOM 22088 C C . VAL A 1 58 ? -7.123 4.631 3.873 1.00 0.00 58 VAL A C 13
ATOM 22089 O O . VAL A 1 58 ? -6.444 4.687 4.927 1.00 0.00 58 VAL A O 13
ATOM 22102 N N . THR A 1 59 ? -7.713 3.540 3.492 1.00 0.00 59 THR A N 13
ATOM 22103 C CA . THR A 1 59 ? -7.278 2.124 3.886 1.00 0.00 59 THR A CA 13
ATOM 22104 C C . THR A 1 59 ? -5.820 1.769 3.399 1.00 0.00 59 THR A C 13
ATOM 22105 O O . THR A 1 59 ? -5.271 2.223 2.406 1.00 0.00 59 THR A O 13
ATOM 22116 N N . PHE A 1 60 ? -5.174 0.857 4.178 1.00 0.00 60 PHE A N 13
ATOM 22117 C CA . PHE A 1 60 ? -3.779 0.444 4.077 1.00 0.00 60 PHE A CA 13
ATOM 22118 C C . PHE A 1 60 ? -3.638 -1.077 4.272 1.00 0.00 60 PHE A C 13
ATOM 22119 O O . PHE A 1 60 ? -4.297 -1.714 5.048 1.00 0.00 60 PHE A O 13
ATOM 22136 N N . LEU A 1 61 ? -2.681 -1.662 3.510 1.00 0.00 61 LEU A N 13
ATOM 22137 C CA . LEU A 1 61 ? -2.433 -3.098 3.429 1.00 0.00 61 LEU A CA 13
ATOM 22138 C C . LEU A 1 61 ? -0.884 -3.332 2.987 1.00 0.00 61 LEU A C 13
ATOM 22139 O O . LEU A 1 61 ? -0.134 -2.459 2.597 1.00 0.00 61 LEU A O 13
ATOM 22155 N N . LYS A 1 62 ? -0.519 -4.587 3.211 1.00 0.00 62 LYS A N 13
ATOM 22156 C CA . LYS A 1 62 ? 0.905 -5.007 3.133 1.00 0.00 62 LYS A CA 13
ATOM 22157 C C . LYS A 1 62 ? 1.192 -6.552 2.752 1.00 0.00 62 LYS A C 13
ATOM 22158 O O . LYS A 1 62 ? 1.135 -7.450 3.550 1.00 0.00 62 LYS A O 13
ATOM 22176 N N . VAL A 1 63 ? 1.658 -6.749 1.564 1.00 0.00 63 VAL A N 13
ATOM 22177 C CA . VAL A 1 63 ? 1.844 -8.010 0.785 1.00 0.00 63 VAL A CA 13
ATOM 22178 C C . VAL A 1 63 ? 3.315 -8.500 1.080 1.00 0.00 63 VAL A C 13
ATOM 22179 O O . VAL A 1 63 ? 4.349 -7.880 0.790 1.00 0.00 63 VAL A O 13
ATOM 22192 N N . ASP A 1 64 ? 3.313 -9.711 1.648 1.00 0.00 64 ASP A N 13
ATOM 22193 C CA . ASP A 1 64 ? 4.534 -10.535 1.682 1.00 0.00 64 ASP A CA 13
ATOM 22194 C C . ASP A 1 64 ? 4.729 -10.932 0.196 1.00 0.00 64 ASP A C 13
ATOM 22195 O O . ASP A 1 64 ? 4.044 -11.823 -0.214 1.00 0.00 64 ASP A O 13
ATOM 22205 N N . VAL A 1 65 ? 5.673 -10.348 -0.492 1.00 0.00 65 VAL A N 13
ATOM 22206 C CA . VAL A 1 65 ? 5.996 -10.656 -1.898 1.00 0.00 65 VAL A CA 13
ATOM 22207 C C . VAL A 1 65 ? 6.271 -12.151 -2.343 1.00 0.00 65 VAL A C 13
ATOM 22208 O O . VAL A 1 65 ? 6.081 -12.533 -3.503 1.00 0.00 65 VAL A O 13
ATOM 22221 N N . ASP A 1 66 ? 6.982 -12.843 -1.429 1.00 0.00 66 ASP A N 13
ATOM 22222 C CA . ASP A 1 66 ? 7.326 -14.337 -1.517 1.00 0.00 66 ASP A CA 13
ATOM 22223 C C . ASP A 1 66 ? 6.050 -15.201 -1.781 1.00 0.00 66 ASP A C 13
ATOM 22224 O O . ASP A 1 66 ? 5.997 -15.908 -2.779 1.00 0.00 66 ASP A O 13
ATOM 22234 N N . GLU A 1 67 ? 4.974 -15.123 -0.980 1.00 0.00 67 GLU A N 13
ATOM 22235 C CA . GLU A 1 67 ? 3.594 -15.509 -1.295 1.00 0.00 67 GLU A CA 13
ATOM 22236 C C . GLU A 1 67 ? 2.902 -14.931 -2.600 1.00 0.00 67 GLU A C 13
ATOM 22237 O O . GLU A 1 67 ? 1.928 -15.635 -3.053 1.00 0.00 67 GLU A O 13
ATOM 22250 N N . LEU A 1 68 ? 3.224 -13.725 -3.213 1.00 0.00 68 LEU A N 13
ATOM 22251 C CA . LEU A 1 68 ? 2.270 -13.043 -4.160 1.00 0.00 68 LEU A CA 13
ATOM 22252 C C . LEU A 1 68 ? 3.111 -12.049 -5.066 1.00 0.00 68 LEU A C 13
ATOM 22253 O O . LEU A 1 68 ? 2.815 -10.871 -5.356 1.00 0.00 68 LEU A O 13
ATOM 22269 N N . LYS A 1 69 ? 4.164 -12.705 -5.685 1.00 0.00 69 LYS A N 13
ATOM 22270 C CA . LYS A 1 69 ? 5.059 -12.185 -6.722 1.00 0.00 69 LYS A CA 13
ATOM 22271 C C . LYS A 1 69 ? 4.460 -11.941 -8.122 1.00 0.00 69 LYS A C 13
ATOM 22272 O O . LYS A 1 69 ? 4.742 -10.952 -8.755 1.00 0.00 69 LYS A O 13
ATOM 22290 N N . ALA A 1 70 ? 3.731 -12.903 -8.763 1.00 0.00 70 ALA A N 13
ATOM 22291 C CA . ALA A 1 70 ? 3.030 -12.670 -10.070 1.00 0.00 70 ALA A CA 13
ATOM 22292 C C . ALA A 1 70 ? 2.075 -11.457 -10.213 1.00 0.00 70 ALA A C 13
ATOM 22293 O O . ALA A 1 70 ? 2.220 -10.605 -11.090 1.00 0.00 70 ALA A O 13
ATOM 22300 N N . VAL A 1 71 ? 0.999 -11.447 -9.345 1.00 0.00 71 VAL A N 13
ATOM 22301 C CA . VAL A 1 71 ? 0.192 -10.184 -9.132 1.00 0.00 71 VAL A CA 13
ATOM 22302 C C . VAL A 1 71 ? 0.987 -8.832 -8.796 1.00 0.00 71 VAL A C 13
ATOM 22303 O O . VAL A 1 71 ? 0.708 -7.696 -9.351 1.00 0.00 71 VAL A O 13
ATOM 22316 N N . ALA A 1 72 ? 1.891 -8.963 -7.749 1.00 0.00 72 ALA A N 13
ATOM 22317 C CA . ALA A 1 72 ? 2.815 -7.854 -7.458 1.00 0.00 72 ALA A CA 13
ATOM 22318 C C . ALA A 1 72 ? 3.475 -7.257 -8.760 1.00 0.00 72 ALA A C 13
ATOM 22319 O O . ALA A 1 72 ? 3.115 -6.126 -9.065 1.00 0.00 72 ALA A O 13
ATOM 22326 N N . GLU A 1 73 ? 4.192 -8.149 -9.487 1.00 0.00 73 GLU A N 13
ATOM 22327 C CA . GLU A 1 73 ? 4.756 -7.855 -10.762 1.00 0.00 73 GLU A CA 13
ATOM 22328 C C . GLU A 1 73 ? 3.665 -7.293 -11.784 1.00 0.00 73 GLU A C 13
ATOM 22329 O O . GLU A 1 73 ? 4.088 -6.322 -12.316 1.00 0.00 73 GLU A O 13
ATOM 22342 N N . GLU A 1 74 ? 2.485 -7.836 -11.946 1.00 0.00 74 GLU A N 13
ATOM 22343 C CA . GLU A 1 74 ? 1.409 -7.261 -12.738 1.00 0.00 74 GLU A CA 13
ATOM 22344 C C . GLU A 1 74 ? 0.906 -5.838 -12.582 1.00 0.00 74 GLU A C 13
ATOM 22345 O O . GLU A 1 74 ? 1.191 -5.064 -13.461 1.00 0.00 74 GLU A O 13
ATOM 22358 N N . TRP A 1 75 ? 0.591 -5.458 -11.340 1.00 0.00 75 TRP A N 13
ATOM 22359 C CA . TRP A 1 75 ? 0.457 -3.982 -10.974 1.00 0.00 75 TRP A CA 13
ATOM 22360 C C . TRP A 1 75 ? 1.620 -3.085 -11.372 1.00 0.00 75 TRP A C 13
ATOM 22361 O O . TRP A 1 75 ? 1.308 -2.261 -12.159 1.00 0.00 75 TRP A O 13
ATOM 22382 N N . ASN A 1 76 ? 2.844 -3.480 -10.959 1.00 0.00 76 ASN A N 13
ATOM 22383 C CA . ASN A 1 76 ? 4.122 -3.195 -11.672 1.00 0.00 76 ASN A CA 13
ATOM 22384 C C . ASN A 1 76 ? 5.226 -3.107 -10.547 1.00 0.00 76 ASN A C 13
ATOM 22385 O O . ASN A 1 76 ? 5.409 -2.009 -9.951 1.00 0.00 76 ASN A O 13
ATOM 22396 N N . VAL A 1 77 ? 5.674 -4.291 -10.169 1.00 0.00 77 VAL A N 13
ATOM 22397 C CA . VAL A 1 77 ? 6.638 -4.573 -9.059 1.00 0.00 77 VAL A CA 13
ATOM 22398 C C . VAL A 1 77 ? 7.776 -5.507 -9.582 1.00 0.00 77 VAL A C 13
ATOM 22399 O O . VAL A 1 77 ? 7.737 -6.718 -9.447 1.00 0.00 77 VAL A O 13
ATOM 22412 N N . GLU A 1 78 ? 8.748 -4.917 -10.308 1.00 0.00 78 GLU A N 13
ATOM 22413 C CA . GLU A 1 78 ? 10.126 -5.527 -10.475 1.00 0.00 78 GLU A CA 13
ATOM 22414 C C . GLU A 1 78 ? 11.143 -5.555 -9.286 1.00 0.00 78 GLU A C 13
ATOM 22415 O O . GLU A 1 78 ? 12.249 -6.092 -9.392 1.00 0.00 78 GLU A O 13
ATOM 22428 N N . ALA A 1 79 ? 10.802 -4.790 -8.249 1.00 0.00 79 ALA A N 13
ATOM 22429 C CA . ALA A 1 79 ? 11.800 -4.416 -7.221 1.00 0.00 79 ALA A CA 13
ATOM 22430 C C . ALA A 1 79 ? 11.188 -4.191 -5.786 1.00 0.00 79 ALA A C 13
ATOM 22431 O O . ALA A 1 79 ? 10.121 -3.537 -5.640 1.00 0.00 79 ALA A O 13
ATOM 22438 N N . MET A 1 80 ? 11.963 -4.556 -4.757 1.00 0.00 80 MET A N 13
ATOM 22439 C CA . MET A 1 80 ? 11.798 -4.257 -3.305 1.00 0.00 80 MET A CA 13
ATOM 22440 C C . MET A 1 80 ? 12.167 -2.815 -3.162 1.00 0.00 80 MET A C 13
ATOM 22441 O O . MET A 1 80 ? 13.433 -2.587 -3.381 1.00 0.00 80 MET A O 13
ATOM 22455 N N . PRO A 1 81 ? 11.352 -1.855 -2.662 1.00 0.00 81 PRO A N 13
ATOM 22456 C CA . PRO A 1 81 ? 9.942 -2.098 -2.588 1.00 0.00 81 PRO A CA 13
ATOM 22457 C C . PRO A 1 81 ? 8.942 -0.847 -2.665 1.00 0.00 81 PRO A C 13
ATOM 22458 O O . PRO A 1 81 ? 9.148 0.415 -2.549 1.00 0.00 81 PRO A O 13
ATOM 22469 N N . THR A 1 82 ? 7.732 -1.254 -3.226 1.00 0.00 82 THR A N 13
ATOM 22470 C CA . THR A 1 82 ? 6.855 -0.608 -4.228 1.00 0.00 82 THR A CA 13
ATOM 22471 C C . THR A 1 82 ? 5.432 -0.408 -3.478 1.00 0.00 82 THR A C 13
ATOM 22472 O O . THR A 1 82 ? 4.762 -1.184 -2.856 1.00 0.00 82 THR A O 13
ATOM 22483 N N . PHE A 1 83 ? 4.988 0.883 -3.638 1.00 0.00 83 PHE A N 13
ATOM 22484 C CA . PHE A 1 83 ? 3.854 1.550 -3.086 1.00 0.00 83 PHE A CA 13
ATOM 22485 C C . PHE A 1 83 ? 2.971 1.999 -4.355 1.00 0.00 83 PHE A C 13
ATOM 22486 O O . PHE A 1 83 ? 3.393 2.751 -5.209 1.00 0.00 83 PHE A O 13
ATOM 22503 N N . ILE A 1 84 ? 1.839 1.258 -4.407 1.00 0.00 84 ILE A N 13
ATOM 22504 C CA . ILE A 1 84 ? 0.836 1.188 -5.411 1.00 0.00 84 ILE A CA 13
ATOM 22505 C C . ILE A 1 84 ? -0.472 1.980 -4.817 1.00 0.00 84 ILE A C 13
ATOM 22506 O O . ILE A 1 84 ? -0.837 1.914 -3.679 1.00 0.00 84 ILE A O 13
ATOM 22522 N N . PHE A 1 85 ? -1.070 2.750 -5.677 1.00 0.00 85 PHE A N 13
ATOM 22523 C CA . PHE A 1 85 ? -1.948 3.870 -5.366 1.00 0.00 85 PHE A CA 13
ATOM 22524 C C . PHE A 1 85 ? -3.199 3.572 -6.286 1.00 0.00 85 PHE A C 13
ATOM 22525 O O . PHE A 1 85 ? -3.181 3.575 -7.492 1.00 0.00 85 PHE A O 13
ATOM 22542 N N . LEU A 1 86 ? -4.277 3.124 -5.675 1.00 0.00 86 LEU A N 13
ATOM 22543 C CA . LEU A 1 86 ? -5.468 2.538 -6.270 1.00 0.00 86 LEU A CA 13
ATOM 22544 C C . LEU A 1 86 ? -6.663 3.154 -5.458 1.00 0.00 86 LEU A C 13
ATOM 22545 O O . LEU A 1 86 ? -6.665 3.278 -4.214 1.00 0.00 86 LEU A O 13
ATOM 22561 N N . LYS A 1 87 ? -7.598 3.694 -6.170 1.00 0.00 87 LYS A N 13
ATOM 22562 C CA . LYS A 1 87 ? -8.778 4.483 -5.834 1.00 0.00 87 LYS A CA 13
ATOM 22563 C C . LYS A 1 87 ? -10.112 3.972 -6.420 1.00 0.00 87 LYS A C 13
ATOM 22564 O O . LYS A 1 87 ? -10.229 3.007 -7.146 1.00 0.00 87 LYS A O 13
ATOM 22582 N N . ASP A 1 88 ? -11.191 4.644 -6.026 1.00 0.00 88 ASP A N 13
ATOM 22583 C CA . ASP A 1 88 ? -12.467 4.777 -6.915 1.00 0.00 88 ASP A CA 13
ATOM 22584 C C . ASP A 1 88 ? -12.188 5.337 -8.376 1.00 0.00 88 ASP A C 13
ATOM 22585 O O . ASP A 1 88 ? -12.818 6.285 -8.766 1.00 0.00 88 ASP A O 13
ATOM 22595 N N . GLY A 1 89 ? -11.293 4.712 -9.171 1.00 0.00 89 GLY A N 13
ATOM 22596 C CA . GLY A 1 89 ? -10.995 5.097 -10.562 1.00 0.00 89 GLY A CA 13
ATOM 22597 C C . GLY A 1 89 ? -9.964 4.075 -11.237 1.00 0.00 89 GLY A C 13
ATOM 22598 O O . GLY A 1 89 ? -9.273 4.529 -12.174 1.00 0.00 89 GLY A O 13
ATOM 22602 N N . LYS A 1 90 ? -9.804 2.798 -10.786 1.00 0.00 90 LYS A N 13
ATOM 22603 C CA . LYS A 1 90 ? -8.602 1.959 -11.085 1.00 0.00 90 LYS A CA 13
ATOM 22604 C C . LYS A 1 90 ? -7.212 2.438 -10.475 1.00 0.00 90 LYS A C 13
ATOM 22605 O O . LYS A 1 90 ? -7.123 3.279 -9.563 1.00 0.00 90 LYS A O 13
ATOM 22623 N N . LEU A 1 91 ? -6.126 1.809 -10.995 1.00 0.00 91 LEU A N 13
ATOM 22624 C CA . LEU A 1 91 ? -4.710 2.140 -10.740 1.00 0.00 91 LEU A CA 13
ATOM 22625 C C . LEU A 1 91 ? -4.343 3.585 -11.149 1.00 0.00 91 LEU A C 13
ATOM 22626 O O . LEU A 1 91 ? -4.065 4.003 -12.343 1.00 0.00 91 LEU A O 13
ATOM 22642 N N . VAL A 1 92 ? -4.270 4.474 -10.097 1.00 0.00 92 VAL A N 13
ATOM 22643 C CA . VAL A 1 92 ? -3.786 5.866 -10.115 1.00 0.00 92 VAL A CA 13
ATOM 22644 C C . VAL A 1 92 ? -2.231 6.158 -10.201 1.00 0.00 92 VAL A C 13
ATOM 22645 O O . VAL A 1 92 ? -1.884 7.137 -10.885 1.00 0.00 92 VAL A O 13
ATOM 22658 N N . ASP A 1 93 ? -1.372 5.383 -9.486 1.00 0.00 93 ASP A N 13
ATOM 22659 C CA . ASP A 1 93 ? 0.114 5.713 -9.364 1.00 0.00 93 ASP A CA 13
ATOM 22660 C 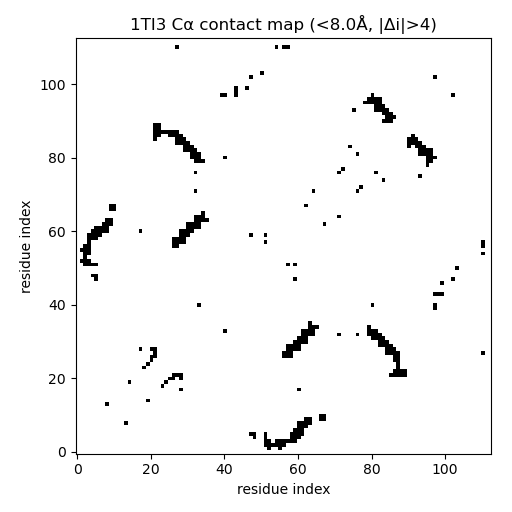C . ASP A 1 93 ? 1.032 4.508 -8.803 1.00 0.00 93 ASP A C 13
ATOM 22661 O O . ASP A 1 93 ? 0.536 3.597 -8.159 1.00 0.00 93 ASP A O 13
ATOM 22671 N N . LYS A 1 94 ? 2.375 4.756 -8.882 1.00 0.00 94 LYS A N 13
ATOM 22672 C CA . LYS A 1 94 ? 3.420 3.751 -8.564 1.00 0.00 94 LYS A CA 13
ATOM 22673 C C . LYS A 1 94 ? 4.729 4.460 -8.223 1.00 0.00 94 LYS A C 13
ATOM 22674 O O . LYS A 1 94 ? 5.132 5.390 -8.961 1.00 0.00 94 LYS A O 13
ATOM 22692 N N . THR A 1 95 ? 5.460 4.040 -7.212 1.00 0.00 95 THR A N 13
ATOM 22693 C CA . THR A 1 95 ? 6.769 4.613 -6.819 1.00 0.00 95 THR A CA 13
ATOM 22694 C C . THR A 1 95 ? 7.278 3.516 -5.827 1.00 0.00 95 THR A C 13
ATOM 22695 O O . THR A 1 95 ? 6.668 3.051 -4.825 1.00 0.00 95 THR A O 13
ATOM 22706 N N . VAL A 1 96 ? 8.584 3.369 -6.009 1.00 0.00 96 VAL A N 13
ATOM 22707 C CA . VAL A 1 96 ? 9.460 2.283 -5.400 1.00 0.00 96 VAL A CA 13
ATOM 22708 C C . VAL A 1 96 ? 10.725 2.955 -4.682 1.00 0.00 96 VAL A C 13
ATOM 22709 O O . VAL A 1 96 ? 11.791 3.266 -5.234 1.00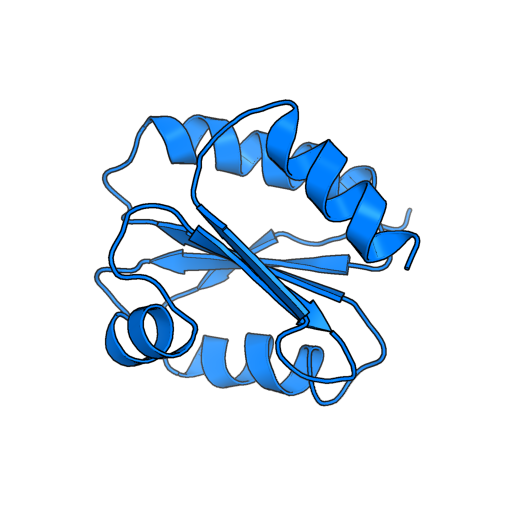 0.00 96 VAL A O 13
ATOM 22722 N N . GLY A 1 97 ? 10.505 3.111 -3.344 1.00 0.00 97 GLY A N 13
ATOM 22723 C CA . GLY A 1 97 ? 11.531 3.523 -2.405 1.00 0.00 97 GLY A CA 13
ATOM 22724 C C . GLY A 1 97 ? 11.049 3.894 -0.977 1.00 0.00 97 GLY A C 13
ATOM 22725 O O . GLY A 1 97 ? 10.439 4.928 -0.734 1.00 0.00 97 GLY A O 13
ATOM 22729 N N . ALA A 1 98 ? 11.357 2.968 -0.008 1.00 0.00 98 ALA A N 13
ATOM 22730 C CA . ALA A 1 98 ? 11.233 3.183 1.476 1.00 0.00 98 ALA A CA 13
ATOM 22731 C C . ALA A 1 98 ? 12.165 4.304 2.018 1.00 0.00 98 ALA A C 13
ATOM 22732 O O . ALA A 1 98 ? 13.383 4.222 1.906 1.00 0.00 98 ALA A O 13
ATOM 22739 N N . ASP A 1 99 ? 11.534 5.380 2.641 1.00 0.00 99 ASP A N 13
ATOM 22740 C CA . ASP A 1 99 ? 12.180 6.528 3.215 1.00 0.00 99 ASP A CA 13
ATOM 22741 C C . ASP A 1 99 ? 11.128 7.129 4.060 1.00 0.00 99 ASP A C 13
ATOM 22742 O O . ASP A 1 99 ? 10.076 7.595 3.526 1.00 0.00 99 ASP A O 13
ATOM 22752 N N . LYS A 1 100 ? 11.500 7.323 5.357 1.00 0.00 100 LYS A N 13
ATOM 22753 C CA . LYS A 1 100 ? 10.597 7.907 6.410 1.00 0.00 100 LYS A CA 13
ATOM 22754 C C . LYS A 1 100 ? 9.672 9.176 6.124 1.00 0.00 100 LYS A C 13
ATOM 22755 O O . LYS A 1 100 ? 8.454 9.195 6.458 1.00 0.00 100 LYS A O 13
ATOM 22773 N N . ASP A 1 101 ? 10.339 10.183 5.599 1.00 0.00 101 ASP A N 13
ATOM 22774 C CA . ASP A 1 101 ? 9.794 11.431 5.088 1.00 0.00 101 ASP A CA 13
ATOM 22775 C C . ASP A 1 101 ? 9.092 11.361 3.741 1.00 0.00 101 ASP A C 13
ATOM 22776 O O . ASP A 1 101 ? 7.993 11.979 3.578 1.00 0.00 101 ASP A O 13
ATOM 22786 N N . GLY A 1 102 ? 9.769 10.780 2.708 1.00 0.00 102 GLY A N 13
ATOM 22787 C CA . GLY A 1 102 ? 9.226 10.642 1.356 1.00 0.00 102 GLY A CA 13
ATOM 22788 C C . GLY A 1 102 ? 7.846 10.027 1.187 1.00 0.00 102 GLY A C 13
ATOM 22789 O O . GLY A 1 102 ? 7.016 10.689 0.549 1.00 0.00 102 GLY A O 13
ATOM 22793 N N . LEU A 1 103 ? 7.577 8.896 1.810 1.00 0.00 103 LEU A N 13
ATOM 22794 C CA . LEU A 1 103 ? 6.282 8.200 1.833 1.00 0.00 103 LEU A CA 13
ATOM 22795 C C . LEU A 1 103 ? 5.043 9.091 2.335 1.00 0.00 103 LEU A C 13
ATOM 22796 O O . LEU A 1 103 ? 4.091 9.223 1.544 1.00 0.00 103 LEU A O 13
ATOM 22812 N N . PRO A 1 104 ? 5.099 9.778 3.569 1.00 0.00 104 PRO A N 13
ATOM 22813 C CA . PRO A 1 104 ? 4.241 10.952 3.859 1.00 0.00 104 PRO A CA 13
ATOM 22814 C C . PRO A 1 104 ? 4.071 12.084 2.808 1.00 0.00 104 PRO A C 13
ATOM 22815 O O . PRO A 1 104 ? 2.938 12.443 2.481 1.00 0.00 104 PRO A O 13
ATOM 22826 N N . THR A 1 105 ? 5.172 12.640 2.259 1.00 0.00 105 THR A N 13
ATOM 22827 C CA . THR A 1 105 ? 5.156 13.486 1.019 1.00 0.00 105 THR A CA 13
ATOM 22828 C C . THR A 1 105 ? 4.384 12.900 -0.282 1.00 0.00 105 THR A C 13
ATOM 22829 O O . THR A 1 105 ? 3.490 13.657 -0.718 1.00 0.00 105 THR A O 13
ATOM 22840 N N . LEU A 1 106 ? 4.652 11.664 -0.724 1.00 0.00 106 LEU A N 13
ATOM 22841 C CA . LEU A 1 106 ? 3.878 10.894 -1.751 1.00 0.00 106 LEU A CA 13
ATOM 22842 C C . LEU A 1 106 ? 2.367 10.750 -1.541 1.00 0.00 106 LEU A C 13
ATOM 22843 O O . LEU A 1 106 ? 1.565 11.144 -2.392 1.00 0.00 106 LEU A O 13
ATOM 22859 N N . VAL A 1 107 ? 1.952 10.117 -0.416 1.00 0.00 107 VAL A N 13
ATOM 22860 C CA . VAL A 1 107 ? 0.561 10.094 0.105 1.00 0.00 107 VAL A CA 13
ATOM 22861 C C . VAL A 1 107 ? -0.291 11.450 0.272 1.00 0.00 107 VAL A C 13
ATOM 22862 O O . VAL A 1 107 ? -1.455 11.552 -0.137 1.00 0.00 107 VAL A O 13
ATOM 22875 N N . ALA A 1 108 ? 0.273 12.513 0.942 1.00 0.00 108 ALA A N 13
ATOM 22876 C CA . ALA A 1 108 ? -0.289 13.895 0.974 1.00 0.00 108 ALA A CA 13
ATOM 22877 C C . ALA A 1 108 ? -0.630 14.479 -0.429 1.00 0.00 108 ALA A C 13
ATOM 22878 O O . ALA A 1 108 ? -1.749 14.785 -0.714 1.00 0.00 108 ALA A O 13
ATOM 22885 N N . LYS A 1 109 ? 0.366 14.485 -1.424 1.00 0.00 109 LYS A N 13
ATOM 22886 C CA . LYS A 1 109 ? 0.114 14.652 -2.911 1.00 0.00 109 LYS A CA 13
ATOM 22887 C C . LYS A 1 109 ? -1.057 13.728 -3.449 1.00 0.00 109 LYS A C 13
ATOM 22888 O O . LYS A 1 109 ? -1.959 14.247 -4.131 1.00 0.00 109 LYS A O 13
ATOM 22906 N N . HIS A 1 110 ? -1.129 12.377 -3.166 1.00 0.00 110 HIS A N 13
ATOM 22907 C CA . HIS A 1 110 ? -2.209 11.445 -3.509 1.00 0.00 110 HIS A CA 13
ATOM 22908 C C . HIS A 1 110 ? -3.652 11.738 -3.031 1.00 0.00 110 HIS A C 13
ATOM 22909 O O . HIS A 1 110 ? -4.533 11.953 -3.901 1.00 0.00 110 HIS A O 13
ATOM 22923 N N . ALA A 1 111 ? -3.776 11.719 -1.688 1.00 0.00 111 ALA A N 13
ATOM 22924 C CA . ALA A 1 111 ? -4.934 12.163 -0.941 1.00 0.00 111 ALA A CA 13
ATOM 22925 C C . ALA A 1 111 ? -5.509 13.571 -1.224 1.00 0.00 111 ALA A C 13
ATOM 22926 O O . ALA A 1 111 ? -6.723 13.766 -1.159 1.00 0.00 111 ALA A O 13
ATOM 22933 N N . THR A 1 112 ? -4.660 14.619 -1.418 1.00 0.00 112 THR A N 13
ATOM 22934 C CA . THR A 1 112 ? -5.053 15.970 -2.002 1.00 0.00 112 THR A CA 13
ATOM 22935 C C . THR A 1 112 ? -5.729 15.832 -3.386 1.00 0.00 112 THR A C 13
ATOM 22936 O O . THR A 1 112 ? -6.819 16.380 -3.472 1.00 0.00 112 THR A O 13
ATOM 22947 N N . ALA A 1 113 ? -5.157 15.185 -4.426 1.00 0.00 113 ALA A N 13
ATOM 22948 C CA . ALA A 1 113 ? -5.798 14.753 -5.701 1.00 0.00 113 ALA A CA 13
ATOM 22949 C C . ALA A 1 113 ? -6.964 13.767 -5.629 1.00 0.00 113 ALA A C 13
ATOM 22950 O O . ALA A 1 113 ? -6.924 12.619 -5.136 1.00 0.00 113 ALA A O 13
ATOM 22959 N N . ALA A 1 1 ? -12.738 11.097 16.018 1.00 0.00 1 ALA A N 14
ATOM 22960 C CA . ALA A 1 1 ? -11.789 9.929 15.957 1.00 0.00 1 ALA A CA 14
ATOM 22961 C C . ALA A 1 1 ? -12.139 9.030 14.745 1.00 0.00 1 ALA A C 14
ATOM 22962 O O . ALA A 1 1 ? -13.095 8.283 14.757 1.00 0.00 1 ALA A O 14
ATOM 22970 N N . GLU A 1 2 ? -11.196 9.162 13.790 1.00 0.00 2 GLU A N 14
ATOM 22971 C CA . GLU A 1 2 ? -11.241 8.503 12.485 1.00 0.00 2 GLU A CA 14
ATOM 22972 C C . GLU A 1 2 ? -9.824 8.363 11.900 1.00 0.00 2 GLU A C 14
ATOM 22973 O O . GLU A 1 2 ? -8.999 9.279 12.052 1.00 0.00 2 GLU A O 14
ATOM 22986 N N . GLU A 1 3 ? -9.519 7.220 11.251 1.00 0.00 3 GLU A N 14
ATOM 22987 C CA . GLU A 1 3 ? -8.129 6.882 10.801 1.00 0.00 3 GLU A CA 14
ATOM 22988 C C . GLU A 1 3 ? -8.117 5.779 9.721 1.00 0.00 3 GLU A C 14
ATOM 22989 O O . GLU A 1 3 ? -8.994 4.926 9.449 1.00 0.00 3 GLU A O 14
ATOM 23002 N N . GLY A 1 4 ? -6.941 5.766 9.075 1.00 0.00 4 GLY A N 14
ATOM 23003 C CA . GLY A 1 4 ? -6.458 4.659 8.219 1.00 0.00 4 GLY A CA 14
ATOM 23004 C C . GLY A 1 4 ? -6.102 3.459 9.112 1.00 0.00 4 GLY A C 14
ATOM 23005 O O . GLY A 1 4 ? -5.603 3.583 10.221 1.00 0.00 4 GLY A O 14
ATOM 23009 N N . GLN A 1 5 ? -5.972 2.355 8.374 1.00 0.00 5 GLN A N 14
ATOM 23010 C CA . GLN A 1 5 ? -6.026 1.011 8.965 1.00 0.00 5 GLN A CA 14
ATOM 23011 C C . GLN A 1 5 ? -5.013 0.127 8.119 1.00 0.00 5 GLN A C 14
ATOM 23012 O O . GLN A 1 5 ? -5.225 -0.101 6.920 1.00 0.00 5 GLN A O 14
ATOM 23026 N N . VAL A 1 6 ? -3.916 -0.277 8.697 1.00 0.00 6 VAL A N 14
ATOM 23027 C CA . VAL A 1 6 ? -2.959 -1.317 8.209 1.00 0.00 6 VAL A CA 14
ATOM 23028 C C . VAL A 1 6 ? -3.440 -2.760 8.605 1.00 0.00 6 VAL A C 14
ATOM 23029 O O . VAL A 1 6 ? -3.685 -3.118 9.777 1.00 0.00 6 VAL A O 14
ATOM 23042 N N . ILE A 1 7 ? -3.409 -3.613 7.552 1.00 0.00 7 ILE A N 14
ATOM 23043 C CA . ILE A 1 7 ? -3.965 -4.944 7.506 1.00 0.00 7 ILE A CA 14
ATOM 23044 C C . ILE A 1 7 ? -2.780 -5.795 6.854 1.00 0.00 7 ILE A C 14
ATOM 23045 O O . ILE A 1 7 ? -2.335 -5.484 5.747 1.00 0.00 7 ILE A O 14
ATOM 23061 N N . ALA A 1 8 ? -2.197 -6.770 7.519 1.00 0.00 8 ALA A N 14
ATOM 23062 C CA . ALA A 1 8 ? -1.331 -7.816 6.965 1.00 0.00 8 ALA A CA 14
ATOM 23063 C C . ALA A 1 8 ? -2.044 -8.767 6.005 1.00 0.00 8 ALA A C 14
ATOM 23064 O O . ALA A 1 8 ? -3.184 -9.137 6.254 1.00 0.00 8 ALA A O 14
ATOM 23071 N N . CYS A 1 9 ? -1.386 -9.123 4.874 1.00 0.00 9 CYS A N 14
ATOM 23072 C CA . CYS A 1 9 ? -1.923 -9.684 3.612 1.00 0.00 9 CYS A CA 14
ATOM 23073 C C . CYS A 1 9 ? -0.943 -10.743 3.089 1.00 0.00 9 CYS A C 14
ATOM 23074 O O . CYS A 1 9 ? 0.227 -10.706 3.289 1.00 0.00 9 CYS A O 14
ATOM 23082 N N . HIS A 1 10 ? -1.505 -11.824 2.402 1.00 0.00 10 HIS A N 14
ATOM 23083 C CA . HIS A 1 10 ? -0.829 -13.179 2.276 1.00 0.00 10 HIS A CA 14
ATOM 23084 C C . HIS A 1 10 ? -1.165 -13.899 0.895 1.00 0.00 10 HIS A C 14
ATOM 23085 O O . HIS A 1 10 ? -0.267 -14.474 0.281 1.00 0.00 10 HIS A O 14
ATOM 23099 N N . THR A 1 11 ? -2.458 -14.020 0.561 1.00 0.00 11 THR A N 14
ATOM 23100 C CA . THR A 1 11 ? -3.068 -15.030 -0.334 1.00 0.00 11 THR A CA 14
ATOM 23101 C C . THR A 1 11 ? -4.144 -14.369 -1.302 1.00 0.00 11 THR A C 14
ATOM 23102 O O . THR A 1 11 ? -4.241 -13.157 -1.442 1.00 0.00 11 THR A O 14
ATOM 23113 N N . VAL A 1 12 ? -4.988 -15.183 -1.982 1.00 0.00 12 VAL A N 14
ATOM 23114 C CA . VAL A 1 12 ? -6.275 -14.691 -2.562 1.00 0.00 12 VAL A CA 14
ATOM 23115 C C . VAL A 1 12 ? -7.313 -13.951 -1.591 1.00 0.00 12 VAL A C 14
ATOM 23116 O O . VAL A 1 12 ? -8.210 -13.198 -2.031 1.00 0.00 12 VAL A O 14
ATOM 23129 N N . ASP A 1 13 ? -7.240 -14.120 -0.286 1.00 0.00 13 ASP A N 14
ATOM 23130 C CA . ASP A 1 13 ? -7.921 -13.253 0.706 1.00 0.00 13 ASP A CA 14
ATOM 23131 C C . ASP A 1 13 ? -7.636 -11.725 0.673 1.00 0.00 13 ASP A C 14
ATOM 23132 O O . ASP A 1 13 ? -8.567 -10.932 0.832 1.00 0.00 13 ASP A O 14
ATOM 23142 N N . THR A 1 14 ? -6.399 -11.297 0.434 1.00 0.00 14 THR A N 14
ATOM 23143 C CA . THR A 1 14 ? -6.060 -9.927 -0.075 1.00 0.00 14 THR A CA 14
ATOM 23144 C C . THR A 1 14 ? -6.640 -9.478 -1.473 1.00 0.00 14 THR A C 14
ATOM 23145 O O . THR A 1 14 ? -6.869 -8.253 -1.580 1.00 0.00 14 THR A O 14
ATOM 23156 N N . TRP A 1 15 ? -6.666 -10.418 -2.445 1.00 0.00 15 TRP A N 14
ATOM 23157 C CA . TRP A 1 15 ? -7.362 -10.182 -3.735 1.00 0.00 15 TRP A CA 14
ATOM 23158 C C . TRP A 1 15 ? -8.851 -9.670 -3.640 1.00 0.00 15 TRP A C 14
ATOM 23159 O O . TRP A 1 15 ? -9.119 -8.627 -4.256 1.00 0.00 15 TRP A O 14
ATOM 23180 N N . LYS A 1 16 ? -9.560 -10.268 -2.710 1.00 0.00 16 LYS A N 14
ATOM 23181 C CA . LYS A 1 16 ? -10.822 -9.675 -2.157 1.00 0.00 16 LYS A CA 14
ATOM 23182 C C . LYS A 1 16 ? -10.828 -8.319 -1.342 1.00 0.00 16 LYS A C 14
ATOM 23183 O O . LYS A 1 16 ? -11.764 -7.510 -1.496 1.00 0.00 16 LYS A O 14
ATOM 23201 N N . GLU A 1 17 ? -9.809 -8.149 -0.459 1.00 0.00 17 GLU A N 14
ATOM 23202 C CA . GLU A 1 17 ? -9.526 -6.853 0.221 1.00 0.00 17 GLU A CA 14
ATOM 23203 C C . GLU A 1 17 ? -9.233 -5.599 -0.717 1.00 0.00 17 GLU A C 14
ATOM 23204 O O . GLU A 1 17 ? -9.898 -4.552 -0.702 1.00 0.00 17 GLU A O 14
ATOM 23217 N N . HIS A 1 18 ? -8.206 -5.742 -1.533 1.00 0.00 18 HIS A N 14
ATOM 23218 C CA . HIS A 1 18 ? -7.588 -4.827 -2.496 1.00 0.00 18 HIS A CA 14
ATOM 23219 C C . HIS A 1 18 ? -8.517 -4.284 -3.617 1.00 0.00 18 HIS A C 14
ATOM 23220 O O . HIS A 1 18 ? -8.720 -3.112 -3.781 1.00 0.00 18 HIS A O 14
ATOM 23234 N N . PHE A 1 19 ? -9.044 -5.231 -4.374 1.00 0.00 19 PHE A N 14
ATOM 23235 C CA . PHE A 1 19 ? -10.107 -4.945 -5.425 1.00 0.00 19 PHE A CA 14
ATOM 23236 C C . PHE A 1 19 ? -11.453 -4.261 -5.021 1.00 0.00 19 PHE A C 14
ATOM 23237 O O . PHE A 1 19 ? -11.711 -3.204 -5.535 1.00 0.00 19 PHE A O 14
ATOM 23254 N N . GLU A 1 20 ? -12.168 -4.877 -4.050 1.00 0.00 20 GLU A N 14
ATOM 23255 C CA . GLU A 1 20 ? -13.404 -4.345 -3.356 1.00 0.00 20 GLU A CA 14
ATOM 23256 C C . GLU A 1 20 ? -13.199 -2.950 -2.656 1.00 0.00 20 GLU A C 14
ATOM 23257 O O . GLU A 1 20 ? -14.054 -2.068 -2.888 1.00 0.00 20 GLU A O 14
ATOM 23270 N N . LYS A 1 21 ? -12.228 -2.715 -1.775 1.00 0.00 21 LYS A N 14
ATOM 23271 C CA . LYS A 1 21 ? -11.852 -1.327 -1.314 1.00 0.00 21 LYS A CA 14
ATOM 23272 C C . LYS A 1 21 ? -11.524 -0.379 -2.490 1.00 0.00 21 LYS A C 14
ATOM 23273 O O . LYS A 1 21 ? -12.265 0.623 -2.731 1.00 0.00 21 LYS A O 14
ATOM 23291 N N . GLY A 1 22 ? -10.454 -0.686 -3.312 1.00 0.00 22 GLY A N 14
ATOM 23292 C CA . GLY A 1 22 ? -10.002 0.004 -4.503 1.00 0.00 22 GLY A CA 14
ATOM 23293 C C . GLY A 1 22 ? -11.194 0.556 -5.394 1.00 0.00 22 GLY A C 14
ATOM 23294 O O . GLY A 1 22 ? -11.732 1.610 -5.078 1.00 0.00 22 GLY A O 14
ATOM 23298 N N . LYS A 1 23 ? -11.556 -0.214 -6.382 1.00 0.00 23 LYS A N 14
ATOM 23299 C CA . LYS A 1 23 ? -12.825 -0.093 -7.074 1.00 0.00 23 LYS A CA 14
ATOM 23300 C C . LYS A 1 23 ? -13.957 -0.661 -6.169 1.00 0.00 23 LYS A C 14
ATOM 23301 O O . LYS A 1 23 ? -14.247 -1.859 -6.114 1.00 0.00 23 LYS A O 14
ATOM 23319 N N . GLY A 1 24 ? -14.668 0.223 -5.490 1.00 0.00 24 GLY A N 14
ATOM 23320 C CA . GLY A 1 24 ? -15.982 -0.047 -4.968 1.00 0.00 24 GLY A CA 14
ATOM 23321 C C . GLY A 1 24 ? -16.469 0.853 -3.759 1.00 0.00 24 GLY A C 14
ATOM 23322 O O . GLY A 1 24 ? -17.623 0.923 -3.320 1.00 0.00 24 GLY A O 14
ATOM 23326 N N . SER A 1 25 ? -15.439 1.348 -3.011 1.00 0.00 25 SER A N 14
ATOM 23327 C CA . SER A 1 25 ? -15.423 2.211 -1.829 1.00 0.00 25 SER A CA 14
ATOM 23328 C C . SER A 1 25 ? -14.545 3.468 -2.173 1.00 0.00 25 SER A C 14
ATOM 23329 O O . SER A 1 25 ? -13.366 3.427 -2.566 1.00 0.00 25 SER A O 14
ATOM 23337 N N . GLN A 1 26 ? -15.308 4.613 -2.097 1.00 0.00 26 GLN A N 14
ATOM 23338 C CA . GLN A 1 26 ? -14.847 6.071 -2.271 1.00 0.00 26 GLN A CA 14
ATOM 23339 C C . GLN A 1 26 ? -13.724 6.517 -1.235 1.00 0.00 26 GLN A C 14
ATOM 23340 O O . GLN A 1 26 ? -13.878 7.400 -0.404 1.00 0.00 26 GLN A O 14
ATOM 23354 N N . LYS A 1 27 ? -12.577 5.966 -1.444 1.00 0.00 27 LYS A N 14
ATOM 23355 C CA . LYS A 1 27 ? -11.398 6.151 -0.610 1.00 0.00 27 LYS A CA 14
ATOM 23356 C C . LYS A 1 27 ? -10.178 5.781 -1.537 1.00 0.00 27 LYS A C 14
ATOM 23357 O O . LYS A 1 27 ? -10.252 5.098 -2.602 1.00 0.00 27 LYS A O 14
ATOM 23375 N N . LEU A 1 28 ? -9.006 6.336 -1.185 1.00 0.00 28 LEU A N 14
ATOM 23376 C CA . LEU A 1 28 ? -7.642 5.814 -1.493 1.00 0.00 28 LEU A CA 14
ATOM 23377 C C . LEU A 1 28 ? -7.343 4.541 -0.656 1.00 0.00 28 LEU A C 14
ATOM 23378 O O . LEU A 1 28 ? -7.825 4.362 0.425 1.00 0.00 28 LEU A O 14
ATOM 23394 N N . ILE A 1 29 ? -6.490 3.691 -1.287 1.00 0.00 29 ILE A N 14
ATOM 23395 C CA . ILE A 1 29 ? -5.985 2.371 -0.808 1.00 0.00 29 ILE A CA 14
ATOM 23396 C C . ILE A 1 29 ? -4.514 2.408 -1.314 1.00 0.00 29 ILE A C 14
ATOM 23397 O O . ILE A 1 29 ? -4.168 2.668 -2.503 1.00 0.00 29 ILE A O 14
ATOM 23413 N N . VAL A 1 30 ? -3.597 2.079 -0.481 1.00 0.00 30 VAL A N 14
ATOM 23414 C CA . VAL A 1 30 ? -2.076 2.281 -0.610 1.00 0.00 30 VAL A CA 14
ATOM 23415 C C . VAL A 1 30 ? -1.499 0.937 -0.074 1.00 0.00 30 VAL A C 14
ATOM 23416 O O . VAL A 1 30 ? -1.846 0.439 0.985 1.00 0.00 30 VAL A O 14
ATOM 23429 N N . VAL A 1 31 ? -0.601 0.332 -0.841 1.00 0.00 31 VAL A N 14
ATOM 23430 C CA . VAL A 1 31 ? -0.219 -1.088 -0.795 1.00 0.00 31 VAL A CA 14
ATOM 23431 C C . VAL A 1 31 ? 1.366 -1.242 -1.013 1.00 0.00 31 VAL A C 14
ATOM 23432 O O . VAL A 1 31 ? 1.967 -1.036 -2.084 1.00 0.00 31 VAL A O 14
ATOM 23445 N N . ASP A 1 32 ? 1.953 -1.650 0.074 1.00 0.00 32 ASP A N 14
ATOM 23446 C CA . ASP A 1 32 ? 3.350 -2.163 0.254 1.00 0.00 32 ASP A CA 14
ATOM 23447 C C . ASP A 1 32 ? 3.489 -3.617 -0.255 1.00 0.00 32 ASP A C 14
ATOM 23448 O O . ASP A 1 32 ? 2.872 -4.505 0.367 1.00 0.00 32 ASP A O 14
ATOM 23458 N N . PHE A 1 33 ? 4.167 -3.787 -1.369 1.00 0.00 33 PHE A N 14
ATOM 23459 C CA . PHE A 1 33 ? 4.860 -5.055 -1.803 1.00 0.00 33 PHE A CA 14
ATOM 23460 C C . PHE A 1 33 ? 6.285 -5.073 -1.216 1.00 0.00 33 PHE A C 14
ATOM 23461 O O . PHE A 1 33 ? 7.112 -4.275 -1.496 1.00 0.00 33 PHE A O 14
ATOM 23478 N N . THR A 1 34 ? 6.434 -6.051 -0.327 1.00 0.00 34 THR A N 14
ATOM 23479 C CA . THR A 1 34 ? 7.665 -6.238 0.463 1.00 0.00 34 THR A CA 14
ATOM 23480 C C . THR A 1 34 ? 7.680 -7.761 0.802 1.00 0.00 34 THR A C 14
ATOM 23481 O O . THR A 1 34 ? 6.665 -8.477 0.831 1.00 0.00 34 THR A O 14
ATOM 23492 N N . ALA A 1 35 ? 8.827 -8.208 1.025 1.00 0.00 35 ALA A N 14
ATOM 23493 C CA . ALA A 1 35 ? 9.253 -9.564 1.498 1.00 0.00 35 ALA A CA 14
ATOM 23494 C C . ALA A 1 35 ? 9.498 -9.505 3.014 1.00 0.00 35 ALA A C 14
ATOM 23495 O O . ALA A 1 35 ? 9.972 -8.496 3.545 1.00 0.00 35 ALA A O 14
ATOM 23502 N N . SER A 1 36 ? 9.215 -10.597 3.725 1.00 0.00 36 SER A N 14
ATOM 23503 C CA . SER A 1 36 ? 9.597 -10.764 5.242 1.00 0.00 36 SER A CA 14
ATOM 23504 C C . SER A 1 36 ? 11.023 -10.271 5.644 1.00 0.00 36 SER A C 14
ATOM 23505 O O . SER A 1 36 ? 11.213 -9.679 6.675 1.00 0.00 36 SER A O 14
ATOM 23513 N N . TRP A 1 37 ? 11.989 -10.672 4.818 1.00 0.00 37 TRP A N 14
ATOM 23514 C CA . TRP A 1 37 ? 13.348 -10.167 4.763 1.00 0.00 37 TRP A CA 14
ATOM 23515 C C . TRP A 1 37 ? 13.444 -8.748 4.160 1.00 0.00 37 TRP A C 14
ATOM 23516 O O . TRP A 1 37 ? 13.581 -8.593 2.954 1.00 0.00 37 TRP A O 14
ATOM 23537 N N . CYS A 1 38 ? 13.340 -7.672 5.000 1.00 0.00 38 CYS A N 14
ATOM 23538 C CA . CYS A 1 38 ? 13.442 -6.226 4.662 1.00 0.00 38 CYS A CA 14
ATOM 23539 C C . CYS A 1 38 ? 13.621 -5.407 5.975 1.00 0.00 38 CYS A C 14
ATOM 23540 O O . CYS A 1 38 ? 12.591 -4.815 6.380 1.00 0.00 38 CYS A O 14
ATOM 23548 N N . PRO A 1 39 ? 14.840 -5.285 6.548 1.00 0.00 39 PRO A N 14
ATOM 23549 C CA . PRO A 1 39 ? 15.145 -4.329 7.629 1.00 0.00 39 PRO A CA 14
ATOM 23550 C C . PRO A 1 39 ? 14.812 -2.826 7.419 1.00 0.00 39 PRO A C 14
ATOM 23551 O O . PRO A 1 39 ? 14.293 -2.190 8.352 1.00 0.00 39 PRO A O 14
ATOM 23562 N N . PRO A 1 40 ? 15.063 -2.125 6.214 1.00 0.00 40 PRO A N 14
ATOM 23563 C CA . PRO A 1 40 ? 14.465 -0.801 5.842 1.00 0.00 40 PRO A CA 14
ATOM 23564 C C . PRO A 1 40 ? 12.926 -0.793 5.990 1.00 0.00 40 PRO A C 14
ATOM 23565 O O . PRO A 1 40 ? 12.475 -0.039 6.829 1.00 0.00 40 PRO A O 14
ATOM 23576 N N . CYS A 1 41 ? 12.108 -1.664 5.306 1.00 0.00 41 CYS A N 14
ATOM 23577 C CA . CYS A 1 41 ? 10.706 -1.962 5.646 1.00 0.00 41 CYS A CA 14
ATOM 23578 C C . CYS A 1 41 ? 10.321 -2.461 7.046 1.00 0.00 41 CYS A C 14
ATOM 23579 O O . CYS A 1 41 ? 9.122 -2.342 7.453 1.00 0.00 41 CYS A O 14
ATOM 23587 N N . LYS A 1 42 ? 11.167 -3.038 7.861 1.00 0.00 42 LYS A N 14
ATOM 23588 C CA . LYS A 1 42 ? 11.065 -3.254 9.313 1.00 0.00 42 LYS A CA 14
ATOM 23589 C C . LYS A 1 42 ? 10.780 -1.911 10.062 1.00 0.00 42 LYS A C 14
ATOM 23590 O O . LYS A 1 42 ? 9.799 -1.825 10.823 1.00 0.00 42 LYS A O 14
ATOM 23608 N N . MET A 1 43 ? 11.646 -0.900 9.881 1.00 0.00 43 MET A N 14
ATOM 23609 C CA . MET A 1 43 ? 11.350 0.577 10.174 1.00 0.00 43 MET A CA 14
ATOM 23610 C C . MET A 1 43 ? 10.240 1.296 9.343 1.00 0.00 43 MET A C 14
ATOM 23611 O O . MET A 1 43 ? 9.480 2.075 9.878 1.00 0.00 43 MET A O 14
ATOM 23625 N N . ILE A 1 44 ? 10.094 1.088 7.988 1.00 0.00 44 ILE A N 14
ATOM 23626 C CA . ILE A 1 44 ? 8.902 1.566 7.151 1.00 0.00 44 ILE A CA 14
ATOM 23627 C C . ILE A 1 44 ? 7.537 1.095 7.597 1.00 0.00 44 ILE A C 14
ATOM 23628 O O . ILE A 1 44 ? 6.611 1.862 7.545 1.00 0.00 44 ILE A O 14
ATOM 23644 N N . ALA A 1 45 ? 7.343 -0.164 8.135 1.00 0.00 45 ALA A N 14
ATOM 23645 C CA . ALA A 1 45 ? 6.111 -0.613 8.849 1.00 0.00 45 ALA A CA 14
ATOM 23646 C C . ALA A 1 45 ? 5.610 0.330 9.984 1.00 0.00 45 ALA A C 14
ATOM 23647 O O . ALA A 1 45 ? 4.519 0.865 9.819 1.00 0.00 45 ALA A O 14
ATOM 23654 N N . PRO A 1 46 ? 6.393 0.700 11.075 1.00 0.00 46 PRO A N 14
ATOM 23655 C CA . PRO A 1 46 ? 6.102 1.894 11.985 1.00 0.00 46 PRO A CA 14
ATOM 23656 C C . PRO A 1 46 ? 5.794 3.317 11.274 1.00 0.00 46 PRO A C 14
ATOM 23657 O O . PRO A 1 46 ? 4.766 3.941 11.629 1.00 0.00 46 PRO A O 14
ATOM 23668 N N . ILE A 1 47 ? 6.566 3.657 10.275 1.00 0.00 47 ILE A N 14
ATOM 23669 C CA . ILE A 1 47 ? 6.143 4.762 9.285 1.00 0.00 47 ILE A CA 14
ATOM 23670 C C . ILE A 1 47 ? 4.742 4.652 8.677 1.00 0.00 47 ILE A C 14
ATOM 23671 O O . ILE A 1 47 ? 3.929 5.530 8.977 1.00 0.00 47 ILE A O 14
ATOM 23687 N N . PHE A 1 48 ? 4.470 3.611 7.893 1.00 0.00 48 PHE A N 14
ATOM 23688 C CA . PHE A 1 48 ? 3.123 3.214 7.403 1.00 0.00 48 PHE A CA 14
ATOM 23689 C C . PHE A 1 48 ? 1.943 3.294 8.435 1.00 0.00 48 PHE A C 14
ATOM 23690 O O . PHE A 1 48 ? 1.025 4.026 8.047 1.00 0.00 48 PHE A O 14
ATOM 23707 N N . ALA A 1 49 ? 2.059 2.738 9.659 1.00 0.00 49 ALA A N 14
ATOM 23708 C CA . ALA A 1 49 ? 1.251 3.081 10.796 1.00 0.00 49 ALA A CA 14
ATOM 23709 C C . ALA A 1 49 ? 1.088 4.537 11.345 1.00 0.00 49 ALA A C 14
ATOM 23710 O O . ALA A 1 49 ? -0.077 4.929 11.564 1.00 0.00 49 ALA A O 14
ATOM 23717 N N . GLU A 1 50 ? 2.210 5.288 11.625 1.00 0.00 50 GLU A N 14
ATOM 23718 C CA . GLU A 1 50 ? 2.080 6.787 11.974 1.00 0.00 50 GLU A CA 14
ATOM 23719 C C . GLU A 1 50 ? 1.234 7.647 10.977 1.00 0.00 50 GLU A C 14
ATOM 23720 O O . GLU A 1 50 ? 0.398 8.485 11.337 1.00 0.00 50 GLU A O 14
ATOM 23733 N N . LEU A 1 51 ? 1.641 7.603 9.756 1.00 0.00 51 LEU A N 14
ATOM 23734 C CA . LEU A 1 51 ? 0.910 8.135 8.610 1.00 0.00 51 LEU A CA 14
ATOM 23735 C C . LEU A 1 51 ? -0.577 7.639 8.373 1.00 0.00 51 LEU A C 14
ATOM 23736 O O . LEU A 1 51 ? -1.448 8.474 8.188 1.00 0.00 51 LEU A O 14
ATOM 23752 N N . ALA A 1 52 ? -0.940 6.359 8.513 1.00 0.00 52 ALA A N 14
ATOM 23753 C CA . ALA A 1 52 ? -2.363 5.915 8.684 1.00 0.00 52 ALA A CA 14
ATOM 23754 C C . ALA A 1 52 ? -3.127 6.737 9.788 1.00 0.00 52 ALA A C 14
ATOM 23755 O O . ALA A 1 52 ? -4.247 7.134 9.515 1.00 0.00 52 ALA A O 14
ATOM 23762 N N . LYS A 1 53 ? -2.543 6.782 10.941 1.00 0.00 53 LYS A N 14
ATOM 23763 C CA . LYS A 1 53 ? -3.044 7.734 12.028 1.00 0.00 53 LYS A CA 14
ATOM 23764 C C . LYS A 1 53 ? -3.179 9.268 11.750 1.00 0.00 53 LYS A C 14
ATOM 23765 O O . LYS A 1 53 ? -3.980 9.947 12.347 1.00 0.00 53 LYS A O 14
ATOM 23783 N N . LYS A 1 54 ? -2.207 9.814 10.989 1.00 0.00 54 LYS A N 14
ATOM 23784 C CA . LYS A 1 54 ? -2.237 11.192 10.522 1.00 0.00 54 LYS A CA 14
ATOM 23785 C C . LYS A 1 54 ? -3.464 11.604 9.554 1.00 0.00 54 LYS A C 14
ATOM 23786 O O . LYS A 1 54 ? -3.846 12.776 9.481 1.00 0.00 54 LYS A O 14
ATOM 23804 N N . PHE A 1 55 ? -3.857 10.599 8.707 1.00 0.00 55 PHE A N 14
ATOM 23805 C CA . PHE A 1 55 ? -4.612 10.739 7.433 1.00 0.00 55 PHE A CA 14
ATOM 23806 C C . PHE A 1 55 ? -5.856 9.736 7.516 1.00 0.00 55 PHE A C 14
ATOM 23807 O O . PHE A 1 55 ? -5.699 8.563 7.181 1.00 0.00 55 PHE A O 14
ATOM 23824 N N . PRO A 1 56 ? -7.129 10.172 7.825 1.00 0.00 56 PRO A N 14
ATOM 23825 C CA . PRO A 1 56 ? -8.455 9.421 7.776 1.00 0.00 56 PRO A CA 14
ATOM 23826 C C . PRO A 1 56 ? -9.215 8.842 6.406 1.00 0.00 56 PRO A C 14
ATOM 23827 O O . PRO A 1 56 ? -10.131 7.982 6.456 1.00 0.00 56 PRO A O 14
ATOM 23838 N N . ASN A 1 57 ? -8.938 9.484 5.287 1.00 0.00 57 ASN A N 14
ATOM 23839 C CA . ASN A 1 57 ? -9.478 9.222 3.911 1.00 0.00 57 ASN A CA 14
ATOM 23840 C C . ASN A 1 57 ? -8.910 7.930 3.138 1.00 0.00 57 ASN A C 14
ATOM 23841 O O . ASN A 1 57 ? -9.340 7.682 1.972 1.00 0.00 57 ASN A O 14
ATOM 23852 N N . VAL A 1 58 ? -8.077 7.195 3.777 1.00 0.00 58 VAL A N 14
ATOM 23853 C CA . VAL A 1 58 ? -7.136 6.320 3.046 1.00 0.00 58 VAL A CA 14
ATOM 23854 C C . VAL A 1 58 ? -6.868 4.990 3.916 1.00 0.00 58 VAL A C 14
ATOM 23855 O O . VAL A 1 58 ? -6.306 4.979 5.023 1.00 0.00 58 VAL A O 14
ATOM 23868 N N . THR A 1 59 ? -7.308 3.830 3.344 1.00 0.00 59 THR A N 14
ATOM 23869 C CA . THR A 1 59 ? -6.927 2.463 3.735 1.00 0.00 59 THR A CA 14
ATOM 23870 C C . THR A 1 59 ? -5.455 2.084 3.300 1.00 0.00 59 THR A C 14
ATOM 23871 O O . THR A 1 59 ? -4.843 2.612 2.373 1.00 0.00 59 THR A O 14
ATOM 23882 N N . PHE A 1 60 ? -4.890 1.123 4.016 1.00 0.00 60 PHE A N 14
ATOM 23883 C CA . PHE A 1 60 ? -3.479 0.751 3.970 1.00 0.00 60 PHE A CA 14
ATOM 23884 C C . PHE A 1 60 ? -3.300 -0.790 4.184 1.00 0.00 60 PHE A C 14
ATOM 23885 O O . PHE A 1 60 ? -3.755 -1.407 5.132 1.00 0.00 60 PHE A O 14
ATOM 23902 N N . LEU A 1 61 ? -2.532 -1.419 3.293 1.00 0.00 61 LEU A N 14
ATOM 23903 C CA . LEU A 1 61 ? -2.378 -2.961 3.164 1.00 0.00 61 LEU A CA 14
ATOM 23904 C C . LEU A 1 61 ? -0.987 -3.301 2.689 1.00 0.00 61 LEU A C 14
ATOM 23905 O O . LEU A 1 61 ? -0.202 -2.545 2.127 1.00 0.00 61 LEU A O 14
ATOM 23921 N N . LYS A 1 62 ? -0.553 -4.457 3.256 1.00 0.00 62 LYS A N 14
ATOM 23922 C CA . LYS A 1 62 ? 0.883 -4.878 3.314 1.00 0.00 62 LYS A CA 14
ATOM 23923 C C . LYS A 1 62 ? 0.995 -6.386 3.182 1.00 0.00 62 LYS A C 14
ATOM 23924 O O . LYS A 1 62 ? 0.547 -7.235 3.975 1.00 0.00 62 LYS A O 14
ATOM 23942 N N . VAL A 1 63 ? 1.716 -6.734 2.119 1.00 0.00 63 VAL A N 14
ATOM 23943 C CA . VAL A 1 63 ? 1.765 -7.987 1.406 1.00 0.00 63 VAL A CA 14
ATOM 23944 C C . VAL A 1 63 ? 3.197 -8.609 1.353 1.00 0.00 63 VAL A C 14
ATOM 23945 O O . VAL A 1 63 ? 4.118 -8.038 0.736 1.00 0.00 63 VAL A O 14
ATOM 23958 N N . ASP A 1 64 ? 3.297 -9.853 1.902 1.00 0.00 64 ASP A N 14
ATOM 23959 C CA . ASP A 1 64 ? 4.345 -10.817 1.550 1.00 0.00 64 ASP A CA 14
ATOM 23960 C C . ASP A 1 64 ? 4.303 -11.156 0.039 1.00 0.00 64 ASP A C 14
ATOM 23961 O O . ASP A 1 64 ? 3.519 -11.984 -0.394 1.00 0.00 64 ASP A O 14
ATOM 23971 N N . VAL A 1 65 ? 5.243 -10.525 -0.710 1.00 0.00 65 VAL A N 14
ATOM 23972 C CA . VAL A 1 65 ? 5.663 -10.717 -2.159 1.00 0.00 65 VAL A CA 14
ATOM 23973 C C . VAL A 1 65 ? 6.216 -12.152 -2.582 1.00 0.00 65 VAL A C 14
ATOM 23974 O O . VAL A 1 65 ? 5.955 -12.653 -3.695 1.00 0.00 65 VAL A O 14
ATOM 23987 N N . ASP A 1 66 ? 6.956 -12.891 -1.775 1.00 0.00 66 ASP A N 14
ATOM 23988 C CA . ASP A 1 66 ? 7.162 -14.360 -2.030 1.00 0.00 66 ASP A CA 14
ATOM 23989 C C . ASP A 1 66 ? 5.911 -15.269 -2.383 1.00 0.00 66 ASP A C 14
ATOM 23990 O O . ASP A 1 66 ? 5.788 -16.005 -3.356 1.00 0.00 66 ASP A O 14
ATOM 24000 N N . GLU A 1 67 ? 4.852 -15.097 -1.584 1.00 0.00 67 GLU A N 14
ATOM 24001 C CA . GLU A 1 67 ? 3.492 -15.620 -1.782 1.00 0.00 67 GLU A CA 14
ATOM 24002 C C . GLU A 1 67 ? 2.670 -15.093 -2.921 1.00 0.00 67 GLU A C 14
ATOM 24003 O O . GLU A 1 67 ? 1.729 -15.693 -3.420 1.00 0.00 67 GLU A O 14
ATOM 24016 N N . LEU A 1 68 ? 2.994 -13.866 -3.417 1.00 0.00 68 LEU A N 14
ATOM 24017 C CA . LEU A 1 68 ? 2.203 -13.028 -4.358 1.00 0.00 68 LEU A CA 14
ATOM 24018 C C . LEU A 1 68 ? 3.088 -12.133 -5.279 1.00 0.00 68 LEU A C 14
ATOM 24019 O O . LEU A 1 68 ? 2.949 -10.905 -5.387 1.00 0.00 68 LEU A O 14
ATOM 24035 N N . LYS A 1 69 ? 3.961 -12.826 -5.979 1.00 0.00 69 LYS A N 14
ATOM 24036 C CA . LYS A 1 69 ? 4.908 -12.332 -6.986 1.00 0.00 69 LYS A CA 14
ATOM 24037 C C . LYS A 1 69 ? 4.196 -12.125 -8.421 1.00 0.00 69 LYS A C 14
ATOM 24038 O O . LYS A 1 69 ? 4.348 -11.037 -8.981 1.00 0.00 69 LYS A O 14
ATOM 24056 N N . ALA A 1 70 ? 3.481 -13.075 -8.961 1.00 0.00 70 ALA A N 14
ATOM 24057 C CA . ALA A 1 70 ? 2.732 -12.846 -10.256 1.00 0.00 70 ALA A CA 14
ATOM 24058 C C . ALA A 1 70 ? 1.848 -11.569 -10.388 1.00 0.00 70 ALA A C 14
ATOM 24059 O O . ALA A 1 70 ? 1.883 -10.800 -11.370 1.00 0.00 70 ALA A O 14
ATOM 24066 N N . VAL A 1 71 ? 0.961 -11.392 -9.347 1.00 0.00 71 VAL A N 14
ATOM 24067 C CA . VAL A 1 71 ? 0.160 -10.123 -9.054 1.00 0.00 71 VAL A CA 14
ATOM 24068 C C . VAL A 1 71 ? 1.005 -8.893 -8.621 1.00 0.00 71 VAL A C 14
ATOM 24069 O O . VAL A 1 71 ? 0.607 -7.792 -9.064 1.00 0.00 71 VAL A O 14
ATOM 24082 N N . ALA A 1 72 ? 2.038 -8.917 -7.731 1.00 0.00 72 ALA A N 14
ATOM 24083 C CA . ALA A 1 72 ? 2.934 -7.730 -7.543 1.00 0.00 72 ALA A CA 14
ATOM 24084 C C . ALA A 1 72 ? 3.405 -7.038 -8.816 1.00 0.00 72 ALA A C 14
ATOM 24085 O O . ALA A 1 72 ? 3.198 -5.806 -9.050 1.00 0.00 72 ALA A O 14
ATOM 24092 N N . GLU A 1 73 ? 4.032 -7.914 -9.619 1.00 0.00 73 GLU A N 14
ATOM 24093 C CA . GLU A 1 73 ? 4.474 -7.594 -10.956 1.00 0.00 73 GLU A CA 14
ATOM 24094 C C . GLU A 1 73 ? 3.296 -6.939 -11.771 1.00 0.00 73 GLU A C 14
ATOM 24095 O O . GLU A 1 73 ? 3.524 -5.767 -12.120 1.00 0.00 73 GLU A O 14
ATOM 24108 N N . GLU A 1 74 ? 2.148 -7.648 -11.894 1.00 0.00 74 GLU A N 14
ATOM 24109 C CA . GLU A 1 74 ? 0.930 -7.097 -12.582 1.00 0.00 74 GLU A CA 14
ATOM 24110 C C . GLU A 1 74 ? 0.480 -5.619 -12.279 1.00 0.00 74 GLU A C 14
ATOM 24111 O O . GLU A 1 74 ? 0.434 -4.795 -13.251 1.00 0.00 74 GLU A O 14
ATOM 24124 N N . TRP A 1 75 ? 0.339 -5.169 -11.020 1.00 0.00 75 TRP A N 14
ATOM 24125 C CA . TRP A 1 75 ? 0.193 -3.725 -10.646 1.00 0.00 75 TRP A CA 14
ATOM 24126 C C . TRP A 1 75 ? 1.334 -2.670 -10.816 1.00 0.00 75 TRP A C 14
ATOM 24127 O O . TRP A 1 75 ? 1.091 -1.491 -11.137 1.00 0.00 75 TRP A O 14
ATOM 24148 N N . ASN A 1 76 ? 2.589 -3.148 -10.670 1.00 0.00 76 ASN A N 14
ATOM 24149 C CA . ASN A 1 76 ? 3.800 -2.601 -11.379 1.00 0.00 76 ASN A CA 14
ATOM 24150 C C . ASN A 1 76 ? 5.134 -2.701 -10.500 1.00 0.00 76 ASN A C 14
ATOM 24151 O O . ASN A 1 76 ? 5.616 -1.730 -9.889 1.00 0.00 76 ASN A O 14
ATOM 24162 N N . VAL A 1 77 ? 5.785 -3.933 -10.414 1.00 0.00 77 VAL A N 14
ATOM 24163 C CA . VAL A 1 77 ? 6.823 -4.316 -9.375 1.00 0.00 77 VAL A CA 14
ATOM 24164 C C . VAL A 1 77 ? 7.825 -5.334 -10.004 1.00 0.00 77 VAL A C 14
ATOM 24165 O O . VAL A 1 77 ? 7.485 -6.450 -10.361 1.00 0.00 77 VAL A O 14
ATOM 24178 N N . GLU A 1 78 ? 8.992 -4.818 -10.117 1.00 0.00 78 GLU A N 14
ATOM 24179 C CA . GLU A 1 78 ? 10.226 -5.495 -10.462 1.00 0.00 78 GLU A CA 14
ATOM 24180 C C . GLU A 1 78 ? 11.112 -5.684 -9.126 1.00 0.00 78 GLU A C 14
ATOM 24181 O O . GLU A 1 78 ? 12.060 -6.488 -9.216 1.00 0.00 78 GLU A O 14
ATOM 24194 N N . ALA A 1 79 ? 10.985 -4.867 -7.987 1.00 0.00 79 ALA A N 14
ATOM 24195 C CA . ALA A 1 79 ? 12.068 -4.664 -7.028 1.00 0.00 79 ALA A CA 14
ATOM 24196 C C . ALA A 1 79 ? 11.315 -4.368 -5.683 1.00 0.00 79 ALA A C 14
ATOM 24197 O O . ALA A 1 79 ? 10.405 -3.556 -5.597 1.00 0.00 79 ALA A O 14
ATOM 24204 N N . MET A 1 80 ? 11.969 -4.795 -4.569 1.00 0.00 80 MET A N 14
ATOM 24205 C CA . MET A 1 80 ? 11.693 -4.446 -3.198 1.00 0.00 80 MET A CA 14
ATOM 24206 C C . MET A 1 80 ? 12.176 -2.952 -2.918 1.00 0.00 80 MET A C 14
ATOM 24207 O O . MET A 1 80 ? 13.427 -2.813 -2.812 1.00 0.00 80 MET A O 14
ATOM 24221 N N . PRO A 1 81 ? 11.395 -2.064 -2.314 1.00 0.00 81 PRO A N 14
ATOM 24222 C CA . PRO A 1 81 ? 9.914 -2.098 -2.145 1.00 0.00 81 PRO A CA 14
ATOM 24223 C C . PRO A 1 81 ? 8.983 -0.859 -2.208 1.00 0.00 81 PRO A C 14
ATOM 24224 O O . PRO A 1 81 ? 9.388 0.254 -2.057 1.00 0.00 81 PRO A O 14
ATOM 24235 N N . THR A 1 82 ? 7.844 -1.253 -2.777 1.00 0.00 82 THR A N 14
ATOM 24236 C CA . THR A 1 82 ? 6.994 -0.545 -3.849 1.00 0.00 82 THR A CA 14
ATOM 24237 C C . THR A 1 82 ? 5.557 -0.325 -3.325 1.00 0.00 82 THR A C 14
ATOM 24238 O O . THR A 1 82 ? 4.985 -1.170 -2.563 1.00 0.00 82 THR A O 14
ATOM 24249 N N . PHE A 1 83 ? 5.065 0.887 -3.439 1.00 0.00 83 PHE A N 14
ATOM 24250 C CA . PHE A 1 83 ? 3.783 1.536 -2.813 1.00 0.00 83 PHE A CA 14
ATOM 24251 C C . PHE A 1 83 ? 3.140 1.849 -4.208 1.00 0.00 83 PHE A C 14
ATOM 24252 O O . PHE A 1 83 ? 3.442 2.775 -4.983 1.00 0.00 83 PHE A O 14
ATOM 24269 N N . ILE A 1 84 ? 1.951 1.243 -4.248 1.00 0.00 84 ILE A N 14
ATOM 24270 C CA . ILE A 1 84 ? 1.032 1.261 -5.402 1.00 0.00 84 ILE A CA 14
ATOM 24271 C C . ILE A 1 84 ? -0.291 1.908 -4.772 1.00 0.00 84 ILE A C 14
ATOM 24272 O O . ILE A 1 84 ? -0.928 1.485 -3.754 1.00 0.00 84 ILE A O 14
ATOM 24288 N N . PHE A 1 85 ? -0.843 2.786 -5.551 1.00 0.00 85 PHE A N 14
ATOM 24289 C CA . PHE A 1 85 ? -1.747 3.860 -5.218 1.00 0.00 85 PHE A CA 14
ATOM 24290 C C . PHE A 1 85 ? -2.930 3.588 -6.167 1.00 0.00 85 PHE A C 14
ATOM 24291 O O . PHE A 1 85 ? -2.783 3.597 -7.408 1.00 0.00 85 PHE A O 14
ATOM 24308 N N . LEU A 1 86 ? -3.971 2.987 -5.571 1.00 0.00 86 LEU A N 14
ATOM 24309 C CA . LEU A 1 86 ? -5.169 2.471 -6.228 1.00 0.00 86 LEU A CA 14
ATOM 24310 C C . LEU A 1 86 ? -6.321 3.154 -5.340 1.00 0.00 86 LEU A C 14
ATOM 24311 O O . LEU A 1 86 ? -6.520 2.997 -4.159 1.00 0.00 86 LEU A O 14
ATOM 24327 N N . LYS A 1 87 ? -7.144 3.897 -6.045 1.00 0.00 87 LYS A N 14
ATOM 24328 C CA . LYS A 1 87 ? -8.313 4.621 -5.557 1.00 0.00 87 LYS A CA 14
ATOM 24329 C C . LYS A 1 87 ? -9.593 3.844 -6.182 1.00 0.00 87 LYS A C 14
ATOM 24330 O O . LYS A 1 87 ? -9.526 2.877 -6.977 1.00 0.00 87 LYS A O 14
ATOM 24348 N N . ASP A 1 88 ? -10.730 4.474 -5.865 1.00 0.00 88 ASP A N 14
ATOM 24349 C CA . ASP A 1 88 ? -11.913 4.385 -6.713 1.00 0.00 88 ASP A CA 14
ATOM 24350 C C . ASP A 1 88 ? -11.768 5.020 -8.150 1.00 0.00 88 ASP A C 14
ATOM 24351 O O . ASP A 1 88 ? -12.565 5.853 -8.594 1.00 0.00 88 ASP A O 14
ATOM 24361 N N . GLY A 1 89 ? -10.784 4.568 -9.007 1.00 0.00 89 GLY A N 14
ATOM 24362 C CA . GLY A 1 89 ? -10.641 5.019 -10.366 1.00 0.00 89 GLY A CA 14
ATOM 24363 C C . GLY A 1 89 ? -9.523 4.173 -11.047 1.00 0.00 89 GLY A C 14
ATOM 24364 O O . GLY A 1 89 ? -8.707 4.763 -11.756 1.00 0.00 89 GLY A O 14
ATOM 24368 N N . LYS A 1 90 ? -9.368 2.827 -10.809 1.00 0.00 90 LYS A N 14
ATOM 24369 C CA . LYS A 1 90 ? -8.109 2.000 -11.047 1.00 0.00 90 LYS A CA 14
ATOM 24370 C C . LYS A 1 90 ? -6.661 2.475 -10.526 1.00 0.00 90 LYS A C 14
ATOM 24371 O O . LYS A 1 90 ? -6.585 3.402 -9.670 1.00 0.00 90 LYS A O 14
ATOM 24389 N N . LEU A 1 91 ? -5.531 1.925 -11.039 1.00 0.00 91 LEU A N 14
ATOM 24390 C CA . LEU A 1 91 ? -4.079 2.250 -10.810 1.00 0.00 91 LEU A CA 14
ATOM 24391 C C . LEU A 1 91 ? -3.827 3.733 -11.243 1.00 0.00 91 LEU A C 14
ATOM 24392 O O . LEU A 1 91 ? -3.768 4.026 -12.434 1.00 0.00 91 LEU A O 14
ATOM 24408 N N . VAL A 1 92 ? -3.812 4.579 -10.267 1.00 0.00 92 VAL A N 14
ATOM 24409 C CA . VAL A 1 92 ? -3.374 6.059 -10.230 1.00 0.00 92 VAL A CA 14
ATOM 24410 C C . VAL A 1 92 ? -1.809 6.177 -10.212 1.00 0.00 92 VAL A C 14
ATOM 24411 O O . VAL A 1 92 ? -1.437 6.987 -11.094 1.00 0.00 92 VAL A O 14
ATOM 24424 N N . ASP A 1 93 ? -0.924 5.543 -9.377 1.00 0.00 93 ASP A N 14
ATOM 24425 C CA . ASP A 1 93 ? 0.521 5.837 -9.413 1.00 0.00 93 ASP A CA 14
ATOM 24426 C C . ASP A 1 93 ? 1.389 4.839 -8.463 1.00 0.00 93 ASP A C 14
ATOM 24427 O O . ASP A 1 93 ? 0.819 4.054 -7.723 1.00 0.00 93 ASP A O 14
ATOM 24437 N N . LYS A 1 94 ? 2.681 4.904 -8.671 1.00 0.00 94 LYS A N 14
ATOM 24438 C CA . LYS A 1 94 ? 3.718 3.987 -8.060 1.00 0.00 94 LYS A CA 14
ATOM 24439 C C . LYS A 1 94 ? 5.079 4.736 -7.824 1.00 0.00 94 LYS A C 14
ATOM 24440 O O . LYS A 1 94 ? 5.580 5.651 -8.456 1.00 0.00 94 LYS A O 14
ATOM 24458 N N . THR A 1 95 ? 5.785 4.202 -6.783 1.00 0.00 95 THR A N 14
ATOM 24459 C CA . THR A 1 95 ? 7.032 4.670 -6.207 1.00 0.00 95 THR A CA 14
ATOM 24460 C C . THR A 1 95 ? 7.680 3.462 -5.472 1.00 0.00 95 THR A C 14
ATOM 24461 O O . THR A 1 95 ? 7.240 3.094 -4.353 1.00 0.00 95 THR A O 14
ATOM 24472 N N . VAL A 1 96 ? 8.607 2.831 -6.140 1.00 0.00 96 VAL A N 14
ATOM 24473 C CA . VAL A 1 96 ? 9.567 1.915 -5.578 1.00 0.00 96 VAL A CA 14
ATOM 24474 C C . VAL A 1 96 ? 10.654 2.836 -4.790 1.00 0.00 96 VAL A C 14
ATOM 24475 O O . VAL A 1 96 ? 11.448 3.448 -5.481 1.00 0.00 96 VAL A O 14
ATOM 24488 N N . GLY A 1 97 ? 10.526 2.941 -3.473 1.00 0.00 97 GLY A N 14
ATOM 24489 C CA . GLY A 1 97 ? 11.574 3.428 -2.648 1.00 0.00 97 GLY A CA 14
ATOM 24490 C C . GLY A 1 97 ? 11.089 3.829 -1.220 1.00 0.00 97 GLY A C 14
ATOM 24491 O O . GLY A 1 97 ? 10.487 4.940 -1.171 1.00 0.00 97 GLY A O 14
ATOM 24495 N N . ALA A 1 98 ? 11.256 3.010 -0.230 1.00 0.00 98 ALA A N 14
ATOM 24496 C CA . ALA A 1 98 ? 11.140 3.296 1.210 1.00 0.00 98 ALA A CA 14
ATOM 24497 C C . ALA A 1 98 ? 11.932 4.529 1.768 1.00 0.00 98 ALA A C 14
ATOM 24498 O O . ALA A 1 98 ? 13.177 4.416 1.735 1.00 0.00 98 ALA A O 14
ATOM 24505 N N . ASP A 1 99 ? 11.221 5.609 2.295 1.00 0.00 99 ASP A N 14
ATOM 24506 C CA . ASP A 1 99 ? 11.881 6.881 2.667 1.00 0.00 99 ASP A CA 14
ATOM 24507 C C . ASP A 1 99 ? 10.864 7.597 3.663 1.00 0.00 99 ASP A C 14
ATOM 24508 O O . ASP A 1 99 ? 9.717 7.898 3.296 1.00 0.00 99 ASP A O 14
ATOM 24518 N N . LYS A 1 100 ? 11.255 7.760 4.882 1.00 0.00 100 LYS A N 14
ATOM 24519 C CA . LYS A 1 100 ? 10.529 8.283 6.055 1.00 0.00 100 LYS A CA 14
ATOM 24520 C C . LYS A 1 100 ? 9.721 9.599 6.001 1.00 0.00 100 LYS A C 14
ATOM 24521 O O . LYS A 1 100 ? 8.523 9.622 6.409 1.00 0.00 100 LYS A O 14
ATOM 24539 N N . ASP A 1 101 ? 10.321 10.647 5.396 1.00 0.00 101 ASP A N 14
ATOM 24540 C CA . ASP A 1 101 ? 9.671 11.948 4.985 1.00 0.00 101 ASP A CA 14
ATOM 24541 C C . ASP A 1 101 ? 8.857 11.759 3.606 1.00 0.00 101 ASP A C 14
ATOM 24542 O O . ASP A 1 101 ? 7.735 12.217 3.503 1.00 0.00 101 ASP A O 14
ATOM 24552 N N . GLY A 1 102 ? 9.519 11.142 2.560 1.00 0.00 102 GLY A N 14
ATOM 24553 C CA . GLY A 1 102 ? 8.928 10.787 1.219 1.00 0.00 102 GLY A CA 14
ATOM 24554 C C . GLY A 1 102 ? 7.614 10.127 1.025 1.00 0.00 102 GLY A C 14
ATOM 24555 O O . GLY A 1 102 ? 6.752 10.681 0.346 1.00 0.00 102 GLY A O 14
ATOM 24559 N N . LEU A 1 103 ? 7.450 8.950 1.637 1.00 0.00 103 LEU A N 14
ATOM 24560 C CA . LEU A 1 103 ? 6.108 8.334 1.732 1.00 0.00 103 LEU A CA 14
ATOM 24561 C C . LEU A 1 103 ? 4.902 9.181 2.272 1.00 0.00 103 LEU A C 14
ATOM 24562 O O . LEU A 1 103 ? 3.957 9.317 1.458 1.00 0.00 103 LEU A O 14
ATOM 24578 N N . PRO A 1 104 ? 4.825 9.828 3.459 1.00 0.00 104 PRO A N 14
ATOM 24579 C CA . PRO A 1 104 ? 3.858 10.906 3.795 1.00 0.00 104 PRO A CA 14
ATOM 24580 C C . PRO A 1 104 ? 3.707 12.198 2.917 1.00 0.00 104 PRO A C 14
ATOM 24581 O O . PRO A 1 104 ? 2.597 12.754 2.810 1.00 0.00 104 PRO A O 14
ATOM 24592 N N . THR A 1 105 ? 4.786 12.659 2.197 1.00 0.00 105 THR A N 14
ATOM 24593 C CA . THR A 1 105 ? 4.727 13.619 1.021 1.00 0.00 105 THR A CA 14
ATOM 24594 C C . THR A 1 105 ? 3.762 13.185 -0.129 1.00 0.00 105 THR A C 14
ATOM 24595 O O . THR A 1 105 ? 2.833 13.942 -0.506 1.00 0.00 105 THR A O 14
ATOM 24606 N N . LEU A 1 106 ? 4.007 12.007 -0.667 1.00 0.00 106 LEU A N 14
ATOM 24607 C CA . LEU A 1 106 ? 3.250 11.256 -1.653 1.00 0.00 106 LEU A CA 14
ATOM 24608 C C . LEU A 1 106 ? 1.754 10.876 -1.399 1.00 0.00 106 LEU A C 14
ATOM 24609 O O . LEU A 1 106 ? 0.874 11.234 -2.170 1.00 0.00 106 LEU A O 14
ATOM 24625 N N . VAL A 1 107 ? 1.480 10.357 -0.184 1.00 0.00 107 VAL A N 14
ATOM 24626 C CA . VAL A 1 107 ? 0.148 10.239 0.447 1.00 0.00 107 VAL A CA 14
ATOM 24627 C C . VAL A 1 107 ? -0.643 11.568 0.677 1.00 0.00 107 VAL A C 14
ATOM 24628 O O . VAL A 1 107 ? -1.805 11.656 0.372 1.00 0.00 107 VAL A O 14
ATOM 24641 N N . ALA A 1 108 ? -0.004 12.648 1.140 1.00 0.00 108 ALA A N 14
ATOM 24642 C CA . ALA A 1 108 ? -0.541 14.062 1.316 1.00 0.00 108 ALA A CA 14
ATOM 24643 C C . ALA A 1 108 ? -1.051 14.720 -0.055 1.00 0.00 108 ALA A C 14
ATOM 24644 O O . ALA A 1 108 ? -2.170 15.233 -0.211 1.00 0.00 108 ALA A O 14
ATOM 24651 N N . LYS A 1 109 ? -0.136 14.680 -1.009 1.00 0.00 109 LYS A N 14
ATOM 24652 C CA . LYS A 1 109 ? -0.412 14.894 -2.449 1.00 0.00 109 LYS A CA 14
ATOM 24653 C C . LYS A 1 109 ? -1.479 14.083 -3.204 1.00 0.00 109 LYS A C 14
ATOM 24654 O O . LYS A 1 109 ? -2.271 14.720 -3.931 1.00 0.00 109 LYS A O 14
ATOM 24672 N N . HIS A 1 110 ? -1.466 12.686 -3.080 1.00 0.00 110 HIS A N 14
ATOM 24673 C CA . HIS A 1 110 ? -2.673 11.845 -3.429 1.00 0.00 110 HIS A CA 14
ATOM 24674 C C . HIS A 1 110 ? -4.038 12.166 -2.714 1.00 0.00 110 HIS A C 14
ATOM 24675 O O . HIS A 1 110 ? -5.018 12.343 -3.477 1.00 0.00 110 HIS A O 14
ATOM 24689 N N . ALA A 1 111 ? -4.053 12.219 -1.386 1.00 0.00 111 ALA A N 14
ATOM 24690 C CA . ALA A 1 111 ? -5.255 12.676 -0.595 1.00 0.00 111 ALA A CA 14
ATOM 24691 C C . ALA A 1 111 ? -5.942 13.945 -1.090 1.00 0.00 111 ALA A C 14
ATOM 24692 O O . ALA A 1 111 ? -7.140 13.974 -1.205 1.00 0.00 111 ALA A O 14
ATOM 24699 N N . THR A 1 112 ? -5.196 15.044 -1.359 1.00 0.00 112 THR A N 14
ATOM 24700 C CA . THR A 1 112 ? -5.695 16.256 -2.031 1.00 0.00 112 THR A CA 14
ATOM 24701 C C . THR A 1 112 ? -6.356 16.053 -3.401 1.00 0.00 112 THR A C 14
ATOM 24702 O O . THR A 1 112 ? -7.574 16.271 -3.569 1.00 0.00 112 THR A O 14
ATOM 24713 N N . ALA A 1 113 ? -5.551 15.602 -4.360 1.00 0.00 113 ALA A N 14
ATOM 24714 C CA . ALA A 1 113 ? -5.962 15.226 -5.732 1.00 0.00 113 ALA A CA 14
ATOM 24715 C C . ALA A 1 113 ? -7.213 14.377 -5.976 1.00 0.00 113 ALA A C 14
ATOM 24716 O O . ALA A 1 113 ? -7.119 13.147 -6.147 1.00 0.00 113 ALA A O 14
ATOM 24725 N N . ALA A 1 1 ? -13.350 10.585 15.970 1.00 0.00 1 ALA A N 15
ATOM 24726 C CA . ALA A 1 1 ? -12.561 9.331 15.956 1.00 0.00 1 ALA A CA 15
ATOM 24727 C C . ALA A 1 1 ? -12.725 8.629 14.587 1.00 0.00 1 ALA A C 15
ATOM 24728 O O . ALA A 1 1 ? -13.698 7.963 14.274 1.00 0.00 1 ALA A O 15
ATOM 24736 N N . GLU A 1 2 ? -11.689 8.787 13.798 1.00 0.00 2 GLU A N 15
ATOM 24737 C CA . GLU A 1 2 ? -11.578 8.171 12.445 1.00 0.00 2 GLU A CA 15
ATOM 24738 C C . GLU A 1 2 ? -10.141 8.367 11.922 1.00 0.00 2 GLU A C 15
ATOM 24739 O O . GLU A 1 2 ? -9.540 9.421 12.003 1.00 0.00 2 GLU A O 15
ATOM 24752 N N . GLU A 1 3 ? -9.595 7.289 11.363 1.00 0.00 3 GLU A N 15
ATOM 24753 C CA . GLU A 1 3 ? -8.197 7.197 10.876 1.00 0.00 3 GLU A CA 15
ATOM 24754 C C . GLU A 1 3 ? -8.070 5.994 9.893 1.00 0.00 3 GLU A C 15
ATOM 24755 O O . GLU A 1 3 ? -8.911 5.097 9.757 1.00 0.00 3 GLU A O 15
ATOM 24768 N N . GLY A 1 4 ? -6.950 5.978 9.244 1.00 0.00 4 GLY A N 15
ATOM 24769 C CA . GLY A 1 4 ? -6.443 4.783 8.481 1.00 0.00 4 GLY A CA 15
ATOM 24770 C C . GLY A 1 4 ? -6.131 3.537 9.374 1.00 0.00 4 GLY A C 15
ATOM 24771 O O . GLY A 1 4 ? -6.151 3.577 10.639 1.00 0.00 4 GLY A O 15
ATOM 24775 N N . GLN A 1 5 ? -5.870 2.414 8.716 1.00 0.00 5 GLN A N 15
ATOM 24776 C CA . GLN A 1 5 ? -5.722 1.113 9.363 1.00 0.00 5 GLN A CA 15
ATOM 24777 C C . GLN A 1 5 ? -4.774 0.331 8.412 1.00 0.00 5 GLN A C 15
ATOM 24778 O O . GLN A 1 5 ? -5.120 -0.045 7.284 1.00 0.00 5 GLN A O 15
ATOM 24792 N N . VAL A 1 6 ? -3.571 0.033 8.878 1.00 0.00 6 VAL A N 15
ATOM 24793 C CA . VAL A 1 6 ? -2.602 -0.911 8.308 1.00 0.00 6 VAL A CA 15
ATOM 24794 C C . VAL A 1 6 ? -3.134 -2.394 8.712 1.00 0.00 6 VAL A C 15
ATOM 24795 O O . VAL A 1 6 ? -3.505 -2.627 9.882 1.00 0.00 6 VAL A O 15
ATOM 24808 N N . ILE A 1 7 ? -3.169 -3.279 7.669 1.00 0.00 7 ILE A N 15
ATOM 24809 C CA . ILE A 1 7 ? -3.629 -4.678 7.680 1.00 0.00 7 ILE A CA 15
ATOM 24810 C C . ILE A 1 7 ? -2.550 -5.565 7.007 1.00 0.00 7 ILE A C 15
ATOM 24811 O O . ILE A 1 7 ? -2.214 -5.300 5.846 1.00 0.00 7 ILE A O 15
ATOM 24827 N N . ALA A 1 8 ? -2.173 -6.680 7.642 1.00 0.00 8 ALA A N 15
ATOM 24828 C CA . ALA A 1 8 ? -1.434 -7.806 7.043 1.00 0.00 8 ALA A CA 15
ATOM 24829 C C . ALA A 1 8 ? -2.219 -8.618 5.946 1.00 0.00 8 ALA A C 15
ATOM 24830 O O . ALA A 1 8 ? -3.439 -8.739 5.901 1.00 0.00 8 ALA A O 15
ATOM 24837 N N . CYS A 1 9 ? -1.489 -9.067 4.868 1.00 0.00 9 CYS A N 15
ATOM 24838 C CA . CYS A 1 9 ? -2.004 -9.681 3.589 1.00 0.00 9 CYS A CA 15
ATOM 24839 C C . CYS A 1 9 ? -1.014 -10.710 3.023 1.00 0.00 9 CYS A C 15
ATOM 24840 O O . CYS A 1 9 ? 0.167 -10.581 3.085 1.00 0.00 9 CYS A O 15
ATOM 24848 N N . HIS A 1 10 ? -1.657 -11.837 2.645 1.00 0.00 10 HIS A N 15
ATOM 24849 C CA . HIS A 1 10 ? -1.077 -13.237 2.524 1.00 0.00 10 HIS A CA 15
ATOM 24850 C C . HIS A 1 10 ? -1.432 -14.075 1.202 1.00 0.00 10 HIS A C 15
ATOM 24851 O O . HIS A 1 10 ? -0.645 -14.824 0.719 1.00 0.00 10 HIS A O 15
ATOM 24865 N N . THR A 1 11 ? -2.651 -13.980 0.690 1.00 0.00 11 THR A N 15
ATOM 24866 C CA . THR A 1 11 ? -3.271 -14.983 -0.213 1.00 0.00 11 THR A CA 15
ATOM 24867 C C . THR A 1 11 ? -4.186 -14.303 -1.276 1.00 0.00 11 THR A C 15
ATOM 24868 O O . THR A 1 11 ? -4.316 -13.128 -1.434 1.00 0.00 11 THR A O 15
ATOM 24879 N N . VAL A 1 12 ? -4.946 -15.150 -2.010 1.00 0.00 12 VAL A N 15
ATOM 24880 C CA . VAL A 1 12 ? -6.205 -14.718 -2.694 1.00 0.00 12 VAL A CA 15
ATOM 24881 C C . VAL A 1 12 ? -7.348 -14.003 -1.859 1.00 0.00 12 VAL A C 15
ATOM 24882 O O . VAL A 1 12 ? -8.157 -13.208 -2.369 1.00 0.00 12 VAL A O 15
ATOM 24895 N N . ASP A 1 13 ? -7.367 -14.151 -0.464 1.00 0.00 13 ASP A N 15
ATOM 24896 C CA . ASP A 1 13 ? -8.117 -13.262 0.435 1.00 0.00 13 ASP A CA 15
ATOM 24897 C C . ASP A 1 13 ? -7.843 -11.717 0.233 1.00 0.00 13 ASP A C 15
ATOM 24898 O O . ASP A 1 13 ? -8.737 -10.897 0.256 1.00 0.00 13 ASP A O 15
ATOM 24908 N N . THR A 1 14 ? -6.582 -11.341 0.075 1.00 0.00 14 THR A N 15
ATOM 24909 C CA . THR A 1 14 ? -6.127 -9.948 -0.341 1.00 0.00 14 THR A CA 15
ATOM 24910 C C . THR A 1 14 ? -6.712 -9.456 -1.685 1.00 0.00 14 THR A C 15
ATOM 24911 O O . THR A 1 14 ? -7.046 -8.277 -1.804 1.00 0.00 14 THR A O 15
ATOM 24922 N N . TRP A 1 15 ? -6.850 -10.354 -2.693 1.00 0.00 15 TRP A N 15
ATOM 24923 C CA . TRP A 1 15 ? -7.691 -10.140 -3.944 1.00 0.00 15 TRP A CA 15
ATOM 24924 C C . TRP A 1 15 ? -9.158 -9.700 -3.693 1.00 0.00 15 TRP A C 15
ATOM 24925 O O . TRP A 1 15 ? -9.626 -8.745 -4.278 1.00 0.00 15 TRP A O 15
ATOM 24946 N N . LYS A 1 16 ? -9.876 -10.362 -2.771 1.00 0.00 16 LYS A N 15
ATOM 24947 C CA . LYS A 1 16 ? -11.097 -9.832 -2.090 1.00 0.00 16 LYS A CA 15
ATOM 24948 C C . LYS A 1 16 ? -10.991 -8.414 -1.417 1.00 0.00 16 LYS A C 15
ATOM 24949 O O . LYS A 1 16 ? -11.647 -7.501 -1.851 1.00 0.00 16 LYS A O 15
ATOM 24967 N N . GLU A 1 17 ? -10.117 -8.251 -0.411 1.00 0.00 17 GLU A N 15
ATOM 24968 C CA . GLU A 1 17 ? -9.799 -6.929 0.268 1.00 0.00 17 GLU A CA 15
ATOM 24969 C C . GLU A 1 17 ? -9.372 -5.686 -0.648 1.00 0.00 17 GLU A C 15
ATOM 24970 O O . GLU A 1 17 ? -10.144 -4.754 -0.739 1.00 0.00 17 GLU A O 15
ATOM 24983 N N . HIS A 1 18 ? -8.241 -5.770 -1.374 1.00 0.00 18 HIS A N 15
ATOM 24984 C CA . HIS A 1 18 ? -7.611 -4.701 -2.301 1.00 0.00 18 HIS A CA 15
ATOM 24985 C C . HIS A 1 18 ? -8.583 -4.162 -3.361 1.00 0.00 18 HIS A C 15
ATOM 24986 O O . HIS A 1 18 ? -8.947 -3.010 -3.432 1.00 0.00 18 HIS A O 15
ATOM 25000 N N . PHE A 1 19 ? -9.018 -5.030 -4.206 1.00 0.00 19 PHE A N 15
ATOM 25001 C CA . PHE A 1 19 ? -9.951 -4.827 -5.311 1.00 0.00 19 PHE A CA 15
ATOM 25002 C C . PHE A 1 19 ? -11.324 -4.292 -4.874 1.00 0.00 19 PHE A C 15
ATOM 25003 O O . PHE A 1 19 ? -11.727 -3.166 -5.261 1.00 0.00 19 PHE A O 15
ATOM 25020 N N . GLU A 1 20 ? -12.052 -5.032 -4.027 1.00 0.00 20 GLU A N 15
ATOM 25021 C CA . GLU A 1 20 ? -13.369 -4.636 -3.432 1.00 0.00 20 GLU A CA 15
ATOM 25022 C C . GLU A 1 20 ? -13.415 -3.243 -2.757 1.00 0.00 20 GLU A C 15
ATOM 25023 O O . GLU A 1 20 ? -14.083 -2.369 -3.286 1.00 0.00 20 GLU A O 15
ATOM 25036 N N . LYS A 1 21 ? -12.631 -2.898 -1.713 1.00 0.00 21 LYS A N 15
ATOM 25037 C CA . LYS A 1 21 ? -12.431 -1.487 -1.227 1.00 0.00 21 LYS A CA 15
ATOM 25038 C C . LYS A 1 21 ? -11.999 -0.533 -2.353 1.00 0.00 21 LYS A C 15
ATOM 25039 O O . LYS A 1 21 ? -12.799 0.387 -2.661 1.00 0.00 21 LYS A O 15
ATOM 25057 N N . GLY A 1 22 ? -10.814 -0.713 -3.009 1.00 0.00 22 GLY A N 15
ATOM 25058 C CA . GLY A 1 22 ? -10.296 0.094 -4.121 1.00 0.00 22 GLY A CA 15
ATOM 25059 C C . GLY A 1 22 ? -11.276 0.674 -5.194 1.00 0.00 22 GLY A C 15
ATOM 25060 O O . GLY A 1 22 ? -11.785 1.802 -5.097 1.00 0.00 22 GLY A O 15
ATOM 25064 N N . LYS A 1 23 ? -11.571 -0.189 -6.194 1.00 0.00 23 LYS A N 15
ATOM 25065 C CA . LYS A 1 23 ? -12.836 -0.190 -6.961 1.00 0.00 23 LYS A CA 15
ATOM 25066 C C . LYS A 1 23 ? -13.948 -0.902 -6.101 1.00 0.00 23 LYS A C 15
ATOM 25067 O O . LYS A 1 23 ? -14.081 -2.083 -5.923 1.00 0.00 23 LYS A O 15
ATOM 25085 N N . GLY A 1 24 ? -14.798 -0.040 -5.658 1.00 0.00 24 GLY A N 15
ATOM 25086 C CA . GLY A 1 24 ? -16.099 -0.281 -5.018 1.00 0.00 24 GLY A CA 15
ATOM 25087 C C . GLY A 1 24 ? -16.708 0.971 -4.193 1.00 0.00 24 GLY A C 15
ATOM 25088 O O . GLY A 1 24 ? -17.902 1.252 -4.281 1.00 0.00 24 GLY A O 15
ATOM 25092 N N . SER A 1 25 ? -15.744 1.642 -3.525 1.00 0.00 25 SER A N 15
ATOM 25093 C CA . SER A 1 25 ? -15.912 2.641 -2.482 1.00 0.00 25 SER A CA 15
ATOM 25094 C C . SER A 1 25 ? -15.108 3.886 -2.950 1.00 0.00 25 SER A C 15
ATOM 25095 O O . SER A 1 25 ? -13.872 3.773 -3.203 1.00 0.00 25 SER A O 15
ATOM 25103 N N . GLN A 1 26 ? -15.818 5.025 -2.917 1.00 0.00 26 GLN A N 15
ATOM 25104 C CA . GLN A 1 26 ? -15.199 6.368 -3.010 1.00 0.00 26 GLN A CA 15
ATOM 25105 C C . GLN A 1 26 ? -14.200 6.806 -1.867 1.00 0.00 26 GLN A C 15
ATOM 25106 O O . GLN A 1 26 ? -14.411 7.603 -0.913 1.00 0.00 26 GLN A O 15
ATOM 25120 N N . LYS A 1 27 ? -13.024 6.197 -2.084 1.00 0.00 27 LYS A N 15
ATOM 25121 C CA . LYS A 1 27 ? -11.838 6.339 -1.229 1.00 0.00 27 LYS A CA 15
ATOM 25122 C C . LYS A 1 27 ? -10.510 5.883 -1.970 1.00 0.00 27 LYS A C 15
ATOM 25123 O O . LYS A 1 27 ? -10.502 5.310 -3.093 1.00 0.00 27 LYS A O 15
ATOM 25141 N N . LEU A 1 28 ? -9.410 6.060 -1.242 1.00 0.00 28 LEU A N 15
ATOM 25142 C CA . LEU A 1 28 ? -8.022 5.788 -1.562 1.00 0.00 28 LEU A CA 15
ATOM 25143 C C . LEU A 1 28 ? -7.568 4.583 -0.671 1.00 0.00 28 LEU A C 15
ATOM 25144 O O . LEU A 1 28 ? -8.069 4.285 0.451 1.00 0.00 28 LEU A O 15
ATOM 25160 N N . ILE A 1 29 ? -6.609 3.833 -1.212 1.00 0.00 29 ILE A N 15
ATOM 25161 C CA . ILE A 1 29 ? -6.002 2.579 -0.708 1.00 0.00 29 ILE A CA 15
ATOM 25162 C C . ILE A 1 29 ? -4.567 2.526 -1.237 1.00 0.00 29 ILE A C 15
ATOM 25163 O O . ILE A 1 29 ? -4.314 2.776 -2.406 1.00 0.00 29 ILE A O 15
ATOM 25179 N N . VAL A 1 30 ? -3.723 2.187 -0.279 1.00 0.00 30 VAL A N 15
ATOM 25180 C CA . VAL A 1 30 ? -2.300 2.405 -0.317 1.00 0.00 30 VAL A CA 15
ATOM 25181 C C . VAL A 1 30 ? -1.700 1.006 0.122 1.00 0.00 30 VAL A C 15
ATOM 25182 O O . VAL A 1 30 ? -2.056 0.452 1.121 1.00 0.00 30 VAL A O 15
ATOM 25195 N N . VAL A 1 31 ? -0.632 0.475 -0.535 1.00 0.00 31 VAL A N 15
ATOM 25196 C CA . VAL A 1 31 ? -0.228 -0.962 -0.493 1.00 0.00 31 VAL A CA 15
ATOM 25197 C C . VAL A 1 31 ? 1.311 -1.157 -0.728 1.00 0.00 31 VAL A C 15
ATOM 25198 O O . VAL A 1 31 ? 1.781 -0.937 -1.812 1.00 0.00 31 VAL A O 15
ATOM 25211 N N . ASP A 1 32 ? 2.025 -1.496 0.396 1.00 0.00 32 ASP A N 15
ATOM 25212 C CA . ASP A 1 32 ? 3.304 -2.079 0.408 1.00 0.00 32 ASP A CA 15
ATOM 25213 C C . ASP A 1 32 ? 3.334 -3.518 -0.205 1.00 0.00 32 ASP A C 15
ATOM 25214 O O . ASP A 1 32 ? 2.606 -4.460 0.145 1.00 0.00 32 ASP A O 15
ATOM 25224 N N . PHE A 1 33 ? 4.245 -3.668 -1.167 1.00 0.00 33 PHE A N 15
ATOM 25225 C CA . PHE A 1 33 ? 4.732 -4.849 -1.835 1.00 0.00 33 PHE A CA 15
ATOM 25226 C C . PHE A 1 33 ? 6.206 -4.918 -1.278 1.00 0.00 33 PHE A C 15
ATOM 25227 O O . PHE A 1 33 ? 7.062 -4.114 -1.703 1.00 0.00 33 PHE A O 15
ATOM 25244 N N . THR A 1 34 ? 6.450 -5.906 -0.482 1.00 0.00 34 THR A N 15
ATOM 25245 C CA . THR A 1 34 ? 7.737 -6.048 0.279 1.00 0.00 34 THR A CA 15
ATOM 25246 C C . THR A 1 34 ? 7.901 -7.602 0.657 1.00 0.00 34 THR A C 15
ATOM 25247 O O . THR A 1 34 ? 6.984 -8.348 0.977 1.00 0.00 34 THR A O 15
ATOM 25258 N N . ALA A 1 35 ? 9.125 -7.905 0.617 1.00 0.00 35 ALA A N 15
ATOM 25259 C CA . ALA A 1 35 ? 9.711 -9.173 1.006 1.00 0.00 35 ALA A CA 15
ATOM 25260 C C . ALA A 1 35 ? 10.024 -9.061 2.551 1.00 0.00 35 ALA A C 15
ATOM 25261 O O . ALA A 1 35 ? 10.633 -8.098 3.007 1.00 0.00 35 ALA A O 15
ATOM 25268 N N . SER A 1 36 ? 9.589 -10.073 3.313 1.00 0.00 36 SER A N 15
ATOM 25269 C CA . SER A 1 36 ? 9.873 -10.251 4.766 1.00 0.00 36 SER A CA 15
ATOM 25270 C C . SER A 1 36 ? 11.394 -10.049 5.171 1.00 0.00 36 SER A C 15
ATOM 25271 O O . SER A 1 36 ? 11.685 -9.479 6.236 1.00 0.00 36 SER A O 15
ATOM 25279 N N . TRP A 1 37 ? 12.393 -10.563 4.400 1.00 0.00 37 TRP A N 15
ATOM 25280 C CA . TRP A 1 37 ? 13.790 -10.185 4.359 1.00 0.00 37 TRP A CA 15
ATOM 25281 C C . TRP A 1 37 ? 13.922 -8.777 3.689 1.00 0.00 37 TRP A C 15
ATOM 25282 O O . TRP A 1 37 ? 13.905 -8.637 2.421 1.00 0.00 37 TRP A O 15
ATOM 25303 N N . CYS A 1 38 ? 13.817 -7.803 4.626 1.00 0.00 38 CYS A N 15
ATOM 25304 C CA . CYS A 1 38 ? 14.005 -6.363 4.372 1.00 0.00 38 CYS A CA 15
ATOM 25305 C C . CYS A 1 38 ? 14.018 -5.576 5.759 1.00 0.00 38 CYS A C 15
ATOM 25306 O O . CYS A 1 38 ? 12.982 -5.030 6.138 1.00 0.00 38 CYS A O 15
ATOM 25314 N N . PRO A 1 39 ? 15.197 -5.320 6.448 1.00 0.00 39 PRO A N 15
ATOM 25315 C CA . PRO A 1 39 ? 15.307 -4.221 7.445 1.00 0.00 39 PRO A CA 15
ATOM 25316 C C . PRO A 1 39 ? 14.867 -2.740 7.013 1.00 0.00 39 PRO A C 15
ATOM 25317 O O . PRO A 1 39 ? 14.225 -2.130 7.863 1.00 0.00 39 PRO A O 15
ATOM 25328 N N . PRO A 1 40 ? 15.135 -2.160 5.768 1.00 0.00 40 PRO A N 15
ATOM 25329 C CA . PRO A 1 40 ? 14.411 -1.009 5.203 1.00 0.00 40 PRO A CA 15
ATOM 25330 C C . PRO A 1 40 ? 12.860 -0.919 5.322 1.00 0.00 40 PRO A C 15
ATOM 25331 O O . PRO A 1 40 ? 12.397 0.015 5.978 1.00 0.00 40 PRO A O 15
ATOM 25342 N N . CYS A 1 41 ? 12.019 -1.840 4.774 1.00 0.00 41 CYS A N 15
ATOM 25343 C CA . CYS A 1 41 ? 10.610 -2.002 5.189 1.00 0.00 41 CYS A CA 15
ATOM 25344 C C . CYS A 1 41 ? 10.215 -2.333 6.634 1.00 0.00 41 CYS A C 15
ATOM 25345 O O . CYS A 1 41 ? 9.188 -1.836 7.114 1.00 0.00 41 CYS A O 15
ATOM 25353 N N . LYS A 1 42 ? 10.979 -3.193 7.300 1.00 0.00 42 LYS A N 15
ATOM 25354 C CA . LYS A 1 42 ? 10.822 -3.329 8.793 1.00 0.00 42 LYS A CA 15
ATOM 25355 C C . LYS A 1 42 ? 10.677 -1.998 9.676 1.00 0.00 42 LYS A C 15
ATOM 25356 O O . LYS A 1 42 ? 9.841 -1.928 10.588 1.00 0.00 42 LYS A O 15
ATOM 25374 N N . MET A 1 43 ? 11.511 -0.989 9.354 1.00 0.00 43 MET A N 15
ATOM 25375 C CA . MET A 1 43 ? 11.373 0.427 9.818 1.00 0.00 43 MET A CA 15
ATOM 25376 C C . MET A 1 43 ? 10.147 1.182 9.173 1.00 0.00 43 MET A C 15
ATOM 25377 O O . MET A 1 43 ? 9.378 1.868 9.861 1.00 0.00 43 MET A O 15
ATOM 25391 N N . ILE A 1 44 ? 9.861 1.030 7.879 1.00 0.00 44 ILE A N 15
ATOM 25392 C CA . ILE A 1 44 ? 8.634 1.450 7.133 1.00 0.00 44 ILE A CA 15
ATOM 25393 C C . ILE A 1 44 ? 7.276 0.987 7.695 1.00 0.00 44 ILE A C 15
ATOM 25394 O O . ILE A 1 44 ? 6.240 1.705 7.572 1.00 0.00 44 ILE A O 15
ATOM 25410 N N . ALA A 1 45 ? 7.141 -0.225 8.183 1.00 0.00 45 ALA A N 15
ATOM 25411 C CA . ALA A 1 45 ? 5.998 -0.733 9.022 1.00 0.00 45 ALA A CA 15
ATOM 25412 C C . ALA A 1 45 ? 5.551 0.318 10.211 1.00 0.00 45 ALA A C 15
ATOM 25413 O O . ALA A 1 45 ? 4.427 0.793 10.196 1.00 0.00 45 ALA A O 15
ATOM 25420 N N . PRO A 1 46 ? 6.397 0.750 11.190 1.00 0.00 46 PRO A N 15
ATOM 25421 C CA . PRO A 1 46 ? 6.185 2.002 11.988 1.00 0.00 46 PRO A CA 15
ATOM 25422 C C . PRO A 1 46 ? 5.973 3.386 11.265 1.00 0.00 46 PRO A C 15
ATOM 25423 O O . PRO A 1 46 ? 5.126 4.167 11.685 1.00 0.00 46 PRO A O 15
ATOM 25434 N N . ILE A 1 47 ? 6.661 3.718 10.149 1.00 0.00 47 ILE A N 15
ATOM 25435 C CA . ILE A 1 47 ? 6.330 4.842 9.221 1.00 0.00 47 ILE A CA 15
ATOM 25436 C C . ILE A 1 47 ? 4.898 4.857 8.615 1.00 0.00 47 ILE A C 15
ATOM 25437 O O . ILE A 1 47 ? 4.102 5.765 8.942 1.00 0.00 47 ILE A O 15
ATOM 25453 N N . PHE A 1 48 ? 4.467 3.735 7.969 1.00 0.00 48 PHE A N 15
ATOM 25454 C CA . PHE A 1 48 ? 3.071 3.461 7.464 1.00 0.00 48 PHE A CA 15
ATOM 25455 C C . PHE A 1 48 ? 1.997 3.624 8.576 1.00 0.00 48 PHE A C 15
ATOM 25456 O O . PHE A 1 48 ? 1.055 4.370 8.336 1.00 0.00 48 PHE A O 15
ATOM 25473 N N . ALA A 1 49 ? 2.091 3.029 9.762 1.00 0.00 49 ALA A N 15
ATOM 25474 C CA . ALA A 1 49 ? 1.284 3.283 10.927 1.00 0.00 49 ALA A CA 15
ATOM 25475 C C . ALA A 1 49 ? 1.079 4.716 11.462 1.00 0.00 49 ALA A C 15
ATOM 25476 O O . ALA A 1 49 ? -0.064 5.168 11.612 1.00 0.00 49 ALA A O 15
ATOM 25483 N N . GLU A 1 50 ? 2.193 5.496 11.703 1.00 0.00 50 GLU A N 15
ATOM 25484 C CA . GLU A 1 50 ? 2.115 6.895 11.984 1.00 0.00 50 GLU A CA 15
ATOM 25485 C C . GLU A 1 50 ? 1.295 7.751 10.923 1.00 0.00 50 GLU A C 15
ATOM 25486 O O . GLU A 1 50 ? 0.400 8.542 11.272 1.00 0.00 50 GLU A O 15
ATOM 25499 N N . LEU A 1 51 ? 1.668 7.656 9.651 1.00 0.00 51 LEU A N 15
ATOM 25500 C CA . LEU A 1 51 ? 0.967 8.185 8.512 1.00 0.00 51 LEU A CA 15
ATOM 25501 C C . LEU A 1 51 ? -0.568 7.764 8.377 1.00 0.00 51 LEU A C 15
ATOM 25502 O O . LEU A 1 51 ? -1.485 8.619 8.131 1.00 0.00 51 LEU A O 15
ATOM 25518 N N . ALA A 1 52 ? -0.855 6.461 8.586 1.00 0.00 52 ALA A N 15
ATOM 25519 C CA . ALA A 1 52 ? -2.226 5.931 8.808 1.00 0.00 52 ALA A CA 15
ATOM 25520 C C . ALA A 1 52 ? -3.069 6.638 9.917 1.00 0.00 52 ALA A C 15
ATOM 25521 O O . ALA A 1 52 ? -4.242 6.900 9.696 1.00 0.00 52 ALA A O 15
ATOM 25528 N N . LYS A 1 53 ? -2.397 7.035 11.018 1.00 0.00 53 LYS A N 15
ATOM 25529 C CA . LYS A 1 53 ? -2.892 7.995 12.053 1.00 0.00 53 LYS A CA 15
ATOM 25530 C C . LYS A 1 53 ? -3.210 9.433 11.599 1.00 0.00 53 LYS A C 15
ATOM 25531 O O . LYS A 1 53 ? -4.227 9.973 12.060 1.00 0.00 53 LYS A O 15
ATOM 25549 N N . LYS A 1 54 ? -2.305 10.060 10.828 1.00 0.00 54 LYS A N 15
ATOM 25550 C CA . LYS A 1 54 ? -2.524 11.344 10.168 1.00 0.00 54 LYS A CA 15
ATOM 25551 C C . LYS A 1 54 ? -3.803 11.543 9.229 1.00 0.00 54 LYS A C 15
ATOM 25552 O O . LYS A 1 54 ? -4.263 12.683 9.013 1.00 0.00 54 LYS A O 15
ATOM 25570 N N . PHE A 1 55 ? -4.160 10.502 8.493 1.00 0.00 55 PHE A N 15
ATOM 25571 C CA . PHE A 1 55 ? -4.875 10.472 7.231 1.00 0.00 55 PHE A CA 15
ATOM 25572 C C . PHE A 1 55 ? -6.066 9.446 7.354 1.00 0.00 55 PHE A C 15
ATOM 25573 O O . PHE A 1 55 ? -5.893 8.243 7.157 1.00 0.00 55 PHE A O 15
ATOM 25590 N N . PRO A 1 56 ? -7.342 9.925 7.503 1.00 0.00 56 PRO A N 15
ATOM 25591 C CA . PRO A 1 56 ? -8.628 9.231 7.481 1.00 0.00 56 PRO A CA 15
ATOM 25592 C C . PRO A 1 56 ? -9.341 8.608 6.215 1.00 0.00 56 PRO A C 15
ATOM 25593 O O . PRO A 1 56 ? -10.002 7.592 6.435 1.00 0.00 56 PRO A O 15
ATOM 25604 N N . ASN A 1 57 ? -9.283 9.275 5.106 1.00 0.00 57 ASN A N 15
ATOM 25605 C CA . ASN A 1 57 ? -9.792 8.826 3.738 1.00 0.00 57 ASN A CA 15
ATOM 25606 C C . ASN A 1 57 ? -9.140 7.605 3.076 1.00 0.00 57 ASN A C 15
ATOM 25607 O O . ASN A 1 57 ? -9.328 7.393 1.865 1.00 0.00 57 ASN A O 15
ATOM 25618 N N . VAL A 1 58 ? -8.312 6.876 3.827 1.00 0.00 58 VAL A N 15
ATOM 25619 C CA . VAL A 1 58 ? -7.309 6.008 3.286 1.00 0.00 58 VAL A CA 15
ATOM 25620 C C . VAL A 1 58 ? -7.085 4.763 4.247 1.00 0.00 58 VAL A C 15
ATOM 25621 O O . VAL A 1 58 ? -6.400 4.896 5.249 1.00 0.00 58 VAL A O 15
ATOM 25634 N N . THR A 1 59 ? -7.480 3.555 3.711 1.00 0.00 59 THR A N 15
ATOM 25635 C CA . THR A 1 59 ? -7.086 2.201 4.135 1.00 0.00 59 THR A CA 15
ATOM 25636 C C . THR A 1 59 ? -5.638 1.992 3.670 1.00 0.00 59 THR A C 15
ATOM 25637 O O . THR A 1 59 ? -4.997 2.632 2.803 1.00 0.00 59 THR A O 15
ATOM 25648 N N . PHE A 1 60 ? -5.037 1.125 4.433 1.00 0.00 60 PHE A N 15
ATOM 25649 C CA . PHE A 1 60 ? -3.571 0.756 4.328 1.00 0.00 60 PHE A CA 15
ATOM 25650 C C . PHE A 1 60 ? -3.534 -0.782 4.547 1.00 0.00 60 PHE A C 15
ATOM 25651 O O . PHE A 1 60 ? -4.159 -1.451 5.318 1.00 0.00 60 PHE A O 15
ATOM 25668 N N . LEU A 1 61 ? -2.684 -1.380 3.638 1.00 0.00 61 LEU A N 15
ATOM 25669 C CA . LEU A 1 61 ? -2.570 -2.853 3.495 1.00 0.00 61 LEU A CA 15
ATOM 25670 C C . LEU A 1 61 ? -1.103 -3.189 2.958 1.00 0.00 61 LEU A C 15
ATOM 25671 O O . LEU A 1 61 ? -0.324 -2.311 2.460 1.00 0.00 61 LEU A O 15
ATOM 25687 N N . LYS A 1 62 ? -0.661 -4.473 3.219 1.00 0.00 62 LYS A N 15
ATOM 25688 C CA . LYS A 1 62 ? 0.797 -4.781 3.030 1.00 0.00 62 LYS A CA 15
ATOM 25689 C C . LYS A 1 62 ? 0.884 -6.341 2.793 1.00 0.00 62 LYS A C 15
ATOM 25690 O O . LYS A 1 62 ? 0.660 -7.215 3.686 1.00 0.00 62 LYS A O 15
ATOM 25708 N N . VAL A 1 63 ? 1.287 -6.613 1.518 1.00 0.00 63 VAL A N 15
ATOM 25709 C CA . VAL A 1 63 ? 1.523 -7.930 0.839 1.00 0.00 63 VAL A CA 15
ATOM 25710 C C . VAL A 1 63 ? 2.955 -8.401 1.060 1.00 0.00 63 VAL A C 15
ATOM 25711 O O . VAL A 1 63 ? 3.870 -7.744 0.557 1.00 0.00 63 VAL A O 15
ATOM 25724 N N . ASP A 1 64 ? 3.095 -9.567 1.691 1.00 0.00 64 ASP A N 15
ATOM 25725 C CA . ASP A 1 64 ? 4.303 -10.438 1.573 1.00 0.00 64 ASP A CA 15
ATOM 25726 C C . ASP A 1 64 ? 4.515 -11.008 0.154 1.00 0.00 64 ASP A C 15
ATOM 25727 O O . ASP A 1 64 ? 3.653 -11.863 -0.307 1.00 0.00 64 ASP A O 15
ATOM 25737 N N . VAL A 1 65 ? 5.525 -10.484 -0.551 1.00 0.00 65 VAL A N 15
ATOM 25738 C CA . VAL A 1 65 ? 5.947 -10.881 -1.923 1.00 0.00 65 VAL A CA 15
ATOM 25739 C C . VAL A 1 65 ? 6.327 -12.370 -2.202 1.00 0.00 65 VAL A C 15
ATOM 25740 O O . VAL A 1 65 ? 6.085 -12.871 -3.293 1.00 0.00 65 VAL A O 15
ATOM 25753 N N . ASP A 1 66 ? 6.994 -13.027 -1.246 1.00 0.00 66 ASP A N 15
ATOM 25754 C CA . ASP A 1 66 ? 7.161 -14.545 -1.324 1.00 0.00 66 ASP A CA 15
ATOM 25755 C C . ASP A 1 66 ? 5.905 -15.450 -1.562 1.00 0.00 66 ASP A C 15
ATOM 25756 O O . ASP A 1 66 ? 6.022 -16.400 -2.274 1.00 0.00 66 ASP A O 15
ATOM 25766 N N . GLU A 1 67 ? 4.785 -15.109 -0.909 1.00 0.00 67 GLU A N 15
ATOM 25767 C CA . GLU A 1 67 ? 3.402 -15.547 -1.220 1.00 0.00 67 GLU A CA 15
ATOM 25768 C C . GLU A 1 67 ? 2.655 -15.096 -2.559 1.00 0.00 67 GLU A C 15
ATOM 25769 O O . GLU A 1 67 ? 1.897 -15.869 -3.160 1.00 0.00 67 GLU A O 15
ATOM 25782 N N . LEU A 1 68 ? 2.951 -13.837 -3.059 1.00 0.00 68 LEU A N 15
ATOM 25783 C CA . LEU A 1 68 ? 2.134 -13.160 -4.069 1.00 0.00 68 LEU A CA 15
ATOM 25784 C C . LEU A 1 68 ? 3.043 -12.180 -4.897 1.00 0.00 68 LEU A C 15
ATOM 25785 O O . LEU A 1 68 ? 2.820 -10.983 -5.077 1.00 0.00 68 LEU A O 15
ATOM 25801 N N . LYS A 1 69 ? 3.916 -12.842 -5.598 1.00 0.00 69 LYS A N 15
ATOM 25802 C CA . LYS A 1 69 ? 4.897 -12.197 -6.510 1.00 0.00 69 LYS A CA 15
ATOM 25803 C C . LYS A 1 69 ? 4.294 -12.159 -7.950 1.00 0.00 69 LYS A C 15
ATOM 25804 O O . LYS A 1 69 ? 4.544 -11.146 -8.641 1.00 0.00 69 LYS A O 15
ATOM 25822 N N . ALA A 1 70 ? 3.558 -13.176 -8.424 1.00 0.00 70 ALA A N 15
ATOM 25823 C CA . ALA A 1 70 ? 2.800 -13.094 -9.707 1.00 0.00 70 ALA A CA 15
ATOM 25824 C C . ALA A 1 70 ? 1.986 -11.792 -9.967 1.00 0.00 70 ALA A C 15
ATOM 25825 O O . ALA A 1 70 ? 2.254 -11.040 -10.960 1.00 0.00 70 ALA A O 15
ATOM 25832 N N . VAL A 1 71 ? 0.924 -11.568 -9.192 1.00 0.00 71 VAL A N 15
ATOM 25833 C CA . VAL A 1 71 ? 0.303 -10.246 -9.002 1.00 0.00 71 VAL A CA 15
ATOM 25834 C C . VAL A 1 71 ? 1.197 -8.949 -8.706 1.00 0.00 71 VAL A C 15
ATOM 25835 O O . VAL A 1 71 ? 1.101 -7.961 -9.414 1.00 0.00 71 VAL A O 15
ATOM 25848 N N . ALA A 1 72 ? 2.028 -8.903 -7.595 1.00 0.00 72 ALA A N 15
ATOM 25849 C CA . ALA A 1 72 ? 2.955 -7.757 -7.382 1.00 0.00 72 ALA A CA 15
ATOM 25850 C C . ALA A 1 72 ? 3.712 -7.166 -8.621 1.00 0.00 72 ALA A C 15
ATOM 25851 O O . ALA A 1 72 ? 3.388 -6.032 -8.983 1.00 0.00 72 ALA A O 15
ATOM 25858 N N . GLU A 1 73 ? 4.340 -8.074 -9.321 1.00 0.00 73 GLU A N 15
ATOM 25859 C CA . GLU A 1 73 ? 4.898 -7.798 -10.654 1.00 0.00 73 GLU A CA 15
ATOM 25860 C C . GLU A 1 73 ? 3.921 -7.244 -11.645 1.00 0.00 73 GLU A C 15
ATOM 25861 O O . GLU A 1 73 ? 4.197 -6.133 -12.034 1.00 0.00 73 GLU A O 15
ATOM 25874 N N . GLU A 1 74 ? 2.677 -7.875 -11.852 1.00 0.00 74 GLU A N 15
ATOM 25875 C CA . GLU A 1 74 ? 1.592 -7.290 -12.698 1.00 0.00 74 GLU A CA 15
ATOM 25876 C C . GLU A 1 74 ? 1.251 -5.746 -12.552 1.00 0.00 74 GLU A C 15
ATOM 25877 O O . GLU A 1 74 ? 1.359 -5.046 -13.593 1.00 0.00 74 GLU A O 15
ATOM 25890 N N . TRP A 1 75 ? 1.010 -5.279 -11.339 1.00 0.00 75 TRP A N 15
ATOM 25891 C CA . TRP A 1 75 ? 0.806 -3.854 -11.052 1.00 0.00 75 TRP A CA 15
ATOM 25892 C C . TRP A 1 75 ? 2.061 -2.928 -11.463 1.00 0.00 75 TRP A C 15
ATOM 25893 O O . TRP A 1 75 ? 1.893 -2.005 -12.260 1.00 0.00 75 TRP A O 15
ATOM 25914 N N . ASN A 1 76 ? 3.244 -3.344 -10.920 1.00 0.00 76 ASN A N 15
ATOM 25915 C CA . ASN A 1 76 ? 4.600 -2.999 -11.444 1.00 0.00 76 ASN A CA 15
ATOM 25916 C C . ASN A 1 76 ? 5.611 -3.123 -10.256 1.00 0.00 76 ASN A C 15
ATOM 25917 O O . ASN A 1 76 ? 5.786 -2.225 -9.394 1.00 0.00 76 ASN A O 15
ATOM 25928 N N . VAL A 1 77 ? 6.168 -4.362 -10.064 1.00 0.00 77 VAL A N 15
ATOM 25929 C CA . VAL A 1 77 ? 7.033 -4.717 -8.943 1.00 0.00 77 VAL A CA 15
ATOM 25930 C C . VAL A 1 77 ? 7.884 -5.824 -9.568 1.00 0.00 77 VAL A C 15
ATOM 25931 O O . VAL A 1 77 ? 8.038 -6.993 -9.173 1.00 0.00 77 VAL A O 15
ATOM 25944 N N . GLU A 1 78 ? 8.852 -5.346 -10.465 1.00 0.00 78 GLU A N 15
ATOM 25945 C CA . GLU A 1 78 ? 10.188 -5.936 -10.500 1.00 0.00 78 GLU A CA 15
ATOM 25946 C C . GLU A 1 78 ? 11.283 -5.810 -9.345 1.00 0.00 78 GLU A C 15
ATOM 25947 O O . GLU A 1 78 ? 12.405 -6.359 -9.396 1.00 0.00 78 GLU A O 15
ATOM 25960 N N . ALA A 1 79 ? 10.941 -4.975 -8.321 1.00 0.00 79 ALA A N 15
ATOM 25961 C CA . ALA A 1 79 ? 11.945 -4.386 -7.434 1.00 0.00 79 ALA A CA 15
ATOM 25962 C C . ALA A 1 79 ? 11.320 -4.275 -6.041 1.00 0.00 79 ALA A C 15
ATOM 25963 O O . ALA A 1 79 ? 10.174 -3.892 -5.810 1.00 0.00 79 ALA A O 15
ATOM 25970 N N . MET A 1 80 ? 12.174 -4.551 -4.972 1.00 0.00 80 MET A N 15
ATOM 25971 C CA . MET A 1 80 ? 11.975 -4.460 -3.527 1.00 0.00 80 MET A CA 15
ATOM 25972 C C . MET A 1 80 ? 12.592 -3.000 -3.120 1.00 0.00 80 MET A C 15
ATOM 25973 O O . MET A 1 80 ? 13.841 -2.988 -3.139 1.00 0.00 80 MET A O 15
ATOM 25987 N N . PRO A 1 81 ? 11.837 -1.942 -2.664 1.00 0.00 81 PRO A N 15
ATOM 25988 C CA . PRO A 1 81 ? 10.379 -2.149 -2.458 1.00 0.00 81 PRO A CA 15
ATOM 25989 C C . PRO A 1 81 ? 9.369 -0.962 -2.542 1.00 0.00 81 PRO A C 15
ATOM 25990 O O . PRO A 1 81 ? 9.751 0.250 -2.458 1.00 0.00 81 PRO A O 15
ATOM 26001 N N . THR A 1 82 ? 8.205 -1.325 -2.968 1.00 0.00 82 THR A N 15
ATOM 26002 C CA . THR A 1 82 ? 7.235 -0.631 -3.860 1.00 0.00 82 THR A CA 15
ATOM 26003 C C . THR A 1 82 ? 5.838 -0.424 -3.238 1.00 0.00 82 THR A C 15
ATOM 26004 O O . THR A 1 82 ? 5.432 -1.249 -2.494 1.00 0.00 82 THR A O 15
ATOM 26015 N N . PHE A 1 83 ? 5.284 0.764 -3.478 1.00 0.00 83 PHE A N 15
ATOM 26016 C CA . PHE A 1 83 ? 4.138 1.444 -2.810 1.00 0.00 83 PHE A CA 15
ATOM 26017 C C . PHE A 1 83 ? 3.224 1.795 -4.105 1.00 0.00 83 PHE A C 15
ATOM 26018 O O . PHE A 1 83 ? 3.702 2.372 -5.109 1.00 0.00 83 PHE A O 15
ATOM 26035 N N . ILE A 1 84 ? 2.016 1.207 -3.942 1.00 0.00 84 ILE A N 15
ATOM 26036 C CA . ILE A 1 84 ? 0.969 1.031 -5.052 1.00 0.00 84 ILE A CA 15
ATOM 26037 C C . ILE A 1 84 ? -0.444 1.604 -4.535 1.00 0.00 84 ILE A C 15
ATOM 26038 O O . ILE A 1 84 ? -0.995 1.458 -3.410 1.00 0.00 84 ILE A O 15
ATOM 26054 N N . PHE A 1 85 ? -1.005 2.332 -5.495 1.00 0.00 85 PHE A N 15
ATOM 26055 C CA . PHE A 1 85 ? -1.958 3.425 -5.161 1.00 0.00 85 PHE A CA 15
ATOM 26056 C C . PHE A 1 85 ? -3.111 3.142 -6.267 1.00 0.00 85 PHE A C 15
ATOM 26057 O O . PHE A 1 85 ? -2.979 3.223 -7.492 1.00 0.00 85 PHE A O 15
ATOM 26074 N N . LEU A 1 86 ? -4.211 2.623 -5.659 1.00 0.00 86 LEU A N 15
ATOM 26075 C CA . LEU A 1 86 ? -5.422 2.040 -6.322 1.00 0.00 86 LEU A CA 15
ATOM 26076 C C . LEU A 1 86 ? -6.523 2.745 -5.459 1.00 0.00 86 LEU A C 15
ATOM 26077 O O . LEU A 1 86 ? -6.539 2.886 -4.220 1.00 0.00 86 LEU A O 15
ATOM 26093 N N . LYS A 1 87 ? -7.397 3.365 -6.265 1.00 0.00 87 LYS A N 15
ATOM 26094 C CA . LYS A 1 87 ? -8.454 4.319 -5.871 1.00 0.00 87 LYS A CA 15
ATOM 26095 C C . LYS A 1 87 ? -9.768 3.781 -6.584 1.00 0.00 87 LYS A C 15
ATOM 26096 O O . LYS A 1 87 ? -9.910 2.678 -7.181 1.00 0.00 87 LYS A O 15
ATOM 26114 N N . ASP A 1 88 ? -10.862 4.608 -6.414 1.00 0.00 88 ASP A N 15
ATOM 26115 C CA . ASP A 1 88 ? -12.077 4.529 -7.226 1.00 0.00 88 ASP A CA 15
ATOM 26116 C C . ASP A 1 88 ? -11.919 4.914 -8.848 1.00 0.00 88 ASP A C 15
ATOM 26117 O O . ASP A 1 88 ? -12.727 5.633 -9.436 1.00 0.00 88 ASP A O 15
ATOM 26127 N N . GLY A 1 89 ? -10.904 4.339 -9.406 1.00 0.00 89 GLY A N 15
ATOM 26128 C CA . GLY A 1 89 ? -10.669 4.408 -10.829 1.00 0.00 89 GLY A CA 15
ATOM 26129 C C . GLY A 1 89 ? -9.378 3.724 -11.257 1.00 0.00 89 GLY A C 15
ATOM 26130 O O . GLY A 1 89 ? -8.657 4.281 -12.075 1.00 0.00 89 GLY A O 15
ATOM 26134 N N . LYS A 1 90 ? -9.253 2.413 -10.775 1.00 0.00 90 LYS A N 15
ATOM 26135 C CA . LYS A 1 90 ? -8.000 1.556 -10.933 1.00 0.00 90 LYS A CA 15
ATOM 26136 C C . LYS A 1 90 ? -6.652 2.132 -10.409 1.00 0.00 90 LYS A C 15
ATOM 26137 O O . LYS A 1 90 ? -6.684 2.896 -9.406 1.00 0.00 90 LYS A O 15
ATOM 26155 N N . LEU A 1 91 ? -5.593 1.583 -10.854 1.00 0.00 91 LEU A N 15
ATOM 26156 C CA . LEU A 1 91 ? -4.189 2.000 -10.594 1.00 0.00 91 LEU A CA 15
ATOM 26157 C C . LEU A 1 91 ? -3.987 3.514 -11.018 1.00 0.00 91 LEU A C 15
ATOM 26158 O O . LEU A 1 91 ? -3.716 3.891 -12.153 1.00 0.00 91 LEU A O 15
ATOM 26174 N N . VAL A 1 92 ? -4.077 4.361 -9.951 1.00 0.00 92 VAL A N 15
ATOM 26175 C CA . VAL A 1 92 ? -3.591 5.760 -9.945 1.00 0.00 92 VAL A CA 15
ATOM 26176 C C . VAL A 1 92 ? -2.104 6.133 -9.984 1.00 0.00 92 VAL A C 15
ATOM 26177 O O . VAL A 1 92 ? -1.716 7.188 -10.540 1.00 0.00 92 VAL A O 15
ATOM 26190 N N . ASP A 1 93 ? -1.324 5.379 -9.165 1.00 0.00 93 ASP A N 15
ATOM 26191 C CA . ASP A 1 93 ? 0.197 5.694 -8.925 1.00 0.00 93 ASP A CA 15
ATOM 26192 C C . ASP A 1 93 ? 1.067 4.564 -8.352 1.00 0.00 93 ASP A C 15
ATOM 26193 O O . ASP A 1 93 ? 0.545 3.484 -7.962 1.00 0.00 93 ASP A O 15
ATOM 26203 N N . LYS A 1 94 ? 2.438 4.688 -8.498 1.00 0.00 94 LYS A N 15
ATOM 26204 C CA . LYS A 1 94 ? 3.392 3.616 -8.180 1.00 0.00 94 LYS A CA 15
ATOM 26205 C C . LYS A 1 94 ? 4.740 4.253 -7.970 1.00 0.00 94 LYS A C 15
ATOM 26206 O O . LYS A 1 94 ? 5.184 5.159 -8.693 1.00 0.00 94 LYS A O 15
ATOM 26224 N N . THR A 1 95 ? 5.506 3.826 -6.995 1.00 0.00 95 THR A N 15
ATOM 26225 C CA . THR A 1 95 ? 6.789 4.488 -6.580 1.00 0.00 95 THR A CA 15
ATOM 26226 C C . THR A 1 95 ? 7.579 3.298 -5.920 1.00 0.00 95 THR A C 15
ATOM 26227 O O . THR A 1 95 ? 6.934 2.436 -5.322 1.00 0.00 95 THR A O 15
ATOM 26238 N N . VAL A 1 96 ? 8.910 3.306 -5.811 1.00 0.00 96 VAL A N 15
ATOM 26239 C CA . VAL A 1 96 ? 9.783 2.131 -5.393 1.00 0.00 96 VAL A CA 15
ATOM 26240 C C . VAL A 1 96 ? 11.051 2.864 -4.722 1.00 0.00 96 VAL A C 15
ATOM 26241 O O . VAL A 1 96 ? 12.024 3.302 -5.300 1.00 0.00 96 VAL A O 15
ATOM 26254 N N . GLY A 1 97 ? 10.988 2.822 -3.379 1.00 0.00 97 GLY A N 15
ATOM 26255 C CA . GLY A 1 97 ? 12.175 3.069 -2.483 1.00 0.00 97 GLY A CA 15
ATOM 26256 C C . GLY A 1 97 ? 11.637 3.416 -1.076 1.00 0.00 97 GLY A C 15
ATOM 26257 O O . GLY A 1 97 ? 11.085 4.505 -0.994 1.00 0.00 97 GLY A O 15
ATOM 26261 N N . ALA A 1 98 ? 11.870 2.525 -0.045 1.00 0.00 98 ALA A N 15
ATOM 26262 C CA . ALA A 1 98 ? 11.685 2.801 1.389 1.00 0.00 98 ALA A CA 15
ATOM 26263 C C . ALA A 1 98 ? 12.396 4.052 1.929 1.00 0.00 98 ALA A C 15
ATOM 26264 O O . ALA A 1 98 ? 13.604 4.206 1.771 1.00 0.00 98 ALA A O 15
ATOM 26271 N N . ASP A 1 99 ? 11.607 4.977 2.573 1.00 0.00 99 ASP A N 15
ATOM 26272 C CA . ASP A 1 99 ? 12.050 6.259 3.101 1.00 0.00 99 ASP A CA 15
ATOM 26273 C C . ASP A 1 99 ? 11.077 6.798 4.128 1.00 0.00 99 ASP A C 15
ATOM 26274 O O . ASP A 1 99 ? 9.943 7.156 3.808 1.00 0.00 99 ASP A O 15
ATOM 26284 N N . LYS A 1 100 ? 11.535 7.136 5.368 1.00 0.00 100 LYS A N 15
ATOM 26285 C CA . LYS A 1 100 ? 10.709 7.983 6.340 1.00 0.00 100 LYS A CA 15
ATOM 26286 C C . LYS A 1 100 ? 9.834 9.232 5.853 1.00 0.00 100 LYS A C 15
ATOM 26287 O O . LYS A 1 100 ? 8.605 9.181 5.845 1.00 0.00 100 LYS A O 15
ATOM 26305 N N . ASP A 1 101 ? 10.545 10.301 5.357 1.00 0.00 101 ASP A N 15
ATOM 26306 C CA . ASP A 1 101 ? 9.973 11.474 4.698 1.00 0.00 101 ASP A CA 15
ATOM 26307 C C . ASP A 1 101 ? 9.183 11.160 3.420 1.00 0.00 101 ASP A C 15
ATOM 26308 O O . ASP A 1 101 ? 8.090 11.733 3.201 1.00 0.00 101 ASP A O 15
ATOM 26318 N N . GLY A 1 102 ? 9.710 10.358 2.498 1.00 0.00 102 GLY A N 15
ATOM 26319 C CA . GLY A 1 102 ? 9.141 9.935 1.181 1.00 0.00 102 GLY A CA 15
ATOM 26320 C C . GLY A 1 102 ? 7.599 9.619 1.111 1.00 0.00 102 GLY A C 15
ATOM 26321 O O . GLY A 1 102 ? 6.808 10.455 0.682 1.00 0.00 102 GLY A O 15
ATOM 26325 N N . LEU A 1 103 ? 7.236 8.468 1.613 1.00 0.00 103 LEU A N 15
ATOM 26326 C CA . LEU A 1 103 ? 5.816 7.988 1.782 1.00 0.00 103 LEU A CA 15
ATOM 26327 C C . LEU A 1 103 ? 4.708 8.822 2.502 1.00 0.00 103 LEU A C 15
ATOM 26328 O O . LEU A 1 103 ? 3.692 9.034 1.849 1.00 0.00 103 LEU A O 15
ATOM 26344 N N . PRO A 1 104 ? 4.909 9.367 3.749 1.00 0.00 104 PRO A N 15
ATOM 26345 C CA . PRO A 1 104 ? 4.110 10.563 4.265 1.00 0.00 104 PRO A CA 15
ATOM 26346 C C . PRO A 1 104 ? 3.901 11.783 3.300 1.00 0.00 104 PRO A C 15
ATOM 26347 O O . PRO A 1 104 ? 2.948 12.487 3.401 1.00 0.00 104 PRO A O 15
ATOM 26358 N N . THR A 1 105 ? 4.950 12.177 2.528 1.00 0.00 105 THR A N 15
ATOM 26359 C CA . THR A 1 105 ? 4.948 13.285 1.442 1.00 0.00 105 THR A CA 15
ATOM 26360 C C . THR A 1 105 ? 4.082 12.946 0.205 1.00 0.00 105 THR A C 15
ATOM 26361 O O . THR A 1 105 ? 3.193 13.707 -0.116 1.00 0.00 105 THR A O 15
ATOM 26372 N N . LEU A 1 106 ? 4.337 11.796 -0.411 1.00 0.00 106 LEU A N 15
ATOM 26373 C CA . LEU A 1 106 ? 3.566 11.165 -1.492 1.00 0.00 106 LEU A CA 15
ATOM 26374 C C . LEU A 1 106 ? 2.044 10.950 -1.224 1.00 0.00 106 LEU A C 15
ATOM 26375 O O . LEU A 1 106 ? 1.232 11.354 -2.003 1.00 0.00 106 LEU A O 15
ATOM 26391 N N . VAL A 1 107 ? 1.712 10.314 -0.049 1.00 0.00 107 VAL A N 15
ATOM 26392 C CA . VAL A 1 107 ? 0.302 10.216 0.543 1.00 0.00 107 VAL A CA 15
ATOM 26393 C C . VAL A 1 107 ? -0.274 11.604 0.795 1.00 0.00 107 VAL A C 15
ATOM 26394 O O . VAL A 1 107 ? -1.435 11.814 0.416 1.00 0.00 107 VAL A O 15
ATOM 26407 N N . ALA A 1 108 ? 0.393 12.545 1.491 1.00 0.00 108 ALA A N 15
ATOM 26408 C CA . ALA A 1 108 ? -0.064 13.962 1.570 1.00 0.00 108 ALA A CA 15
ATOM 26409 C C . ALA A 1 108 ? -0.555 14.617 0.267 1.00 0.00 108 ALA A C 15
ATOM 26410 O O . ALA A 1 108 ? -1.753 15.012 0.191 1.00 0.00 108 ALA A O 15
ATOM 26417 N N . LYS A 1 109 ? 0.206 14.497 -0.789 1.00 0.00 109 LYS A N 15
ATOM 26418 C CA . LYS A 1 109 ? -0.278 14.786 -2.150 1.00 0.00 109 LYS A CA 15
ATOM 26419 C C . LYS A 1 109 ? -1.481 14.039 -2.790 1.00 0.00 109 LYS A C 15
ATOM 26420 O O . LYS A 1 109 ? -2.273 14.645 -3.450 1.00 0.00 109 LYS A O 15
ATOM 26438 N N . HIS A 1 110 ? -1.522 12.716 -2.593 1.00 0.00 110 HIS A N 15
ATOM 26439 C CA . HIS A 1 110 ? -2.706 11.833 -2.998 1.00 0.00 110 HIS A CA 15
ATOM 26440 C C . HIS A 1 110 ? -4.070 12.063 -2.342 1.00 0.00 110 HIS A C 15
ATOM 26441 O O . HIS A 1 110 ? -5.074 12.400 -2.990 1.00 0.00 110 HIS A O 15
ATOM 26455 N N . ALA A 1 111 ? -4.103 11.888 -0.991 1.00 0.00 111 ALA A N 15
ATOM 26456 C CA . ALA A 1 111 ? -5.251 12.212 -0.041 1.00 0.00 111 ALA A CA 15
ATOM 26457 C C . ALA A 1 111 ? -5.778 13.612 0.206 1.00 0.00 111 ALA A C 15
ATOM 26458 O O . ALA A 1 111 ? -7.002 13.814 0.249 1.00 0.00 111 ALA A O 15
ATOM 26465 N N . THR A 1 112 ? -4.969 14.644 0.224 1.00 0.00 112 THR A N 15
ATOM 26466 C CA . THR A 1 112 ? -5.384 16.048 -0.016 1.00 0.00 112 THR A CA 15
ATOM 26467 C C . THR A 1 112 ? -6.044 16.308 -1.487 1.00 0.00 112 THR A C 15
ATOM 26468 O O . THR A 1 112 ? -7.151 16.865 -1.532 1.00 0.00 112 THR A O 15
ATOM 26479 N N . ALA A 1 113 ? -5.339 15.824 -2.573 1.00 0.00 113 ALA A N 15
ATOM 26480 C CA . ALA A 1 113 ? -6.004 15.655 -3.876 1.00 0.00 113 ALA A CA 15
ATOM 26481 C C . ALA A 1 113 ? -7.281 14.839 -3.947 1.00 0.00 113 ALA A C 15
ATOM 26482 O O . ALA A 1 113 ? -7.566 13.847 -3.299 1.00 0.00 113 ALA A O 15
ATOM 26491 N N . ALA A 1 1 ? -10.945 10.408 17.692 1.00 0.00 1 ALA A N 16
ATOM 26492 C CA . ALA A 1 1 ? -10.256 9.249 17.078 1.00 0.00 1 ALA A CA 16
ATOM 26493 C C . ALA A 1 1 ? -10.923 8.842 15.786 1.00 0.00 1 ALA A C 16
ATOM 26494 O O . ALA A 1 1 ? -12.023 8.329 15.737 1.00 0.00 1 ALA A O 16
ATOM 26502 N N . GLU A 1 2 ? -10.221 9.007 14.678 1.00 0.00 2 GLU A N 16
ATOM 26503 C CA . GLU A 1 2 ? -10.706 8.742 13.301 1.00 0.00 2 GLU A CA 16
ATOM 26504 C C . GLU A 1 2 ? -9.421 8.573 12.434 1.00 0.00 2 GLU A C 16
ATOM 26505 O O . GLU A 1 2 ? -8.608 9.500 12.271 1.00 0.00 2 GLU A O 16
ATOM 26518 N N . GLU A 1 3 ? -9.241 7.409 11.793 1.00 0.00 3 GLU A N 16
ATOM 26519 C CA . GLU A 1 3 ? -7.959 7.084 11.182 1.00 0.00 3 GLU A CA 16
ATOM 26520 C C . GLU A 1 3 ? -8.146 5.938 10.121 1.00 0.00 3 GLU A C 16
ATOM 26521 O O . GLU A 1 3 ? -9.113 5.202 10.054 1.00 0.00 3 GLU A O 16
ATOM 26534 N N . GLY A 1 4 ? -7.029 5.823 9.339 1.00 0.00 4 GLY A N 16
ATOM 26535 C CA . GLY A 1 4 ? -6.746 4.672 8.455 1.00 0.00 4 GLY A CA 16
ATOM 26536 C C . GLY A 1 4 ? -6.240 3.405 9.192 1.00 0.00 4 GLY A C 16
ATOM 26537 O O . GLY A 1 4 ? -6.085 3.389 10.410 1.00 0.00 4 GLY A O 16
ATOM 26541 N N . GLN A 1 5 ? -6.041 2.364 8.381 1.00 0.00 5 GLN A N 16
ATOM 26542 C CA . GLN A 1 5 ? -5.985 0.981 9.012 1.00 0.00 5 GLN A CA 16
ATOM 26543 C C . GLN A 1 5 ? -5.060 0.186 8.011 1.00 0.00 5 GLN A C 16
ATOM 26544 O O . GLN A 1 5 ? -5.351 -0.116 6.826 1.00 0.00 5 GLN A O 16
ATOM 26558 N N . VAL A 1 6 ? -3.943 -0.229 8.610 1.00 0.00 6 VAL A N 16
ATOM 26559 C CA . VAL A 1 6 ? -2.870 -1.108 8.062 1.00 0.00 6 VAL A CA 16
ATOM 26560 C C . VAL A 1 6 ? -3.073 -2.560 8.546 1.00 0.00 6 VAL A C 16
ATOM 26561 O O . VAL A 1 6 ? -2.874 -2.887 9.723 1.00 0.00 6 VAL A O 16
ATOM 26574 N N . ILE A 1 7 ? -3.257 -3.431 7.556 1.00 0.00 7 ILE A N 16
ATOM 26575 C CA . ILE A 1 7 ? -3.651 -4.842 7.710 1.00 0.00 7 ILE A CA 16
ATOM 26576 C C . ILE A 1 7 ? -2.582 -5.655 6.790 1.00 0.00 7 ILE A C 16
ATOM 26577 O O . ILE A 1 7 ? -2.406 -5.336 5.615 1.00 0.00 7 ILE A O 16
ATOM 26593 N N . ALA A 1 8 ? -2.016 -6.673 7.460 1.00 0.00 8 ALA A N 16
ATOM 26594 C CA . ALA A 1 8 ? -1.268 -7.762 6.806 1.00 0.00 8 ALA A CA 16
ATOM 26595 C C . ALA A 1 8 ? -2.135 -8.678 5.900 1.00 0.00 8 ALA A C 16
ATOM 26596 O O . ALA A 1 8 ? -3.186 -9.195 6.271 1.00 0.00 8 ALA A O 16
ATOM 26603 N N . CYS A 1 9 ? -1.492 -8.985 4.743 1.00 0.00 9 CYS A N 16
ATOM 26604 C CA . CYS A 1 9 ? -2.057 -9.706 3.579 1.00 0.00 9 CYS A CA 16
ATOM 26605 C C . CYS A 1 9 ? -0.972 -10.695 3.066 1.00 0.00 9 CYS A C 16
ATOM 26606 O O . CYS A 1 9 ? 0.247 -10.528 3.232 1.00 0.00 9 CYS A O 16
ATOM 26614 N N . HIS A 1 10 ? -1.564 -11.822 2.648 1.00 0.00 10 HIS A N 16
ATOM 26615 C CA . HIS A 1 10 ? -0.910 -13.137 2.553 1.00 0.00 10 HIS A CA 16
ATOM 26616 C C . HIS A 1 10 ? -1.210 -13.907 1.199 1.00 0.00 10 HIS A C 16
ATOM 26617 O O . HIS A 1 10 ? -0.358 -14.564 0.695 1.00 0.00 10 HIS A O 16
ATOM 26631 N N . THR A 1 11 ? -2.413 -13.875 0.603 1.00 0.00 11 THR A N 16
ATOM 26632 C CA . THR A 1 11 ? -2.876 -14.848 -0.445 1.00 0.00 11 THR A CA 16
ATOM 26633 C C . THR A 1 11 ? -3.927 -14.139 -1.363 1.00 0.00 11 THR A C 16
ATOM 26634 O O . THR A 1 11 ? -4.128 -12.935 -1.288 1.00 0.00 11 THR A O 16
ATOM 26645 N N . VAL A 1 12 ? -4.667 -14.923 -2.195 1.00 0.00 12 VAL A N 16
ATOM 26646 C CA . VAL A 1 12 ? -5.996 -14.504 -2.823 1.00 0.00 12 VAL A CA 16
ATOM 26647 C C . VAL A 1 12 ? -7.106 -13.949 -1.865 1.00 0.00 12 VAL A C 16
ATOM 26648 O O . VAL A 1 12 ? -8.019 -13.216 -2.338 1.00 0.00 12 VAL A O 16
ATOM 26661 N N . ASP A 1 13 ? -7.045 -14.141 -0.557 1.00 0.00 13 ASP A N 16
ATOM 26662 C CA . ASP A 1 13 ? -7.735 -13.265 0.394 1.00 0.00 13 ASP A CA 16
ATOM 26663 C C . ASP A 1 13 ? -7.576 -11.729 0.235 1.00 0.00 13 ASP A C 16
ATOM 26664 O O . ASP A 1 13 ? -8.568 -10.978 0.343 1.00 0.00 13 ASP A O 16
ATOM 26674 N N . THR A 1 14 ? -6.334 -11.304 0.056 1.00 0.00 14 THR A N 16
ATOM 26675 C CA . THR A 1 14 ? -6.003 -9.876 -0.416 1.00 0.00 14 THR A CA 16
ATOM 26676 C C . THR A 1 14 ? -6.618 -9.400 -1.727 1.00 0.00 14 THR A C 16
ATOM 26677 O O . THR A 1 14 ? -7.129 -8.266 -1.732 1.00 0.00 14 THR A O 16
ATOM 26688 N N . TRP A 1 15 ? -6.623 -10.250 -2.750 1.00 0.00 15 TRP A N 16
ATOM 26689 C CA . TRP A 1 15 ? -7.325 -10.032 -4.021 1.00 0.00 15 TRP A CA 16
ATOM 26690 C C . TRP A 1 15 ? -8.905 -9.691 -3.840 1.00 0.00 15 TRP A C 16
ATOM 26691 O O . TRP A 1 15 ? -9.386 -8.745 -4.494 1.00 0.00 15 TRP A O 16
ATOM 26712 N N . LYS A 1 16 ? -9.663 -10.326 -2.892 1.00 0.00 16 LYS A N 16
ATOM 26713 C CA . LYS A 1 16 ? -10.943 -9.804 -2.425 1.00 0.00 16 LYS A CA 16
ATOM 26714 C C . LYS A 1 16 ? -10.790 -8.420 -1.620 1.00 0.00 16 LYS A C 16
ATOM 26715 O O . LYS A 1 16 ? -11.546 -7.489 -1.916 1.00 0.00 16 LYS A O 16
ATOM 26733 N N . GLU A 1 17 ? -9.931 -8.262 -0.584 1.00 0.00 17 GLU A N 16
ATOM 26734 C CA . GLU A 1 17 ? -9.662 -6.958 0.086 1.00 0.00 17 GLU A CA 16
ATOM 26735 C C . GLU A 1 17 ? -9.291 -5.695 -0.787 1.00 0.00 17 GLU A C 16
ATOM 26736 O O . GLU A 1 17 ? -10.087 -4.715 -0.806 1.00 0.00 17 GLU A O 16
ATOM 26749 N N . HIS A 1 18 ? -8.141 -5.735 -1.488 1.00 0.00 18 HIS A N 16
ATOM 26750 C CA . HIS A 1 18 ? -7.638 -4.690 -2.399 1.00 0.00 18 HIS A CA 16
ATOM 26751 C C . HIS A 1 18 ? -8.630 -4.232 -3.507 1.00 0.00 18 HIS A C 16
ATOM 26752 O O . HIS A 1 18 ? -8.950 -3.011 -3.555 1.00 0.00 18 HIS A O 16
ATOM 26766 N N . PHE A 1 19 ? -9.091 -5.170 -4.325 1.00 0.00 19 PHE A N 16
ATOM 26767 C CA . PHE A 1 19 ? -10.069 -4.922 -5.487 1.00 0.00 19 PHE A CA 16
ATOM 26768 C C . PHE A 1 19 ? -11.459 -4.278 -5.043 1.00 0.00 19 PHE A C 16
ATOM 26769 O O . PHE A 1 19 ? -11.773 -3.238 -5.583 1.00 0.00 19 PHE A O 16
ATOM 26786 N N . GLU A 1 20 ? -12.186 -4.908 -4.061 1.00 0.00 20 GLU A N 16
ATOM 26787 C CA . GLU A 1 20 ? -13.514 -4.460 -3.437 1.00 0.00 20 GLU A CA 16
ATOM 26788 C C . GLU A 1 20 ? -13.446 -3.062 -2.850 1.00 0.00 20 GLU A C 16
ATOM 26789 O O . GLU A 1 20 ? -14.416 -2.332 -3.016 1.00 0.00 20 GLU A O 16
ATOM 26802 N N . LYS A 1 21 ? -12.453 -2.740 -2.036 1.00 0.00 21 LYS A N 16
ATOM 26803 C CA . LYS A 1 21 ? -12.107 -1.326 -1.583 1.00 0.00 21 LYS A CA 16
ATOM 26804 C C . LYS A 1 21 ? -11.826 -0.332 -2.787 1.00 0.00 21 LYS A C 16
ATOM 26805 O O . LYS A 1 21 ? -12.548 0.631 -2.960 1.00 0.00 21 LYS A O 16
ATOM 26823 N N . GLY A 1 22 ? -10.779 -0.648 -3.586 1.00 0.00 22 GLY A N 16
ATOM 26824 C CA . GLY A 1 22 ? -10.408 0.139 -4.798 1.00 0.00 22 GLY A CA 16
ATOM 26825 C C . GLY A 1 22 ? -11.544 0.646 -5.718 1.00 0.00 22 GLY A C 16
ATOM 26826 O O . GLY A 1 22 ? -12.238 1.670 -5.560 1.00 0.00 22 GLY A O 16
ATOM 26830 N N . LYS A 1 23 ? -11.885 -0.237 -6.695 1.00 0.00 23 LYS A N 16
ATOM 26831 C CA . LYS A 1 23 ? -13.209 -0.253 -7.376 1.00 0.00 23 LYS A CA 16
ATOM 26832 C C . LYS A 1 23 ? -14.219 -0.818 -6.377 1.00 0.00 23 LYS A C 16
ATOM 26833 O O . LYS A 1 23 ? -14.432 -2.029 -6.159 1.00 0.00 23 LYS A O 16
ATOM 26851 N N . GLY A 1 24 ? -14.869 0.158 -5.787 1.00 0.00 24 GLY A N 16
ATOM 26852 C CA . GLY A 1 24 ? -16.154 -0.160 -5.078 1.00 0.00 24 GLY A CA 16
ATOM 26853 C C . GLY A 1 24 ? -16.576 0.934 -4.031 1.00 0.00 24 GLY A C 16
ATOM 26854 O O . GLY A 1 24 ? -17.702 1.301 -3.813 1.00 0.00 24 GLY A O 16
ATOM 26858 N N . SER A 1 25 ? -15.491 1.250 -3.219 1.00 0.00 25 SER A N 16
ATOM 26859 C CA . SER A 1 25 ? -15.434 2.198 -2.072 1.00 0.00 25 SER A CA 16
ATOM 26860 C C . SER A 1 25 ? -14.721 3.508 -2.506 1.00 0.00 25 SER A C 16
ATOM 26861 O O . SER A 1 25 ? -13.482 3.473 -2.721 1.00 0.00 25 SER A O 16
ATOM 26869 N N . GLN A 1 26 ? -15.469 4.621 -2.339 1.00 0.00 26 GLN A N 16
ATOM 26870 C CA . GLN A 1 26 ? -15.105 6.048 -2.624 1.00 0.00 26 GLN A CA 16
ATOM 26871 C C . GLN A 1 26 ? -14.019 6.599 -1.636 1.00 0.00 26 GLN A C 16
ATOM 26872 O O . GLN A 1 26 ? -14.423 7.345 -0.726 1.00 0.00 26 GLN A O 16
ATOM 26886 N N . LYS A 1 27 ? -12.767 6.117 -1.794 1.00 0.00 27 LYS A N 16
ATOM 26887 C CA . LYS A 1 27 ? -11.579 6.427 -1.015 1.00 0.00 27 LYS A CA 16
ATOM 26888 C C . LYS A 1 27 ? -10.309 6.076 -1.878 1.00 0.00 27 LYS A C 16
ATOM 26889 O O . LYS A 1 27 ? -10.326 5.448 -2.947 1.00 0.00 27 LYS A O 16
ATOM 26907 N N . LEU A 1 28 ? -9.163 6.425 -1.242 1.00 0.00 28 LEU A N 16
ATOM 26908 C CA . LEU A 1 28 ? -7.778 6.062 -1.637 1.00 0.00 28 LEU A CA 16
ATOM 26909 C C . LEU A 1 28 ? -7.361 4.754 -0.892 1.00 0.00 28 LEU A C 16
ATOM 26910 O O . LEU A 1 28 ? -7.826 4.391 0.196 1.00 0.00 28 LEU A O 16
ATOM 26926 N N . ILE A 1 29 ? -6.482 3.938 -1.425 1.00 0.00 29 ILE A N 16
ATOM 26927 C CA . ILE A 1 29 ? -6.007 2.624 -0.939 1.00 0.00 29 ILE A CA 16
ATOM 26928 C C . ILE A 1 29 ? -4.468 2.672 -1.464 1.00 0.00 29 ILE A C 16
ATOM 26929 O O . ILE A 1 29 ? -3.997 3.135 -2.489 1.00 0.00 29 ILE A O 16
ATOM 26945 N N . VAL A 1 30 ? -3.575 2.228 -0.548 1.00 0.00 30 VAL A N 16
ATOM 26946 C CA . VAL A 1 30 ? -2.104 2.394 -0.671 1.00 0.00 30 VAL A CA 16
ATOM 26947 C C . VAL A 1 30 ? -1.357 1.154 -0.060 1.00 0.00 30 VAL A C 16
ATOM 26948 O O . VAL A 1 30 ? -1.602 0.799 1.070 1.00 0.00 30 VAL A O 16
ATOM 26961 N N . VAL A 1 31 ? -0.537 0.472 -0.879 1.00 0.00 31 VAL A N 16
ATOM 26962 C CA . VAL A 1 31 ? -0.212 -0.916 -0.736 1.00 0.00 31 VAL A CA 16
ATOM 26963 C C . VAL A 1 31 ? 1.329 -1.158 -1.039 1.00 0.00 31 VAL A C 16
ATOM 26964 O O . VAL A 1 31 ? 1.806 -1.348 -2.154 1.00 0.00 31 VAL A O 16
ATOM 26977 N N . ASP A 1 32 ? 2.082 -1.437 0.050 1.00 0.00 32 ASP A N 16
ATOM 26978 C CA . ASP A 1 32 ? 3.426 -2.069 0.001 1.00 0.00 32 ASP A CA 16
ATOM 26979 C C . ASP A 1 32 ? 3.538 -3.540 -0.534 1.00 0.00 32 ASP A C 16
ATOM 26980 O O . ASP A 1 32 ? 2.662 -4.414 -0.482 1.00 0.00 32 ASP A O 16
ATOM 26990 N N . PHE A 1 33 ? 4.687 -3.782 -1.131 1.00 0.00 33 PHE A N 16
ATOM 26991 C CA . PHE A 1 33 ? 5.016 -5.013 -1.826 1.00 0.00 33 PHE A CA 16
ATOM 26992 C C . PHE A 1 33 ? 6.502 -5.061 -1.231 1.00 0.00 33 PHE A C 16
ATOM 26993 O O . PHE A 1 33 ? 7.320 -4.183 -1.550 1.00 0.00 33 PHE A O 16
ATOM 27010 N N . THR A 1 34 ? 6.672 -6.055 -0.283 1.00 0.00 34 THR A N 16
ATOM 27011 C CA . THR A 1 34 ? 7.907 -6.142 0.517 1.00 0.00 34 THR A CA 16
ATOM 27012 C C . THR A 1 34 ? 8.042 -7.679 0.951 1.00 0.00 34 THR A C 16
ATOM 27013 O O . THR A 1 34 ? 7.079 -8.312 1.497 1.00 0.00 34 THR A O 16
ATOM 27024 N N . ALA A 1 35 ? 9.218 -8.061 0.995 1.00 0.00 35 ALA A N 16
ATOM 27025 C CA . ALA A 1 35 ? 9.670 -9.210 1.694 1.00 0.00 35 ALA A CA 16
ATOM 27026 C C . ALA A 1 35 ? 9.800 -8.996 3.308 1.00 0.00 35 ALA A C 16
ATOM 27027 O O . ALA A 1 35 ? 10.297 -7.995 3.795 1.00 0.00 35 ALA A O 16
ATOM 27034 N N . SER A 1 36 ? 9.555 -10.046 4.102 1.00 0.00 36 SER A N 16
ATOM 27035 C CA . SER A 1 36 ? 9.967 -10.082 5.578 1.00 0.00 36 SER A CA 16
ATOM 27036 C C . SER A 1 36 ? 11.474 -9.782 5.862 1.00 0.00 36 SER A C 16
ATOM 27037 O O . SER A 1 36 ? 11.815 -9.078 6.778 1.00 0.00 36 SER A O 16
ATOM 27045 N N . TRP A 1 37 ? 12.363 -10.402 5.139 1.00 0.00 37 TRP A N 16
ATOM 27046 C CA . TRP A 1 37 ? 13.789 -10.088 5.022 1.00 0.00 37 TRP A CA 16
ATOM 27047 C C . TRP A 1 37 ? 14.097 -8.665 4.345 1.00 0.00 37 TRP A C 16
ATOM 27048 O O . TRP A 1 37 ? 14.789 -8.498 3.320 1.00 0.00 37 TRP A O 16
ATOM 27069 N N . CYS A 1 38 ? 13.844 -7.638 5.156 1.00 0.00 38 CYS A N 16
ATOM 27070 C CA . CYS A 1 38 ? 13.989 -6.185 4.719 1.00 0.00 38 CYS A CA 16
ATOM 27071 C C . CYS A 1 38 ? 14.006 -5.314 5.973 1.00 0.00 38 CYS A C 16
ATOM 27072 O O . CYS A 1 38 ? 12.989 -4.675 6.296 1.00 0.00 38 CYS A O 16
ATOM 27080 N N . PRO A 1 39 ? 15.150 -5.068 6.756 1.00 0.00 39 PRO A N 16
ATOM 27081 C CA . PRO A 1 39 ? 15.323 -4.042 7.824 1.00 0.00 39 PRO A CA 16
ATOM 27082 C C . PRO A 1 39 ? 14.838 -2.523 7.530 1.00 0.00 39 PRO A C 16
ATOM 27083 O O . PRO A 1 39 ? 14.065 -1.963 8.363 1.00 0.00 39 PRO A O 16
ATOM 27094 N N . PRO A 1 40 ? 15.083 -1.966 6.360 1.00 0.00 40 PRO A N 16
ATOM 27095 C CA . PRO A 1 40 ? 14.432 -0.740 5.859 1.00 0.00 40 PRO A CA 16
ATOM 27096 C C . PRO A 1 40 ? 12.832 -0.680 5.771 1.00 0.00 40 PRO A C 16
ATOM 27097 O O . PRO A 1 40 ? 12.222 0.225 6.279 1.00 0.00 40 PRO A O 16
ATOM 27108 N N . CYS A 1 41 ? 12.207 -1.741 5.249 1.00 0.00 41 CYS A N 16
ATOM 27109 C CA . CYS A 1 41 ? 10.745 -2.138 5.500 1.00 0.00 41 CYS A CA 16
ATOM 27110 C C . CYS A 1 41 ? 10.256 -2.632 6.931 1.00 0.00 41 CYS A C 16
ATOM 27111 O O . CYS A 1 41 ? 9.094 -2.458 7.324 1.00 0.00 41 CYS A O 16
ATOM 27119 N N . LYS A 1 42 ? 11.220 -3.213 7.751 1.00 0.00 42 LYS A N 16
ATOM 27120 C CA . LYS A 1 42 ? 11.051 -3.277 9.225 1.00 0.00 42 LYS A CA 16
ATOM 27121 C C . LYS A 1 42 ? 10.651 -1.990 9.929 1.00 0.00 42 LYS A C 16
ATOM 27122 O O . LYS A 1 42 ? 9.590 -1.866 10.547 1.00 0.00 42 LYS A O 16
ATOM 27140 N N . MET A 1 43 ? 11.454 -0.963 9.788 1.00 0.00 43 MET A N 16
ATOM 27141 C CA . MET A 1 43 ? 11.116 0.466 10.112 1.00 0.00 43 MET A CA 16
ATOM 27142 C C . MET A 1 43 ? 9.916 1.159 9.376 1.00 0.00 43 MET A C 16
ATOM 27143 O O . MET A 1 43 ? 9.188 1.949 10.012 1.00 0.00 43 MET A O 16
ATOM 27157 N N . ILE A 1 44 ? 9.730 0.896 8.084 1.00 0.00 44 ILE A N 16
ATOM 27158 C CA . ILE A 1 44 ? 8.563 1.282 7.286 1.00 0.00 44 ILE A CA 16
ATOM 27159 C C . ILE A 1 44 ? 7.149 0.704 7.784 1.00 0.00 44 ILE A C 16
ATOM 27160 O O . ILE A 1 44 ? 6.158 1.354 7.529 1.00 0.00 44 ILE A O 16
ATOM 27176 N N . ALA A 1 45 ? 7.028 -0.428 8.592 1.00 0.00 45 ALA A N 16
ATOM 27177 C CA . ALA A 1 45 ? 5.809 -0.905 9.250 1.00 0.00 45 ALA A CA 16
ATOM 27178 C C . ALA A 1 45 ? 5.242 0.139 10.298 1.00 0.00 45 ALA A C 16
ATOM 27179 O O . ALA A 1 45 ? 4.133 0.661 10.101 1.00 0.00 45 ALA A O 16
ATOM 27186 N N . PRO A 1 46 ? 5.985 0.536 11.343 1.00 0.00 46 PRO A N 16
ATOM 27187 C CA . PRO A 1 46 ? 5.675 1.766 12.119 1.00 0.00 46 PRO A CA 16
ATOM 27188 C C . PRO A 1 46 ? 5.483 3.175 11.358 1.00 0.00 46 PRO A C 16
ATOM 27189 O O . PRO A 1 46 ? 4.601 3.848 11.789 1.00 0.00 46 PRO A O 16
ATOM 27200 N N . ILE A 1 47 ? 6.274 3.567 10.340 1.00 0.00 47 ILE A N 16
ATOM 27201 C CA . ILE A 1 47 ? 6.025 4.712 9.408 1.00 0.00 47 ILE A CA 16
ATOM 27202 C C . ILE A 1 47 ? 4.643 4.739 8.706 1.00 0.00 47 ILE A C 16
ATOM 27203 O O . ILE A 1 47 ? 3.928 5.746 8.831 1.00 0.00 47 ILE A O 16
ATOM 27219 N N . PHE A 1 48 ? 4.379 3.668 8.001 1.00 0.00 48 PHE A N 16
ATOM 27220 C CA . PHE A 1 48 ? 3.072 3.390 7.348 1.00 0.00 48 PHE A CA 16
ATOM 27221 C C . PHE A 1 48 ? 1.812 3.431 8.291 1.00 0.00 48 PHE A C 16
ATOM 27222 O O . PHE A 1 48 ? 0.827 4.113 7.922 1.00 0.00 48 PHE A O 16
ATOM 27239 N N . ALA A 1 49 ? 1.885 2.862 9.503 1.00 0.00 49 ALA A N 16
ATOM 27240 C CA . ALA A 1 49 ? 0.940 3.148 10.624 1.00 0.00 49 ALA A CA 16
ATOM 27241 C C . ALA A 1 49 ? 0.901 4.643 11.172 1.00 0.00 49 ALA A C 16
ATOM 27242 O O . ALA A 1 49 ? -0.242 5.089 11.494 1.00 0.00 49 ALA A O 16
ATOM 27249 N N . GLU A 1 50 ? 2.044 5.348 11.413 1.00 0.00 50 GLU A N 16
ATOM 27250 C CA . GLU A 1 50 ? 2.038 6.788 11.780 1.00 0.00 50 GLU A CA 16
ATOM 27251 C C . GLU A 1 50 ? 1.184 7.757 10.868 1.00 0.00 50 GLU A C 16
ATOM 27252 O O . GLU A 1 50 ? 0.240 8.487 11.288 1.00 0.00 50 GLU A O 16
ATOM 27265 N N . LEU A 1 51 ? 1.543 7.751 9.578 1.00 0.00 51 LEU A N 16
ATOM 27266 C CA . LEU A 1 51 ? 0.822 8.378 8.512 1.00 0.00 51 LEU A CA 16
ATOM 27267 C C . LEU A 1 51 ? -0.683 7.928 8.355 1.00 0.00 51 LEU A C 16
ATOM 27268 O O . LEU A 1 51 ? -1.413 8.946 8.177 1.00 0.00 51 LEU A O 16
ATOM 27284 N N . ALA A 1 52 ? -1.114 6.657 8.526 1.00 0.00 52 ALA A N 16
ATOM 27285 C CA . ALA A 1 52 ? -2.539 6.270 8.760 1.00 0.00 52 ALA A CA 16
ATOM 27286 C C . ALA A 1 52 ? -3.361 6.980 9.887 1.00 0.00 52 ALA A C 16
ATOM 27287 O O . ALA A 1 52 ? -4.540 7.318 9.731 1.00 0.00 52 ALA A O 16
ATOM 27294 N N . LYS A 1 53 ? -2.678 7.121 11.019 1.00 0.00 53 LYS A N 16
ATOM 27295 C CA . LYS A 1 53 ? -3.100 7.946 12.179 1.00 0.00 53 LYS A CA 16
ATOM 27296 C C . LYS A 1 53 ? -3.260 9.448 11.859 1.00 0.00 53 LYS A C 16
ATOM 27297 O O . LYS A 1 53 ? -4.234 10.039 12.302 1.00 0.00 53 LYS A O 16
ATOM 27315 N N . LYS A 1 54 ? -2.306 10.014 11.135 1.00 0.00 54 LYS A N 16
ATOM 27316 C CA . LYS A 1 54 ? -2.384 11.400 10.535 1.00 0.00 54 LYS A CA 16
ATOM 27317 C C . LYS A 1 54 ? -3.667 11.665 9.612 1.00 0.00 54 LYS A C 16
ATOM 27318 O O . LYS A 1 54 ? -4.098 12.792 9.534 1.00 0.00 54 LYS A O 16
ATOM 27336 N N . PHE A 1 55 ? -4.064 10.639 8.822 1.00 0.00 55 PHE A N 16
ATOM 27337 C CA . PHE A 1 55 ? -4.763 10.769 7.521 1.00 0.00 55 PHE A CA 16
ATOM 27338 C C . PHE A 1 55 ? -5.943 9.675 7.469 1.00 0.00 55 PHE A C 16
ATOM 27339 O O . PHE A 1 55 ? -5.779 8.526 7.029 1.00 0.00 55 PHE A O 16
ATOM 27356 N N . PRO A 1 56 ? -7.169 9.979 7.879 1.00 0.00 56 PRO A N 16
ATOM 27357 C CA . PRO A 1 56 ? -8.438 9.157 7.730 1.00 0.00 56 PRO A CA 16
ATOM 27358 C C . PRO A 1 56 ? -9.044 8.741 6.297 1.00 0.00 56 PRO A C 16
ATOM 27359 O O . PRO A 1 56 ? -9.730 7.728 6.292 1.00 0.00 56 PRO A O 16
ATOM 27370 N N . ASN A 1 57 ? -8.885 9.484 5.199 1.00 0.00 57 ASN A N 16
ATOM 27371 C CA . ASN A 1 57 ? -9.418 9.269 3.838 1.00 0.00 57 ASN A CA 16
ATOM 27372 C C . ASN A 1 57 ? -8.962 7.985 3.102 1.00 0.00 57 ASN A C 16
ATOM 27373 O O . ASN A 1 57 ? -9.288 7.859 1.881 1.00 0.00 57 ASN A O 16
ATOM 27384 N N . VAL A 1 58 ? -8.166 7.089 3.776 1.00 0.00 58 VAL A N 16
ATOM 27385 C CA . VAL A 1 58 ? -7.176 6.208 3.112 1.00 0.00 58 VAL A CA 16
ATOM 27386 C C . VAL A 1 58 ? -6.998 4.819 3.830 1.00 0.00 58 VAL A C 16
ATOM 27387 O O . VAL A 1 58 ? -6.341 4.668 4.861 1.00 0.00 58 VAL A O 16
ATOM 27400 N N . THR A 1 59 ? -7.513 3.708 3.222 1.00 0.00 59 THR A N 16
ATOM 27401 C CA . THR A 1 59 ? -7.108 2.313 3.521 1.00 0.00 59 THR A CA 16
ATOM 27402 C C . THR A 1 59 ? -5.603 1.991 3.100 1.00 0.00 59 THR A C 16
ATOM 27403 O O . THR A 1 59 ? -4.949 2.480 2.177 1.00 0.00 59 THR A O 16
ATOM 27414 N N . PHE A 1 60 ? -5.068 0.947 3.808 1.00 0.00 60 PHE A N 16
ATOM 27415 C CA . PHE A 1 60 ? -3.640 0.520 3.765 1.00 0.00 60 PHE A CA 16
ATOM 27416 C C . PHE A 1 60 ? -3.525 -0.985 3.978 1.00 0.00 60 PHE A C 16
ATOM 27417 O O . PHE A 1 60 ? -4.075 -1.619 4.857 1.00 0.00 60 PHE A O 16
ATOM 27434 N N . LEU A 1 61 ? -2.694 -1.598 3.184 1.00 0.00 61 LEU A N 16
ATOM 27435 C CA . LEU A 1 61 ? -2.493 -3.084 3.122 1.00 0.00 61 LEU A CA 16
ATOM 27436 C C . LEU A 1 61 ? -1.065 -3.331 2.603 1.00 0.00 61 LEU A C 16
ATOM 27437 O O . LEU A 1 61 ? -0.326 -2.512 2.080 1.00 0.00 61 LEU A O 16
ATOM 27453 N N . LYS A 1 62 ? -0.640 -4.546 2.929 1.00 0.00 62 LYS A N 16
ATOM 27454 C CA . LYS A 1 62 ? 0.793 -4.970 2.817 1.00 0.00 62 LYS A CA 16
ATOM 27455 C C . LYS A 1 62 ? 0.904 -6.434 2.504 1.00 0.00 62 LYS A C 16
ATOM 27456 O O . LYS A 1 62 ? 0.552 -7.421 3.225 1.00 0.00 62 LYS A O 16
ATOM 27474 N N . VAL A 1 63 ? 1.348 -6.716 1.269 1.00 0.00 63 VAL A N 16
ATOM 27475 C CA . VAL A 1 63 ? 1.564 -8.009 0.617 1.00 0.00 63 VAL A CA 16
ATOM 27476 C C . VAL A 1 63 ? 3.042 -8.539 0.822 1.00 0.00 63 VAL A C 16
ATOM 27477 O O . VAL A 1 63 ? 4.077 -7.910 0.425 1.00 0.00 63 VAL A O 16
ATOM 27490 N N . ASP A 1 64 ? 3.101 -9.739 1.480 1.00 0.00 64 ASP A N 16
ATOM 27491 C CA . ASP A 1 64 ? 4.304 -10.635 1.591 1.00 0.00 64 ASP A CA 16
ATOM 27492 C C . ASP A 1 64 ? 4.615 -11.189 0.198 1.00 0.00 64 ASP A C 16
ATOM 27493 O O . ASP A 1 64 ? 3.956 -12.182 -0.242 1.00 0.00 64 ASP A O 16
ATOM 27503 N N . VAL A 1 65 ? 5.633 -10.630 -0.466 1.00 0.00 65 VAL A N 16
ATOM 27504 C CA . VAL A 1 65 ? 6.218 -10.948 -1.767 1.00 0.00 65 VAL A CA 16
ATOM 27505 C C . VAL A 1 65 ? 6.617 -12.432 -1.978 1.00 0.00 65 VAL A C 16
ATOM 27506 O O . VAL A 1 65 ? 6.253 -13.019 -3.046 1.00 0.00 65 VAL A O 16
ATOM 27519 N N . ASP A 1 66 ? 7.217 -13.120 -0.947 1.00 0.00 66 ASP A N 16
ATOM 27520 C CA . ASP A 1 66 ? 7.566 -14.586 -0.912 1.00 0.00 66 ASP A CA 16
ATOM 27521 C C . ASP A 1 66 ? 6.355 -15.516 -1.320 1.00 0.00 66 ASP A C 16
ATOM 27522 O O . ASP A 1 66 ? 6.410 -16.146 -2.368 1.00 0.00 66 ASP A O 16
ATOM 27532 N N . GLU A 1 67 ? 5.280 -15.371 -0.572 1.00 0.00 67 GLU A N 16
ATOM 27533 C CA . GLU A 1 67 ? 3.889 -15.772 -1.029 1.00 0.00 67 GLU A CA 16
ATOM 27534 C C . GLU A 1 67 ? 3.189 -15.251 -2.369 1.00 0.00 67 GLU A C 16
ATOM 27535 O O . GLU A 1 67 ? 2.361 -15.909 -2.994 1.00 0.00 67 GLU A O 16
ATOM 27548 N N . LEU A 1 68 ? 3.489 -14.002 -2.805 1.00 0.00 68 LEU A N 16
ATOM 27549 C CA . LEU A 1 68 ? 2.720 -13.195 -3.761 1.00 0.00 68 LEU A CA 16
ATOM 27550 C C . LEU A 1 68 ? 3.586 -12.277 -4.703 1.00 0.00 68 LEU A C 16
ATOM 27551 O O . LEU A 1 68 ? 3.318 -11.090 -5.019 1.00 0.00 68 LEU A O 16
ATOM 27567 N N . LYS A 1 69 ? 4.583 -12.904 -5.252 1.00 0.00 69 LYS A N 16
ATOM 27568 C CA . LYS A 1 69 ? 5.487 -12.401 -6.319 1.00 0.00 69 LYS A CA 16
ATOM 27569 C C . LYS A 1 69 ? 4.941 -12.303 -7.754 1.00 0.00 69 LYS A C 16
ATOM 27570 O O . LYS A 1 69 ? 5.102 -11.258 -8.424 1.00 0.00 69 LYS A O 16
ATOM 27588 N N . ALA A 1 70 ? 4.349 -13.375 -8.301 1.00 0.00 70 ALA A N 16
ATOM 27589 C CA . ALA A 1 70 ? 3.702 -13.365 -9.651 1.00 0.00 70 ALA A CA 16
ATOM 27590 C C . ALA A 1 70 ? 2.693 -12.175 -9.905 1.00 0.00 70 ALA A C 16
ATOM 27591 O O . ALA A 1 70 ? 2.952 -11.400 -10.786 1.00 0.00 70 ALA A O 16
ATOM 27598 N N . VAL A 1 71 ? 1.724 -12.046 -8.966 1.00 0.00 71 VAL A N 16
ATOM 27599 C CA . VAL A 1 71 ? 0.842 -10.891 -8.789 1.00 0.00 71 VAL A CA 16
ATOM 27600 C C . VAL A 1 71 ? 1.409 -9.490 -8.429 1.00 0.00 71 VAL A C 16
ATOM 27601 O O . VAL A 1 71 ? 0.972 -8.648 -9.173 1.00 0.00 71 VAL A O 16
ATOM 27614 N N . ALA A 1 72 ? 2.327 -9.381 -7.455 1.00 0.00 72 ALA A N 16
ATOM 27615 C CA . ALA A 1 72 ? 3.118 -8.127 -7.325 1.00 0.00 72 ALA A CA 16
ATOM 27616 C C . ALA A 1 72 ? 3.600 -7.555 -8.668 1.00 0.00 72 ALA A C 16
ATOM 27617 O O . ALA A 1 72 ? 3.258 -6.420 -8.992 1.00 0.00 72 ALA A O 16
ATOM 27624 N N . GLU A 1 73 ? 4.258 -8.423 -9.445 1.00 0.00 73 GLU A N 16
ATOM 27625 C CA . GLU A 1 73 ? 4.719 -8.127 -10.861 1.00 0.00 73 GLU A CA 16
ATOM 27626 C C . GLU A 1 73 ? 3.554 -7.616 -11.757 1.00 0.00 73 GLU A C 16
ATOM 27627 O O . GLU A 1 73 ? 3.651 -6.438 -12.195 1.00 0.00 73 GLU A O 16
ATOM 27640 N N . GLU A 1 74 ? 2.389 -8.386 -11.833 1.00 0.00 74 GLU A N 16
ATOM 27641 C CA . GLU A 1 74 ? 1.074 -7.894 -12.377 1.00 0.00 74 GLU A CA 16
ATOM 27642 C C . GLU A 1 74 ? 0.457 -6.534 -12.019 1.00 0.00 74 GLU A C 16
ATOM 27643 O O . GLU A 1 74 ? 0.261 -5.664 -12.892 1.00 0.00 74 GLU A O 16
ATOM 27656 N N . TRP A 1 75 ? 0.369 -6.166 -10.751 1.00 0.00 75 TRP A N 16
ATOM 27657 C CA . TRP A 1 75 ? 0.000 -4.804 -10.234 1.00 0.00 75 TRP A CA 16
ATOM 27658 C C . TRP A 1 75 ? 0.921 -3.678 -10.793 1.00 0.00 75 TRP A C 16
ATOM 27659 O O . TRP A 1 75 ? 0.353 -2.793 -11.483 1.00 0.00 75 TRP A O 16
ATOM 27680 N N . ASN A 1 76 ? 2.265 -3.858 -10.648 1.00 0.00 76 ASN A N 16
ATOM 27681 C CA . ASN A 1 76 ? 3.432 -3.290 -11.486 1.00 0.00 76 ASN A CA 16
ATOM 27682 C C . ASN A 1 76 ? 4.706 -3.261 -10.478 1.00 0.00 76 ASN A C 16
ATOM 27683 O O . ASN A 1 76 ? 5.147 -2.192 -10.001 1.00 0.00 76 ASN A O 16
ATOM 27694 N N . VAL A 1 77 ? 5.387 -4.370 -10.293 1.00 0.00 77 VAL A N 16
ATOM 27695 C CA . VAL A 1 77 ? 6.419 -4.588 -9.305 1.00 0.00 77 VAL A CA 16
ATOM 27696 C C . VAL A 1 77 ? 7.407 -5.461 -9.931 1.00 0.00 77 VAL A C 16
ATOM 27697 O O . VAL A 1 77 ? 7.509 -6.721 -9.829 1.00 0.00 77 VAL A O 16
ATOM 27710 N N . GLU A 1 78 ? 8.462 -4.811 -10.337 1.00 0.00 78 GLU A N 16
ATOM 27711 C CA . GLU A 1 78 ? 9.751 -5.339 -10.659 1.00 0.00 78 GLU A CA 16
ATOM 27712 C C . GLU A 1 78 ? 10.849 -5.481 -9.433 1.00 0.00 78 GLU A C 16
ATOM 27713 O O . GLU A 1 78 ? 11.857 -6.149 -9.662 1.00 0.00 78 GLU A O 16
ATOM 27726 N N . ALA A 1 79 ? 10.573 -4.767 -8.217 1.00 0.00 79 ALA A N 16
ATOM 27727 C CA . ALA A 1 79 ? 11.579 -4.528 -7.137 1.00 0.00 79 ALA A CA 16
ATOM 27728 C C . ALA A 1 79 ? 11.009 -4.256 -5.704 1.00 0.00 79 ALA A C 16
ATOM 27729 O O . ALA A 1 79 ? 10.033 -3.653 -5.609 1.00 0.00 79 ALA A O 16
ATOM 27736 N N . MET A 1 80 ? 11.902 -4.532 -4.801 1.00 0.00 80 MET A N 16
ATOM 27737 C CA . MET A 1 80 ? 11.794 -4.186 -3.352 1.00 0.00 80 MET A CA 16
ATOM 27738 C C . MET A 1 80 ? 12.081 -2.622 -3.192 1.00 0.00 80 MET A C 16
ATOM 27739 O O . MET A 1 80 ? 13.279 -2.422 -3.238 1.00 0.00 80 MET A O 16
ATOM 27753 N N . PRO A 1 81 ? 11.270 -1.836 -2.554 1.00 0.00 81 PRO A N 16
ATOM 27754 C CA . PRO A 1 81 ? 9.831 -2.234 -2.348 1.00 0.00 81 PRO A CA 16
ATOM 27755 C C . PRO A 1 81 ? 8.849 -0.978 -2.501 1.00 0.00 81 PRO A C 16
ATOM 27756 O O . PRO A 1 81 ? 9.206 0.185 -2.597 1.00 0.00 81 PRO A O 16
ATOM 27767 N N . THR A 1 82 ? 7.681 -1.346 -2.990 1.00 0.00 82 THR A N 16
ATOM 27768 C CA . THR A 1 82 ? 6.998 -0.778 -4.055 1.00 0.00 82 THR A CA 16
ATOM 27769 C C . THR A 1 82 ? 5.627 -0.515 -3.388 1.00 0.00 82 THR A C 16
ATOM 27770 O O . THR A 1 82 ? 4.925 -1.333 -2.754 1.00 0.00 82 THR A O 16
ATOM 27781 N N . PHE A 1 83 ? 5.142 0.568 -3.784 1.00 0.00 83 PHE A N 16
ATOM 27782 C CA . PHE A 1 83 ? 3.975 1.391 -3.142 1.00 0.00 83 PHE A CA 16
ATOM 27783 C C . PHE A 1 83 ? 3.136 1.730 -4.393 1.00 0.00 83 PHE A C 16
ATOM 27784 O O . PHE A 1 83 ? 3.493 2.671 -5.091 1.00 0.00 83 PHE A O 16
ATOM 27801 N N . ILE A 1 84 ? 1.943 1.245 -4.431 1.00 0.00 84 ILE A N 16
ATOM 27802 C CA . ILE A 1 84 ? 0.813 1.309 -5.450 1.00 0.00 84 ILE A CA 16
ATOM 27803 C C . ILE A 1 84 ? -0.351 2.050 -4.782 1.00 0.00 84 ILE A C 16
ATOM 27804 O O . ILE A 1 84 ? -0.630 1.860 -3.583 1.00 0.00 84 ILE A O 16
ATOM 27820 N N . PHE A 1 85 ? -0.840 2.897 -5.640 1.00 0.00 85 PHE A N 16
ATOM 27821 C CA . PHE A 1 85 ? -1.818 3.979 -5.360 1.00 0.00 85 PHE A CA 16
ATOM 27822 C C . PHE A 1 85 ? -2.929 3.495 -6.348 1.00 0.00 85 PHE A C 16
ATOM 27823 O O . PHE A 1 85 ? -3.031 3.730 -7.533 1.00 0.00 85 PHE A O 16
ATOM 27840 N N . LEU A 1 86 ? -3.985 3.016 -5.693 1.00 0.00 86 LEU A N 16
ATOM 27841 C CA . LEU A 1 86 ? -5.228 2.471 -6.225 1.00 0.00 86 LEU A CA 16
ATOM 27842 C C . LEU A 1 86 ? -6.368 3.186 -5.434 1.00 0.00 86 LEU A C 16
ATOM 27843 O O . LEU A 1 86 ? -6.380 3.152 -4.209 1.00 0.00 86 LEU A O 16
ATOM 27859 N N . LYS A 1 87 ? -7.374 3.581 -6.174 1.00 0.00 87 LYS A N 16
ATOM 27860 C CA . LYS A 1 87 ? -8.467 4.422 -5.745 1.00 0.00 87 LYS A CA 16
ATOM 27861 C C . LYS A 1 87 ? -9.798 3.926 -6.412 1.00 0.00 87 LYS A C 16
ATOM 27862 O O . LYS A 1 87 ? -9.790 3.039 -7.304 1.00 0.00 87 LYS A O 16
ATOM 27880 N N . ASP A 1 88 ? -10.900 4.586 -6.037 1.00 0.00 88 ASP A N 16
ATOM 27881 C CA . ASP A 1 88 ? -12.126 4.699 -6.887 1.00 0.00 88 ASP A CA 16
ATOM 27882 C C . ASP A 1 88 ? -11.888 5.450 -8.297 1.00 0.00 88 ASP A C 16
ATOM 27883 O O . ASP A 1 88 ? -12.547 6.450 -8.616 1.00 0.00 88 ASP A O 16
ATOM 27893 N N . GLY A 1 89 ? -10.999 4.997 -9.100 1.00 0.00 89 GLY A N 16
ATOM 27894 C CA . GLY A 1 89 ? -10.689 5.418 -10.501 1.00 0.00 89 GLY A CA 16
ATOM 27895 C C . GLY A 1 89 ? -9.576 4.680 -11.216 1.00 0.00 89 GLY A C 16
ATOM 27896 O O . GLY A 1 89 ? -8.622 5.217 -11.771 1.00 0.00 89 GLY A O 16
ATOM 27900 N N . LYS A 1 90 ? -9.537 3.299 -11.011 1.00 0.00 90 LYS A N 16
ATOM 27901 C CA . LYS A 1 90 ? -8.555 2.334 -11.524 1.00 0.00 90 LYS A CA 16
ATOM 27902 C C . LYS A 1 90 ? -7.114 2.760 -10.944 1.00 0.00 90 LYS A C 16
ATOM 27903 O O . LYS A 1 90 ? -6.994 3.354 -9.867 1.00 0.00 90 LYS A O 16
ATOM 27921 N N . LEU A 1 91 ? -6.072 2.117 -11.464 1.00 0.00 91 LEU A N 16
ATOM 27922 C CA . LEU A 1 91 ? -4.657 2.420 -11.164 1.00 0.00 91 LEU A CA 16
ATOM 27923 C C . LEU A 1 91 ? -4.268 3.883 -11.617 1.00 0.00 91 LEU A C 16
ATOM 27924 O O . LEU A 1 91 ? -3.921 4.185 -12.778 1.00 0.00 91 LEU A O 16
ATOM 27940 N N . VAL A 1 92 ? -4.396 4.781 -10.580 1.00 0.00 92 VAL A N 16
ATOM 27941 C CA . VAL A 1 92 ? -3.887 6.177 -10.501 1.00 0.00 92 VAL A CA 16
ATOM 27942 C C . VAL A 1 92 ? -2.349 6.298 -10.598 1.00 0.00 92 VAL A C 16
ATOM 27943 O O . VAL A 1 92 ? -1.871 6.920 -11.539 1.00 0.00 92 VAL A O 16
ATOM 27956 N N . ASP A 1 93 ? -1.449 5.701 -9.735 1.00 0.00 93 ASP A N 16
ATOM 27957 C CA . ASP A 1 93 ? -0.030 6.056 -9.654 1.00 0.00 93 ASP A CA 16
ATOM 27958 C C . ASP A 1 93 ? 0.867 4.983 -8.935 1.00 0.00 93 ASP A C 16
ATOM 27959 O O . ASP A 1 93 ? 0.392 3.928 -8.418 1.00 0.00 93 ASP A O 16
ATOM 27969 N N . LYS A 1 94 ? 2.209 5.128 -9.001 1.00 0.00 94 LYS A N 16
ATOM 27970 C CA . LYS A 1 94 ? 3.210 4.138 -8.523 1.00 0.00 94 LYS A CA 16
ATOM 27971 C C . LYS A 1 94 ? 4.629 4.757 -8.235 1.00 0.00 94 LYS A C 16
ATOM 27972 O O . LYS A 1 94 ? 4.997 5.792 -8.844 1.00 0.00 94 LYS A O 16
ATOM 27990 N N . THR A 1 95 ? 5.281 4.221 -7.165 1.00 0.00 95 THR A N 16
ATOM 27991 C CA . THR A 1 95 ? 6.632 4.672 -6.707 1.00 0.00 95 THR A CA 16
ATOM 27992 C C . THR A 1 95 ? 7.214 3.436 -5.845 1.00 0.00 95 THR A C 16
ATOM 27993 O O . THR A 1 95 ? 6.508 2.534 -5.406 1.00 0.00 95 THR A O 16
ATOM 28004 N N . VAL A 1 96 ? 8.500 3.427 -5.744 1.00 0.00 96 VAL A N 16
ATOM 28005 C CA . VAL A 1 96 ? 9.347 2.336 -5.206 1.00 0.00 96 VAL A CA 16
ATOM 28006 C C . VAL A 1 96 ? 10.500 2.998 -4.369 1.00 0.00 96 VAL A C 16
ATOM 28007 O O . VAL A 1 96 ? 11.497 3.440 -4.944 1.00 0.00 96 VAL A O 16
ATOM 28020 N N . GLY A 1 97 ? 10.213 3.097 -3.071 1.00 0.00 97 GLY A N 16
ATOM 28021 C CA . GLY A 1 97 ? 11.268 3.548 -2.112 1.00 0.00 97 GLY A CA 16
ATOM 28022 C C . GLY A 1 97 ? 10.667 3.627 -0.673 1.00 0.00 97 GLY A C 16
ATOM 28023 O O . GLY A 1 97 ? 9.853 4.398 -0.269 1.00 0.00 97 GLY A O 16
ATOM 28027 N N . ALA A 1 98 ? 11.226 2.680 0.172 1.00 0.00 98 ALA A N 16
ATOM 28028 C CA . ALA A 1 98 ? 11.236 2.774 1.654 1.00 0.00 98 ALA A CA 16
ATOM 28029 C C . ALA A 1 98 ? 12.051 3.994 2.150 1.00 0.00 98 ALA A C 16
ATOM 28030 O O . ALA A 1 98 ? 13.238 3.982 2.520 1.00 0.00 98 ALA A O 16
ATOM 28037 N N . ASP A 1 99 ? 11.255 5.027 2.649 1.00 0.00 99 ASP A N 16
ATOM 28038 C CA . ASP A 1 99 ? 11.824 6.391 3.007 1.00 0.00 99 ASP A CA 16
ATOM 28039 C C . ASP A 1 99 ? 10.784 7.012 4.023 1.00 0.00 99 ASP A C 16
ATOM 28040 O O . ASP A 1 99 ? 9.653 7.316 3.727 1.00 0.00 99 ASP A O 16
ATOM 28050 N N . LYS A 1 100 ? 11.324 7.266 5.276 1.00 0.00 100 LYS A N 16
ATOM 28051 C CA . LYS A 1 100 ? 10.594 7.855 6.462 1.00 0.00 100 LYS A CA 16
ATOM 28052 C C . LYS A 1 100 ? 9.672 9.118 6.253 1.00 0.00 100 LYS A C 16
ATOM 28053 O O . LYS A 1 100 ? 8.479 9.082 6.523 1.00 0.00 100 LYS A O 16
ATOM 28071 N N . ASP A 1 101 ? 10.213 10.200 5.725 1.00 0.00 101 ASP A N 16
ATOM 28072 C CA . ASP A 1 101 ? 9.447 11.389 5.206 1.00 0.00 101 ASP A CA 16
ATOM 28073 C C . ASP A 1 101 ? 8.835 11.176 3.776 1.00 0.00 101 ASP A C 16
ATOM 28074 O O . ASP A 1 101 ? 7.729 11.657 3.581 1.00 0.00 101 ASP A O 16
ATOM 28084 N N . GLY A 1 102 ? 9.530 10.518 2.791 1.00 0.00 102 GLY A N 16
ATOM 28085 C CA . GLY A 1 102 ? 8.984 10.193 1.464 1.00 0.00 102 GLY A CA 16
ATOM 28086 C C . GLY A 1 102 ? 7.592 9.638 1.193 1.00 0.00 102 GLY A C 16
ATOM 28087 O O . GLY A 1 102 ? 6.828 10.200 0.404 1.00 0.00 102 GLY A O 16
ATOM 28091 N N . LEU A 1 103 ? 7.321 8.468 1.789 1.00 0.00 103 LEU A N 16
ATOM 28092 C CA . LEU A 1 103 ? 6.006 7.762 1.817 1.00 0.00 103 LEU A CA 16
ATOM 28093 C C . LEU A 1 103 ? 4.812 8.623 2.413 1.00 0.00 103 LEU A C 16
ATOM 28094 O O . LEU A 1 103 ? 3.865 8.747 1.657 1.00 0.00 103 LEU A O 16
ATOM 28110 N N . PRO A 1 104 ? 4.857 9.339 3.618 1.00 0.00 104 PRO A N 16
ATOM 28111 C CA . PRO A 1 104 ? 3.953 10.468 3.993 1.00 0.00 104 PRO A CA 16
ATOM 28112 C C . PRO A 1 104 ? 3.709 11.570 2.931 1.00 0.00 104 PRO A C 16
ATOM 28113 O O . PRO A 1 104 ? 2.547 11.891 2.619 1.00 0.00 104 PRO A O 16
ATOM 28124 N N . THR A 1 105 ? 4.825 12.164 2.457 1.00 0.00 105 THR A N 16
ATOM 28125 C CA . THR A 1 105 ? 4.827 13.253 1.379 1.00 0.00 105 THR A CA 16
ATOM 28126 C C . THR A 1 105 ? 4.047 12.942 0.054 1.00 0.00 105 THR A C 16
ATOM 28127 O O . THR A 1 105 ? 3.288 13.744 -0.434 1.00 0.00 105 THR A O 16
ATOM 28138 N N . LEU A 1 106 ? 4.288 11.819 -0.520 1.00 0.00 106 LEU A N 16
ATOM 28139 C CA . LEU A 1 106 ? 3.532 11.236 -1.631 1.00 0.00 106 LEU A CA 16
ATOM 28140 C C . LEU A 1 106 ? 2.030 10.877 -1.408 1.00 0.00 106 LEU A C 16
ATOM 28141 O O . LEU A 1 106 ? 1.159 11.220 -2.236 1.00 0.00 106 LEU A O 16
ATOM 28157 N N . VAL A 1 107 ? 1.731 10.183 -0.287 1.00 0.00 107 VAL A N 16
ATOM 28158 C CA . VAL A 1 107 ? 0.334 10.030 0.239 1.00 0.00 107 VAL A CA 16
ATOM 28159 C C . VAL A 1 107 ? -0.375 11.384 0.501 1.00 0.00 107 VAL A C 16
ATOM 28160 O O . VAL A 1 107 ? -1.476 11.482 -0.047 1.00 0.00 107 VAL A O 16
ATOM 28173 N N . ALA A 1 108 ? 0.198 12.324 1.312 1.00 0.00 108 ALA A N 16
ATOM 28174 C CA . ALA A 1 108 ? -0.355 13.691 1.506 1.00 0.00 108 ALA A CA 16
ATOM 28175 C C . ALA A 1 108 ? -0.791 14.486 0.247 1.00 0.00 108 ALA A C 16
ATOM 28176 O O . ALA A 1 108 ? -1.863 15.048 0.272 1.00 0.00 108 ALA A O 16
ATOM 28183 N N . LYS A 1 109 ? 0.070 14.433 -0.735 1.00 0.00 109 LYS A N 16
ATOM 28184 C CA . LYS A 1 109 ? -0.174 14.931 -2.106 1.00 0.00 109 LYS A CA 16
ATOM 28185 C C . LYS A 1 109 ? -1.432 14.203 -2.819 1.00 0.00 109 LYS A C 16
ATOM 28186 O O . LYS A 1 109 ? -2.316 14.896 -3.280 1.00 0.00 109 LYS A O 16
ATOM 28204 N N . HIS A 1 110 ? -1.554 12.850 -2.822 1.00 0.00 110 HIS A N 16
ATOM 28205 C CA . HIS A 1 110 ? -2.824 12.166 -3.177 1.00 0.00 110 HIS A CA 16
ATOM 28206 C C . HIS A 1 110 ? -4.134 12.502 -2.446 1.00 0.00 110 HIS A C 16
ATOM 28207 O O . HIS A 1 110 ? -5.113 12.790 -3.091 1.00 0.00 110 HIS A O 16
ATOM 28221 N N . ALA A 1 111 ? -4.070 12.359 -1.098 1.00 0.00 111 ALA A N 16
ATOM 28222 C CA . ALA A 1 111 ? -5.136 12.767 -0.119 1.00 0.00 111 ALA A CA 16
ATOM 28223 C C . ALA A 1 111 ? -5.730 14.200 -0.217 1.00 0.00 111 ALA A C 16
ATOM 28224 O O . ALA A 1 111 ? -6.953 14.280 -0.074 1.00 0.00 111 ALA A O 16
ATOM 28231 N N . THR A 1 112 ? -4.937 15.244 -0.370 1.00 0.00 112 THR A N 16
ATOM 28232 C CA . THR A 1 112 ? -5.370 16.632 -0.772 1.00 0.00 112 THR A CA 16
ATOM 28233 C C . THR A 1 112 ? -6.226 16.714 -2.123 1.00 0.00 112 THR A C 16
ATOM 28234 O O . THR A 1 112 ? -7.270 17.394 -2.113 1.00 0.00 112 THR A O 16
ATOM 28245 N N . ALA A 1 113 ? -5.712 16.067 -3.212 1.00 0.00 113 ALA A N 16
ATOM 28246 C CA . ALA A 1 113 ? -6.496 15.749 -4.420 1.00 0.00 113 ALA A CA 16
ATOM 28247 C C . ALA A 1 113 ? -7.662 14.785 -4.195 1.00 0.00 113 ALA A C 16
ATOM 28248 O O . ALA A 1 113 ? -7.572 13.577 -4.266 1.00 0.00 113 ALA A O 16
ATOM 28257 N N . ALA A 1 1 ? -13.369 9.169 16.917 1.00 0.00 1 ALA A N 17
ATOM 28258 C CA . ALA A 1 1 ? -12.126 8.450 16.534 1.00 0.00 1 ALA A CA 17
ATOM 28259 C C . ALA A 1 1 ? -12.299 7.965 15.040 1.00 0.00 1 ALA A C 17
ATOM 28260 O O . ALA A 1 1 ? -13.229 7.169 14.721 1.00 0.00 1 ALA A O 17
ATOM 28268 N N . GLU A 1 2 ? -11.451 8.445 14.127 1.00 0.00 2 GLU A N 17
ATOM 28269 C CA . GLU A 1 2 ? -11.726 8.262 12.671 1.00 0.00 2 GLU A CA 17
ATOM 28270 C C . GLU A 1 2 ? -10.257 8.335 12.022 1.00 0.00 2 GLU A C 17
ATOM 28271 O O . GLU A 1 2 ? -9.642 9.401 12.006 1.00 0.00 2 GLU A O 17
ATOM 28284 N N . GLU A 1 3 ? -9.821 7.242 11.408 1.00 0.00 3 GLU A N 17
ATOM 28285 C CA . GLU A 1 3 ? -8.395 7.113 10.898 1.00 0.00 3 GLU A CA 17
ATOM 28286 C C . GLU A 1 3 ? -8.261 5.966 9.825 1.00 0.00 3 GLU A C 17
ATOM 28287 O O . GLU A 1 3 ? -9.072 5.042 9.752 1.00 0.00 3 GLU A O 17
ATOM 28300 N N . GLY A 1 4 ? -7.146 5.980 9.089 1.00 0.00 4 GLY A N 17
ATOM 28301 C CA . GLY A 1 4 ? -6.610 4.859 8.318 1.00 0.00 4 GLY A CA 17
ATOM 28302 C C . GLY A 1 4 ? -6.082 3.667 9.191 1.00 0.00 4 GLY A C 17
ATOM 28303 O O . GLY A 1 4 ? -5.916 3.771 10.425 1.00 0.00 4 GLY A O 17
ATOM 28307 N N . GLN A 1 5 ? -5.725 2.497 8.569 1.00 0.00 5 GLN A N 17
ATOM 28308 C CA . GLN A 1 5 ? -5.429 1.244 9.295 1.00 0.00 5 GLN A CA 17
ATOM 28309 C C . GLN A 1 5 ? -4.523 0.355 8.342 1.00 0.00 5 GLN A C 17
ATOM 28310 O O . GLN A 1 5 ? -4.785 0.258 7.116 1.00 0.00 5 GLN A O 17
ATOM 28324 N N . VAL A 1 6 ? -3.501 -0.231 8.974 1.00 0.00 6 VAL A N 17
ATOM 28325 C CA . VAL A 1 6 ? -2.520 -1.179 8.485 1.00 0.00 6 VAL A CA 17
ATOM 28326 C C . VAL A 1 6 ? -2.966 -2.623 8.769 1.00 0.00 6 VAL A C 17
ATOM 28327 O O . VAL A 1 6 ? -3.187 -3.004 9.937 1.00 0.00 6 VAL A O 17
ATOM 28340 N N . ILE A 1 7 ? -3.213 -3.342 7.700 1.00 0.00 7 ILE A N 17
ATOM 28341 C CA . ILE A 1 7 ? -3.789 -4.745 7.584 1.00 0.00 7 ILE A CA 17
ATOM 28342 C C . ILE A 1 7 ? -2.673 -5.487 6.739 1.00 0.00 7 ILE A C 17
ATOM 28343 O O . ILE A 1 7 ? -2.518 -5.341 5.493 1.00 0.00 7 ILE A O 17
ATOM 28359 N N . ALA A 1 8 ? -2.064 -6.460 7.358 1.00 0.00 8 ALA A N 17
ATOM 28360 C CA . ALA A 1 8 ? -1.255 -7.506 6.691 1.00 0.00 8 ALA A CA 17
ATOM 28361 C C . ALA A 1 8 ? -2.066 -8.492 5.748 1.00 0.00 8 ALA A C 17
ATOM 28362 O O . ALA A 1 8 ? -3.179 -8.950 6.021 1.00 0.00 8 ALA A O 17
ATOM 28369 N N . CYS A 1 9 ? -1.419 -8.760 4.674 1.00 0.00 9 CYS A N 17
ATOM 28370 C CA . CYS A 1 9 ? -1.854 -9.497 3.485 1.00 0.00 9 CYS A CA 17
ATOM 28371 C C . CYS A 1 9 ? -0.972 -10.688 3.175 1.00 0.00 9 CYS A C 17
ATOM 28372 O O . CYS A 1 9 ? 0.213 -10.675 3.377 1.00 0.00 9 CYS A O 17
ATOM 28380 N N . HIS A 1 10 ? -1.609 -11.713 2.617 1.00 0.00 10 HIS A N 17
ATOM 28381 C CA . HIS A 1 10 ? -1.194 -13.105 2.702 1.00 0.00 10 HIS A CA 17
ATOM 28382 C C . HIS A 1 10 ? -1.386 -13.946 1.396 1.00 0.00 10 HIS A C 17
ATOM 28383 O O . HIS A 1 10 ? -0.451 -14.498 0.792 1.00 0.00 10 HIS A O 17
ATOM 28397 N N . THR A 1 11 ? -2.657 -14.127 0.991 1.00 0.00 11 THR A N 17
ATOM 28398 C CA . THR A 1 11 ? -3.177 -15.091 0.009 1.00 0.00 11 THR A CA 17
ATOM 28399 C C . THR A 1 11 ? -4.261 -14.384 -0.906 1.00 0.00 11 THR A C 17
ATOM 28400 O O . THR A 1 11 ? -4.504 -13.193 -0.808 1.00 0.00 11 THR A O 17
ATOM 28411 N N . VAL A 1 12 ? -4.993 -15.146 -1.717 1.00 0.00 12 VAL A N 17
ATOM 28412 C CA . VAL A 1 12 ? -6.189 -14.676 -2.519 1.00 0.00 12 VAL A CA 17
ATOM 28413 C C . VAL A 1 12 ? -7.319 -13.752 -1.858 1.00 0.00 12 VAL A C 17
ATOM 28414 O O . VAL A 1 12 ? -8.104 -12.980 -2.422 1.00 0.00 12 VAL A O 17
ATOM 28427 N N . ASP A 1 13 ? -7.369 -13.821 -0.545 1.00 0.00 13 ASP A N 17
ATOM 28428 C CA . ASP A 1 13 ? -8.196 -12.979 0.377 1.00 0.00 13 ASP A CA 17
ATOM 28429 C C . ASP A 1 13 ? -7.791 -11.488 0.356 1.00 0.00 13 ASP A C 17
ATOM 28430 O O . ASP A 1 13 ? -8.687 -10.604 0.401 1.00 0.00 13 ASP A O 17
ATOM 28440 N N . THR A 1 14 ? -6.479 -11.144 0.319 1.00 0.00 14 THR A N 17
ATOM 28441 C CA . THR A 1 14 ? -6.058 -9.835 -0.210 1.00 0.00 14 THR A CA 17
ATOM 28442 C C . THR A 1 14 ? -6.591 -9.356 -1.647 1.00 0.00 14 THR A C 17
ATOM 28443 O O . THR A 1 14 ? -6.778 -8.151 -1.908 1.00 0.00 14 THR A O 17
ATOM 28454 N N . TRP A 1 15 ? -6.779 -10.304 -2.633 1.00 0.00 15 TRP A N 17
ATOM 28455 C CA . TRP A 1 15 ? -7.505 -10.031 -3.972 1.00 0.00 15 TRP A CA 17
ATOM 28456 C C . TRP A 1 15 ? -8.944 -9.465 -3.799 1.00 0.00 15 TRP A C 17
ATOM 28457 O O . TRP A 1 15 ? -9.177 -8.400 -4.324 1.00 0.00 15 TRP A O 17
ATOM 28478 N N . LYS A 1 16 ? -9.802 -10.163 -2.964 1.00 0.00 16 LYS A N 17
ATOM 28479 C CA . LYS A 1 16 ? -11.026 -9.572 -2.394 1.00 0.00 16 LYS A CA 17
ATOM 28480 C C . LYS A 1 16 ? -10.880 -8.148 -1.671 1.00 0.00 16 LYS A C 17
ATOM 28481 O O . LYS A 1 16 ? -11.536 -7.184 -2.065 1.00 0.00 16 LYS A O 17
ATOM 28499 N N . GLU A 1 17 ? -9.983 -8.040 -0.670 1.00 0.00 17 GLU A N 17
ATOM 28500 C CA . GLU A 1 17 ? -9.653 -6.771 -0.043 1.00 0.00 17 GLU A CA 17
ATOM 28501 C C . GLU A 1 17 ? -9.185 -5.532 -0.895 1.00 0.00 17 GLU A C 17
ATOM 28502 O O . GLU A 1 17 ? -9.883 -4.514 -0.924 1.00 0.00 17 GLU A O 17
ATOM 28515 N N . HIS A 1 18 ? -8.009 -5.676 -1.547 1.00 0.00 18 HIS A N 17
ATOM 28516 C CA . HIS A 1 18 ? -7.422 -4.657 -2.490 1.00 0.00 18 HIS A CA 17
ATOM 28517 C C . HIS A 1 18 ? -8.460 -4.146 -3.585 1.00 0.00 18 HIS A C 17
ATOM 28518 O O . HIS A 1 18 ? -8.908 -2.978 -3.550 1.00 0.00 18 HIS A O 17
ATOM 28532 N N . PHE A 1 19 ? -8.996 -5.076 -4.391 1.00 0.00 19 PHE A N 17
ATOM 28533 C CA . PHE A 1 19 ? -10.020 -4.864 -5.451 1.00 0.00 19 PHE A CA 17
ATOM 28534 C C . PHE A 1 19 ? -11.388 -4.230 -4.963 1.00 0.00 19 PHE A C 17
ATOM 28535 O O . PHE A 1 19 ? -11.743 -3.162 -5.427 1.00 0.00 19 PHE A O 17
ATOM 28552 N N . GLU A 1 20 ? -12.127 -4.881 -4.014 1.00 0.00 20 GLU A N 17
ATOM 28553 C CA . GLU A 1 20 ? -13.403 -4.407 -3.392 1.00 0.00 20 GLU A CA 17
ATOM 28554 C C . GLU A 1 20 ? -13.376 -2.966 -2.810 1.00 0.00 20 GLU A C 17
ATOM 28555 O O . GLU A 1 20 ? -14.194 -2.117 -3.124 1.00 0.00 20 GLU A O 17
ATOM 28568 N N . LYS A 1 21 ? -12.488 -2.721 -1.823 1.00 0.00 21 LYS A N 17
ATOM 28569 C CA . LYS A 1 21 ? -12.159 -1.367 -1.314 1.00 0.00 21 LYS A CA 17
ATOM 28570 C C . LYS A 1 21 ? -11.692 -0.271 -2.306 1.00 0.00 21 LYS A C 17
ATOM 28571 O O . LYS A 1 21 ? -12.344 0.748 -2.409 1.00 0.00 21 LYS A O 17
ATOM 28589 N N . GLY A 1 22 ? -10.656 -0.582 -3.125 1.00 0.00 22 GLY A N 17
ATOM 28590 C CA . GLY A 1 22 ? -10.194 0.281 -4.246 1.00 0.00 22 GLY A CA 17
ATOM 28591 C C . GLY A 1 22 ? -11.203 0.799 -5.313 1.00 0.00 22 GLY A C 17
ATOM 28592 O O . GLY A 1 22 ? -11.728 1.877 -5.109 1.00 0.00 22 GLY A O 17
ATOM 28596 N N . LYS A 1 23 ? -11.488 -0.093 -6.252 1.00 0.00 23 LYS A N 17
ATOM 28597 C CA . LYS A 1 23 ? -12.726 -0.138 -7.021 1.00 0.00 23 LYS A CA 17
ATOM 28598 C C . LYS A 1 23 ? -13.833 -0.833 -6.323 1.00 0.00 23 LYS A C 17
ATOM 28599 O O . LYS A 1 23 ? -14.149 -2.010 -6.464 1.00 0.00 23 LYS A O 17
ATOM 28617 N N . GLY A 1 24 ? -14.612 -0.045 -5.590 1.00 0.00 24 GLY A N 17
ATOM 28618 C CA . GLY A 1 24 ? -15.874 -0.425 -4.973 1.00 0.00 24 GLY A CA 17
ATOM 28619 C C . GLY A 1 24 ? -16.449 0.645 -4.017 1.00 0.00 24 GLY A C 17
ATOM 28620 O O . GLY A 1 24 ? -17.631 0.910 -4.095 1.00 0.00 24 GLY A O 17
ATOM 28624 N N . SER A 1 25 ? -15.526 1.216 -3.199 1.00 0.00 25 SER A N 17
ATOM 28625 C CA . SER A 1 25 ? -15.738 2.183 -2.149 1.00 0.00 25 SER A CA 17
ATOM 28626 C C . SER A 1 25 ? -14.949 3.446 -2.613 1.00 0.00 25 SER A C 17
ATOM 28627 O O . SER A 1 25 ? -13.758 3.335 -3.028 1.00 0.00 25 SER A O 17
ATOM 28635 N N . GLN A 1 26 ? -15.603 4.609 -2.435 1.00 0.00 26 GLN A N 17
ATOM 28636 C CA . GLN A 1 26 ? -15.010 6.031 -2.503 1.00 0.00 26 GLN A CA 17
ATOM 28637 C C . GLN A 1 26 ? -14.045 6.225 -1.347 1.00 0.00 26 GLN A C 17
ATOM 28638 O O . GLN A 1 26 ? -14.357 6.688 -0.242 1.00 0.00 26 GLN A O 17
ATOM 28652 N N . LYS A 1 27 ? -12.790 5.823 -1.606 1.00 0.00 27 LYS A N 17
ATOM 28653 C CA . LYS A 1 27 ? -11.646 5.938 -0.725 1.00 0.00 27 LYS A CA 17
ATOM 28654 C C . LYS A 1 27 ? -10.410 5.758 -1.702 1.00 0.00 27 LYS A C 17
ATOM 28655 O O . LYS A 1 27 ? -10.489 5.072 -2.812 1.00 0.00 27 LYS A O 17
ATOM 28673 N N . LEU A 1 28 ? -9.311 6.305 -1.135 1.00 0.00 28 LEU A N 17
ATOM 28674 C CA . LEU A 1 28 ? -7.920 5.943 -1.468 1.00 0.00 28 LEU A CA 17
ATOM 28675 C C . LEU A 1 28 ? -7.482 4.757 -0.598 1.00 0.00 28 LEU A C 17
ATOM 28676 O O . LEU A 1 28 ? -8.077 4.475 0.448 1.00 0.00 28 LEU A O 17
ATOM 28692 N N . ILE A 1 29 ? -6.647 3.936 -1.155 1.00 0.00 29 ILE A N 17
ATOM 28693 C CA . ILE A 1 29 ? -6.006 2.680 -0.673 1.00 0.00 29 ILE A CA 17
ATOM 28694 C C . ILE A 1 29 ? -4.523 2.682 -1.216 1.00 0.00 29 ILE A C 17
ATOM 28695 O O . ILE A 1 29 ? -4.200 3.052 -2.332 1.00 0.00 29 ILE A O 17
ATOM 28711 N N . VAL A 1 30 ? -3.627 2.255 -0.314 1.00 0.00 30 VAL A N 17
ATOM 28712 C CA . VAL A 1 30 ? -2.149 2.392 -0.475 1.00 0.00 30 VAL A CA 17
ATOM 28713 C C . VAL A 1 30 ? -1.442 1.097 0.115 1.00 0.00 30 VAL A C 17
ATOM 28714 O O . VAL A 1 30 ? -1.539 0.756 1.274 1.00 0.00 30 VAL A O 17
ATOM 28727 N N . VAL A 1 31 ? -0.593 0.522 -0.749 1.00 0.00 31 VAL A N 17
ATOM 28728 C CA . VAL A 1 31 ? -0.192 -0.871 -0.671 1.00 0.00 31 VAL A CA 17
ATOM 28729 C C . VAL A 1 31 ? 1.302 -1.255 -1.082 1.00 0.00 31 VAL A C 17
ATOM 28730 O O . VAL A 1 31 ? 1.647 -1.341 -2.226 1.00 0.00 31 VAL A O 17
ATOM 28743 N N . ASP A 1 32 ? 2.063 -1.540 0.032 1.00 0.00 32 ASP A N 17
ATOM 28744 C CA . ASP A 1 32 ? 3.378 -2.145 0.045 1.00 0.00 32 ASP A CA 17
ATOM 28745 C C . ASP A 1 32 ? 3.488 -3.635 -0.383 1.00 0.00 32 ASP A C 17
ATOM 28746 O O . ASP A 1 32 ? 2.816 -4.537 0.150 1.00 0.00 32 ASP A O 17
ATOM 28756 N N . PHE A 1 33 ? 4.389 -3.814 -1.373 1.00 0.00 33 PHE A N 17
ATOM 28757 C CA . PHE A 1 33 ? 4.922 -5.108 -1.939 1.00 0.00 33 PHE A CA 17
ATOM 28758 C C . PHE A 1 33 ? 6.338 -5.127 -1.413 1.00 0.00 33 PHE A C 17
ATOM 28759 O O . PHE A 1 33 ? 7.273 -4.342 -1.701 1.00 0.00 33 PHE A O 17
ATOM 28776 N N . THR A 1 34 ? 6.466 -6.051 -0.363 1.00 0.00 34 THR A N 17
ATOM 28777 C CA . THR A 1 34 ? 7.697 -6.156 0.554 1.00 0.00 34 THR A CA 17
ATOM 28778 C C . THR A 1 34 ? 7.718 -7.594 0.955 1.00 0.00 34 THR A C 17
ATOM 28779 O O . THR A 1 34 ? 6.801 -8.265 1.537 1.00 0.00 34 THR A O 17
ATOM 28790 N N . ALA A 1 35 ? 8.930 -8.065 0.879 1.00 0.00 35 ALA A N 17
ATOM 28791 C CA . ALA A 1 35 ? 9.495 -9.265 1.522 1.00 0.00 35 ALA A CA 17
ATOM 28792 C C . ALA A 1 35 ? 9.861 -9.018 2.970 1.00 0.00 35 ALA A C 17
ATOM 28793 O O . ALA A 1 35 ? 10.456 -7.960 3.296 1.00 0.00 35 ALA A O 17
ATOM 28800 N N . SER A 1 36 ? 9.766 -10.066 3.728 1.00 0.00 36 SER A N 17
ATOM 28801 C CA . SER A 1 36 ? 10.360 -10.139 5.091 1.00 0.00 36 SER A CA 17
ATOM 28802 C C . SER A 1 36 ? 11.929 -9.928 5.231 1.00 0.00 36 SER A C 17
ATOM 28803 O O . SER A 1 36 ? 12.424 -9.283 6.125 1.00 0.00 36 SER A O 17
ATOM 28811 N N . TRP A 1 37 ? 12.726 -10.430 4.258 1.00 0.00 37 TRP A N 17
ATOM 28812 C CA . TRP A 1 37 ? 14.215 -10.009 4.003 1.00 0.00 37 TRP A CA 17
ATOM 28813 C C . TRP A 1 37 ? 14.441 -8.446 3.693 1.00 0.00 37 TRP A C 17
ATOM 28814 O O . TRP A 1 37 ? 14.851 -8.124 2.599 1.00 0.00 37 TRP A O 17
ATOM 28835 N N . CYS A 1 38 ? 14.117 -7.552 4.612 1.00 0.00 38 CYS A N 17
ATOM 28836 C CA . CYS A 1 38 ? 14.122 -6.077 4.331 1.00 0.00 38 CYS A CA 17
ATOM 28837 C C . CYS A 1 38 ? 14.187 -5.331 5.751 1.00 0.00 38 CYS A C 17
ATOM 28838 O O . CYS A 1 38 ? 13.125 -4.983 6.205 1.00 0.00 38 CYS A O 17
ATOM 28846 N N . PRO A 1 39 ? 15.362 -4.886 6.412 1.00 0.00 39 PRO A N 17
ATOM 28847 C CA . PRO A 1 39 ? 15.415 -3.794 7.411 1.00 0.00 39 PRO A CA 17
ATOM 28848 C C . PRO A 1 39 ? 14.814 -2.289 7.163 1.00 0.00 39 PRO A C 17
ATOM 28849 O O . PRO A 1 39 ? 14.235 -1.755 8.052 1.00 0.00 39 PRO A O 17
ATOM 28860 N N . PRO A 1 40 ? 14.874 -1.729 5.909 1.00 0.00 40 PRO A N 17
ATOM 28861 C CA . PRO A 1 40 ? 14.068 -0.561 5.404 1.00 0.00 40 PRO A CA 17
ATOM 28862 C C . PRO A 1 40 ? 12.506 -0.546 5.547 1.00 0.00 40 PRO A C 17
ATOM 28863 O O . PRO A 1 40 ? 11.961 0.239 6.290 1.00 0.00 40 PRO A O 17
ATOM 28874 N N . CYS A 1 41 ? 11.828 -1.586 4.932 1.00 0.00 41 CYS A N 17
ATOM 28875 C CA . CYS A 1 41 ? 10.506 -1.986 5.341 1.00 0.00 41 CYS A CA 17
ATOM 28876 C C . CYS A 1 41 ? 10.212 -2.516 6.706 1.00 0.00 41 CYS A C 17
ATOM 28877 O O . CYS A 1 41 ? 9.119 -2.290 7.191 1.00 0.00 41 CYS A O 17
ATOM 28885 N N . LYS A 1 42 ? 11.129 -3.169 7.467 1.00 0.00 42 LYS A N 17
ATOM 28886 C CA . LYS A 1 42 ? 11.131 -3.218 8.979 1.00 0.00 42 LYS A CA 17
ATOM 28887 C C . LYS A 1 42 ? 10.798 -1.890 9.736 1.00 0.00 42 LYS A C 17
ATOM 28888 O O . LYS A 1 42 ? 9.821 -1.831 10.460 1.00 0.00 42 LYS A O 17
ATOM 28906 N N . MET A 1 43 ? 11.533 -0.804 9.554 1.00 0.00 43 MET A N 17
ATOM 28907 C CA . MET A 1 43 ? 11.201 0.599 9.982 1.00 0.00 43 MET A CA 17
ATOM 28908 C C . MET A 1 43 ? 10.004 1.278 9.224 1.00 0.00 43 MET A C 17
ATOM 28909 O O . MET A 1 43 ? 9.280 2.024 9.861 1.00 0.00 43 MET A O 17
ATOM 28923 N N . ILE A 1 44 ? 9.853 1.101 7.908 1.00 0.00 44 ILE A N 17
ATOM 28924 C CA . ILE A 1 44 ? 8.682 1.538 7.134 1.00 0.00 44 ILE A CA 17
ATOM 28925 C C . ILE A 1 44 ? 7.287 1.081 7.634 1.00 0.00 44 ILE A C 17
ATOM 28926 O O . ILE A 1 44 ? 6.343 1.815 7.584 1.00 0.00 44 ILE A O 17
ATOM 28942 N N . ALA A 1 45 ? 7.088 -0.140 8.180 1.00 0.00 45 ALA A N 17
ATOM 28943 C CA . ALA A 1 45 ? 5.876 -0.541 8.950 1.00 0.00 45 ALA A CA 17
ATOM 28944 C C . ALA A 1 45 ? 5.500 0.466 10.029 1.00 0.00 45 ALA A C 17
ATOM 28945 O O . ALA A 1 45 ? 4.429 1.050 9.910 1.00 0.00 45 ALA A O 17
ATOM 28952 N N . PRO A 1 46 ? 6.311 0.821 11.088 1.00 0.00 46 PRO A N 17
ATOM 28953 C CA . PRO A 1 46 ? 6.138 1.995 11.942 1.00 0.00 46 PRO A CA 17
ATOM 28954 C C . PRO A 1 46 ? 5.852 3.326 11.327 1.00 0.00 46 PRO A C 17
ATOM 28955 O O . PRO A 1 46 ? 4.962 4.005 11.779 1.00 0.00 46 PRO A O 17
ATOM 28966 N N . ILE A 1 47 ? 6.612 3.756 10.331 1.00 0.00 47 ILE A N 17
ATOM 28967 C CA . ILE A 1 47 ? 6.249 4.963 9.482 1.00 0.00 47 ILE A CA 17
ATOM 28968 C C . ILE A 1 47 ? 4.763 4.867 8.836 1.00 0.00 47 ILE A C 17
ATOM 28969 O O . ILE A 1 47 ? 3.907 5.751 8.943 1.00 0.00 47 ILE A O 17
ATOM 28985 N N . PHE A 1 48 ? 4.477 3.801 8.093 1.00 0.00 48 PHE A N 17
ATOM 28986 C CA . PHE A 1 48 ? 3.143 3.447 7.516 1.00 0.00 48 PHE A CA 17
ATOM 28987 C C . PHE A 1 48 ? 1.929 3.562 8.471 1.00 0.00 48 PHE A C 17
ATOM 28988 O O . PHE A 1 48 ? 0.891 3.981 8.023 1.00 0.00 48 PHE A O 17
ATOM 29005 N N . ALA A 1 49 ? 2.216 3.129 9.721 1.00 0.00 49 ALA A N 17
ATOM 29006 C CA . ALA A 1 49 ? 1.363 3.233 10.909 1.00 0.00 49 ALA A CA 17
ATOM 29007 C C . ALA A 1 49 ? 1.147 4.642 11.514 1.00 0.00 49 ALA A C 17
ATOM 29008 O O . ALA A 1 49 ? 0.014 5.092 11.685 1.00 0.00 49 ALA A O 17
ATOM 29015 N N . GLU A 1 50 ? 2.221 5.435 11.847 1.00 0.00 50 GLU A N 17
ATOM 29016 C CA . GLU A 1 50 ? 2.098 6.888 12.170 1.00 0.00 50 GLU A CA 17
ATOM 29017 C C . GLU A 1 50 ? 1.349 7.762 10.995 1.00 0.00 50 GLU A C 17
ATOM 29018 O O . GLU A 1 50 ? 0.493 8.590 11.292 1.00 0.00 50 GLU A O 17
ATOM 29031 N N . LEU A 1 51 ? 1.787 7.620 9.710 1.00 0.00 51 LEU A N 17
ATOM 29032 C CA . LEU A 1 51 ? 0.986 8.029 8.534 1.00 0.00 51 LEU A CA 17
ATOM 29033 C C . LEU A 1 51 ? -0.520 7.589 8.525 1.00 0.00 51 LEU A C 17
ATOM 29034 O O . LEU A 1 51 ? -1.415 8.416 8.251 1.00 0.00 51 LEU A O 17
ATOM 29050 N N . ALA A 1 52 ? -0.869 6.299 8.753 1.00 0.00 52 ALA A N 17
ATOM 29051 C CA . ALA A 1 52 ? -2.258 5.841 8.975 1.00 0.00 52 ALA A CA 17
ATOM 29052 C C . ALA A 1 52 ? -3.116 6.548 10.061 1.00 0.00 52 ALA A C 17
ATOM 29053 O O . ALA A 1 52 ? -4.299 6.861 9.824 1.00 0.00 52 ALA A O 17
ATOM 29060 N N . LYS A 1 53 ? -2.558 6.943 11.207 1.00 0.00 53 LYS A N 17
ATOM 29061 C CA . LYS A 1 53 ? -3.110 7.788 12.247 1.00 0.00 53 LYS A CA 17
ATOM 29062 C C . LYS A 1 53 ? -3.293 9.281 11.831 1.00 0.00 53 LYS A C 17
ATOM 29063 O O . LYS A 1 53 ? -4.310 9.892 12.249 1.00 0.00 53 LYS A O 17
ATOM 29081 N N . LYS A 1 54 ? -2.383 9.859 11.093 1.00 0.00 54 LYS A N 17
ATOM 29082 C CA . LYS A 1 54 ? -2.424 11.205 10.479 1.00 0.00 54 LYS A CA 17
ATOM 29083 C C . LYS A 1 54 ? -3.565 11.514 9.485 1.00 0.00 54 LYS A C 17
ATOM 29084 O O . LYS A 1 54 ? -3.957 12.679 9.243 1.00 0.00 54 LYS A O 17
ATOM 29102 N N . PHE A 1 55 ? -3.961 10.446 8.732 1.00 0.00 55 PHE A N 17
ATOM 29103 C CA . PHE A 1 55 ? -4.615 10.457 7.412 1.00 0.00 55 PHE A CA 17
ATOM 29104 C C . PHE A 1 55 ? -5.795 9.458 7.387 1.00 0.00 55 PHE A C 17
ATOM 29105 O O . PHE A 1 55 ? -5.557 8.229 7.222 1.00 0.00 55 PHE A O 17
ATOM 29122 N N . PRO A 1 56 ? -7.054 9.918 7.626 1.00 0.00 56 PRO A N 17
ATOM 29123 C CA . PRO A 1 56 ? -8.420 9.237 7.679 1.00 0.00 56 PRO A CA 17
ATOM 29124 C C . PRO A 1 56 ? -9.187 8.638 6.502 1.00 0.00 56 PRO A C 17
ATOM 29125 O O . PRO A 1 56 ? -9.889 7.640 6.621 1.00 0.00 56 PRO A O 17
ATOM 29136 N N . ASN A 1 57 ? -9.062 9.290 5.344 1.00 0.00 57 ASN A N 17
ATOM 29137 C CA . ASN A 1 57 ? -9.626 8.921 4.018 1.00 0.00 57 ASN A CA 17
ATOM 29138 C C . ASN A 1 57 ? -9.003 7.677 3.252 1.00 0.00 57 ASN A C 17
ATOM 29139 O O . ASN A 1 57 ? -9.320 7.426 2.084 1.00 0.00 57 ASN A O 17
ATOM 29150 N N . VAL A 1 58 ? -8.071 6.994 3.891 1.00 0.00 58 VAL A N 17
ATOM 29151 C CA . VAL A 1 58 ? -7.043 6.217 3.201 1.00 0.00 58 VAL A CA 17
ATOM 29152 C C . VAL A 1 58 ? -6.702 4.927 4.017 1.00 0.00 58 VAL A C 17
ATOM 29153 O O . VAL A 1 58 ? -6.203 5.000 5.108 1.00 0.00 58 VAL A O 17
ATOM 29166 N N . THR A 1 59 ? -7.174 3.806 3.431 1.00 0.00 59 THR A N 17
ATOM 29167 C CA . THR A 1 59 ? -6.844 2.388 3.810 1.00 0.00 59 THR A CA 17
ATOM 29168 C C . THR A 1 59 ? -5.335 2.058 3.437 1.00 0.00 59 THR A C 17
ATOM 29169 O O . THR A 1 59 ? -4.727 2.606 2.529 1.00 0.00 59 THR A O 17
ATOM 29180 N N . PHE A 1 60 ? -4.842 1.006 4.179 1.00 0.00 60 PHE A N 17
ATOM 29181 C CA . PHE A 1 60 ? -3.408 0.664 4.202 1.00 0.00 60 PHE A CA 17
ATOM 29182 C C . PHE A 1 60 ? -3.275 -0.829 4.415 1.00 0.00 60 PHE A C 17
ATOM 29183 O O . PHE A 1 60 ? -3.799 -1.378 5.324 1.00 0.00 60 PHE A O 17
ATOM 29200 N N . LEU A 1 61 ? -2.592 -1.480 3.465 1.00 0.00 61 LEU A N 17
ATOM 29201 C CA . LEU A 1 61 ? -2.502 -2.927 3.277 1.00 0.00 61 LEU A CA 17
ATOM 29202 C C . LEU A 1 61 ? -1.093 -3.269 2.677 1.00 0.00 61 LEU A C 17
ATOM 29203 O O . LEU A 1 61 ? -0.444 -2.492 1.982 1.00 0.00 61 LEU A O 17
ATOM 29219 N N . LYS A 1 62 ? -0.627 -4.431 3.091 1.00 0.00 62 LYS A N 17
ATOM 29220 C CA . LYS A 1 62 ? 0.787 -4.779 3.008 1.00 0.00 62 LYS A CA 17
ATOM 29221 C C . LYS A 1 62 ? 0.928 -6.302 2.772 1.00 0.00 62 LYS A C 17
ATOM 29222 O O . LYS A 1 62 ? 0.917 -7.175 3.624 1.00 0.00 62 LYS A O 17
ATOM 29240 N N . VAL A 1 63 ? 1.187 -6.542 1.506 1.00 0.00 63 VAL A N 17
ATOM 29241 C CA . VAL A 1 63 ? 1.446 -7.847 0.878 1.00 0.00 63 VAL A CA 17
ATOM 29242 C C . VAL A 1 63 ? 2.913 -8.354 1.178 1.00 0.00 63 VAL A C 17
ATOM 29243 O O . VAL A 1 63 ? 3.922 -7.819 0.705 1.00 0.00 63 VAL A O 17
ATOM 29256 N N . ASP A 1 64 ? 2.925 -9.599 1.767 1.00 0.00 64 ASP A N 17
ATOM 29257 C CA . ASP A 1 64 ? 4.112 -10.572 1.682 1.00 0.00 64 ASP A CA 17
ATOM 29258 C C . ASP A 1 64 ? 4.308 -11.084 0.230 1.00 0.00 64 ASP A C 17
ATOM 29259 O O . ASP A 1 64 ? 3.588 -11.971 -0.171 1.00 0.00 64 ASP A O 17
ATOM 29269 N N . VAL A 1 65 ? 5.110 -10.367 -0.491 1.00 0.00 65 VAL A N 17
ATOM 29270 C CA . VAL A 1 65 ? 5.579 -10.704 -1.813 1.00 0.00 65 VAL A CA 17
ATOM 29271 C C . VAL A 1 65 ? 6.110 -12.131 -2.099 1.00 0.00 65 VAL A C 17
ATOM 29272 O O . VAL A 1 65 ? 5.764 -12.679 -3.123 1.00 0.00 65 VAL A O 17
ATOM 29285 N N . ASP A 1 66 ? 6.779 -12.825 -1.086 1.00 0.00 66 ASP A N 17
ATOM 29286 C CA . ASP A 1 66 ? 7.119 -14.316 -1.177 1.00 0.00 66 ASP A CA 17
ATOM 29287 C C . ASP A 1 66 ? 5.929 -15.275 -1.396 1.00 0.00 66 ASP A C 17
ATOM 29288 O O . ASP A 1 66 ? 6.110 -16.174 -2.186 1.00 0.00 66 ASP A O 17
ATOM 29298 N N . GLU A 1 67 ? 4.890 -15.092 -0.627 1.00 0.00 67 GLU A N 17
ATOM 29299 C CA . GLU A 1 67 ? 3.546 -15.680 -0.869 1.00 0.00 67 GLU A CA 17
ATOM 29300 C C . GLU A 1 67 ? 2.819 -15.397 -2.161 1.00 0.00 67 GLU A C 17
ATOM 29301 O O . GLU A 1 67 ? 2.019 -16.249 -2.569 1.00 0.00 67 GLU A O 17
ATOM 29314 N N . LEU A 1 68 ? 3.125 -14.210 -2.864 1.00 0.00 68 LEU A N 17
ATOM 29315 C CA . LEU A 1 68 ? 2.317 -13.570 -3.982 1.00 0.00 68 LEU A CA 17
ATOM 29316 C C . LEU A 1 68 ? 3.101 -12.691 -5.027 1.00 0.00 68 LEU A C 17
ATOM 29317 O O . LEU A 1 68 ? 2.817 -11.532 -5.430 1.00 0.00 68 LEU A O 17
ATOM 29333 N N . LYS A 1 69 ? 4.241 -13.276 -5.447 1.00 0.00 69 LYS A N 17
ATOM 29334 C CA . LYS A 1 69 ? 5.227 -12.723 -6.520 1.00 0.00 69 LYS A CA 17
ATOM 29335 C C . LYS A 1 69 ? 4.644 -12.557 -8.012 1.00 0.00 69 LYS A C 17
ATOM 29336 O O . LYS A 1 69 ? 4.830 -11.544 -8.665 1.00 0.00 69 LYS A O 17
ATOM 29354 N N . ALA A 1 70 ? 3.920 -13.524 -8.413 1.00 0.00 70 ALA A N 17
ATOM 29355 C CA . ALA A 1 70 ? 3.145 -13.581 -9.766 1.00 0.00 70 ALA A CA 17
ATOM 29356 C C . ALA A 1 70 ? 2.240 -12.332 -10.029 1.00 0.00 70 ALA A C 17
ATOM 29357 O O . ALA A 1 70 ? 2.484 -11.569 -10.946 1.00 0.00 70 ALA A O 17
ATOM 29364 N N . VAL A 1 71 ? 1.185 -12.114 -9.253 1.00 0.00 71 VAL A N 17
ATOM 29365 C CA . VAL A 1 71 ? 0.402 -10.878 -9.262 1.00 0.00 71 VAL A CA 17
ATOM 29366 C C . VAL A 1 71 ? 1.199 -9.521 -8.874 1.00 0.00 71 VAL A C 17
ATOM 29367 O O . VAL A 1 71 ? 0.955 -8.498 -9.508 1.00 0.00 71 VAL A O 17
ATOM 29380 N N . ALA A 1 72 ? 2.071 -9.395 -7.828 1.00 0.00 72 ALA A N 17
ATOM 29381 C CA . ALA A 1 72 ? 3.030 -8.243 -7.601 1.00 0.00 72 ALA A CA 17
ATOM 29382 C C . ALA A 1 72 ? 3.787 -7.735 -8.832 1.00 0.00 72 ALA A C 17
ATOM 29383 O O . ALA A 1 72 ? 3.690 -6.623 -9.188 1.00 0.00 72 ALA A O 17
ATOM 29390 N N . GLU A 1 73 ? 4.313 -8.690 -9.535 1.00 0.00 73 GLU A N 17
ATOM 29391 C CA . GLU A 1 73 ? 4.868 -8.554 -10.904 1.00 0.00 73 GLU A CA 17
ATOM 29392 C C . GLU A 1 73 ? 3.897 -7.955 -11.873 1.00 0.00 73 GLU A C 17
ATOM 29393 O O . GLU A 1 73 ? 4.219 -6.884 -12.429 1.00 0.00 73 GLU A O 17
ATOM 29406 N N . GLU A 1 74 ? 2.748 -8.575 -12.064 1.00 0.00 74 GLU A N 17
ATOM 29407 C CA . GLU A 1 74 ? 1.606 -7.917 -12.883 1.00 0.00 74 GLU A CA 17
ATOM 29408 C C . GLU A 1 74 ? 1.328 -6.343 -12.584 1.00 0.00 74 GLU A C 17
ATOM 29409 O O . GLU A 1 74 ? 1.237 -5.598 -13.569 1.00 0.00 74 GLU A O 17
ATOM 29422 N N . TRP A 1 75 ? 1.059 -5.972 -11.288 1.00 0.00 75 TRP A N 17
ATOM 29423 C CA . TRP A 1 75 ? 0.969 -4.601 -10.864 1.00 0.00 75 TRP A CA 17
ATOM 29424 C C . TRP A 1 75 ? 2.125 -3.632 -11.228 1.00 0.00 75 TRP A C 17
ATOM 29425 O O . TRP A 1 75 ? 1.817 -2.512 -11.577 1.00 0.00 75 TRP A O 17
ATOM 29446 N N . ASN A 1 76 ? 3.365 -4.117 -11.087 1.00 0.00 76 ASN A N 17
ATOM 29447 C CA . ASN A 1 76 ? 4.618 -3.718 -11.762 1.00 0.00 76 ASN A CA 17
ATOM 29448 C C . ASN A 1 76 ? 5.659 -3.930 -10.663 1.00 0.00 76 ASN A C 17
ATOM 29449 O O . ASN A 1 76 ? 5.944 -2.963 -9.910 1.00 0.00 76 ASN A O 17
ATOM 29460 N N . VAL A 1 77 ? 6.242 -5.166 -10.467 1.00 0.00 77 VAL A N 17
ATOM 29461 C CA . VAL A 1 77 ? 7.161 -5.424 -9.331 1.00 0.00 77 VAL A CA 17
ATOM 29462 C C . VAL A 1 77 ? 7.935 -6.853 -9.519 1.00 0.00 77 VAL A C 17
ATOM 29463 O O . VAL A 1 77 ? 7.700 -7.843 -8.805 1.00 0.00 77 VAL A O 17
ATOM 29476 N N . GLU A 1 78 ? 9.100 -6.423 -10.017 1.00 0.00 78 GLU A N 17
ATOM 29477 C CA . GLU A 1 78 ? 10.467 -7.022 -9.726 1.00 0.00 78 GLU A CA 17
ATOM 29478 C C . GLU A 1 78 ? 11.462 -5.991 -8.895 1.00 0.00 78 GLU A C 17
ATOM 29479 O O . GLU A 1 78 ? 12.634 -6.071 -9.164 1.00 0.00 78 GLU A O 17
ATOM 29492 N N . ALA A 1 79 ? 10.975 -5.350 -7.926 1.00 0.00 79 ALA A N 17
ATOM 29493 C CA . ALA A 1 79 ? 11.709 -4.230 -7.241 1.00 0.00 79 ALA A CA 17
ATOM 29494 C C . ALA A 1 79 ? 11.241 -4.075 -5.703 1.00 0.00 79 ALA A C 17
ATOM 29495 O O . ALA A 1 79 ? 10.171 -3.658 -5.307 1.00 0.00 79 ALA A O 17
ATOM 29502 N N . MET A 1 80 ? 12.251 -4.367 -4.821 1.00 0.00 80 MET A N 17
ATOM 29503 C CA . MET A 1 80 ? 12.150 -4.225 -3.313 1.00 0.00 80 MET A CA 17
ATOM 29504 C C . MET A 1 80 ? 12.422 -2.742 -2.918 1.00 0.00 80 MET A C 17
ATOM 29505 O O . MET A 1 80 ? 13.664 -2.444 -2.891 1.00 0.00 80 MET A O 17
ATOM 29519 N N . PRO A 1 81 ? 11.569 -1.757 -2.497 1.00 0.00 81 PRO A N 17
ATOM 29520 C CA . PRO A 1 81 ? 10.134 -2.099 -2.402 1.00 0.00 81 PRO A CA 17
ATOM 29521 C C . PRO A 1 81 ? 9.103 -0.903 -2.598 1.00 0.00 81 PRO A C 17
ATOM 29522 O O . PRO A 1 81 ? 9.197 0.343 -2.271 1.00 0.00 81 PRO A O 17
ATOM 29533 N N . THR A 1 82 ? 8.023 -1.443 -3.067 1.00 0.00 82 THR A N 17
ATOM 29534 C CA . THR A 1 82 ? 7.011 -0.924 -4.005 1.00 0.00 82 THR A CA 17
ATOM 29535 C C . THR A 1 82 ? 5.725 -0.622 -3.128 1.00 0.00 82 THR A C 17
ATOM 29536 O O . THR A 1 82 ? 5.369 -1.365 -2.207 1.00 0.00 82 THR A O 17
ATOM 29547 N N . PHE A 1 83 ? 5.199 0.584 -3.467 1.00 0.00 83 PHE A N 17
ATOM 29548 C CA . PHE A 1 83 ? 3.976 1.247 -3.008 1.00 0.00 83 PHE A CA 17
ATOM 29549 C C . PHE A 1 83 ? 3.264 1.577 -4.325 1.00 0.00 83 PHE A C 17
ATOM 29550 O O . PHE A 1 83 ? 3.774 2.228 -5.202 1.00 0.00 83 PHE A O 17
ATOM 29567 N N . ILE A 1 84 ? 1.947 1.274 -4.325 1.00 0.00 84 ILE A N 17
ATOM 29568 C CA . ILE A 1 84 ? 0.985 1.326 -5.387 1.00 0.00 84 ILE A CA 17
ATOM 29569 C C . ILE A 1 84 ? -0.337 1.974 -4.797 1.00 0.00 84 ILE A C 17
ATOM 29570 O O . ILE A 1 84 ? -1.111 1.477 -3.959 1.00 0.00 84 ILE A O 17
ATOM 29586 N N . PHE A 1 85 ? -0.645 2.972 -5.513 1.00 0.00 85 PHE A N 17
ATOM 29587 C CA . PHE A 1 85 ? -1.727 3.918 -5.277 1.00 0.00 85 PHE A CA 17
ATOM 29588 C C . PHE A 1 85 ? -2.870 3.504 -6.356 1.00 0.00 85 PHE A C 17
ATOM 29589 O O . PHE A 1 85 ? -2.798 3.620 -7.614 1.00 0.00 85 PHE A O 17
ATOM 29606 N N . LEU A 1 86 ? -3.880 2.916 -5.759 1.00 0.00 86 LEU A N 17
ATOM 29607 C CA . LEU A 1 86 ? -5.076 2.372 -6.335 1.00 0.00 86 LEU A CA 17
ATOM 29608 C C . LEU A 1 86 ? -6.189 3.019 -5.415 1.00 0.00 86 LEU A C 17
ATOM 29609 O O . LEU A 1 86 ? -6.124 3.192 -4.213 1.00 0.00 86 LEU A O 17
ATOM 29625 N N . LYS A 1 87 ? -7.125 3.521 -6.178 1.00 0.00 87 LYS A N 17
ATOM 29626 C CA . LYS A 1 87 ? -8.221 4.360 -5.697 1.00 0.00 87 LYS A CA 17
ATOM 29627 C C . LYS A 1 87 ? -9.550 3.855 -6.440 1.00 0.00 87 LYS A C 17
ATOM 29628 O O . LYS A 1 87 ? -9.554 2.878 -7.247 1.00 0.00 87 LYS A O 17
ATOM 29646 N N . ASP A 1 88 ? -10.709 4.513 -6.146 1.00 0.00 88 ASP A N 17
ATOM 29647 C CA . ASP A 1 88 ? -11.887 4.517 -7.036 1.00 0.00 88 ASP A CA 17
ATOM 29648 C C . ASP A 1 88 ? -11.687 5.058 -8.517 1.00 0.00 88 ASP A C 17
ATOM 29649 O O . ASP A 1 88 ? -12.526 5.872 -8.945 1.00 0.00 88 ASP A O 17
ATOM 29659 N N . GLY A 1 89 ? -10.755 4.619 -9.317 1.00 0.00 89 GLY A N 17
ATOM 29660 C CA . GLY A 1 89 ? -10.523 4.827 -10.747 1.00 0.00 89 GLY A CA 17
ATOM 29661 C C . GLY A 1 89 ? -9.290 4.037 -11.232 1.00 0.00 89 GLY A C 17
ATOM 29662 O O . GLY A 1 89 ? -8.360 4.488 -11.968 1.00 0.00 89 GLY A O 17
ATOM 29666 N N . LYS A 1 90 ? -9.198 2.752 -10.798 1.00 0.00 90 LYS A N 17
ATOM 29667 C CA . LYS A 1 90 ? -8.057 1.855 -10.993 1.00 0.00 90 LYS A CA 17
ATOM 29668 C C . LYS A 1 90 ? -6.753 2.336 -10.337 1.00 0.00 90 LYS A C 17
ATOM 29669 O O . LYS A 1 90 ? -6.783 3.146 -9.413 1.00 0.00 90 LYS A O 17
ATOM 29687 N N . LEU A 1 91 ? -5.555 1.778 -10.751 1.00 0.00 91 LEU A N 17
ATOM 29688 C CA . LEU A 1 91 ? -4.135 2.287 -10.460 1.00 0.00 91 LEU A CA 17
ATOM 29689 C C . LEU A 1 91 ? -4.018 3.737 -10.991 1.00 0.00 91 LEU A C 17
ATOM 29690 O O . LEU A 1 91 ? -3.848 4.069 -12.167 1.00 0.00 91 LEU A O 17
ATOM 29706 N N . VAL A 1 92 ? -4.089 4.668 -10.022 1.00 0.00 92 VAL A N 17
ATOM 29707 C CA . VAL A 1 92 ? -3.668 6.117 -10.131 1.00 0.00 92 VAL A CA 17
ATOM 29708 C C . VAL A 1 92 ? -2.193 6.297 -10.334 1.00 0.00 92 VAL A C 17
ATOM 29709 O O . VAL A 1 92 ? -1.804 6.935 -11.303 1.00 0.00 92 VAL A O 17
ATOM 29722 N N . ASP A 1 93 ? -1.276 5.749 -9.496 1.00 0.00 93 ASP A N 17
ATOM 29723 C CA . ASP A 1 93 ? 0.155 6.144 -9.482 1.00 0.00 93 ASP A CA 17
ATOM 29724 C C . ASP A 1 93 ? 1.093 5.100 -8.801 1.00 0.00 93 ASP A C 17
ATOM 29725 O O . ASP A 1 93 ? 0.617 4.119 -8.165 1.00 0.00 93 ASP A O 17
ATOM 29735 N N . LYS A 1 94 ? 2.421 5.389 -8.776 1.00 0.00 94 LYS A N 17
ATOM 29736 C CA . LYS A 1 94 ? 3.499 4.437 -8.411 1.00 0.00 94 LYS A CA 17
ATOM 29737 C C . LYS A 1 94 ? 4.812 5.082 -7.823 1.00 0.00 94 LYS A C 17
ATOM 29738 O O . LYS A 1 94 ? 5.461 5.921 -8.449 1.00 0.00 94 LYS A O 17
ATOM 29756 N N . THR A 1 95 ? 5.360 4.410 -6.778 1.00 0.00 95 THR A N 17
ATOM 29757 C CA . THR A 1 95 ? 6.575 4.848 -6.032 1.00 0.00 95 THR A CA 17
ATOM 29758 C C . THR A 1 95 ? 7.237 3.548 -5.320 1.00 0.00 95 THR A C 17
ATOM 29759 O O . THR A 1 95 ? 6.572 2.783 -4.632 1.00 0.00 95 THR A O 17
ATOM 29770 N N . VAL A 1 96 ? 8.522 3.533 -5.541 1.00 0.00 96 VAL A N 17
ATOM 29771 C CA . VAL A 1 96 ? 9.455 2.434 -5.134 1.00 0.00 96 VAL A CA 17
ATOM 29772 C C . VAL A 1 96 ? 10.726 3.130 -4.449 1.00 0.00 96 VAL A C 17
ATOM 29773 O O . VAL A 1 96 ? 11.589 3.597 -5.198 1.00 0.00 96 VAL A O 17
ATOM 29786 N N . GLY A 1 97 ? 10.672 3.041 -3.134 1.00 0.00 97 GLY A N 17
ATOM 29787 C CA . GLY A 1 97 ? 11.824 3.271 -2.276 1.00 0.00 97 GLY A CA 17
ATOM 29788 C C . GLY A 1 97 ? 11.523 3.608 -0.849 1.00 0.00 97 GLY A C 17
ATOM 29789 O O . GLY A 1 97 ? 11.194 4.837 -0.644 1.00 0.00 97 GLY A O 17
ATOM 29793 N N . ALA A 1 98 ? 11.376 2.617 0.050 1.00 0.00 98 ALA A N 17
ATOM 29794 C CA . ALA A 1 98 ? 11.123 2.957 1.444 1.00 0.00 98 ALA A CA 17
ATOM 29795 C C . ALA A 1 98 ? 12.027 4.019 2.094 1.00 0.00 98 ALA A C 17
ATOM 29796 O O . ALA A 1 98 ? 13.259 3.846 2.265 1.00 0.00 98 ALA A O 17
ATOM 29803 N N . ASP A 1 99 ? 11.358 5.052 2.589 1.00 0.00 99 ASP A N 17
ATOM 29804 C CA . ASP A 1 99 ? 12.053 6.261 3.118 1.00 0.00 99 ASP A CA 17
ATOM 29805 C C . ASP A 1 99 ? 11.019 6.961 4.030 1.00 0.00 99 ASP A C 17
ATOM 29806 O O . ASP A 1 99 ? 9.925 7.384 3.608 1.00 0.00 99 ASP A O 17
ATOM 29816 N N . LYS A 1 100 ? 11.569 7.218 5.235 1.00 0.00 100 LYS A N 17
ATOM 29817 C CA . LYS A 1 100 ? 10.810 7.841 6.269 1.00 0.00 100 LYS A CA 17
ATOM 29818 C C . LYS A 1 100 ? 9.780 9.033 5.969 1.00 0.00 100 LYS A C 17
ATOM 29819 O O . LYS A 1 100 ? 8.627 9.073 6.389 1.00 0.00 100 LYS A O 17
ATOM 29837 N N . ASP A 1 101 ? 10.370 10.067 5.373 1.00 0.00 101 ASP A N 17
ATOM 29838 C CA . ASP A 1 101 ? 9.715 11.261 4.785 1.00 0.00 101 ASP A CA 17
ATOM 29839 C C . ASP A 1 101 ? 8.941 11.044 3.372 1.00 0.00 101 ASP A C 17
ATOM 29840 O O . ASP A 1 101 ? 7.803 11.522 3.259 1.00 0.00 101 ASP A O 17
ATOM 29850 N N . GLY A 1 102 ? 9.486 10.418 2.384 1.00 0.00 102 GLY A N 17
ATOM 29851 C CA . GLY A 1 102 ? 8.910 10.070 1.102 1.00 0.00 102 GLY A CA 17
ATOM 29852 C C . GLY A 1 102 ? 7.441 9.659 1.033 1.00 0.00 102 GLY A C 17
ATOM 29853 O O . GLY A 1 102 ? 6.657 10.359 0.429 1.00 0.00 102 GLY A O 17
ATOM 29857 N N . LEU A 1 103 ? 7.110 8.530 1.670 1.00 0.00 103 LEU A N 17
ATOM 29858 C CA . LEU A 1 103 ? 5.702 8.111 1.963 1.00 0.00 103 LEU A CA 17
ATOM 29859 C C . LEU A 1 103 ? 4.729 9.171 2.606 1.00 0.00 103 LEU A C 17
ATOM 29860 O O . LEU A 1 103 ? 3.768 9.496 1.887 1.00 0.00 103 LEU A O 17
ATOM 29876 N N . PRO A 1 104 ? 4.936 9.800 3.834 1.00 0.00 104 PRO A N 17
ATOM 29877 C CA . PRO A 1 104 ? 4.148 10.971 4.287 1.00 0.00 104 PRO A CA 17
ATOM 29878 C C . PRO A 1 104 ? 3.870 12.139 3.288 1.00 0.00 104 PRO A C 17
ATOM 29879 O O . PRO A 1 104 ? 2.746 12.580 3.212 1.00 0.00 104 PRO A O 17
ATOM 29890 N N . THR A 1 105 ? 4.934 12.641 2.626 1.00 0.00 105 THR A N 17
ATOM 29891 C CA . THR A 1 105 ? 4.859 13.662 1.485 1.00 0.00 105 THR A CA 17
ATOM 29892 C C . THR A 1 105 ? 3.958 13.402 0.255 1.00 0.00 105 THR A C 17
ATOM 29893 O O . THR A 1 105 ? 3.256 14.284 -0.202 1.00 0.00 105 THR A O 17
ATOM 29904 N N . LEU A 1 106 ? 4.164 12.236 -0.386 1.00 0.00 106 LEU A N 17
ATOM 29905 C CA . LEU A 1 106 ? 3.383 11.652 -1.528 1.00 0.00 106 LEU A CA 17
ATOM 29906 C C . LEU A 1 106 ? 1.868 11.376 -1.162 1.00 0.00 106 LEU A C 17
ATOM 29907 O O . LEU A 1 106 ? 0.953 11.822 -1.883 1.00 0.00 106 LEU A O 17
ATOM 29923 N N . VAL A 1 107 ? 1.603 10.717 -0.019 1.00 0.00 107 VAL A N 17
ATOM 29924 C CA . VAL A 1 107 ? 0.212 10.556 0.608 1.00 0.00 107 VAL A CA 17
ATOM 29925 C C . VAL A 1 107 ? -0.543 11.899 0.953 1.00 0.00 107 VAL A C 17
ATOM 29926 O O . VAL A 1 107 ? -1.739 11.924 0.728 1.00 0.00 107 VAL A O 17
ATOM 29939 N N . ALA A 1 108 ? 0.161 12.910 1.418 1.00 0.00 108 ALA A N 17
ATOM 29940 C CA . ALA A 1 108 ? -0.317 14.275 1.396 1.00 0.00 108 ALA A CA 17
ATOM 29941 C C . ALA A 1 108 ? -0.651 14.817 0.009 1.00 0.00 108 ALA A C 17
ATOM 29942 O O . ALA A 1 108 ? -1.735 15.362 -0.150 1.00 0.00 108 ALA A O 17
ATOM 29949 N N . LYS A 1 109 ? 0.304 14.791 -0.939 1.00 0.00 109 LYS A N 17
ATOM 29950 C CA . LYS A 1 109 ? 0.047 15.084 -2.339 1.00 0.00 109 LYS A CA 17
ATOM 29951 C C . LYS A 1 109 ? -1.163 14.375 -3.042 1.00 0.00 109 LYS A C 17
ATOM 29952 O O . LYS A 1 109 ? -1.969 15.062 -3.730 1.00 0.00 109 LYS A O 17
ATOM 29970 N N . HIS A 1 110 ? -1.412 13.052 -2.831 1.00 0.00 110 HIS A N 17
ATOM 29971 C CA . HIS A 1 110 ? -2.649 12.307 -3.134 1.00 0.00 110 HIS A CA 17
ATOM 29972 C C . HIS A 1 110 ? -3.978 12.663 -2.390 1.00 0.00 110 HIS A C 17
ATOM 29973 O O . HIS A 1 110 ? -4.887 13.245 -2.901 1.00 0.00 110 HIS A O 17
ATOM 29987 N N . ALA A 1 111 ? -4.046 12.368 -1.059 1.00 0.00 111 ALA A N 17
ATOM 29988 C CA . ALA A 1 111 ? -5.138 12.855 -0.108 1.00 0.00 111 ALA A CA 17
ATOM 29989 C C . ALA A 1 111 ? -5.661 14.371 -0.172 1.00 0.00 111 ALA A C 17
ATOM 29990 O O . ALA A 1 111 ? -6.867 14.666 -0.244 1.00 0.00 111 ALA A O 17
ATOM 29997 N N . THR A 1 112 ? -4.716 15.341 -0.367 1.00 0.00 112 THR A N 17
ATOM 29998 C CA . THR A 1 112 ? -5.028 16.730 -0.817 1.00 0.00 112 THR A CA 17
ATOM 29999 C C . THR A 1 112 ? -5.690 16.786 -2.209 1.00 0.00 112 THR A C 17
ATOM 30000 O O . THR A 1 112 ? -6.869 17.185 -2.238 1.00 0.00 112 THR A O 17
ATOM 30011 N N . ALA A 1 113 ? -5.077 16.405 -3.333 1.00 0.00 113 ALA A N 17
ATOM 30012 C CA . ALA A 1 113 ? -5.759 16.158 -4.655 1.00 0.00 113 ALA A CA 17
ATOM 30013 C C . ALA A 1 113 ? -7.024 15.237 -4.616 1.00 0.00 113 ALA A C 17
ATOM 30014 O O . ALA A 1 113 ? -7.224 14.321 -3.801 1.00 0.00 113 ALA A O 17
ATOM 30023 N N . ALA A 1 1 ? -13.094 8.818 17.004 1.00 0.00 1 ALA A N 18
ATOM 30024 C CA . ALA A 1 1 ? -12.358 7.659 16.540 1.00 0.00 1 ALA A CA 18
ATOM 30025 C C . ALA A 1 1 ? -12.419 7.548 14.975 1.00 0.00 1 ALA A C 18
ATOM 30026 O O . ALA A 1 1 ? -13.320 6.979 14.352 1.00 0.00 1 ALA A O 18
ATOM 30034 N N . GLU A 1 2 ? -11.381 8.132 14.328 1.00 0.00 2 GLU A N 18
ATOM 30035 C CA . GLU A 1 2 ? -11.351 8.299 12.841 1.00 0.00 2 GLU A CA 18
ATOM 30036 C C . GLU A 1 2 ? -9.893 8.443 12.372 1.00 0.00 2 GLU A C 18
ATOM 30037 O O . GLU A 1 2 ? -9.200 9.452 12.548 1.00 0.00 2 GLU A O 18
ATOM 30050 N N . GLU A 1 3 ? -9.453 7.296 11.766 1.00 0.00 3 GLU A N 18
ATOM 30051 C CA . GLU A 1 3 ? -8.077 7.080 11.294 1.00 0.00 3 GLU A CA 18
ATOM 30052 C C . GLU A 1 3 ? -7.945 5.965 10.248 1.00 0.00 3 GLU A C 18
ATOM 30053 O O . GLU A 1 3 ? -8.768 5.029 10.160 1.00 0.00 3 GLU A O 18
ATOM 30066 N N . GLY A 1 4 ? -6.841 6.052 9.481 1.00 0.00 4 GLY A N 18
ATOM 30067 C CA . GLY A 1 4 ? -6.286 4.925 8.663 1.00 0.00 4 GLY A CA 18
ATOM 30068 C C . GLY A 1 4 ? -5.882 3.683 9.448 1.00 0.00 4 GLY A C 18
ATOM 30069 O O . GLY A 1 4 ? -5.373 3.748 10.589 1.00 0.00 4 GLY A O 18
ATOM 30073 N N . GLN A 1 5 ? -5.805 2.525 8.787 1.00 0.00 5 GLN A N 18
ATOM 30074 C CA . GLN A 1 5 ? -5.642 1.193 9.410 1.00 0.00 5 GLN A CA 18
ATOM 30075 C C . GLN A 1 5 ? -4.899 0.272 8.377 1.00 0.00 5 GLN A C 18
ATOM 30076 O O . GLN A 1 5 ? -5.306 0.102 7.217 1.00 0.00 5 GLN A O 18
ATOM 30090 N N . VAL A 1 6 ? -3.759 -0.232 8.826 1.00 0.00 6 VAL A N 18
ATOM 30091 C CA . VAL A 1 6 ? -2.854 -1.227 8.192 1.00 0.00 6 VAL A CA 18
ATOM 30092 C C . VAL A 1 6 ? -3.291 -2.742 8.509 1.00 0.00 6 VAL A C 18
ATOM 30093 O O . VAL A 1 6 ? -3.668 -3.072 9.625 1.00 0.00 6 VAL A O 18
ATOM 30106 N N . ILE A 1 7 ? -3.382 -3.567 7.443 1.00 0.00 7 ILE A N 18
ATOM 30107 C CA . ILE A 1 7 ? -3.899 -4.987 7.372 1.00 0.00 7 ILE A CA 18
ATOM 30108 C C . ILE A 1 7 ? -2.854 -5.872 6.647 1.00 0.00 7 ILE A C 18
ATOM 30109 O O . ILE A 1 7 ? -2.328 -5.600 5.567 1.00 0.00 7 ILE A O 18
ATOM 30125 N N . ALA A 1 8 ? -2.499 -6.997 7.283 1.00 0.00 8 ALA A N 18
ATOM 30126 C CA . ALA A 1 8 ? -1.916 -8.195 6.614 1.00 0.00 8 ALA A CA 18
ATOM 30127 C C . ALA A 1 8 ? -2.711 -8.910 5.455 1.00 0.00 8 ALA A C 18
ATOM 30128 O O . ALA A 1 8 ? -3.906 -9.255 5.523 1.00 0.00 8 ALA A O 18
ATOM 30135 N N . CYS A 1 9 ? -1.890 -9.240 4.456 1.00 0.00 9 CYS A N 18
ATOM 30136 C CA . CYS A 1 9 ? -2.340 -9.763 3.159 1.00 0.00 9 CYS A CA 18
ATOM 30137 C C . CYS A 1 9 ? -1.285 -10.840 2.661 1.00 0.00 9 CYS A C 18
ATOM 30138 O O . CYS A 1 9 ? -0.068 -10.720 2.772 1.00 0.00 9 CYS A O 18
ATOM 30146 N N . HIS A 1 10 ? -1.929 -11.964 2.179 1.00 0.00 10 HIS A N 18
ATOM 30147 C CA . HIS A 1 10 ? -1.348 -13.286 2.227 1.00 0.00 10 HIS A CA 18
ATOM 30148 C C . HIS A 1 10 ? -1.575 -14.146 0.995 1.00 0.00 10 HIS A C 18
ATOM 30149 O O . HIS A 1 10 ? -0.681 -14.928 0.617 1.00 0.00 10 HIS A O 18
ATOM 30163 N N . THR A 1 11 ? -2.746 -14.169 0.377 1.00 0.00 11 THR A N 18
ATOM 30164 C CA . THR A 1 11 ? -3.201 -15.126 -0.633 1.00 0.00 11 THR A CA 18
ATOM 30165 C C . THR A 1 11 ? -4.156 -14.346 -1.628 1.00 0.00 11 THR A C 18
ATOM 30166 O O . THR A 1 11 ? -4.304 -13.103 -1.559 1.00 0.00 11 THR A O 18
ATOM 30177 N N . VAL A 1 12 ? -4.856 -15.141 -2.487 1.00 0.00 12 VAL A N 18
ATOM 30178 C CA . VAL A 1 12 ? -6.008 -14.682 -3.340 1.00 0.00 12 VAL A CA 18
ATOM 30179 C C . VAL A 1 12 ? -7.124 -13.933 -2.485 1.00 0.00 12 VAL A C 18
ATOM 30180 O O . VAL A 1 12 ? -7.946 -13.172 -3.027 1.00 0.00 12 VAL A O 18
ATOM 30193 N N . ASP A 1 13 ? -7.251 -14.157 -1.142 1.00 0.00 13 ASP A N 18
ATOM 30194 C CA . ASP A 1 13 ? -8.044 -13.309 -0.221 1.00 0.00 13 ASP A CA 18
ATOM 30195 C C . ASP A 1 13 ? -7.845 -11.752 -0.312 1.00 0.00 13 ASP A C 18
ATOM 30196 O O . ASP A 1 13 ? -8.791 -11.011 -0.219 1.00 0.00 13 ASP A O 18
ATOM 30206 N N . THR A 1 14 ? -6.540 -11.349 -0.517 1.00 0.00 14 THR A N 18
ATOM 30207 C CA . THR A 1 14 ? -6.130 -9.945 -0.934 1.00 0.00 14 THR A CA 18
ATOM 30208 C C . THR A 1 14 ? -6.629 -9.501 -2.354 1.00 0.00 14 THR A C 18
ATOM 30209 O O . THR A 1 14 ? -7.118 -8.381 -2.411 1.00 0.00 14 THR A O 18
ATOM 30220 N N . TRP A 1 15 ? -6.624 -10.430 -3.363 1.00 0.00 15 TRP A N 18
ATOM 30221 C CA . TRP A 1 15 ? -7.472 -10.231 -4.611 1.00 0.00 15 TRP A CA 18
ATOM 30222 C C . TRP A 1 15 ? -8.943 -9.804 -4.384 1.00 0.00 15 TRP A C 18
ATOM 30223 O O . TRP A 1 15 ? -9.386 -8.847 -5.063 1.00 0.00 15 TRP A O 18
ATOM 30244 N N . LYS A 1 16 ? -9.667 -10.369 -3.438 1.00 0.00 16 LYS A N 18
ATOM 30245 C CA . LYS A 1 16 ? -10.781 -9.720 -2.810 1.00 0.00 16 LYS A CA 18
ATOM 30246 C C . LYS A 1 16 ? -10.590 -8.406 -1.990 1.00 0.00 16 LYS A C 18
ATOM 30247 O O . LYS A 1 16 ? -11.254 -7.459 -2.346 1.00 0.00 16 LYS A O 18
ATOM 30265 N N . GLU A 1 17 ? -9.724 -8.374 -0.932 1.00 0.00 17 GLU A N 18
ATOM 30266 C CA . GLU A 1 17 ? -9.532 -7.128 -0.068 1.00 0.00 17 GLU A CA 18
ATOM 30267 C C . GLU A 1 17 ? -9.244 -5.765 -0.851 1.00 0.00 17 GLU A C 18
ATOM 30268 O O . GLU A 1 17 ? -9.999 -4.832 -0.751 1.00 0.00 17 GLU A O 18
ATOM 30281 N N . HIS A 1 18 ? -8.180 -5.762 -1.569 1.00 0.00 18 HIS A N 18
ATOM 30282 C CA . HIS A 1 18 ? -7.627 -4.685 -2.488 1.00 0.00 18 HIS A CA 18
ATOM 30283 C C . HIS A 1 18 ? -8.616 -4.156 -3.593 1.00 0.00 18 HIS A C 18
ATOM 30284 O O . HIS A 1 18 ? -8.968 -2.958 -3.622 1.00 0.00 18 HIS A O 18
ATOM 30298 N N . PHE A 1 19 ? -9.021 -5.081 -4.426 1.00 0.00 19 PHE A N 18
ATOM 30299 C CA . PHE A 1 19 ? -10.012 -4.890 -5.535 1.00 0.00 19 PHE A CA 18
ATOM 30300 C C . PHE A 1 19 ? -11.414 -4.255 -5.103 1.00 0.00 19 PHE A C 18
ATOM 30301 O O . PHE A 1 19 ? -11.769 -3.144 -5.538 1.00 0.00 19 PHE A O 18
ATOM 30318 N N . GLU A 1 20 ? -12.146 -4.956 -4.172 1.00 0.00 20 GLU A N 18
ATOM 30319 C CA . GLU A 1 20 ? -13.382 -4.479 -3.460 1.00 0.00 20 GLU A CA 18
ATOM 30320 C C . GLU A 1 20 ? -13.378 -3.107 -2.779 1.00 0.00 20 GLU A C 18
ATOM 30321 O O . GLU A 1 20 ? -14.266 -2.319 -3.051 1.00 0.00 20 GLU A O 18
ATOM 30334 N N . LYS A 1 21 ? -12.332 -2.821 -1.963 1.00 0.00 21 LYS A N 18
ATOM 30335 C CA . LYS A 1 21 ? -12.137 -1.418 -1.433 1.00 0.00 21 LYS A CA 18
ATOM 30336 C C . LYS A 1 21 ? -11.883 -0.336 -2.565 1.00 0.00 21 LYS A C 18
ATOM 30337 O O . LYS A 1 21 ? -12.719 0.541 -2.708 1.00 0.00 21 LYS A O 18
ATOM 30355 N N . GLY A 1 22 ? -10.802 -0.451 -3.306 1.00 0.00 22 GLY A N 18
ATOM 30356 C CA . GLY A 1 22 ? -10.456 0.428 -4.467 1.00 0.00 22 GLY A CA 18
ATOM 30357 C C . GLY A 1 22 ? -11.666 0.870 -5.386 1.00 0.00 22 GLY A C 18
ATOM 30358 O O . GLY A 1 22 ? -12.335 1.877 -5.238 1.00 0.00 22 GLY A O 18
ATOM 30362 N N . LYS A 1 23 ? -11.997 -0.054 -6.281 1.00 0.00 23 LYS A N 18
ATOM 30363 C CA . LYS A 1 23 ? -13.290 -0.133 -7.014 1.00 0.00 23 LYS A CA 18
ATOM 30364 C C . LYS A 1 23 ? -14.340 -0.686 -5.996 1.00 0.00 23 LYS A C 18
ATOM 30365 O O . LYS A 1 23 ? -14.555 -1.887 -5.793 1.00 0.00 23 LYS A O 18
ATOM 30383 N N . GLY A 1 24 ? -15.017 0.259 -5.452 1.00 0.00 24 GLY A N 18
ATOM 30384 C CA . GLY A 1 24 ? -16.243 -0.020 -4.687 1.00 0.00 24 GLY A CA 18
ATOM 30385 C C . GLY A 1 24 ? -16.701 1.154 -3.749 1.00 0.00 24 GLY A C 18
ATOM 30386 O O . GLY A 1 24 ? -17.878 1.544 -3.577 1.00 0.00 24 GLY A O 18
ATOM 30390 N N . SER A 1 25 ? -15.708 1.625 -3.065 1.00 0.00 25 SER A N 18
ATOM 30391 C CA . SER A 1 25 ? -15.752 2.538 -1.883 1.00 0.00 25 SER A CA 18
ATOM 30392 C C . SER A 1 25 ? -15.013 3.790 -2.359 1.00 0.00 25 SER A C 18
ATOM 30393 O O . SER A 1 25 ? -13.863 3.746 -2.874 1.00 0.00 25 SER A O 18
ATOM 30401 N N . GLN A 1 26 ? -15.723 4.914 -2.268 1.00 0.00 26 GLN A N 18
ATOM 30402 C CA . GLN A 1 26 ? -15.175 6.274 -2.423 1.00 0.00 26 GLN A CA 18
ATOM 30403 C C . GLN A 1 26 ? -14.010 6.700 -1.485 1.00 0.00 26 GLN A C 18
ATOM 30404 O O . GLN A 1 26 ? -14.171 7.493 -0.573 1.00 0.00 26 GLN A O 18
ATOM 30418 N N . LYS A 1 27 ? -12.817 6.192 -1.818 1.00 0.00 27 LYS A N 18
ATOM 30419 C CA . LYS A 1 27 ? -11.573 6.339 -1.025 1.00 0.00 27 LYS A CA 18
ATOM 30420 C C . LYS A 1 27 ? -10.324 6.127 -1.918 1.00 0.00 27 LYS A C 18
ATOM 30421 O O . LYS A 1 27 ? -10.359 5.511 -2.995 1.00 0.00 27 LYS A O 18
ATOM 30439 N N . LEU A 1 28 ? -9.192 6.577 -1.408 1.00 0.00 28 LEU A N 18
ATOM 30440 C CA . LEU A 1 28 ? -7.813 5.976 -1.658 1.00 0.00 28 LEU A CA 18
ATOM 30441 C C . LEU A 1 28 ? -7.536 4.672 -0.895 1.00 0.00 28 LEU A C 18
ATOM 30442 O O . LEU A 1 28 ? -7.947 4.501 0.223 1.00 0.00 28 LEU A O 18
ATOM 30458 N N . ILE A 1 29 ? -6.678 3.805 -1.462 1.00 0.00 29 ILE A N 18
ATOM 30459 C CA . ILE A 1 29 ? -6.162 2.541 -0.967 1.00 0.00 29 ILE A CA 18
ATOM 30460 C C . ILE A 1 29 ? -4.726 2.417 -1.484 1.00 0.00 29 ILE A C 18
ATOM 30461 O O . ILE A 1 29 ? -4.413 2.749 -2.616 1.00 0.00 29 ILE A O 18
ATOM 30477 N N . VAL A 1 30 ? -3.758 2.154 -0.569 1.00 0.00 30 VAL A N 18
ATOM 30478 C CA . VAL A 1 30 ? -2.272 2.310 -0.660 1.00 0.00 30 VAL A CA 18
ATOM 30479 C C . VAL A 1 30 ? -1.740 0.947 -0.074 1.00 0.00 30 VAL A C 18
ATOM 30480 O O . VAL A 1 30 ? -2.227 0.304 0.867 1.00 0.00 30 VAL A O 18
ATOM 30493 N N . VAL A 1 31 ? -0.647 0.429 -0.656 1.00 0.00 31 VAL A N 18
ATOM 30494 C CA . VAL A 1 31 ? -0.212 -1.026 -0.507 1.00 0.00 31 VAL A CA 18
ATOM 30495 C C . VAL A 1 31 ? 1.332 -0.991 -0.634 1.00 0.00 31 VAL A C 18
ATOM 30496 O O . VAL A 1 31 ? 1.896 -0.811 -1.714 1.00 0.00 31 VAL A O 18
ATOM 30509 N N . ASP A 1 32 ? 2.015 -1.496 0.407 1.00 0.00 32 ASP A N 18
ATOM 30510 C CA . ASP A 1 32 ? 3.408 -1.977 0.448 1.00 0.00 32 ASP A CA 18
ATOM 30511 C C . ASP A 1 32 ? 3.391 -3.444 -0.131 1.00 0.00 32 ASP A C 18
ATOM 30512 O O . ASP A 1 32 ? 2.606 -4.273 0.343 1.00 0.00 32 ASP A O 18
ATOM 30522 N N . PHE A 1 33 ? 4.453 -3.663 -0.871 1.00 0.00 33 PHE A N 18
ATOM 30523 C CA . PHE A 1 33 ? 4.986 -4.931 -1.492 1.00 0.00 33 PHE A CA 18
ATOM 30524 C C . PHE A 1 33 ? 6.418 -5.003 -0.922 1.00 0.00 33 PHE A C 18
ATOM 30525 O O . PHE A 1 33 ? 7.346 -4.169 -1.145 1.00 0.00 33 PHE A O 18
ATOM 30542 N N . THR A 1 34 ? 6.580 -5.958 0.067 1.00 0.00 34 THR A N 18
ATOM 30543 C CA . THR A 1 34 ? 7.780 -6.088 0.875 1.00 0.00 34 THR A CA 18
ATOM 30544 C C . THR A 1 34 ? 7.829 -7.664 1.285 1.00 0.00 34 THR A C 18
ATOM 30545 O O . THR A 1 34 ? 6.917 -8.342 1.691 1.00 0.00 34 THR A O 18
ATOM 30556 N N . ALA A 1 35 ? 9.118 -8.052 1.273 1.00 0.00 35 ALA A N 18
ATOM 30557 C CA . ALA A 1 35 ? 9.615 -9.382 1.837 1.00 0.00 35 ALA A CA 18
ATOM 30558 C C . ALA A 1 35 ? 9.822 -9.389 3.413 1.00 0.00 35 ALA A C 18
ATOM 30559 O O . ALA A 1 35 ? 10.159 -8.343 3.970 1.00 0.00 35 ALA A O 18
ATOM 30566 N N . SER A 1 36 ? 9.723 -10.529 4.027 1.00 0.00 36 SER A N 18
ATOM 30567 C CA . SER A 1 36 ? 10.244 -10.745 5.344 1.00 0.00 36 SER A CA 18
ATOM 30568 C C . SER A 1 36 ? 11.772 -10.410 5.546 1.00 0.00 36 SER A C 18
ATOM 30569 O O . SER A 1 36 ? 12.166 -9.802 6.564 1.00 0.00 36 SER A O 18
ATOM 30577 N N . TRP A 1 37 ? 12.651 -10.733 4.618 1.00 0.00 37 TRP A N 18
ATOM 30578 C CA . TRP A 1 37 ? 13.992 -10.256 4.382 1.00 0.00 37 TRP A CA 18
ATOM 30579 C C . TRP A 1 37 ? 14.054 -8.778 3.829 1.00 0.00 37 TRP A C 18
ATOM 30580 O O . TRP A 1 37 ? 14.198 -8.641 2.645 1.00 0.00 37 TRP A O 18
ATOM 30601 N N . CYS A 1 38 ? 13.813 -7.823 4.680 1.00 0.00 38 CYS A N 18
ATOM 30602 C CA . CYS A 1 38 ? 13.756 -6.387 4.278 1.00 0.00 38 CYS A CA 18
ATOM 30603 C C . CYS A 1 38 ? 13.853 -5.525 5.613 1.00 0.00 38 CYS A C 18
ATOM 30604 O O . CYS A 1 38 ? 12.851 -5.009 6.097 1.00 0.00 38 CYS A O 18
ATOM 30612 N N . PRO A 1 39 ? 15.097 -5.105 6.076 1.00 0.00 39 PRO A N 18
ATOM 30613 C CA . PRO A 1 39 ? 15.366 -3.993 7.012 1.00 0.00 39 PRO A CA 18
ATOM 30614 C C . PRO A 1 39 ? 14.793 -2.559 6.567 1.00 0.00 39 PRO A C 18
ATOM 30615 O O . PRO A 1 39 ? 14.104 -2.049 7.454 1.00 0.00 39 PRO A O 18
ATOM 30626 N N . PRO A 1 40 ? 14.924 -1.912 5.349 1.00 0.00 40 PRO A N 18
ATOM 30627 C CA . PRO A 1 40 ? 14.118 -0.687 4.922 1.00 0.00 40 PRO A CA 18
ATOM 30628 C C . PRO A 1 40 ? 12.634 -0.671 5.303 1.00 0.00 40 PRO A C 18
ATOM 30629 O O . PRO A 1 40 ? 12.091 0.326 5.770 1.00 0.00 40 PRO A O 18
ATOM 30640 N N . CYS A 1 41 ? 11.968 -1.714 4.924 1.00 0.00 41 CYS A N 18
ATOM 30641 C CA . CYS A 1 41 ? 10.568 -2.023 5.396 1.00 0.00 41 CYS A CA 18
ATOM 30642 C C . CYS A 1 41 ? 10.282 -2.257 6.867 1.00 0.00 41 CYS A C 18
ATOM 30643 O O . CYS A 1 41 ? 9.172 -1.928 7.306 1.00 0.00 41 CYS A O 18
ATOM 30651 N N . LYS A 1 42 ? 11.125 -2.946 7.592 1.00 0.00 42 LYS A N 18
ATOM 30652 C CA . LYS A 1 42 ? 11.056 -2.965 9.074 1.00 0.00 42 LYS A CA 18
ATOM 30653 C C . LYS A 1 42 ? 10.918 -1.689 9.918 1.00 0.00 42 LYS A C 18
ATOM 30654 O O . LYS A 1 42 ? 10.139 -1.649 10.892 1.00 0.00 42 LYS A O 18
ATOM 30672 N N . MET A 1 43 ? 11.770 -0.707 9.459 1.00 0.00 43 MET A N 18
ATOM 30673 C CA . MET A 1 43 ? 11.471 0.769 9.804 1.00 0.00 43 MET A CA 18
ATOM 30674 C C . MET A 1 43 ? 10.091 1.355 9.205 1.00 0.00 43 MET A C 18
ATOM 30675 O O . MET A 1 43 ? 9.326 2.025 9.964 1.00 0.00 43 MET A O 18
ATOM 30689 N N . ILE A 1 44 ? 9.891 1.169 7.897 1.00 0.00 44 ILE A N 18
ATOM 30690 C CA . ILE A 1 44 ? 8.643 1.399 7.163 1.00 0.00 44 ILE A CA 18
ATOM 30691 C C . ILE A 1 44 ? 7.247 0.837 7.620 1.00 0.00 44 ILE A C 18
ATOM 30692 O O . ILE A 1 44 ? 6.200 1.355 7.236 1.00 0.00 44 ILE A O 18
ATOM 30708 N N . ALA A 1 45 ? 7.192 -0.209 8.435 1.00 0.00 45 ALA A N 18
ATOM 30709 C CA . ALA A 1 45 ? 5.993 -0.638 9.218 1.00 0.00 45 ALA A CA 18
ATOM 30710 C C . ALA A 1 45 ? 5.607 0.519 10.216 1.00 0.00 45 ALA A C 18
ATOM 30711 O O . ALA A 1 45 ? 4.630 1.196 9.875 1.00 0.00 45 ALA A O 18
ATOM 30718 N N . PRO A 1 46 ? 6.347 0.913 11.300 1.00 0.00 46 PRO A N 18
ATOM 30719 C CA . PRO A 1 46 ? 6.040 2.205 11.981 1.00 0.00 46 PRO A CA 18
ATOM 30720 C C . PRO A 1 46 ? 5.766 3.529 11.249 1.00 0.00 46 PRO A C 18
ATOM 30721 O O . PRO A 1 46 ? 4.767 4.191 11.548 1.00 0.00 46 PRO A O 18
ATOM 30732 N N . ILE A 1 47 ? 6.637 3.895 10.251 1.00 0.00 47 ILE A N 18
ATOM 30733 C CA . ILE A 1 47 ? 6.302 5.047 9.257 1.00 0.00 47 ILE A CA 18
ATOM 30734 C C . ILE A 1 47 ? 4.932 4.924 8.500 1.00 0.00 47 ILE A C 18
ATOM 30735 O O . ILE A 1 47 ? 4.111 5.861 8.542 1.00 0.00 47 ILE A O 18
ATOM 30751 N N . PHE A 1 48 ? 4.685 3.745 7.812 1.00 0.00 48 PHE A N 18
ATOM 30752 C CA . PHE A 1 48 ? 3.310 3.388 7.191 1.00 0.00 48 PHE A CA 18
ATOM 30753 C C . PHE A 1 48 ? 2.156 3.515 8.202 1.00 0.00 48 PHE A C 18
ATOM 30754 O O . PHE A 1 48 ? 1.129 4.069 7.846 1.00 0.00 48 PHE A O 18
ATOM 30771 N N . ALA A 1 49 ? 2.231 2.946 9.451 1.00 0.00 49 ALA A N 18
ATOM 30772 C CA . ALA A 1 49 ? 1.345 3.197 10.582 1.00 0.00 49 ALA A CA 18
ATOM 30773 C C . ALA A 1 49 ? 1.119 4.665 11.067 1.00 0.00 49 ALA A C 18
ATOM 30774 O O . ALA A 1 49 ? 0.031 5.225 11.087 1.00 0.00 49 ALA A O 18
ATOM 30781 N N . GLU A 1 50 ? 2.163 5.489 11.440 1.00 0.00 50 GLU A N 18
ATOM 30782 C CA . GLU A 1 50 ? 2.096 6.980 11.711 1.00 0.00 50 GLU A CA 18
ATOM 30783 C C . GLU A 1 50 ? 1.415 7.916 10.721 1.00 0.00 50 GLU A C 18
ATOM 30784 O O . GLU A 1 50 ? 0.471 8.634 11.072 1.00 0.00 50 GLU A O 18
ATOM 30797 N N . LEU A 1 51 ? 1.867 7.809 9.430 1.00 0.00 51 LEU A N 18
ATOM 30798 C CA . LEU A 1 51 ? 1.104 8.285 8.278 1.00 0.00 51 LEU A CA 18
ATOM 30799 C C . LEU A 1 51 ? -0.396 7.770 8.230 1.00 0.00 51 LEU A C 18
ATOM 30800 O O . LEU A 1 51 ? -1.251 8.670 8.189 1.00 0.00 51 LEU A O 18
ATOM 30816 N N . ALA A 1 52 ? -0.694 6.476 8.391 1.00 0.00 52 ALA A N 18
ATOM 30817 C CA . ALA A 1 52 ? -2.054 5.966 8.646 1.00 0.00 52 ALA A CA 18
ATOM 30818 C C . ALA A 1 52 ? -2.905 6.669 9.699 1.00 0.00 52 ALA A C 18
ATOM 30819 O O . ALA A 1 52 ? -4.110 7.011 9.458 1.00 0.00 52 ALA A O 18
ATOM 30826 N N . LYS A 1 53 ? -2.355 6.880 10.891 1.00 0.00 53 LYS A N 18
ATOM 30827 C CA . LYS A 1 53 ? -2.908 7.703 11.986 1.00 0.00 53 LYS A CA 18
ATOM 30828 C C . LYS A 1 53 ? -3.134 9.263 11.713 1.00 0.00 53 LYS A C 18
ATOM 30829 O O . LYS A 1 53 ? -3.925 9.857 12.439 1.00 0.00 53 LYS A O 18
ATOM 30847 N N . LYS A 1 54 ? -2.304 9.851 10.824 1.00 0.00 54 LYS A N 18
ATOM 30848 C CA . LYS A 1 54 ? -2.342 11.214 10.266 1.00 0.00 54 LYS A CA 18
ATOM 30849 C C . LYS A 1 54 ? -3.522 11.461 9.248 1.00 0.00 54 LYS A C 18
ATOM 30850 O O . LYS A 1 54 ? -3.949 12.628 9.088 1.00 0.00 54 LYS A O 18
ATOM 30868 N N . PHE A 1 55 ? -3.956 10.400 8.526 1.00 0.00 55 PHE A N 18
ATOM 30869 C CA . PHE A 1 55 ? -4.696 10.432 7.222 1.00 0.00 55 PHE A CA 18
ATOM 30870 C C . PHE A 1 55 ? -5.892 9.368 7.298 1.00 0.00 55 PHE A C 18
ATOM 30871 O O . PHE A 1 55 ? -5.742 8.180 7.047 1.00 0.00 55 PHE A O 18
ATOM 30888 N N . PRO A 1 56 ? -7.181 9.809 7.606 1.00 0.00 56 PRO A N 18
ATOM 30889 C CA . PRO A 1 56 ? -8.498 9.099 7.633 1.00 0.00 56 PRO A CA 18
ATOM 30890 C C . PRO A 1 56 ? -9.309 8.612 6.351 1.00 0.00 56 PRO A C 18
ATOM 30891 O O . PRO A 1 56 ? -10.120 7.714 6.492 1.00 0.00 56 PRO A O 18
ATOM 30902 N N . ASN A 1 57 ? -9.089 9.238 5.206 1.00 0.00 57 ASN A N 18
ATOM 30903 C CA . ASN A 1 57 ? -9.640 8.956 3.801 1.00 0.00 57 ASN A CA 18
ATOM 30904 C C . ASN A 1 57 ? -8.971 7.681 3.067 1.00 0.00 57 ASN A C 18
ATOM 30905 O O . ASN A 1 57 ? -9.189 7.483 1.851 1.00 0.00 57 ASN A O 18
ATOM 30916 N N . VAL A 1 58 ? -8.201 6.823 3.792 1.00 0.00 58 VAL A N 18
ATOM 30917 C CA . VAL A 1 58 ? -7.171 6.025 3.141 1.00 0.00 58 VAL A CA 18
ATOM 30918 C C . VAL A 1 58 ? -6.987 4.689 3.915 1.00 0.00 58 VAL A C 18
ATOM 30919 O O . VAL A 1 58 ? -6.489 4.605 5.042 1.00 0.00 58 VAL A O 18
ATOM 30932 N N . THR A 1 59 ? -7.562 3.594 3.316 1.00 0.00 59 THR A N 18
ATOM 30933 C CA . THR A 1 59 ? -7.195 2.200 3.613 1.00 0.00 59 THR A CA 18
ATOM 30934 C C . THR A 1 59 ? -5.639 1.963 3.213 1.00 0.00 59 THR A C 18
ATOM 30935 O O . THR A 1 59 ? -5.072 2.462 2.242 1.00 0.00 59 THR A O 18
ATOM 30946 N N . PHE A 1 60 ? -5.090 1.065 4.035 1.00 0.00 60 PHE A N 18
ATOM 30947 C CA . PHE A 1 60 ? -3.690 0.649 4.021 1.00 0.00 60 PHE A CA 18
ATOM 30948 C C . PHE A 1 60 ? -3.647 -0.889 4.309 1.00 0.00 60 PHE A C 18
ATOM 30949 O O . PHE A 1 60 ? -4.297 -1.480 5.158 1.00 0.00 60 PHE A O 18
ATOM 30966 N N . LEU A 1 61 ? -2.869 -1.493 3.446 1.00 0.00 61 LEU A N 18
ATOM 30967 C CA . LEU A 1 61 ? -2.686 -2.931 3.330 1.00 0.00 61 LEU A CA 18
ATOM 30968 C C . LEU A 1 61 ? -1.123 -3.185 2.955 1.00 0.00 61 LEU A C 18
ATOM 30969 O O . LEU A 1 61 ? -0.376 -2.348 2.506 1.00 0.00 61 LEU A O 18
ATOM 30985 N N . LYS A 1 62 ? -0.715 -4.443 3.236 1.00 0.00 62 LYS A N 18
ATOM 30986 C CA . LYS A 1 62 ? 0.739 -4.876 3.187 1.00 0.00 62 LYS A CA 18
ATOM 30987 C C . LYS A 1 62 ? 0.838 -6.360 2.835 1.00 0.00 62 LYS A C 18
ATOM 30988 O O . LYS A 1 62 ? 0.484 -7.179 3.679 1.00 0.00 62 LYS A O 18
ATOM 31006 N N . VAL A 1 63 ? 1.328 -6.681 1.668 1.00 0.00 63 VAL A N 18
ATOM 31007 C CA . VAL A 1 63 ? 1.558 -7.977 1.004 1.00 0.00 63 VAL A CA 18
ATOM 31008 C C . VAL A 1 63 ? 3.031 -8.456 1.287 1.00 0.00 63 VAL A C 18
ATOM 31009 O O . VAL A 1 63 ? 4.055 -7.907 0.894 1.00 0.00 63 VAL A O 18
ATOM 31022 N N . ASP A 1 64 ? 3.025 -9.596 1.989 1.00 0.00 64 ASP A N 18
ATOM 31023 C CA . ASP A 1 64 ? 4.169 -10.537 2.023 1.00 0.00 64 ASP A CA 18
ATOM 31024 C C . ASP A 1 64 ? 4.378 -11.108 0.606 1.00 0.00 64 ASP A C 18
ATOM 31025 O O . ASP A 1 64 ? 3.807 -12.133 0.178 1.00 0.00 64 ASP A O 18
ATOM 31035 N N . VAL A 1 65 ? 5.326 -10.456 -0.064 1.00 0.00 65 VAL A N 18
ATOM 31036 C CA . VAL A 1 65 ? 5.807 -10.891 -1.412 1.00 0.00 65 VAL A CA 18
ATOM 31037 C C . VAL A 1 65 ? 6.403 -12.383 -1.588 1.00 0.00 65 VAL A C 18
ATOM 31038 O O . VAL A 1 65 ? 6.350 -12.779 -2.739 1.00 0.00 65 VAL A O 18
ATOM 31051 N N . ASP A 1 66 ? 7.009 -13.014 -0.515 1.00 0.00 66 ASP A N 18
ATOM 31052 C CA . ASP A 1 66 ? 7.336 -14.445 -0.561 1.00 0.00 66 ASP A CA 18
ATOM 31053 C C . ASP A 1 66 ? 6.168 -15.482 -1.028 1.00 0.00 66 ASP A C 18
ATOM 31054 O O . ASP A 1 66 ? 6.533 -16.396 -1.791 1.00 0.00 66 ASP A O 18
ATOM 31064 N N . GLU A 1 67 ? 4.917 -15.242 -0.617 1.00 0.00 67 GLU A N 18
ATOM 31065 C CA . GLU A 1 67 ? 3.657 -15.805 -1.119 1.00 0.00 67 GLU A CA 18
ATOM 31066 C C . GLU A 1 67 ? 3.016 -15.258 -2.504 1.00 0.00 67 GLU A C 18
ATOM 31067 O O . GLU A 1 67 ? 2.188 -15.901 -3.132 1.00 0.00 67 GLU A O 18
ATOM 31080 N N . LEU A 1 68 ? 3.353 -14.020 -2.860 1.00 0.00 68 LEU A N 18
ATOM 31081 C CA . LEU A 1 68 ? 2.614 -13.121 -3.792 1.00 0.00 68 LEU A CA 18
ATOM 31082 C C . LEU A 1 68 ? 3.526 -12.316 -4.769 1.00 0.00 68 LEU A C 18
ATOM 31083 O O . LEU A 1 68 ? 3.189 -11.231 -5.231 1.00 0.00 68 LEU A O 18
ATOM 31099 N N . LYS A 1 69 ? 4.600 -12.990 -5.231 1.00 0.00 69 LYS A N 18
ATOM 31100 C CA . LYS A 1 69 ? 5.472 -12.571 -6.360 1.00 0.00 69 LYS A CA 18
ATOM 31101 C C . LYS A 1 69 ? 4.918 -12.217 -7.790 1.00 0.00 69 LYS A C 18
ATOM 31102 O O . LYS A 1 69 ? 5.261 -11.222 -8.413 1.00 0.00 69 LYS A O 18
ATOM 31120 N N . ALA A 1 70 ? 4.009 -13.104 -8.338 1.00 0.00 70 ALA A N 18
ATOM 31121 C CA . ALA A 1 70 ? 3.290 -12.974 -9.571 1.00 0.00 70 ALA A CA 18
ATOM 31122 C C . ALA A 1 70 ? 2.244 -11.765 -9.601 1.00 0.00 70 ALA A C 18
ATOM 31123 O O . ALA A 1 70 ? 2.381 -10.856 -10.392 1.00 0.00 70 ALA A O 18
ATOM 31130 N N . VAL A 1 71 ? 1.272 -11.801 -8.682 1.00 0.00 71 VAL A N 18
ATOM 31131 C CA . VAL A 1 71 ? 0.420 -10.577 -8.431 1.00 0.00 71 VAL A CA 18
ATOM 31132 C C . VAL A 1 71 ? 1.075 -9.305 -8.108 1.00 0.00 71 VAL A C 18
ATOM 31133 O O . VAL A 1 71 ? 0.959 -8.415 -8.889 1.00 0.00 71 VAL A O 18
ATOM 31146 N N . ALA A 1 72 ? 2.056 -9.282 -7.184 1.00 0.00 72 ALA A N 18
ATOM 31147 C CA . ALA A 1 72 ? 2.917 -8.127 -6.914 1.00 0.00 72 ALA A CA 18
ATOM 31148 C C . ALA A 1 72 ? 3.571 -7.546 -8.175 1.00 0.00 72 ALA A C 18
ATOM 31149 O O . ALA A 1 72 ? 3.382 -6.335 -8.376 1.00 0.00 72 ALA A O 18
ATOM 31156 N N . GLU A 1 73 ? 4.131 -8.371 -9.117 1.00 0.00 73 GLU A N 18
ATOM 31157 C CA . GLU A 1 73 ? 4.610 -8.010 -10.459 1.00 0.00 73 GLU A CA 18
ATOM 31158 C C . GLU A 1 73 ? 3.520 -7.294 -11.289 1.00 0.00 73 GLU A C 18
ATOM 31159 O O . GLU A 1 73 ? 3.772 -6.186 -11.780 1.00 0.00 73 GLU A O 18
ATOM 31172 N N . GLU A 1 74 ? 2.368 -7.938 -11.472 1.00 0.00 74 GLU A N 18
ATOM 31173 C CA . GLU A 1 74 ? 1.168 -7.372 -12.220 1.00 0.00 74 GLU A CA 18
ATOM 31174 C C . GLU A 1 74 ? 0.679 -5.957 -11.754 1.00 0.00 74 GLU A C 18
ATOM 31175 O O . GLU A 1 74 ? 0.730 -5.103 -12.695 1.00 0.00 74 GLU A O 18
ATOM 31188 N N . TRP A 1 75 ? 0.384 -5.739 -10.406 1.00 0.00 75 TRP A N 18
ATOM 31189 C CA . TRP A 1 75 ? 0.006 -4.428 -9.832 1.00 0.00 75 TRP A CA 18
ATOM 31190 C C . TRP A 1 75 ? 1.111 -3.317 -10.202 1.00 0.00 75 TRP A C 18
ATOM 31191 O O . TRP A 1 75 ? 0.682 -2.301 -10.763 1.00 0.00 75 TRP A O 18
ATOM 31212 N N . ASN A 1 76 ? 2.470 -3.622 -10.052 1.00 0.00 76 ASN A N 18
ATOM 31213 C CA . ASN A 1 76 ? 3.688 -3.027 -10.743 1.00 0.00 76 ASN A CA 18
ATOM 31214 C C . ASN A 1 76 ? 5.008 -3.111 -9.933 1.00 0.00 76 ASN A C 18
ATOM 31215 O O . ASN A 1 76 ? 5.398 -2.090 -9.346 1.00 0.00 76 ASN A O 18
ATOM 31226 N N . VAL A 1 77 ? 5.617 -4.267 -9.677 1.00 0.00 77 VAL A N 18
ATOM 31227 C CA . VAL A 1 77 ? 6.643 -4.541 -8.638 1.00 0.00 77 VAL A CA 18
ATOM 31228 C C . VAL A 1 77 ? 7.585 -5.581 -9.294 1.00 0.00 77 VAL A C 18
ATOM 31229 O O . VAL A 1 77 ? 7.795 -6.764 -9.005 1.00 0.00 77 VAL A O 18
ATOM 31242 N N . GLU A 1 78 ? 8.457 -4.890 -10.063 1.00 0.00 78 GLU A N 18
ATOM 31243 C CA . GLU A 1 78 ? 9.859 -5.376 -10.322 1.00 0.00 78 GLU A CA 18
ATOM 31244 C C . GLU A 1 78 ? 11.007 -5.346 -9.212 1.00 0.00 78 GLU A C 18
ATOM 31245 O O . GLU A 1 78 ? 12.107 -5.821 -9.545 1.00 0.00 78 GLU A O 18
ATOM 31258 N N . ALA A 1 79 ? 10.622 -4.790 -7.964 1.00 0.00 79 ALA A N 18
ATOM 31259 C CA . ALA A 1 79 ? 11.589 -4.281 -6.968 1.00 0.00 79 ALA A CA 18
ATOM 31260 C C . ALA A 1 79 ? 11.072 -4.469 -5.436 1.00 0.00 79 ALA A C 18
ATOM 31261 O O . ALA A 1 79 ? 10.104 -3.784 -5.128 1.00 0.00 79 ALA A O 18
ATOM 31268 N N . MET A 1 80 ? 11.795 -5.143 -4.509 1.00 0.00 80 MET A N 18
ATOM 31269 C CA . MET A 1 80 ? 11.779 -4.837 -3.020 1.00 0.00 80 MET A CA 18
ATOM 31270 C C . MET A 1 80 ? 12.415 -3.397 -2.620 1.00 0.00 80 MET A C 18
ATOM 31271 O O . MET A 1 80 ? 13.686 -3.296 -2.592 1.00 0.00 80 MET A O 18
ATOM 31285 N N . PRO A 1 81 ? 11.702 -2.301 -2.149 1.00 0.00 81 PRO A N 18
ATOM 31286 C CA . PRO A 1 81 ? 10.168 -2.248 -2.109 1.00 0.00 81 PRO A CA 18
ATOM 31287 C C . PRO A 1 81 ? 9.361 -0.992 -2.281 1.00 0.00 81 PRO A C 18
ATOM 31288 O O . PRO A 1 81 ? 9.747 0.158 -2.095 1.00 0.00 81 PRO A O 18
ATOM 31299 N N . THR A 1 82 ? 8.154 -1.415 -2.767 1.00 0.00 82 THR A N 18
ATOM 31300 C CA . THR A 1 82 ? 7.280 -0.757 -3.836 1.00 0.00 82 THR A CA 18
ATOM 31301 C C . THR A 1 82 ? 5.991 -0.430 -3.030 1.00 0.00 82 THR A C 18
ATOM 31302 O O . THR A 1 82 ? 5.528 -1.303 -2.318 1.00 0.00 82 THR A O 18
ATOM 31313 N N . PHE A 1 83 ? 5.514 0.767 -3.356 1.00 0.00 83 PHE A N 18
ATOM 31314 C CA . PHE A 1 83 ? 4.422 1.567 -2.685 1.00 0.00 83 PHE A CA 18
ATOM 31315 C C . PHE A 1 83 ? 3.578 2.031 -3.900 1.00 0.00 83 PHE A C 18
ATOM 31316 O O . PHE A 1 83 ? 3.889 3.038 -4.613 1.00 0.00 83 PHE A O 18
ATOM 31333 N N . ILE A 1 84 ? 2.367 1.457 -4.003 1.00 0.00 84 ILE A N 18
ATOM 31334 C CA . ILE A 1 84 ? 1.320 1.511 -5.072 1.00 0.00 84 ILE A CA 18
ATOM 31335 C C . ILE A 1 84 ? -0.036 1.993 -4.502 1.00 0.00 84 ILE A C 18
ATOM 31336 O O . ILE A 1 84 ? -0.398 1.817 -3.361 1.00 0.00 84 ILE A O 18
ATOM 31352 N N . PHE A 1 85 ? -0.660 2.646 -5.451 1.00 0.00 85 PHE A N 18
ATOM 31353 C CA . PHE A 1 85 ? -1.839 3.597 -5.263 1.00 0.00 85 PHE A CA 18
ATOM 31354 C C . PHE A 1 85 ? -2.993 3.251 -6.282 1.00 0.00 85 PHE A C 18
ATOM 31355 O O . PHE A 1 85 ? -2.765 3.223 -7.489 1.00 0.00 85 PHE A O 18
ATOM 31372 N N . LEU A 1 86 ? -4.082 2.784 -5.585 1.00 0.00 86 LEU A N 18
ATOM 31373 C CA . LEU A 1 86 ? -5.282 2.155 -6.257 1.00 0.00 86 LEU A CA 18
ATOM 31374 C C . LEU A 1 86 ? -6.480 2.785 -5.449 1.00 0.00 86 LEU A C 18
ATOM 31375 O O . LEU A 1 86 ? -6.599 2.731 -4.221 1.00 0.00 86 LEU A O 18
ATOM 31391 N N . LYS A 1 87 ? -7.292 3.458 -6.223 1.00 0.00 87 LYS A N 18
ATOM 31392 C CA . LYS A 1 87 ? -8.405 4.354 -5.816 1.00 0.00 87 LYS A CA 18
ATOM 31393 C C . LYS A 1 87 ? -9.684 3.890 -6.512 1.00 0.00 87 LYS A C 18
ATOM 31394 O O . LYS A 1 87 ? -9.614 2.925 -7.277 1.00 0.00 87 LYS A O 18
ATOM 31412 N N . ASP A 1 88 ? -10.887 4.509 -6.163 1.00 0.00 88 ASP A N 18
ATOM 31413 C CA . ASP A 1 88 ? -12.117 4.522 -7.057 1.00 0.00 88 ASP A CA 18
ATOM 31414 C C . ASP A 1 88 ? -12.042 4.882 -8.581 1.00 0.00 88 ASP A C 18
ATOM 31415 O O . ASP A 1 88 ? -12.982 5.505 -9.109 1.00 0.00 88 ASP A O 18
ATOM 31425 N N . GLY A 1 89 ? -10.948 4.657 -9.159 1.00 0.00 89 GLY A N 18
ATOM 31426 C CA . GLY A 1 89 ? -10.650 4.962 -10.530 1.00 0.00 89 GLY A CA 18
ATOM 31427 C C . GLY A 1 89 ? -9.436 4.179 -11.051 1.00 0.00 89 GLY A C 18
ATOM 31428 O O . GLY A 1 89 ? -8.562 4.805 -11.687 1.00 0.00 89 GLY A O 18
ATOM 31432 N N . LYS A 1 90 ? -9.364 2.834 -10.835 1.00 0.00 90 LYS A N 18
ATOM 31433 C CA . LYS A 1 90 ? -8.097 2.049 -11.128 1.00 0.00 90 LYS A CA 18
ATOM 31434 C C . LYS A 1 90 ? -6.735 2.646 -10.553 1.00 0.00 90 LYS A C 18
ATOM 31435 O O . LYS A 1 90 ? -6.701 3.571 -9.733 1.00 0.00 90 LYS A O 18
ATOM 31453 N N . LEU A 1 91 ? -5.655 2.081 -10.908 1.00 0.00 91 LEU A N 18
ATOM 31454 C CA . LEU A 1 91 ? -4.248 2.334 -10.488 1.00 0.00 91 LEU A CA 18
ATOM 31455 C C . LEU A 1 91 ? -3.796 3.795 -10.805 1.00 0.00 91 LEU A C 18
ATOM 31456 O O . LEU A 1 91 ? -3.429 4.199 -11.938 1.00 0.00 91 LEU A O 18
ATOM 31472 N N . VAL A 1 92 ? -3.791 4.634 -9.761 1.00 0.00 92 VAL A N 18
ATOM 31473 C CA . VAL A 1 92 ? -3.345 6.046 -9.683 1.00 0.00 92 VAL A CA 18
ATOM 31474 C C . VAL A 1 92 ? -1.829 6.320 -9.759 1.00 0.00 92 VAL A C 18
ATOM 31475 O O . VAL A 1 92 ? -1.444 7.277 -10.440 1.00 0.00 92 VAL A O 18
ATOM 31488 N N . ASP A 1 93 ? -0.928 5.592 -9.108 1.00 0.00 93 ASP A N 18
ATOM 31489 C CA . ASP A 1 93 ? 0.539 5.972 -9.029 1.00 0.00 93 ASP A CA 18
ATOM 31490 C C . ASP A 1 93 ? 1.413 4.750 -8.498 1.00 0.00 93 ASP A C 18
ATOM 31491 O O . ASP A 1 93 ? 1.001 3.853 -7.815 1.00 0.00 93 ASP A O 18
ATOM 31501 N N . LYS A 1 94 ? 2.741 4.942 -8.639 1.00 0.00 94 LYS A N 18
ATOM 31502 C CA . LYS A 1 94 ? 3.703 3.819 -8.376 1.00 0.00 94 LYS A CA 18
ATOM 31503 C C . LYS A 1 94 ? 5.130 4.405 -8.082 1.00 0.00 94 LYS A C 18
ATOM 31504 O O . LYS A 1 94 ? 5.650 5.305 -8.738 1.00 0.00 94 LYS A O 18
ATOM 31522 N N . THR A 1 95 ? 5.821 4.003 -6.946 1.00 0.00 95 THR A N 18
ATOM 31523 C CA . THR A 1 95 ? 7.138 4.527 -6.429 1.00 0.00 95 THR A CA 18
ATOM 31524 C C . THR A 1 95 ? 7.727 3.309 -5.516 1.00 0.00 95 THR A C 18
ATOM 31525 O O . THR A 1 95 ? 7.032 2.554 -4.910 1.00 0.00 95 THR A O 18
ATOM 31536 N N . VAL A 1 96 ? 8.984 3.302 -5.500 1.00 0.00 96 VAL A N 18
ATOM 31537 C CA . VAL A 1 96 ? 9.845 2.239 -4.882 1.00 0.00 96 VAL A CA 18
ATOM 31538 C C . VAL A 1 96 ? 11.049 2.995 -4.355 1.00 0.00 96 VAL A C 18
ATOM 31539 O O . VAL A 1 96 ? 11.992 3.393 -5.060 1.00 0.00 96 VAL A O 18
ATOM 31552 N N . GLY A 1 97 ? 10.962 3.156 -3.055 1.00 0.00 97 GLY A N 18
ATOM 31553 C CA . GLY A 1 97 ? 12.002 3.615 -2.206 1.00 0.00 97 GLY A CA 18
ATOM 31554 C C . GLY A 1 97 ? 11.549 3.994 -0.769 1.00 0.00 97 GLY A C 18
ATOM 31555 O O . GLY A 1 97 ? 11.093 5.108 -0.514 1.00 0.00 97 GLY A O 18
ATOM 31559 N N . ALA A 1 98 ? 11.609 3.003 0.173 1.00 0.00 98 ALA A N 18
ATOM 31560 C CA . ALA A 1 98 ? 11.423 3.309 1.600 1.00 0.00 98 ALA A CA 18
ATOM 31561 C C . ALA A 1 98 ? 12.196 4.531 2.201 1.00 0.00 98 ALA A C 18
ATOM 31562 O O . ALA A 1 98 ? 13.378 4.706 2.108 1.00 0.00 98 ALA A O 18
ATOM 31569 N N . ASP A 1 99 ? 11.441 5.471 2.712 1.00 0.00 99 ASP A N 18
ATOM 31570 C CA . ASP A 1 99 ? 11.944 6.827 3.213 1.00 0.00 99 ASP A CA 18
ATOM 31571 C C . ASP A 1 99 ? 10.938 7.345 4.212 1.00 0.00 99 ASP A C 18
ATOM 31572 O O . ASP A 1 99 ? 9.812 7.627 3.924 1.00 0.00 99 ASP A O 18
ATOM 31582 N N . LYS A 1 100 ? 11.500 7.729 5.385 1.00 0.00 100 LYS A N 18
ATOM 31583 C CA . LYS A 1 100 ? 10.825 8.314 6.526 1.00 0.00 100 LYS A CA 18
ATOM 31584 C C . LYS A 1 100 ? 9.742 9.489 6.190 1.00 0.00 100 LYS A C 18
ATOM 31585 O O . LYS A 1 100 ? 8.531 9.425 6.310 1.00 0.00 100 LYS A O 18
ATOM 31603 N N . ASP A 1 101 ? 10.313 10.548 5.579 1.00 0.00 101 ASP A N 18
ATOM 31604 C CA . ASP A 1 101 ? 9.607 11.801 5.029 1.00 0.00 101 ASP A CA 18
ATOM 31605 C C . ASP A 1 101 ? 8.844 11.576 3.705 1.00 0.00 101 ASP A C 18
ATOM 31606 O O . ASP A 1 101 ? 7.649 12.000 3.599 1.00 0.00 101 ASP A O 18
ATOM 31616 N N . GLY A 1 102 ? 9.530 11.008 2.710 1.00 0.00 102 GLY A N 18
ATOM 31617 C CA . GLY A 1 102 ? 8.917 10.626 1.431 1.00 0.00 102 GLY A CA 18
ATOM 31618 C C . GLY A 1 102 ? 7.532 10.015 1.317 1.00 0.00 102 GLY A C 18
ATOM 31619 O O . GLY A 1 102 ? 6.705 10.335 0.465 1.00 0.00 102 GLY A O 18
ATOM 31623 N N . LEU A 1 103 ? 7.357 8.892 2.012 1.00 0.00 103 LEU A N 18
ATOM 31624 C CA . LEU A 1 103 ? 5.996 8.234 2.207 1.00 0.00 103 LEU A CA 18
ATOM 31625 C C . LEU A 1 103 ? 4.826 9.237 2.588 1.00 0.00 103 LEU A C 18
ATOM 31626 O O . LEU A 1 103 ? 3.899 9.374 1.777 1.00 0.00 103 LEU A O 18
ATOM 31642 N N . PRO A 1 104 ? 4.795 9.993 3.721 1.00 0.00 104 PRO A N 18
ATOM 31643 C CA . PRO A 1 104 ? 3.854 11.103 3.966 1.00 0.00 104 PRO A CA 18
ATOM 31644 C C . PRO A 1 104 ? 3.799 12.261 2.938 1.00 0.00 104 PRO A C 18
ATOM 31645 O O . PRO A 1 104 ? 2.686 12.834 2.743 1.00 0.00 104 PRO A O 18
ATOM 31656 N N . THR A 1 105 ? 4.856 12.655 2.309 1.00 0.00 105 THR A N 18
ATOM 31657 C CA . THR A 1 105 ? 4.847 13.602 1.134 1.00 0.00 105 THR A CA 18
ATOM 31658 C C . THR A 1 105 ? 4.006 13.091 -0.133 1.00 0.00 105 THR A C 18
ATOM 31659 O O . THR A 1 105 ? 3.081 13.836 -0.531 1.00 0.00 105 THR A O 18
ATOM 31670 N N . LEU A 1 106 ? 4.408 11.903 -0.682 1.00 0.00 106 LEU A N 18
ATOM 31671 C CA . LEU A 1 106 ? 3.649 11.189 -1.735 1.00 0.00 106 LEU A CA 18
ATOM 31672 C C . LEU A 1 106 ? 2.089 11.015 -1.477 1.00 0.00 106 LEU A C 18
ATOM 31673 O O . LEU A 1 106 ? 1.312 11.577 -2.270 1.00 0.00 106 LEU A O 18
ATOM 31689 N N . VAL A 1 107 ? 1.663 10.439 -0.382 1.00 0.00 107 VAL A N 18
ATOM 31690 C CA . VAL A 1 107 ? 0.283 10.353 0.157 1.00 0.00 107 VAL A CA 18
ATOM 31691 C C . VAL A 1 107 ? -0.473 11.730 0.326 1.00 0.00 107 VAL A C 18
ATOM 31692 O O . VAL A 1 107 ? -1.564 11.856 -0.194 1.00 0.00 107 VAL A O 18
ATOM 31705 N N . ALA A 1 108 ? 0.087 12.716 1.035 1.00 0.00 108 ALA A N 18
ATOM 31706 C CA . ALA A 1 108 ? -0.457 14.064 1.139 1.00 0.00 108 ALA A CA 18
ATOM 31707 C C . ALA A 1 108 ? -0.934 14.664 -0.225 1.00 0.00 108 ALA A C 18
ATOM 31708 O O . ALA A 1 108 ? -2.112 15.000 -0.365 1.00 0.00 108 ALA A O 18
ATOM 31715 N N . LYS A 1 109 ? -0.056 14.662 -1.270 1.00 0.00 109 LYS A N 18
ATOM 31716 C CA . LYS A 1 109 ? -0.457 14.803 -2.684 1.00 0.00 109 LYS A CA 18
ATOM 31717 C C . LYS A 1 109 ? -1.556 13.969 -3.309 1.00 0.00 109 LYS A C 18
ATOM 31718 O O . LYS A 1 109 ? -2.568 14.542 -3.712 1.00 0.00 109 LYS A O 18
ATOM 31736 N N . HIS A 1 110 ? -1.442 12.595 -3.177 1.00 0.00 110 HIS A N 18
ATOM 31737 C CA . HIS A 1 110 ? -2.540 11.600 -3.539 1.00 0.00 110 HIS A CA 18
ATOM 31738 C C . HIS A 1 110 ? -3.974 11.684 -2.834 1.00 0.00 110 HIS A C 18
ATOM 31739 O O . HIS A 1 110 ? -5.024 11.529 -3.441 1.00 0.00 110 HIS A O 18
ATOM 31753 N N . ALA A 1 111 ? -3.931 11.821 -1.517 1.00 0.00 111 ALA A N 18
ATOM 31754 C CA . ALA A 1 111 ? -5.093 12.195 -0.650 1.00 0.00 111 ALA A CA 18
ATOM 31755 C C . ALA A 1 111 ? -5.861 13.510 -1.029 1.00 0.00 111 ALA A C 18
ATOM 31756 O O . ALA A 1 111 ? -7.041 13.335 -1.392 1.00 0.00 111 ALA A O 18
ATOM 31763 N N . THR A 1 112 ? -5.158 14.632 -1.080 1.00 0.00 112 THR A N 18
ATOM 31764 C CA . THR A 1 112 ? -5.635 15.930 -1.591 1.00 0.00 112 THR A CA 18
ATOM 31765 C C . THR A 1 112 ? -6.121 15.781 -3.056 1.00 0.00 112 THR A C 18
ATOM 31766 O O . THR A 1 112 ? -7.314 16.002 -3.362 1.00 0.00 112 THR A O 18
ATOM 31777 N N . ALA A 1 113 ? -5.268 15.320 -4.014 1.00 0.00 113 ALA A N 18
ATOM 31778 C CA . ALA A 1 113 ? -5.664 15.023 -5.457 1.00 0.00 113 ALA A CA 18
ATOM 31779 C C . ALA A 1 113 ? -7.028 14.340 -5.720 1.00 0.00 113 ALA A C 18
ATOM 31780 O O . ALA A 1 113 ? -7.743 14.942 -6.694 1.00 0.00 113 ALA A O 18
ATOM 31789 N N . ALA A 1 1 ? -13.199 9.204 16.979 1.00 0.00 1 ALA A N 19
ATOM 31790 C CA . ALA A 1 1 ? -11.976 8.672 16.388 1.00 0.00 1 ALA A CA 19
ATOM 31791 C C . ALA A 1 1 ? -12.272 7.965 15.069 1.00 0.00 1 ALA A C 19
ATOM 31792 O O . ALA A 1 1 ? -13.116 7.098 15.032 1.00 0.00 1 ALA A O 19
ATOM 31800 N N . GLU A 1 2 ? -11.575 8.437 14.017 1.00 0.00 2 GLU A N 19
ATOM 31801 C CA . GLU A 1 2 ? -11.691 8.039 12.611 1.00 0.00 2 GLU A CA 19
ATOM 31802 C C . GLU A 1 2 ? -10.267 8.214 11.971 1.00 0.00 2 GLU A C 19
ATOM 31803 O O . GLU A 1 2 ? -9.686 9.317 11.949 1.00 0.00 2 GLU A O 19
ATOM 31816 N N . GLU A 1 3 ? -9.732 7.105 11.410 1.00 0.00 3 GLU A N 19
ATOM 31817 C CA . GLU A 1 3 ? -8.365 7.042 10.856 1.00 0.00 3 GLU A CA 19
ATOM 31818 C C . GLU A 1 3 ? -8.249 5.875 9.843 1.00 0.00 3 GLU A C 19
ATOM 31819 O O . GLU A 1 3 ? -9.080 4.938 9.792 1.00 0.00 3 GLU A O 19
ATOM 31832 N N . GLY A 1 4 ? -7.264 6.054 8.975 1.00 0.00 4 GLY A N 19
ATOM 31833 C CA . GLY A 1 4 ? -6.689 4.932 8.246 1.00 0.00 4 GLY A CA 19
ATOM 31834 C C . GLY A 1 4 ? -6.008 3.800 9.071 1.00 0.00 4 GLY A C 19
ATOM 31835 O O . GLY A 1 4 ? -5.646 4.040 10.238 1.00 0.00 4 GLY A O 19
ATOM 31839 N N . GLN A 1 5 ? -5.840 2.583 8.454 1.00 0.00 5 GLN A N 19
ATOM 31840 C CA . GLN A 1 5 ? -5.451 1.360 9.191 1.00 0.00 5 GLN A CA 19
ATOM 31841 C C . GLN A 1 5 ? -4.752 0.401 8.175 1.00 0.00 5 GLN A C 19
ATOM 31842 O O . GLN A 1 5 ? -5.251 0.147 7.060 1.00 0.00 5 GLN A O 19
ATOM 31856 N N . VAL A 1 6 ? -3.601 0.006 8.685 1.00 0.00 6 VAL A N 19
ATOM 31857 C CA . VAL A 1 6 ? -2.693 -1.016 8.070 1.00 0.00 6 VAL A CA 19
ATOM 31858 C C . VAL A 1 6 ? -3.229 -2.447 8.537 1.00 0.00 6 VAL A C 19
ATOM 31859 O O . VAL A 1 6 ? -3.405 -2.762 9.721 1.00 0.00 6 VAL A O 19
ATOM 31872 N N . ILE A 1 7 ? -3.346 -3.272 7.521 1.00 0.00 7 ILE A N 19
ATOM 31873 C CA . ILE A 1 7 ? -3.892 -4.610 7.460 1.00 0.00 7 ILE A CA 19
ATOM 31874 C C . ILE A 1 7 ? -2.827 -5.445 6.646 1.00 0.00 7 ILE A C 19
ATOM 31875 O O . ILE A 1 7 ? -2.418 -5.114 5.506 1.00 0.00 7 ILE A O 19
ATOM 31891 N N . ALA A 1 8 ? -2.285 -6.486 7.345 1.00 0.00 8 ALA A N 19
ATOM 31892 C CA . ALA A 1 8 ? -1.559 -7.601 6.723 1.00 0.00 8 ALA A CA 19
ATOM 31893 C C . ALA A 1 8 ? -2.466 -8.527 5.709 1.00 0.00 8 ALA A C 19
ATOM 31894 O O . ALA A 1 8 ? -3.553 -8.953 5.952 1.00 0.00 8 ALA A O 19
ATOM 31901 N N . CYS A 1 9 ? -1.753 -8.783 4.574 1.00 0.00 9 CYS A N 19
ATOM 31902 C CA . CYS A 1 9 ? -2.125 -9.541 3.349 1.00 0.00 9 CYS A CA 19
ATOM 31903 C C . CYS A 1 9 ? -1.061 -10.670 2.923 1.00 0.00 9 CYS A C 19
ATOM 31904 O O . CYS A 1 9 ? 0.175 -10.561 2.959 1.00 0.00 9 CYS A O 19
ATOM 31912 N N . HIS A 1 10 ? -1.751 -11.773 2.536 1.00 0.00 10 HIS A N 19
ATOM 31913 C CA . HIS A 1 10 ? -1.140 -13.165 2.471 1.00 0.00 10 HIS A CA 19
ATOM 31914 C C . HIS A 1 10 ? -1.434 -13.983 1.173 1.00 0.00 10 HIS A C 19
ATOM 31915 O O . HIS A 1 10 ? -0.600 -14.765 0.621 1.00 0.00 10 HIS A O 19
ATOM 31929 N N . THR A 1 11 ? -2.691 -13.966 0.846 1.00 0.00 11 THR A N 19
ATOM 31930 C CA . THR A 1 11 ? -3.274 -14.996 -0.014 1.00 0.00 11 THR A CA 19
ATOM 31931 C C . THR A 1 11 ? -4.389 -14.454 -0.913 1.00 0.00 11 THR A C 19
ATOM 31932 O O . THR A 1 11 ? -4.559 -13.237 -0.942 1.00 0.00 11 THR A O 19
ATOM 31943 N N . VAL A 1 12 ? -5.157 -15.284 -1.596 1.00 0.00 12 VAL A N 19
ATOM 31944 C CA . VAL A 1 12 ? -6.398 -14.963 -2.360 1.00 0.00 12 VAL A CA 19
ATOM 31945 C C . VAL A 1 12 ? -7.604 -14.150 -1.723 1.00 0.00 12 VAL A C 19
ATOM 31946 O O . VAL A 1 12 ? -8.452 -13.479 -2.358 1.00 0.00 12 VAL A O 19
ATOM 31959 N N . ASP A 1 13 ? -7.541 -14.064 -0.383 1.00 0.00 13 ASP A N 19
ATOM 31960 C CA . ASP A 1 13 ? -8.232 -13.076 0.445 1.00 0.00 13 ASP A CA 19
ATOM 31961 C C . ASP A 1 13 ? -7.821 -11.574 0.145 1.00 0.00 13 ASP A C 19
ATOM 31962 O O . ASP A 1 13 ? -8.737 -10.765 0.037 1.00 0.00 13 ASP A O 19
ATOM 31972 N N . THR A 1 14 ? -6.541 -11.247 0.060 1.00 0.00 14 THR A N 19
ATOM 31973 C CA . THR A 1 14 ? -6.154 -9.941 -0.548 1.00 0.00 14 THR A CA 19
ATOM 31974 C C . THR A 1 14 ? -6.748 -9.614 -1.911 1.00 0.00 14 THR A C 19
ATOM 31975 O O . THR A 1 14 ? -7.065 -8.443 -2.075 1.00 0.00 14 THR A O 19
ATOM 31986 N N . TRP A 1 15 ? -6.975 -10.586 -2.830 1.00 0.00 15 TRP A N 19
ATOM 31987 C CA . TRP A 1 15 ? -7.857 -10.435 -4.011 1.00 0.00 15 TRP A CA 19
ATOM 31988 C C . TRP A 1 15 ? -9.330 -9.840 -3.735 1.00 0.00 15 TRP A C 19
ATOM 31989 O O . TRP A 1 15 ? -9.669 -8.733 -4.176 1.00 0.00 15 TRP A O 19
ATOM 32010 N N . LYS A 1 16 ? -10.086 -10.497 -2.830 1.00 0.00 16 LYS A N 19
ATOM 32011 C CA . LYS A 1 16 ? -11.302 -9.860 -2.198 1.00 0.00 16 LYS A CA 19
ATOM 32012 C C . LYS A 1 16 ? -11.140 -8.483 -1.446 1.00 0.00 16 LYS A C 19
ATOM 32013 O O . LYS A 1 16 ? -12.066 -7.627 -1.548 1.00 0.00 16 LYS A O 19
ATOM 32031 N N . GLU A 1 17 ? -10.051 -8.233 -0.656 1.00 0.00 17 GLU A N 19
ATOM 32032 C CA . GLU A 1 17 ? -9.745 -7.011 0.148 1.00 0.00 17 GLU A CA 19
ATOM 32033 C C . GLU A 1 17 ? -9.310 -5.712 -0.630 1.00 0.00 17 GLU A C 19
ATOM 32034 O O . GLU A 1 17 ? -10.063 -4.722 -0.642 1.00 0.00 17 GLU A O 19
ATOM 32047 N N . HIS A 1 18 ? -8.182 -5.840 -1.340 1.00 0.00 18 HIS A N 19
ATOM 32048 C CA . HIS A 1 18 ? -7.550 -4.853 -2.214 1.00 0.00 18 HIS A CA 19
ATOM 32049 C C . HIS A 1 18 ? -8.471 -4.354 -3.368 1.00 0.00 18 HIS A C 19
ATOM 32050 O O . HIS A 1 18 ? -8.863 -3.158 -3.348 1.00 0.00 18 HIS A O 19
ATOM 32064 N N . PHE A 1 19 ? -8.920 -5.314 -4.257 1.00 0.00 19 PHE A N 19
ATOM 32065 C CA . PHE A 1 19 ? -9.850 -5.030 -5.419 1.00 0.00 19 PHE A CA 19
ATOM 32066 C C . PHE A 1 19 ? -11.193 -4.378 -5.091 1.00 0.00 19 PHE A C 19
ATOM 32067 O O . PHE A 1 19 ? -11.416 -3.267 -5.483 1.00 0.00 19 PHE A O 19
ATOM 32084 N N . GLU A 1 20 ? -12.025 -5.015 -4.256 1.00 0.00 20 GLU A N 19
ATOM 32085 C CA . GLU A 1 20 ? -13.306 -4.508 -3.732 1.00 0.00 20 GLU A CA 19
ATOM 32086 C C . GLU A 1 20 ? -13.213 -3.128 -2.931 1.00 0.00 20 GLU A C 19
ATOM 32087 O O . GLU A 1 20 ? -14.092 -2.257 -3.160 1.00 0.00 20 GLU A O 19
ATOM 32100 N N . LYS A 1 21 ? -12.221 -2.914 -2.011 1.00 0.00 21 LYS A N 19
ATOM 32101 C CA . LYS A 1 21 ? -11.867 -1.587 -1.463 1.00 0.00 21 LYS A CA 19
ATOM 32102 C C . LYS A 1 21 ? -11.465 -0.477 -2.516 1.00 0.00 21 LYS A C 19
ATOM 32103 O O . LYS A 1 21 ? -12.192 0.495 -2.720 1.00 0.00 21 LYS A O 19
ATOM 32121 N N . GLY A 1 22 ? -10.386 -0.676 -3.284 1.00 0.00 22 GLY A N 19
ATOM 32122 C CA . GLY A 1 22 ? -9.856 0.219 -4.325 1.00 0.00 22 GLY A CA 19
ATOM 32123 C C . GLY A 1 22 ? -10.871 0.674 -5.433 1.00 0.00 22 GLY A C 19
ATOM 32124 O O . GLY A 1 22 ? -11.321 1.793 -5.469 1.00 0.00 22 GLY A O 19
ATOM 32128 N N . LYS A 1 23 ? -11.014 -0.195 -6.461 1.00 0.00 23 LYS A N 19
ATOM 32129 C CA . LYS A 1 23 ? -12.186 -0.216 -7.379 1.00 0.00 23 LYS A CA 19
ATOM 32130 C C . LYS A 1 23 ? -13.513 -0.720 -6.673 1.00 0.00 23 LYS A C 19
ATOM 32131 O O . LYS A 1 23 ? -13.938 -1.898 -6.662 1.00 0.00 23 LYS A O 19
ATOM 32149 N N . GLY A 1 24 ? -14.178 0.312 -6.046 1.00 0.00 24 GLY A N 19
ATOM 32150 C CA . GLY A 1 24 ? -15.604 0.227 -5.649 1.00 0.00 24 GLY A CA 19
ATOM 32151 C C . GLY A 1 24 ? -16.105 1.131 -4.538 1.00 0.00 24 GLY A C 19
ATOM 32152 O O . GLY A 1 24 ? -17.170 1.709 -4.594 1.00 0.00 24 GLY A O 19
ATOM 32156 N N . SER A 1 25 ? -15.281 1.059 -3.529 1.00 0.00 25 SER A N 19
ATOM 32157 C CA . SER A 1 25 ? -15.464 1.828 -2.252 1.00 0.00 25 SER A CA 19
ATOM 32158 C C . SER A 1 25 ? -14.878 3.284 -2.489 1.00 0.00 25 SER A C 19
ATOM 32159 O O . SER A 1 25 ? -13.813 3.432 -3.031 1.00 0.00 25 SER A O 19
ATOM 32167 N N . GLN A 1 26 ? -15.630 4.303 -2.061 1.00 0.00 26 GLN A N 19
ATOM 32168 C CA . GLN A 1 26 ? -15.274 5.752 -2.058 1.00 0.00 26 GLN A CA 19
ATOM 32169 C C . GLN A 1 26 ? -14.015 6.038 -1.149 1.00 0.00 26 GLN A C 19
ATOM 32170 O O . GLN A 1 26 ? -14.218 6.700 -0.130 1.00 0.00 26 GLN A O 19
ATOM 32184 N N . LYS A 1 27 ? -12.827 5.611 -1.555 1.00 0.00 27 LYS A N 19
ATOM 32185 C CA . LYS A 1 27 ? -11.592 5.729 -0.824 1.00 0.00 27 LYS A CA 19
ATOM 32186 C C . LYS A 1 27 ? -10.357 5.496 -1.753 1.00 0.00 27 LYS A C 19
ATOM 32187 O O . LYS A 1 27 ? -10.418 4.943 -2.872 1.00 0.00 27 LYS A O 19
ATOM 32205 N N . LEU A 1 28 ? -9.275 6.039 -1.193 1.00 0.00 28 LEU A N 19
ATOM 32206 C CA . LEU A 1 28 ? -7.876 5.750 -1.540 1.00 0.00 28 LEU A CA 19
ATOM 32207 C C . LEU A 1 28 ? -7.442 4.508 -0.708 1.00 0.00 28 LEU A C 19
ATOM 32208 O O . LEU A 1 28 ? -7.883 4.219 0.392 1.00 0.00 28 LEU A O 19
ATOM 32224 N N . ILE A 1 29 ? -6.530 3.748 -1.323 1.00 0.00 29 ILE A N 19
ATOM 32225 C CA . ILE A 1 29 ? -5.938 2.443 -0.812 1.00 0.00 29 ILE A CA 19
ATOM 32226 C C . ILE A 1 29 ? -4.500 2.595 -1.306 1.00 0.00 29 ILE A C 19
ATOM 32227 O O . ILE A 1 29 ? -4.258 2.936 -2.510 1.00 0.00 29 ILE A O 19
ATOM 32243 N N . VAL A 1 30 ? -3.523 2.440 -0.385 1.00 0.00 30 VAL A N 19
ATOM 32244 C CA . VAL A 1 30 ? -2.061 2.753 -0.519 1.00 0.00 30 VAL A CA 19
ATOM 32245 C C . VAL A 1 30 ? -1.385 1.441 0.104 1.00 0.00 30 VAL A C 19
ATOM 32246 O O . VAL A 1 30 ? -1.550 1.027 1.267 1.00 0.00 30 VAL A O 19
ATOM 32259 N N . VAL A 1 31 ? -0.609 0.716 -0.737 1.00 0.00 31 VAL A N 19
ATOM 32260 C CA . VAL A 1 31 ? -0.281 -0.761 -0.599 1.00 0.00 31 VAL A CA 19
ATOM 32261 C C . VAL A 1 31 ? 1.287 -1.024 -0.928 1.00 0.00 31 VAL A C 19
ATOM 32262 O O . VAL A 1 31 ? 1.698 -0.933 -2.086 1.00 0.00 31 VAL A O 19
ATOM 32275 N N . ASP A 1 32 ? 1.938 -1.346 0.193 1.00 0.00 32 ASP A N 19
ATOM 32276 C CA . ASP A 1 32 ? 3.346 -1.852 0.305 1.00 0.00 32 ASP A CA 19
ATOM 32277 C C . ASP A 1 32 ? 3.460 -3.374 -0.194 1.00 0.00 32 ASP A C 19
ATOM 32278 O O . ASP A 1 32 ? 2.561 -4.201 -0.039 1.00 0.00 32 ASP A O 19
ATOM 32288 N N . PHE A 1 33 ? 4.595 -3.655 -0.731 1.00 0.00 33 PHE A N 19
ATOM 32289 C CA . PHE A 1 33 ? 4.916 -4.888 -1.427 1.00 0.00 33 PHE A CA 19
ATOM 32290 C C . PHE A 1 33 ? 6.420 -5.004 -0.941 1.00 0.00 33 PHE A C 19
ATOM 32291 O O . PHE A 1 33 ? 7.328 -4.177 -1.286 1.00 0.00 33 PHE A O 19
ATOM 32308 N N . THR A 1 34 ? 6.645 -5.933 0.022 1.00 0.00 34 THR A N 19
ATOM 32309 C CA . THR A 1 34 ? 7.876 -5.998 0.795 1.00 0.00 34 THR A CA 19
ATOM 32310 C C . THR A 1 34 ? 7.931 -7.525 1.111 1.00 0.00 34 THR A C 19
ATOM 32311 O O . THR A 1 34 ? 7.024 -8.350 1.445 1.00 0.00 34 THR A O 19
ATOM 32322 N N . ALA A 1 35 ? 9.174 -7.908 1.126 1.00 0.00 35 ALA A N 19
ATOM 32323 C CA . ALA A 1 35 ? 9.734 -9.140 1.608 1.00 0.00 35 ALA A CA 19
ATOM 32324 C C . ALA A 1 35 ? 9.835 -9.185 3.135 1.00 0.00 35 ALA A C 19
ATOM 32325 O O . ALA A 1 35 ? 10.196 -8.217 3.779 1.00 0.00 35 ALA A O 19
ATOM 32332 N N . SER A 1 36 ? 9.618 -10.461 3.646 1.00 0.00 36 SER A N 19
ATOM 32333 C CA . SER A 1 36 ? 10.073 -10.831 5.064 1.00 0.00 36 SER A CA 19
ATOM 32334 C C . SER A 1 36 ? 11.587 -10.561 5.341 1.00 0.00 36 SER A C 19
ATOM 32335 O O . SER A 1 36 ? 11.733 -9.852 6.357 1.00 0.00 36 SER A O 19
ATOM 32343 N N . TRP A 1 37 ? 12.504 -11.004 4.470 1.00 0.00 37 TRP A N 19
ATOM 32344 C CA . TRP A 1 37 ? 13.878 -10.505 4.305 1.00 0.00 37 TRP A CA 19
ATOM 32345 C C . TRP A 1 37 ? 14.023 -8.914 3.917 1.00 0.00 37 TRP A C 19
ATOM 32346 O O . TRP A 1 37 ? 14.260 -8.674 2.772 1.00 0.00 37 TRP A O 19
ATOM 32367 N N . CYS A 1 38 ? 13.842 -7.946 4.881 1.00 0.00 38 CYS A N 19
ATOM 32368 C CA . CYS A 1 38 ? 13.774 -6.444 4.577 1.00 0.00 38 CYS A CA 19
ATOM 32369 C C . CYS A 1 38 ? 13.958 -5.625 5.865 1.00 0.00 38 CYS A C 19
ATOM 32370 O O . CYS A 1 38 ? 12.912 -5.243 6.497 1.00 0.00 38 CYS A O 19
ATOM 32378 N N . PRO A 1 39 ? 15.168 -5.353 6.486 1.00 0.00 39 PRO A N 19
ATOM 32379 C CA . PRO A 1 39 ? 15.397 -4.291 7.515 1.00 0.00 39 PRO A CA 19
ATOM 32380 C C . PRO A 1 39 ? 14.855 -2.818 7.143 1.00 0.00 39 PRO A C 19
ATOM 32381 O O . PRO A 1 39 ? 14.281 -2.188 8.035 1.00 0.00 39 PRO A O 19
ATOM 32392 N N . PRO A 1 40 ? 15.036 -2.249 5.896 1.00 0.00 40 PRO A N 19
ATOM 32393 C CA . PRO A 1 40 ? 14.294 -1.040 5.399 1.00 0.00 40 PRO A CA 19
ATOM 32394 C C . PRO A 1 40 ? 12.721 -1.046 5.648 1.00 0.00 40 PRO A C 19
ATOM 32395 O O . PRO A 1 40 ? 12.263 -0.192 6.394 1.00 0.00 40 PRO A O 19
ATOM 32406 N N . CYS A 1 41 ? 11.960 -2.054 5.135 1.00 0.00 41 CYS A N 19
ATOM 32407 C CA . CYS A 1 41 ? 10.651 -2.351 5.703 1.00 0.00 41 CYS A CA 19
ATOM 32408 C C . CYS A 1 41 ? 10.416 -2.691 7.185 1.00 0.00 41 CYS A C 19
ATOM 32409 O O . CYS A 1 41 ? 9.311 -2.334 7.626 1.00 0.00 41 CYS A O 19
ATOM 32417 N N . LYS A 1 42 ? 11.392 -3.298 7.985 1.00 0.00 42 LYS A N 19
ATOM 32418 C CA . LYS A 1 42 ? 11.367 -3.462 9.444 1.00 0.00 42 LYS A CA 19
ATOM 32419 C C . LYS A 1 42 ? 11.068 -2.072 10.185 1.00 0.00 42 LYS A C 19
ATOM 32420 O O . LYS A 1 42 ? 10.130 -1.964 10.975 1.00 0.00 42 LYS A O 19
ATOM 32438 N N . MET A 1 43 ? 11.799 -0.961 9.916 1.00 0.00 43 MET A N 19
ATOM 32439 C CA . MET A 1 43 ? 11.311 0.471 10.146 1.00 0.00 43 MET A CA 19
ATOM 32440 C C . MET A 1 43 ? 10.082 0.988 9.384 1.00 0.00 43 MET A C 19
ATOM 32441 O O . MET A 1 43 ? 9.195 1.570 9.980 1.00 0.00 43 MET A O 19
ATOM 32455 N N . ILE A 1 44 ? 10.008 0.901 8.042 1.00 0.00 44 ILE A N 19
ATOM 32456 C CA . ILE A 1 44 ? 8.839 1.331 7.195 1.00 0.00 44 ILE A CA 19
ATOM 32457 C C . ILE A 1 44 ? 7.376 1.006 7.580 1.00 0.00 44 ILE A C 19
ATOM 32458 O O . ILE A 1 44 ? 6.477 1.791 7.329 1.00 0.00 44 ILE A O 19
ATOM 32474 N N . ALA A 1 45 ? 7.121 -0.211 8.151 1.00 0.00 45 ALA A N 19
ATOM 32475 C CA . ALA A 1 45 ? 5.859 -0.598 8.872 1.00 0.00 45 ALA A CA 19
ATOM 32476 C C . ALA A 1 45 ? 5.471 0.343 10.084 1.00 0.00 45 ALA A C 19
ATOM 32477 O O . ALA A 1 45 ? 4.387 0.922 9.986 1.00 0.00 45 ALA A O 19
ATOM 32484 N N . PRO A 1 46 ? 6.320 0.670 11.128 1.00 0.00 46 PRO A N 19
ATOM 32485 C CA . PRO A 1 46 ? 6.117 1.888 11.974 1.00 0.00 46 PRO A CA 19
ATOM 32486 C C . PRO A 1 46 ? 5.874 3.234 11.282 1.00 0.00 46 PRO A C 19
ATOM 32487 O O . PRO A 1 46 ? 4.930 3.944 11.667 1.00 0.00 46 PRO A O 19
ATOM 32498 N N . ILE A 1 47 ? 6.643 3.687 10.269 1.00 0.00 47 ILE A N 19
ATOM 32499 C CA . ILE A 1 47 ? 6.407 4.920 9.407 1.00 0.00 47 ILE A CA 19
ATOM 32500 C C . ILE A 1 47 ? 4.986 4.890 8.726 1.00 0.00 47 ILE A C 19
ATOM 32501 O O . ILE A 1 47 ? 4.233 5.880 8.689 1.00 0.00 47 ILE A O 19
ATOM 32517 N N . PHE A 1 48 ? 4.657 3.795 8.041 1.00 0.00 48 PHE A N 19
ATOM 32518 C CA . PHE A 1 48 ? 3.336 3.508 7.406 1.00 0.00 48 PHE A CA 19
ATOM 32519 C C . PHE A 1 48 ? 2.119 3.545 8.444 1.00 0.00 48 PHE A C 19
ATOM 32520 O O . PHE A 1 48 ? 1.087 4.163 8.155 1.00 0.00 48 PHE A O 19
ATOM 32537 N N . ALA A 1 49 ? 2.266 2.958 9.633 1.00 0.00 49 ALA A N 19
ATOM 32538 C CA . ALA A 1 49 ? 1.423 3.263 10.782 1.00 0.00 49 ALA A CA 19
ATOM 32539 C C . ALA A 1 49 ? 1.289 4.711 11.397 1.00 0.00 49 ALA A C 19
ATOM 32540 O O . ALA A 1 49 ? 0.180 5.195 11.597 1.00 0.00 49 ALA A O 19
ATOM 32547 N N . GLU A 1 50 ? 2.358 5.496 11.644 1.00 0.00 50 GLU A N 19
ATOM 32548 C CA . GLU A 1 50 ? 2.216 6.976 11.925 1.00 0.00 50 GLU A CA 19
ATOM 32549 C C . GLU A 1 50 ? 1.427 7.844 10.861 1.00 0.00 50 GLU A C 19
ATOM 32550 O O . GLU A 1 50 ? 0.548 8.701 11.070 1.00 0.00 50 GLU A O 19
ATOM 32563 N N . LEU A 1 51 ? 1.742 7.535 9.661 1.00 0.00 51 LEU A N 19
ATOM 32564 C CA . LEU A 1 51 ? 1.071 8.034 8.469 1.00 0.00 51 LEU A CA 19
ATOM 32565 C C . LEU A 1 51 ? -0.471 7.703 8.372 1.00 0.00 51 LEU A C 19
ATOM 32566 O O . LEU A 1 51 ? -1.296 8.586 8.121 1.00 0.00 51 LEU A O 19
ATOM 32582 N N . ALA A 1 52 ? -0.781 6.394 8.525 1.00 0.00 52 ALA A N 19
ATOM 32583 C CA . ALA A 1 52 ? -2.187 5.901 8.681 1.00 0.00 52 ALA A CA 19
ATOM 32584 C C . ALA A 1 52 ? -3.046 6.510 9.801 1.00 0.00 52 ALA A C 19
ATOM 32585 O O . ALA A 1 52 ? -4.131 7.087 9.537 1.00 0.00 52 ALA A O 19
ATOM 32592 N N . LYS A 1 53 ? -2.461 6.612 10.981 1.00 0.00 53 LYS A N 19
ATOM 32593 C CA . LYS A 1 53 ? -2.944 7.449 12.119 1.00 0.00 53 LYS A CA 19
ATOM 32594 C C . LYS A 1 53 ? -3.246 8.995 11.750 1.00 0.00 53 LYS A C 19
ATOM 32595 O O . LYS A 1 53 ? -4.204 9.620 12.281 1.00 0.00 53 LYS A O 19
ATOM 32613 N N . LYS A 1 54 ? -2.326 9.628 10.961 1.00 0.00 54 LYS A N 19
ATOM 32614 C CA . LYS A 1 54 ? -2.495 11.024 10.399 1.00 0.00 54 LYS A CA 19
ATOM 32615 C C . LYS A 1 54 ? -3.721 11.262 9.388 1.00 0.00 54 LYS A C 19
ATOM 32616 O O . LYS A 1 54 ? -4.172 12.392 9.229 1.00 0.00 54 LYS A O 19
ATOM 32634 N N . PHE A 1 55 ? -4.134 10.244 8.599 1.00 0.00 55 PHE A N 19
ATOM 32635 C CA . PHE A 1 55 ? -4.808 10.279 7.293 1.00 0.00 55 PHE A CA 19
ATOM 32636 C C . PHE A 1 55 ? -6.035 9.235 7.294 1.00 0.00 55 PHE A C 19
ATOM 32637 O O . PHE A 1 55 ? -5.809 8.042 7.022 1.00 0.00 55 PHE A O 19
ATOM 32654 N N . PRO A 1 56 ? -7.290 9.709 7.641 1.00 0.00 56 PRO A N 19
ATOM 32655 C CA . PRO A 1 56 ? -8.633 9.045 7.598 1.00 0.00 56 PRO A CA 19
ATOM 32656 C C . PRO A 1 56 ? -9.417 8.609 6.303 1.00 0.00 56 PRO A C 19
ATOM 32657 O O . PRO A 1 56 ? -10.130 7.646 6.424 1.00 0.00 56 PRO A O 19
ATOM 32668 N N . ASN A 1 57 ? -9.221 9.329 5.167 1.00 0.00 57 ASN A N 19
ATOM 32669 C CA . ASN A 1 57 ? -9.780 8.992 3.813 1.00 0.00 57 ASN A CA 19
ATOM 32670 C C . ASN A 1 57 ? -9.243 7.689 3.147 1.00 0.00 57 ASN A C 19
ATOM 32671 O O . ASN A 1 57 ? -9.631 7.384 1.972 1.00 0.00 57 ASN A O 19
ATOM 32682 N N . VAL A 1 58 ? -8.358 6.975 3.791 1.00 0.00 58 VAL A N 19
ATOM 32683 C CA . VAL A 1 58 ? -7.336 6.189 3.053 1.00 0.00 58 VAL A CA 19
ATOM 32684 C C . VAL A 1 58 ? -7.052 4.905 3.895 1.00 0.00 58 VAL A C 19
ATOM 32685 O O . VAL A 1 58 ? -6.518 4.903 5.004 1.00 0.00 58 VAL A O 19
ATOM 32698 N N . THR A 1 59 ? -7.490 3.770 3.235 1.00 0.00 59 THR A N 19
ATOM 32699 C CA . THR A 1 59 ? -7.081 2.340 3.578 1.00 0.00 59 THR A CA 19
ATOM 32700 C C . THR A 1 59 ? -5.589 2.069 3.204 1.00 0.00 59 THR A C 19
ATOM 32701 O O . THR A 1 59 ? -4.963 2.669 2.324 1.00 0.00 59 THR A O 19
ATOM 32712 N N . PHE A 1 60 ? -5.028 1.110 3.929 1.00 0.00 60 PHE A N 19
ATOM 32713 C CA . PHE A 1 60 ? -3.594 0.823 3.882 1.00 0.00 60 PHE A CA 19
ATOM 32714 C C . PHE A 1 60 ? -3.490 -0.721 4.166 1.00 0.00 60 PHE A C 19
ATOM 32715 O O . PHE A 1 60 ? -4.140 -1.247 5.085 1.00 0.00 60 PHE A O 19
ATOM 32732 N N . LEU A 1 61 ? -2.648 -1.439 3.328 1.00 0.00 61 LEU A N 19
ATOM 32733 C CA . LEU A 1 61 ? -2.575 -2.911 3.337 1.00 0.00 61 LEU A CA 19
ATOM 32734 C C . LEU A 1 61 ? -1.134 -3.234 2.793 1.00 0.00 61 LEU A C 19
ATOM 32735 O O . LEU A 1 61 ? -0.336 -2.401 2.388 1.00 0.00 61 LEU A O 19
ATOM 32751 N N . LYS A 1 62 ? -0.698 -4.495 2.999 1.00 0.00 62 LYS A N 19
ATOM 32752 C CA . LYS A 1 62 ? 0.671 -4.904 2.761 1.00 0.00 62 LYS A CA 19
ATOM 32753 C C . LYS A 1 62 ? 0.801 -6.435 2.502 1.00 0.00 62 LYS A C 19
ATOM 32754 O O . LYS A 1 62 ? 0.648 -7.268 3.404 1.00 0.00 62 LYS A O 19
ATOM 32772 N N . VAL A 1 63 ? 1.468 -6.723 1.374 1.00 0.00 63 VAL A N 19
ATOM 32773 C CA . VAL A 1 63 ? 1.759 -8.026 0.801 1.00 0.00 63 VAL A CA 19
ATOM 32774 C C . VAL A 1 63 ? 3.153 -8.467 1.310 1.00 0.00 63 VAL A C 19
ATOM 32775 O O . VAL A 1 63 ? 4.248 -7.948 1.012 1.00 0.00 63 VAL A O 19
ATOM 32788 N N . ASP A 1 64 ? 3.213 -9.622 1.910 1.00 0.00 64 ASP A N 19
ATOM 32789 C CA . ASP A 1 64 ? 4.432 -10.596 1.857 1.00 0.00 64 ASP A CA 19
ATOM 32790 C C . ASP A 1 64 ? 4.510 -11.209 0.406 1.00 0.00 64 ASP A C 19
ATOM 32791 O O . ASP A 1 64 ? 3.682 -11.962 -0.050 1.00 0.00 64 ASP A O 19
ATOM 32801 N N . VAL A 1 65 ? 5.487 -10.757 -0.308 1.00 0.00 65 VAL A N 19
ATOM 32802 C CA . VAL A 1 65 ? 5.817 -11.090 -1.714 1.00 0.00 65 VAL A CA 19
ATOM 32803 C C . VAL A 1 65 ? 6.241 -12.601 -1.954 1.00 0.00 65 VAL A C 19
ATOM 32804 O O . VAL A 1 65 ? 5.873 -13.159 -2.974 1.00 0.00 65 VAL A O 19
ATOM 32817 N N . ASP A 1 66 ? 7.066 -13.233 -1.121 1.00 0.00 66 ASP A N 19
ATOM 32818 C CA . ASP A 1 66 ? 7.349 -14.727 -1.093 1.00 0.00 66 ASP A CA 19
ATOM 32819 C C . ASP A 1 66 ? 6.071 -15.642 -1.257 1.00 0.00 66 ASP A C 19
ATOM 32820 O O . ASP A 1 66 ? 6.140 -16.585 -2.062 1.00 0.00 66 ASP A O 19
ATOM 32830 N N . GLU A 1 67 ? 4.982 -15.333 -0.527 1.00 0.00 67 GLU A N 19
ATOM 32831 C CA . GLU A 1 67 ? 3.634 -15.787 -0.822 1.00 0.00 67 GLU A CA 19
ATOM 32832 C C . GLU A 1 67 ? 2.977 -15.564 -2.228 1.00 0.00 67 GLU A C 19
ATOM 32833 O O . GLU A 1 67 ? 2.443 -16.507 -2.798 1.00 0.00 67 GLU A O 19
ATOM 32846 N N . LEU A 1 68 ? 2.970 -14.315 -2.749 1.00 0.00 68 LEU A N 19
ATOM 32847 C CA . LEU A 1 68 ? 2.139 -13.701 -3.802 1.00 0.00 68 LEU A CA 19
ATOM 32848 C C . LEU A 1 68 ? 2.996 -12.856 -4.863 1.00 0.00 68 LEU A C 19
ATOM 32849 O O . LEU A 1 68 ? 2.580 -11.727 -5.244 1.00 0.00 68 LEU A O 19
ATOM 32865 N N . LYS A 1 69 ? 4.079 -13.319 -5.375 1.00 0.00 69 LYS A N 19
ATOM 32866 C CA . LYS A 1 69 ? 4.900 -12.722 -6.475 1.00 0.00 69 LYS A CA 19
ATOM 32867 C C . LYS A 1 69 ? 4.181 -12.465 -7.809 1.00 0.00 69 LYS A C 19
ATOM 32868 O O . LYS A 1 69 ? 4.379 -11.365 -8.351 1.00 0.00 69 LYS A O 19
ATOM 32886 N N . ALA A 1 70 ? 3.383 -13.400 -8.328 1.00 0.00 70 ALA A N 19
ATOM 32887 C CA . ALA A 1 70 ? 2.577 -13.387 -9.541 1.00 0.00 70 ALA A CA 19
ATOM 32888 C C . ALA A 1 70 ? 1.774 -12.079 -9.898 1.00 0.00 70 ALA A C 19
ATOM 32889 O O . ALA A 1 70 ? 2.180 -11.160 -10.635 1.00 0.00 70 ALA A O 19
ATOM 32896 N N . VAL A 1 71 ? 0.770 -11.967 -9.081 1.00 0.00 71 VAL A N 19
ATOM 32897 C CA . VAL A 1 71 ? -0.050 -10.697 -8.908 1.00 0.00 71 VAL A CA 19
ATOM 32898 C C . VAL A 1 71 ? 0.678 -9.427 -8.324 1.00 0.00 71 VAL A C 19
ATOM 32899 O O . VAL A 1 71 ? 0.373 -8.300 -8.717 1.00 0.00 71 VAL A O 19
ATOM 32912 N N . ALA A 1 72 ? 1.597 -9.456 -7.353 1.00 0.00 72 ALA A N 19
ATOM 32913 C CA . ALA A 1 72 ? 2.396 -8.207 -6.960 1.00 0.00 72 ALA A CA 19
ATOM 32914 C C . ALA A 1 72 ? 3.121 -7.644 -8.144 1.00 0.00 72 ALA A C 19
ATOM 32915 O O . ALA A 1 72 ? 3.064 -6.419 -8.475 1.00 0.00 72 ALA A O 19
ATOM 32922 N N . GLU A 1 73 ? 3.690 -8.431 -8.986 1.00 0.00 73 GLU A N 19
ATOM 32923 C CA . GLU A 1 73 ? 4.226 -8.052 -10.329 1.00 0.00 73 GLU A CA 19
ATOM 32924 C C . GLU A 1 73 ? 3.244 -7.432 -11.285 1.00 0.00 73 GLU A C 19
ATOM 32925 O O . GLU A 1 73 ? 3.563 -6.350 -11.748 1.00 0.00 73 GLU A O 19
ATOM 32938 N N . GLU A 1 74 ? 2.103 -8.128 -11.520 1.00 0.00 74 GLU A N 19
ATOM 32939 C CA . GLU A 1 74 ? 0.974 -7.605 -12.297 1.00 0.00 74 GLU A CA 19
ATOM 32940 C C . GLU A 1 74 ? 0.325 -6.199 -11.921 1.00 0.00 74 GLU A C 19
ATOM 32941 O O . GLU A 1 74 ? 0.040 -5.423 -12.930 1.00 0.00 74 GLU A O 19
ATOM 32954 N N . TRP A 1 75 ? 0.085 -5.770 -10.670 1.00 0.00 75 TRP A N 19
ATOM 32955 C CA . TRP A 1 75 ? -0.138 -4.351 -10.344 1.00 0.00 75 TRP A CA 19
ATOM 32956 C C . TRP A 1 75 ? 1.053 -3.455 -10.719 1.00 0.00 75 TRP A C 19
ATOM 32957 O O . TRP A 1 75 ? 0.813 -2.586 -11.535 1.00 0.00 75 TRP A O 19
ATOM 32978 N N . ASN A 1 76 ? 2.340 -3.783 -10.290 1.00 0.00 76 ASN A N 19
ATOM 32979 C CA . ASN A 1 76 ? 3.631 -3.443 -11.082 1.00 0.00 76 ASN A CA 19
ATOM 32980 C C . ASN A 1 76 ? 4.855 -3.331 -9.977 1.00 0.00 76 ASN A C 19
ATOM 32981 O O . ASN A 1 76 ? 5.263 -2.335 -9.341 1.00 0.00 76 ASN A O 19
ATOM 32992 N N . VAL A 1 77 ? 5.395 -4.518 -9.663 1.00 0.00 77 VAL A N 19
ATOM 32993 C CA . VAL A 1 77 ? 6.446 -4.819 -8.667 1.00 0.00 77 VAL A CA 19
ATOM 32994 C C . VAL A 1 77 ? 7.545 -5.741 -9.348 1.00 0.00 77 VAL A C 19
ATOM 32995 O O . VAL A 1 77 ? 7.416 -6.954 -9.593 1.00 0.00 77 VAL A O 19
ATOM 33008 N N . GLU A 1 78 ? 8.527 -4.945 -9.812 1.00 0.00 78 GLU A N 19
ATOM 33009 C CA . GLU A 1 78 ? 9.896 -5.313 -10.242 1.00 0.00 78 GLU A CA 19
ATOM 33010 C C . GLU A 1 78 ? 11.012 -5.315 -9.104 1.00 0.00 78 GLU A C 19
ATOM 33011 O O . GLU A 1 78 ? 12.075 -5.693 -9.261 1.00 0.00 78 GLU A O 19
ATOM 33024 N N . ALA A 1 79 ? 10.812 -4.521 -8.059 1.00 0.00 79 ALA A N 19
ATOM 33025 C CA . ALA A 1 79 ? 11.896 -4.045 -7.072 1.00 0.00 79 ALA A CA 19
ATOM 33026 C C . ALA A 1 79 ? 11.304 -3.923 -5.672 1.00 0.00 79 ALA A C 19
ATOM 33027 O O . ALA A 1 79 ? 10.239 -3.427 -5.367 1.00 0.00 79 ALA A O 19
ATOM 33034 N N . MET A 1 80 ? 12.120 -4.256 -4.687 1.00 0.00 80 MET A N 19
ATOM 33035 C CA . MET A 1 80 ? 11.917 -4.139 -3.217 1.00 0.00 80 MET A CA 19
ATOM 33036 C C . MET A 1 80 ? 12.466 -2.763 -2.799 1.00 0.00 80 MET A C 19
ATOM 33037 O O . MET A 1 80 ? 13.679 -2.408 -2.882 1.00 0.00 80 MET A O 19
ATOM 33051 N N . PRO A 1 81 ? 11.557 -1.737 -2.297 1.00 0.00 81 PRO A N 19
ATOM 33052 C CA . PRO A 1 81 ? 10.101 -1.966 -2.098 1.00 0.00 81 PRO A CA 19
ATOM 33053 C C . PRO A 1 81 ? 9.021 -0.815 -2.101 1.00 0.00 81 PRO A C 19
ATOM 33054 O O . PRO A 1 81 ? 9.192 0.417 -2.032 1.00 0.00 81 PRO A O 19
ATOM 33065 N N . THR A 1 82 ? 7.973 -1.323 -2.698 1.00 0.00 82 THR A N 19
ATOM 33066 C CA . THR A 1 82 ? 7.161 -0.697 -3.735 1.00 0.00 82 THR A CA 19
ATOM 33067 C C . THR A 1 82 ? 5.758 -0.682 -3.149 1.00 0.00 82 THR A C 19
ATOM 33068 O O . THR A 1 82 ? 5.223 -1.611 -2.509 1.00 0.00 82 THR A O 19
ATOM 33079 N N . PHE A 1 83 ? 5.284 0.621 -3.240 1.00 0.00 83 PHE A N 19
ATOM 33080 C CA . PHE A 1 83 ? 4.189 1.308 -2.606 1.00 0.00 83 PHE A CA 19
ATOM 33081 C C . PHE A 1 83 ? 3.361 1.688 -3.871 1.00 0.00 83 PHE A C 19
ATOM 33082 O O . PHE A 1 83 ? 3.930 2.287 -4.737 1.00 0.00 83 PHE A O 19
ATOM 33099 N N . ILE A 1 84 ? 2.151 1.267 -3.970 1.00 0.00 84 ILE A N 19
ATOM 33100 C CA . ILE A 1 84 ? 1.245 1.453 -5.147 1.00 0.00 84 ILE A CA 19
ATOM 33101 C C . ILE A 1 84 ? -0.041 2.210 -4.606 1.00 0.00 84 ILE A C 19
ATOM 33102 O O . ILE A 1 84 ? -0.318 2.437 -3.418 1.00 0.00 84 ILE A O 19
ATOM 33118 N N . PHE A 1 85 ? -0.751 2.795 -5.598 1.00 0.00 85 PHE A N 19
ATOM 33119 C CA . PHE A 1 85 ? -1.711 3.974 -5.350 1.00 0.00 85 PHE A CA 19
ATOM 33120 C C . PHE A 1 85 ? -2.881 3.661 -6.317 1.00 0.00 85 PHE A C 19
ATOM 33121 O O . PHE A 1 85 ? -2.823 3.762 -7.573 1.00 0.00 85 PHE A O 19
ATOM 33138 N N . LEU A 1 86 ? -3.989 3.183 -5.704 1.00 0.00 86 LEU A N 19
ATOM 33139 C CA . LEU A 1 86 ? -5.209 2.627 -6.374 1.00 0.00 86 LEU A CA 19
ATOM 33140 C C . LEU A 1 86 ? -6.386 3.305 -5.555 1.00 0.00 86 LEU A C 19
ATOM 33141 O O . LEU A 1 86 ? -6.602 3.140 -4.334 1.00 0.00 86 LEU A O 19
ATOM 33157 N N . LYS A 1 87 ? -7.195 4.025 -6.291 1.00 0.00 87 LYS A N 19
ATOM 33158 C CA . LYS A 1 87 ? -8.379 4.808 -5.928 1.00 0.00 87 LYS A CA 19
ATOM 33159 C C . LYS A 1 87 ? -9.660 4.136 -6.566 1.00 0.00 87 LYS A C 19
ATOM 33160 O O . LYS A 1 87 ? -9.586 3.374 -7.487 1.00 0.00 87 LYS A O 19
ATOM 33178 N N . ASP A 1 88 ? -10.864 4.519 -6.157 1.00 0.00 88 ASP A N 19
ATOM 33179 C CA . ASP A 1 88 ? -12.097 4.356 -7.002 1.00 0.00 88 ASP A CA 19
ATOM 33180 C C . ASP A 1 88 ? -12.234 5.176 -8.301 1.00 0.00 88 ASP A C 19
ATOM 33181 O O . ASP A 1 88 ? -13.184 5.909 -8.559 1.00 0.00 88 ASP A O 19
ATOM 33191 N N . GLY A 1 89 ? -11.313 4.877 -9.186 1.00 0.00 89 GLY A N 19
ATOM 33192 C CA . GLY A 1 89 ? -11.210 5.270 -10.587 1.00 0.00 89 GLY A CA 19
ATOM 33193 C C . GLY A 1 89 ? -9.861 4.755 -11.165 1.00 0.00 89 GLY A C 19
ATOM 33194 O O . GLY A 1 89 ? -9.147 5.493 -11.820 1.00 0.00 89 GLY A O 19
ATOM 33198 N N . LYS A 1 90 ? -9.519 3.479 -11.057 1.00 0.00 90 LYS A N 19
ATOM 33199 C CA . LYS A 1 90 ? -8.257 2.698 -11.466 1.00 0.00 90 LYS A CA 19
ATOM 33200 C C . LYS A 1 90 ? -6.868 2.972 -10.801 1.00 0.00 90 LYS A C 19
ATOM 33201 O O . LYS A 1 90 ? -6.755 3.926 -10.011 1.00 0.00 90 LYS A O 19
ATOM 33219 N N . LEU A 1 91 ? -5.806 2.306 -11.261 1.00 0.00 91 LEU A N 19
ATOM 33220 C CA . LEU A 1 91 ? -4.384 2.562 -10.887 1.00 0.00 91 LEU A CA 19
ATOM 33221 C C . LEU A 1 91 ? -3.850 3.971 -11.299 1.00 0.00 91 LEU A C 19
ATOM 33222 O O . LEU A 1 91 ? -3.389 4.178 -12.397 1.00 0.00 91 LEU A O 19
ATOM 33238 N N . VAL A 1 92 ? -3.898 4.847 -10.339 1.00 0.00 92 VAL A N 19
ATOM 33239 C CA . VAL A 1 92 ? -3.373 6.219 -10.381 1.00 0.00 92 VAL A CA 19
ATOM 33240 C C . VAL A 1 92 ? -1.769 6.350 -10.469 1.00 0.00 92 VAL A C 19
ATOM 33241 O O . VAL A 1 92 ? -1.332 7.149 -11.334 1.00 0.00 92 VAL A O 19
ATOM 33254 N N . ASP A 1 93 ? -1.026 5.719 -9.512 1.00 0.00 93 ASP A N 19
ATOM 33255 C CA . ASP A 1 93 ? 0.446 5.931 -9.322 1.00 0.00 93 ASP A CA 19
ATOM 33256 C C . ASP A 1 93 ? 1.278 4.897 -8.573 1.00 0.00 93 ASP A C 19
ATOM 33257 O O . ASP A 1 93 ? 0.621 4.015 -7.955 1.00 0.00 93 ASP A O 19
ATOM 33267 N N . LYS A 1 94 ? 2.618 4.984 -8.597 1.00 0.00 94 LYS A N 19
ATOM 33268 C CA . LYS A 1 94 ? 3.518 3.926 -8.071 1.00 0.00 94 LYS A CA 19
ATOM 33269 C C . LYS A 1 94 ? 4.986 4.454 -7.830 1.00 0.00 94 LYS A C 19
ATOM 33270 O O . LYS A 1 94 ? 5.565 5.167 -8.690 1.00 0.00 94 LYS A O 19
ATOM 33288 N N . THR A 1 95 ? 5.526 4.243 -6.667 1.00 0.00 95 THR A N 19
ATOM 33289 C CA . THR A 1 95 ? 6.804 4.755 -6.200 1.00 0.00 95 THR A CA 19
ATOM 33290 C C . THR A 1 95 ? 7.412 3.648 -5.248 1.00 0.00 95 THR A C 19
ATOM 33291 O O . THR A 1 95 ? 6.729 2.875 -4.560 1.00 0.00 95 THR A O 19
ATOM 33302 N N . VAL A 1 96 ? 8.721 3.613 -5.269 1.00 0.00 96 VAL A N 19
ATOM 33303 C CA . VAL A 1 96 ? 9.523 2.533 -4.756 1.00 0.00 96 VAL A CA 19
ATOM 33304 C C . VAL A 1 96 ? 10.787 3.242 -4.041 1.00 0.00 96 VAL A C 19
ATOM 33305 O O . VAL A 1 96 ? 11.635 3.746 -4.745 1.00 0.00 96 VAL A O 19
ATOM 33318 N N . GLY A 1 97 ? 10.639 3.337 -2.755 1.00 0.00 97 GLY A N 19
ATOM 33319 C CA . GLY A 1 97 ? 11.715 3.701 -1.819 1.00 0.00 97 GLY A CA 19
ATOM 33320 C C . GLY A 1 97 ? 11.060 3.831 -0.411 1.00 0.00 97 GLY A C 19
ATOM 33321 O O . GLY A 1 97 ? 10.273 4.748 -0.123 1.00 0.00 97 GLY A O 19
ATOM 33325 N N . ALA A 1 98 ? 11.610 2.992 0.483 1.00 0.00 98 ALA A N 19
ATOM 33326 C CA . ALA A 1 98 ? 11.533 3.159 1.976 1.00 0.00 98 ALA A CA 19
ATOM 33327 C C . ALA A 1 98 ? 12.303 4.345 2.440 1.00 0.00 98 ALA A C 19
ATOM 33328 O O . ALA A 1 98 ? 13.509 4.275 2.603 1.00 0.00 98 ALA A O 19
ATOM 33335 N N . ASP A 1 99 ? 11.627 5.447 2.736 1.00 0.00 99 ASP A N 19
ATOM 33336 C CA . ASP A 1 99 ? 12.236 6.760 3.014 1.00 0.00 99 ASP A CA 19
ATOM 33337 C C . ASP A 1 99 ? 11.155 7.392 3.948 1.00 0.00 99 ASP A C 19
ATOM 33338 O O . ASP A 1 99 ? 9.980 7.621 3.575 1.00 0.00 99 ASP A O 19
ATOM 33348 N N . LYS A 1 100 ? 11.558 7.616 5.165 1.00 0.00 100 LYS A N 19
ATOM 33349 C CA . LYS A 1 100 ? 10.712 8.174 6.300 1.00 0.00 100 LYS A CA 19
ATOM 33350 C C . LYS A 1 100 ? 9.788 9.405 6.022 1.00 0.00 100 LYS A C 19
ATOM 33351 O O . LYS A 1 100 ? 8.571 9.389 6.257 1.00 0.00 100 LYS A O 19
ATOM 33369 N N . ASP A 1 101 ? 10.379 10.458 5.511 1.00 0.00 101 ASP A N 19
ATOM 33370 C CA . ASP A 1 101 ? 9.726 11.676 4.899 1.00 0.00 101 ASP A CA 19
ATOM 33371 C C . ASP A 1 101 ? 8.961 11.408 3.612 1.00 0.00 101 ASP A C 19
ATOM 33372 O O . ASP A 1 101 ? 7.777 11.742 3.520 1.00 0.00 101 ASP A O 19
ATOM 33382 N N . GLY A 1 102 ? 9.648 10.848 2.614 1.00 0.00 102 GLY A N 19
ATOM 33383 C CA . GLY A 1 102 ? 9.082 10.455 1.247 1.00 0.00 102 GLY A CA 19
ATOM 33384 C C . GLY A 1 102 ? 7.621 9.918 1.109 1.00 0.00 102 GLY A C 19
ATOM 33385 O O . GLY A 1 102 ? 6.818 10.537 0.456 1.00 0.00 102 GLY A O 19
ATOM 33389 N N . LEU A 1 103 ? 7.358 8.833 1.858 1.00 0.00 103 LEU A N 19
ATOM 33390 C CA . LEU A 1 103 ? 6.062 8.211 2.111 1.00 0.00 103 LEU A CA 19
ATOM 33391 C C . LEU A 1 103 ? 4.915 9.251 2.555 1.00 0.00 103 LEU A C 19
ATOM 33392 O O . LEU A 1 103 ? 4.046 9.463 1.713 1.00 0.00 103 LEU A O 19
ATOM 33408 N N . PRO A 1 104 ? 4.921 10.012 3.692 1.00 0.00 104 PRO A N 19
ATOM 33409 C CA . PRO A 1 104 ? 4.008 11.131 3.930 1.00 0.00 104 PRO A CA 19
ATOM 33410 C C . PRO A 1 104 ? 3.762 12.223 2.863 1.00 0.00 104 PRO A C 19
ATOM 33411 O O . PRO A 1 104 ? 2.591 12.431 2.538 1.00 0.00 104 PRO A O 19
ATOM 33422 N N . THR A 1 105 ? 4.874 12.681 2.249 1.00 0.00 105 THR A N 19
ATOM 33423 C CA . THR A 1 105 ? 4.914 13.654 1.129 1.00 0.00 105 THR A CA 19
ATOM 33424 C C . THR A 1 105 ? 3.940 13.354 -0.046 1.00 0.00 105 THR A C 19
ATOM 33425 O O . THR A 1 105 ? 2.971 14.065 -0.390 1.00 0.00 105 THR A O 19
ATOM 33436 N N . LEU A 1 106 ? 4.218 12.185 -0.610 1.00 0.00 106 LEU A N 19
ATOM 33437 C CA . LEU A 1 106 ? 3.461 11.503 -1.690 1.00 0.00 106 LEU A CA 19
ATOM 33438 C C . LEU A 1 106 ? 1.976 11.126 -1.311 1.00 0.00 106 LEU A C 19
ATOM 33439 O O . LEU A 1 106 ? 1.143 11.584 -2.061 1.00 0.00 106 LEU A O 19
ATOM 33455 N N . VAL A 1 107 ? 1.639 10.358 -0.229 1.00 0.00 107 VAL A N 19
ATOM 33456 C CA . VAL A 1 107 ? 0.226 10.290 0.278 1.00 0.00 107 VAL A CA 19
ATOM 33457 C C . VAL A 1 107 ? -0.543 11.637 0.418 1.00 0.00 107 VAL A C 19
ATOM 33458 O O . VAL A 1 107 ? -1.720 11.634 0.120 1.00 0.00 107 VAL A O 19
ATOM 33471 N N . ALA A 1 108 ? 0.087 12.763 0.902 1.00 0.00 108 ALA A N 19
ATOM 33472 C CA . ALA A 1 108 ? -0.487 14.103 1.009 1.00 0.00 108 ALA A CA 19
ATOM 33473 C C . ALA A 1 108 ? -1.025 14.795 -0.271 1.00 0.00 108 ALA A C 19
ATOM 33474 O O . ALA A 1 108 ? -2.127 15.312 -0.306 1.00 0.00 108 ALA A O 19
ATOM 33481 N N . LYS A 1 109 ? -0.151 14.732 -1.291 1.00 0.00 109 LYS A N 19
ATOM 33482 C CA . LYS A 1 109 ? -0.473 15.027 -2.699 1.00 0.00 109 LYS A CA 19
ATOM 33483 C C . LYS A 1 109 ? -1.591 14.010 -3.283 1.00 0.00 109 LYS A C 19
ATOM 33484 O O . LYS A 1 109 ? -2.598 14.445 -3.909 1.00 0.00 109 LYS A O 19
ATOM 33502 N N . HIS A 1 110 ? -1.600 12.676 -3.045 1.00 0.00 110 HIS A N 19
ATOM 33503 C CA . HIS A 1 110 ? -2.769 11.758 -3.303 1.00 0.00 110 HIS A CA 19
ATOM 33504 C C . HIS A 1 110 ? -4.181 12.115 -2.662 1.00 0.00 110 HIS A C 19
ATOM 33505 O O . HIS A 1 110 ? -5.168 12.314 -3.373 1.00 0.00 110 HIS A O 19
ATOM 33519 N N . ALA A 1 111 ? -4.155 12.215 -1.339 1.00 0.00 111 ALA A N 19
ATOM 33520 C CA . ALA A 1 111 ? -5.307 12.667 -0.444 1.00 0.00 111 ALA A CA 19
ATOM 33521 C C . ALA A 1 111 ? -6.001 14.029 -0.723 1.00 0.00 111 ALA A C 19
ATOM 33522 O O . ALA A 1 111 ? -7.262 14.162 -0.590 1.00 0.00 111 ALA A O 19
ATOM 33529 N N . THR A 1 112 ? -5.269 15.112 -1.074 1.00 0.00 112 THR A N 19
ATOM 33530 C CA . THR A 1 112 ? -5.649 16.446 -1.627 1.00 0.00 112 THR A CA 19
ATOM 33531 C C . THR A 1 112 ? -6.146 16.343 -3.123 1.00 0.00 112 THR A C 19
ATOM 33532 O O . THR A 1 112 ? -7.269 16.634 -3.536 1.00 0.00 112 THR A O 19
ATOM 33543 N N . ALA A 1 113 ? -5.208 15.939 -4.029 1.00 0.00 113 ALA A N 19
ATOM 33544 C CA . ALA A 1 113 ? -5.514 15.525 -5.417 1.00 0.00 113 ALA A CA 19
ATOM 33545 C C . ALA A 1 113 ? -6.363 14.197 -5.575 1.00 0.00 113 ALA A C 19
ATOM 33546 O O . ALA A 1 113 ? -5.881 13.096 -5.831 1.00 0.00 113 ALA A O 19
ATOM 33555 N N . ALA A 1 1 ? -13.899 7.730 16.762 1.00 0.00 1 ALA A N 20
ATOM 33556 C CA . ALA A 1 1 ? -12.483 7.987 16.335 1.00 0.00 1 ALA A CA 20
ATOM 33557 C C . ALA A 1 1 ? -12.286 7.120 15.007 1.00 0.00 1 ALA A C 20
ATOM 33558 O O . ALA A 1 1 ? -12.581 5.909 14.950 1.00 0.00 1 ALA A O 20
ATOM 33566 N N . GLU A 1 2 ? -11.773 7.890 14.029 1.00 0.00 2 GLU A N 20
ATOM 33567 C CA . GLU A 1 2 ? -11.847 7.558 12.556 1.00 0.00 2 GLU A CA 20
ATOM 33568 C C . GLU A 1 2 ? -10.378 7.845 12.033 1.00 0.00 2 GLU A C 20
ATOM 33569 O O . GLU A 1 2 ? -9.829 8.981 12.212 1.00 0.00 2 GLU A O 20
ATOM 33582 N N . GLU A 1 3 ? -9.825 6.770 11.450 1.00 0.00 3 GLU A N 20
ATOM 33583 C CA . GLU A 1 3 ? -8.362 6.731 11.111 1.00 0.00 3 GLU A CA 20
ATOM 33584 C C . GLU A 1 3 ? -8.133 5.714 9.942 1.00 0.00 3 GLU A C 20
ATOM 33585 O O . GLU A 1 3 ? -8.883 4.742 9.745 1.00 0.00 3 GLU A O 20
ATOM 33598 N N . GLY A 1 4 ? -6.952 5.770 9.330 1.00 0.00 4 GLY A N 20
ATOM 33599 C CA . GLY A 1 4 ? -6.340 4.732 8.415 1.00 0.00 4 GLY A CA 20
ATOM 33600 C C . GLY A 1 4 ? -5.816 3.506 9.184 1.00 0.00 4 GLY A C 20
ATOM 33601 O O . GLY A 1 4 ? -5.510 3.565 10.392 1.00 0.00 4 GLY A O 20
ATOM 33605 N N . GLN A 1 5 ? -5.686 2.415 8.430 1.00 0.00 5 GLN A N 20
ATOM 33606 C CA . GLN A 1 5 ? -5.720 1.037 9.037 1.00 0.00 5 GLN A CA 20
ATOM 33607 C C . GLN A 1 5 ? -4.693 0.164 8.214 1.00 0.00 5 GLN A C 20
ATOM 33608 O O . GLN A 1 5 ? -4.914 -0.127 7.093 1.00 0.00 5 GLN A O 20
ATOM 33622 N N . VAL A 1 6 ? -3.664 -0.267 8.937 1.00 0.00 6 VAL A N 20
ATOM 33623 C CA . VAL A 1 6 ? -2.605 -1.232 8.494 1.00 0.00 6 VAL A CA 20
ATOM 33624 C C . VAL A 1 6 ? -3.072 -2.677 8.850 1.00 0.00 6 VAL A C 20
ATOM 33625 O O . VAL A 1 6 ? -3.294 -3.093 10.004 1.00 0.00 6 VAL A O 20
ATOM 33638 N N . ILE A 1 7 ? -3.251 -3.455 7.805 1.00 0.00 7 ILE A N 20
ATOM 33639 C CA . ILE A 1 7 ? -3.747 -4.822 7.746 1.00 0.00 7 ILE A CA 20
ATOM 33640 C C . ILE A 1 7 ? -2.731 -5.643 6.801 1.00 0.00 7 ILE A C 20
ATOM 33641 O O . ILE A 1 7 ? -2.449 -5.262 5.718 1.00 0.00 7 ILE A O 20
ATOM 33657 N N . ALA A 1 8 ? -2.100 -6.723 7.327 1.00 0.00 8 ALA A N 20
ATOM 33658 C CA . ALA A 1 8 ? -1.364 -7.748 6.585 1.00 0.00 8 ALA A CA 20
ATOM 33659 C C . ALA A 1 8 ? -2.191 -8.654 5.584 1.00 0.00 8 ALA A C 20
ATOM 33660 O O . ALA A 1 8 ? -3.336 -9.060 5.879 1.00 0.00 8 ALA A O 20
ATOM 33667 N N . CYS A 1 9 ? -1.451 -9.056 4.532 1.00 0.00 9 CYS A N 20
ATOM 33668 C CA . CYS A 1 9 ? -1.961 -9.699 3.278 1.00 0.00 9 CYS A CA 20
ATOM 33669 C C . CYS A 1 9 ? -1.010 -10.897 2.828 1.00 0.00 9 CYS A C 20
ATOM 33670 O O . CYS A 1 9 ? 0.256 -10.872 2.821 1.00 0.00 9 CYS A O 20
ATOM 33678 N N . HIS A 1 10 ? -1.626 -11.982 2.384 1.00 0.00 10 HIS A N 20
ATOM 33679 C CA . HIS A 1 10 ? -0.985 -13.324 2.194 1.00 0.00 10 HIS A CA 20
ATOM 33680 C C . HIS A 1 10 ? -1.592 -14.212 1.026 1.00 0.00 10 HIS A C 20
ATOM 33681 O O . HIS A 1 10 ? -0.994 -15.241 0.708 1.00 0.00 10 HIS A O 20
ATOM 33695 N N . THR A 1 11 ? -2.774 -13.934 0.348 1.00 0.00 11 THR A N 20
ATOM 33696 C CA . THR A 1 11 ? -3.526 -14.887 -0.484 1.00 0.00 11 THR A CA 20
ATOM 33697 C C . THR A 1 11 ? -4.352 -14.050 -1.491 1.00 0.00 11 THR A C 20
ATOM 33698 O O . THR A 1 11 ? -4.449 -12.824 -1.524 1.00 0.00 11 THR A O 20
ATOM 33709 N N . VAL A 1 12 ? -5.182 -14.779 -2.244 1.00 0.00 12 VAL A N 20
ATOM 33710 C CA . VAL A 1 12 ? -6.307 -14.223 -3.084 1.00 0.00 12 VAL A CA 20
ATOM 33711 C C . VAL A 1 12 ? -7.363 -13.342 -2.334 1.00 0.00 12 VAL A C 20
ATOM 33712 O O . VAL A 1 12 ? -8.010 -12.490 -2.896 1.00 0.00 12 VAL A O 20
ATOM 33725 N N . ASP A 1 13 ? -7.479 -13.530 -1.005 1.00 0.00 13 ASP A N 20
ATOM 33726 C CA . ASP A 1 13 ? -8.243 -12.592 -0.087 1.00 0.00 13 ASP A CA 20
ATOM 33727 C C . ASP A 1 13 ? -7.941 -11.074 -0.167 1.00 0.00 13 ASP A C 20
ATOM 33728 O O . ASP A 1 13 ? -8.870 -10.252 -0.122 1.00 0.00 13 ASP A O 20
ATOM 33738 N N . THR A 1 14 ? -6.655 -10.726 -0.193 1.00 0.00 14 THR A N 20
ATOM 33739 C CA . THR A 1 14 ? -6.174 -9.379 -0.636 1.00 0.00 14 THR A CA 20
ATOM 33740 C C . THR A 1 14 ? -6.494 -8.896 -2.082 1.00 0.00 14 THR A C 20
ATOM 33741 O O . THR A 1 14 ? -6.855 -7.699 -2.232 1.00 0.00 14 THR A O 20
ATOM 33752 N N . TRP A 1 15 ? -6.541 -9.808 -3.086 1.00 0.00 15 TRP A N 20
ATOM 33753 C CA . TRP A 1 15 ? -7.148 -9.434 -4.379 1.00 0.00 15 TRP A CA 20
ATOM 33754 C C . TRP A 1 15 ? -8.623 -8.871 -4.226 1.00 0.00 15 TRP A C 20
ATOM 33755 O O . TRP A 1 15 ? -8.844 -7.780 -4.796 1.00 0.00 15 TRP A O 20
ATOM 33776 N N . LYS A 1 16 ? -9.406 -9.538 -3.366 1.00 0.00 16 LYS A N 20
ATOM 33777 C CA . LYS A 1 16 ? -10.684 -8.936 -2.876 1.00 0.00 16 LYS A CA 20
ATOM 33778 C C . LYS A 1 16 ? -10.499 -7.569 -2.096 1.00 0.00 16 LYS A C 20
ATOM 33779 O O . LYS A 1 16 ? -11.018 -6.519 -2.499 1.00 0.00 16 LYS A O 20
ATOM 33797 N N . GLU A 1 17 ? -9.719 -7.536 -0.987 1.00 0.00 17 GLU A N 20
ATOM 33798 C CA . GLU A 1 17 ? -9.376 -6.272 -0.180 1.00 0.00 17 GLU A CA 20
ATOM 33799 C C . GLU A 1 17 ? -8.992 -4.998 -1.012 1.00 0.00 17 GLU A C 20
ATOM 33800 O O . GLU A 1 17 ? -9.691 -4.013 -1.027 1.00 0.00 17 GLU A O 20
ATOM 33813 N N . HIS A 1 18 ? -7.934 -5.093 -1.840 1.00 0.00 18 HIS A N 20
ATOM 33814 C CA . HIS A 1 18 ? -7.345 -4.068 -2.684 1.00 0.00 18 HIS A CA 20
ATOM 33815 C C . HIS A 1 18 ? -8.378 -3.303 -3.648 1.00 0.00 18 HIS A C 20
ATOM 33816 O O . HIS A 1 18 ? -8.637 -2.101 -3.708 1.00 0.00 18 HIS A O 20
ATOM 33830 N N . PHE A 1 19 ? -8.873 -4.120 -4.555 1.00 0.00 19 PHE A N 20
ATOM 33831 C CA . PHE A 1 19 ? -9.874 -3.761 -5.562 1.00 0.00 19 PHE A CA 20
ATOM 33832 C C . PHE A 1 19 ? -11.244 -3.271 -5.056 1.00 0.00 19 PHE A C 20
ATOM 33833 O O . PHE A 1 19 ? -11.516 -2.112 -5.394 1.00 0.00 19 PHE A O 20
ATOM 33850 N N . GLU A 1 20 ? -11.963 -4.069 -4.263 1.00 0.00 20 GLU A N 20
ATOM 33851 C CA . GLU A 1 20 ? -13.279 -3.702 -3.577 1.00 0.00 20 GLU A CA 20
ATOM 33852 C C . GLU A 1 20 ? -13.257 -2.396 -2.717 1.00 0.00 20 GLU A C 20
ATOM 33853 O O . GLU A 1 20 ? -14.150 -1.590 -2.842 1.00 0.00 20 GLU A O 20
ATOM 33866 N N . LYS A 1 21 ? -12.301 -2.238 -1.828 1.00 0.00 21 LYS A N 20
ATOM 33867 C CA . LYS A 1 21 ? -12.058 -0.947 -1.105 1.00 0.00 21 LYS A CA 20
ATOM 33868 C C . LYS A 1 21 ? -11.726 0.281 -2.053 1.00 0.00 21 LYS A C 20
ATOM 33869 O O . LYS A 1 21 ? -12.427 1.298 -2.023 1.00 0.00 21 LYS A O 20
ATOM 33887 N N . GLY A 1 22 ? -10.594 0.139 -2.851 1.00 0.00 22 GLY A N 20
ATOM 33888 C CA . GLY A 1 22 ? -10.089 1.106 -3.898 1.00 0.00 22 GLY A CA 20
ATOM 33889 C C . GLY A 1 22 ? -11.171 1.616 -4.873 1.00 0.00 22 GLY A C 20
ATOM 33890 O O . GLY A 1 22 ? -11.906 2.522 -4.526 1.00 0.00 22 GLY A O 20
ATOM 33894 N N . LYS A 1 23 ? -11.426 0.829 -5.896 1.00 0.00 23 LYS A N 20
ATOM 33895 C CA . LYS A 1 23 ? -12.686 0.774 -6.632 1.00 0.00 23 LYS A CA 20
ATOM 33896 C C . LYS A 1 23 ? -13.817 0.095 -5.775 1.00 0.00 23 LYS A C 20
ATOM 33897 O O . LYS A 1 23 ? -14.113 -1.137 -5.720 1.00 0.00 23 LYS A O 20
ATOM 33915 N N . GLY A 1 24 ? -14.574 1.035 -5.197 1.00 0.00 24 GLY A N 20
ATOM 33916 C CA . GLY A 1 24 ? -15.899 0.718 -4.637 1.00 0.00 24 GLY A CA 20
ATOM 33917 C C . GLY A 1 24 ? -16.438 1.761 -3.650 1.00 0.00 24 GLY A C 20
ATOM 33918 O O . GLY A 1 24 ? -17.581 2.172 -3.790 1.00 0.00 24 GLY A O 20
ATOM 33922 N N . SER A 1 25 ? -15.496 2.131 -2.736 1.00 0.00 25 SER A N 20
ATOM 33923 C CA . SER A 1 25 ? -15.638 3.006 -1.516 1.00 0.00 25 SER A CA 20
ATOM 33924 C C . SER A 1 25 ? -14.835 4.312 -1.876 1.00 0.00 25 SER A C 20
ATOM 33925 O O . SER A 1 25 ? -13.695 4.313 -2.361 1.00 0.00 25 SER A O 20
ATOM 33933 N N . GLN A 1 26 ? -15.462 5.423 -1.433 1.00 0.00 26 GLN A N 20
ATOM 33934 C CA . GLN A 1 26 ? -14.850 6.828 -1.415 1.00 0.00 26 GLN A CA 20
ATOM 33935 C C . GLN A 1 26 ? -13.561 7.016 -0.558 1.00 0.00 26 GLN A C 20
ATOM 33936 O O . GLN A 1 26 ? -13.441 7.631 0.514 1.00 0.00 26 GLN A O 20
ATOM 33950 N N . LYS A 1 27 ? -12.376 6.443 -1.085 1.00 0.00 27 LYS A N 20
ATOM 33951 C CA . LYS A 1 27 ? -11.023 6.398 -0.454 1.00 0.00 27 LYS A CA 20
ATOM 33952 C C . LYS A 1 27 ? -9.842 6.097 -1.430 1.00 0.00 27 LYS A C 20
ATOM 33953 O O . LYS A 1 27 ? -9.963 5.501 -2.505 1.00 0.00 27 LYS A O 20
ATOM 33971 N N . LEU A 1 28 ? -8.701 6.512 -1.047 1.00 0.00 28 LEU A N 20
ATOM 33972 C CA . LEU A 1 28 ? -7.349 5.955 -1.482 1.00 0.00 28 LEU A CA 20
ATOM 33973 C C . LEU A 1 28 ? -7.010 4.705 -0.589 1.00 0.00 28 LEU A C 20
ATOM 33974 O O . LEU A 1 28 ? -7.535 4.571 0.498 1.00 0.00 28 LEU A O 20
ATOM 33990 N N . ILE A 1 29 ? -6.179 3.789 -1.165 1.00 0.00 29 ILE A N 20
ATOM 33991 C CA . ILE A 1 29 ? -5.761 2.453 -0.642 1.00 0.00 29 ILE A CA 20
ATOM 33992 C C . ILE A 1 29 ? -4.386 2.246 -1.268 1.00 0.00 29 ILE A C 20
ATOM 33993 O O . ILE A 1 29 ? -4.099 2.488 -2.453 1.00 0.00 29 ILE A O 20
ATOM 34009 N N . VAL A 1 30 ? -3.522 1.790 -0.394 1.00 0.00 30 VAL A N 20
ATOM 34010 C CA . VAL A 1 30 ? -2.083 1.688 -0.515 1.00 0.00 30 VAL A CA 20
ATOM 34011 C C . VAL A 1 30 ? -1.634 0.263 -0.156 1.00 0.00 30 VAL A C 20
ATOM 34012 O O . VAL A 1 30 ? -2.184 -0.408 0.721 1.00 0.00 30 VAL A O 20
ATOM 34025 N N . VAL A 1 31 ? -0.624 -0.264 -0.875 1.00 0.00 31 VAL A N 20
ATOM 34026 C CA . VAL A 1 31 ? -0.282 -1.690 -0.859 1.00 0.00 31 VAL A CA 20
ATOM 34027 C C . VAL A 1 31 ? 1.307 -1.798 -1.165 1.00 0.00 31 VAL A C 20
ATOM 34028 O O . VAL A 1 31 ? 1.776 -1.836 -2.299 1.00 0.00 31 VAL A O 20
ATOM 34041 N N . ASP A 1 32 ? 2.028 -2.067 -0.017 1.00 0.00 32 ASP A N 20
ATOM 34042 C CA . ASP A 1 32 ? 3.398 -2.412 0.184 1.00 0.00 32 ASP A CA 20
ATOM 34043 C C . ASP A 1 32 ? 3.724 -3.935 -0.187 1.00 0.00 32 ASP A C 20
ATOM 34044 O O . ASP A 1 32 ? 3.439 -4.895 0.498 1.00 0.00 32 ASP A O 20
ATOM 34054 N N . PHE A 1 33 ? 4.362 -4.141 -1.326 1.00 0.00 33 PHE A N 20
ATOM 34055 C CA . PHE A 1 33 ? 4.963 -5.401 -1.866 1.00 0.00 33 PHE A CA 20
ATOM 34056 C C . PHE A 1 33 ? 6.428 -5.408 -1.231 1.00 0.00 33 PHE A C 20
ATOM 34057 O O . PHE A 1 33 ? 7.348 -4.559 -1.576 1.00 0.00 33 PHE A O 20
ATOM 34074 N N . THR A 1 34 ? 6.646 -6.231 -0.253 1.00 0.00 34 THR A N 20
ATOM 34075 C CA . THR A 1 34 ? 7.848 -6.312 0.542 1.00 0.00 34 THR A CA 20
ATOM 34076 C C . THR A 1 34 ? 7.943 -7.724 1.200 1.00 0.00 34 THR A C 20
ATOM 34077 O O . THR A 1 34 ? 6.986 -8.374 1.527 1.00 0.00 34 THR A O 20
ATOM 34088 N N . ALA A 1 35 ? 9.159 -8.096 1.556 1.00 0.00 35 ALA A N 20
ATOM 34089 C CA . ALA A 1 35 ? 9.576 -9.355 2.273 1.00 0.00 35 ALA A CA 20
ATOM 34090 C C . ALA A 1 35 ? 9.798 -9.036 3.747 1.00 0.00 35 ALA A C 20
ATOM 34091 O O . ALA A 1 35 ? 10.157 -7.947 4.211 1.00 0.00 35 ALA A O 20
ATOM 34098 N N . SER A 1 36 ? 9.506 -10.031 4.581 1.00 0.00 36 SER A N 20
ATOM 34099 C CA . SER A 1 36 ? 9.934 -9.950 6.053 1.00 0.00 36 SER A CA 20
ATOM 34100 C C . SER A 1 36 ? 11.431 -9.657 6.354 1.00 0.00 36 SER A C 20
ATOM 34101 O O . SER A 1 36 ? 11.757 -8.820 7.193 1.00 0.00 36 SER A O 20
ATOM 34109 N N . TRP A 1 37 ? 12.243 -10.338 5.510 1.00 0.00 37 TRP A N 20
ATOM 34110 C CA . TRP A 1 37 ? 13.665 -9.990 5.247 1.00 0.00 37 TRP A CA 20
ATOM 34111 C C . TRP A 1 37 ? 13.828 -8.676 4.401 1.00 0.00 37 TRP A C 20
ATOM 34112 O O . TRP A 1 37 ? 14.195 -8.696 3.237 1.00 0.00 37 TRP A O 20
ATOM 34133 N N . CYS A 1 38 ? 13.695 -7.529 5.042 1.00 0.00 38 CYS A N 20
ATOM 34134 C CA . CYS A 1 38 ? 13.881 -6.187 4.457 1.00 0.00 38 CYS A CA 20
ATOM 34135 C C . CYS A 1 38 ? 14.020 -5.249 5.694 1.00 0.00 38 CYS A C 20
ATOM 34136 O O . CYS A 1 38 ? 12.975 -4.779 6.130 1.00 0.00 38 CYS A O 20
ATOM 34144 N N . PRO A 1 39 ? 15.214 -4.886 6.224 1.00 0.00 39 PRO A N 20
ATOM 34145 C CA . PRO A 1 39 ? 15.421 -3.790 7.228 1.00 0.00 39 PRO A CA 20
ATOM 34146 C C . PRO A 1 39 ? 14.837 -2.344 6.838 1.00 0.00 39 PRO A C 20
ATOM 34147 O O . PRO A 1 39 ? 14.312 -1.651 7.719 1.00 0.00 39 PRO A O 20
ATOM 34158 N N . PRO A 1 40 ? 14.971 -1.787 5.591 1.00 0.00 40 PRO A N 20
ATOM 34159 C CA . PRO A 1 40 ? 14.259 -0.589 5.088 1.00 0.00 40 PRO A CA 20
ATOM 34160 C C . PRO A 1 40 ? 12.719 -0.508 5.312 1.00 0.00 40 PRO A C 20
ATOM 34161 O O . PRO A 1 40 ? 12.297 0.450 5.950 1.00 0.00 40 PRO A O 20
ATOM 34172 N N . CYS A 1 41 ? 11.980 -1.501 4.838 1.00 0.00 41 CYS A N 20
ATOM 34173 C CA . CYS A 1 41 ? 10.615 -1.767 5.379 1.00 0.00 41 CYS A CA 20
ATOM 34174 C C . CYS A 1 41 ? 10.448 -2.175 6.790 1.00 0.00 41 CYS A C 20
ATOM 34175 O O . CYS A 1 41 ? 9.357 -2.112 7.312 1.00 0.00 41 CYS A O 20
ATOM 34183 N N . LYS A 1 42 ? 11.475 -2.692 7.568 1.00 0.00 42 LYS A N 20
ATOM 34184 C CA . LYS A 1 42 ? 11.379 -2.680 9.082 1.00 0.00 42 LYS A CA 20
ATOM 34185 C C . LYS A 1 42 ? 11.094 -1.261 9.697 1.00 0.00 42 LYS A C 20
ATOM 34186 O O . LYS A 1 42 ? 10.128 -1.077 10.439 1.00 0.00 42 LYS A O 20
ATOM 34204 N N . MET A 1 43 ? 11.947 -0.189 9.487 1.00 0.00 43 MET A N 20
ATOM 34205 C CA . MET A 1 43 ? 11.562 1.277 9.718 1.00 0.00 43 MET A CA 20
ATOM 34206 C C . MET A 1 43 ? 10.176 1.887 9.047 1.00 0.00 43 MET A C 20
ATOM 34207 O O . MET A 1 43 ? 9.355 2.529 9.771 1.00 0.00 43 MET A O 20
ATOM 34221 N N . ILE A 1 44 ? 9.919 1.457 7.876 1.00 0.00 44 ILE A N 20
ATOM 34222 C CA . ILE A 1 44 ? 8.609 1.665 7.143 1.00 0.00 44 ILE A CA 20
ATOM 34223 C C . ILE A 1 44 ? 7.258 1.008 7.738 1.00 0.00 44 ILE A C 20
ATOM 34224 O O . ILE A 1 44 ? 6.193 1.606 7.461 1.00 0.00 44 ILE A O 20
ATOM 34240 N N . ALA A 1 45 ? 7.245 -0.080 8.539 1.00 0.00 45 ALA A N 20
ATOM 34241 C CA . ALA A 1 45 ? 6.097 -0.546 9.386 1.00 0.00 45 ALA A CA 20
ATOM 34242 C C . ALA A 1 45 ? 5.559 0.517 10.400 1.00 0.00 45 ALA A C 20
ATOM 34243 O O . ALA A 1 45 ? 4.425 0.934 10.168 1.00 0.00 45 ALA A O 20
ATOM 34250 N N . PRO A 1 46 ? 6.301 1.026 11.429 1.00 0.00 46 PRO A N 20
ATOM 34251 C CA . PRO A 1 46 ? 5.983 2.319 12.104 1.00 0.00 46 PRO A CA 20
ATOM 34252 C C . PRO A 1 46 ? 5.702 3.601 11.272 1.00 0.00 46 PRO A C 20
ATOM 34253 O O . PRO A 1 46 ? 4.789 4.333 11.736 1.00 0.00 46 PRO A O 20
ATOM 34264 N N . ILE A 1 47 ? 6.387 3.937 10.142 1.00 0.00 47 ILE A N 20
ATOM 34265 C CA . ILE A 1 47 ? 6.045 5.087 9.249 1.00 0.00 47 ILE A CA 20
ATOM 34266 C C . ILE A 1 47 ? 4.578 4.968 8.620 1.00 0.00 47 ILE A C 20
ATOM 34267 O O . ILE A 1 47 ? 3.814 5.972 8.712 1.00 0.00 47 ILE A O 20
ATOM 34283 N N . PHE A 1 48 ? 4.252 3.844 7.989 1.00 0.00 48 PHE A N 20
ATOM 34284 C CA . PHE A 1 48 ? 2.947 3.419 7.528 1.00 0.00 48 PHE A CA 20
ATOM 34285 C C . PHE A 1 48 ? 1.805 3.575 8.596 1.00 0.00 48 PHE A C 20
ATOM 34286 O O . PHE A 1 48 ? 0.906 4.358 8.258 1.00 0.00 48 PHE A O 20
ATOM 34303 N N . ALA A 1 49 ? 1.928 2.995 9.806 1.00 0.00 49 ALA A N 20
ATOM 34304 C CA . ALA A 1 49 ? 1.036 3.366 10.934 1.00 0.00 49 ALA A CA 20
ATOM 34305 C C . ALA A 1 49 ? 0.894 4.861 11.514 1.00 0.00 49 ALA A C 20
ATOM 34306 O O . ALA A 1 49 ? -0.220 5.250 11.726 1.00 0.00 49 ALA A O 20
ATOM 34313 N N . GLU A 1 50 ? 2.029 5.633 11.727 1.00 0.00 50 GLU A N 20
ATOM 34314 C CA . GLU A 1 50 ? 2.017 7.095 11.978 1.00 0.00 50 GLU A CA 20
ATOM 34315 C C . GLU A 1 50 ? 1.083 7.975 11.042 1.00 0.00 50 GLU A C 20
ATOM 34316 O O . GLU A 1 50 ? 0.159 8.614 11.534 1.00 0.00 50 GLU A O 20
ATOM 34329 N N . LEU A 1 51 ? 1.478 7.953 9.766 1.00 0.00 51 LEU A N 20
ATOM 34330 C CA . LEU A 1 51 ? 0.747 8.568 8.637 1.00 0.00 51 LEU A CA 20
ATOM 34331 C C . LEU A 1 51 ? -0.723 7.975 8.392 1.00 0.00 51 LEU A C 20
ATOM 34332 O O . LEU A 1 51 ? -1.680 8.726 8.145 1.00 0.00 51 LEU A O 20
ATOM 34348 N N . ALA A 1 52 ? -0.970 6.640 8.556 1.00 0.00 52 ALA A N 20
ATOM 34349 C CA . ALA A 1 52 ? -2.372 6.115 8.727 1.00 0.00 52 ALA A CA 20
ATOM 34350 C C . ALA A 1 52 ? -3.217 6.721 9.841 1.00 0.00 52 ALA A C 20
ATOM 34351 O O . ALA A 1 52 ? -4.351 7.040 9.581 1.00 0.00 52 ALA A O 20
ATOM 34358 N N . LYS A 1 53 ? -2.682 6.883 11.041 1.00 0.00 53 LYS A N 20
ATOM 34359 C CA . LYS A 1 53 ? -3.243 7.781 12.142 1.00 0.00 53 LYS A CA 20
ATOM 34360 C C . LYS A 1 53 ? -3.413 9.341 11.893 1.00 0.00 53 LYS A C 20
ATOM 34361 O O . LYS A 1 53 ? -4.269 9.961 12.539 1.00 0.00 53 LYS A O 20
ATOM 34379 N N . LYS A 1 54 ? -2.519 9.906 11.034 1.00 0.00 54 LYS A N 20
ATOM 34380 C CA . LYS A 1 54 ? -2.614 11.300 10.505 1.00 0.00 54 LYS A CA 20
ATOM 34381 C C . LYS A 1 54 ? -3.857 11.539 9.554 1.00 0.00 54 LYS A C 20
ATOM 34382 O O . LYS A 1 54 ? -4.427 12.608 9.449 1.00 0.00 54 LYS A O 20
ATOM 34400 N N . PHE A 1 55 ? -4.135 10.527 8.673 1.00 0.00 55 PHE A N 20
ATOM 34401 C CA . PHE A 1 55 ? -4.834 10.554 7.382 1.00 0.00 55 PHE A CA 20
ATOM 34402 C C . PHE A 1 55 ? -5.961 9.430 7.546 1.00 0.00 55 PHE A C 20
ATOM 34403 O O . PHE A 1 55 ? -5.705 8.236 7.306 1.00 0.00 55 PHE A O 20
ATOM 34420 N N . PRO A 1 56 ? -7.243 9.831 7.855 1.00 0.00 56 PRO A N 20
ATOM 34421 C CA . PRO A 1 56 ? -8.500 9.089 8.006 1.00 0.00 56 PRO A CA 20
ATOM 34422 C C . PRO A 1 56 ? -9.318 8.485 6.756 1.00 0.00 56 PRO A C 20
ATOM 34423 O O . PRO A 1 56 ? -10.199 7.623 6.853 1.00 0.00 56 PRO A O 20
ATOM 34434 N N . ASN A 1 57 ? -9.086 9.120 5.564 1.00 0.00 57 ASN A N 20
ATOM 34435 C CA . ASN A 1 57 ? -9.617 8.815 4.199 1.00 0.00 57 ASN A CA 20
ATOM 34436 C C . ASN A 1 57 ? -8.942 7.663 3.417 1.00 0.00 57 ASN A C 20
ATOM 34437 O O . ASN A 1 57 ? -9.151 7.545 2.202 1.00 0.00 57 ASN A O 20
ATOM 34448 N N . VAL A 1 58 ? -8.205 6.789 4.139 1.00 0.00 58 VAL A N 20
ATOM 34449 C CA . VAL A 1 58 ? -7.191 6.015 3.406 1.00 0.00 58 VAL A CA 20
ATOM 34450 C C . VAL A 1 58 ? -6.878 4.610 4.222 1.00 0.00 58 VAL A C 20
ATOM 34451 O O . VAL A 1 58 ? -6.450 4.569 5.366 1.00 0.00 58 VAL A O 20
ATOM 34464 N N . THR A 1 59 ? -7.155 3.499 3.539 1.00 0.00 59 THR A N 20
ATOM 34465 C CA . THR A 1 59 ? -6.788 2.104 3.923 1.00 0.00 59 THR A CA 20
ATOM 34466 C C . THR A 1 59 ? -5.320 1.891 3.397 1.00 0.00 59 THR A C 20
ATOM 34467 O O . THR A 1 59 ? -4.816 2.555 2.462 1.00 0.00 59 THR A O 20
ATOM 34478 N N . PHE A 1 60 ? -4.723 0.953 4.117 1.00 0.00 60 PHE A N 20
ATOM 34479 C CA . PHE A 1 60 ? -3.316 0.600 4.044 1.00 0.00 60 PHE A CA 20
ATOM 34480 C C . PHE A 1 60 ? -3.134 -0.955 4.294 1.00 0.00 60 PHE A C 20
ATOM 34481 O O . PHE A 1 60 ? -3.641 -1.498 5.278 1.00 0.00 60 PHE A O 20
ATOM 34498 N N . LEU A 1 61 ? -2.405 -1.664 3.410 1.00 0.00 61 LEU A N 20
ATOM 34499 C CA . LEU A 1 61 ? -2.285 -3.111 3.354 1.00 0.00 61 LEU A CA 20
ATOM 34500 C C . LEU A 1 61 ? -0.816 -3.338 2.923 1.00 0.00 61 LEU A C 20
ATOM 34501 O O . LEU A 1 61 ? -0.116 -2.589 2.273 1.00 0.00 61 LEU A O 20
ATOM 34517 N N . LYS A 1 62 ? -0.408 -4.554 3.257 1.00 0.00 62 LYS A N 20
ATOM 34518 C CA . LYS A 1 62 ? 0.973 -5.039 3.086 1.00 0.00 62 LYS A CA 20
ATOM 34519 C C . LYS A 1 62 ? 1.020 -6.572 2.856 1.00 0.00 62 LYS A C 20
ATOM 34520 O O . LYS A 1 62 ? 0.780 -7.433 3.698 1.00 0.00 62 LYS A O 20
ATOM 34538 N N . VAL A 1 63 ? 1.476 -6.888 1.614 1.00 0.00 63 VAL A N 20
ATOM 34539 C CA . VAL A 1 63 ? 1.787 -8.213 1.080 1.00 0.00 63 VAL A CA 20
ATOM 34540 C C . VAL A 1 63 ? 3.206 -8.661 1.439 1.00 0.00 63 VAL A C 20
ATOM 34541 O O . VAL A 1 63 ? 4.175 -8.004 1.069 1.00 0.00 63 VAL A O 20
ATOM 34554 N N . ASP A 1 64 ? 3.274 -9.894 2.002 1.00 0.00 64 ASP A N 20
ATOM 34555 C CA . ASP A 1 64 ? 4.449 -10.791 2.019 1.00 0.00 64 ASP A CA 20
ATOM 34556 C C . ASP A 1 64 ? 4.695 -11.295 0.586 1.00 0.00 64 ASP A C 20
ATOM 34557 O O . ASP A 1 64 ? 4.036 -12.200 0.066 1.00 0.00 64 ASP A O 20
ATOM 34567 N N . VAL A 1 65 ? 5.653 -10.669 -0.057 1.00 0.00 65 VAL A N 20
ATOM 34568 C CA . VAL A 1 65 ? 6.029 -10.998 -1.431 1.00 0.00 65 VAL A CA 20
ATOM 34569 C C . VAL A 1 65 ? 6.259 -12.508 -1.816 1.00 0.00 65 VAL A C 20
ATOM 34570 O O . VAL A 1 65 ? 5.959 -12.887 -2.918 1.00 0.00 65 VAL A O 20
ATOM 34583 N N . ASP A 1 66 ? 6.917 -13.241 -0.912 1.00 0.00 66 ASP A N 20
ATOM 34584 C CA . ASP A 1 66 ? 7.048 -14.747 -1.039 1.00 0.00 66 ASP A CA 20
ATOM 34585 C C . ASP A 1 66 ? 5.769 -15.583 -1.296 1.00 0.00 66 ASP A C 20
ATOM 34586 O O . ASP A 1 66 ? 5.778 -16.492 -2.093 1.00 0.00 66 ASP A O 20
ATOM 34596 N N . GLU A 1 67 ? 4.630 -15.160 -0.762 1.00 0.00 67 GLU A N 20
ATOM 34597 C CA . GLU A 1 67 ? 3.248 -15.629 -1.175 1.00 0.00 67 GLU A CA 20
ATOM 34598 C C . GLU A 1 67 ? 2.806 -15.320 -2.653 1.00 0.00 67 GLU A C 20
ATOM 34599 O O . GLU A 1 67 ? 2.296 -16.204 -3.374 1.00 0.00 67 GLU A O 20
ATOM 34612 N N . LEU A 1 68 ? 2.892 -14.019 -2.990 1.00 0.00 68 LEU A N 20
ATOM 34613 C CA . LEU A 1 68 ? 2.202 -13.299 -4.078 1.00 0.00 68 LEU A CA 20
ATOM 34614 C C . LEU A 1 68 ? 3.264 -12.474 -4.905 1.00 0.00 68 LEU A C 20
ATOM 34615 O O . LEU A 1 68 ? 3.005 -11.283 -5.187 1.00 0.00 68 LEU A O 20
ATOM 34631 N N . LYS A 1 69 ? 4.337 -13.133 -5.276 1.00 0.00 69 LYS A N 20
ATOM 34632 C CA . LYS A 1 69 ? 5.334 -12.708 -6.298 1.00 0.00 69 LYS A CA 20
ATOM 34633 C C . LYS A 1 69 ? 4.815 -12.594 -7.824 1.00 0.00 69 LYS A C 20
ATOM 34634 O O . LYS A 1 69 ? 5.230 -11.611 -8.428 1.00 0.00 69 LYS A O 20
ATOM 34652 N N . ALA A 1 70 ? 4.125 -13.571 -8.355 1.00 0.00 70 ALA A N 20
ATOM 34653 C CA . ALA A 1 70 ? 3.456 -13.619 -9.672 1.00 0.00 70 ALA A CA 20
ATOM 34654 C C . ALA A 1 70 ? 2.536 -12.397 -9.949 1.00 0.00 70 ALA A C 20
ATOM 34655 O O . ALA A 1 70 ? 2.755 -11.693 -10.946 1.00 0.00 70 ALA A O 20
ATOM 34662 N N . VAL A 1 71 ? 1.591 -12.162 -9.026 1.00 0.00 71 VAL A N 20
ATOM 34663 C CA . VAL A 1 71 ? 0.796 -10.916 -8.965 1.00 0.00 71 VAL A CA 20
ATOM 34664 C C . VAL A 1 71 ? 1.572 -9.525 -8.718 1.00 0.00 71 VAL A C 20
ATOM 34665 O O . VAL A 1 71 ? 1.367 -8.528 -9.413 1.00 0.00 71 VAL A O 20
ATOM 34678 N N . ALA A 1 72 ? 2.427 -9.503 -7.688 1.00 0.00 72 ALA A N 20
ATOM 34679 C CA . ALA A 1 72 ? 3.378 -8.382 -7.499 1.00 0.00 72 ALA A CA 20
ATOM 34680 C C . ALA A 1 72 ? 4.110 -7.921 -8.760 1.00 0.00 72 ALA A C 20
ATOM 34681 O O . ALA A 1 72 ? 3.905 -6.765 -9.244 1.00 0.00 72 ALA A O 20
ATOM 34688 N N . GLU A 1 73 ? 4.723 -8.933 -9.475 1.00 0.00 73 GLU A N 20
ATOM 34689 C CA . GLU A 1 73 ? 5.325 -8.738 -10.767 1.00 0.00 73 GLU A CA 20
ATOM 34690 C C . GLU A 1 73 ? 4.434 -8.072 -11.801 1.00 0.00 73 GLU A C 20
ATOM 34691 O O . GLU A 1 73 ? 4.976 -7.193 -12.508 1.00 0.00 73 GLU A O 20
ATOM 34704 N N . GLU A 1 74 ? 3.142 -8.591 -11.899 1.00 0.00 74 GLU A N 20
ATOM 34705 C CA . GLU A 1 74 ? 2.107 -8.049 -12.764 1.00 0.00 74 GLU A CA 20
ATOM 34706 C C . GLU A 1 74 ? 1.795 -6.571 -12.607 1.00 0.00 74 GLU A C 20
ATOM 34707 O O . GLU A 1 74 ? 2.055 -5.939 -13.637 1.00 0.00 74 GLU A O 20
ATOM 34720 N N . TRP A 1 75 ? 1.311 -6.025 -11.495 1.00 0.00 75 TRP A N 20
ATOM 34721 C CA . TRP A 1 75 ? 1.269 -4.546 -11.242 1.00 0.00 75 TRP A CA 20
ATOM 34722 C C . TRP A 1 75 ? 2.519 -3.664 -11.611 1.00 0.00 75 TRP A C 20
ATOM 34723 O O . TRP A 1 75 ? 2.311 -2.615 -12.235 1.00 0.00 75 TRP A O 20
ATOM 34744 N N . ASN A 1 76 ? 3.709 -4.152 -11.176 1.00 0.00 76 ASN A N 20
ATOM 34745 C CA . ASN A 1 76 ? 5.015 -3.898 -11.959 1.00 0.00 76 ASN A CA 20
ATOM 34746 C C . ASN A 1 76 ? 6.063 -3.941 -10.792 1.00 0.00 76 ASN A C 20
ATOM 34747 O O . ASN A 1 76 ? 6.320 -2.920 -10.129 1.00 0.00 76 ASN A O 20
ATOM 34758 N N . VAL A 1 77 ? 6.505 -5.125 -10.378 1.00 0.00 77 VAL A N 20
ATOM 34759 C CA . VAL A 1 77 ? 7.294 -5.392 -9.185 1.00 0.00 77 VAL A CA 20
ATOM 34760 C C . VAL A 1 77 ? 8.215 -6.695 -9.423 1.00 0.00 77 VAL A C 20
ATOM 34761 O O . VAL A 1 77 ? 7.928 -7.783 -8.879 1.00 0.00 77 VAL A O 20
ATOM 34774 N N . GLU A 1 78 ? 9.225 -6.412 -10.212 1.00 0.00 78 GLU A N 20
ATOM 34775 C CA . GLU A 1 78 ? 10.552 -7.082 -10.134 1.00 0.00 78 GLU A CA 20
ATOM 34776 C C . GLU A 1 78 ? 11.504 -6.735 -8.922 1.00 0.00 78 GLU A C 20
ATOM 34777 O O . GLU A 1 78 ? 12.633 -7.265 -8.848 1.00 0.00 78 GLU A O 20
ATOM 34790 N N . ALA A 1 79 ? 11.127 -5.693 -8.066 1.00 0.00 79 ALA A N 20
ATOM 34791 C CA . ALA A 1 79 ? 11.920 -4.989 -7.120 1.00 0.00 79 ALA A CA 20
ATOM 34792 C C . ALA A 1 79 ? 11.257 -4.592 -5.751 1.00 0.00 79 ALA A C 20
ATOM 34793 O O . ALA A 1 79 ? 10.180 -3.980 -5.675 1.00 0.00 79 ALA A O 20
ATOM 34800 N N . MET A 1 80 ? 11.844 -5.131 -4.730 1.00 0.00 80 MET A N 20
ATOM 34801 C CA . MET A 1 80 ? 11.649 -4.761 -3.326 1.00 0.00 80 MET A CA 20
ATOM 34802 C C . MET A 1 80 ? 12.202 -3.315 -2.957 1.00 0.00 80 MET A C 20
ATOM 34803 O O . MET A 1 80 ? 13.399 -2.974 -3.105 1.00 0.00 80 MET A O 20
ATOM 34817 N N . PRO A 1 81 ? 11.207 -2.350 -2.516 1.00 0.00 81 PRO A N 20
ATOM 34818 C CA . PRO A 1 81 ? 9.658 -2.582 -2.351 1.00 0.00 81 PRO A CA 20
ATOM 34819 C C . PRO A 1 81 ? 8.659 -1.391 -2.462 1.00 0.00 81 PRO A C 20
ATOM 34820 O O . PRO A 1 81 ? 9.048 -0.242 -2.045 1.00 0.00 81 PRO A O 20
ATOM 34831 N N . THR A 1 82 ? 7.682 -1.875 -3.425 1.00 0.00 82 THR A N 20
ATOM 34832 C CA . THR A 1 82 ? 6.821 -1.053 -4.309 1.00 0.00 82 THR A CA 20
ATOM 34833 C C . THR A 1 82 ? 5.486 -1.007 -3.423 1.00 0.00 82 THR A C 20
ATOM 34834 O O . THR A 1 82 ? 4.799 -1.958 -3.242 1.00 0.00 82 THR A O 20
ATOM 34845 N N . PHE A 1 83 ? 5.108 0.263 -3.498 1.00 0.00 83 PHE A N 20
ATOM 34846 C CA . PHE A 1 83 ? 3.829 0.862 -3.010 1.00 0.00 83 PHE A CA 20
ATOM 34847 C C . PHE A 1 83 ? 3.072 1.111 -4.250 1.00 0.00 83 PHE A C 20
ATOM 34848 O O . PHE A 1 83 ? 3.514 1.916 -5.024 1.00 0.00 83 PHE A O 20
ATOM 34865 N N . ILE A 1 84 ? 1.801 0.663 -4.297 1.00 0.00 84 ILE A N 20
ATOM 34866 C CA . ILE A 1 84 ? 0.837 0.749 -5.379 1.00 0.00 84 ILE A CA 20
ATOM 34867 C C . ILE A 1 84 ? -0.492 1.411 -4.821 1.00 0.00 84 ILE A C 20
ATOM 34868 O O . ILE A 1 84 ? -0.974 1.098 -3.726 1.00 0.00 84 ILE A O 20
ATOM 34884 N N . PHE A 1 85 ? -1.141 2.195 -5.689 1.00 0.00 85 PHE A N 20
ATOM 34885 C CA . PHE A 1 85 ? -2.087 3.267 -5.311 1.00 0.00 85 PHE A CA 20
ATOM 34886 C C . PHE A 1 85 ? -3.297 3.306 -6.295 1.00 0.00 85 PHE A C 20
ATOM 34887 O O . PHE A 1 85 ? -3.077 3.390 -7.513 1.00 0.00 85 PHE A O 20
ATOM 34904 N N . LEU A 1 86 ? -4.454 3.125 -5.625 1.00 0.00 86 LEU A N 20
ATOM 34905 C CA . LEU A 1 86 ? -5.728 2.922 -6.199 1.00 0.00 86 LEU A CA 20
ATOM 34906 C C . LEU A 1 86 ? -6.721 3.899 -5.310 1.00 0.00 86 LEU A C 20
ATOM 34907 O O . LEU A 1 86 ? -6.770 3.756 -4.084 1.00 0.00 86 LEU A O 20
ATOM 34923 N N . LYS A 1 87 ? -7.443 4.702 -6.046 1.00 0.00 87 LYS A N 20
ATOM 34924 C CA . LYS A 1 87 ? -8.601 5.530 -5.713 1.00 0.00 87 LYS A CA 20
ATOM 34925 C C . LYS A 1 87 ? -9.956 4.858 -6.026 1.00 0.00 87 LYS A C 20
ATOM 34926 O O . LYS A 1 87 ? -10.031 3.776 -6.630 1.00 0.00 87 LYS A O 20
ATOM 34944 N N . ASP A 1 88 ? -11.072 5.450 -5.588 1.00 0.00 88 ASP A N 20
ATOM 34945 C CA . ASP A 1 88 ? -12.472 5.261 -6.152 1.00 0.00 88 ASP A CA 20
ATOM 34946 C C . ASP A 1 88 ? -12.694 5.631 -7.690 1.00 0.00 88 ASP A C 20
ATOM 34947 O O . ASP A 1 88 ? -13.716 6.103 -8.115 1.00 0.00 88 ASP A O 20
ATOM 34957 N N . GLY A 1 89 ? -11.605 5.481 -8.484 1.00 0.00 89 GLY A N 20
ATOM 34958 C CA . GLY A 1 89 ? -11.574 5.798 -9.971 1.00 0.00 89 GLY A CA 20
ATOM 34959 C C . GLY A 1 89 ? -10.280 5.313 -10.843 1.00 0.00 89 GLY A C 20
ATOM 34960 O O . GLY A 1 89 ? -9.695 5.999 -11.673 1.00 0.00 89 GLY A O 20
ATOM 34964 N N . LYS A 1 90 ? -9.925 4.129 -10.472 1.00 0.00 90 LYS A N 20
ATOM 34965 C CA . LYS A 1 90 ? -8.920 3.167 -11.066 1.00 0.00 90 LYS A CA 20
ATOM 34966 C C . LYS A 1 90 ? -7.425 3.371 -10.601 1.00 0.00 90 LYS A C 20
ATOM 34967 O O . LYS A 1 90 ? -7.263 4.439 -9.967 1.00 0.00 90 LYS A O 20
ATOM 34985 N N . LEU A 1 91 ? -6.463 2.562 -11.030 1.00 0.00 91 LEU A N 20
ATOM 34986 C CA . LEU A 1 91 ? -5.041 2.795 -10.775 1.00 0.00 91 LEU A CA 20
ATOM 34987 C C . LEU A 1 91 ? -4.557 4.329 -11.079 1.00 0.00 91 LEU A C 20
ATOM 34988 O O . LEU A 1 91 ? -4.414 4.788 -12.185 1.00 0.00 91 LEU A O 20
ATOM 35004 N N . VAL A 1 92 ? -4.284 4.996 -9.977 1.00 0.00 92 VAL A N 20
ATOM 35005 C CA . VAL A 1 92 ? -3.620 6.303 -9.911 1.00 0.00 92 VAL A CA 20
ATOM 35006 C C . VAL A 1 92 ? -2.061 6.232 -10.013 1.00 0.00 92 VAL A C 20
ATOM 35007 O O . VAL A 1 92 ? -1.495 7.070 -10.768 1.00 0.00 92 VAL A O 20
ATOM 35020 N N . ASP A 1 93 ? -1.327 5.320 -9.303 1.00 0.00 93 ASP A N 20
ATOM 35021 C CA . ASP A 1 93 ? 0.197 5.347 -9.317 1.00 0.00 93 ASP A CA 20
ATOM 35022 C C . ASP A 1 93 ? 0.827 4.108 -8.677 1.00 0.00 93 ASP A C 20
ATOM 35023 O O . ASP A 1 93 ? 0.129 3.283 -8.172 1.00 0.00 93 ASP A O 20
ATOM 35033 N N . LYS A 1 94 ? 2.157 4.011 -8.865 1.00 0.00 94 LYS A N 20
ATOM 35034 C CA . LYS A 1 94 ? 3.072 2.940 -8.412 1.00 0.00 94 LYS A CA 20
ATOM 35035 C C . LYS A 1 94 ? 4.457 3.600 -8.264 1.00 0.00 94 LYS A C 20
ATOM 35036 O O . LYS A 1 94 ? 4.993 4.349 -9.165 1.00 0.00 94 LYS A O 20
ATOM 35054 N N . THR A 1 95 ? 5.163 3.304 -7.107 1.00 0.00 95 THR A N 20
ATOM 35055 C CA . THR A 1 95 ? 6.498 3.922 -6.721 1.00 0.00 95 THR A CA 20
ATOM 35056 C C . THR A 1 95 ? 7.174 2.985 -5.618 1.00 0.00 95 THR A C 20
ATOM 35057 O O . THR A 1 95 ? 6.601 2.319 -4.740 1.00 0.00 95 THR A O 20
ATOM 35068 N N . VAL A 1 96 ? 8.450 2.947 -5.774 1.00 0.00 96 VAL A N 20
ATOM 35069 C CA . VAL A 1 96 ? 9.355 1.824 -5.248 1.00 0.00 96 VAL A CA 20
ATOM 35070 C C . VAL A 1 96 ? 10.482 2.597 -4.513 1.00 0.00 96 VAL A C 20
ATOM 35071 O O . VAL A 1 96 ? 11.384 3.246 -5.189 1.00 0.00 96 VAL A O 20
ATOM 35084 N N . GLY A 1 97 ? 10.443 2.514 -3.127 1.00 0.00 97 GLY A N 20
ATOM 35085 C CA . GLY A 1 97 ? 11.452 3.232 -2.327 1.00 0.00 97 GLY A CA 20
ATOM 35086 C C . GLY A 1 97 ? 11.360 2.842 -0.816 1.00 0.00 97 GLY A C 20
ATOM 35087 O O . GLY A 1 97 ? 10.811 1.750 -0.540 1.00 0.00 97 GLY A O 20
ATOM 35091 N N . ALA A 1 98 ? 11.914 3.680 0.085 1.00 0.00 98 ALA A N 20
ATOM 35092 C CA . ALA A 1 98 ? 11.934 3.535 1.549 1.00 0.00 98 ALA A CA 20
ATOM 35093 C C . ALA A 1 98 ? 12.541 4.909 2.095 1.00 0.00 98 ALA A C 20
ATOM 35094 O O . ALA A 1 98 ? 13.703 5.180 2.097 1.00 0.00 98 ALA A O 20
ATOM 35101 N N . ASP A 1 99 ? 11.595 5.701 2.686 1.00 0.00 99 ASP A N 20
ATOM 35102 C CA . ASP A 1 99 ? 11.945 7.045 3.292 1.00 0.00 99 ASP A CA 20
ATOM 35103 C C . ASP A 1 99 ? 10.752 7.604 4.098 1.00 0.00 99 ASP A C 20
ATOM 35104 O O . ASP A 1 99 ? 9.618 7.753 3.581 1.00 0.00 99 ASP A O 20
ATOM 35114 N N . LYS A 1 100 ? 11.091 7.951 5.348 1.00 0.00 100 LYS A N 20
ATOM 35115 C CA . LYS A 1 100 ? 10.210 8.634 6.348 1.00 0.00 100 LYS A CA 20
ATOM 35116 C C . LYS A 1 100 ? 9.363 9.927 5.927 1.00 0.00 100 LYS A C 20
ATOM 35117 O O . LYS A 1 100 ? 8.199 9.955 6.272 1.00 0.00 100 LYS A O 20
ATOM 35135 N N . ASP A 1 101 ? 9.962 10.958 5.294 1.00 0.00 101 ASP A N 20
ATOM 35136 C CA . ASP A 1 101 ? 9.294 12.074 4.565 1.00 0.00 101 ASP A CA 20
ATOM 35137 C C . ASP A 1 101 ? 8.627 11.635 3.186 1.00 0.00 101 ASP A C 20
ATOM 35138 O O . ASP A 1 101 ? 7.565 12.219 2.869 1.00 0.00 101 ASP A O 20
ATOM 35148 N N . GLY A 1 102 ? 9.302 10.806 2.401 1.00 0.00 102 GLY A N 20
ATOM 35149 C CA . GLY A 1 102 ? 8.776 10.243 1.074 1.00 0.00 102 GLY A CA 20
ATOM 35150 C C . GLY A 1 102 ? 7.352 9.724 0.950 1.00 0.00 102 GLY A C 20
ATOM 35151 O O . GLY A 1 102 ? 6.492 10.182 0.173 1.00 0.00 102 GLY A O 20
ATOM 35155 N N . LEU A 1 103 ? 7.055 8.759 1.849 1.00 0.00 103 LEU A N 20
ATOM 35156 C CA . LEU A 1 103 ? 5.736 8.056 1.924 1.00 0.00 103 LEU A CA 20
ATOM 35157 C C . LEU A 1 103 ? 4.559 9.020 2.389 1.00 0.00 103 LEU A C 20
ATOM 35158 O O . LEU A 1 103 ? 3.673 9.272 1.545 1.00 0.00 103 LEU A O 20
ATOM 35174 N N . PRO A 1 104 ? 4.650 9.752 3.538 1.00 0.00 104 PRO A N 20
ATOM 35175 C CA . PRO A 1 104 ? 3.831 10.912 3.784 1.00 0.00 104 PRO A CA 20
ATOM 35176 C C . PRO A 1 104 ? 3.605 11.955 2.676 1.00 0.00 104 PRO A C 20
ATOM 35177 O O . PRO A 1 104 ? 2.507 12.343 2.358 1.00 0.00 104 PRO A O 20
ATOM 35188 N N . THR A 1 105 ? 4.663 12.448 2.009 1.00 0.00 105 THR A N 20
ATOM 35189 C CA . THR A 1 105 ? 4.562 13.323 0.782 1.00 0.00 105 THR A CA 20
ATOM 35190 C C . THR A 1 105 ? 3.638 12.711 -0.366 1.00 0.00 105 THR A C 20
ATOM 35191 O O . THR A 1 105 ? 2.618 13.302 -0.741 1.00 0.00 105 THR A O 20
ATOM 35202 N N . LEU A 1 106 ? 4.024 11.563 -0.851 1.00 0.00 106 LEU A N 20
ATOM 35203 C CA . LEU A 1 106 ? 3.335 10.745 -1.871 1.00 0.00 106 LEU A CA 20
ATOM 35204 C C . LEU A 1 106 ? 1.818 10.457 -1.571 1.00 0.00 106 LEU A C 20
ATOM 35205 O O . LEU A 1 106 ? 0.956 10.877 -2.363 1.00 0.00 106 LEU A O 20
ATOM 35221 N N . VAL A 1 107 ? 1.515 9.872 -0.416 1.00 0.00 107 VAL A N 20
ATOM 35222 C CA . VAL A 1 107 ? 0.080 9.877 0.131 1.00 0.00 107 VAL A CA 20
ATOM 35223 C C . VAL A 1 107 ? -0.603 11.263 0.255 1.00 0.00 107 VAL A C 20
ATOM 35224 O O . VAL A 1 107 ? -1.651 11.387 -0.410 1.00 0.00 107 VAL A O 20
ATOM 35237 N N . ALA A 1 108 ? -0.043 12.264 0.975 1.00 0.00 108 ALA A N 20
ATOM 35238 C CA . ALA A 1 108 ? -0.597 13.631 1.091 1.00 0.00 108 ALA A CA 20
ATOM 35239 C C . ALA A 1 108 ? -1.091 14.213 -0.325 1.00 0.00 108 ALA A C 20
ATOM 35240 O O . ALA A 1 108 ? -2.208 14.662 -0.534 1.00 0.00 108 ALA A O 20
ATOM 35247 N N . LYS A 1 109 ? -0.106 14.126 -1.289 1.00 0.00 109 LYS A N 20
ATOM 35248 C CA . LYS A 1 109 ? -0.328 14.434 -2.719 1.00 0.00 109 LYS A CA 20
ATOM 35249 C C . LYS A 1 109 ? -1.498 13.718 -3.460 1.00 0.00 109 LYS A C 20
ATOM 35250 O O . LYS A 1 109 ? -2.243 14.328 -4.168 1.00 0.00 109 LYS A O 20
ATOM 35268 N N . HIS A 1 110 ? -1.674 12.428 -3.152 1.00 0.00 110 HIS A N 20
ATOM 35269 C CA . HIS A 1 110 ? -2.812 11.623 -3.526 1.00 0.00 110 HIS A CA 20
ATOM 35270 C C . HIS A 1 110 ? -4.192 11.917 -2.811 1.00 0.00 110 HIS A C 20
ATOM 35271 O O . HIS A 1 110 ? -5.209 12.294 -3.361 1.00 0.00 110 HIS A O 20
ATOM 35285 N N . ALA A 1 111 ? -4.134 11.756 -1.498 1.00 0.00 111 ALA A N 20
ATOM 35286 C CA . ALA A 1 111 ? -5.226 11.934 -0.507 1.00 0.00 111 ALA A CA 20
ATOM 35287 C C . ALA A 1 111 ? -5.975 13.241 -0.508 1.00 0.00 111 ALA A C 20
ATOM 35288 O O . ALA A 1 111 ? -7.150 13.087 -0.714 1.00 0.00 111 ALA A O 20
ATOM 35295 N N . THR A 1 112 ? -5.379 14.414 -0.522 1.00 0.00 112 THR A N 20
ATOM 35296 C CA . THR A 1 112 ? -6.043 15.703 -0.869 1.00 0.00 112 THR A CA 20
ATOM 35297 C C . THR A 1 112 ? -6.778 15.893 -2.284 1.00 0.00 112 THR A C 20
ATOM 35298 O O . THR A 1 112 ? -7.929 16.366 -2.400 1.00 0.00 112 THR A O 20
ATOM 35309 N N . ALA A 1 113 ? -6.044 15.697 -3.454 1.00 0.00 113 ALA A N 20
ATOM 35310 C CA . ALA A 1 113 ? -6.474 15.768 -4.853 1.00 0.00 113 ALA A CA 20
ATOM 35311 C C . ALA A 1 113 ? -7.380 14.550 -5.184 1.00 0.00 113 ALA A C 20
ATOM 35312 O O . ALA A 1 113 ? -8.701 14.880 -5.316 1.00 0.00 113 ALA A O 20
#

InterPro domains:
  IPR013766 Thioredoxin domain [PF00085] (10-105)
  IPR013766 Thioredoxin domain [PS51352] (1-113)
  IPR017937 Thioredoxin, conserved site [PS00194] (31-49)
  IPR036249 Thioredoxin-like superfamily [SSF52833] (5-111)

CATH classification: 3.40.30.10

Organism: Populus tremula x Populus tremuloides (NCBI:txid47664)

Nearest PDB structures (foldseek):
  1ti3-assembly1_A  TM=9.960E-01  e=2.042E-22  Populus tremula
  2vm1-assembly1_A  TM=9.006E-01  e=3.870E-13  Hordeum vulgare subsp. vulgare
  2iwt-assembly1_A  TM=9.057E-01  e=7.939E-13  Hordeum vulgare
  5jy5-assembly2_B  TM=8.917E-01  e=1.384E-10  Cryptococcus neoformans H99
  4pom-assembly2_B  TM=8.826E-01  e=5.457E-10  Homo sapiens

Radius of gyration: 12.83 Å; Cα contacts (8 Å, |Δi|>4): 183; chains: 1; bounding box: 31×31×29 Å

Foldseek 3Di:
DAWEDEDEDFACVVVCVVCCCQQPDQAKEKEKQAAPPDVLCVVVVVLQVVLRRVARRYYYYYYHCVRQVVVCVVVPDPDAIKMWMGHNPGGPDMDHDGDSVVVSVVCVVVRVD

Secondary structure (DSSP, 8-state):
-----EEEE-SHHHHHHHHHHHTTSSSEEEEEEE-SS-HHHHHHHHHHHHHHHH-SSEEEEEEETTT-HHHHHHHH-SSTTEEEEEETTEEEEEEE---TTHHHHHHHHHHH-

Solvent-accessible surface area: 6608 Å² total; per-residue (Å²): 163,143,103,9,125,52,73,55,6,105,68,111,78,8,99,134,57,8,66,112,82,0,118,60,39,163,67,1,0,0,0,3,2,11,2,97,195,24,102,66,8,164,110,2,32,87,41,3,43,116,1,3,150,125,36,63,74,2,16,0,1,65,4,46,21,84,97,30,112,86,18,0,98,111,30,73,10,158,51,72,12,5,2,0,0,6,44,75,61,154,51,65,32,103,57,83,35,30,71,145,102,22,5,28,76,24,0,37,141,45,14,125,108

Sequence (113 aa):
AEEGQVIACHTVDTWKEHFEKGKGSQKLIVVDFTASWCPPCKMIAPIFAELAKKFPNVTFLKVDVDELKAVAEEWNVEAMPTFIFLKDGKLVDKTVGADKDGLPTLVAKHATAAEEGQVIACHTVDTWKEHFEKGKGSQKLIVVDFTASWCPPCKMIAPIFAELAKKFPNVTFLKVDVDELKAVAEEWNVEAMPTFIFLKDGKLVDKTVGADKDGLPTLVAKHATAAEEGQVIACHTVDTWKEHFEKGKGSQKLIVVDFTASWCPPCKMIAPIFAELAKKFPNVTFLKVDVDELKAVAEEWNVEAMPTFIFLKDGKLVDKTVGADKDGLPTLVAKHATAAEEGQVIACHTVDTWKEHFEKGKGSQKLIVVDFTASWCPPCKMIAPIFAELAKKFPNVTFLKVDVDELKAVAEEWNVEAMPTFIFLKDGKLVDKTVGADKDGLPTLVAKHATAAEEGQVIACHTVDTWKEHFEKGKGSQKLIVVDFTASWCPPCKMIAPIFAELAKKFPNVTFLKVDVDELKAVAEEWNVEAMPTFIFLKDGKLVDKTVGADKDGLPTLVAKHATAAEEGQVIACHTVDTWKEHFEKGKGSQKLIVVDFTASWCPPCKMIAPIFAELAKKFPNVTFLKVDVDELKAVAEEWNVEAMPTFIFLKDGKLVDKTVGADKDGLPTLVAKHATAAEEGQVIACHTVDTWKEHFEKGKGSQKLIVVDFTASWCPPCKMIAPIFAELAKKFPNVTFLKVDVDELKAVAEEWNVEAMPTFIFLKDGKLVDKTVGADKDGLPTLVAKHATAAEEGQVIACHTVDTWKEHFEKGKGSQKLIVVDFTASWCPPCKMIAPIFAELAKKFPNVTFLKVDVDELKAVAEEWNVEAMPTFIFLKDGKLVDKTVGADKDGLPTLVAKHATAAEEGQVIACHTVDTWKEHFEKGKGSQKLIVVDFTASWCPPCKMIAPIFAELAKKFPNVTFLKVDVDELKAVAEEWNVEAMPTFIFLKDGKLVDKTVGADKDGLPTLVAKHATAAEEGQVIACHTVDTWKEHFEKGKGSQKLIVVDFTASWCPPCKMIAPIFAELAKKFPNVTFLKVDVDELKAVAEEWNVEAMPTFIFLKDGKLVDKTVGADKDGLPTLVAKHATAAEEGQVIACHTVDTWKEHFEKGKGSQKLIVVDFTASWCPPCKMIAPIFAELAKKFPNVTFLKVDVDELKAVAEEWNVEAMPTFIFLKDGKLVDKTVGADKDGLPTLVAKHATAAEEGQVIACHTVDTWKEHFEKGKGSQKLIVVDFTASWCPPCKMIAPIFAELAKKFPNVTFLKVDVDELKAVAEEWNVEAMPTFIFLKDGKLVDKTVGADKDGLPTLVAKHATAAEEGQVIACHTVDTWKEHFEKGKGSQKLIVVDFTASWCPPCKMIAPIFAELAKKFPNVTFLKVDVDELKAVAEEWNVEAMPTFIFLKDGKLVDKTVGADKDGLPTLVAKHATAAEEGQVIACHTVDTWKEHFEKGKGSQKLIVVDFTASWCPPCKMIAPIFAELAKKFPNVTFLKVDVDELKAVAEEWNVEAMPTFIFLKDGKLVDKTVGADKDGLPTLVAKHATAAEEGQVIACHTVDTWKEHFEKGKGSQKLIVVDFTASWCPPCKMIAPIFAELAKKFPNVTFLKVDVDELKAVAEEWNVEAMPTFIFLKDGKLVDKTVGADKDGLPTLVAKHATAAEEGQVIACHTVDTWKEHFEKGKGSQKLIVVDFTASWCPPCKMIAPIFAELAKKFPNVTFLKVDVDELKAVAEEWNVEAMPTFIFLKDGKLVDKTVGADKDGLPTLVAKHATAAEEGQVIACHTVDTWKEHFEKGKGSQKLIVVDFTASWCPPCKMIAPIFAELAKKFPNVTFLKVDVDELKAVAEEWNVEAMPTFIFLKDGKLVDKTVGADKDGLPTLVAKHATAAEEGQVIACHTVDTWKEHFEKGKGSQKLIVVDFTASWCPPCKMIAPIFAELAKKFPNVTFLKVDVDELKAVAEEWNVEAMPTFIFLKDGKLVDKTVGADKDGLPTLVAKHATAAEEGQVIACHTVDTWKEHFEKGKGSQKLIVVDFTASWCPPCKMIAPIFAELAKKFPNVTFLKVDVDELKAVAEEWNVEAMPTFIFLKDGKLVDKTVGADKDGLPTLVAKHATAAEEGQVIACHTVDTWKEHFEKGKGSQKLIVVDFTASWCPPCKMIAPIFAELAKKFPNVTFLKVDVDELKAVAEEWNVEAMPTFIFLKDGKLVDKTVGADKDGLPTLVAKHATA